Protein 4U8I (pdb70)

Secondary structure (DSSP, 8-state):
--SEE-SEEEE--SHHHHHHHHHHHHH--S-EEEEESSSS--GGG-EEE-TTS-EEESS-------BHHHHHHHHHHS-SGGGEEEEE--EEEEETTEEEESSGGGGGGGS-HHHHHHHHHHHHHHHHHHHH--S---SHHHHHHHHHHHHHHHHTHHHHHHHHHSS-GGGB-SGGG-SS-----HHHHHHHHHHT----S-BTTBEEEEESSS-THHHHHHHHHTS-GGGEEESGGG-EEEEETTTTEEEETTS-EEE-SEEEE-S-HHHHHHHHT-HHHHHHHHTS-EEEEEEEEEEEESSPPTTTTT--EEE--STT-S-SEEEEGGGT-GGGS--TT--B---EETTSPPPS--S-B---EEEEEEEEEEBTTB---TTTHHHHHHHHHHHTTSS-TT-EEEEEEEEEEEEEEE--BTTHHHHHHHHHHHHHHTTEEE-STTTT--GGG-SHHHHHHHHHHHHHHHHH----HHHH-HHHHHTS-B-S--SS-HHHHHHH-/--SEEEEEEEE--SHHHHHHHHHHHHH--S-EEEEESSSS--GGG-EEE-TTS-EEESS-------BHHHHHHHHHHS-SGGGEEEEE--EEEEETTEEEESSGGGGGGGS-HHHHHHHHHHHHHHHHHHHH--S---SHHHHHHHHHHHHHHHHTHHHHHHHHHSS-GGGB-SGGG-SS-S---HHHHHHHHHHT----S-BTTBEEEEESSSTTHHHHHHHHTTS-GGGEEESGGG-EEEEETTTTEEEETTS-EEEEEEEEE-S-HHHHHHHTT-HHHHHHHHTS-EEEEEEEEEEEESSPPTTTTT--EEE--STTSS-SEEE-GGGT-GGGS--TT--EE--EETTS---S---EE---EEEEEEEEEEBTTB---TTTHHHHHHHHHHHTTSS-TTPEEEEEEEEEEEEEEE--BTTHHHHHHHHHHHHHTTTEEE-STTTT--GGG-SHHHHHHHHHHHHHHHHH----HHHH-HHHHHTS-B-S--SS-HHHHHHH-/--SEEEEEEEE--SHHHHHHHHHHHHH--S-EEEEESSSS--GGG-EEE-TTS-EEESS-------BHHHHHHHHHHS-SGGGEEEEE--EEEEETTEEEESSGGGGGGGS-HHHHHHHHHHHHHHHHHHHH--S---SHHHHHHHHH-HHHHHHTHHHHHHHHHSS-GGGB-SGGG-S--S---HHHHHHHHHHT----S-STTSEEEEESSS-HHHHHHHHHHTS-GGGEEESGGG-EEEEETTTTEEEETTS-EEEEEEEEE-S-HHHHHHHTT-HHHHHHHTT--EEEEEEEEEEEESSPPTTTTT--EEE--STTSS-SEEEEGGGT-GGGS--TT--B---EETTSPPPS--S-B---EEEEEEEEEEBTTB---TTTHHHHHHHHHHHTTSS-TTPEEEEEEEEEEEEEEE--BTTHHHHHHHHHHHHHTTTEEE-STTTT--GGG-SHHHHHHHHHHHHHHHHH----HHHH-HHHHHTS-B-S--SS-HHHHHHH-/--SEE-SEEEE--SHHHHHHHHHHHHH--S-EEEEESSSS--GGG-EEE-TTS-EEESS-------BHHHHHHHHHHS-SGGGEEEEE--EEEEETTEEEESSGGGGGGGS-HHHHHHHHHHHHHHHHHHHT--S--SSHHHHHHHHH-HHHHHHTHHHHHHHHHSS-GGGB-SGGG-SS-S---HHHHHHHHHHT----S-BTTBEEEEESSS-HHHHHHHHHTTS-GGGEEESGGG-EEEEETTTTEEEETTS-EEE-SEEEE-S-HHHHHHHTT-HHHHHHHHTS-EEEEEEEEEEEESSPPTTTTT--EEE--STT-S-SEEE-GGGT-TTSS--TT--B---EETTSPPPS--S-B---EEEEEEEEEEBTTB---TTTHHHHHHHHHHHTTSS-TTPEEEEEEEEEEEEEEE--BTTHHHHHHHHHHHHHTTTEEE-STTTT--GGG-SHHHHHHHHHHHHHHHHH----HHHH-HHHHHTS-B-S--SS-HHHHHHH-

Solvent-accessible surface area: 75566 Å² total; per-residue (Å²): 149,51,103,50,82,17,17,0,0,0,8,12,0,13,14,9,0,0,0,0,0,6,3,0,46,18,40,113,54,8,52,8,14,0,0,20,65,85,140,62,11,0,46,54,4,27,34,42,91,7,136,49,27,0,25,1,1,22,0,17,35,37,20,43,46,47,8,78,1,0,30,21,1,0,64,80,14,32,101,90,103,107,29,27,70,93,41,64,72,13,3,39,0,12,2,77,53,56,37,0,14,72,22,2,38,38,0,0,24,61,5,79,118,75,40,6,20,56,1,0,36,10,1,3,60,7,10,48,113,29,45,17,53,103,88,134,20,92,22,2,18,77,31,0,37,58,44,15,1,73,20,3,0,76,34,13,36,64,42,22,11,72,18,8,5,0,3,43,10,69,110,0,20,12,77,29,57,27,95,80,124,8,30,20,99,9,80,36,2,3,29,16,13,13,66,55,95,65,41,27,81,62,15,117,156,29,55,6,65,3,2,3,154,36,0,2,2,13,0,0,75,15,0,10,116,48,10,37,79,140,59,27,52,31,2,87,108,1,78,18,60,73,2,58,12,134,106,60,28,0,36,1,90,82,44,19,37,0,8,11,84,48,0,0,0,22,43,11,0,22,109,0,1,90,10,20,110,28,133,107,1,12,36,16,4,152,101,12,50,70,0,6,6,0,0,0,0,0,0,0,34,23,83,122,24,105,73,1,17,83,21,4,20,0,31,2,4,47,148,58,4,41,0,1,48,0,0,0,0,18,25,0,0,75,83,0,15,24,124,49,79,35,58,23,59,8,98,42,32,2,72,52,52,85,25,120,53,113,57,60,82,110,20,65,15,5,0,0,0,0,3,1,1,30,12,100,93,32,116,28,93,90,100,58,6,52,65,62,0,5,80,1,0,28,64,0,107,0,3,116,67,93,24,47,0,1,0,27,26,60,111,80,22,58,19,6,15,0,0,0,12,82,110,8,56,49,5,1,85,97,0,15,69,56,1,54,132,53,32,0,19,0,3,2,45,12,0,1,1,25,62,22,1,6,73,16,2,6,8,0,2,2,0,0,5,0,0,3,28,9,1,17,2,12,21,11,13,0,10,76,68,21,71,30,2,52,67,41,154,15,60,38,31,92,31,96,10,13,30,51,74,15,84,95,98,146,50,101,50,84,16,18,0,0,0,8,12,0,14,15,8,0,0,0,0,0,6,4,0,45,20,41,109,55,7,50,8,12,0,0,20,63,84,74,62,12,0,46,53,3,28,34,44,91,8,134,49,28,0,24,2,1,21,0,18,36,38,20,45,46,45,8,80,0,0,33,22,1,1,65,82,13,32,101,93,99,82,33,27,76,93,42,63,74,12,2,36,0,11,1,78,52,54,34,0,13,73,24,2,37,37,0,1,25,63,4,62,115,109,16,10,24,91,0,0,38,10,2,2,60,8,9,45,119,30,44,17,55,100,91,135,20,117,20,2,18,71,30,0,37,55,41,15,1,75,4,3,0,74,25,10,34,68,43,20,12,70,21,8,5,0,4,41,10,65,115,0,19,12,75,28,54,26,94,82,121,6,32,23,100,8,76,35,1,4,30,20,12,19,71,57,94,62,42,24,83,59,16,119,154,28,56,6,65,4,1,3,156,35,0,2,4,13,0,0,76,16,1,10,115,49,11,37,77,138,57,28,56,33,7,122,108,1,78,17,61,65,2,58,14,144,106,60,28,0,35,2,92,83,45,20,34,0,10,10,78,54,0,0,0,24,44,9,1,22,99,0,2,90,11,19,109,28,133,71,3,12,36,34,3,150,111,14,50,65,1,5,7,0,0,0,0,0,0,0,34,24,83,122,22,128,70,0,17,82,21,4,21,0,30,2,6,49,147,54,8,35,0,1,45,0,0,0,0,18,24,0,1,76,96,0,17,24,72,51,83,35,56,24,52,17,78,34,40,1,76,49,54,128,54,108,68,118,110,53,75,105,21,61,14,6,0,0,0,0,3,1,3,30,13,107,98,32,121,26,96,91,97,59,10,49,65,73,0,4,83,1,0,28,66,0,103,0,3,114,67,92,25,44,0,1,0,30,25,56,112,85,20,56,18,5,17,0,0,0,12,78,110,7,58,47,9,0,79,92,0,17,68,91,1,56,129,64,32,0,16,0,3,2,47,12,0,2,1,28,62,21,2,5,69,17,2,5,8,0,1,2,0,0,6,0,0,2,27,11,1,17,3,13,18,12,14,0,12,79,65,20,71,28,2,52,69,41,145,16,60,36,30,89,28,98,8,13,31,49,78,14,82,98,95,148,53,103,50,81,17,16,0,0,0,8,13,0,14,16,6,0,0,0,0,0,7,3,0,43,20,41,104,54,8,53,7,15,0,0,22,63,81,76,60,12,0,44,54,3,26,33,42,91,8,134,52,26,0,26,1,0,20,0,19,34,36,20,42,47,41,6,72,1,0,38,23,1,1,67,84,15,32,108,49,102,84,37,28,74,96,44,63,74,12,3,36,0,12,1,79,50,64,37,0,11,72,22,2,38,35,0,1,25,55,6,80,79,62,35,13,20,147,1,0,35,10,1,2,57,4,10,44,107,31,48,17,58,103,89,134,24,90,21,2,17,66,28,0,39,62,39,14,2,75,18,2,0,74,30,11,35,63,43,19,10,74,20,7,6,0,5,40,10,69,103,0,19,11,77,31,52,27,95,75,119,8,31,21,100,10,76,34,0,4,29,18,13,12,65,57,98,67,40,26,84,61,16,113,149,30,56,7,68,3,1,4,153,36,0,2,4,13,0,0,75,16,0,9,113,49,12,37,79,142,58,31,52,35,8,116,109,1,64,22,59,43,1,60,13,126,102,62,30,0,43,2,87,87,42,23,35,0,8,11,78,48,0,0,0,24,43,11,1,24,101,0,2,93,12,19,121,32,90,104,3,24,33,15,4,144,114,15,52,63,1,6,8,0,0,0,0,0,0,0,34,24,83,121,23,107,70,0,16,81,22,4,22,0,32,1,5,50,108,60,7,38,0,1,45,0,0,0,0,18,25,0,1,74,95,0,16,26,71,50,86,35,58,21,55,10,92,41,35,2,76,51,48,85,26,183,45,113,51,61,94,109,19,61,16,5,0,0,0,0,3,1,2,30,13,104,98,32,118,25,94,96,97,57,8,53,67,66,0,5,88,0,0,30,64,0,100,0,2,118,66,92,24,58,0,0,0,30,26,57,110,86,22,56,17,5,15,0,1,0,15,78,110,7,56,48,7,0,81,86,0,19,65,68,2,60,127,68,32,1,18,0,4,3,47,11,0,2,1,25,59,23,2,4,70,15,2,5,7,0,1,2,0,0,5,0,0,3,26,9,2,17,2,12,19,12,14,0,11,77,68,22,76,28,2,52,66,45,106,15,51,34,32,86,29,98,8,14,31,50,82,16,79,97,97,152,52,102,58,80,15,19,0,0,0,9,11,0,13,15,7,0,0,0,0,0,6,4,0,47,20,38,112,54,8,54,8,12,0,0,21,68,84,75,64,13,0,45,55,3,26,33,46,92,7,138,52,26,0,25,1,1,22,0,18,34,35,18,42,46,46,7,79,1,0,38,18,1,0,64,82,16,34,97,94,164,83,35,26,72,93,42,66,76,12,3,37,0,11,1,78,50,66,34,0,12,72,21,2,39,36,0,0,26,54,6,80,113,66,33,8,20,145,2,0,34,10,1,2,56,4,9,45,113,31,45,17,58,107,87,139,22,67,22,2,16,75,31,0,36,66,43,17,1,76,20,3,0,72,34,13,30,64,44,22,12,73,20,7,5,0,5,40,11,74,76,0,20,13,75,28,56,25,97,85,122,10,29,21,102,9,76,32,2,4,32,22,14,12,78,52,101,61,36,25,85,57,9,124,141,26,54,6,63,3,1,3,153,36,0,1,3,13,0,0,73,16,0,10,116,47,10,36,77,137,59,29,52,35,9,76,109,1,71,22,59,48,2,61,13,140,104,64,26,0,39,2,92,83,45,22,37,0,7,10,78,49,0,0,0,23,43,10,2,22,105,0,0,92,11,20,132,45,89,104,5,27,35,15,3,153,114,13,50,65,0,6,8,0,0,0,0,0,0,0,31,24,82,121,22,128,73,0,15,78,22,4,20,0,30,2,5,50,146,59,8,38,0,1,45,0,0,0,0,18,25,0,1,75,99,0,15,26,71,49,85,36,55,23,57,12,92,44,34,2,76,49,47,139,25,180,47,112,119,55,73,102,21,61,16,5,0,0,0,0,3,2,3,32,15,106,98,33,122,26,91,96,96,57,9,51,65,70,0,6,86,1,0,29,64,0,100,0,3,118,66,92,22,60,0,1,0,31,25,60,111,83,21,56,20,6,17,0,1,0,14,80,108,7,54,49,7,0,82,86,0,18,64,75,1,58,126,43,32,0,17,0,3,2,46,11,0,2,1,23,61,24,2,5,70,16,2,6,8,0,2,3,0,0,5,0,0,3,27,10,1,15,2,10,18,13,11,0,12,77,68,20,69,31,2,53,68,44,154,16,67,35,28,90,28,98,7,15,31,48,79,16,84,99,96

Structure (mmCIF, N/CA/C/O backbone):
data_4U8I
#
_entry.id   4U8I
#
_cell.length_a   217.126
_cell.length_b   217.126
_cell.length_c   320.348
_cell.angle_alpha   90.000
_cell.angle_beta   90.000
_cell.angle_gamma   120.000
#
_symmetry.space_group_name_H-M   'P 65 2 2'
#
loop_
_entity.id
_entity.type
_entity.pdbx_description
1 polymer 'UDP-galactopyranose mutase'
2 non-polymer 'DIHYDROFLAVINE-ADENINE DINUCLEOTIDE'
3 non-polymer 1,2-ETHANEDIOL
4 non-polymer 'SULFATE ION'
5 water water
#
loop_
_atom_site.group_PDB
_atom_site.id
_atom_site.type_symbol
_atom_site.label_atom_id
_atom_site.label_alt_id
_atom_site.label_comp_id
_atom_site.label_asym_id
_atom_site.label_entity_id
_atom_site.label_seq_id
_atom_site.pdbx_PDB_ins_code
_atom_site.Cartn_x
_atom_site.Cartn_y
_atom_site.Cartn_z
_atom_site.occupancy
_atom_site.B_iso_or_equiv
_atom_site.auth_seq_id
_atom_site.auth_comp_id
_atom_site.auth_asym_id
_atom_site.auth_atom_id
_atom_site.pdbx_PDB_model_num
ATOM 1 N N . HIS A 1 6 ? 65.243 95.419 123.195 1.00 66.69 3 HIS A N 1
ATOM 2 C CA . HIS A 1 6 ? 65.539 94.005 123.406 1.00 62.74 3 HIS A CA 1
ATOM 3 C C . HIS A 1 6 ? 66.773 93.791 124.299 1.00 61.86 3 HIS A C 1
ATOM 4 O O . HIS A 1 6 ? 67.874 94.241 123.973 1.00 61.42 3 HIS A O 1
ATOM 6 N N . PRO A 1 7 ? 66.587 93.098 125.435 1.00 56.87 4 PRO A N 1
ATOM 7 C CA . PRO A 1 7 ? 67.685 92.745 126.343 1.00 51.29 4 PRO A CA 1
ATOM 8 C C . PRO A 1 7 ? 68.630 91.731 125.715 1.00 51.57 4 PRO A C 1
ATOM 9 O O . PRO A 1 7 ? 68.270 91.136 124.701 1.00 55.41 4 PRO A O 1
ATOM 13 N N . ASP A 1 8 ? 69.812 91.542 126.300 1.00 47.39 5 ASP A N 1
ATOM 14 C CA . ASP A 1 8 ? 70.782 90.586 125.775 1.00 48.63 5 ASP A CA 1
ATOM 15 C C . ASP A 1 8 ? 70.262 89.154 125.849 1.00 51.94 5 ASP A C 1
ATOM 16 O O . ASP A 1 8 ? 70.417 88.371 124.918 1.00 57.73 5 ASP A O 1
ATOM 21 N N . ILE A 1 9 ? 69.659 88.815 126.977 1.00 50.82 6 ILE A N 1
ATOM 22 C CA . ILE A 1 9 ? 69.112 87.486 127.197 1.00 44.77 6 ILE A CA 1
ATOM 23 C C . ILE A 1 9 ? 67.661 87.641 127.639 1.00 44.92 6 ILE A C 1
ATOM 24 O O . ILE A 1 9 ? 67.358 88.552 128.399 1.00 46.36 6 ILE A O 1
ATOM 29 N N . SER A 1 10 ? 66.771 86.785 127.137 1.00 41.01 7 SER A N 1
ATOM 30 C CA . SER A 1 10 ? 65.412 86.685 127.665 1.00 48.98 7 SER A CA 1
ATOM 31 C C . SER A 1 10 ? 65.115 85.256 128.079 1.00 50.02 7 SER A C 1
ATOM 32 O O . SER A 1 10 ? 65.424 84.314 127.347 1.00 50.08 7 SER A O 1
ATOM 35 N N . VAL A 1 11 ? 64.523 85.097 129.259 1.00 46.23 8 VAL A N 1
ATOM 36 C CA . VAL A 1 11 ? 64.064 83.791 129.721 1.00 45.83 8 VAL A CA 1
ATOM 37 C C . VAL A 1 11 ? 62.687 83.944 130.343 1.00 42.29 8 VAL A C 1
ATOM 38 O O . VAL A 1 11 ? 62.275 85.052 130.693 1.00 45.00 8 VAL A O 1
ATOM 42 N N . ASP A 1 12 ? 61.968 82.837 130.475 1.00 39.44 9 ASP A N 1
ATOM 43 C CA . ASP A 1 12 ? 60.676 82.871 131.154 1.00 39.92 9 ASP A CA 1
ATOM 44 C C . ASP A 1 12 ? 60.863 83.140 132.636 1.00 39.39 9 ASP A C 1
ATOM 45 O O . ASP A 1 12 ? 60.238 84.041 133.201 1.00 37.46 9 ASP A O 1
ATOM 50 N N . VAL A 1 13 ? 61.730 82.346 133.261 1.00 34.58 10 VAL A N 1
ATOM 51 C CA . VAL A 1 13 ? 61.980 82.451 134.691 1.00 37.17 10 VAL A CA 1
ATOM 52 C C . VAL A 1 13 ? 63.460 82.711 134.954 1.00 37.72 10 VAL A C 1
ATOM 53 O O . VAL A 1 13 ? 64.309 81.933 134.547 1.00 37.98 10 VAL A O 1
ATOM 57 N N . LEU A 1 14 ? 63.766 83.816 135.618 1.00 33.91 11 LEU A N 1
ATOM 58 C CA . LEU A 1 14 ? 65.139 84.092 135.999 1.00 33.53 11 LEU A CA 1
ATOM 59 C C . LEU A 1 14 ? 65.285 83.870 137.492 1.00 37.78 11 LEU A C 1
ATOM 60 O O . LEU A 1 14 ? 64.449 84.318 138.282 1.00 37.39 11 LEU A O 1
ATOM 65 N N . VAL A 1 15 ? 66.336 83.153 137.872 1.00 34.71 12 VAL A N 1
ATOM 66 C CA . VAL A 1 15 ? 66.624 82.904 139.272 1.00 32.45 12 VAL A CA 1
ATOM 67 C C . VAL A 1 15 ? 67.860 83.687 139.692 1.00 33.56 12 VAL A C 1
ATOM 68 O O . VAL A 1 15 ? 68.937 83.505 139.118 1.00 35.04 12 VAL A O 1
ATOM 72 N N . ILE A 1 16 ? 67.707 84.570 140.675 1.00 31.52 13 ILE A N 1
ATOM 73 C CA . ILE A 1 16 ? 68.861 85.271 141.232 1.00 32.76 13 ILE A CA 1
ATOM 74 C C . ILE A 1 16 ? 69.336 84.587 142.502 1.00 32.47 13 ILE A C 1
ATOM 75 O O . ILE A 1 16 ? 68.587 84.470 143.466 1.00 32.04 13 ILE A O 1
ATOM 80 N N . GLY A 1 17 ? 70.588 84.145 142.500 1.00 33.09 14 GLY A N 1
ATOM 81 C CA . GLY A 1 17 ? 71.178 83.520 143.668 1.00 33.34 14 GLY A CA 1
ATOM 82 C C . GLY A 1 17 ? 71.261 82.021 143.506 1.00 30.39 14 GLY A C 1
ATOM 83 O O . GLY A 1 17 ? 70.294 81.385 143.093 1.00 30.70 14 GLY A O 1
ATOM 84 N N . ALA A 1 18 ? 72.430 81.460 143.808 1.00 33.50 15 ALA A N 1
ATOM 85 C CA . ALA A 1 18 ? 72.627 80.023 143.716 1.00 27.29 15 ALA A CA 1
ATOM 86 C C . ALA A 1 18 ? 73.043 79.447 145.065 1.00 31.81 15 ALA A C 1
ATOM 87 O O . ALA A 1 18 ? 73.957 78.631 145.147 1.00 30.13 15 ALA A O 1
ATOM 89 N N . GLY A 1 19 ? 72.376 79.890 146.126 1.00 26.14 16 GLY A N 1
ATOM 90 C CA . GLY A 1 19 ? 72.397 79.157 147.382 1.00 29.29 16 GLY A CA 1
ATOM 91 C C . GLY A 1 19 ? 71.364 78.047 147.276 1.00 27.36 16 GLY A C 1
ATOM 92 O O . GLY A 1 19 ? 70.811 77.811 146.202 1.00 30.26 16 GLY A O 1
ATOM 93 N N . PRO A 1 20 ? 71.085 77.357 148.385 1.00 25.12 17 PRO A N 1
ATOM 94 C CA . PRO A 1 20 ? 70.076 76.289 148.369 1.00 27.45 17 PRO A CA 1
ATOM 95 C C . PRO A 1 20 ? 68.707 76.689 147.773 1.00 30.21 17 PRO A C 1
ATOM 96 O O . PRO A 1 20 ? 68.113 75.890 147.049 1.00 27.97 17 PRO A O 1
ATOM 100 N N . THR A 1 21 ? 68.227 77.899 148.055 1.00 26.72 18 THR A N 1
ATOM 101 C CA . THR A 1 21 ? 66.934 78.334 147.526 1.00 27.05 18 THR A CA 1
ATOM 102 C C . THR A 1 21 ? 66.965 78.440 146.010 1.00 29.19 18 THR A C 1
ATOM 103 O O . THR A 1 21 ? 66.117 77.866 145.329 1.00 27.93 18 THR A O 1
ATOM 107 N N . GLY A 1 22 ? 67.950 79.160 145.482 1.00 27.95 19 GLY A N 1
ATOM 108 C CA . GLY A 1 22 ? 68.050 79.347 144.048 1.00 27.29 19 GLY A CA 1
ATOM 109 C C . GLY A 1 22 ? 68.299 78.031 143.338 1.00 34.14 19 GLY A C 1
ATOM 110 O O . GLY A 1 22 ? 67.736 77.763 142.276 1.00 29.79 19 GLY A O 1
ATOM 111 N N . LEU A 1 23 ? 69.155 77.204 143.926 1.00 27.26 20 LEU A N 1
ATOM 112 C CA . LEU A 1 23 ? 69.427 75.896 143.353 1.00 30.91 20 LEU A CA 1
ATOM 113 C C . LEU A 1 23 ? 68.157 75.042 143.345 1.00 28.68 20 LEU A C 1
ATOM 114 O O . LEU A 1 23 ? 67.946 74.235 142.442 1.00 30.14 20 LEU A O 1
ATOM 119 N N . GLY A 1 24 ? 67.305 75.248 144.346 1.00 29.87 21 GLY A N 1
ATOM 120 C CA . GLY A 1 24 ? 66.032 74.542 144.418 1.00 27.39 21 GLY A CA 1
ATOM 121 C C . GLY A 1 24 ? 65.142 74.927 143.260 1.00 28.05 21 GLY A C 1
ATOM 122 O O . GLY A 1 24 ? 64.534 74.074 142.609 1.00 28.53 21 GLY A O 1
ATOM 123 N N . ALA A 1 25 ? 65.070 76.228 143.003 1.00 28.34 22 ALA A N 1
ATOM 124 C CA . ALA A 1 25 ? 64.309 76.744 141.889 1.00 30.57 22 ALA A CA 1
ATOM 125 C C . ALA A 1 25 ? 64.874 76.182 140.584 1.00 33.28 22 ALA A C 1
ATOM 126 O O . ALA A 1 25 ? 64.128 75.704 139.726 1.00 30.06 22 ALA A O 1
ATOM 128 N N . ALA A 1 26 ? 66.198 76.227 140.451 1.00 29.37 23 ALA A N 1
ATOM 129 C CA . ALA A 1 26 ? 66.866 75.692 139.268 1.00 29.99 23 ALA A CA 1
ATOM 130 C C . ALA A 1 26 ? 66.562 74.212 139.050 1.00 30.25 23 ALA A C 1
ATOM 131 O O . ALA A 1 26 ? 66.260 73.802 137.936 1.00 31.92 23 ALA A O 1
ATOM 133 N N . LYS A 1 27 ? 66.634 73.412 140.109 1.00 29.71 24 LYS A N 1
ATOM 134 C CA . LYS A 1 27 ? 66.418 71.973 139.968 1.00 35.52 24 LYS A CA 1
ATOM 135 C C . LYS A 1 27 ? 64.987 71.646 139.544 1.00 36.74 24 LYS A C 1
ATOM 136 O O . LYS A 1 27 ? 64.764 70.723 138.767 1.00 36.65 24 LYS A O 1
ATOM 142 N N . ARG A 1 28 ? 64.021 72.408 140.047 1.00 30.19 25 ARG A N 1
ATOM 143 C CA . ARG A 1 28 ? 62.626 72.161 139.714 1.00 34.97 25 ARG A CA 1
ATOM 144 C C . ARG A 1 28 ? 62.347 72.605 138.283 1.00 33.02 25 ARG A C 1
ATOM 145 O O . ARG A 1 28 ? 61.627 71.935 137.548 1.00 32.13 25 ARG A O 1
ATOM 153 N N . LEU A 1 29 ? 62.936 73.732 137.889 1.00 40.28 26 LEU A N 1
ATOM 154 C CA . LEU A 1 29 ? 62.796 74.239 136.524 1.00 32.30 26 LEU A CA 1
ATOM 155 C C . LEU A 1 29 ? 63.429 73.271 135.546 1.00 32.91 26 LEU A C 1
ATOM 156 O O . LEU A 1 29 ? 62.894 73.008 134.465 1.00 33.73 26 LEU A O 1
ATOM 161 N N . ASN A 1 30 ? 64.592 72.754 135.934 1.00 35.60 27 ASN A N 1
ATOM 162 C CA . ASN A 1 30 ? 65.309 71.777 135.128 1.00 35.72 27 ASN A CA 1
ATOM 163 C C . ASN A 1 30 ? 64.504 70.485 134.987 1.00 33.49 27 ASN A C 1
ATOM 164 O O . ASN A 1 30 ? 64.484 69.873 133.928 1.00 40.98 27 ASN A O 1
ATOM 169 N N . GLN A 1 31 ? 63.824 70.085 136.057 1.00 32.98 28 GLN A N 1
ATOM 170 C CA . GLN A 1 31 ? 63.011 68.865 136.045 1.00 39.87 28 GLN A CA 1
ATOM 171 C C . GLN A 1 31 ? 61.756 69.021 135.188 1.00 40.49 28 GLN A C 1
ATOM 172 O O . GLN A 1 31 ? 61.407 68.132 134.408 1.00 40.42 28 GLN A O 1
ATOM 178 N N . ILE A 1 32 ? 61.071 70.148 135.352 1.00 37.95 29 ILE A N 1
ATOM 179 C CA . ILE A 1 32 ? 59.854 70.416 134.599 1.00 37.47 29 ILE A CA 1
ATOM 180 C C . ILE A 1 32 ? 60.187 70.515 133.120 1.00 40.68 29 ILE A C 1
ATOM 181 O O . ILE A 1 32 ? 59.490 69.944 132.286 1.00 40.45 29 ILE A O 1
ATOM 186 N N . ASP A 1 33 ? 61.272 71.219 132.817 1.00 39.16 30 ASP A N 1
ATOM 187 C CA . ASP A 1 33 ? 61.771 71.341 131.454 1.00 41.34 30 ASP A CA 1
ATOM 188 C C . ASP A 1 33 ? 60.693 71.912 130.542 1.00 45.18 30 ASP A C 1
ATOM 189 O O . ASP A 1 33 ? 60.440 71.400 129.449 1.00 44.22 30 ASP A O 1
ATOM 194 N N . GLY A 1 34 ? 60.050 72.973 131.012 1.00 49.15 31 GLY A N 1
ATOM 195 C CA . GLY A 1 34 ? 59.009 73.633 130.250 1.00 46.80 31 GLY A CA 1
ATOM 196 C C . GLY A 1 34 ? 59.451 75.038 129.911 1.00 43.23 31 GLY A C 1
ATOM 197 O O . GLY A 1 34 ? 60.067 75.259 128.871 1.00 42.42 31 GLY A O 1
ATOM 198 N N . PRO A 1 35 ? 59.140 76.001 130.792 1.00 40.83 32 PRO A N 1
ATOM 199 C CA . PRO A 1 35 ? 59.614 77.375 130.599 1.00 40.56 32 PRO A CA 1
ATOM 200 C C . PRO A 1 35 ? 61.146 77.452 130.506 1.00 38.55 32 PRO A C 1
ATOM 201 O O . PRO A 1 35 ? 61.848 76.647 131.107 1.00 36.99 32 PRO A O 1
ATOM 205 N N . SER A 1 36 ? 61.653 78.396 129.728 1.00 38.91 33 SER A N 1
ATOM 206 C CA . SER A 1 36 ? 63.092 78.642 129.688 1.00 40.31 33 SER A CA 1
ATOM 207 C C . SER A 1 36 ? 63.524 79.326 130.975 1.00 42.48 33 SER A C 1
ATOM 208 O O . SER A 1 36 ? 62.753 80.075 131.582 1.00 42.38 33 SER A O 1
ATOM 211 N N . TRP A 1 37 ? 64.758 79.085 131.397 1.00 37.10 34 TRP A N 1
ATOM 212 C CA . TRP A 1 37 ? 65.212 79.655 132.655 1.00 34.30 34 TRP A CA 1
ATOM 213 C C . TRP A 1 37 ? 66.711 79.865 132.689 1.00 35.38 34 TRP A C 1
ATOM 214 O O . TRP A 1 37 ? 67.455 79.401 131.815 1.00 38.14 34 TRP A O 1
ATOM 225 N N . MET A 1 38 ? 67.146 80.555 133.732 1.00 39.18 35 MET A N 1
ATOM 226 C CA . MET A 1 38 ? 68.552 80.858 133.922 1.00 40.56 35 MET A CA 1
ATOM 227 C C . MET A 1 38 ? 68.799 81.215 135.386 1.00 39.02 35 MET A C 1
ATOM 228 O O . MET A 1 38 ? 67.947 81.840 136.040 1.00 34.54 35 MET A O 1
ATOM 233 N N . ILE A 1 39 ? 69.942 80.794 135.918 1.00 34.85 36 ILE A N 1
ATOM 234 C CA . ILE A 1 39 ? 70.287 81.133 137.295 1.00 32.63 36 ILE A CA 1
ATOM 235 C C . ILE A 1 39 ? 71.614 81.884 137.331 1.00 33.71 36 ILE A C 1
ATOM 236 O O . ILE A 1 39 ? 72.566 81.513 136.638 1.00 33.87 36 ILE A O 1
ATOM 241 N N . VAL A 1 40 ? 71.662 82.964 138.106 1.00 30.55 37 VAL A N 1
ATOM 242 C CA . VAL A 1 40 ? 72.876 83.763 138.217 1.00 40.36 37 VAL A CA 1
ATOM 243 C C . VAL A 1 40 ? 73.303 83.838 139.675 1.00 39.67 37 VAL A C 1
ATOM 244 O O . VAL A 1 40 ? 72.475 83.693 140.573 1.00 34.15 37 VAL A O 1
ATOM 248 N N . ASP A 1 41 ? 74.596 84.035 139.912 1.00 33.48 38 ASP A N 1
ATOM 249 C CA . ASP A 1 41 ? 75.096 84.259 141.262 1.00 28.95 38 ASP A CA 1
ATOM 250 C C . ASP A 1 41 ? 76.375 85.081 141.176 1.00 35.95 38 ASP A C 1
ATOM 251 O O . ASP A 1 41 ? 77.131 84.960 140.212 1.00 34.25 38 ASP A O 1
ATOM 256 N N . SER A 1 42 ? 76.599 85.939 142.167 1.00 36.81 39 SER A N 1
ATOM 257 C CA . SER A 1 42 ? 77.801 86.776 142.200 1.00 39.33 39 SER A CA 1
ATOM 258 C C . SER A 1 42 ? 79.050 85.993 142.586 1.00 36.73 39 SER A C 1
ATOM 259 O O . SER A 1 42 ? 80.181 86.436 142.344 1.00 34.68 39 SER A O 1
ATOM 262 N N . ASN A 1 43 ? 78.850 84.836 143.207 1.00 35.46 40 ASN A N 1
ATOM 263 C CA . ASN A 1 43 ? 79.964 83.973 143.568 1.00 38.85 40 ASN A CA 1
ATOM 264 C C . ASN A 1 43 ? 80.193 82.872 142.526 1.00 41.16 40 ASN A C 1
ATOM 265 O O . ASN A 1 43 ? 79.236 82.283 142.023 1.00 33.55 40 ASN A O 1
ATOM 270 N N . GLU A 1 44 ? 81.457 82.589 142.205 1.00 37.42 41 GLU A N 1
ATOM 271 C CA . GLU A 1 44 ? 81.785 81.503 141.278 1.00 40.11 41 GLU A CA 1
ATOM 272 C C . GLU A 1 44 ? 81.350 80.146 141.823 1.00 33.74 41 GLU A C 1
ATOM 273 O O . GLU A 1 44 ? 81.083 79.219 141.065 1.00 34.59 41 GLU A O 1
ATOM 279 N N . THR A 1 45 ? 81.285 80.048 143.145 1.00 31.22 42 THR A N 1
ATOM 280 C CA . THR A 1 45 ? 80.923 78.815 143.827 1.00 31.81 42 THR A CA 1
ATOM 281 C C . THR A 1 45 ? 79.518 78.921 144.429 1.00 29.45 42 THR A C 1
ATOM 282 O O . THR A 1 45 ? 79.259 79.802 145.245 1.00 32.96 42 THR A O 1
ATOM 286 N N . PRO A 1 46 ? 78.602 78.035 144.008 1.00 27.27 43 PRO A N 1
ATOM 287 C CA . PRO A 1 46 ? 77.235 77.983 144.555 1.00 27.39 43 PRO A CA 1
ATOM 288 C C . PRO A 1 46 ? 77.244 77.576 146.015 1.00 29.71 43 PRO A C 1
ATOM 289 O O . PRO A 1 46 ? 78.241 77.006 146.443 1.00 33.02 43 PRO A O 1
ATOM 293 N N . GLY A 1 47 ? 76.171 77.848 146.756 1.00 28.62 44 GLY A N 1
ATOM 294 C CA . GLY A 1 47 ? 76.094 77.419 148.143 1.00 25.27 44 GLY A CA 1
ATOM 295 C C . GLY A 1 47 ? 75.677 78.480 149.146 1.00 24.86 44 GLY A C 1
ATOM 296 O O . GLY A 1 47 ? 75.031 78.166 150.152 1.00 30.19 44 GLY A O 1
ATOM 297 N N . GLY A 1 48 ? 76.047 79.732 148.880 1.00 26.40 45 GLY A N 1
ATOM 298 C CA . GLY A 1 48 ? 75.720 80.835 149.768 1.00 25.76 45 GLY A CA 1
ATOM 299 C C . GLY A 1 48 ? 76.149 80.545 151.196 1.00 30.08 45 GLY A C 1
ATOM 300 O O . GLY A 1 48 ? 77.279 80.115 151.435 1.00 27.20 45 GLY A O 1
ATOM 301 N N . LEU A 1 49 ? 75.227 80.732 152.138 1.00 23.81 46 LEU A N 1
ATOM 302 C CA . LEU A 1 49 ? 75.486 80.470 153.555 1.00 23.32 46 LEU A CA 1
ATOM 303 C C . LEU A 1 49 ? 75.643 78.979 153.851 1.00 23.15 46 LEU A C 1
ATOM 304 O O . LEU A 1 49 ? 75.994 78.578 154.958 1.00 27.73 46 LEU A O 1
ATOM 309 N N . ALA A 1 50 ? 75.371 78.146 152.860 1.00 23.72 47 ALA A N 1
ATOM 310 C CA . ALA A 1 50 ? 75.595 76.727 153.032 1.00 23.40 47 ALA A CA 1
ATOM 311 C C . ALA A 1 50 ? 76.911 76.320 152.362 1.00 28.57 47 ALA A C 1
ATOM 312 O O . ALA A 1 50 ? 77.102 75.145 152.034 1.00 28.88 47 ALA A O 1
ATOM 314 N N . SER A 1 51 ? 77.810 77.290 152.173 1.00 23.83 48 SER A N 1
ATOM 315 C CA . SER A 1 51 ? 79.165 77.018 151.628 1.00 27.68 48 SER A CA 1
ATOM 316 C C . SER A 1 51 ? 80.193 76.721 152.710 1.00 27.96 48 SER A C 1
ATOM 317 O O . SER A 1 51 ? 79.912 76.836 153.902 1.00 27.33 48 SER A O 1
ATOM 320 N N . THR A 1 52 ? 81.407 76.390 152.280 1.00 27.52 49 THR A N 1
ATOM 321 C CA . THR A 1 52 ? 82.456 75.963 153.194 1.00 24.01 49 THR A CA 1
ATOM 322 C C . THR A 1 52 ? 83.780 76.637 152.825 1.00 25.52 49 THR A C 1
ATOM 323 O O . THR A 1 52 ? 84.169 76.602 151.663 1.00 24.78 49 THR A O 1
ATOM 327 N N . ASP A 1 53 ? 84.442 77.269 153.800 1.00 28.78 50 ASP A N 1
ATOM 328 C CA . ASP A 1 53 ? 85.797 77.815 153.614 1.00 27.76 50 ASP A CA 1
ATOM 329 C C . ASP A 1 53 ? 86.856 76.817 154.065 1.00 30.44 50 ASP A C 1
ATOM 330 O O . ASP A 1 53 ? 86.546 75.865 154.779 1.00 24.84 50 ASP A O 1
ATOM 335 N N . VAL A 1 54 ? 88.106 77.058 153.676 1.00 24.88 51 VAL A N 1
ATOM 336 C CA . VAL A 1 54 ? 89.235 76.263 154.155 1.00 25.00 51 VAL A CA 1
ATOM 337 C C . VAL A 1 54 ? 90.350 77.226 154.518 1.00 25.17 51 VAL A C 1
ATOM 338 O O . VAL A 1 54 ? 90.584 78.211 153.817 1.00 32.94 51 VAL A O 1
ATOM 342 N N . THR A 1 55 ? 91.003 76.982 155.647 1.00 29.11 52 THR A N 1
ATOM 343 C CA . THR A 1 55 ? 92.121 77.822 156.060 1.00 26.11 52 THR A CA 1
ATOM 344 C C . THR A 1 55 ? 93.343 77.438 155.237 1.00 32.60 52 THR A C 1
ATOM 345 O O . THR A 1 55 ? 93.332 76.394 154.590 1.00 25.97 52 THR A O 1
ATOM 349 N N . PRO A 1 56 ? 94.399 78.277 155.249 1.00 31.30 53 PRO A N 1
ATOM 350 C CA . PRO A 1 56 ? 95.631 77.866 154.562 1.00 28.19 53 PRO A CA 1
ATOM 351 C C . PRO A 1 56 ? 96.259 76.596 155.139 1.00 27.96 53 PRO A C 1
ATOM 352 O O . PRO A 1 56 ? 97.110 75.999 154.489 1.00 27.74 53 PRO A O 1
ATOM 356 N N . GLU A 1 57 ? 95.851 76.186 156.335 1.00 26.44 54 GLU A N 1
ATOM 357 C CA . GLU A 1 57 ? 96.424 74.980 156.942 1.00 27.39 54 GLU A CA 1
ATOM 358 C C . GLU A 1 57 ? 95.605 73.714 156.678 1.00 31.24 54 GLU A C 1
ATOM 359 O O . GLU A 1 57 ? 95.966 72.627 157.148 1.00 28.98 54 GLU A O 1
ATOM 365 N N . GLY A 1 58 ? 94.502 73.849 155.942 1.00 26.03 55 GLY A N 1
ATOM 366 C CA . GLY A 1 58 ? 93.725 72.692 155.543 1.00 29.92 55 GLY A CA 1
ATOM 367 C C . GLY A 1 58 ? 92.571 72.337 156.474 1.00 26.95 55 GLY A C 1
ATOM 368 O O . GLY A 1 58 ? 92.118 71.194 156.504 1.00 28.22 55 GLY A O 1
ATOM 369 N N . PHE A 1 59 ? 92.090 73.307 157.238 1.00 26.54 56 PHE A N 1
ATOM 370 C CA . PHE A 1 59 ? 90.934 73.073 158.095 1.00 24.62 56 PHE A CA 1
ATOM 371 C C . PHE A 1 59 ? 89.697 73.678 157.451 1.00 31.25 56 PHE A C 1
ATOM 372 O O . PHE A 1 59 ? 89.660 74.884 157.168 1.00 26.43 56 PHE A O 1
ATOM 380 N N . LEU A 1 60 ? 88.703 72.830 157.188 1.00 24.19 57 LEU A N 1
ATOM 381 C CA . LEU A 1 60 ? 87.418 73.288 156.642 1.00 27.56 57 LEU A CA 1
ATOM 382 C C . LEU A 1 60 ? 86.539 73.902 157.720 1.00 29.01 57 LEU A C 1
ATOM 383 O O . LEU A 1 60 ? 86.546 73.452 158.868 1.00 28.78 57 LEU A O 1
ATOM 388 N N . TYR A 1 61 ? 85.768 74.920 157.346 1.00 26.82 58 TYR A N 1
ATOM 389 C CA . TYR A 1 61 ? 84.710 75.416 158.215 1.00 22.96 58 TYR A CA 1
ATOM 390 C C . TYR A 1 61 ? 83.455 75.776 157.413 1.00 22.94 58 TYR A C 1
ATOM 391 O O . TYR A 1 61 ? 83.512 76.517 156.427 1.00 26.34 58 TYR A O 1
ATOM 400 N N . ASP A 1 62 ? 82.318 75.233 157.838 1.00 30.19 59 ASP A N 1
ATOM 401 C CA . ASP A 1 62 ? 81.033 75.712 157.337 1.00 26.54 59 ASP A CA 1
ATOM 402 C C . ASP A 1 62 ? 80.783 77.102 157.913 1.00 24.43 59 ASP A C 1
ATOM 403 O O . ASP A 1 62 ? 81.559 77.584 158.745 1.00 26.72 59 ASP A O 1
ATOM 408 N N . VAL A 1 63 ? 79.705 77.743 157.474 1.00 24.94 60 VAL A N 1
ATOM 409 C CA . VAL A 1 63 ? 79.259 78.996 158.072 1.00 22.38 60 VAL A CA 1
ATOM 410 C C . VAL A 1 63 ? 78.536 78.703 159.386 1.00 23.28 60 VAL A C 1
ATOM 411 O O . VAL A 1 63 ? 77.309 78.804 159.486 1.00 25.56 60 VAL A O 1
ATOM 415 N N . GLY A 1 64 ? 79.294 78.306 160.400 1.00 22.06 61 GLY A N 1
ATOM 416 C CA . GLY A 1 64 ? 78.694 77.872 161.649 1.00 21.77 61 GLY A CA 1
ATOM 417 C C . GLY A 1 64 ? 78.181 76.451 161.486 1.00 25.25 61 GLY A C 1
ATOM 418 O O . GLY A 1 64 ? 78.184 75.913 160.374 1.00 23.74 61 GLY A O 1
ATOM 419 N N . GLY A 1 65 ? 77.738 75.849 162.586 1.00 29.17 62 GLY A N 1
ATOM 420 C CA . GLY A 1 65 ? 77.238 74.482 162.575 1.00 31.97 62 GLY A CA 1
ATOM 421 C C . GLY A 1 65 ? 76.094 74.290 161.603 1.00 25.85 62 GLY A C 1
ATOM 422 O O . GLY A 1 65 ? 75.096 74.971 161.688 1.00 21.73 62 GLY A O 1
ATOM 423 N N . HIS A 1 66 ? 76.267 73.372 160.661 1.00 25.36 63 HIS A N 1
ATOM 424 C CA . HIS A 1 66 ? 75.239 73.044 159.686 1.00 25.13 63 HIS A CA 1
ATOM 425 C C . HIS A 1 66 ? 74.936 71.560 159.772 1.00 26.82 63 HIS A C 1
ATOM 426 O O . HIS A 1 66 ? 75.762 70.720 159.405 1.00 24.07 63 HIS A O 1
ATOM 433 N N . VAL A 1 67 ? 73.744 71.247 160.258 1.00 22.51 64 VAL A N 1
ATOM 434 C CA . VAL A 1 67 ? 73.311 69.875 160.415 1.00 22.11 64 VAL A CA 1
ATOM 435 C C . VAL A 1 67 ? 71.979 69.718 159.708 1.00 27.37 64 VAL A C 1
ATOM 436 O O . VAL A 1 67 ? 71.023 70.433 159.998 1.00 24.24 64 VAL A O 1
ATOM 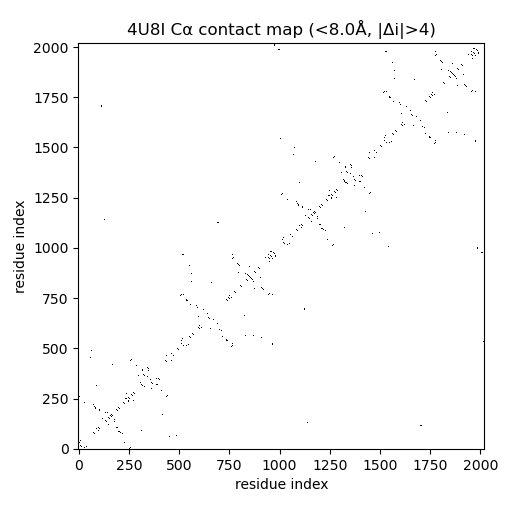440 N N . ILE A 1 68 ? 71.916 68.782 158.777 1.00 27.25 65 ILE A N 1
ATOM 441 C CA . ILE A 1 68 ? 70.732 68.621 157.959 1.00 23.63 65 ILE A CA 1
ATOM 442 C C . ILE A 1 68 ? 69.647 67.824 158.686 1.00 28.51 65 ILE A C 1
ATOM 443 O O . ILE A 1 68 ? 69.901 66.741 159.221 1.00 28.04 65 ILE A O 1
ATOM 448 N N . ALA A 1 69 ? 68.439 68.380 158.707 1.00 25.38 66 ALA A N 1
ATOM 449 C CA . ALA A 1 69 ? 67.270 67.676 159.214 1.00 25.72 66 ALA A CA 1
ATOM 450 C C . ALA A 1 69 ? 66.170 67.889 158.196 1.00 29.83 66 ALA A C 1
ATOM 451 O O . ALA A 1 69 ? 65.485 68.900 158.243 1.00 27.58 66 ALA A O 1
ATOM 453 N N . SER A 1 70 ? 66.041 66.959 157.254 1.00 25.90 67 SER A N 1
ATOM 454 C CA . SER A 1 70 ? 65.204 67.155 156.075 1.00 30.11 67 SER A CA 1
ATOM 455 C C . SER A 1 70 ? 63.743 66.823 156.320 1.00 25.66 67 SER A C 1
ATOM 456 O O . SER A 1 70 ? 63.434 65.771 156.860 1.00 26.59 67 SER A O 1
ATOM 459 N N . HIS A 1 71 ? 62.857 67.719 155.903 1.00 26.39 68 HIS A N 1
ATOM 460 C CA . HIS A 1 71 ? 61.411 67.494 156.032 1.00 26.64 68 HIS A CA 1
ATOM 461 C C . HIS A 1 71 ? 60.791 67.027 154.722 1.00 27.07 68 HIS A C 1
ATOM 462 O O . HIS A 1 71 ? 59.574 66.847 154.638 1.00 29.15 68 HIS A O 1
ATOM 469 N N . TYR A 1 72 ? 61.621 66.834 153.698 1.00 27.54 69 TYR A N 1
ATOM 470 C CA . TYR A 1 72 ? 61.108 66.662 152.339 1.00 25.79 69 TYR A CA 1
ATOM 471 C C . TYR A 1 72 ? 61.797 65.587 151.509 1.00 37.14 69 TYR A C 1
ATOM 472 O O . TYR A 1 72 ? 63.031 65.564 151.401 1.00 32.41 69 TYR A O 1
ATOM 481 N N . LYS A 1 73 ? 60.998 64.752 150.854 1.00 26.91 70 LYS A N 1
ATOM 482 C CA . LYS A 1 73 ? 61.540 63.740 149.955 1.00 32.06 70 LYS A CA 1
ATOM 483 C C . LYS A 1 73 ? 62.249 64.351 148.738 1.00 32.34 70 LYS A C 1
ATOM 484 O O . LYS A 1 73 ? 63.204 63.773 148.223 1.00 31.76 70 LYS A O 1
ATOM 490 N N . TYR A 1 74 ? 61.795 65.513 148.274 1.00 28.89 71 TYR A N 1
ATOM 491 C CA . TYR A 1 74 ? 62.397 66.113 147.079 1.00 30.06 71 TYR A CA 1
ATOM 492 C C . TYR A 1 74 ? 63.838 66.547 147.351 1.00 32.50 71 TYR A C 1
ATOM 493 O O . TYR A 1 74 ? 64.725 66.366 146.523 1.00 35.31 71 TYR A O 1
ATOM 502 N N . PHE A 1 75 ? 64.041 67.145 148.515 1.00 27.83 72 PHE A N 1
ATOM 503 C CA . PHE A 1 75 ? 65.357 67.536 148.985 1.00 29.21 72 PHE A CA 1
ATOM 504 C C . PHE A 1 75 ? 66.270 66.303 149.044 1.00 31.49 72 PHE A C 1
ATOM 505 O O . PHE A 1 75 ? 67.398 66.316 148.530 1.00 27.89 72 PHE A O 1
ATOM 513 N N . ASP A 1 76 ? 65.770 65.232 149.657 1.00 28.51 73 ASP A N 1
ATOM 514 C CA . ASP A 1 76 ? 66.529 63.993 149.747 1.00 32.20 73 ASP A CA 1
ATOM 515 C C . ASP A 1 76 ? 66.903 63.503 148.354 1.00 35.44 73 ASP A C 1
ATOM 516 O O . ASP A 1 76 ? 68.049 63.106 148.124 1.00 31.39 73 ASP A O 1
ATOM 521 N N . ASP A 1 77 ? 65.933 63.540 147.438 1.00 28.06 74 ASP A N 1
ATOM 522 C CA . ASP A 1 77 ? 66.122 63.076 146.062 1.00 30.83 74 ASP A CA 1
ATOM 523 C C . ASP A 1 77 ? 67.290 63.785 145.398 1.00 32.77 74 ASP A C 1
ATOM 524 O O . ASP A 1 77 ? 68.112 63.161 144.739 1.00 35.68 74 ASP A O 1
ATOM 529 N N . CYS A 1 78 ? 67.364 65.094 145.593 1.00 28.33 75 CYS A N 1
ATOM 530 C CA . CYS A 1 78 ? 68.382 65.898 144.938 1.00 33.15 75 CYS A CA 1
ATOM 531 C C . CYS A 1 78 ? 69.741 65.718 145.612 1.00 29.10 75 CYS A C 1
ATOM 532 O O . CYS A 1 78 ? 70.766 65.770 144.942 1.00 36.83 75 CYS A O 1
ATOM 535 N N . LEU A 1 79 ? 69.753 65.483 146.924 1.00 27.42 76 LEU A N 1
ATOM 536 C CA . LEU A 1 79 ? 71.015 65.226 147.616 1.00 31.40 76 LEU A CA 1
ATOM 537 C C . LEU A 1 79 ? 71.559 63.869 147.193 1.00 33.44 76 LEU A C 1
ATOM 538 O O . LEU A 1 79 ? 72.751 63.740 146.909 1.00 33.49 76 LEU A O 1
ATOM 543 N N . ASP A 1 80 ? 70.678 62.869 147.120 1.00 33.78 77 ASP A N 1
ATOM 544 C CA . ASP A 1 80 ? 71.079 61.526 146.696 1.00 34.82 77 ASP A CA 1
ATOM 545 C C . ASP A 1 80 ? 71.608 61.521 145.271 1.00 33.19 77 ASP A C 1
ATOM 546 O O . ASP A 1 80 ? 72.557 60.808 144.968 1.00 33.85 77 ASP A O 1
ATOM 551 N N . GLU A 1 81 ? 70.981 62.298 144.391 1.00 35.26 78 GLU A N 1
ATOM 552 C CA . GLU A 1 81 ? 71.459 62.420 143.012 1.00 34.95 78 GLU A CA 1
ATOM 553 C C . GLU A 1 81 ? 72.841 63.068 142.953 1.00 39.56 78 GLU A C 1
ATOM 554 O O . GLU A 1 81 ? 73.706 62.622 142.211 1.00 40.90 78 GLU A O 1
ATOM 560 N N . ALA A 1 82 ? 73.035 64.128 143.736 1.00 37.23 79 ALA A N 1
ATOM 561 C CA . ALA A 1 82 ? 74.288 64.875 143.731 1.00 37.02 79 ALA A CA 1
ATOM 562 C C . ALA A 1 82 ? 75.435 64.076 144.331 1.00 36.31 79 ALA A C 1
ATOM 563 O O . ALA A 1 82 ? 76.546 64.117 143.827 1.00 29.17 79 ALA A O 1
ATOM 565 N N . LEU A 1 83 ? 75.157 63.381 145.429 1.00 38.18 80 LEU A N 1
ATOM 566 C CA . LEU A 1 83 ? 76.153 62.560 146.120 1.00 37.65 80 LEU A CA 1
ATOM 567 C C . LEU A 1 83 ? 75.625 61.135 146.328 1.00 31.32 80 LEU A C 1
ATOM 568 O O . LEU A 1 83 ? 75.184 60.793 147.429 1.00 31.65 80 LEU A O 1
ATOM 573 N N . PRO A 1 84 ? 75.670 60.305 145.269 1.00 31.20 81 PRO A N 1
ATOM 574 C CA . PRO A 1 84 ? 75.033 58.979 145.209 1.00 37.84 81 PRO A CA 1
ATOM 575 C C . PRO A 1 84 ? 75.745 57.836 145.929 1.00 37.70 81 PRO A C 1
ATOM 576 O O . PRO A 1 84 ? 75.137 56.787 146.129 1.00 36.55 81 PRO A O 1
ATOM 580 N N . LYS A 1 85 ? 77.005 58.014 146.299 1.00 36.24 82 LYS A N 1
ATOM 581 C CA . LYS A 1 85 ? 77.775 56.891 146.825 1.00 37.34 82 LYS A CA 1
ATOM 582 C C . LYS A 1 85 ? 77.677 56.825 148.339 1.00 39.66 82 LYS A C 1
ATOM 583 O O . LYS A 1 85 ? 77.582 57.862 149.011 1.00 35.38 82 LYS A O 1
ATOM 587 N N . GLU A 1 86 ? 77.686 55.607 148.877 1.00 37.63 83 GLU A N 1
ATOM 588 C CA . GLU A 1 86 ? 77.601 55.420 150.323 1.00 39.74 83 GLU A CA 1
ATOM 589 C C . GLU A 1 86 ? 78.763 56.112 151.046 1.00 40.57 83 GLU A C 1
ATOM 590 O O . GLU A 1 86 ? 78.626 56.538 152.194 1.00 40.57 83 GLU A O 1
ATOM 592 N N . ASP A 1 87 ? 79.900 56.244 150.371 1.00 35.93 84 ASP A N 1
ATOM 593 C CA . ASP A 1 87 ? 81.053 56.873 150.999 1.00 42.41 84 ASP A CA 1
ATOM 594 C C . ASP A 1 87 ? 81.105 58.376 150.727 1.00 39.70 84 ASP A C 1
ATOM 595 O O . ASP A 1 87 ? 82.102 59.022 151.025 1.00 40.92 84 ASP A O 1
ATOM 600 N N . ASP A 1 88 ? 80.033 58.932 150.164 1.00 39.19 85 ASP A N 1
ATOM 601 C CA . ASP A 1 88 ? 79.925 60.386 150.029 1.00 32.09 85 ASP A CA 1
ATOM 602 C C . ASP A 1 88 ? 79.396 60.993 151.321 1.00 29.93 85 ASP A C 1
ATOM 603 O O . ASP A 1 88 ? 79.263 62.205 151.441 1.00 33.44 85 ASP A O 1
ATOM 608 N N . TRP A 1 89 ? 79.103 60.139 152.291 1.00 27.99 86 TRP A N 1
ATOM 609 C CA . TRP A 1 89 ? 78.408 60.574 153.495 1.00 30.03 86 TRP A CA 1
ATOM 610 C C . TRP A 1 89 ? 78.855 59.848 154.753 1.00 32.23 86 TRP A C 1
ATOM 611 O O . TRP A 1 89 ? 79.145 58.648 154.725 1.00 31.06 86 TRP A O 1
ATOM 622 N N . TYR A 1 90 ? 78.851 60.579 155.861 1.00 27.21 87 TYR A N 1
ATOM 623 C CA . TYR A 1 90 ? 78.979 59.998 157.187 1.00 25.49 87 TYR A CA 1
ATOM 624 C C . TYR A 1 90 ? 77.714 60.247 157.978 1.00 33.10 87 TYR A C 1
ATOM 625 O O . TYR A 1 90 ? 77.144 61.345 157.933 1.00 31.02 87 TYR A O 1
ATOM 634 N N . THR A 1 91 ? 77.280 59.215 158.691 1.00 32.85 88 THR A N 1
ATOM 635 C CA . THR A 1 91 ? 76.118 59.298 159.567 1.00 30.52 88 THR A CA 1
ATOM 636 C C . THR A 1 91 ? 76.546 59.390 161.020 1.00 28.99 88 THR A C 1
ATOM 637 O O . THR A 1 91 ? 77.439 58.657 161.455 1.00 30.87 88 THR A O 1
ATOM 641 N N . HIS A 1 92 ? 75.928 60.307 161.757 1.00 27.60 89 HIS A N 1
ATOM 642 C CA . HIS A 1 92 ? 76.213 60.501 163.175 1.00 24.76 89 HIS A CA 1
ATOM 643 C C . HIS A 1 92 ? 74.905 60.649 163.948 1.00 27.69 89 HIS A C 1
ATOM 644 O O . HIS A 1 92 ? 73.904 61.015 163.373 1.00 24.98 89 HIS A O 1
ATOM 651 N N . GLN A 1 93 ? 74.925 60.373 165.246 1.00 28.78 90 GLN A N 1
ATOM 652 C CA . GLN A 1 93 ? 73.766 60.611 166.081 1.00 32.48 90 GLN A CA 1
ATOM 653 C C . GLN A 1 93 ? 73.722 62.096 166.433 1.00 28.07 90 GLN A C 1
ATOM 654 O O . GLN A 1 93 ? 74.751 62.772 166.449 1.00 28.72 90 GLN A O 1
ATOM 660 N N . ARG A 1 94 ? 72.524 62.606 166.671 1.00 29.52 91 ARG A N 1
ATOM 661 C CA . ARG A 1 94 ? 72.338 64.024 166.922 1.00 26.56 91 ARG A CA 1
ATOM 662 C C . ARG A 1 94 ? 72.669 64.370 168.371 1.00 33.98 91 ARG A C 1
ATOM 663 O O . ARG A 1 94 ? 71.780 64.676 169.171 1.00 24.25 91 ARG A O 1
ATOM 671 N N . ILE A 1 95 ? 73.961 64.352 168.692 1.00 26.07 92 ILE A N 1
ATOM 672 C CA . ILE A 1 95 ? 74.401 64.497 170.069 1.00 26.96 92 ILE A CA 1
ATOM 673 C C . ILE A 1 95 ? 74.729 65.940 170.435 1.00 30.14 92 ILE A C 1
ATOM 674 O O . ILE A 1 95 ? 75.653 66.544 169.872 1.00 28.11 92 ILE A O 1
ATOM 679 N N . SER A 1 96 ? 73.971 66.490 171.380 1.00 24.74 93 SER A N 1
ATOM 680 C CA . SER A 1 96 ? 74.200 67.854 171.822 1.00 22.91 93 SER A CA 1
ATOM 681 C C . SER A 1 96 ? 74.076 67.983 173.335 1.00 25.94 93 SER A C 1
ATOM 682 O O . SER A 1 96 ? 73.332 67.241 173.986 1.00 24.94 93 SER A O 1
ATOM 685 N N . TYR A 1 97 ? 74.839 68.926 173.877 1.00 24.23 94 TYR A N 1
ATOM 686 C CA . TYR A 1 97 ? 74.865 69.223 175.304 1.00 24.23 94 TYR A CA 1
ATOM 687 C C . TYR A 1 97 ? 74.849 70.728 175.549 1.00 26.44 94 TYR A C 1
ATOM 688 O O . TYR A 1 97 ? 75.261 71.519 174.703 1.00 25.98 94 TYR A O 1
ATOM 697 N N . VAL A 1 98 ? 74.401 71.100 176.740 1.00 25.28 95 VAL A N 1
ATOM 698 C CA . VAL A 1 98 ? 74.433 72.470 177.212 1.00 19.82 95 VAL A CA 1
ATOM 699 C C . VAL A 1 98 ? 75.562 72.616 178.236 1.00 25.74 95 VAL A C 1
ATOM 700 O O . VAL A 1 98 ? 75.623 71.858 179.201 1.00 22.63 95 VAL A O 1
ATOM 704 N N . ARG A 1 99 ? 76.454 73.583 178.046 1.00 19.95 96 ARG A N 1
ATOM 705 C CA . ARG A 1 99 ? 77.469 73.848 179.065 1.00 23.87 96 ARG A CA 1
ATOM 706 C C . ARG A 1 99 ? 76.855 74.674 180.196 1.00 24.45 96 ARG A C 1
ATOM 707 O O . ARG A 1 99 ? 76.329 75.752 179.962 1.00 25.50 96 ARG A O 1
ATOM 715 N N . CYS A 1 100 ? 76.930 74.176 181.420 1.00 27.35 97 CYS A N 1
ATOM 716 C CA . CYS A 1 100 ? 76.260 74.843 182.532 1.00 24.84 97 CYS A CA 1
ATOM 717 C C . CYS A 1 100 ? 76.910 74.482 183.861 1.00 25.64 97 CYS A C 1
ATOM 718 O O . CYS A 1 100 ? 76.997 73.303 184.220 1.00 22.35 97 CYS A O 1
ATOM 721 N N . GLN A 1 101 ? 77.380 75.505 184.567 1.00 27.79 98 GLN A N 1
ATOM 722 C CA . GLN A 1 101 ? 77.963 75.359 185.901 1.00 30.19 98 GLN A CA 1
ATOM 723 C C . GLN A 1 101 ? 78.964 74.207 185.984 1.00 30.24 98 GLN A C 1
ATOM 724 O O . GLN A 1 101 ? 78.873 73.344 186.853 1.00 26.14 98 GLN A O 1
ATOM 730 N N . GLY A 1 102 ? 79.913 74.202 185.053 1.00 28.76 99 GLY A N 1
ATOM 731 C CA . GLY A 1 102 ? 81.022 73.259 185.087 1.00 25.73 99 GLY A CA 1
ATOM 732 C C . GLY A 1 102 ? 80.706 71.884 184.525 1.00 27.87 99 GLY A C 1
ATOM 733 O O . GLY A 1 102 ? 81.522 70.973 184.640 1.00 31.81 99 GLY A O 1
ATOM 734 N N . GLN A 1 103 ? 79.528 71.722 183.923 1.00 25.14 100 GLN A N 1
ATOM 735 C CA . GLN A 1 103 ? 79.117 70.409 183.419 1.00 27.30 100 GLN A CA 1
ATOM 736 C C . GLN A 1 103 ? 78.548 70.460 182.004 1.00 26.71 100 GLN A C 1
ATOM 737 O O . GLN A 1 103 ? 78.018 71.481 181.573 1.00 26.09 100 GLN A O 1
ATOM 743 N N . TRP A 1 104 ? 78.666 69.345 181.287 1.00 23.84 101 TRP A N 1
ATOM 744 C CA . TRP A 1 104 ? 77.954 69.156 180.025 1.00 26.75 101 TRP A CA 1
ATOM 745 C C . TRP A 1 104 ? 76.604 68.461 180.285 1.00 29.17 101 TRP A C 1
ATOM 746 O O . TRP A 1 104 ? 76.530 67.263 180.580 1.00 23.00 101 TRP A O 1
ATOM 757 N N . VAL A 1 105 ? 75.530 69.226 180.171 1.00 25.76 102 VAL A N 1
ATOM 758 C CA . VAL A 1 105 ? 74.205 68.689 180.450 1.00 20.71 102 VAL A CA 1
ATOM 759 C C . VAL A 1 105 ? 73.557 68.290 179.140 1.00 20.86 102 VAL A C 1
ATOM 760 O O . VAL A 1 105 ? 73.460 69.104 178.222 1.00 26.87 102 VAL A O 1
ATOM 764 N N . PRO A 1 106 ? 73.114 67.033 179.033 1.00 23.16 103 PRO A N 1
ATOM 765 C CA . PRO A 1 106 ? 72.475 66.601 177.780 1.00 24.97 103 PRO A CA 1
ATOM 766 C C . PRO A 1 106 ? 71.226 67.417 177.419 1.00 26.61 103 PRO A C 1
ATOM 767 O O . PRO A 1 106 ? 70.433 67.800 178.290 1.00 21.81 103 PRO A O 1
ATOM 771 N N . TYR A 1 107 ? 71.081 67.707 176.131 1.00 24.03 104 TYR A N 1
ATOM 772 C CA . TYR A 1 107 ? 69.876 68.337 175.621 1.00 28.16 104 TYR A CA 1
ATOM 773 C C . TYR A 1 107 ? 68.801 67.253 175.488 1.00 23.37 104 TYR A C 1
ATOM 774 O O . TYR A 1 107 ? 69.109 66.145 175.062 1.00 29.73 104 TYR A O 1
ATOM 783 N N . PRO A 1 108 ? 67.543 67.557 175.845 1.00 24.86 105 PRO A N 1
ATOM 784 C CA . PRO A 1 108 ? 66.985 68.837 176.312 1.00 28.09 105 PRO A CA 1
ATOM 785 C C . PRO A 1 108 ? 67.294 69.116 177.778 1.00 29.25 105 PRO A C 1
ATOM 786 O O . PRO A 1 108 ? 67.193 68.221 178.617 1.00 28.51 105 PRO A O 1
ATOM 790 N N . PHE A 1 109 ? 67.673 70.358 178.059 1.00 27.26 106 PHE A N 1
ATOM 791 C CA . PHE A 1 109 ? 68.192 70.761 179.354 1.00 24.45 106 PHE A CA 1
ATOM 792 C C . PHE A 1 109 ? 67.269 70.365 180.517 1.00 27.94 106 PHE A C 1
ATOM 793 O O . PHE A 1 109 ? 67.732 69.800 181.508 1.00 21.93 106 PHE A O 1
ATOM 801 N N . GLN A 1 110 ? 65.969 70.637 180.391 1.00 21.25 107 GLN A N 1
ATOM 802 C CA . GLN A 1 110 ? 65.053 70.423 181.518 1.00 23.35 107 GLN A CA 1
ATOM 803 C C . GLN A 1 110 ? 64.933 68.952 181.946 1.00 20.44 107 GLN A C 1
ATOM 804 O O . GLN A 1 110 ? 64.630 68.668 183.101 1.00 24.41 107 GLN A O 1
ATOM 810 N N . ASN A 1 111 ? 65.188 68.018 181.037 1.00 21.91 108 ASN A N 1
ATOM 811 C CA . ASN A 1 111 ? 65.108 66.597 181.398 1.00 24.77 108 ASN A CA 1
ATOM 812 C C . ASN A 1 111 ? 66.382 66.094 182.050 1.00 25.19 108 ASN A C 1
ATOM 813 O O . ASN A 1 111 ? 66.499 64.916 182.349 1.00 21.55 108 ASN A O 1
ATOM 818 N N . ASN A 1 112 ? 67.320 66.997 182.294 1.00 23.31 109 ASN A N 1
ATOM 819 C CA . ASN A 1 112 ? 68.633 66.596 182.764 1.00 29.77 109 ASN A CA 1
ATOM 820 C C . ASN A 1 112 ? 69.184 67.447 183.901 1.00 27.72 109 ASN A C 1
ATOM 821 O O . ASN A 1 112 ? 70.381 67.388 184.198 1.00 23.44 109 ASN A O 1
ATOM 826 N N . ILE A 1 113 ? 68.314 68.216 184.546 1.00 21.84 110 ILE A N 1
ATOM 827 C CA . ILE A 1 113 ? 68.742 69.100 185.623 1.00 21.45 110 ILE A CA 1
ATOM 828 C C . ILE A 1 113 ? 69.143 68.325 186.882 1.00 28.29 110 ILE A C 1
ATOM 829 O O . ILE A 1 113 ? 69.680 68.914 187.820 1.00 21.20 110 ILE A O 1
ATOM 834 N N . SER A 1 114 ? 68.934 67.004 186.890 1.00 22.38 111 SER A N 1
ATOM 835 C CA . SER A 1 114 ? 69.430 66.167 187.986 1.00 22.52 111 SER A CA 1
ATOM 836 C C . SER A 1 114 ? 70.950 66.254 188.141 1.00 27.50 111 SER A C 1
ATOM 837 O O . SER A 1 114 ? 71.503 65.814 189.149 1.00 25.40 111 SER A O 1
ATOM 840 N N . MET A 1 115 ? 71.622 66.798 187.134 1.00 25.48 112 MET A N 1
ATOM 841 C CA . MET A 1 115 ? 73.063 66.994 187.205 1.00 29.81 112 MET A CA 1
ATOM 842 C C . MET A 1 115 ? 73.447 68.194 188.073 1.00 33.60 112 MET A C 1
ATOM 843 O O . MET A 1 115 ? 74.578 68.284 188.558 1.00 29.99 112 MET A O 1
ATOM 848 N N . LEU A 1 116 ? 72.498 69.108 188.268 1.00 26.23 113 LEU A N 1
ATOM 849 C CA . LEU A 1 116 ? 72.732 70.327 189.042 1.00 23.97 113 LEU A CA 1
ATOM 850 C C . LEU A 1 116 ? 72.704 70.090 190.545 1.00 25.99 113 LEU A C 1
ATOM 851 O O . LEU A 1 116 ? 72.166 69.082 190.996 1.00 21.98 113 LEU A O 1
ATOM 856 N N . PRO A 1 117 ? 73.255 71.034 191.331 1.00 26.55 114 PRO A N 1
ATOM 857 C CA . PRO A 1 117 ? 73.125 70.916 192.791 1.00 29.35 114 PRO A CA 1
ATOM 858 C C . PRO A 1 117 ? 71.662 70.799 193.229 1.00 31.34 114 PRO A C 1
ATOM 859 O O . PRO A 1 117 ? 70.792 71.424 192.613 1.00 27.29 114 PRO A O 1
ATOM 863 N N . LYS A 1 118 ? 71.391 70.001 194.261 1.00 22.66 115 LYS A N 1
ATOM 864 C CA . LYS A 1 118 ? 70.005 69.707 194.628 1.00 22.74 115 LYS A CA 1
ATOM 865 C C . LYS A 1 118 ? 69.188 70.965 194.964 1.00 24.90 115 LYS A C 1
ATOM 866 O O . LYS A 1 118 ? 68.045 71.079 194.522 1.00 22.46 115 LYS A O 1
ATOM 872 N N . GLU A 1 119 ? 69.772 71.908 195.705 1.00 22.79 116 GLU A N 1
ATOM 873 C CA . GLU A 1 119 ? 69.064 73.143 196.066 1.00 30.16 116 GLU A CA 1
ATOM 874 C C . GLU A 1 119 ? 68.616 73.879 194.799 1.00 22.91 116 GLU A C 1
ATOM 875 O O . GLU A 1 119 ? 67.508 74.418 194.729 1.00 23.41 116 GLU A O 1
ATOM 877 N N . GLU A 1 120 ? 69.458 73.853 193.772 1.00 22.05 117 GLU A N 1
ATOM 878 C CA . GLU A 1 120 ? 69.113 74.465 192.492 1.00 24.66 117 GLU A CA 1
ATOM 879 C C . GLU A 1 120 ? 67.998 73.692 191.770 1.00 27.07 117 GLU A C 1
ATOM 880 O O . GLU A 1 120 ? 67.131 74.287 191.116 1.00 25.99 117 GLU A O 1
ATOM 886 N N . GLN A 1 121 ? 68.017 72.368 191.889 1.00 22.60 118 GLN A N 1
ATOM 887 C CA . GLN A 1 121 ? 66.921 71.549 191.375 1.00 22.57 118 GLN A CA 1
ATOM 888 C C . GLN A 1 121 ? 65.596 71.923 192.012 1.00 21.69 118 GLN A C 1
ATOM 889 O O . GLN A 1 121 ? 64.556 71.951 191.332 1.00 26.18 118 GLN A O 1
ATOM 895 N N . VAL A 1 122 ? 65.628 72.205 193.311 1.00 21.99 119 VAL A N 1
ATOM 896 C CA . VAL A 1 122 ? 64.419 72.628 194.013 1.00 22.17 119 VAL A CA 1
ATOM 897 C C . VAL A 1 122 ? 63.860 73.904 193.380 1.00 22.80 119 VAL A C 1
ATOM 898 O O . VAL A 1 122 ? 62.653 73.986 193.102 1.00 24.00 119 VAL A O 1
ATOM 902 N N . LYS A 1 123 ? 64.728 74.892 193.142 1.00 22.48 120 LYS A N 1
ATOM 903 C CA . LYS A 1 123 ? 64.297 76.159 192.552 1.00 23.84 120 LYS A CA 1
ATOM 904 C C . LYS A 1 123 ? 63.740 75.947 191.147 1.00 23.10 120 LYS A C 1
ATOM 905 O O . LYS A 1 123 ? 62.719 76.545 190.789 1.00 24.33 120 LYS A O 1
ATOM 907 N N . CYS A 1 124 ? 64.396 75.087 190.360 1.00 22.91 121 CYS A N 1
ATOM 908 C CA . CYS A 1 124 ? 63.897 74.736 189.030 1.00 22.77 121 CYS A CA 1
ATOM 909 C C . CYS A 1 124 ? 62.506 74.100 189.071 1.00 25.37 121 CYS A C 1
ATOM 910 O O . CYS A 1 124 ? 61.604 74.496 188.325 1.00 24.59 121 CYS A O 1
ATOM 913 N N . ILE A 1 125 ? 62.339 73.114 189.939 1.00 21.24 122 ILE A N 1
ATOM 914 C CA . ILE A 1 125 ? 61.074 72.410 190.035 1.00 24.84 122 ILE A CA 1
ATOM 915 C C . ILE A 1 125 ? 59.979 73.321 190.601 1.00 22.66 122 ILE A C 1
ATOM 916 O O . ILE A 1 125 ? 58.858 73.302 190.119 1.00 22.59 122 ILE A O 1
ATOM 921 N N . ASP A 1 126 ? 60.305 74.124 191.607 1.00 21.70 123 ASP A N 1
ATOM 922 C CA . ASP A 1 126 ? 59.333 75.088 192.127 1.00 21.86 123 ASP A CA 1
ATOM 923 C C . ASP A 1 126 ? 58.834 76.014 191.025 1.00 26.39 123 ASP A C 1
ATOM 924 O O . ASP A 1 126 ? 57.633 76.299 190.927 1.00 26.24 123 ASP A O 1
ATOM 929 N N . GLY A 1 127 ? 59.754 76.483 190.193 1.00 25.28 124 GLY A N 1
ATOM 930 C CA . GLY A 1 127 ? 59.383 77.342 189.089 1.00 23.00 124 GLY A CA 1
ATOM 931 C C . GLY A 1 127 ? 58.466 76.641 188.111 1.00 24.65 124 GLY A C 1
ATOM 932 O O . GLY A 1 127 ? 57.500 77.229 187.603 1.00 22.01 124 GLY A O 1
ATOM 933 N N . MET A 1 128 ? 58.759 75.376 187.835 1.00 21.03 125 MET A N 1
ATOM 934 C CA . MET A 1 128 ? 57.982 74.668 186.853 1.00 21.00 125 MET A CA 1
ATOM 935 C C . MET A 1 128 ? 56.615 74.271 187.424 1.00 21.87 125 MET A C 1
ATOM 936 O O . MET A 1 128 ? 55.639 74.180 186.678 1.00 25.12 125 MET A O 1
ATOM 941 N N . ILE A 1 129 ? 56.537 74.059 188.739 1.00 21.56 126 ILE A N 1
ATOM 942 C CA . ILE A 1 129 ? 55.238 73.839 189.386 1.00 21.89 126 ILE A CA 1
ATOM 943 C C . ILE A 1 129 ? 54.356 75.081 189.202 1.00 24.04 126 ILE A C 1
ATOM 944 O O . ILE A 1 129 ? 53.188 74.950 188.852 1.00 23.68 126 ILE A O 1
ATOM 949 N N . ASP A 1 130 ? 54.917 76.274 189.416 1.00 24.61 127 ASP A N 1
ATOM 950 C CA . ASP A 1 130 ? 54.174 77.519 189.176 1.00 28.26 127 ASP A CA 1
ATOM 951 C C . ASP A 1 130 ? 53.632 77.565 187.751 1.00 23.62 127 ASP A C 1
ATOM 952 O O . ASP A 1 130 ? 52.455 77.820 187.532 1.00 26.73 127 ASP A O 1
ATOM 957 N N . ALA A 1 131 ? 54.506 77.313 186.785 1.00 21.45 128 ALA A N 1
ATOM 958 C CA . ALA A 1 131 ? 54.117 77.360 185.379 1.00 24.22 128 ALA A CA 1
ATOM 959 C C . ALA A 1 131 ? 53.063 76.306 185.017 1.00 24.01 128 ALA A C 1
ATOM 960 O O . ALA A 1 131 ? 52.239 76.533 184.134 1.00 24.42 128 ALA A O 1
ATOM 962 N N . ALA A 1 132 ? 53.085 75.157 185.681 1.00 21.63 129 ALA A N 1
ATOM 963 C CA . ALA A 1 132 ? 52.101 74.103 185.386 1.00 21.86 129 ALA A CA 1
ATOM 964 C C . ALA A 1 132 ? 50.745 74.520 185.911 1.00 23.40 129 ALA A C 1
ATOM 965 O O . ALA A 1 132 ? 49.715 74.312 185.263 1.00 24.71 129 ALA A O 1
ATOM 967 N N . LEU A 1 133 ? 50.754 75.126 187.092 1.00 22.32 130 LEU A N 1
ATOM 968 C CA . LEU A 1 133 ? 49.518 75.552 187.711 1.00 22.68 130 LEU A CA 1
ATOM 969 C C . LEU A 1 133 ? 48.897 76.709 186.923 1.00 31.96 130 LEU A C 1
ATOM 970 O O . LEU A 1 133 ? 47.677 76.759 186.729 1.00 28.12 130 LEU A O 1
ATOM 975 N N . GLU A 1 134 ? 49.731 77.632 186.455 1.00 26.00 131 GLU A N 1
ATOM 976 C CA . GLU A 1 134 ? 49.224 78.703 185.609 1.00 32.49 131 GLU A CA 1
ATOM 977 C C . GLU A 1 134 ? 48.728 78.155 184.279 1.00 29.72 131 GLU A C 1
ATOM 978 O O . GLU A 1 134 ? 47.705 78.600 183.772 1.00 30.67 131 GLU A O 1
ATOM 984 N N . ALA A 1 135 ? 49.440 77.181 183.717 1.00 25.70 132 ALA A N 1
ATOM 985 C CA . ALA A 1 135 ? 49.040 76.632 182.429 1.00 26.49 132 ALA A CA 1
ATOM 986 C C . ALA A 1 135 ? 47.694 75.926 182.542 1.00 27.95 132 ALA A C 1
ATOM 987 O O . ALA A 1 135 ? 46.952 75.862 181.567 1.00 22.76 132 ALA A O 1
ATOM 989 N N . ARG A 1 136 ? 47.372 75.420 183.732 1.00 22.80 133 ARG A N 1
ATOM 990 C CA . ARG A 1 136 ? 46.101 74.723 183.946 1.00 24.66 133 ARG A CA 1
ATOM 991 C C . ARG A 1 136 ? 44.886 75.650 183.722 1.00 29.72 133 ARG A C 1
ATOM 992 O O . ARG A 1 136 ? 43.811 75.195 183.332 1.00 23.88 133 ARG A O 1
ATOM 1000 N N . VAL A 1 137 ? 45.056 76.941 183.976 1.00 23.45 134 VAL A N 1
ATOM 1001 C CA . VAL A 1 137 ? 43.951 77.894 183.800 1.00 23.78 134 VAL A CA 1
ATOM 1002 C C . VAL A 1 137 ? 44.207 78.926 182.708 1.00 24.41 134 VAL A C 1
ATOM 1003 O O . VAL A 1 137 ? 43.435 79.881 182.565 1.00 29.65 134 VAL A O 1
ATOM 1007 N N . ALA A 1 138 ? 45.285 78.736 181.943 1.00 25.84 135 ALA A N 1
ATOM 1008 C CA . ALA A 1 138 ? 45.638 79.660 180.868 1.00 29.03 135 ALA A CA 1
ATOM 1009 C C . ALA A 1 138 ? 44.583 79.674 179.765 1.00 34.76 135 ALA A C 1
ATOM 1010 O O . ALA A 1 138 ? 44.161 78.618 179.279 1.00 34.35 135 ALA A O 1
ATOM 1012 N N . ASN A 1 139 ? 44.164 80.867 179.365 1.00 30.22 136 ASN A N 1
ATOM 1013 C CA . ASN A 1 139 ? 43.249 80.986 178.226 1.00 37.50 136 ASN A CA 1
ATOM 1014 C C . ASN A 1 139 ? 43.713 82.035 177.217 1.00 41.07 136 ASN A C 1
ATOM 1015 O O . ASN A 1 139 ? 42.926 82.529 176.416 1.00 43.64 136 ASN A O 1
ATOM 1020 N N . THR A 1 140 ? 44.992 82.384 177.281 1.00 35.86 137 THR A N 1
ATOM 1021 C CA . THR A 1 140 ? 45.601 83.272 176.296 1.00 35.63 137 THR A CA 1
ATOM 1022 C C . THR A 1 140 ? 46.860 82.626 175.755 1.00 34.85 137 THR A C 1
ATOM 1023 O O . THR A 1 140 ? 47.498 81.855 176.458 1.00 30.66 137 THR A O 1
ATOM 1027 N N . LYS A 1 141 ? 47.200 82.918 174.505 1.00 33.76 138 LYS A N 1
ATOM 1028 C CA . LYS A 1 141 ? 48.479 82.506 173.938 1.00 33.23 138 LYS A CA 1
ATOM 1029 C C . LYS A 1 141 ? 49.564 83.461 174.411 1.00 32.80 138 LYS A C 1
ATOM 1030 O O . LYS A 1 141 ? 49.293 84.631 174.660 1.00 33.19 138 LYS A O 1
ATOM 1034 N N . PRO A 1 142 ? 50.805 82.969 174.538 1.00 34.00 139 PRO A N 1
ATOM 1035 C CA . PRO A 1 142 ? 51.879 83.928 174.829 1.00 31.80 139 PRO A CA 1
ATOM 1036 C C . PRO A 1 142 ? 52.081 84.862 173.640 1.00 30.51 139 PRO A C 1
ATOM 1037 O O . PRO A 1 142 ? 51.860 84.453 172.496 1.00 29.46 139 PRO A O 1
ATOM 1041 N N . LYS A 1 143 ? 52.456 86.106 173.915 1.00 24.60 140 LYS A N 1
ATOM 1042 C CA . LYS A 1 143 ? 52.652 87.097 172.861 1.00 29.20 140 LYS A CA 1
ATOM 1043 C C . LYS A 1 143 ? 54.136 87.372 172.566 1.00 30.90 140 LYS A C 1
ATOM 1044 O O . LYS A 1 143 ? 54.464 87.866 171.496 1.00 36.97 140 LYS A O 1
ATOM 1047 N N . THR A 1 144 ? 55.029 87.062 173.502 1.00 24.40 141 THR A N 1
ATOM 1048 C CA . THR A 1 144 ? 56.465 87.169 173.208 1.00 22.58 141 THR A CA 1
ATOM 1049 C C . THR A 1 144 ? 57.206 85.840 173.369 1.00 26.24 141 THR A C 1
ATOM 1050 O O . THR A 1 144 ? 56.706 84.907 173.996 1.00 25.66 141 THR A O 1
ATOM 1054 N N . PHE A 1 145 ? 58.412 85.779 172.810 1.00 20.97 142 PHE A N 1
ATOM 1055 C CA . PHE A 1 145 ? 59.295 84.618 172.963 1.00 26.50 142 PHE A CA 1
ATOM 1056 C C . PHE A 1 145 ? 59.557 84.385 174.456 1.00 24.24 142 PHE A C 1
ATOM 1057 O O . PHE A 1 145 ? 59.546 83.254 174.937 1.00 26.99 142 PHE A O 1
ATOM 1065 N N . ASP A 1 146 ? 59.760 85.470 175.196 1.00 26.02 143 ASP A N 1
ATOM 1066 C CA . ASP A 1 146 ? 60.045 85.353 176.618 1.00 27.03 143 ASP A CA 1
ATOM 1067 C C . ASP A 1 146 ? 58.868 84.701 177.372 1.00 26.72 143 ASP A C 1
ATOM 1068 O O . ASP A 1 146 ? 59.062 83.752 178.141 1.00 26.06 143 ASP A O 1
ATOM 1073 N N . GLU A 1 147 ? 57.651 85.174 177.115 1.00 27.53 144 GLU A N 1
ATOM 1074 C CA . GLU A 1 147 ? 56.467 84.607 177.771 1.00 26.32 144 GLU A CA 1
ATOM 1075 C C . GLU A 1 147 ? 56.362 83.130 177.451 1.00 25.66 144 GLU A C 1
ATOM 1076 O O . GLU A 1 147 ? 56.074 82.319 178.317 1.00 29.02 144 GLU A O 1
ATOM 1082 N N . TRP A 1 148 ? 56.594 82.799 176.188 1.00 22.99 145 TRP A N 1
ATOM 1083 C CA . TRP A 1 148 ? 56.595 81.418 175.744 1.00 22.87 145 TRP A CA 1
ATOM 1084 C C . TRP A 1 148 ? 57.602 80.591 176.546 1.00 23.94 145 TRP A C 1
ATOM 1085 O O . TRP A 1 148 ? 57.256 79.530 177.039 1.00 26.39 145 TRP A O 1
ATOM 1096 N N . ILE A 1 149 ? 58.833 81.089 176.682 1.00 21.46 146 ILE A N 1
ATOM 1097 C CA . ILE A 1 149 ? 59.880 80.369 177.413 1.00 25.56 146 ILE A CA 1
ATOM 1098 C C . ILE A 1 149 ? 59.490 80.115 178.875 1.00 26.94 146 ILE A C 1
ATOM 1099 O O . ILE A 1 149 ? 59.605 78.991 179.364 1.00 24.20 146 ILE A O 1
ATOM 1104 N N . VAL A 1 150 ? 59.006 81.148 179.560 1.00 27.32 147 VAL A N 1
ATOM 1105 C CA . VAL A 1 150 ? 58.652 81.019 180.972 1.00 27.01 147 VAL A CA 1
ATOM 1106 C C . VAL A 1 150 ? 57.447 80.107 181.175 1.00 29.41 147 VAL A C 1
ATOM 1107 O O . VAL A 1 150 ? 57.383 79.365 182.153 1.00 29.25 147 VAL A O 1
ATOM 1111 N N . ARG A 1 151 ? 56.502 80.131 180.243 1.00 27.68 148 ARG A N 1
ATOM 1112 C CA . ARG A 1 151 ? 55.346 79.244 180.358 1.00 29.97 148 ARG A CA 1
ATOM 1113 C C . ARG A 1 151 ? 55.728 77.784 180.157 1.00 25.87 148 ARG A C 1
ATOM 1114 O O . ARG A 1 151 ? 55.097 76.898 180.703 1.00 27.26 148 ARG A O 1
ATOM 1122 N N . MET A 1 152 ? 56.764 77.545 179.363 1.00 26.29 149 MET A N 1
ATOM 1123 C CA . MET A 1 152 ? 57.201 76.186 179.064 1.00 31.63 149 MET A CA 1
ATOM 1124 C C . MET A 1 152 ? 58.062 75.600 180.171 1.00 28.04 149 MET A C 1
ATOM 1125 O O . MET A 1 152 ? 57.982 74.411 180.475 1.00 32.75 149 MET A O 1
ATOM 1130 N N . MET A 1 153 ? 58.884 76.449 180.773 1.00 20.82 150 MET A N 1
ATOM 1131 C CA . MET A 1 153 ? 59.982 75.994 181.613 1.00 24.92 150 MET A CA 1
ATOM 1132 C C . MET A 1 153 ? 59.849 76.434 183.052 1.00 24.50 150 MET A C 1
ATOM 1133 O O . MET A 1 153 ? 60.403 75.808 183.958 1.00 29.99 150 MET A O 1
ATOM 1138 N N . GLY A 1 154 ? 59.128 77.527 183.259 1.00 20.85 151 GLY A N 1
ATOM 1139 C CA . GLY A 1 154 ? 59.108 78.172 184.555 1.00 20.87 151 GLY A CA 1
ATOM 1140 C C . GLY A 1 154 ? 60.350 79.045 184.677 1.00 23.84 151 GLY A C 1
ATOM 1141 O O . GLY A 1 154 ? 61.300 78.901 183.908 1.00 21.96 151 GLY A O 1
ATOM 1142 N N . THR A 1 155 ? 60.343 79.933 185.659 1.00 20.58 152 THR A N 1
ATOM 1143 C CA . THR A 1 155 ? 61.378 80.957 185.815 1.00 26.98 152 THR A CA 1
ATOM 1144 C C . THR A 1 155 ? 62.792 80.407 186.016 1.00 30.90 152 THR A C 1
ATOM 1145 O O . THR A 1 155 ? 63.750 80.841 185.351 1.00 23.72 152 THR A O 1
ATOM 1149 N N . GLY A 1 156 ? 62.919 79.463 186.944 1.00 28.28 153 GLY A N 1
ATOM 1150 C CA . GLY A 1 156 ? 64.216 78.912 187.287 1.00 29.88 153 GLY A CA 1
ATOM 1151 C C . GLY A 1 156 ? 64.938 78.301 186.102 1.00 27.49 153 GLY A C 1
ATOM 1152 O O . GLY A 1 156 ? 66.082 78.649 185.811 1.00 25.19 153 GLY A O 1
ATOM 1153 N N . ILE A 1 157 ? 64.268 77.394 185.404 1.00 24.19 154 ILE A N 1
ATOM 1154 C CA . ILE A 1 157 ? 64.887 76.712 184.279 1.00 21.34 154 ILE A CA 1
ATOM 1155 C C . ILE A 1 157 ? 65.085 77.678 183.110 1.00 20.42 154 ILE A C 1
ATOM 1156 O O . ILE A 1 157 ? 66.085 77.601 182.409 1.00 21.75 154 ILE A O 1
ATOM 1161 N N . ALA A 1 158 ? 64.134 78.587 182.903 1.00 24.23 155 ALA A N 1
ATOM 1162 C CA . ALA A 1 158 ? 64.270 79.614 181.865 1.00 24.95 155 ALA A CA 1
ATOM 1163 C C . ALA A 1 158 ? 65.572 80.387 182.043 1.00 24.57 155 ALA A C 1
ATOM 1164 O O . ALA A 1 158 ? 66.334 80.581 181.092 1.00 27.96 155 ALA A O 1
ATOM 1166 N N . ASP A 1 159 ? 65.824 80.821 183.275 1.00 21.86 156 ASP A N 1
ATOM 1167 C CA . ASP A 1 159 ? 66.972 81.685 183.571 1.00 24.63 156 ASP A CA 1
ATOM 1168 C C . ASP A 1 159 ? 68.317 80.975 183.384 1.00 26.06 156 ASP A C 1
ATOM 1169 O O . ASP A 1 159 ? 69.341 81.620 183.159 1.00 27.43 156 ASP A O 1
ATOM 1174 N N . LEU A 1 160 ? 68.308 79.650 183.485 1.00 21.02 157 LEU A N 1
ATOM 1175 C CA . LEU A 1 160 ? 69.541 78.877 183.357 1.00 25.22 157 LEU A CA 1
ATOM 1176 C C . LEU A 1 160 ? 69.951 78.671 181.910 1.00 23.50 157 LEU A C 1
ATOM 1177 O O . LEU A 1 160 ? 71.134 78.667 181.601 1.00 29.42 157 LEU A O 1
ATOM 1182 N N . PHE A 1 161 ? 68.988 78.478 181.015 1.00 20.80 158 PHE A N 1
ATOM 1183 C CA . PHE A 1 161 ? 69.346 78.125 179.641 1.00 21.08 158 PHE A CA 1
ATOM 1184 C C . PHE A 1 161 ? 68.637 78.969 178.568 1.00 27.59 158 PHE A C 1
ATOM 1185 O O . PHE A 1 161 ? 69.264 79.827 177.946 1.00 25.19 158 PHE A O 1
ATOM 1193 N N . MET A 1 162 ? 67.339 78.763 178.359 1.00 22.91 159 MET A N 1
ATOM 1194 C CA . MET A 1 162 ? 66.700 79.356 177.188 1.00 24.78 159 MET A CA 1
ATOM 1195 C C . MET A 1 162 ? 66.746 80.884 177.146 1.00 24.65 159 MET A C 1
ATOM 1196 O O . MET A 1 162 ? 66.888 81.457 176.068 1.00 27.96 159 MET A O 1
ATOM 1201 N N . ARG A 1 163 ? 66.676 81.556 178.290 1.00 22.04 160 ARG A N 1
ATOM 1202 C CA . ARG A 1 163 ? 66.738 83.020 178.243 1.00 20.98 160 ARG A CA 1
ATOM 1203 C C . ARG A 1 163 ? 68.137 83.561 177.912 1.00 25.78 160 ARG A C 1
ATOM 1204 O O . ARG A 1 163 ? 68.273 84.348 176.968 1.00 20.71 160 ARG A O 1
ATOM 1212 N N . PRO A 1 164 ? 69.175 83.169 178.680 1.00 21.60 161 PRO A N 1
ATOM 1213 C CA . PRO A 1 164 ? 70.496 83.717 178.330 1.00 25.45 161 PRO A CA 1
ATOM 1214 C C . PRO A 1 164 ? 71.033 83.223 176.989 1.00 21.92 161 PRO A C 1
ATOM 1215 O O . PRO A 1 164 ? 71.692 83.976 176.273 1.00 22.32 161 PRO A O 1
ATOM 1219 N N . TYR A 1 165 ? 70.775 81.963 176.668 1.00 25.78 162 TYR A N 1
ATOM 1220 C CA . TYR A 1 165 ? 71.249 81.401 175.417 1.00 26.41 162 TYR A CA 1
ATOM 1221 C C . TYR A 1 165 ? 70.637 82.139 174.228 1.00 23.78 162 TYR A C 1
ATOM 1222 O O . TYR A 1 165 ? 71.342 82.523 173.288 1.00 20.85 162 TYR A O 1
ATOM 1231 N N . ASN A 1 166 ? 69.327 82.345 174.259 1.00 21.11 163 ASN A N 1
ATOM 1232 C CA . ASN A 1 166 ? 68.690 82.980 173.117 1.00 24.11 163 ASN A CA 1
ATOM 1233 C C . ASN A 1 166 ? 69.080 84.442 172.943 1.00 26.19 163 ASN A C 1
ATOM 1234 O O . ASN A 1 166 ? 69.111 84.932 171.818 1.00 27.00 163 ASN A O 1
ATOM 1239 N N . PHE A 1 167 ? 69.426 85.135 174.022 1.00 24.67 164 PHE A N 1
ATOM 1240 C CA . PHE A 1 167 ? 69.969 86.462 173.806 1.00 29.21 164 PHE A CA 1
ATOM 1241 C C . PHE A 1 167 ? 71.306 86.331 173.081 1.00 26.25 164 PHE A C 1
ATOM 1242 O O . PHE A 1 167 ? 71.594 87.110 172.173 1.00 23.94 164 PHE A O 1
ATOM 1250 N N . LYS A 1 168 ? 72.106 85.339 173.469 1.00 20.22 165 LYS A N 1
ATOM 1251 C CA . LYS A 1 168 ? 73.418 85.129 172.847 1.00 23.48 165 LYS A CA 1
ATOM 1252 C C . LYS A 1 168 ? 73.315 84.712 171.378 1.00 24.10 165 LYS A C 1
ATOM 1253 O O . LYS A 1 168 ? 74.190 85.036 170.567 1.00 28.13 165 LYS A O 1
ATOM 1259 N N . VAL A 1 169 ? 72.241 84.002 171.041 1.00 22.88 166 VAL A N 1
ATOM 1260 C CA . VAL A 1 169 ? 71.937 83.655 169.657 1.00 20.15 166 VAL A CA 1
ATOM 1261 C C . VAL A 1 169 ? 71.392 84.815 168.835 1.00 23.89 166 VAL A C 1
ATOM 1262 O O . VAL A 1 169 ? 71.972 85.193 167.825 1.00 31.10 166 VAL A O 1
ATOM 1266 N N . TRP A 1 170 ? 70.253 85.361 169.256 1.00 23.91 167 TRP A N 1
ATOM 1267 C CA . TRP A 1 170 ? 69.530 86.320 168.433 1.00 24.64 167 TRP A CA 1
ATOM 1268 C C . TRP A 1 170 ? 70.090 87.731 168.518 1.00 28.65 167 TRP A C 1
ATOM 1269 O O . TRP A 1 170 ? 69.783 88.586 167.676 1.00 29.62 167 TRP A O 1
ATOM 1280 N N . ALA A 1 171 ? 70.892 87.976 169.547 1.00 20.93 168 ALA A N 1
ATOM 1281 C CA . ALA A 1 171 ? 71.458 89.305 169.788 1.00 31.83 168 ALA A CA 1
ATOM 1282 C C . ALA A 1 171 ? 70.343 90.348 169.958 1.00 27.45 168 ALA A C 1
ATOM 1283 O O . ALA A 1 171 ? 70.531 91.523 169.655 1.00 27.75 168 ALA A O 1
ATOM 1285 N N . VAL A 1 172 ? 69.177 89.893 170.413 1.00 28.46 169 VAL A N 1
ATOM 1286 C CA . VAL A 1 172 ? 68.094 90.771 170.870 1.00 27.49 169 VAL A CA 1
ATOM 1287 C C . VAL A 1 172 ? 67.457 90.089 172.073 1.00 26.12 169 VAL A C 1
ATOM 1288 O O . VAL A 1 172 ? 67.507 88.868 172.184 1.00 30.92 169 VAL A O 1
ATOM 1292 N N . PRO A 1 173 ? 66.877 90.873 172.993 1.00 23.99 170 PRO A N 1
ATOM 1293 C CA . PRO A 1 173 ? 66.246 90.247 174.162 1.00 27.66 170 PRO A CA 1
ATOM 1294 C C . PRO A 1 173 ? 65.041 89.376 173.750 1.00 29.48 170 PRO A C 1
ATOM 1295 O O . PRO A 1 173 ? 64.383 89.682 172.758 1.00 29.02 170 PRO A O 1
ATOM 1299 N N . THR A 1 174 ? 64.760 88.319 174.503 1.00 23.35 171 THR A N 1
ATOM 1300 C CA . THR A 1 174 ? 63.634 87.442 174.195 1.00 24.48 171 THR A CA 1
ATOM 1301 C C . THR A 1 174 ? 62.291 88.201 174.239 1.00 25.92 171 THR A C 1
ATOM 1302 O O . THR A 1 174 ? 61.331 87.815 173.582 1.00 26.81 171 THR A O 1
ATOM 1306 N N . THR A 1 175 ? 62.239 89.284 175.009 1.00 22.89 172 THR A N 1
ATOM 1307 C CA . THR A 1 175 ? 61.012 90.073 175.170 1.00 24.43 172 THR A CA 1
ATOM 1308 C C . THR A 1 175 ? 60.657 90.851 173.904 1.00 30.70 172 THR A C 1
ATOM 1309 O O . THR A 1 175 ? 59.561 91.407 173.787 1.00 28.34 172 THR A O 1
ATOM 1313 N N . LYS A 1 176 ? 61.594 90.896 172.959 1.00 29.34 173 LYS A N 1
ATOM 1314 C CA . LYS A 1 176 ? 61.415 91.680 171.745 1.00 30.23 173 LYS A CA 1
ATOM 1315 C C . LYS A 1 176 ? 61.071 90.801 170.548 1.00 29.11 173 LYS A C 1
ATOM 1316 O O . LYS A 1 176 ? 60.912 91.308 169.436 1.00 27.66 173 LYS A O 1
ATOM 1322 N N . MET A 1 177 ? 60.964 89.491 170.776 1.00 25.78 174 MET A N 1
ATOM 1323 C CA . MET A 1 177 ? 60.654 88.544 169.707 1.00 21.50 174 MET A CA 1
ATOM 1324 C C . MET A 1 177 ? 59.239 87.955 169.826 1.00 24.60 174 MET A C 1
ATOM 1325 O O . MET A 1 177 ? 58.717 87.781 170.933 1.00 23.97 174 MET A O 1
ATOM 1330 N N . GLN A 1 178 ? 58.629 87.648 168.683 1.00 23.30 175 GLN A N 1
ATOM 1331 C CA . GLN A 1 178 ? 57.360 86.916 168.656 1.00 26.23 175 GLN A CA 1
ATOM 1332 C C . GLN A 1 178 ? 57.598 85.453 169.040 1.00 28.76 175 GLN A C 1
ATOM 1333 O O . GLN A 1 178 ? 58.747 85.041 169.235 1.00 23.63 175 GLN A O 1
ATOM 1339 N N . CYS A 1 179 ? 56.530 84.661 169.144 1.00 25.09 176 CYS A N 1
ATOM 1340 C CA . CYS A 1 179 ? 56.724 83.245 169.445 1.00 28.20 176 CYS A CA 1
ATOM 1341 C C . CYS A 1 179 ? 55.919 82.310 168.536 1.00 28.90 176 CYS A C 1
ATOM 1342 O O . CYS A 1 179 ? 55.976 81.083 168.690 1.00 31.04 176 CYS A O 1
ATOM 1345 N N . ALA A 1 180 ? 55.223 82.885 167.561 1.00 29.72 177 ALA A N 1
ATOM 1346 C CA . ALA A 1 180 ? 54.447 82.099 166.595 1.00 30.41 177 ALA A CA 1
ATOM 1347 C C . ALA A 1 180 ? 55.356 81.173 165.794 1.00 31.41 177 ALA A C 1
ATOM 1348 O O . ALA A 1 180 ? 54.981 80.045 165.463 1.00 32.34 177 ALA A O 1
ATOM 1350 N N . TRP A 1 181 ? 56.565 81.652 165.518 1.00 28.70 178 TRP A N 1
ATOM 1351 C CA . TRP A 1 181 ? 57.554 80.907 164.742 1.00 30.55 178 TRP A CA 1
ATOM 1352 C C . TRP A 1 181 ? 57.942 79.572 165.376 1.00 27.78 178 TRP A C 1
ATOM 1353 O O . TRP A 1 181 ? 58.532 78.723 164.715 1.00 25.78 178 TRP A O 1
ATOM 1364 N N . LEU A 1 182 ? 57.621 79.394 166.655 1.00 28.75 179 LEU A N 1
ATOM 1365 C CA . LEU A 1 182 ? 57.931 78.152 167.359 1.00 26.43 179 LEU A CA 1
ATOM 1366 C C . LEU A 1 182 ? 56.870 77.066 167.150 1.00 28.08 179 LEU A C 1
ATOM 1367 O O . LEU A 1 182 ? 57.057 75.930 167.563 1.00 37.33 179 LEU A O 1
ATOM 1372 N N . GLY A 1 183 ? 55.754 77.411 166.521 1.00 32.65 180 GLY A N 1
ATOM 1373 C CA . GLY A 1 183 ? 54.757 76.407 166.205 1.00 36.71 180 GLY A CA 1
ATOM 1374 C C . GLY A 1 183 ? 53.518 76.433 167.071 1.00 40.81 180 GLY A C 1
ATOM 1375 O O . GLY A 1 183 ? 53.363 77.299 167.941 1.00 33.95 180 GLY A O 1
ATOM 1376 N N . GLU A 1 184 ? 52.635 75.464 166.839 1.00 46.09 181 GLU A N 1
ATOM 1377 C CA . GLU A 1 184 ? 51.304 75.478 167.438 1.00 44.43 181 GLU A CA 1
ATOM 1378 C C . GLU A 1 184 ? 51.233 74.774 168.808 1.00 44.82 181 GLU A C 1
ATOM 1379 O O . GLU A 1 184 ? 50.198 74.817 169.477 1.00 44.70 181 GLU A O 1
ATOM 1381 N N . ARG A 1 185 ? 52.324 74.139 169.232 1.00 41.74 182 ARG A N 1
ATOM 1382 C CA . ARG A 1 185 ? 52.344 73.462 170.532 1.00 42.17 182 ARG A CA 1
ATOM 1383 C C . ARG A 1 185 ? 52.015 74.430 171.685 1.00 43.84 182 ARG A C 1
ATOM 1384 O O . ARG A 1 185 ? 52.605 75.512 171.790 1.00 35.33 182 ARG A O 1
ATOM 1386 N N . VAL A 1 186 ? 51.066 74.033 172.533 1.00 43.02 183 VAL A N 1
ATOM 1387 C CA . VAL A 1 186 ? 50.680 74.805 173.721 1.00 43.08 183 VAL A CA 1
ATOM 1388 C C . VAL A 1 186 ? 51.875 75.067 174.645 1.00 40.23 183 VAL A C 1
ATOM 1389 O O . VAL A 1 186 ? 52.662 74.154 174.924 1.00 35.77 183 VAL A O 1
ATOM 1393 N N . ALA A 1 187 ? 52.021 76.313 175.102 1.00 37.26 184 ALA A N 1
ATOM 1394 C CA . ALA A 1 187 ? 53.164 76.683 175.941 1.00 40.21 184 ALA A CA 1
ATOM 1395 C C . ALA A 1 187 ? 52.900 76.297 177.395 1.00 41.51 184 ALA A C 1
ATOM 1396 O O . ALA A 1 187 ? 52.235 77.028 178.132 1.00 32.92 184 ALA A O 1
ATOM 1398 N N . ALA A 1 188 ? 53.432 75.141 177.792 1.00 43.47 185 ALA A N 1
ATOM 1399 C CA . ALA A 1 188 ? 53.123 74.521 179.082 1.00 41.34 185 ALA A CA 1
ATOM 1400 C C . ALA A 1 188 ? 54.173 73.472 179.401 1.00 37.36 185 ALA A C 1
ATOM 1401 O O . ALA A 1 188 ? 54.650 72.781 178.506 1.00 32.12 185 ALA A O 1
ATOM 1403 N N . PRO A 1 189 ? 54.539 73.346 180.679 1.00 32.05 186 PRO A N 1
ATOM 1404 C CA . PRO A 1 189 ? 55.587 72.385 181.041 1.00 29.80 186 PRO A CA 1
ATOM 1405 C C . PRO A 1 189 ? 55.126 70.929 181.032 1.00 33.46 186 PRO A C 1
ATOM 1406 O O . PRO A 1 189 ? 53.954 70.644 181.272 1.00 29.89 186 PRO A O 1
ATOM 1410 N N . ASN A 1 190 ? 56.053 70.017 180.754 1.00 30.62 187 ASN A N 1
ATOM 1411 C CA . ASN A 1 190 ? 55.834 68.616 181.061 1.00 31.83 187 ASN A CA 1
ATOM 1412 C C . ASN A 1 190 ? 56.445 68.368 182.430 1.00 29.91 187 ASN A C 1
ATOM 1413 O O . ASN A 1 190 ? 57.597 67.903 182.550 1.00 24.47 187 ASN A O 1
ATOM 1418 N N . LEU A 1 191 ? 55.672 68.713 183.456 1.00 30.21 188 LEU A N 1
ATOM 1419 C CA . LEU A 1 191 ? 56.135 68.671 184.832 1.00 28.68 188 LEU A CA 1
ATOM 1420 C C . LEU A 1 191 ? 56.474 67.250 185.257 1.00 27.01 188 LEU A C 1
ATOM 1421 O O . LEU A 1 191 ? 57.499 67.024 185.906 1.00 24.61 188 LEU A O 1
ATOM 1426 N N . LYS A 1 192 ? 55.624 66.298 184.883 1.00 25.04 189 LYS A N 1
ATOM 1427 C CA . LYS A 1 192 ? 55.853 64.907 185.249 1.00 26.42 189 LYS A CA 1
ATOM 1428 C C . LYS A 1 192 ? 57.185 64.404 184.699 1.00 30.69 189 LYS A C 1
ATOM 1429 O O . LYS A 1 192 ? 57.945 63.757 185.411 1.00 29.15 189 LYS A O 1
ATOM 1435 N N . ALA A 1 193 ? 57.481 64.714 183.445 1.00 26.88 190 ALA A N 1
ATOM 1436 C CA . ALA A 1 193 ? 58.706 64.199 182.846 1.00 30.88 190 ALA A CA 1
ATOM 1437 C C . ALA A 1 193 ? 59.930 64.808 183.517 1.00 30.58 190 ALA A C 1
ATOM 1438 O O . ALA A 1 193 ? 60.936 64.124 183.739 1.00 24.22 190 ALA A O 1
ATOM 1440 N N . VAL A 1 194 ? 59.852 66.100 183.836 1.00 23.83 191 VAL A N 1
ATOM 1441 C CA . VAL A 1 194 ? 60.996 66.766 184.434 1.00 23.70 191 VAL A CA 1
ATOM 1442 C C . VAL A 1 194 ? 61.197 66.264 185.861 1.00 25.88 191 VAL A C 1
ATOM 1443 O O . VAL A 1 194 ? 62.307 65.893 186.229 1.00 25.77 191 VAL A O 1
ATOM 1447 N N . THR A 1 195 ? 60.131 66.204 186.658 1.00 26.79 192 THR A N 1
ATOM 1448 C CA . THR A 1 195 ? 60.294 65.757 188.047 1.00 30.82 192 THR A CA 1
ATOM 1449 C C . THR A 1 195 ? 60.691 64.283 188.092 1.00 26.10 192 THR A C 1
ATOM 1450 O O . THR A 1 195 ? 61.466 63.882 188.962 1.00 23.36 192 THR A O 1
ATOM 1454 N N . THR A 1 196 ? 60.191 63.486 187.148 1.00 23.37 193 THR A N 1
ATOM 1455 C CA . THR A 1 196 ? 60.515 62.058 187.124 1.00 28.38 193 THR A CA 1
ATOM 1456 C C . THR A 1 196 ? 62.023 61.828 186.964 1.00 28.66 193 THR A C 1
ATOM 1457 O O . THR A 1 196 ? 62.607 61.031 187.693 1.00 24.45 193 THR A O 1
ATOM 1461 N N . ASN A 1 197 ? 62.655 62.528 186.028 1.00 24.85 194 ASN A N 1
ATOM 1462 C CA . ASN A 1 197 ? 64.088 62.362 185.859 1.00 23.66 194 ASN A CA 1
ATOM 1463 C C . ASN A 1 197 ? 64.850 62.860 187.092 1.00 24.33 194 ASN A C 1
ATOM 1464 O O . ASN A 1 197 ? 65.833 62.249 187.500 1.00 24.97 194 ASN A O 1
ATOM 1469 N N . VAL A 1 198 ? 64.378 63.947 187.698 1.00 23.46 195 VAL A N 1
ATOM 1470 C CA . VAL A 1 198 ? 64.990 64.473 188.920 1.00 22.39 195 VAL A CA 1
ATOM 1471 C C . VAL A 1 198 ? 64.884 63.450 190.059 1.00 27.68 195 VAL A C 1
ATOM 1472 O O . VAL A 1 198 ? 65.837 63.204 190.790 1.00 24.69 195 VAL A O 1
ATOM 1476 N N . ILE A 1 199 ? 63.731 62.818 190.179 1.00 24.92 196 ILE A N 1
ATOM 1477 C CA . ILE A 1 199 ? 63.521 61.842 191.233 1.00 23.71 196 ILE A CA 1
ATOM 1478 C C . ILE A 1 199 ? 64.385 60.626 191.002 1.00 27.93 196 ILE A C 1
ATOM 1479 O O . ILE A 1 199 ? 64.975 60.103 191.936 1.00 29.39 196 ILE A O 1
ATOM 1484 N N . LEU A 1 200 ? 64.489 60.194 189.749 1.00 25.06 197 LEU A N 1
ATOM 1485 C CA . LEU A 1 200 ? 65.243 58.990 189.446 1.00 26.05 197 LEU A CA 1
ATOM 1486 C C . LEU A 1 200 ? 66.751 59.248 189.415 1.00 30.74 197 LEU A C 1
ATOM 1487 O O . LEU A 1 200 ? 67.532 58.302 189.340 1.00 31.09 197 LEU A O 1
ATOM 1492 N N . GLY A 1 201 ? 67.157 60.515 189.481 1.00 31.27 198 GLY A N 1
ATOM 1493 C CA . GLY A 1 201 ? 68.562 60.878 189.346 1.00 30.95 198 GLY A CA 1
ATOM 1494 C C . GLY A 1 201 ? 69.041 60.506 187.953 1.00 31.99 198 GLY A C 1
ATOM 1495 O O . GLY A 1 201 ? 70.157 60.026 187.761 1.00 35.30 198 GLY A O 1
ATOM 1496 N N . LYS A 1 202 ? 68.171 60.731 186.978 1.00 28.97 199 LYS A N 1
ATOM 1497 C CA . LYS A 1 202 ? 68.370 60.259 185.616 1.00 33.61 199 LYS A CA 1
ATOM 1498 C C . LYS A 1 202 ? 68.754 61.376 184.631 1.00 33.28 199 LYS A C 1
ATOM 1499 O O . LYS A 1 202 ? 68.276 62.524 184.733 1.00 27.31 199 LYS A O 1
ATOM 1505 N N . THR A 1 203 ? 69.625 61.028 183.685 1.00 27.85 200 THR A N 1
ATOM 1506 C CA . THR A 1 203 ? 69.884 61.857 182.516 1.00 28.50 200 THR A CA 1
ATOM 1507 C C . THR A 1 203 ? 69.539 61.106 181.232 1.00 32.03 200 THR A C 1
ATOM 1508 O O . THR A 1 203 ? 69.765 59.901 181.133 1.00 32.76 200 THR A O 1
ATOM 1512 N N . ALA A 1 204 ? 68.999 61.822 180.249 1.00 36.28 201 ALA A N 1
ATOM 1513 C CA . ALA A 1 204 ? 68.721 61.239 178.938 1.00 37.78 201 ALA A CA 1
ATOM 1514 C C . ALA A 1 204 ? 68.759 62.307 177.844 1.00 31.46 201 ALA A C 1
ATOM 1515 O O . ALA A 1 204 ? 68.061 63.315 177.922 1.00 30.91 201 ALA A O 1
ATOM 1517 N N . GLY A 1 205 ? 69.576 62.077 176.821 1.00 27.08 202 GLY A N 1
ATOM 1518 C CA . GLY A 1 205 ? 69.613 62.963 175.670 1.00 30.23 202 GLY A CA 1
ATOM 1519 C C . GLY A 1 205 ? 68.539 62.609 174.650 1.00 36.83 202 GLY A C 1
ATOM 1520 O O . GLY A 1 205 ? 68.005 61.509 174.668 1.00 38.02 202 GLY A O 1
ATOM 1521 N N . ASN A 1 206 ? 68.218 63.539 173.758 1.00 35.47 203 ASN A N 1
ATOM 1522 C CA . ASN A 1 206 ? 67.204 63.288 172.744 1.00 36.41 203 ASN A CA 1
ATOM 1523 C C . ASN A 1 206 ? 67.817 62.687 171.475 1.00 38.31 203 ASN A C 1
ATOM 1524 O O . ASN A 1 206 ? 67.508 63.103 170.356 1.00 41.71 203 ASN A O 1
ATOM 1529 N N . TRP A 1 207 ? 68.688 61.701 171.649 1.00 28.44 204 TRP A N 1
ATOM 1530 C CA . TRP A 1 207 ? 69.292 61.034 170.497 1.00 31.15 204 TRP A CA 1
ATOM 1531 C C . TRP A 1 207 ? 69.441 59.528 170.706 1.00 32.93 204 TRP A C 1
ATOM 1532 O O . TRP A 1 207 ? 69.189 59.010 171.789 1.00 36.98 204 TRP A O 1
ATOM 1543 N N . GLY A 1 208 ? 69.845 58.845 169.642 1.00 36.59 205 GLY A N 1
ATOM 1544 C CA . GLY A 1 208 ? 69.962 57.400 169.612 1.00 39.57 205 GLY A CA 1
ATOM 1545 C C . GLY A 1 208 ? 70.028 56.986 168.154 1.00 45.57 205 GLY A C 1
ATOM 1546 O O . GLY A 1 208 ? 70.131 57.844 167.276 1.00 48.36 205 GLY A O 1
ATOM 1547 N N . PRO A 1 209 ? 69.960 55.676 167.883 1.00 50.77 206 PRO A N 1
ATOM 1548 C CA . PRO A 1 209 ? 70.058 55.104 166.531 1.00 50.27 206 PRO A CA 1
ATOM 1549 C C . PRO A 1 209 ? 69.073 55.699 165.517 1.00 44.79 206 PRO A C 1
ATOM 1550 O O . PRO A 1 209 ? 69.398 55.780 164.335 1.00 47.84 206 PRO A O 1
ATOM 1554 N N . ASN A 1 210 ? 67.894 56.110 165.971 1.00 42.04 207 ASN A N 1
ATOM 1555 C CA . ASN A 1 210 ? 66.902 56.722 165.084 1.00 46.55 207 ASN A CA 1
ATOM 1556 C C . ASN A 1 210 ? 66.940 58.254 165.050 1.00 51.09 207 ASN A C 1
ATOM 1557 O O . ASN A 1 210 ? 66.151 58.882 164.342 1.00 60.24 207 ASN A O 1
ATOM 1562 N N . ALA A 1 211 ? 67.840 58.861 165.817 1.00 42.34 208 ALA A N 1
ATOM 1563 C CA . ALA A 1 211 ? 67.983 60.309 165.768 1.00 38.30 208 ALA A CA 1
ATOM 1564 C C . ALA A 1 211 ? 69.374 60.665 165.239 1.00 36.81 208 ALA A C 1
ATOM 1565 O O . ALA A 1 211 ? 70.316 60.891 166.005 1.00 33.56 208 ALA A O 1
ATOM 1567 N N . THR A 1 212 ? 69.480 60.706 163.915 1.00 35.39 209 THR A N 1
ATOM 1568 C CA . THR A 1 212 ? 70.761 60.845 163.234 1.00 35.51 209 THR A CA 1
ATOM 1569 C C . THR A 1 212 ? 70.732 61.939 162.181 1.00 36.12 209 THR A C 1
ATOM 1570 O O . THR A 1 212 ? 69.671 62.468 161.846 1.00 34.95 209 THR A O 1
ATOM 1574 N N . PHE A 1 213 ? 71.914 62.287 161.683 1.00 31.44 210 PHE A N 1
ATOM 1575 C CA . PHE A 1 213 ? 72.051 63.196 160.554 1.00 28.35 210 PHE A CA 1
ATOM 1576 C C . PHE A 1 213 ? 73.190 62.672 159.693 1.00 30.85 210 PHE A C 1
ATOM 1577 O O . PHE A 1 213 ? 74.058 61.945 160.185 1.00 27.09 210 PHE A O 1
ATOM 1585 N N . ARG A 1 214 ? 73.168 62.997 158.402 1.00 25.53 211 ARG A N 1
ATOM 1586 C CA . ARG A 1 214 ? 74.281 62.643 157.544 1.00 29.08 211 ARG A CA 1
ATOM 1587 C C . ARG A 1 214 ? 75.023 63.902 157.116 1.00 29.38 211 ARG A C 1
ATOM 1588 O O . ARG A 1 214 ? 74.425 64.980 156.946 1.00 31.84 211 ARG A O 1
ATOM 1596 N N . PHE A 1 215 ? 76.334 63.754 156.976 1.00 27.39 212 PHE A N 1
ATOM 1597 C CA . PHE A 1 215 ? 77.225 64.851 156.635 1.00 25.32 212 PHE A CA 1
ATOM 1598 C C . PHE A 1 215 ? 78.110 64.433 155.469 1.00 25.93 212 PHE A C 1
ATOM 1599 O O . PHE A 1 215 ? 78.583 63.300 155.435 1.00 29.48 212 PHE A O 1
ATOM 1607 N N . PRO A 1 216 ? 78.346 65.344 154.508 1.00 30.13 213 PRO A N 1
ATOM 1608 C CA . PRO A 1 216 ? 79.181 64.984 153.355 1.00 30.17 213 PRO A CA 1
ATOM 1609 C C . PRO A 1 216 ? 80.577 64.580 153.777 1.00 30.39 213 PRO A C 1
ATOM 1610 O O . PRO A 1 216 ? 81.154 65.241 154.645 1.00 28.90 213 PRO A O 1
ATOM 1614 N N . ALA A 1 217 ? 81.099 63.513 153.173 1.00 30.35 214 ALA A N 1
ATOM 1615 C CA . ALA A 1 217 ? 82.457 63.056 153.425 1.00 28.04 214 ALA A CA 1
ATOM 1616 C C . ALA A 1 217 ? 83.489 64.111 153.059 1.00 30.00 214 ALA A C 1
ATOM 1617 O O . ALA A 1 217 ? 84.493 64.266 153.747 1.00 30.65 214 ALA A O 1
ATOM 1619 N N . ARG A 1 218 ? 83.244 64.854 151.986 1.00 27.81 215 ARG A N 1
ATOM 1620 C CA . ARG A 1 218 ? 84.254 65.788 151.507 1.00 30.13 215 ARG A CA 1
ATOM 1621 C C . ARG A 1 218 ? 83.694 67.154 151.171 1.00 31.64 215 ARG A C 1
ATOM 1622 O O . ARG A 1 218 ? 82.585 67.261 150.655 1.00 27.42 215 ARG A O 1
ATOM 1630 N N . GLY A 1 219 ? 84.475 68.194 151.461 1.00 32.03 216 GLY A N 1
ATOM 1631 C CA . GLY A 1 219 ? 84.142 69.547 151.053 1.00 30.56 216 GLY A CA 1
ATOM 1632 C C . GLY A 1 219 ? 83.183 70.270 151.987 1.00 31.44 216 GLY A C 1
ATOM 1633 O O . GLY A 1 219 ? 82.723 71.376 151.680 1.00 28.18 216 GLY A O 1
ATOM 1634 N N . GLY A 1 220 ? 82.878 69.652 153.126 1.00 27.07 217 GLY A N 1
ATOM 1635 C CA . GLY A 1 220 ? 81.948 70.253 154.067 1.00 28.27 217 GLY A CA 1
ATOM 1636 C C . GLY A 1 220 ? 80.554 70.316 153.471 1.00 26.69 217 GLY A C 1
ATOM 1637 O O . GLY A 1 220 ? 80.280 69.684 152.457 1.00 27.87 217 GLY A O 1
ATOM 1638 N N . THR A 1 221 ? 79.673 71.084 154.102 1.00 28.02 218 THR A N 1
ATOM 1639 C CA . THR A 1 221 ? 78.321 71.257 153.604 1.00 28.19 218 THR A CA 1
ATOM 1640 C C . THR A 1 221 ? 78.328 71.812 152.175 1.00 28.54 218 THR A C 1
ATOM 1641 O O . THR A 1 221 ? 77.514 71.412 151.347 1.00 27.95 218 THR A O 1
ATOM 1645 N N . GLY A 1 222 ? 79.263 72.710 151.884 1.00 24.27 219 GLY A N 1
ATOM 1646 C CA . GLY A 1 222 ? 79.373 73.300 150.561 1.00 30.33 219 GLY A CA 1
ATOM 1647 C C . GLY A 1 222 ? 79.553 72.294 149.435 1.00 32.93 219 GLY A C 1
ATOM 1648 O O . GLY A 1 222 ? 79.223 72.578 148.283 1.00 35.09 219 GLY A O 1
ATOM 1649 N N . GLY A 1 223 ? 80.070 71.115 149.771 1.00 27.55 220 GLY A N 1
ATOM 1650 C CA . GLY A 1 223 ? 80.221 70.034 148.805 1.00 31.71 220 GLY A CA 1
ATOM 1651 C C . GLY A 1 223 ? 78.893 69.618 148.196 1.00 33.68 220 GLY A C 1
ATOM 1652 O O . GLY A 1 223 ? 78.811 69.335 147.008 1.00 30.01 220 GLY A O 1
ATOM 1653 N N . ILE A 1 224 ? 77.842 69.595 149.011 1.00 30.45 221 ILE A N 1
ATOM 1654 C CA . ILE A 1 224 ? 76.519 69.263 148.518 1.00 25.85 221 ILE A CA 1
ATOM 1655 C C . ILE A 1 224 ? 76.118 70.198 147.394 1.00 26.16 221 ILE A C 1
ATOM 1656 O O . ILE A 1 224 ? 75.745 69.771 146.305 1.00 34.03 221 ILE A O 1
ATOM 1661 N N . TRP A 1 225 ? 76.216 71.492 147.657 1.00 32.80 222 TRP A N 1
ATOM 1662 C CA . TRP A 1 225 ? 75.622 72.456 146.751 1.00 31.64 222 TRP A CA 1
ATOM 1663 C C . TRP A 1 225 ? 76.467 72.641 145.503 1.00 30.22 222 TRP A C 1
ATOM 1664 O O . TRP A 1 225 ? 75.929 72.935 144.437 1.00 30.59 222 TRP A O 1
ATOM 1675 N N . ILE A 1 226 ? 77.778 72.429 145.614 1.00 27.49 223 ILE A N 1
ATOM 1676 C CA . ILE A 1 226 ? 78.591 72.319 144.417 1.00 27.36 223 ILE A CA 1
ATOM 1677 C C . ILE A 1 226 ? 78.127 71.111 143.580 1.00 32.92 223 ILE A C 1
ATOM 1678 O O . ILE A 1 226 ? 77.971 71.202 142.356 1.00 29.48 223 ILE A O 1
ATOM 1683 N N . ALA A 1 227 ? 77.891 69.985 144.246 1.00 31.75 224 ALA A N 1
ATOM 1684 C CA . ALA A 1 227 ? 77.482 68.773 143.545 1.00 30.48 224 ALA A CA 1
ATOM 1685 C C . ALA A 1 227 ? 76.080 68.914 142.940 1.00 31.07 224 ALA A C 1
ATOM 1686 O O . ALA A 1 227 ? 75.856 68.481 141.813 1.00 32.36 224 ALA A O 1
ATOM 1688 N N . VAL A 1 228 ? 75.143 69.518 143.678 1.00 28.25 225 VAL A N 1
ATOM 1689 C CA . VAL A 1 228 ? 73.794 69.719 143.153 1.00 29.02 225 VAL A CA 1
ATOM 1690 C C . VAL A 1 228 ? 73.852 70.625 141.929 1.00 31.81 225 VAL A C 1
ATOM 1691 O O . VAL A 1 228 ? 73.183 70.374 140.923 1.00 31.60 225 VAL A O 1
ATOM 1695 N N . ALA A 1 229 ? 74.670 71.670 142.013 1.00 30.72 226 ALA A N 1
ATOM 1696 C CA . ALA A 1 229 ? 74.790 72.627 140.920 1.00 33.24 226 ALA A CA 1
ATOM 1697 C C . ALA A 1 229 ? 75.348 71.958 139.673 1.00 35.98 226 ALA A C 1
ATOM 1698 O O . ALA A 1 229 ? 74.947 72.280 138.555 1.00 37.61 226 ALA A O 1
ATOM 1700 N N . ASN A 1 230 ? 76.268 71.018 139.868 1.00 32.90 227 ASN A N 1
ATOM 1701 C CA . ASN A 1 230 ? 76.870 70.305 138.748 1.00 32.33 227 ASN A CA 1
ATOM 1702 C C . ASN A 1 230 ? 75.869 69.489 137.932 1.00 35.35 227 ASN A C 1
ATOM 1703 O O . ASN A 1 230 ? 76.137 69.154 136.787 1.00 32.98 227 ASN A O 1
ATOM 1708 N N . THR A 1 231 ? 74.707 69.184 138.507 1.00 30.79 228 THR A N 1
ATOM 1709 C CA . THR A 1 231 ? 73.700 68.424 137.763 1.00 38.40 228 THR A CA 1
ATOM 1710 C C . THR A 1 231 ? 72.905 69.306 136.797 1.00 40.91 228 THR A C 1
ATOM 1711 O O . THR A 1 231 ? 72.152 68.801 135.971 1.00 45.50 228 THR A O 1
ATOM 1715 N N . LEU A 1 232 ? 73.070 70.622 136.899 1.00 42.58 229 LEU A N 1
ATOM 1716 C CA . LEU A 1 232 ? 72.348 71.545 136.027 1.00 38.43 229 LEU A CA 1
ATOM 1717 C C . LEU A 1 232 ? 73.080 71.733 134.706 1.00 42.46 229 LEU A C 1
ATOM 1718 O O . LEU A 1 232 ? 74.304 71.635 134.663 1.00 42.68 229 LEU A O 1
ATOM 1723 N N . PRO A 1 233 ? 72.332 72.007 133.622 1.00 42.44 230 PRO A N 1
ATOM 1724 C CA . PRO A 1 233 ? 72.957 72.360 132.338 1.00 41.23 230 PRO A CA 1
ATOM 1725 C C . PRO A 1 233 ? 73.777 73.643 132.475 1.00 38.18 230 PRO A C 1
ATOM 1726 O O . PRO A 1 233 ? 73.202 74.704 132.732 1.00 34.71 230 PRO A O 1
ATOM 1730 N N . LYS A 1 234 ? 75.097 73.535 132.311 1.00 38.67 231 LYS A N 1
ATOM 1731 C CA . LYS A 1 234 ? 76.026 74.620 132.632 1.00 38.36 231 LYS A CA 1
ATOM 1732 C C . LYS A 1 234 ? 75.683 75.931 131.927 1.00 39.59 231 LYS A C 1
ATOM 1733 O O . LYS A 1 234 ? 75.804 77.009 132.514 1.00 40.80 231 LYS A O 1
ATOM 1735 N N . GLU A 1 235 ? 75.243 75.836 130.676 1.00 37.06 232 GLU A N 1
ATOM 1736 C CA . GLU A 1 235 ? 74.927 77.020 129.873 1.00 42.63 232 GLU A CA 1
ATOM 1737 C C . GLU A 1 235 ? 73.743 77.836 130.419 1.00 42.86 232 GLU A C 1
ATOM 1738 O O . GLU A 1 235 ? 73.519 78.969 129.998 1.00 44.87 232 GLU A O 1
ATOM 1744 N N . LYS A 1 236 ? 72.987 77.268 131.350 1.00 35.23 233 LYS A N 1
ATOM 1745 C CA . LYS A 1 236 ? 71.880 78.000 131.952 1.00 38.05 233 LYS A CA 1
ATOM 1746 C C . LYS A 1 236 ? 72.303 78.611 133.288 1.00 42.14 233 LYS A C 1
ATOM 1747 O O . LYS A 1 236 ? 71.482 79.189 134.007 1.00 38.84 233 LYS A O 1
ATOM 1753 N N . THR A 1 237 ? 73.593 78.492 133.606 1.00 38.15 234 THR A N 1
ATOM 1754 C CA . THR A 1 237 ? 74.139 79.080 134.824 1.00 36.78 234 THR A CA 1
ATOM 1755 C C . THR A 1 237 ? 75.086 80.218 134.483 1.00 44.08 234 THR A C 1
ATOM 1756 O O . THR A 1 237 ? 75.699 80.239 133.414 1.00 39.09 234 THR A O 1
ATOM 1760 N N . ARG A 1 238 ? 75.227 81.146 135.419 1.00 43.00 235 ARG A N 1
ATOM 1761 C CA . ARG A 1 238 ? 76.118 82.270 135.244 1.00 40.76 235 ARG A CA 1
ATOM 1762 C C . ARG A 1 238 ? 76.639 82.711 136.608 1.00 43.59 235 ARG A C 1
ATOM 1763 O O . ARG A 1 238 ? 76.020 83.530 137.292 1.00 42.65 235 ARG A O 1
ATOM 1771 N N . PHE A 1 239 ? 77.782 82.148 136.993 1.00 39.36 236 PHE A N 1
ATOM 1772 C CA . PHE A 1 239 ? 78.269 82.230 138.363 1.00 37.83 236 PHE A CA 1
ATOM 1773 C C . PHE A 1 239 ? 79.575 83.004 138.446 1.00 38.31 236 PHE A C 1
ATOM 1774 O O . PHE A 1 239 ? 80.495 82.758 137.671 1.00 34.75 236 PHE A O 1
ATOM 1782 N N . GLY A 1 240 ? 79.653 83.938 139.389 1.00 38.34 237 GLY A N 1
ATOM 1783 C CA . GLY A 1 240 ? 80.854 84.737 139.580 1.00 38.28 237 GLY A CA 1
ATOM 1784 C C . GLY A 1 240 ? 80.602 86.203 139.294 1.00 40.76 237 GLY A C 1
ATOM 1785 O O . GLY A 1 240 ? 79.453 86.650 139.290 1.00 42.13 237 GLY A O 1
ATOM 1786 N N . GLU A 1 241 ? 81.671 86.952 139.037 1.00 40.29 238 GLU A N 1
ATOM 1787 C CA . GLU A 1 241 ? 81.547 88.381 138.756 1.00 43.00 238 GLU A CA 1
ATOM 1788 C C . GLU A 1 241 ? 80.627 88.613 137.560 1.00 42.21 238 GLU A C 1
ATOM 1789 O O . GLU A 1 241 ? 79.895 89.597 137.516 1.00 41.24 238 GLU A O 1
ATOM 1792 N N . LYS A 1 242 ? 80.658 87.687 136.605 1.00 42.78 239 LYS A N 1
ATOM 1793 C CA . LYS A 1 242 ? 79.823 87.773 135.405 1.00 42.46 239 LYS A CA 1
ATOM 1794 C C . LYS A 1 242 ? 78.334 87.591 135.704 1.00 41.34 239 LYS A C 1
ATOM 1795 O O . LYS A 1 242 ? 77.489 87.810 134.833 1.00 45.63 239 LYS A O 1
ATOM 1801 N N . GLY A 1 243 ? 78.013 87.182 136.926 1.00 38.30 240 GLY A N 1
ATOM 1802 C CA . GLY A 1 243 ? 76.624 86.920 137.288 1.00 36.32 240 GLY A CA 1
ATOM 1803 C C . GLY A 1 243 ? 76.113 87.734 138.457 1.00 34.62 240 GLY A C 1
ATOM 1804 O O . GLY A 1 243 ? 75.102 87.390 139.079 1.00 34.56 240 GLY A O 1
ATOM 1805 N N . LYS A 1 244 ? 76.817 88.814 138.767 1.00 34.27 241 LYS A N 1
ATOM 1806 C CA . LYS A 1 244 ? 76.443 89.662 139.886 1.00 37.44 241 LYS A CA 1
ATOM 1807 C C . LYS A 1 244 ? 75.365 90.616 139.431 1.00 37.25 241 LYS A C 1
ATOM 1808 O O . LYS A 1 244 ? 75.559 91.340 138.455 1.00 36.92 241 LYS A O 1
ATOM 1814 N N . VAL A 1 245 ? 74.220 90.598 140.110 1.00 35.40 242 VAL A N 1
ATOM 1815 C CA . VAL A 1 245 ? 73.128 91.499 139.767 1.00 32.78 242 VAL A CA 1
ATOM 1816 C C . VAL A 1 245 ? 73.365 92.849 140.430 1.00 33.72 242 VAL A C 1
ATOM 1817 O O . VAL A 1 245 ? 73.651 92.918 141.620 1.00 37.09 242 VAL A O 1
ATOM 1821 N N . THR A 1 246 ? 73.257 93.921 139.659 1.00 38.26 243 THR A N 1
ATOM 1822 C CA . THR A 1 246 ? 73.475 95.253 140.198 1.00 39.56 243 THR A CA 1
ATOM 1823 C C . THR A 1 246 ? 72.212 96.096 140.163 1.00 38.84 243 THR A C 1
ATOM 1824 O O . THR A 1 246 ? 72.031 96.976 141.002 1.00 38.10 243 THR A O 1
ATOM 1828 N N . LYS A 1 247 ? 71.340 95.818 139.198 1.00 35.29 244 LYS A N 1
ATOM 1829 C CA . LYS A 1 247 ? 70.123 96.610 139.011 1.00 41.59 244 LYS A CA 1
ATOM 1830 C C . LYS A 1 247 ? 68.929 95.752 138.593 1.00 38.47 244 LYS A C 1
ATOM 1831 O O . LYS A 1 247 ? 69.052 94.898 137.717 1.00 39.91 244 LYS A O 1
ATOM 1835 N N . VAL A 1 248 ? 67.781 95.980 139.228 1.00 33.29 245 VAL A N 1
ATOM 1836 C CA . VAL A 1 248 ? 66.540 95.320 138.835 1.00 33.36 245 VAL A CA 1
ATOM 1837 C C . VAL A 1 248 ? 65.496 96.357 138.425 1.00 46.68 245 VAL A C 1
ATOM 1838 O O . VAL A 1 248 ? 65.152 97.245 139.206 1.00 44.85 245 VAL A O 1
ATOM 1842 N N . ASN A 1 249 ? 65.004 96.250 137.194 1.00 42.35 246 ASN A N 1
ATOM 1843 C CA . ASN A 1 249 ? 63.941 97.121 136.720 1.00 42.27 246 ASN A CA 1
ATOM 1844 C C . ASN A 1 249 ? 62.625 96.370 136.659 1.00 41.12 246 ASN A C 1
ATOM 1845 O O . ASN A 1 249 ? 62.281 95.797 135.623 1.00 39.87 246 ASN A O 1
ATOM 1850 N N . ALA A 1 250 ? 61.881 96.403 137.760 1.00 38.16 247 ALA A N 1
ATOM 1851 C CA . ALA A 1 250 ? 60.706 95.555 137.915 1.00 35.31 247 ALA A CA 1
ATOM 1852 C C . ALA A 1 250 ? 59.601 95.913 136.932 1.00 39.40 247 ALA A C 1
ATOM 1853 O O . ALA A 1 250 ? 58.802 95.061 136.555 1.00 41.07 247 ALA A O 1
ATOM 1855 N N . ASN A 1 251 ? 59.566 97.167 136.503 1.00 43.61 248 ASN A N 1
ATOM 1856 C CA . ASN A 1 251 ? 58.527 97.621 135.583 1.00 46.84 248 ASN A CA 1
ATOM 1857 C C . ASN A 1 251 ? 58.778 97.121 134.168 1.00 46.66 248 ASN A C 1
ATOM 1858 O O . ASN A 1 251 ? 57.839 96.788 133.445 1.00 45.62 248 ASN A O 1
ATOM 1863 N N . ASN A 1 252 ? 60.052 97.060 133.784 1.00 40.71 249 ASN A N 1
ATOM 1864 C CA . ASN A 1 252 ? 60.451 96.548 132.477 1.00 47.07 249 ASN A CA 1
ATOM 1865 C C . ASN A 1 252 ? 60.702 95.053 132.506 1.00 45.76 249 ASN A C 1
ATOM 1866 O O . ASN A 1 252 ? 60.885 94.428 131.458 1.00 48.76 249 ASN A O 1
ATOM 1871 N N . LYS A 1 253 ? 60.733 94.499 133.716 1.00 41.75 250 LYS A N 1
ATOM 1872 C CA . LYS A 1 253 ? 61.137 93.116 133.942 1.00 38.87 250 LYS A CA 1
ATOM 1873 C C . LYS A 1 253 ? 62.495 92.844 133.293 1.00 39.94 250 LYS A C 1
ATOM 1874 O O . LYS A 1 253 ? 62.655 91.917 132.493 1.00 39.58 250 LYS A O 1
ATOM 1880 N N . THR A 1 254 ? 63.472 93.670 133.655 1.00 41.03 251 THR A N 1
ATOM 1881 C CA . THR A 1 254 ? 64.836 93.526 133.160 1.00 40.09 251 THR A CA 1
ATOM 1882 C C . THR A 1 254 ? 65.834 93.579 134.308 1.00 43.82 251 THR A C 1
ATOM 1883 O O . THR A 1 254 ? 65.724 94.406 135.209 1.00 45.33 251 THR A O 1
ATOM 1887 N N . VAL A 1 255 ? 66.803 92.676 134.282 1.00 40.53 252 VAL A N 1
ATOM 1888 C CA . VAL A 1 255 ? 67.851 92.665 135.283 1.00 39.61 252 VAL A CA 1
ATOM 1889 C C . VAL A 1 255 ? 69.146 93.083 134.595 1.00 43.16 252 VAL A C 1
ATOM 1890 O O . VAL A 1 255 ? 69.389 92.707 133.444 1.00 42.11 252 VAL A O 1
ATOM 1894 N N . THR A 1 256 ? 69.945 93.908 135.265 1.00 40.98 253 THR A N 1
ATOM 1895 C CA . THR A 1 256 ? 71.241 94.297 134.722 1.00 39.36 253 THR A CA 1
ATOM 1896 C C . THR A 1 256 ? 72.334 93.727 135.601 1.00 39.65 253 THR A C 1
ATOM 1897 O O . THR A 1 256 ? 72.286 93.856 136.827 1.00 39.30 253 THR A O 1
ATOM 1901 N N . LEU A 1 257 ? 73.310 93.085 134.968 1.00 40.46 254 LEU A N 1
ATOM 1902 C CA . LEU A 1 257 ? 74.419 92.461 135.680 1.00 38.78 254 LEU A CA 1
ATOM 1903 C C . LEU A 1 257 ? 75.588 93.433 135.743 1.00 40.25 254 LEU A C 1
ATOM 1904 O O . LEU A 1 257 ? 75.602 94.427 135.017 1.00 43.76 254 LEU A O 1
ATOM 1909 N N . GLN A 1 258 ? 76.564 93.151 136.600 1.00 37.10 255 GLN A N 1
ATOM 1910 C CA . GLN A 1 258 ? 77.695 94.060 136.773 1.00 44.10 255 GLN A CA 1
ATOM 1911 C C . GLN A 1 258 ? 78.435 94.313 135.462 1.00 44.46 255 GLN A C 1
ATOM 1912 O O . GLN A 1 258 ? 78.823 95.445 135.194 1.00 46.62 255 GLN A O 1
ATOM 1918 N N . ASP A 1 259 ? 78.609 93.278 134.639 1.00 41.83 256 ASP A N 1
ATOM 1919 C CA . ASP A 1 259 ? 79.335 93.441 133.374 1.00 42.44 256 ASP A CA 1
ATOM 1920 C C . ASP A 1 259 ? 78.487 94.099 132.276 1.00 44.13 256 ASP A C 1
ATOM 1921 O O . ASP A 1 259 ? 78.892 94.152 131.125 1.00 43.72 256 ASP A O 1
ATOM 1926 N N . GLY A 1 260 ? 77.298 94.573 132.631 1.00 45.19 257 GLY A N 1
ATOM 1927 C CA . GLY A 1 260 ? 76.458 95.276 131.679 1.00 44.94 257 GLY A CA 1
ATOM 1928 C C . GLY A 1 260 ? 75.416 94.425 130.977 1.00 41.44 257 GLY A C 1
ATOM 1929 O O . GLY A 1 260 ? 74.523 94.963 130.331 1.00 45.91 257 GLY A O 1
ATOM 1930 N N . THR A 1 261 ? 75.531 93.105 131.094 1.00 41.25 258 THR A N 1
ATOM 1931 C CA . THR A 1 261 ? 74.562 92.187 130.495 1.00 43.84 258 THR A CA 1
ATOM 1932 C C . THR A 1 261 ? 73.154 92.479 131.004 1.00 41.86 258 THR A C 1
ATOM 1933 O O . THR A 1 261 ? 72.952 92.651 132.205 1.00 41.55 258 THR A O 1
ATOM 1937 N N . THR A 1 262 ? 72.190 92.542 130.092 1.00 44.40 259 THR A N 1
ATOM 1938 C CA . THR A 1 262 ? 70.787 92.696 130.471 1.00 47.16 259 THR A CA 1
ATOM 1939 C C . THR A 1 262 ? 70.012 91.394 130.263 1.00 45.39 259 THR A C 1
ATOM 1940 O O . THR A 1 262 ? 70.162 90.718 129.242 1.00 43.84 259 THR A O 1
ATOM 1944 N N . ILE A 1 263 ? 69.186 91.048 131.246 1.00 43.61 260 ILE A N 1
ATOM 1945 C CA . ILE A 1 263 ? 68.347 89.859 131.172 1.00 40.73 260 ILE A CA 1
ATOM 1946 C C . ILE A 1 263 ? 66.885 90.231 131.333 1.00 39.87 260 ILE A C 1
ATOM 1947 O O . ILE A 1 263 ? 66.504 90.793 132.358 1.00 39.47 260 ILE A O 1
ATOM 1952 N N . GLY A 1 264 ? 66.071 89.925 130.325 1.00 39.77 261 GLY A N 1
ATOM 1953 C CA . GLY A 1 264 ? 64.627 90.102 130.434 1.00 42.96 261 GLY A CA 1
ATOM 1954 C C . GLY A 1 264 ? 63.966 88.841 130.971 1.00 40.11 261 GLY A C 1
ATOM 1955 O O . GLY A 1 264 ? 64.355 87.729 130.610 1.00 45.40 261 GLY A O 1
ATOM 1956 N N . TYR A 1 265 ? 62.973 89.004 131.837 1.00 36.36 262 TYR A N 1
ATOM 1957 C CA . TYR A 1 265 ? 62.273 87.860 132.417 1.00 37.12 262 TYR A CA 1
ATOM 1958 C C . TYR A 1 265 ? 60.767 88.042 132.322 1.00 39.18 262 TYR A C 1
ATOM 1959 O O . TYR A 1 265 ? 60.284 89.148 132.089 1.00 38.29 262 TYR A O 1
ATOM 1968 N N . LYS A 1 266 ? 60.030 86.952 132.509 1.00 36.55 263 LYS A N 1
ATOM 1969 C CA . LYS A 1 266 ? 58.595 87.044 132.734 1.00 37.35 263 LYS A CA 1
ATOM 1970 C C . LYS A 1 266 ? 58.313 86.887 134.225 1.00 41.55 263 LYS A C 1
ATOM 1971 O O . LYS A 1 266 ? 57.478 87.595 134.790 1.00 39.18 263 LYS A O 1
ATOM 1977 N N . LYS A 1 267 ? 59.017 85.957 134.866 1.00 40.21 264 LYS A N 1
ATOM 1978 C CA . LYS A 1 267 ? 58.884 85.783 136.309 1.00 39.05 264 LYS A CA 1
ATOM 1979 C C . LYS A 1 267 ? 60.261 85.762 136.947 1.00 36.62 264 LYS A C 1
ATOM 1980 O O . LYS A 1 267 ? 61.177 85.123 136.430 1.00 35.22 264 LYS A O 1
ATOM 1986 N N . LEU A 1 268 ? 60.399 86.458 138.072 1.00 34.10 265 LEU A N 1
ATOM 1987 C CA . LEU A 1 268 ? 61.669 86.523 138.785 1.00 34.97 265 LEU A CA 1
ATOM 1988 C C . LEU A 1 268 ? 61.621 85.793 140.122 1.00 35.79 265 LEU A C 1
ATOM 1989 O O . LEU A 1 268 ? 60.770 86.073 140.964 1.00 38.00 265 LEU A O 1
ATOM 1994 N N . VAL A 1 269 ? 62.538 84.850 140.309 1.00 33.52 266 VAL A N 1
ATOM 1995 C CA . VAL A 1 269 ? 62.737 84.249 141.617 1.00 31.62 266 VAL A CA 1
ATOM 1996 C C . VAL A 1 269 ? 64.022 84.829 142.175 1.00 34.06 266 VAL A C 1
ATOM 1997 O O . VAL A 1 269 ? 65.105 84.536 141.682 1.00 33.31 266 VAL A O 1
ATOM 2001 N N . SER A 1 270 ? 63.895 85.681 143.182 1.00 31.73 267 SER A N 1
ATOM 2002 C CA . SER A 1 270 ? 65.050 86.345 143.759 1.00 31.00 267 SER A CA 1
ATOM 2003 C C . SER A 1 270 ? 65.339 85.769 145.133 1.00 32.77 267 SER A C 1
ATOM 2004 O O . SER A 1 270 ? 64.448 85.703 145.979 1.00 33.06 267 SER A O 1
ATOM 2007 N N . THR A 1 271 ? 66.582 85.349 145.359 1.00 30.70 268 THR A N 1
ATOM 2008 C CA . THR A 1 271 ? 66.912 84.712 146.624 1.00 26.61 268 THR A CA 1
ATOM 2009 C C . THR A 1 271 ? 67.966 85.487 147.398 1.00 32.68 268 THR A C 1
ATOM 2010 O O . THR A 1 271 ? 68.419 85.040 148.458 1.00 30.87 268 THR A O 1
ATOM 2014 N N . MET A 1 272 ? 68.343 86.658 146.887 1.00 29.69 269 MET A N 1
ATOM 2015 C CA . MET A 1 272 ? 69.226 87.535 147.639 1.00 33.29 269 MET A CA 1
ATOM 2016 C C . MET A 1 272 ? 68.436 88.109 148.801 1.00 31.77 269 MET A C 1
ATOM 2017 O O . MET A 1 272 ? 67.206 88.006 148.833 1.00 30.08 269 MET A O 1
ATOM 2022 N N . ALA A 1 273 ? 69.142 88.684 149.767 1.00 25.90 270 ALA A N 1
ATOM 2023 C CA . ALA A 1 273 ? 68.505 89.358 150.887 1.00 34.22 270 ALA A CA 1
ATOM 2024 C C . ALA A 1 273 ? 67.529 90.414 150.365 1.00 35.74 270 ALA A C 1
ATOM 2025 O O . ALA A 1 273 ? 67.870 91.194 149.465 1.00 34.68 270 ALA A O 1
ATOM 2027 N N . VAL A 1 274 ? 66.314 90.431 150.911 1.00 31.48 271 VAL A N 1
ATOM 2028 C CA . VAL A 1 274 ? 65.261 91.249 150.324 1.00 28.89 271 VAL A CA 1
ATOM 2029 C C . VAL A 1 274 ? 65.558 92.743 150.505 1.00 29.42 271 VAL A C 1
ATOM 2030 O O . VAL A 1 274 ? 65.115 93.562 149.703 1.00 31.02 271 VAL A O 1
ATOM 2034 N N . ASP A 1 275 ? 66.350 93.103 151.514 1.00 29.68 272 ASP A N 1
ATOM 2035 C CA . ASP A 1 275 ? 66.794 94.497 151.626 1.00 31.57 272 ASP A CA 1
ATOM 2036 C C . ASP A 1 275 ? 67.790 94.881 150.532 1.00 31.74 272 ASP A C 1
ATOM 2037 O O . ASP A 1 275 ? 67.799 96.030 150.090 1.00 36.21 272 ASP A O 1
ATOM 2042 N N . PHE A 1 276 ? 68.629 93.936 150.099 1.00 33.70 273 PHE A N 1
ATOM 2043 C CA . PHE A 1 276 ? 69.497 94.168 148.943 1.00 29.58 273 PHE A CA 1
ATOM 2044 C C . PHE A 1 276 ? 68.667 94.257 147.651 1.00 30.24 273 PHE A C 1
ATOM 2045 O O . PHE A 1 276 ? 68.943 95.087 146.780 1.00 29.09 273 PHE A O 1
ATOM 2053 N N . LEU A 1 277 ? 67.667 93.388 147.517 1.00 28.23 274 LEU A N 1
ATOM 2054 C CA . LEU A 1 277 ? 66.808 93.411 146.325 1.00 32.26 274 LEU A CA 1
ATOM 2055 C C . LEU A 1 277 ? 66.096 94.758 146.152 1.00 29.43 274 LEU A C 1
ATOM 2056 O O . LEU A 1 277 ? 65.963 95.264 145.040 1.00 33.97 274 LEU A O 1
ATOM 2061 N N . ALA A 1 278 ? 65.632 95.321 147.257 1.00 29.17 275 ALA A N 1
ATOM 2062 C CA . ALA A 1 278 ? 64.933 96.600 147.245 1.00 29.73 275 ALA A CA 1
ATOM 2063 C C . ALA A 1 278 ? 65.875 97.696 146.749 1.00 36.61 275 ALA A C 1
ATOM 2064 O O . ALA A 1 278 ? 65.496 98.537 145.927 1.00 35.84 275 ALA A O 1
ATOM 2066 N N . GLU A 1 279 ? 67.114 97.660 147.232 1.00 33.59 276 GLU A N 1
ATOM 2067 C CA . GLU A 1 279 ? 68.145 98.596 146.768 1.00 36.87 276 GLU A CA 1
ATOM 2068 C C . GLU A 1 279 ? 68.423 98.442 145.276 1.00 37.35 276 GLU A C 1
ATOM 2069 O O . GLU A 1 279 ? 68.572 99.438 144.564 1.00 37.45 276 GLU A O 1
ATOM 2075 N N . ALA A 1 280 ? 68.468 97.202 144.798 1.00 37.33 277 ALA A N 1
ATOM 2076 C CA . ALA A 1 280 ? 68.764 96.939 143.387 1.00 34.92 277 ALA A CA 1
ATOM 2077 C C . ALA A 1 280 ? 67.613 97.396 142.513 1.00 35.76 277 ALA A C 1
ATOM 2078 O O . ALA A 1 280 ? 67.789 97.697 141.328 1.00 32.83 277 ALA A O 1
ATOM 2080 N N . MET A 1 281 ? 66.426 97.437 143.110 1.00 38.47 278 MET A N 1
ATOM 2081 C CA . MET A 1 281 ? 65.231 97.872 142.404 1.00 37.83 278 MET A CA 1
ATOM 2082 C C . MET A 1 281 ? 65.128 99.389 142.347 1.00 39.67 278 MET A C 1
ATOM 2083 O O . MET A 1 281 ? 64.319 99.925 141.586 1.00 39.66 278 MET A O 1
ATOM 2088 N N . ASN A 1 282 ? 65.957 100.066 143.145 1.00 38.01 279 ASN A N 1
ATOM 2089 C CA . ASN A 1 282 ? 65.866 101.514 143.351 1.00 38.13 279 ASN A CA 1
ATOM 2090 C C . ASN A 1 282 ? 64.438 101.920 143.681 1.00 41.25 279 ASN A C 1
ATOM 2091 O O . ASN A 1 282 ? 63.960 102.962 143.230 1.00 42.61 279 ASN A O 1
ATOM 2096 N N . ASP A 1 283 ? 63.776 101.069 144.463 1.00 37.41 280 ASP A N 1
ATOM 2097 C CA . ASP A 1 283 ? 62.389 101.248 144.889 1.00 35.31 280 ASP A CA 1
ATOM 2098 C C . ASP A 1 283 ? 62.399 101.763 146.320 1.00 34.09 280 ASP A C 1
ATOM 2099 O O . ASP A 1 283 ? 62.613 100.991 147.256 1.00 31.92 280 ASP A O 1
ATOM 2104 N N . GLN A 1 284 ? 62.178 103.068 146.489 1.00 33.38 281 GLN A N 1
ATOM 2105 C CA . GLN A 1 284 ? 62.364 103.708 147.793 1.00 39.34 281 GLN A CA 1
ATOM 2106 C C . GLN A 1 284 ? 61.358 103.247 148.847 1.00 39.73 281 GLN A C 1
ATOM 2107 O O . GLN A 1 284 ? 61.712 103.113 150.023 1.00 39.05 281 GLN A O 1
ATOM 2113 N N . GLU A 1 285 ? 60.118 102.999 148.432 1.00 36.94 282 GLU A N 1
ATOM 2114 C CA . GLU A 1 285 ? 59.116 102.447 149.342 1.00 40.22 282 GLU A CA 1
ATOM 2115 C C . GLU A 1 285 ? 59.568 101.087 149.899 1.00 38.22 282 GLU A C 1
ATOM 2116 O O . GLU A 1 285 ? 59.425 100.820 151.094 1.00 35.71 282 GLU A O 1
ATOM 2122 N N . LEU A 1 286 ? 60.117 100.233 149.035 1.00 36.02 283 LEU A N 1
ATOM 2123 C CA . LEU A 1 286 ? 60.573 98.914 149.462 1.00 35.19 283 LEU A CA 1
ATOM 2124 C C . LEU A 1 286 ? 61.823 99.005 150.318 1.00 38.34 283 LEU A C 1
ATOM 2125 O O . LEU A 1 286 ? 61.993 98.210 151.245 1.00 41.11 283 LEU A O 1
ATOM 2130 N N . VAL A 1 287 ? 62.706 99.955 149.994 1.00 39.16 284 VAL A N 1
ATOM 2131 C CA . VAL A 1 287 ? 63.899 100.198 150.807 1.00 34.57 284 VAL A CA 1
ATOM 2132 C C . VAL A 1 287 ? 63.478 100.537 152.239 1.00 37.35 284 VAL A C 1
ATOM 2133 O O . VAL A 1 287 ? 64.002 99.977 153.203 1.00 38.95 284 VAL A O 1
ATOM 2137 N N . GLY A 1 288 ? 62.505 101.433 152.368 1.00 39.56 285 GLY A N 1
ATOM 2138 C CA . GLY A 1 288 ? 62.015 101.838 153.675 1.00 40.94 285 GLY A CA 1
ATOM 2139 C C . GLY A 1 288 ? 61.425 100.678 154.449 1.00 39.29 285 GLY A C 1
ATOM 2140 O O . GLY A 1 288 ? 61.690 100.508 155.643 1.00 44.10 285 GLY A O 1
ATOM 2141 N N . LEU A 1 289 ? 60.626 99.871 153.757 1.00 39.65 286 LEU A N 1
ATOM 2142 C CA . LEU A 1 289 ? 59.995 98.703 154.362 1.00 39.15 286 LEU A CA 1
ATOM 2143 C C . LEU A 1 289 ? 61.026 97.656 154.797 1.00 36.53 286 LEU A C 1
ATOM 2144 O O . LEU A 1 289 ? 60.995 97.183 155.934 1.00 33.99 286 LEU A O 1
ATOM 2149 N N . THR A 1 290 ? 61.938 97.299 153.897 1.00 31.78 287 THR A N 1
ATOM 2150 C CA . THR A 1 290 ? 62.923 96.260 154.212 1.00 30.58 287 THR A CA 1
ATOM 2151 C C . THR A 1 290 ? 63.887 96.709 155.305 1.00 30.79 287 THR A C 1
ATOM 2152 O O . THR A 1 290 ? 64.437 95.877 156.027 1.00 30.04 287 THR A O 1
ATOM 2156 N N . LYS A 1 291 ? 64.075 98.016 155.455 1.00 33.79 288 LYS A N 1
ATOM 2157 C CA . LYS A 1 291 ? 64.879 98.526 156.569 1.00 37.27 288 LYS A CA 1
ATOM 2158 C C . LYS A 1 291 ? 64.224 98.287 157.933 1.00 39.69 288 LYS A C 1
ATOM 2159 O O . LYS A 1 291 ? 64.904 98.278 158.958 1.00 48.20 288 LYS A O 1
ATOM 2165 N N . GLN A 1 292 ? 62.912 98.067 157.950 1.00 36.05 289 GLN A N 1
ATOM 2166 C CA . GLN A 1 292 ? 62.213 97.764 159.201 1.00 36.84 289 GLN A CA 1
ATOM 2167 C C . GLN A 1 292 ? 62.460 96.325 159.674 1.00 31.88 289 GLN A C 1
ATOM 2168 O O . GLN A 1 292 ? 62.145 95.979 160.810 1.00 27.89 289 GLN A O 1
ATOM 2174 N N . LEU A 1 293 ? 62.996 95.482 158.799 1.00 34.17 290 LEU A N 1
ATOM 2175 C CA . LEU A 1 293 ? 63.314 94.117 159.190 1.00 34.94 290 LEU A CA 1
ATOM 2176 C C . LEU A 1 293 ? 64.556 94.157 160.066 1.00 38.56 290 LEU A C 1
ATOM 2177 O O . LEU A 1 293 ? 65.368 95.070 159.969 1.00 42.53 290 LEU A O 1
ATOM 2182 N N . PHE A 1 294 ? 64.703 93.176 160.936 1.00 29.81 291 PHE A N 1
ATOM 2183 C CA . PHE A 1 294 ? 65.869 93.149 161.792 1.00 26.62 291 PHE A CA 1
ATOM 2184 C C . PHE A 1 294 ? 66.644 91.867 161.501 1.00 26.70 291 PHE A C 1
ATOM 2185 O O . PHE A 1 294 ? 66.040 90.833 161.215 1.00 24.00 291 PHE A O 1
ATOM 2193 N N . TYR A 1 295 ? 67.974 91.941 161.542 1.00 26.75 292 TYR A N 1
ATOM 2194 C CA . TYR A 1 295 ? 68.806 90.746 161.399 1.00 22.86 292 TYR A CA 1
ATOM 2195 C C . TYR A 1 295 ? 70.055 90.840 162.280 1.00 31.54 292 TYR A C 1
ATOM 2196 O O . TYR A 1 295 ? 70.462 91.930 162.685 1.00 22.95 292 TYR A O 1
ATOM 2205 N N . SER A 1 296 ? 70.657 89.696 162.582 1.00 22.33 293 SER A N 1
ATOM 2206 C CA . SER A 1 296 ? 71.950 89.701 163.247 1.00 23.57 293 SER A CA 1
ATOM 2207 C C . SER A 1 296 ? 73.013 89.193 162.298 1.00 23.28 293 SER A C 1
ATOM 2208 O O . SER A 1 296 ? 72.717 88.443 161.361 1.00 25.29 293 SER A O 1
ATOM 2211 N N . SER A 1 297 ? 74.249 89.618 162.545 1.00 27.54 294 SER A N 1
ATOM 2212 C CA . SER A 1 297 ? 75.403 89.075 161.851 1.00 25.24 294 SER A CA 1
ATOM 2213 C C . SER A 1 297 ? 75.981 87.901 162.634 1.00 23.30 294 SER A C 1
ATOM 2214 O O . SER A 1 297 ? 75.841 87.809 163.853 1.00 23.37 294 SER A O 1
ATOM 2217 N N . THR A 1 298 ? 76.648 87.014 161.914 1.00 22.45 295 THR A N 1
ATOM 2218 C CA . THR A 1 298 ? 77.241 85.825 162.505 1.00 22.25 295 THR A CA 1
ATOM 2219 C C . THR A 1 298 ? 78.756 85.862 162.329 1.00 22.03 295 THR A C 1
ATOM 2220 O O . THR A 1 298 ? 79.242 86.007 161.207 1.00 23.48 295 THR A O 1
ATOM 2224 N N . HIS A 1 299 ? 79.488 85.778 163.435 1.00 22.84 296 HIS A N 1
ATOM 2225 C CA . HIS A 1 299 ? 80.940 85.598 163.383 1.00 24.93 296 HIS A CA 1
ATOM 2226 C C . HIS A 1 299 ? 81.214 84.113 163.519 1.00 24.37 296 HIS A C 1
ATOM 2227 O O . HIS A 1 299 ? 80.759 83.485 164.477 1.00 24.27 296 HIS A O 1
ATOM 2234 N N . VAL A 1 300 ? 81.918 83.551 162.543 1.00 23.63 297 VAL A N 1
ATOM 2235 C CA . VAL A 1 300 ? 82.310 82.150 162.588 1.00 24.60 297 VAL A CA 1
ATOM 2236 C C . VAL A 1 300 ? 83.789 82.083 162.929 1.00 29.48 297 VAL A C 1
ATOM 2237 O O . VAL A 1 300 ? 84.611 82.696 162.251 1.00 22.46 297 VAL A O 1
ATOM 2241 N N . ILE A 1 301 ? 84.115 81.371 164.002 1.00 21.93 298 ILE A N 1
ATOM 2242 C CA . ILE A 1 301 ? 85.500 81.189 164.389 1.00 22.14 298 ILE A CA 1
ATOM 2243 C C . ILE A 1 301 ? 85.828 79.700 164.332 1.00 26.11 298 ILE A C 1
ATOM 2244 O O . ILE A 1 301 ? 85.059 78.860 164.824 1.00 25.55 298 ILE A O 1
ATOM 2249 N N . GLY A 1 302 ? 86.950 79.374 163.698 1.00 23.72 299 GLY A N 1
ATOM 2250 C CA . GLY A 1 302 ? 87.404 77.999 163.605 1.00 22.47 299 GLY A CA 1
ATOM 2251 C C . GLY A 1 302 ? 88.745 77.878 164.302 1.00 27.04 299 GLY A C 1
ATOM 2252 O O . GLY A 1 302 ? 89.605 78.761 164.187 1.00 27.25 299 GLY A O 1
ATOM 2253 N N . VAL A 1 303 ? 88.919 76.805 165.056 1.00 23.46 300 VAL A N 1
ATOM 2254 C CA . VAL A 1 303 ? 90.174 76.574 165.744 1.00 27.29 300 VAL A CA 1
ATOM 2255 C C . VAL A 1 303 ? 90.635 75.157 165.448 1.00 32.30 300 VAL A C 1
ATOM 2256 O O . VAL A 1 303 ? 89.907 74.190 165.717 1.00 28.80 300 VAL A O 1
ATOM 2260 N N . GLY A 1 304 ? 91.827 75.041 164.866 1.00 23.45 301 GLY A N 1
ATOM 2261 C CA . GLY A 1 304 ? 92.421 73.747 164.585 1.00 23.72 301 GLY A CA 1
ATOM 2262 C C . GLY A 1 304 ? 93.409 73.359 165.671 1.00 24.97 301 GLY A C 1
ATOM 2263 O O . GLY A 1 304 ? 94.250 74.163 166.049 1.00 24.24 301 GLY A O 1
ATOM 2264 N N . VAL A 1 305 ? 93.302 72.130 166.176 1.00 29.86 302 VAL A N 1
ATOM 2265 C CA . VAL A 1 305 ? 94.047 71.715 167.365 1.00 24.08 302 VAL A CA 1
ATOM 2266 C C . VAL A 1 305 ? 94.849 70.441 167.121 1.00 26.40 302 VAL A C 1
ATOM 2267 O O . VAL A 1 305 ? 94.359 69.504 166.490 1.00 24.52 302 VAL A O 1
ATOM 2271 N N . ARG A 1 306 ? 96.093 70.418 167.597 1.00 32.32 303 ARG A N 1
ATOM 2272 C CA . ARG A 1 306 ? 96.918 69.216 167.491 1.00 25.36 303 ARG A CA 1
ATOM 2273 C C . ARG A 1 306 ? 96.498 68.197 168.537 1.00 29.05 303 ARG A C 1
ATOM 2274 O O . ARG A 1 306 ? 96.292 68.533 169.703 1.00 29.67 303 ARG A O 1
ATOM 2282 N N . GLY A 1 307 ? 96.387 66.947 168.118 1.00 26.48 304 GLY A N 1
ATOM 2283 C CA . GLY A 1 307 ? 96.146 65.868 169.052 1.00 29.41 304 GLY A CA 1
ATOM 2284 C C . GLY A 1 307 ? 95.054 64.942 168.567 1.00 30.62 304 GLY A C 1
ATOM 2285 O O . GLY A 1 307 ? 94.276 65.298 167.677 1.00 26.09 304 GLY A O 1
ATOM 2286 N N . SER A 1 308 ? 95.010 63.738 169.128 1.00 27.97 305 SER A N 1
ATOM 2287 C CA . SER A 1 308 ? 93.863 62.873 168.916 1.00 39.59 305 SER A CA 1
ATOM 2288 C C . SER A 1 308 ? 92.700 63.462 169.707 1.00 38.70 305 SER A C 1
ATOM 2289 O O . SER A 1 308 ? 92.897 64.287 170.603 1.00 38.75 305 SER A O 1
ATOM 2292 N N . ARG A 1 309 ? 91.483 63.075 169.364 1.00 36.65 306 ARG A N 1
ATOM 2293 C CA . ARG A 1 309 ? 90.326 63.697 169.993 1.00 33.39 306 ARG A CA 1
ATOM 2294 C C . ARG A 1 309 ? 90.290 63.374 171.483 1.00 32.47 306 ARG A C 1
ATOM 2295 O O . ARG A 1 309 ? 90.262 62.202 171.857 1.00 27.72 306 ARG A O 1
ATOM 2303 N N . PRO A 1 310 ? 90.313 64.412 172.338 1.00 34.39 307 PRO A N 1
ATOM 2304 C CA . PRO A 1 310 ? 90.268 64.258 173.804 1.00 33.73 307 PRO A CA 1
ATOM 2305 C C . PRO A 1 310 ? 89.020 63.509 174.277 1.00 34.33 307 PRO A C 1
ATOM 2306 O O . PRO A 1 310 ? 87.967 63.721 173.688 1.00 30.06 307 PRO A O 1
ATOM 2310 N N . GLU A 1 311 ? 89.140 62.682 175.315 1.00 29.61 308 GLU A N 1
ATOM 2311 C CA . GLU A 1 311 ? 88.014 61.926 175.855 1.00 30.75 308 GLU A CA 1
ATOM 2312 C C . GLU A 1 311 ? 86.933 62.854 176.379 1.00 31.64 308 GLU A C 1
ATOM 2313 O O . GLU A 1 311 ? 85.756 62.532 176.296 1.00 30.96 308 GLU A O 1
ATOM 2315 N N . ARG A 1 312 ? 87.324 64.013 176.903 1.00 32.39 309 ARG A N 1
ATOM 2316 C CA . ARG A 1 312 ? 86.347 64.980 177.420 1.00 34.56 309 ARG A CA 1
ATOM 2317 C C . ARG A 1 312 ? 85.418 65.506 176.316 1.00 32.85 309 ARG A C 1
ATOM 2318 O O . ARG A 1 312 ? 84.292 65.921 176.577 1.00 31.68 309 ARG A O 1
ATOM 2326 N N . ILE A 1 313 ? 85.905 65.486 175.083 1.00 37.07 310 ILE A N 1
ATOM 2327 C CA . ILE A 1 313 ? 85.097 65.850 173.927 1.00 32.41 310 ILE A CA 1
ATOM 2328 C C . ILE A 1 313 ? 84.270 64.655 173.464 1.00 32.35 310 ILE A C 1
ATOM 2329 O O . ILE A 1 313 ? 83.045 64.722 173.397 1.00 31.51 310 ILE A O 1
ATOM 2334 N N . GLY A 1 314 ? 84.953 63.557 173.146 1.00 30.90 311 GLY A N 1
ATOM 2335 C CA . GLY A 1 314 ? 84.277 62.347 172.708 1.00 27.52 311 GLY A CA 1
ATOM 2336 C C . GLY A 1 314 ? 83.379 62.530 171.493 1.00 30.07 311 GLY A C 1
ATOM 2337 O O . GLY A 1 314 ? 83.768 63.145 170.505 1.00 31.64 311 GLY A O 1
ATOM 2338 N N . ASP A 1 315 ? 82.165 61.996 171.566 1.00 25.51 312 ASP A N 1
ATOM 2339 C CA . ASP A 1 315 ? 81.264 61.981 170.413 1.00 29.88 312 ASP A CA 1
ATOM 2340 C C . ASP A 1 315 ? 80.364 63.217 170.297 1.00 27.55 312 ASP A C 1
ATOM 2341 O O . ASP A 1 315 ? 79.446 63.242 169.483 1.00 28.52 312 ASP A O 1
ATOM 2346 N N . LYS A 1 316 ? 80.603 64.231 171.122 1.00 27.36 313 LYS A N 1
ATOM 2347 C CA . LYS A 1 316 ? 79.827 65.471 171.023 1.00 25.00 313 LYS A CA 1
ATOM 2348 C C . LYS A 1 316 ? 79.811 66.033 169.597 1.00 27.73 313 LYS A C 1
ATOM 2349 O O . LYS A 1 316 ? 80.841 66.069 168.906 1.00 30.55 313 LYS A O 1
ATOM 2355 N N . CYS A 1 317 ? 78.636 66.460 169.161 1.00 25.59 314 CYS A N 1
ATOM 2356 C CA . CYS A 1 317 ? 78.497 67.081 167.858 1.00 26.48 314 CYS A CA 1
ATOM 2357 C C . CYS A 1 317 ? 78.394 68.585 167.979 1.00 26.02 314 CYS A C 1
ATOM 2358 O O . CYS A 1 317 ? 79.321 69.304 167.570 1.00 23.16 314 CYS A O 1
ATOM 2361 N N . TRP A 1 318 ? 77.291 69.078 168.529 1.00 21.85 315 TRP A N 1
ATOM 2362 C CA . TRP A 1 318 ? 77.218 70.512 168.799 1.00 25.62 315 TRP A CA 1
ATOM 2363 C C . TRP A 1 318 ? 76.858 70.796 170.255 1.00 27.76 315 TRP A C 1
ATOM 2364 O O . TRP A 1 318 ? 76.342 69.933 170.963 1.00 23.97 315 TRP A O 1
ATOM 2375 N N . LEU A 1 319 ? 77.158 72.017 170.688 1.00 23.55 316 LEU A N 1
ATOM 2376 C CA . LEU A 1 319 ? 77.161 72.385 172.097 1.00 20.09 316 LEU A CA 1
ATOM 2377 C C . LEU A 1 319 ? 76.640 73.815 172.260 1.00 25.27 316 LEU A C 1
ATOM 2378 O O . LEU A 1 319 ? 76.984 74.695 171.469 1.00 21.68 316 LEU A O 1
ATOM 2383 N N . TYR A 1 320 ? 75.808 74.020 173.282 1.00 22.26 317 TYR A N 1
ATOM 2384 C CA . TYR A 1 320 ? 75.155 75.301 173.580 1.00 19.68 317 TYR A CA 1
ATOM 2385 C C . TYR A 1 320 ? 75.739 75.985 174.792 1.00 23.33 317 TYR A C 1
ATOM 2386 O O . TYR A 1 320 ? 76.012 75.326 175.790 1.00 25.64 317 TYR A O 1
ATOM 2395 N N . PHE A 1 321 ? 75.864 77.307 174.752 1.00 19.71 318 PHE A N 1
ATOM 2396 C CA . PHE A 1 321 ? 76.540 78.009 175.838 1.00 21.67 318 PHE A CA 1
ATOM 2397 C C . PHE A 1 321 ? 75.754 79.207 176.357 1.00 20.94 318 PHE A C 1
ATOM 2398 O O . PHE A 1 321 ? 75.949 80.321 175.878 1.00 21.97 318 PHE A O 1
ATOM 2406 N N . PRO A 1 322 ? 74.882 78.985 177.360 1.00 19.72 319 PRO A N 1
ATOM 2407 C CA . PRO A 1 322 ? 74.106 80.087 177.944 1.00 24.87 319 PRO A CA 1
ATOM 2408 C C . PRO A 1 322 ? 74.949 81.051 178.798 1.00 25.90 319 PRO A C 1
ATOM 2409 O O . PRO A 1 322 ? 74.548 82.193 178.971 1.00 25.56 319 PRO A O 1
ATOM 2413 N N . GLU A 1 323 ? 76.088 80.606 179.319 1.00 22.65 320 GLU A N 1
ATOM 2414 C CA . GLU A 1 323 ? 76.802 81.385 180.338 1.00 26.23 320 GLU A CA 1
ATOM 2415 C C . GLU A 1 323 ? 77.682 82.498 179.767 1.00 25.57 320 GLU A C 1
ATOM 2416 O O . GLU A 1 323 ? 77.883 82.596 178.551 1.00 24.97 320 GLU A O 1
ATOM 2422 N N . ASP A 1 324 ? 78.198 83.340 180.653 1.00 22.52 321 ASP A N 1
ATOM 2423 C CA . ASP A 1 324 ? 78.936 84.534 180.230 1.00 27.26 321 ASP A CA 1
ATOM 2424 C C . ASP A 1 324 ? 80.432 84.329 180.084 1.00 28.20 321 ASP A C 1
ATOM 2425 O O . ASP A 1 324 ? 81.135 85.272 179.707 1.00 25.65 321 ASP A O 1
ATOM 2430 N N . ASN A 1 325 ? 80.933 83.131 180.396 1.00 22.03 322 ASN A N 1
ATOM 2431 C CA . ASN A 1 325 ? 82.383 82.923 180.358 1.00 27.95 322 ASN A CA 1
ATOM 2432 C C . ASN A 1 325 ? 82.919 82.616 178.948 1.00 26.48 322 ASN A C 1
ATOM 2433 O O . ASN A 1 325 ? 84.099 82.328 178.786 1.00 26.80 322 ASN A O 1
ATOM 2438 N N . CYS A 1 326 ? 82.054 82.696 177.938 1.00 23.87 323 CYS A N 1
ATOM 2439 C CA . CYS A 1 326 ? 82.460 82.578 176.536 1.00 21.09 323 CYS A CA 1
ATOM 2440 C C . CYS A 1 326 ? 81.534 83.419 175.669 1.00 31.69 323 CYS A C 1
ATOM 2441 O O . CYS A 1 326 ? 80.331 83.498 175.937 1.00 29.00 323 CYS A O 1
ATOM 2444 N N . PRO A 1 327 ? 82.086 84.055 174.628 1.00 29.72 324 PRO A N 1
ATOM 2445 C CA . PRO A 1 327 ? 81.253 84.911 173.774 1.00 27.31 324 PRO A CA 1
ATOM 2446 C C . PRO A 1 327 ? 80.431 84.121 172.770 1.00 23.44 324 PRO A C 1
ATOM 2447 O O . PRO A 1 327 ? 79.437 84.655 172.296 1.00 25.54 324 PRO A O 1
ATOM 2451 N N . PHE A 1 328 ? 80.821 82.890 172.441 1.00 22.40 325 PHE A N 1
ATOM 2452 C CA . PHE A 1 328 ? 80.054 82.112 171.455 1.00 22.07 325 PHE A CA 1
ATOM 2453 C C . PHE A 1 328 ? 78.807 81.472 172.078 1.00 25.97 325 PHE A C 1
ATOM 2454 O O . PHE A 1 328 ? 78.790 81.163 173.268 1.00 24.23 325 PHE A O 1
ATOM 2462 N N . TYR A 1 329 ? 77.761 81.290 171.270 1.00 21.61 326 TYR A N 1
ATOM 2463 C CA . TYR A 1 329 ? 76.551 80.650 171.752 1.00 20.00 326 TYR A CA 1
ATOM 2464 C C . TYR A 1 329 ? 76.538 79.169 171.422 1.00 22.35 326 TYR A C 1
ATOM 2465 O O . TYR A 1 329 ? 75.925 78.377 172.120 1.00 21.10 326 TYR A O 1
ATOM 2474 N N . ARG A 1 330 ? 77.227 78.795 170.354 1.00 21.01 327 ARG A N 1
ATOM 2475 C CA . ARG A 1 330 ? 77.276 77.395 169.955 1.00 24.66 327 ARG A CA 1
ATOM 2476 C C . ARG A 1 330 ? 78.683 77.029 169.486 1.00 24.15 327 ARG A C 1
ATOM 2477 O O . ARG A 1 330 ? 79.355 77.839 168.844 1.00 22.15 327 ARG A O 1
ATOM 2485 N N . ALA A 1 331 ? 79.114 75.820 169.847 1.00 20.25 328 ALA A N 1
ATOM 2486 C CA . ALA A 1 331 ? 80.330 75.205 169.341 1.00 20.47 328 ALA A CA 1
ATOM 2487 C C . ALA A 1 331 ? 80.005 73.889 168.637 1.00 21.39 328 ALA A C 1
ATOM 2488 O O . ALA A 1 331 ? 79.105 73.156 169.055 1.00 24.98 328 ALA A O 1
ATOM 2490 N N . THR A 1 332 ? 80.749 73.589 167.578 1.00 20.77 329 THR A N 1
ATOM 2491 C CA . THR A 1 332 ? 80.592 72.340 166.852 1.00 21.88 329 THR A CA 1
ATOM 2492 C C . THR A 1 332 ? 81.932 71.597 166.817 1.00 27.17 329 THR A C 1
ATOM 2493 O O . THR A 1 332 ? 82.957 72.203 166.490 1.00 23.43 329 THR A O 1
ATOM 2497 N N . ILE A 1 333 ? 81.931 70.306 167.155 1.00 21.97 330 ILE A N 1
ATOM 2498 C CA . ILE A 1 333 ? 83.143 69.502 167.019 1.00 21.66 330 ILE A CA 1
ATOM 2499 C C . ILE A 1 333 ? 83.213 69.055 165.565 1.00 30.35 330 ILE A C 1
ATOM 2500 O O . ILE A 1 333 ? 82.796 67.946 165.212 1.00 28.87 330 ILE A O 1
ATOM 2505 N N . PHE A 1 334 ? 83.716 69.949 164.719 1.00 21.99 331 PHE A N 1
ATOM 2506 C CA . PHE A 1 334 ? 83.574 69.805 163.279 1.00 22.21 331 PHE A CA 1
ATOM 2507 C C . PHE A 1 334 ? 84.402 68.640 162.766 1.00 29.09 331 PHE A C 1
ATOM 2508 O O . PHE A 1 334 ? 84.057 68.030 161.749 1.00 25.56 331 PHE A O 1
ATOM 2516 N N . SER A 1 335 ? 85.474 68.316 163.487 1.00 29.88 332 SER A N 1
ATOM 2517 C CA . SER A 1 335 ? 86.288 67.146 163.156 1.00 27.71 332 SER A CA 1
ATOM 2518 C C . SER A 1 335 ? 85.546 65.824 163.390 1.00 29.20 332 SER A C 1
ATOM 2519 O O . SER A 1 335 ? 85.949 64.782 162.867 1.00 25.11 332 SER A O 1
ATOM 2522 N N . ASN A 1 336 ? 84.477 65.851 164.179 1.00 22.97 333 ASN A N 1
ATOM 2523 C CA . ASN A 1 336 ? 83.637 64.656 164.327 1.00 29.01 333 ASN A CA 1
ATOM 2524 C C . ASN A 1 336 ? 82.699 64.425 163.146 1.00 30.64 333 ASN A C 1
ATOM 2525 O O . ASN A 1 336 ? 82.143 63.337 162.998 1.00 29.50 333 ASN A O 1
ATOM 2530 N N . TYR A 1 337 ? 82.501 65.440 162.313 1.00 23.06 334 TYR A N 1
ATOM 2531 C CA . TYR A 1 337 ? 81.501 65.334 161.248 1.00 23.15 334 TYR A CA 1
ATOM 2532 C C . TYR A 1 337 ? 82.042 64.584 160.046 1.00 23.68 334 TYR A C 1
ATOM 2533 O O . TYR A 1 337 ? 81.306 63.845 159.386 1.00 23.93 334 TYR A O 1
ATOM 2542 N N . SER A 1 338 ? 83.333 64.795 159.763 1.00 23.88 335 SER A N 1
ATOM 2543 C CA . SER A 1 338 ? 84.048 64.043 158.739 1.00 24.43 335 SER A CA 1
ATOM 2544 C C . SER A 1 338 ? 85.555 64.072 158.995 1.00 32.00 335 SER A C 1
ATOM 2545 O O . SER A 1 338 ? 86.106 65.115 159.388 1.00 28.17 335 SER A O 1
ATOM 2548 N N . PRO A 1 339 ? 86.231 62.937 158.773 1.00 25.83 336 PRO A N 1
ATOM 2549 C CA . PRO A 1 339 ? 87.699 62.931 158.869 1.00 30.55 336 PRO A CA 1
ATOM 2550 C C . PRO A 1 339 ? 88.360 63.831 157.826 1.00 28.80 336 PRO A C 1
ATOM 2551 O O . PRO A 1 339 ? 89.519 64.195 157.971 1.00 32.14 336 PRO A O 1
ATOM 2555 N N . TYR A 1 340 ? 87.620 64.227 156.798 1.00 30.93 337 TYR A N 1
ATOM 2556 C CA . TYR A 1 340 ? 88.197 65.079 155.765 1.00 33.14 337 TYR A CA 1
ATOM 2557 C C . TYR A 1 340 ? 87.933 66.573 155.983 1.00 30.06 337 TYR A C 1
ATOM 2558 O O . TYR A 1 340 ? 88.163 67.382 155.082 1.00 29.48 337 TYR A O 1
ATOM 2567 N N . ASN A 1 341 ? 87.487 66.933 157.185 1.00 25.92 338 ASN A N 1
ATOM 2568 C CA . ASN A 1 341 ? 87.267 68.340 157.543 1.00 25.10 338 ASN A CA 1
ATOM 2569 C C . ASN A 1 341 ? 88.552 69.024 158.044 1.00 24.79 338 ASN A C 1
ATOM 2570 O O . ASN A 1 341 ? 88.565 70.218 158.310 1.00 24.17 338 ASN A O 1
ATOM 2575 N N . GLN A 1 342 ? 89.622 68.246 158.165 1.00 24.76 339 GLN A N 1
ATOM 2576 C CA . GLN A 1 342 ? 90.909 68.722 158.676 1.00 24.89 339 GLN A CA 1
ATOM 2577 C C . GLN A 1 342 ? 92.013 67.841 158.099 1.00 30.24 339 GLN A C 1
ATOM 2578 O O . GLN A 1 342 ? 91.715 66.801 157.512 1.00 27.53 339 GLN A O 1
ATOM 2584 N N . PRO A 1 343 ? 93.290 68.252 158.244 1.00 28.48 340 PRO A N 1
ATOM 2585 C CA . PRO A 1 343 ? 94.351 67.452 157.616 1.00 28.85 340 PRO A CA 1
ATOM 2586 C C . PRO A 1 343 ? 94.496 66.048 158.202 1.00 32.83 340 PRO A C 1
ATOM 2587 O O . PRO A 1 343 ? 94.108 65.787 159.353 1.00 30.09 340 PRO A O 1
ATOM 2591 N N . GLU A 1 344 ? 95.045 65.148 157.391 1.00 34.41 341 GLU A N 1
ATOM 2592 C CA . GLU A 1 344 ? 95.449 63.829 157.864 1.00 35.85 341 GLU A CA 1
ATOM 2593 C C . GLU A 1 344 ? 96.545 63.966 158.906 1.00 35.07 341 GLU A C 1
ATOM 2594 O O . GLU A 1 344 ? 97.226 64.986 158.963 1.00 30.34 341 GLU A O 1
ATOM 2600 N N . ALA A 1 345 ? 96.730 62.924 159.707 1.00 29.92 342 ALA A N 1
ATOM 2601 C CA . ALA A 1 345 ? 97.675 62.972 160.804 1.00 32.19 342 ALA A CA 1
ATOM 2602 C C . ALA A 1 345 ? 99.108 63.162 160.325 1.00 34.30 342 ALA A C 1
ATOM 2603 O O . ALA A 1 345 ? 99.946 63.664 161.070 1.00 42.10 342 ALA A O 1
ATOM 2605 N N . SER A 1 346 ? 99.397 62.773 159.085 1.00 28.85 343 SER A N 1
ATOM 2606 C CA . SER A 1 346 ? 100.767 62.883 158.570 1.00 39.72 343 SER A CA 1
ATOM 2607 C C . SER A 1 346 ? 101.129 64.314 158.149 1.00 36.24 343 SER A C 1
ATOM 2608 O O . SER A 1 346 ? 102.300 64.621 157.918 1.00 30.96 343 SER A O 1
ATOM 2611 N N . ALA A 1 347 ? 100.128 65.186 158.032 1.00 28.73 344 ALA A N 1
ATOM 2612 C CA . ALA A 1 347 ? 100.394 66.576 157.673 1.00 28.61 344 ALA A CA 1
ATOM 2613 C C . ALA A 1 347 ? 101.192 67.259 158.774 1.00 28.97 344 ALA A C 1
ATOM 2614 O O . ALA A 1 347 ? 100.845 67.180 159.951 1.00 30.33 344 ALA A O 1
ATOM 2616 N N . ALA A 1 348 ? 102.273 67.921 158.386 1.00 28.97 345 ALA A N 1
ATOM 2617 C CA . ALA A 1 348 ? 103.109 68.616 159.349 1.00 29.02 345 ALA A CA 1
ATOM 2618 C C . ALA A 1 348 ? 102.711 70.091 159.409 1.00 28.63 345 ALA A C 1
ATOM 2619 O O . ALA A 1 348 ? 102.647 70.767 158.387 1.00 32.40 345 ALA A O 1
ATOM 2621 N N . LEU A 1 349 ? 102.428 70.576 160.609 1.00 28.23 346 LEU A N 1
ATOM 2622 C CA . LEU A 1 349 ? 102.050 71.970 160.810 1.00 27.90 346 LEU A CA 1
ATOM 2623 C C . LEU A 1 349 ? 102.692 72.517 162.066 1.00 31.29 346 LEU A C 1
ATOM 2624 O O . LEU A 1 349 ? 102.733 71.840 163.093 1.00 29.99 346 LEU A O 1
ATOM 2629 N N . PRO A 1 350 ? 103.175 73.760 162.001 1.00 31.57 347 PRO A N 1
ATOM 2630 C CA . PRO A 1 350 ? 103.735 74.366 163.210 1.00 33.34 347 PRO A CA 1
ATOM 2631 C C . PRO A 1 350 ? 102.632 74.811 164.169 1.00 34.76 347 PRO A C 1
ATOM 2632 O O . PRO A 1 350 ? 101.519 75.119 163.743 1.00 27.09 347 PRO A O 1
ATOM 2636 N N . THR A 1 351 ? 102.930 74.811 165.462 1.00 27.53 348 THR A N 1
ATOM 2637 C CA . THR A 1 351 ? 102.001 75.340 166.449 1.00 28.69 348 THR A CA 1
ATOM 2638 C C . THR A 1 351 ? 102.015 76.863 166.360 1.00 30.05 348 THR A C 1
ATOM 2639 O O . THR A 1 351 ? 103.086 77.473 166.415 1.00 29.18 348 THR A O 1
ATOM 2643 N N . MET A 1 352 ? 100.842 77.469 166.200 1.00 26.57 349 MET A N 1
ATOM 2644 C CA . MET A 1 352 ? 100.715 78.929 166.115 1.00 27.43 349 MET A CA 1
ATOM 2645 C C . MET A 1 352 ? 100.701 79.571 167.495 1.00 30.36 349 MET A C 1
ATOM 2646 O O . MET A 1 352 ? 101.247 80.650 167.690 1.00 30.46 349 MET A O 1
ATOM 2651 N N . GLN A 1 353 ? 100.050 78.909 168.445 1.00 28.09 350 GLN A N 1
ATOM 2652 C CA . GLN A 1 353 ? 99.932 79.416 169.805 1.00 29.31 350 GLN A CA 1
ATOM 2653 C C . GLN A 1 353 ? 99.389 78.302 170.673 1.00 29.87 350 GLN A C 1
ATOM 2654 O O . GLN A 1 353 ? 98.788 77.369 170.155 1.00 29.30 350 GLN A O 1
ATOM 2660 N N . LEU A 1 354 ? 99.596 78.394 171.983 1.00 30.51 351 LEU A N 1
ATOM 2661 C CA . LEU A 1 354 ? 98.876 77.534 172.909 1.00 27.44 351 LEU A CA 1
ATOM 2662 C C . LEU A 1 354 ? 97.525 78.188 173.222 1.00 29.96 351 LEU A C 1
ATOM 2663 O O . LEU A 1 354 ? 97.357 79.397 173.029 1.00 29.91 351 LEU A O 1
ATOM 2668 N N . ALA A 1 355 ? 96.569 77.396 173.700 1.00 25.89 352 ALA A N 1
ATOM 2669 C CA . ALA A 1 355 ? 95.221 77.901 173.939 1.00 29.08 352 ALA A CA 1
ATOM 2670 C C . ALA A 1 355 ? 95.207 78.962 175.042 1.00 27.17 352 ALA A C 1
ATOM 2671 O O . ALA A 1 355 ? 94.277 79.752 175.132 1.00 30.75 352 ALA A O 1
ATOM 2673 N N . ASP A 1 356 ? 96.237 79.005 175.878 1.00 28.43 353 ASP A N 1
ATOM 2674 C CA . ASP A 1 356 ? 96.252 80.022 176.923 1.00 33.13 353 ASP A CA 1
ATOM 2675 C C . ASP A 1 356 ? 96.780 81.349 176.384 1.00 36.04 353 ASP A C 1
ATOM 2676 O O . ASP A 1 356 ? 96.895 82.321 177.123 1.00 36.22 353 ASP A O 1
ATOM 2681 N N . GLY A 1 357 ? 97.101 81.378 175.094 1.00 33.36 354 GLY A N 1
ATOM 2682 C CA . GLY A 1 357 ? 97.539 82.602 174.443 1.00 27.85 354 GLY A CA 1
ATOM 2683 C C . GLY A 1 357 ? 99.039 82.739 174.259 1.00 32.36 354 GLY A C 1
ATOM 2684 O O . GLY A 1 357 ? 99.501 83.573 173.480 1.00 37.34 354 GLY A O 1
ATOM 2685 N N . SER A 1 358 ? 99.809 81.903 174.946 1.00 35.08 355 SER A N 1
ATOM 2686 C CA . SER A 1 358 ? 101.258 82.055 174.941 1.00 37.02 355 SER A CA 1
ATOM 2687 C C . SER A 1 358 ? 101.897 81.508 173.665 1.00 43.14 355 SER A C 1
ATOM 2688 O O . SER A 1 358 ? 101.252 80.818 172.874 1.00 41.02 355 SER A O 1
ATOM 2691 N N . ARG A 1 359 ? 103.165 81.847 173.458 1.00 45.06 356 ARG A N 1
ATOM 2692 C CA . ARG A 1 359 ? 103.933 81.316 172.342 1.00 44.91 356 ARG A CA 1
ATOM 2693 C C . ARG A 1 359 ? 104.272 79.843 172.588 1.00 44.90 356 ARG A C 1
ATOM 2694 O O . ARG A 1 359 ? 104.425 79.417 173.734 1.00 47.22 356 ARG A O 1
ATOM 2696 N N . PRO A 1 360 ? 104.383 79.056 171.510 1.00 39.43 357 PRO A N 1
ATOM 2697 C CA . PRO A 1 360 ? 104.786 77.649 171.617 1.00 42.31 357 PRO A CA 1
ATOM 2698 C C . PRO A 1 360 ? 106.277 77.483 171.935 1.00 49.64 357 PRO A C 1
ATOM 2699 O O . PRO A 1 360 ? 107.080 78.321 171.521 1.00 48.72 357 PRO A O 1
ATOM 2703 N N . GLN A 1 361 ? 106.628 76.406 172.640 1.00 53.13 358 GLN A N 1
ATOM 2704 C CA . GLN A 1 361 ? 108.019 76.105 172.975 1.00 54.60 358 GLN A CA 1
ATOM 2705 C C . GLN A 1 361 ? 108.870 75.958 171.711 1.00 59.84 358 GLN A C 1
ATOM 2706 O O . GLN A 1 361 ? 109.976 76.492 171.635 1.00 59.76 358 GLN A O 1
ATOM 2708 N N . SER A 1 362 ? 108.340 75.246 170.717 1.00 58.49 359 SER A N 1
ATOM 2709 C CA . SER A 1 362 ? 109.014 75.087 169.429 1.00 54.64 359 SER A CA 1
ATOM 2710 C C . SER A 1 362 ? 108.166 75.594 168.267 1.00 50.77 359 SER A C 1
ATOM 2711 O O . SER A 1 362 ? 106.952 75.391 168.245 1.00 48.75 359 SER A O 1
ATOM 2714 N N . THR A 1 363 ? 108.805 76.235 167.294 1.00 48.39 360 THR A N 1
ATOM 2715 C CA . THR A 1 363 ? 108.097 76.700 166.106 1.00 47.00 360 THR A CA 1
ATOM 2716 C C . THR A 1 363 ? 108.205 75.738 164.922 1.00 43.63 360 THR A C 1
ATOM 2717 O O . THR A 1 363 ? 107.921 76.117 163.786 1.00 45.91 360 THR A O 1
ATOM 2721 N N . GLU A 1 364 ? 108.618 74.500 165.185 1.00 42.23 361 GLU A N 1
ATOM 2722 C CA . GLU A 1 364 ? 108.796 73.515 164.123 1.00 32.32 361 GLU A CA 1
ATOM 2723 C C . GLU A 1 364 ? 107.481 72.838 163.745 1.00 33.19 361 GLU A C 1
ATOM 2724 O O . GLU A 1 364 ? 106.669 72.495 164.598 1.00 35.60 361 GLU A O 1
ATOM 2726 N N . ALA A 1 365 ? 107.301 72.657 162.446 1.00 35.66 362 ALA A N 1
ATOM 2727 C CA . ALA A 1 365 ? 106.225 71.866 161.893 1.00 39.78 362 ALA A CA 1
ATOM 2728 C C . ALA A 1 365 ? 106.230 70.443 162.473 1.00 35.63 362 ALA A C 1
ATOM 2729 O O . ALA A 1 365 ? 107.238 69.765 162.443 1.00 35.75 362 ALA A O 1
ATOM 2731 N N . LYS A 1 366 ? 105.093 70.011 163.013 1.00 33.47 363 LYS A N 1
ATOM 2732 C CA . LYS A 1 366 ? 104.972 68.681 163.606 1.00 32.39 363 LYS A CA 1
ATOM 2733 C C . LYS A 1 366 ? 103.730 67.969 163.073 1.00 33.12 363 LYS A C 1
ATOM 2734 O O . LYS A 1 366 ? 102.791 68.617 162.601 1.00 28.33 363 LYS A O 1
ATOM 2740 N N . GLU A 1 367 ? 103.724 66.640 163.155 1.00 29.01 364 GLU A N 1
ATOM 2741 C CA . GLU A 1 367 ? 102.600 65.859 162.668 1.00 31.64 364 GLU A CA 1
ATOM 2742 C C . GLU A 1 367 ? 101.392 65.973 163.590 1.00 32.52 364 GLU A C 1
ATOM 2743 O O . GLU A 1 367 ? 101.494 66.472 164.712 1.00 34.48 364 GLU A O 1
ATOM 2749 N N . GLY A 1 368 ? 100.252 65.506 163.093 1.00 30.92 365 GLY A N 1
ATOM 2750 C CA . GLY A 1 368 ? 99.036 65.417 163.870 1.00 27.27 365 GLY A CA 1
ATOM 2751 C C . GLY A 1 368 ? 98.986 64.205 164.782 1.00 32.53 365 GLY A C 1
ATOM 2752 O O . GLY A 1 368 ? 100.017 63.786 165.310 1.00 38.95 365 GLY A O 1
ATOM 2753 N N . PRO A 1 369 ? 97.791 63.623 164.986 1.00 32.10 366 PRO A N 1
ATOM 2754 C CA . PRO A 1 369 ? 96.476 63.918 164.395 1.00 27.95 366 PRO A CA 1
ATOM 2755 C C . PRO A 1 369 ? 95.941 65.297 164.775 1.00 31.47 366 PRO A C 1
ATOM 2756 O O . PRO A 1 369 ? 96.523 65.954 165.641 1.00 31.60 366 PRO A O 1
ATOM 2760 N N . TYR A 1 370 ? 94.847 65.717 164.141 1.00 25.64 367 TYR A N 1
ATOM 2761 C CA . TYR A 1 370 ? 94.263 67.031 164.398 1.00 27.21 367 TYR A CA 1
ATOM 2762 C C . TYR A 1 370 ? 92.780 66.899 164.667 1.00 25.93 367 TYR A C 1
ATOM 2763 O O . TYR A 1 370 ? 92.138 66.019 164.101 1.00 25.09 367 TYR A O 1
ATOM 2772 N N . TRP A 1 371 ? 92.240 67.760 165.534 1.00 24.24 368 TRP A N 1
ATOM 2773 C CA . TRP A 1 371 ? 90.788 67.904 165.636 1.00 28.21 368 TRP A CA 1
ATOM 2774 C C . TRP A 1 371 ? 90.434 69.382 165.518 1.00 25.87 368 TRP A C 1
ATOM 2775 O O . TRP A 1 371 ? 91.321 70.228 165.384 1.00 23.86 368 TRP A O 1
ATOM 2786 N N . SER A 1 372 ? 89.146 69.699 165.548 1.00 23.08 369 SER A N 1
ATOM 2787 C CA . SER A 1 372 ? 88.715 71.016 165.082 1.00 22.86 369 SER A CA 1
ATOM 2788 C C . SER A 1 372 ? 87.398 71.474 165.701 1.00 27.11 369 SER A C 1
ATOM 2789 O O . SER A 1 372 ? 86.413 70.717 165.750 1.00 26.87 369 SER A O 1
ATOM 2792 N N . ILE A 1 373 ? 87.394 72.733 166.130 1.00 24.24 370 ILE A N 1
ATOM 2793 C CA . ILE A 1 373 ? 86.252 73.363 166.765 1.00 27.82 370 ILE A CA 1
ATOM 2794 C C . ILE A 1 373 ? 85.766 74.550 165.937 1.00 29.76 370 ILE A C 1
ATOM 2795 O O . ILE A 1 373 ? 86.562 75.410 165.527 1.00 22.87 370 ILE A O 1
ATOM 2800 N N . MET A 1 374 ? 84.459 74.590 165.694 1.00 21.56 371 MET A N 1
ATOM 2801 C CA . MET A 1 374 ? 83.847 75.700 164.978 1.00 21.51 371 MET A CA 1
ATOM 2802 C C . MET A 1 374 ? 82.860 76.413 165.909 1.00 28.61 371 MET A C 1
ATOM 2803 O O . MET A 1 374 ? 81.992 75.774 166.516 1.00 23.32 371 MET A O 1
ATOM 2808 N N . LEU A 1 375 ? 83.015 77.733 166.016 1.00 27.70 372 LEU A N 1
ATOM 2809 C CA . LEU A 1 375 ? 82.278 78.567 166.965 1.00 21.02 372 LEU A CA 1
ATOM 2810 C C . LEU A 1 375 ? 81.432 79.634 166.266 1.00 26.84 372 LEU A C 1
ATOM 2811 O O . LEU A 1 375 ? 81.801 80.132 165.197 1.00 26.43 372 LEU A O 1
ATOM 2816 N N . GLU A 1 376 ? 80.320 80.009 166.892 1.00 22.37 373 GLU A N 1
ATOM 2817 C CA . GLU A 1 376 ? 79.472 81.084 166.375 1.00 26.47 373 GLU A CA 1
ATOM 2818 C C . GLU A 1 376 ? 79.221 82.155 167.421 1.00 24.48 373 GLU A C 1
ATOM 2819 O O . GLU A 1 376 ? 78.842 81.863 168.549 1.00 22.17 373 GLU A O 1
ATOM 2825 N N . VAL A 1 377 ? 79.443 83.397 167.022 1.00 22.93 374 VAL A N 1
ATOM 2826 C CA . VAL A 1 377 ? 79.191 84.559 167.857 1.00 23.91 374 VAL A CA 1
ATOM 2827 C C . VAL A 1 377 ? 78.244 85.459 167.089 1.00 23.20 374 VAL A C 1
ATOM 2828 O O . VAL A 1 377 ? 78.475 85.730 165.910 1.00 25.57 374 VAL A O 1
ATOM 2832 N N . SER A 1 378 ? 77.176 85.917 167.729 1.00 21.09 375 SER A N 1
ATOM 2833 C CA . SER A 1 378 ? 76.244 86.792 167.037 1.00 23.90 375 SER A CA 1
ATOM 2834 C C . SER A 1 378 ? 76.560 88.260 167.301 1.00 22.71 375 SER A C 1
ATOM 2835 O O . SER A 1 378 ? 77.150 88.607 168.323 1.00 21.63 375 SER A O 1
ATOM 2838 N N . GLU A 1 379 ? 76.122 89.121 166.387 1.00 22.82 376 GLU A N 1
ATOM 2839 C CA . GLU A 1 379 ? 76.291 90.556 166.547 1.00 23.80 376 GLU A CA 1
ATOM 2840 C C . GLU A 1 379 ? 75.054 91.297 166.024 1.00 23.26 376 GLU A C 1
ATOM 2841 O O . GLU A 1 379 ? 74.500 90.944 164.982 1.00 22.43 376 GLU A O 1
ATOM 2847 N N . SER A 1 380 ? 74.620 92.325 166.738 1.00 22.63 377 SER A N 1
ATOM 2848 C CA . SER A 1 380 ? 73.600 93.214 166.176 1.00 24.76 377 SER A CA 1
ATOM 2849 C C . SER A 1 380 ? 73.787 94.598 166.732 1.00 28.06 377 SER A C 1
ATOM 2850 O O . SER A 1 380 ? 74.693 94.826 167.528 1.00 23.43 377 SER A O 1
ATOM 2853 N N . SER A 1 381 ? 72.892 95.506 166.345 1.00 29.52 378 SER A N 1
ATOM 2854 C CA . SER A 1 381 ? 72.902 96.862 166.869 1.00 32.94 378 SER A CA 1
ATOM 2855 C C . SER A 1 381 ? 72.639 96.877 168.367 1.00 31.94 378 SER A C 1
ATOM 2856 O O . SER A 1 381 ? 73.019 97.816 169.057 1.00 37.81 378 SER A O 1
ATOM 2859 N N . MET A 1 382 ? 71.980 95.839 168.870 1.00 29.17 379 MET A N 1
ATOM 2860 C CA . MET A 1 382 ? 71.744 95.721 170.306 1.00 30.79 379 MET A CA 1
ATOM 2861 C C . MET A 1 382 ? 72.845 94.935 171.017 1.00 31.05 379 MET A C 1
ATOM 2862 O O . MET A 1 382 ? 72.843 94.830 172.240 1.00 33.37 379 MET A O 1
ATOM 2867 N N . LYS A 1 383 ? 73.786 94.380 170.262 1.00 27.00 380 LYS A N 1
ATOM 2868 C CA . LYS A 1 383 ? 74.821 93.549 170.873 1.00 24.59 380 LYS A CA 1
ATOM 2869 C C . LYS A 1 383 ? 76.105 93.661 170.067 1.00 26.49 380 LYS A C 1
ATOM 2870 O O . LYS A 1 383 ? 76.386 92.818 169.228 1.00 28.44 380 LYS A O 1
ATOM 2876 N N . PRO A 1 384 ? 76.869 94.738 170.290 1.00 28.10 381 PRO A N 1
ATOM 2877 C CA . PRO A 1 384 ? 78.076 94.952 169.490 1.00 29.80 381 PRO A CA 1
ATOM 2878 C C . PRO A 1 384 ? 79.127 93.909 169.805 1.00 28.61 381 PRO A C 1
ATOM 2879 O O . PRO A 1 384 ? 79.132 93.375 170.905 1.00 26.79 381 PRO A O 1
ATOM 2883 N N . VAL A 1 385 ? 79.994 93.627 168.842 1.00 32.26 382 VAL A N 1
ATOM 2884 C CA . VAL A 1 385 ? 81.085 92.693 169.035 1.00 32.29 382 VAL A CA 1
ATOM 2885 C C . VAL A 1 385 ? 82.402 93.379 168.699 1.00 32.06 382 VAL A C 1
ATOM 2886 O O . VAL A 1 385 ? 82.510 94.005 167.645 1.00 29.43 382 VAL A O 1
ATOM 2890 N N . ASN A 1 386 ? 83.394 93.266 169.587 1.00 31.26 383 ASN A N 1
ATOM 2891 C CA . ASN A 1 386 ? 84.738 93.771 169.287 1.00 29.18 383 ASN A CA 1
ATOM 2892 C C . ASN A 1 386 ? 85.434 92.821 168.330 1.00 30.04 383 ASN A C 1
ATOM 2893 O O . ASN A 1 386 ? 85.907 91.757 168.730 1.00 31.60 383 ASN A O 1
ATOM 2898 N N . GLN A 1 387 ? 85.531 93.232 167.071 1.00 31.57 384 GLN A N 1
ATOM 2899 C CA . GLN A 1 387 ? 85.993 92.344 166.016 1.00 33.47 384 GLN A CA 1
ATOM 2900 C C . GLN A 1 387 ? 87.493 92.106 166.085 1.00 35.70 384 GLN A C 1
ATOM 2901 O O . GLN A 1 387 ? 87.985 91.067 165.652 1.00 40.94 384 GLN A O 1
ATOM 2907 N N . GLU A 1 388 ? 88.213 93.067 166.651 1.00 30.58 385 GLU A N 1
ATOM 2908 C CA . GLU A 1 388 ? 89.648 92.960 166.816 1.00 30.30 385 GLU A CA 1
ATOM 2909 C C . GLU A 1 388 ? 90.064 91.904 167.854 1.00 32.05 385 GLU A C 1
ATOM 2910 O O . GLU A 1 388 ? 91.136 91.312 167.744 1.00 29.80 385 GLU A O 1
ATOM 2912 N N . THR A 1 389 ? 89.229 91.663 168.860 1.00 27.61 386 THR A N 1
ATOM 2913 C CA . THR A 1 389 ? 89.596 90.734 169.931 1.00 28.23 386 THR A CA 1
ATOM 2914 C C . THR A 1 389 ? 88.805 89.410 169.921 1.00 29.23 386 THR A C 1
ATOM 2915 O O . THR A 1 389 ? 89.054 88.527 170.748 1.00 26.33 386 THR A O 1
ATOM 2919 N N . ILE A 1 390 ? 87.875 89.260 168.984 1.00 26.29 387 ILE A N 1
ATOM 2920 C CA . ILE A 1 390 ? 86.904 88.158 169.079 1.00 26.18 387 ILE A CA 1
ATOM 2921 C C . ILE A 1 390 ? 87.581 86.785 168.920 1.00 26.23 387 ILE A C 1
ATOM 2922 O O . ILE A 1 390 ? 87.158 85.808 169.545 1.00 25.87 387 ILE A O 1
ATOM 2927 N N . LEU A 1 391 ? 88.661 86.705 168.147 1.00 27.04 388 LEU A N 1
ATOM 2928 C CA . LEU A 1 391 ? 89.342 85.415 168.009 1.00 27.39 388 LEU A CA 1
ATOM 2929 C C . LEU A 1 391 ? 89.970 85.021 169.349 1.00 25.17 388 LEU A C 1
ATOM 2930 O O . LEU A 1 391 ? 89.739 83.925 169.852 1.00 24.13 388 LEU A O 1
ATOM 2935 N N . ALA A 1 392 ? 90.742 85.932 169.931 1.00 25.74 389 ALA A N 1
ATOM 2936 C CA . ALA A 1 392 ? 91.324 85.717 171.253 1.00 26.71 389 ALA A CA 1
ATOM 2937 C C . ALA A 1 392 ? 90.255 85.463 172.324 1.00 26.70 389 ALA A C 1
ATOM 2938 O O . ALA A 1 392 ? 90.435 84.606 173.190 1.00 25.01 389 ALA A O 1
ATOM 2940 N N . ASP A 1 393 ? 89.145 86.205 172.273 1.00 24.93 390 ASP A N 1
ATOM 2941 C CA . ASP A 1 393 ? 88.072 85.997 173.249 1.00 26.73 390 ASP A CA 1
ATOM 2942 C C . ASP A 1 393 ? 87.457 84.603 173.113 1.00 24.84 390 ASP A C 1
ATOM 2943 O O . ASP A 1 393 ? 87.123 83.960 174.109 1.00 24.26 390 ASP A O 1
ATOM 2948 N N . CYS A 1 394 ? 87.287 84.153 171.877 1.00 25.33 391 CYS A N 1
ATOM 2949 C CA . CYS A 1 394 ? 86.752 82.819 171.628 1.00 26.51 391 CYS A CA 1
ATOM 2950 C C . CYS A 1 394 ? 87.708 81.742 172.147 1.00 22.12 391 CYS A C 1
ATOM 2951 O O . CYS A 1 394 ? 87.286 80.787 172.780 1.00 23.13 391 CYS A O 1
ATOM 2954 N N . ILE A 1 395 ? 89.000 81.904 171.881 1.00 26.07 392 ILE A N 1
ATOM 2955 C CA . ILE A 1 395 ? 89.969 80.919 172.328 1.00 24.05 392 ILE A CA 1
ATOM 2956 C C . ILE A 1 395 ? 89.977 80.858 173.854 1.00 26.94 392 ILE A C 1
ATOM 2957 O O . ILE A 1 395 ? 90.004 79.769 174.432 1.00 22.57 392 ILE A O 1
ATOM 2962 N N . GLN A 1 396 ? 89.914 82.014 174.512 1.00 23.55 393 GLN A N 1
ATOM 2963 C CA . GLN A 1 396 ? 89.874 82.004 175.969 1.00 24.84 393 GLN A CA 1
ATOM 2964 C C . GLN A 1 396 ? 88.553 81.373 176.435 1.00 28.34 393 GLN A C 1
ATOM 2965 O O . GLN A 1 396 ? 88.525 80.620 177.408 1.00 24.75 393 GLN A O 1
ATOM 2971 N N . GLY A 1 397 ? 87.465 81.667 175.727 1.00 26.07 394 GLY A N 1
ATOM 2972 C CA . GLY A 1 397 ? 86.189 81.004 175.984 1.00 21.71 394 GLY A CA 1
ATOM 2973 C C . GLY A 1 397 ? 86.306 79.484 175.959 1.00 25.76 394 GLY A C 1
ATOM 2974 O O . GLY A 1 397 ? 85.683 78.794 176.767 1.00 27.20 394 GLY A O 1
ATOM 2975 N N . LEU A 1 398 ? 87.115 78.960 175.040 1.00 22.08 395 LEU A N 1
ATOM 2976 C CA . LEU A 1 398 ? 87.333 77.512 174.943 1.00 22.65 395 LEU A CA 1
ATOM 2977 C C . LEU A 1 398 ? 88.081 76.969 176.165 1.00 25.47 395 LEU A C 1
ATOM 2978 O O . LEU A 1 398 ? 87.859 75.826 176.582 1.00 26.85 395 LEU A O 1
ATOM 2983 N N . VAL A 1 399 ? 88.988 77.774 176.712 1.00 22.26 396 VAL A N 1
ATOM 2984 C CA . VAL A 1 399 ? 89.692 77.410 177.928 1.00 23.56 396 VAL A CA 1
ATOM 2985 C C . VAL A 1 399 ? 88.732 77.465 179.126 1.00 33.12 396 VAL A C 1
ATOM 2986 O O . VAL A 1 399 ? 88.678 76.526 179.920 1.00 26.91 396 VAL A O 1
ATOM 2990 N N . ASN A 1 400 ? 87.968 78.556 179.235 1.00 22.20 397 ASN A N 1
ATOM 2991 C CA . ASN A 1 400 ? 87.025 78.755 180.343 1.00 27.79 397 ASN A CA 1
ATOM 2992 C C . ASN A 1 400 ? 85.994 77.638 180.458 1.00 29.71 397 ASN A C 1
ATOM 2993 O O . ASN A 1 400 ? 85.517 77.324 181.547 1.00 26.80 397 ASN A O 1
ATOM 2998 N N . THR A 1 401 ? 85.627 77.067 179.318 1.00 27.49 398 THR A N 1
ATOM 2999 C CA . THR A 1 401 ? 84.606 76.033 179.273 1.00 24.62 398 THR A CA 1
ATOM 3000 C C . THR A 1 401 ? 85.197 74.634 179.274 1.00 29.83 398 THR A C 1
ATOM 3001 O O . THR A 1 401 ? 84.468 73.664 179.130 1.00 27.95 398 THR A O 1
ATOM 3005 N N . GLU A 1 402 ? 86.520 74.557 179.386 1.00 31.85 399 GLU A N 1
ATOM 3006 C CA . GLU A 1 402 ? 87.251 73.293 179.457 1.00 34.65 399 GLU A CA 1
ATOM 3007 C C . GLU A 1 402 ? 87.150 72.457 178.183 1.00 31.18 399 GLU A C 1
ATOM 3008 O O . GLU A 1 402 ? 87.370 71.246 178.208 1.00 32.51 399 GLU A O 1
ATOM 3014 N N . MET A 1 403 ? 86.817 73.096 177.066 1.00 23.85 400 MET A N 1
ATOM 3015 C CA . MET A 1 403 ? 86.948 72.442 175.772 1.00 27.23 400 MET A CA 1
ATOM 3016 C C . MET A 1 403 ? 88.438 72.300 175.380 1.00 28.32 400 MET A C 1
ATOM 3017 O O . MET A 1 403 ? 88.828 71.337 174.723 1.00 29.89 400 MET A O 1
ATOM 3022 N N . LEU A 1 404 ? 89.256 73.258 175.792 1.00 27.96 401 LEU A N 1
ATOM 3023 C CA . LEU A 1 404 ? 90.697 73.191 175.544 1.00 27.18 401 LEU A CA 1
ATOM 3024 C C . LEU A 1 404 ? 91.455 73.378 176.837 1.00 29.22 401 LEU A C 1
ATOM 3025 O O . LEU A 1 404 ? 91.071 74.207 177.669 1.00 28.32 401 LEU A O 1
ATOM 3030 N N . LYS A 1 405 ? 92.537 72.620 176.993 1.00 26.65 402 LYS A N 1
ATOM 3031 C CA . LYS A 1 405 ? 93.501 72.849 178.060 1.00 30.05 402 LYS A CA 1
ATOM 3032 C C . LYS A 1 405 ? 94.366 74.042 177.680 1.00 32.48 402 LYS A C 1
ATOM 3033 O O . LYS A 1 405 ? 94.585 74.285 176.495 1.00 30.98 402 LYS A O 1
ATOM 3039 N N . PRO A 1 406 ? 94.873 74.781 178.683 1.00 32.85 403 PRO A N 1
ATOM 3040 C CA . PRO A 1 406 ? 95.788 75.897 178.421 1.00 29.45 403 PRO A CA 1
ATOM 3041 C C . PRO A 1 406 ? 96.957 75.489 177.525 1.00 31.85 403 PRO A C 1
ATOM 3042 O O . PRO A 1 406 ? 97.459 76.315 176.763 1.00 33.60 403 PRO A O 1
ATOM 3046 N N . THR A 1 407 ? 97.369 74.226 177.611 1.00 28.65 404 THR A N 1
ATOM 3047 C CA . THR A 1 407 ? 98.550 73.749 176.890 1.00 33.58 404 THR A CA 1
ATOM 3048 C C . THR A 1 407 ? 98.237 73.195 175.512 1.00 35.36 404 THR A C 1
ATOM 3049 O O . THR A 1 407 ? 99.159 72.878 174.761 1.00 31.30 404 THR A O 1
ATOM 3053 N N . ASP A 1 408 ? 96.954 73.049 175.183 1.00 30.56 405 ASP A N 1
ATOM 3054 C CA . ASP A 1 408 ? 96.585 72.558 173.859 1.00 26.18 405 ASP A CA 1
ATOM 3055 C C . ASP A 1 408 ? 97.246 73.426 172.791 1.00 28.98 405 ASP A C 1
ATOM 3056 O O . ASP A 1 408 ? 97.398 74.639 172.966 1.00 28.15 405 ASP A O 1
ATOM 3061 N N . GLU A 1 409 ? 97.671 72.785 171.709 1.00 27.11 406 GLU A N 1
ATOM 3062 C CA . GLU A 1 409 ? 98.389 73.451 170.635 1.00 25.36 406 GLU A CA 1
ATOM 3063 C C . GLU A 1 409 ? 97.473 73.767 169.457 1.00 28.62 406 GLU A C 1
ATOM 3064 O O . GLU A 1 409 ? 96.939 72.868 168.811 1.00 29.07 406 GLU A O 1
ATOM 3070 N N . ILE A 1 410 ? 97.295 75.054 169.193 1.00 26.14 407 ILE A N 1
ATOM 3071 C CA . ILE A 1 410 ? 96.476 75.517 168.087 1.00 25.44 407 ILE A CA 1
ATOM 3072 C C . ILE A 1 410 ? 97.320 75.660 166.825 1.00 25.08 407 ILE A C 1
ATOM 3073 O O . ILE A 1 410 ? 98.365 76.314 166.846 1.00 26.41 407 ILE A O 1
ATOM 3078 N N . VAL A 1 411 ? 96.889 75.025 165.736 1.00 25.03 408 VAL A N 1
ATOM 3079 C CA . VAL A 1 411 ? 97.687 74.989 164.503 1.00 25.46 408 VAL A CA 1
ATOM 3080 C C . VAL A 1 411 ? 97.010 75.730 163.359 1.00 27.06 408 VAL A C 1
ATOM 3081 O O . VAL A 1 411 ? 97.564 75.855 162.275 1.00 29.37 408 VAL A O 1
ATOM 3085 N N . SER A 1 412 ? 95.801 76.214 163.602 1.00 25.17 409 SER A N 1
ATOM 3086 C CA . SER A 1 412 ? 95.057 76.913 162.564 1.00 25.47 409 SER A CA 1
ATOM 3087 C C . SER A 1 412 ? 93.949 77.731 163.205 1.00 24.34 409 SER A C 1
ATOM 3088 O O . SER A 1 412 ? 93.362 77.310 164.194 1.00 24.01 409 SER A O 1
ATOM 3091 N N . THR A 1 413 ? 93.686 78.913 162.664 1.00 25.45 410 THR A N 1
ATOM 3092 C CA . THR A 1 413 ? 92.579 79.734 163.151 1.00 24.03 410 THR A CA 1
ATOM 3093 C C . THR A 1 413 ? 91.854 80.336 161.978 1.00 26.91 410 THR A C 1
ATOM 3094 O O . THR A 1 413 ? 92.434 80.527 160.916 1.00 25.25 410 THR A O 1
ATOM 3098 N N . TYR A 1 414 ? 90.584 80.660 162.194 1.00 24.24 411 TYR A N 1
ATOM 3099 C CA . TYR A 1 414 ? 89.706 81.133 161.146 1.00 23.66 411 TYR A CA 1
ATOM 3100 C C . TYR A 1 414 ? 88.712 82.106 161.773 1.00 23.40 411 TYR A C 1
ATOM 3101 O O . TYR A 1 414 ? 88.194 81.861 162.858 1.00 28.64 411 TYR A O 1
ATOM 3110 N N . HIS A 1 415 ? 88.475 83.224 161.107 1.00 25.29 412 HIS A N 1
ATOM 3111 C CA . HIS A 1 415 ? 87.408 84.125 161.510 1.00 30.77 412 HIS A CA 1
ATOM 3112 C C . HIS A 1 415 ? 86.840 84.804 160.286 1.00 30.24 412 HIS A C 1
ATOM 3113 O O . HIS A 1 415 ? 87.569 85.348 159.466 1.00 24.95 412 HIS A O 1
ATOM 3120 N N . ARG A 1 416 ? 85.523 84.752 160.169 1.00 24.68 413 ARG A N 1
ATOM 3121 C CA . ARG A 1 416 ? 84.840 85.421 159.095 1.00 27.68 413 ARG A CA 1
ATOM 3122 C C . ARG A 1 416 ? 83.496 85.918 159.622 1.00 26.10 413 ARG A C 1
ATOM 3123 O O . ARG A 1 416 ? 82.791 85.199 160.329 1.00 22.88 413 ARG A O 1
ATOM 3131 N N . ARG A 1 417 ? 83.174 87.159 159.290 1.00 28.75 414 ARG A N 1
ATOM 3132 C CA . ARG A 1 417 ? 81.907 87.768 159.668 1.00 28.24 414 ARG A CA 1
ATOM 3133 C C . ARG A 1 417 ? 80.955 87.765 158.484 1.00 26.44 414 ARG A C 1
ATOM 3134 O O . ARG A 1 417 ? 81.263 88.306 157.419 1.00 24.73 414 ARG A O 1
ATOM 3142 N N . PHE A 1 418 ? 79.784 87.176 158.685 1.00 23.20 415 PHE A N 1
ATOM 3143 C CA . PHE A 1 418 ? 78.747 87.159 157.670 1.00 24.28 415 PHE A CA 1
ATOM 3144 C C . PHE A 1 418 ? 77.668 88.151 158.060 1.00 25.46 415 PHE A C 1
ATOM 3145 O O . PHE A 1 418 ? 77.005 87.979 159.082 1.00 25.39 415 PHE A O 1
ATOM 3153 N N . ASP A 1 419 ? 77.495 89.185 157.253 1.00 25.57 416 ASP A N 1
ATOM 3154 C CA . ASP A 1 419 ? 76.647 90.313 157.651 1.00 29.57 416 ASP A CA 1
ATOM 3155 C C . ASP A 1 419 ? 75.185 89.911 157.879 1.00 30.28 416 ASP A C 1
ATOM 3156 O O . ASP A 1 419 ? 74.614 90.193 158.936 1.00 23.40 416 ASP A O 1
ATOM 3161 N N . HIS A 1 420 ? 74.576 89.267 156.890 1.00 23.68 417 HIS A N 1
ATOM 3162 C CA . HIS A 1 420 ? 73.254 88.685 157.091 1.00 27.69 417 HIS A CA 1
ATOM 3163 C C . HIS A 1 420 ? 73.389 87.244 157.559 1.00 26.43 417 HIS A C 1
ATOM 3164 O O . HIS A 1 420 ? 73.622 86.361 156.744 1.00 25.52 417 HIS A O 1
ATOM 3171 N N . GLY A 1 421 ? 73.254 87.018 158.869 1.00 23.08 418 GLY A N 1
ATOM 3172 C CA . GLY A 1 421 ? 73.382 85.686 159.460 1.00 22.18 418 GLY A CA 1
ATOM 3173 C C . GLY A 1 421 ? 72.056 85.052 159.874 1.00 28.44 418 GLY A C 1
ATOM 3174 O O . GLY A 1 421 ? 71.756 83.925 159.478 1.00 28.98 418 GLY A O 1
ATOM 3175 N N . TYR A 1 422 ? 71.269 85.768 160.684 1.00 21.86 419 TYR A N 1
ATOM 3176 C CA . TYR A 1 422 ? 69.946 85.305 161.119 1.00 22.28 419 TYR A CA 1
ATOM 3177 C C . TYR A 1 422 ? 68.880 86.343 160.808 1.00 24.51 419 TYR A C 1
ATOM 3178 O O . TYR A 1 422 ? 69.049 87.510 161.150 1.00 25.39 419 TYR A O 1
ATOM 3187 N N . PRO A 1 423 ? 67.770 85.921 160.177 1.00 25.70 420 PRO A N 1
ATOM 3188 C CA . PRO A 1 423 ? 66.626 86.828 160.088 1.00 24.61 420 PRO A CA 1
ATOM 3189 C C . PRO A 1 423 ? 65.844 86.747 161.394 1.00 28.85 420 PRO A C 1
ATOM 3190 O O . PRO A 1 423 ? 65.431 85.655 161.800 1.00 25.44 420 PRO A O 1
ATOM 3194 N N . THR A 1 424 ? 65.654 87.880 162.064 1.00 22.12 421 THR A N 1
ATOM 3195 C CA . THR A 1 424 ? 65.168 87.830 163.439 1.00 21.86 421 THR A CA 1
ATOM 3196 C C . THR A 1 424 ? 63.649 87.812 163.518 1.00 24.62 421 THR A C 1
ATOM 3197 O O . THR A 1 424 ? 62.990 88.699 162.962 1.00 28.82 421 THR A O 1
ATOM 3201 N N . PRO A 1 425 ? 63.078 86.807 164.214 1.00 23.41 422 PRO A N 1
ATOM 3202 C CA . PRO A 1 425 ? 61.626 86.822 164.451 1.00 22.60 422 PRO A CA 1
ATOM 3203 C C . PRO A 1 425 ? 61.223 87.868 165.507 1.00 24.06 422 PRO A C 1
ATOM 3204 O O . PRO A 1 425 ? 60.783 87.518 166.594 1.00 25.75 422 PRO A O 1
ATOM 3208 N N . THR A 1 426 ? 61.391 89.141 165.181 1.00 22.32 423 THR A N 1
ATOM 3209 C CA . THR A 1 426 ? 60.915 90.227 166.038 1.00 23.08 423 THR A CA 1
ATOM 3210 C C . THR A 1 426 ? 59.396 90.315 166.052 1.00 23.39 423 THR A C 1
ATOM 3211 O O . THR A 1 426 ? 58.718 89.781 165.172 1.00 23.15 423 THR A O 1
ATOM 3215 N N . LEU A 1 427 ? 58.863 91.032 167.030 1.00 23.82 424 LEU A N 1
ATOM 3216 C CA . LEU A 1 427 ? 57.429 91.242 167.098 1.00 24.36 424 LEU A CA 1
ATOM 3217 C C . LEU A 1 427 ? 56.916 91.917 165.830 1.00 30.95 424 LEU A C 1
ATOM 3218 O O . LEU A 1 427 ? 55.773 91.692 165.428 1.00 31.30 424 LEU A O 1
ATOM 3223 N N . GLU A 1 428 ? 57.777 92.695 165.175 1.00 23.67 425 GLU A N 1
ATOM 3224 C CA . GLU A 1 428 ? 57.370 93.507 164.027 1.00 30.66 425 GLU A CA 1
ATOM 3225 C C . GLU A 1 428 ? 57.482 92.782 162.693 1.00 28.18 425 GLU A C 1
ATOM 3226 O O . GLU A 1 428 ? 56.938 93.249 161.686 1.00 24.87 425 GLU A O 1
ATOM 3232 N N . ARG A 1 429 ? 58.204 91.663 162.680 1.00 28.42 426 ARG A N 1
ATOM 3233 C CA . ARG A 1 429 ? 58.552 90.982 161.430 1.00 28.93 426 ARG A CA 1
ATOM 3234 C C . ARG A 1 429 ? 57.362 90.759 160.491 1.00 29.67 426 ARG A C 1
ATOM 3235 O O . ARG A 1 429 ? 57.428 91.128 159.313 1.00 26.68 426 ARG A O 1
ATOM 3243 N N . GLU A 1 430 ? 56.274 90.179 160.997 1.00 24.10 427 GLU A N 1
ATOM 3244 C CA . GLU A 1 430 ? 55.162 89.823 160.108 1.00 30.20 427 GLU A CA 1
ATOM 3245 C C . GLU A 1 430 ? 54.422 91.033 159.534 1.00 33.14 427 GLU A C 1
ATOM 3246 O O . GLU A 1 430 ? 54.056 91.026 158.356 1.00 37.61 427 GLU A O 1
ATOM 3252 N N . GLY A 1 431 ? 54.196 92.060 160.355 1.00 29.80 428 GLY A N 1
ATOM 3253 C CA . GLY A 1 431 ? 53.583 93.292 159.881 1.00 28.73 428 GLY A CA 1
ATOM 3254 C C . GLY A 1 431 ? 54.355 93.896 158.723 1.00 31.30 428 GLY A C 1
ATOM 3255 O O . GLY A 1 431 ? 53.774 94.483 157.811 1.00 36.49 428 GLY A O 1
ATOM 3256 N N . THR A 1 432 ? 55.674 93.735 158.748 1.00 29.88 429 THR A N 1
ATOM 3257 C CA . THR A 1 432 ? 56.532 94.265 157.693 1.00 30.71 429 THR A CA 1
ATOM 3258 C C . THR A 1 432 ? 56.532 93.368 156.455 1.00 30.90 429 THR A C 1
ATOM 3259 O O . THR A 1 432 ? 56.432 93.849 155.322 1.00 30.05 429 THR A O 1
ATOM 3263 N N . LEU A 1 433 ? 56.634 92.058 156.678 1.00 29.84 430 LEU A N 1
ATOM 3264 C CA . LEU A 1 433 ? 56.705 91.111 155.576 1.00 32.08 430 LEU A CA 1
ATOM 3265 C C . LEU A 1 433 ? 55.397 91.069 154.788 1.00 35.54 430 LEU A C 1
ATOM 3266 O O . LEU A 1 433 ? 55.423 90.855 153.582 1.00 34.05 430 LEU A O 1
ATOM 3271 N N . THR A 1 434 ? 54.257 91.283 155.446 1.00 31.71 431 THR A N 1
ATOM 3272 C CA . THR A 1 434 ? 52.989 91.284 154.712 1.00 34.37 431 THR A CA 1
ATOM 3273 C C . THR A 1 434 ? 52.763 92.580 153.930 1.00 37.65 431 THR A C 1
ATOM 3274 O O . THR A 1 434 ? 51.745 92.727 153.253 1.00 39.78 431 THR A O 1
ATOM 3278 N N . GLN A 1 435 ? 53.686 93.529 154.036 1.00 30.44 432 GLN A N 1
ATOM 3279 C CA . GLN A 1 435 ? 53.667 94.665 153.118 1.00 35.45 432 GLN A CA 1
ATOM 3280 C C . GLN A 1 435 ? 54.658 94.421 151.987 1.00 39.60 432 GLN A C 1
ATOM 3281 O O . GLN A 1 435 ? 54.423 94.828 150.850 1.00 49.37 432 GLN A O 1
ATOM 3287 N N . ILE A 1 436 ? 55.762 93.748 152.306 1.00 30.92 433 ILE A N 1
ATOM 3288 C CA . ILE A 1 436 ? 56.842 93.513 151.341 1.00 29.92 433 ILE A CA 1
ATOM 3289 C C . ILE A 1 436 ? 56.540 92.415 150.308 1.00 32.55 433 ILE A C 1
ATOM 3290 O O . ILE A 1 436 ? 56.545 92.660 149.096 1.00 32.02 433 ILE A O 1
ATOM 3295 N N . LEU A 1 437 ? 56.283 91.202 150.787 1.00 30.02 434 LEU A N 1
ATOM 3296 C CA . LEU A 1 437 ? 56.154 90.054 149.890 1.00 36.03 434 LEU A CA 1
ATOM 3297 C C . LEU A 1 437 ? 54.977 90.120 148.901 1.00 37.09 434 LEU A C 1
ATOM 3298 O O . LEU A 1 437 ? 55.137 89.697 147.756 1.00 36.46 434 LEU A O 1
ATOM 3303 N N . PRO A 1 438 ? 53.803 90.642 149.321 1.00 38.62 435 PRO A N 1
ATOM 3304 C CA . PRO A 1 438 ? 52.744 90.762 148.308 1.00 36.32 435 PRO A CA 1
ATOM 3305 C C . PRO A 1 438 ? 53.024 91.863 147.288 1.00 34.92 435 PRO A C 1
ATOM 3306 O O . PRO A 1 438 ? 52.658 91.731 146.116 1.00 33.07 435 PRO A O 1
ATOM 3310 N N . LYS A 1 439 ? 53.663 92.941 147.727 1.00 32.92 436 LYS A N 1
ATOM 3311 C CA . LYS A 1 439 ? 54.031 94.012 146.810 1.00 36.06 436 LYS A CA 1
ATOM 3312 C C . LYS A 1 439 ? 54.995 93.491 145.728 1.00 36.34 436 LYS A C 1
ATOM 3313 O O . LYS A 1 439 ? 54.832 93.791 144.539 1.00 38.38 436 LYS A O 1
ATOM 3319 N N . LEU A 1 440 ? 55.990 92.704 146.139 1.00 30.28 437 LEU A N 1
ATOM 3320 C CA . LEU A 1 440 ? 56.898 92.063 145.187 1.00 30.36 437 LEU A CA 1
ATOM 3321 C C . LEU A 1 440 ? 56.161 91.063 144.292 1.00 35.09 437 LEU A C 1
ATOM 3322 O O . LEU A 1 440 ? 56.399 91.000 143.081 1.00 31.24 437 LEU A O 1
ATOM 3327 N N . GLN A 1 441 ? 55.269 90.291 144.907 1.00 32.69 438 GLN A N 1
ATOM 3328 C CA . GLN A 1 441 ? 54.438 89.321 144.202 1.00 43.03 438 GLN A CA 1
ATOM 3329 C C . GL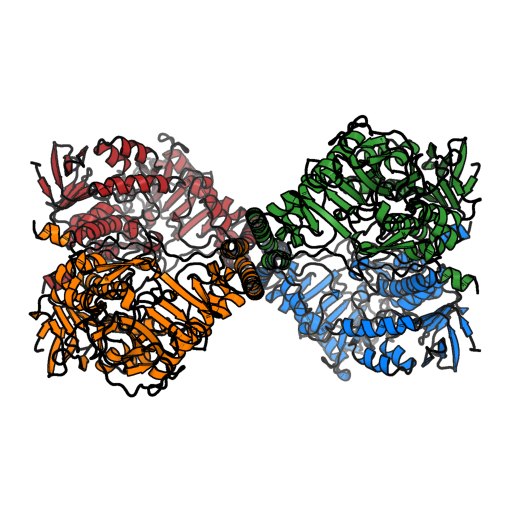N A 1 441 ? 53.633 89.924 143.048 1.00 44.83 438 GLN A C 1
ATOM 3330 O O . GLN A 1 441 ? 53.523 89.332 141.971 1.00 42.95 438 GLN A O 1
ATOM 3336 N N . ASP A 1 442 ? 53.055 91.094 143.288 1.00 45.72 439 ASP A N 1
ATOM 3337 C CA . ASP A 1 442 ? 52.265 91.778 142.273 1.00 50.40 439 ASP A CA 1
ATOM 3338 C C . ASP A 1 442 ? 53.127 92.213 141.095 1.00 45.44 439 ASP A C 1
ATOM 3339 O O . ASP A 1 442 ? 52.626 92.421 139.992 1.00 48.79 439 ASP A O 1
ATOM 3344 N N . LYS A 1 443 ? 54.425 92.344 141.335 1.00 39.51 440 LYS A N 1
ATOM 3345 C CA . LYS A 1 443 ? 55.354 92.695 140.275 1.00 40.39 440 LYS A CA 1
ATOM 3346 C C . LYS A 1 443 ? 55.950 91.446 139.608 1.00 39.96 440 LYS A C 1
ATOM 3347 O O . LYS A 1 443 ? 56.924 91.544 138.854 1.00 37.78 440 LYS A O 1
ATOM 3353 N N . ASP A 1 444 ? 55.355 90.286 139.889 1.00 34.96 441 ASP A N 1
ATOM 3354 C CA . ASP A 1 444 ? 55.851 88.989 139.421 1.00 32.93 441 ASP A CA 1
ATOM 3355 C C . ASP A 1 444 ? 57.271 88.719 139.920 1.00 32.25 441 ASP A C 1
ATOM 3356 O O . ASP A 1 444 ? 58.106 88.162 139.210 1.00 35.09 441 ASP A O 1
ATOM 3361 N N . ILE A 1 445 ? 57.524 89.097 141.163 1.00 31.57 442 ILE A N 1
ATOM 3362 C CA . ILE A 1 445 ? 58.790 88.787 141.804 1.00 35.74 442 ILE A CA 1
ATOM 3363 C C . ILE A 1 445 ? 58.540 87.888 143.010 1.00 35.48 442 ILE A C 1
ATOM 3364 O O . ILE A 1 445 ? 57.840 88.281 143.952 1.00 33.19 442 ILE A O 1
ATOM 3369 N N . TRP A 1 446 ? 59.079 86.671 142.954 1.00 33.53 443 TRP A N 1
ATOM 3370 C CA . TRP A 1 446 ? 59.018 85.733 144.072 1.00 30.42 443 TRP A CA 1
ATOM 3371 C C . TRP A 1 446 ? 60.299 85.874 144.899 1.00 30.37 443 TRP A C 1
ATOM 3372 O O . TRP A 1 446 ? 61.330 85.304 144.547 1.00 30.00 443 TRP A O 1
ATOM 3383 N N . SER A 1 447 ? 60.247 86.650 145.974 1.00 29.24 444 SER A N 1
ATOM 3384 C CA . SER A 1 447 ? 61.412 86.798 146.843 1.00 32.82 444 SER A CA 1
ATOM 3385 C C . SER A 1 447 ? 61.335 85.745 147.942 1.00 28.36 444 SER A C 1
ATOM 3386 O O . SER A 1 447 ? 60.391 85.725 148.725 1.00 27.98 444 SER A O 1
ATOM 3389 N N . ARG A 1 448 ? 62.314 84.846 147.962 1.00 28.00 445 ARG A N 1
ATOM 3390 C CA . ARG A 1 448 ? 62.245 83.616 148.756 1.00 28.64 445 ARG A CA 1
ATOM 3391 C C . ARG A 1 448 ? 63.617 83.237 149.300 1.00 30.12 445 ARG A C 1
ATOM 3392 O O . ARG A 1 448 ? 64.637 83.515 148.664 1.00 28.06 445 ARG A O 1
ATOM 3400 N N . GLY A 1 449 ? 63.642 82.581 150.461 1.00 26.52 446 GLY A N 1
ATOM 3401 C CA . GLY A 1 449 ? 64.892 82.098 151.026 1.00 24.62 446 GLY A CA 1
ATOM 3402 C C . GLY A 1 449 ? 65.110 82.637 152.423 1.00 28.62 446 GLY A C 1
ATOM 3403 O O . GLY A 1 449 ? 64.226 83.307 152.981 1.00 25.51 446 GLY A O 1
ATOM 3404 N N . ARG A 1 450 ? 66.275 82.349 152.997 1.00 25.50 447 ARG A N 1
ATOM 3405 C CA . ARG A 1 450 ? 66.530 82.706 154.388 1.00 26.19 447 ARG A CA 1
ATOM 3406 C C . ARG A 1 450 ? 66.396 84.214 154.580 1.00 27.51 447 ARG A C 1
ATOM 3407 O O . ARG A 1 450 ? 65.812 84.675 155.558 1.00 24.78 447 ARG A O 1
ATOM 3415 N N . PHE A 1 451 ? 66.902 84.980 153.629 1.00 23.85 448 PHE A N 1
ATOM 3416 C CA . PHE A 1 451 ? 66.743 86.423 153.686 1.00 27.28 448 PHE A CA 1
ATOM 3417 C C . PHE A 1 451 ? 65.900 86.913 152.519 1.00 29.92 448 PHE A C 1
ATOM 3418 O O . PHE A 1 451 ? 65.503 88.075 152.483 1.00 32.59 448 PHE A O 1
ATOM 3426 N N . GLY A 1 452 ? 65.623 86.019 151.572 1.00 24.92 449 GLY A N 1
ATOM 3427 C CA . GLY A 1 452 ? 64.683 86.326 150.510 1.00 26.08 449 GLY A CA 1
ATOM 3428 C C . GLY A 1 452 ? 63.293 86.550 151.086 1.00 31.00 449 GLY A C 1
ATOM 3429 O O . GLY A 1 452 ? 62.582 87.487 150.697 1.00 27.08 449 GLY A O 1
ATOM 3430 N N . SER A 1 453 ? 62.894 85.685 152.013 1.00 32.17 450 SER A N 1
ATOM 3431 C CA . SER A 1 453 ? 61.586 85.838 152.651 1.00 24.88 450 SER A CA 1
ATOM 3432 C C . SER A 1 453 ? 61.662 85.885 154.181 1.00 25.17 450 SER A C 1
ATOM 3433 O O . SER A 1 453 ? 60.639 86.078 154.840 1.00 29.42 450 SER A O 1
ATOM 3436 N N . TRP A 1 454 ? 62.863 85.727 154.742 1.00 23.96 451 TRP A N 1
ATOM 3437 C CA . TRP A 1 454 ? 63.141 86.226 156.089 1.00 24.30 451 TRP A CA 1
ATOM 3438 C C . TRP A 1 454 ? 62.437 85.484 157.221 1.00 27.63 451 TRP A C 1
ATOM 3439 O O . TRP A 1 454 ? 62.143 86.085 158.256 1.00 26.87 451 TRP A O 1
ATOM 3450 N N . ARG A 1 455 ? 62.152 84.197 157.049 1.00 23.08 452 ARG A N 1
ATOM 3451 C CA . ARG A 1 455 ? 61.480 83.452 158.124 1.00 22.75 452 ARG A CA 1
ATOM 3452 C C . ARG A 1 455 ? 62.345 82.296 158.611 1.00 25.40 452 ARG A C 1
ATOM 3453 O O . ARG A 1 455 ? 62.426 81.227 157.976 1.00 22.89 452 ARG A O 1
ATOM 3461 N N . TYR A 1 456 ? 62.996 82.531 159.748 1.00 25.10 453 TYR A N 1
ATOM 3462 C CA . TYR A 1 456 ? 63.917 81.565 160.341 1.00 23.96 453 TYR A CA 1
ATOM 3463 C C . TYR A 1 456 ? 63.282 80.190 160.562 1.00 24.99 453 TYR A C 1
ATOM 3464 O O . TYR A 1 456 ? 63.960 79.175 160.472 1.00 24.48 453 TYR A O 1
ATOM 3473 N N . GLU A 1 457 ? 61.986 80.140 160.852 1.00 25.36 454 GLU A N 1
ATOM 3474 C CA . GLU A 1 457 ? 61.361 78.846 161.147 1.00 23.00 454 GLU A CA 1
ATOM 3475 C C . GLU A 1 457 ? 61.304 77.964 159.889 1.00 24.45 454 GLU A C 1
ATOM 3476 O O . GLU A 1 457 ? 61.127 76.749 159.972 1.00 25.03 454 GLU A O 1
ATOM 3482 N N . VAL A 1 458 ? 61.468 78.578 158.722 1.00 26.44 455 VAL A N 1
ATOM 3483 C CA . VAL A 1 458 ? 61.720 77.817 157.505 1.00 27.24 455 VAL A CA 1
ATOM 3484 C C . VAL A 1 458 ? 63.011 78.352 156.877 1.00 26.97 455 VAL A C 1
ATOM 3485 O O . VAL A 1 458 ? 63.051 78.760 155.717 1.00 28.42 455 VAL A O 1
ATOM 3489 N N . GLY A 1 459 ? 64.076 78.344 157.666 1.00 22.58 456 GLY A N 1
ATOM 3490 C CA . GLY A 1 459 ? 65.322 78.957 157.246 1.00 24.35 456 GLY A CA 1
ATOM 3491 C C . GLY A 1 459 ? 66.508 78.018 157.102 1.00 28.32 456 GLY A C 1
ATOM 3492 O O . GLY A 1 459 ? 67.629 78.479 156.841 1.00 23.04 456 GLY A O 1
ATOM 3493 N N . ASN A 1 460 ? 66.270 76.716 157.256 1.00 22.18 457 ASN A N 1
ATOM 3494 C CA . ASN A 1 460 ? 67.320 75.709 157.045 1.00 25.65 457 ASN A CA 1
ATOM 3495 C C . ASN A 1 460 ? 67.493 75.356 155.577 1.00 23.10 457 ASN A C 1
ATOM 3496 O O . ASN A 1 460 ? 66.747 75.836 154.715 1.00 26.11 457 ASN A O 1
ATOM 3501 N N . GLN A 1 461 ? 68.480 74.510 155.300 1.00 22.74 458 GLN A N 1
ATOM 3502 C CA . GLN A 1 461 ? 68.812 74.134 153.932 1.00 23.21 458 GLN A CA 1
ATOM 3503 C C . GLN A 1 461 ? 67.638 73.500 153.204 1.00 23.58 458 GLN A C 1
ATOM 3504 O O . GLN A 1 461 ? 67.358 73.843 152.061 1.00 23.99 458 GLN A O 1
ATOM 3510 N N . ASP A 1 462 ? 66.949 72.575 153.862 1.00 24.57 459 ASP A N 1
ATOM 3511 C CA . ASP A 1 462 ? 65.854 71.885 153.199 1.00 26.76 459 ASP A CA 1
ATOM 3512 C C . ASP A 1 462 ? 64.704 72.867 152.929 1.00 24.00 459 ASP A C 1
ATOM 3513 O O . ASP A 1 462 ? 64.175 72.917 151.812 1.00 26.02 459 ASP A O 1
ATOM 3518 N N . HIS A 1 463 ? 64.351 73.665 153.935 1.00 25.26 460 HIS A N 1
ATOM 3519 C CA . HIS A 1 463 ? 63.332 74.704 153.785 1.00 26.74 460 HIS A CA 1
ATOM 3520 C C . HIS A 1 463 ? 63.667 75.621 152.629 1.00 31.22 460 HIS A C 1
ATOM 3521 O O . HIS A 1 463 ? 62.820 75.933 151.803 1.00 27.42 460 HIS A O 1
ATOM 3528 N N . SER A 1 464 ? 64.920 76.060 152.590 1.00 23.87 461 SER A N 1
ATOM 3529 C CA . SER A 1 464 ? 65.342 77.018 151.598 1.00 24.17 461 SER A CA 1
ATOM 3530 C C . SER A 1 464 ? 65.195 76.430 150.224 1.00 26.50 461 SER A C 1
ATOM 3531 O O . SER A 1 464 ? 64.570 77.027 149.342 1.00 27.14 461 SER A O 1
ATOM 3534 N N . PHE A 1 465 ? 65.796 75.258 150.054 1.00 24.92 462 PHE A N 1
ATOM 3535 C CA . PHE A 1 465 ? 65.720 74.521 148.811 1.00 25.38 462 PHE A CA 1
ATOM 3536 C C . PHE A 1 465 ? 64.264 74.442 148.360 1.00 25.75 462 PHE A C 1
ATOM 3537 O O . PHE A 1 465 ? 63.931 74.763 147.224 1.00 26.52 462 PHE A O 1
ATOM 3545 N N . MET A 1 466 ? 63.393 74.043 149.275 1.00 26.74 463 MET A N 1
ATOM 3546 C CA . MET A 1 466 ? 61.991 73.856 148.918 1.00 25.86 463 MET A CA 1
ATOM 3547 C C . MET A 1 466 ? 61.254 75.182 148.694 1.00 25.98 463 MET A C 1
ATOM 3548 O O . MET A 1 466 ? 60.295 75.231 147.925 1.00 30.16 463 MET A O 1
ATOM 3553 N N . LEU A 1 467 ? 61.704 76.263 149.328 1.00 26.33 464 LEU A N 1
ATOM 3554 C CA . LEU A 1 467 ? 61.124 77.580 149.030 1.00 29.74 464 LEU A CA 1
ATOM 3555 C C . LEU A 1 467 ? 61.326 77.901 147.548 1.00 32.21 464 LEU A C 1
ATOM 3556 O O . LEU A 1 467 ? 60.425 78.440 146.886 1.00 31.28 464 LEU A O 1
ATOM 3561 N N . GLY A 1 468 ? 62.497 77.531 147.024 1.00 28.31 465 GLY A N 1
ATOM 3562 C CA . GLY A 1 468 ? 62.801 77.713 145.617 1.00 27.07 465 GLY A CA 1
ATOM 3563 C C . GLY A 1 468 ? 61.990 76.787 144.729 1.00 27.65 465 GLY A C 1
ATOM 3564 O O . GLY A 1 468 ? 61.429 77.206 143.710 1.00 31.54 465 GLY A O 1
ATOM 3565 N N . VAL A 1 469 ? 61.928 75.520 145.124 1.00 32.14 466 VAL A N 1
ATOM 3566 C CA . VAL A 1 469 ? 61.156 74.520 144.409 1.00 28.07 466 VAL A CA 1
ATOM 3567 C C . VAL A 1 469 ? 59.678 74.931 144.328 1.00 29.16 466 VAL A C 1
ATOM 3568 O O . VAL A 1 469 ? 59.070 74.880 143.257 1.00 30.19 466 VAL A O 1
ATOM 3572 N N . GLU A 1 470 ? 59.115 75.361 145.454 1.00 27.86 467 GLU A N 1
ATOM 3573 C CA . GLU A 1 470 ? 57.687 75.666 145.529 1.00 29.30 467 GLU A CA 1
ATOM 3574 C C . GLU A 1 470 ? 57.339 76.962 144.804 1.00 31.71 467 GLU A C 1
ATOM 3575 O O . GLU A 1 470 ? 56.233 77.107 144.284 1.00 29.63 467 GLU A O 1
ATOM 3581 N N . ALA A 1 471 ? 58.278 77.899 144.775 1.00 28.28 468 ALA A N 1
ATOM 3582 C CA . ALA A 1 471 ? 58.105 79.128 144.015 1.00 32.52 468 ALA A CA 1
ATOM 3583 C C . ALA A 1 471 ? 57.918 78.788 142.542 1.00 30.25 468 ALA A C 1
ATOM 3584 O O . ALA A 1 471 ? 56.996 79.276 141.886 1.00 32.64 468 ALA A O 1
ATOM 3586 N N . VAL A 1 472 ? 58.794 77.932 142.035 1.00 29.62 469 VAL A N 1
ATOM 3587 C CA . VAL A 1 472 ? 58.724 77.511 140.650 1.00 32.51 469 VAL A CA 1
ATOM 3588 C C . VAL A 1 472 ? 57.425 76.744 140.410 1.00 35.52 469 VAL A C 1
ATOM 3589 O O . VAL A 1 472 ? 56.750 76.946 139.400 1.00 34.53 469 VAL A O 1
ATOM 3593 N N . ASP A 1 473 ? 57.061 75.900 141.372 1.00 35.27 470 ASP A N 1
ATOM 3594 C CA . ASP A 1 473 ? 55.875 75.065 141.260 1.00 37.54 470 ASP A CA 1
ATOM 3595 C C . ASP A 1 473 ? 54.599 75.900 141.285 1.00 42.02 470 ASP A C 1
ATOM 3596 O O . ASP A 1 473 ? 53.607 75.555 140.636 1.00 36.56 470 ASP A O 1
ATOM 3601 N N . ASN A 1 474 ? 54.627 76.999 142.032 1.00 30.62 471 ASN A N 1
ATOM 3602 C CA . ASN A 1 474 ? 53.514 77.938 142.030 1.00 31.42 471 ASN A CA 1
ATOM 3603 C C . ASN A 1 474 ? 53.464 78.722 140.713 1.00 32.58 471 ASN A C 1
ATOM 3604 O O . ASN A 1 474 ? 52.390 78.932 140.143 1.00 32.31 471 ASN A O 1
ATOM 3609 N N . ILE A 1 475 ? 54.634 79.125 140.222 1.00 32.33 472 ILE A N 1
ATOM 3610 C CA . ILE A 1 475 ? 54.747 79.877 138.970 1.00 34.06 472 ILE A CA 1
ATOM 3611 C C . ILE A 1 475 ? 54.242 79.076 137.776 1.00 36.59 472 ILE A C 1
ATOM 3612 O O . ILE A 1 475 ? 53.587 79.618 136.881 1.00 33.97 472 ILE A O 1
ATOM 3617 N N . VAL A 1 476 ? 54.536 77.780 137.777 1.00 37.43 473 VAL A N 1
ATOM 3618 C CA . VAL A 1 476 ? 54.231 76.921 136.636 1.00 39.10 473 VAL A CA 1
ATOM 3619 C C . VAL A 1 476 ? 52.978 76.064 136.815 1.00 36.10 473 VAL A C 1
ATOM 3620 O O . VAL A 1 476 ? 52.148 75.964 135.916 1.00 38.52 473 VAL A O 1
ATOM 3624 N N . ASN A 1 477 ? 52.848 75.438 137.978 1.00 37.56 474 ASN A N 1
ATOM 3625 C CA . ASN A 1 477 ? 51.803 74.449 138.181 1.00 39.26 474 ASN A CA 1
ATOM 3626 C C . ASN A 1 477 ? 50.712 74.926 139.134 1.00 34.58 474 ASN A C 1
ATOM 3627 O O . ASN A 1 477 ? 49.784 74.187 139.424 1.00 33.80 474 ASN A O 1
ATOM 3632 N N . GLY A 1 478 ? 50.835 76.156 139.626 1.00 35.98 475 GLY A N 1
ATOM 3633 C CA . GLY A 1 478 ? 49.830 76.728 140.514 1.00 32.95 475 GLY A CA 1
ATOM 3634 C C . GLY A 1 478 ? 49.822 76.074 141.887 1.00 32.41 475 GLY A C 1
ATOM 3635 O O . GLY A 1 478 ? 48.788 76.006 142.557 1.00 33.82 475 GLY A O 1
ATOM 3636 N N . ALA A 1 479 ? 50.982 75.586 142.304 1.00 31.61 476 ALA A N 1
ATOM 3637 C CA . ALA A 1 479 ? 51.121 74.942 143.606 1.00 30.99 476 ALA A CA 1
ATOM 3638 C C . ALA A 1 479 ? 50.943 75.952 144.743 1.00 34.13 476 ALA A C 1
ATOM 3639 O O . ALA A 1 479 ? 51.204 77.144 144.570 1.00 30.82 476 ALA A O 1
ATOM 3641 N N . VAL A 1 480 ? 50.485 75.478 145.898 1.00 34.28 477 VAL A N 1
ATOM 3642 C CA . VAL A 1 480 ? 50.447 76.314 147.095 1.00 32.60 477 VAL A CA 1
ATOM 3643 C C . VAL A 1 480 ? 51.863 76.441 147.654 1.00 35.07 477 VAL A C 1
ATOM 3644 O O . VAL A 1 480 ? 52.574 75.440 147.782 1.00 30.66 477 VAL A O 1
ATOM 3648 N N . GLU A 1 481 ? 52.290 77.658 147.976 1.00 28.20 478 GLU A N 1
ATOM 3649 C CA . GLU A 1 481 ? 53.631 77.818 148.542 1.00 33.59 478 GLU A CA 1
ATOM 3650 C C . GLU A 1 481 ? 53.550 77.512 150.031 1.00 36.26 478 GLU A C 1
ATOM 3651 O O . GLU A 1 481 ? 53.412 78.402 150.875 1.00 26.60 478 GLU A O 1
ATOM 3657 N N . LEU A 1 482 ? 53.606 76.224 150.344 1.00 26.83 479 LEU A N 1
ATOM 3658 C CA . LEU A 1 482 ? 53.303 75.766 151.689 1.00 26.37 479 LEU A CA 1
ATOM 3659 C C . LEU A 1 482 ? 54.385 76.146 152.680 1.00 33.63 479 LEU A C 1
ATOM 3660 O O . LEU A 1 482 ? 54.087 76.563 153.794 1.00 27.48 479 LEU A O 1
ATOM 3665 N N . THR A 1 483 ? 55.641 75.999 152.271 1.00 25.54 480 THR A N 1
ATOM 3666 C CA . THR A 1 483 ? 56.748 76.268 153.171 1.00 24.94 480 THR A CA 1
ATOM 3667 C C . THR A 1 483 ? 56.788 77.749 153.547 1.00 26.85 480 THR A C 1
ATOM 3668 O O . THR A 1 483 ? 56.994 78.107 154.706 1.00 24.28 480 THR A O 1
ATOM 3672 N N . LEU A 1 484 ? 56.553 78.603 152.560 1.00 25.17 481 LEU A N 1
ATOM 3673 C CA . LEU A 1 484 ? 56.504 80.039 152.780 1.00 25.13 481 LEU A CA 1
ATOM 3674 C C . LEU A 1 484 ? 55.398 80.472 153.748 1.00 26.11 481 LEU A C 1
ATOM 3675 O O . LEU A 1 484 ? 55.658 81.176 154.717 1.00 27.89 481 LEU A O 1
ATOM 3680 N N . ASN A 1 485 ? 54.168 80.037 153.491 1.00 28.22 482 ASN A N 1
ATOM 3681 C CA . ASN A 1 485 ? 53.013 80.562 154.206 1.00 28.72 482 ASN A CA 1
ATOM 3682 C C . ASN A 1 485 ? 52.564 79.713 155.384 1.00 32.28 482 ASN A C 1
ATOM 3683 O O . ASN A 1 485 ? 51.884 80.213 156.282 1.00 26.23 482 ASN A O 1
ATOM 3688 N N . TYR A 1 486 ? 52.957 78.444 155.411 1.00 27.24 483 TYR A N 1
ATOM 3689 C CA . TYR A 1 486 ? 52.541 77.591 156.518 1.00 28.16 483 TYR A CA 1
ATOM 3690 C C . TYR A 1 486 ? 53.668 76.742 157.109 1.00 27.99 483 TYR A C 1
ATOM 3691 O O . TYR A 1 486 ? 53.630 75.520 157.008 1.00 24.68 483 TYR A O 1
ATOM 3700 N N . PRO A 1 487 ? 54.659 77.393 157.751 1.00 29.07 484 PRO A N 1
ATOM 3701 C CA . PRO A 1 487 ? 55.791 76.686 158.362 1.00 23.37 484 PRO A CA 1
ATOM 3702 C C . PRO A 1 487 ? 55.357 75.518 159.241 1.00 32.27 484 PRO A C 1
ATOM 3703 O O . PRO A 1 487 ? 55.950 74.450 159.125 1.00 32.34 484 PRO A O 1
ATOM 3707 N N . ASP A 1 488 ? 54.339 75.702 160.080 1.00 29.25 485 ASP A N 1
ATOM 3708 C CA . ASP A 1 488 ? 53.874 74.621 160.961 1.00 31.66 485 ASP A CA 1
ATOM 3709 C C . ASP A 1 488 ? 53.409 73.409 160.176 1.00 25.48 485 ASP A C 1
ATOM 3710 O O . ASP A 1 488 ? 53.599 72.274 160.594 1.00 29.11 485 ASP A O 1
ATOM 3715 N N . PHE A 1 489 ? 52.780 73.662 159.040 1.00 27.80 486 PHE A N 1
ATOM 3716 C CA . PHE A 1 489 ? 52.327 72.590 158.175 1.00 31.31 486 PHE A CA 1
ATOM 3717 C C . PHE A 1 489 ? 53.491 71.736 157.647 1.00 28.80 486 PHE A C 1
ATOM 3718 O O . PHE A 1 489 ? 53.504 70.513 157.815 1.00 27.87 486 PHE A O 1
ATOM 3726 N N . VAL A 1 490 ? 54.461 72.363 156.993 1.00 24.44 487 VAL A N 1
ATOM 3727 C CA . VAL A 1 490 ? 55.536 71.568 156.385 1.00 24.49 487 VAL A CA 1
ATOM 3728 C C . VAL A 1 490 ? 56.438 70.938 157.449 1.00 29.44 487 VAL A C 1
ATOM 3729 O O . VAL A 1 490 ? 56.925 69.822 157.280 1.00 30.72 487 VAL A O 1
ATOM 3733 N N . ASN A 1 491 ? 56.646 71.645 158.550 1.00 23.56 488 ASN A N 1
ATOM 3734 C CA . ASN A 1 491 ? 57.511 71.161 159.619 1.00 28.64 488 ASN A CA 1
ATOM 3735 C C . ASN A 1 491 ? 56.893 70.024 160.411 1.00 30.97 488 ASN A C 1
ATOM 3736 O O . ASN A 1 491 ? 57.596 69.285 161.090 1.00 31.61 488 ASN A O 1
ATOM 3741 N N . GLY A 1 492 ? 55.575 69.890 160.326 1.00 23.56 489 GLY A N 1
ATOM 3742 C CA . GLY A 1 492 ? 54.878 68.926 161.152 1.00 26.17 489 GLY A CA 1
ATOM 3743 C C . GLY A 1 492 ? 54.509 67.655 160.430 1.00 30.05 489 GLY A C 1
ATOM 3744 O O . GLY A 1 492 ? 53.704 66.860 160.927 1.00 33.49 489 GLY A O 1
ATOM 3745 N N . ARG A 1 493 ? 55.084 67.455 159.251 1.00 27.33 490 ARG A N 1
ATOM 3746 C CA . ARG A 1 493 ? 54.748 66.284 158.453 1.00 29.57 490 ARG A CA 1
ATOM 3747 C C . ARG A 1 493 ? 55.956 65.821 157.643 1.00 33.90 490 ARG A C 1
ATOM 3748 O O . ARG A 1 493 ? 56.942 66.553 157.495 1.00 32.41 490 ARG A O 1
ATOM 3756 N N . GLN A 1 494 ? 55.879 64.596 157.140 1.00 35.92 491 GLN A N 1
ATOM 3757 C CA . GLN A 1 494 ? 56.815 64.131 156.130 1.00 38.43 491 GLN A CA 1
ATOM 3758 C C . GLN A 1 494 ? 56.254 64.526 154.771 1.00 34.51 491 GLN A C 1
ATOM 3759 O O . GLN A 1 494 ? 55.161 64.099 154.380 1.00 35.46 491 GLN A O 1
ATOM 3765 N N . ASN A 1 495 ? 56.983 65.385 154.074 1.00 33.48 492 ASN A N 1
ATOM 3766 C CA . ASN A 1 495 ? 56.533 65.868 152.784 1.00 34.07 492 ASN A CA 1
ATOM 3767 C C . ASN A 1 495 ? 57.091 64.971 151.706 1.00 34.11 492 ASN A C 1
ATOM 3768 O O . ASN A 1 495 ? 58.256 65.080 151.330 1.00 35.41 492 ASN A O 1
ATOM 3773 N N . THR A 1 496 ? 56.243 64.081 151.211 1.00 35.44 493 THR A N 1
ATOM 3774 C CA . THR A 1 496 ? 56.699 62.992 150.369 1.00 34.57 493 THR A CA 1
ATOM 3775 C C . THR A 1 496 ? 56.189 63.041 148.940 1.00 34.45 493 THR A C 1
ATOM 3776 O O . THR A 1 496 ? 56.708 62.333 148.085 1.00 36.56 493 THR A O 1
ATOM 3780 N N . GLU A 1 497 ? 55.179 63.867 148.680 1.00 33.08 494 GLU A N 1
ATOM 3781 C CA . GLU A 1 497 ? 54.465 63.816 147.403 1.00 34.10 494 GLU A CA 1
ATOM 3782 C C . GLU A 1 497 ? 55.266 64.302 146.197 1.00 32.61 494 GLU A C 1
ATOM 3783 O O . GLU A 1 497 ? 55.139 63.752 145.106 1.00 31.64 494 GLU A O 1
ATOM 3789 N N . ARG A 1 498 ? 56.074 65.337 146.381 1.00 29.81 495 ARG A N 1
ATOM 3790 C CA . ARG A 1 498 ? 56.864 65.861 145.274 1.00 34.22 495 ARG A CA 1
ATOM 3791 C C . ARG A 1 498 ? 58.229 65.159 145.193 1.00 29.94 495 ARG A C 1
ATOM 3792 O O . ARG A 1 498 ? 58.948 65.060 146.189 1.00 29.98 495 ARG A O 1
ATOM 3800 N N . ARG A 1 499 ? 58.578 64.677 144.005 1.00 30.62 496 ARG A N 1
ATOM 3801 C CA . ARG A 1 499 ? 59.785 63.869 143.818 1.00 33.46 496 ARG A CA 1
ATOM 3802 C C . ARG A 1 499 ? 60.606 64.376 142.635 1.00 36.79 496 ARG A C 1
ATOM 3803 O O . ARG A 1 499 ? 60.077 65.072 141.767 1.00 35.99 496 ARG A O 1
ATOM 3811 N N . LEU A 1 500 ? 61.887 64.005 142.582 1.00 36.77 497 LEU A N 1
ATOM 3812 C CA . LEU A 1 500 ? 62.765 64.464 141.506 1.00 33.21 497 LEU A CA 1
ATOM 3813 C C . LEU A 1 500 ? 62.283 63.863 140.190 1.00 34.40 497 LEU A C 1
ATOM 3814 O O . LEU A 1 500 ? 62.510 64.418 139.118 1.00 34.66 497 LEU A O 1
ATOM 3819 N N . VAL A 1 501 ? 61.581 62.738 140.292 1.00 33.82 498 VAL A N 1
ATOM 3820 C CA . VAL A 1 501 ? 60.843 62.186 139.171 1.00 34.90 498 VAL A CA 1
ATOM 3821 C C . VAL A 1 501 ? 59.363 62.055 139.519 1.00 37.65 498 VAL A C 1
ATOM 3822 O O . VAL A 1 501 ? 58.980 61.153 140.261 1.00 39.87 498 VAL A O 1
ATOM 3826 N N . ASP A 1 502 ? 58.542 62.964 138.995 1.00 36.38 499 ASP A N 1
ATOM 3827 C CA . ASP A 1 502 ? 57.081 62.891 139.157 1.00 35.56 499 ASP A CA 1
ATOM 3828 C C . ASP A 1 502 ? 56.466 62.145 137.970 1.00 37.66 499 ASP A C 1
ATOM 3829 O O . ASP A 1 502 ? 57.161 61.806 137.016 1.00 41.81 499 ASP A O 1
ATOM 3834 N N . GLY A 1 503 ? 55.159 61.900 138.024 1.00 36.42 500 GLY A N 1
ATOM 3835 C CA . GLY A 1 503 ? 54.463 61.249 136.935 1.00 36.96 500 GLY A CA 1
ATOM 3836 C C . GLY A 1 503 ? 54.646 61.933 135.593 1.00 37.54 500 GLY A C 1
ATOM 3837 O O . GLY A 1 503 ? 54.773 61.266 134.564 1.00 39.98 500 GLY A O 1
ATOM 3838 N N . ALA A 1 504 ? 54.679 63.262 135.604 1.00 37.72 501 ALA A N 1
ATOM 3839 C CA . ALA A 1 504 ? 54.858 64.038 134.377 1.00 38.59 501 ALA A CA 1
ATOM 3840 C C . ALA A 1 504 ? 56.054 63.554 133.552 1.00 46.13 501 ALA A C 1
ATOM 3841 O O . ALA A 1 504 ? 55.939 63.363 132.341 1.00 46.60 501 ALA A O 1
ATOM 3843 N N . GLN A 1 505 ? 57.197 63.350 134.205 1.00 41.48 502 GLN A N 1
ATOM 3844 C CA . GLN A 1 505 ? 58.393 62.936 133.473 1.00 44.39 502 GLN A CA 1
ATOM 3845 C C . GLN A 1 505 ? 58.279 61.491 133.022 1.00 44.84 502 GLN A C 1
ATOM 3846 O O . GLN A 1 505 ? 58.748 61.136 131.939 1.00 45.40 502 GLN A O 1
ATOM 3852 N N . VAL A 1 506 ? 57.641 60.665 133.847 1.00 45.36 503 VAL A N 1
ATOM 3853 C CA . VAL A 1 506 ? 57.397 59.269 133.493 1.00 41.74 503 VAL A CA 1
ATOM 3854 C C . VAL A 1 506 ? 56.504 59.127 132.258 1.00 45.41 503 VAL A C 1
ATOM 3855 O O . VAL A 1 506 ? 56.875 58.458 131.295 1.00 49.23 503 VAL A O 1
ATOM 3859 N N . PHE A 1 507 ? 55.333 59.757 132.282 1.00 50.30 504 PHE A N 1
ATOM 3860 C CA . PHE A 1 507 ? 54.387 59.673 131.165 1.00 49.11 504 PHE A CA 1
ATOM 3861 C C . PHE A 1 507 ? 54.941 60.272 129.874 1.00 52.53 504 PHE A C 1
ATOM 3862 O O . PHE A 1 507 ? 54.560 59.859 128.779 1.00 58.19 504 PHE A O 1
ATOM 3870 N N . ALA A 1 508 ? 55.836 61.246 130.001 1.00 53.82 505 ALA A N 1
ATOM 3871 C CA . ALA A 1 508 ? 56.392 61.911 128.829 1.00 54.27 505 ALA A CA 1
ATOM 3872 C C . ALA A 1 508 ? 57.458 61.044 128.152 1.00 60.28 505 ALA A C 1
ATOM 3873 O O . ALA A 1 508 ? 57.552 61.016 126.923 1.00 57.64 505 ALA A O 1
ATOM 3875 N N . LYS A 1 509 ? 58.246 60.336 128.963 1.00 65.45 506 LYS A N 1
ATOM 3876 C CA . LYS A 1 509 ? 59.292 59.438 128.464 1.00 67.95 506 LYS A CA 1
ATOM 3877 C C . LYS A 1 509 ? 58.704 58.238 127.707 1.00 77.25 506 LYS A C 1
ATOM 3878 O O . LYS A 1 509 ? 59.339 57.691 126.803 1.00 79.76 506 LYS A O 1
ATOM 3880 N N . SER A 1 510 ? 57.487 57.841 128.076 1.00 79.36 507 SER A N 1
ATOM 3881 C CA . SER A 1 510 ? 56.783 56.755 127.397 1.00 78.09 507 SER A CA 1
ATOM 3882 C C . SER A 1 510 ? 55.900 57.287 126.267 1.00 78.96 507 SER A C 1
ATOM 3883 O O . SER A 1 510 ? 56.367 58.006 125.381 1.00 80.83 507 SER A O 1
ATOM 3885 N N . HIS B 1 6 ? 43.305 108.695 248.234 1.00 57.08 3 HIS B N 1
ATOM 3886 C CA . HIS B 1 6 ? 42.120 107.862 248.053 1.00 55.65 3 HIS B CA 1
ATOM 3887 C C . HIS B 1 6 ? 41.020 108.606 247.283 1.00 56.60 3 HIS B C 1
ATOM 3888 O O . HIS B 1 6 ? 40.588 109.683 247.693 1.00 54.50 3 HIS B O 1
ATOM 3890 N N . PRO B 1 7 ? 40.550 108.022 246.164 1.00 52.50 4 PRO B N 1
ATOM 3891 C CA . PRO B 1 7 ? 39.549 108.663 245.297 1.00 50.17 4 PRO B CA 1
ATOM 3892 C C . PRO B 1 7 ? 38.206 108.880 245.989 1.00 49.58 4 PRO B C 1
ATOM 3893 O O . PRO B 1 7 ? 37.929 108.241 247.002 1.00 53.73 4 PRO B O 1
ATOM 3897 N N . ASP B 1 8 ? 37.390 109.774 245.438 1.00 48.71 5 ASP B N 1
ATOM 3898 C CA . ASP B 1 8 ? 36.073 110.079 245.990 1.00 47.88 5 ASP B CA 1
ATOM 3899 C C . ASP B 1 8 ? 35.136 108.881 245.904 1.00 48.68 5 ASP B C 1
ATOM 3900 O O . ASP B 1 8 ? 34.330 108.646 246.802 1.00 50.08 5 ASP B O 1
ATOM 3905 N N . ILE B 1 9 ? 35.253 108.132 244.809 1.00 46.55 6 ILE B N 1
ATOM 3906 C CA . ILE B 1 9 ? 34.460 106.930 244.581 1.00 45.06 6 ILE B CA 1
ATOM 3907 C C . ILE B 1 9 ? 35.368 105.759 244.172 1.00 43.05 6 ILE B C 1
ATOM 3908 O O . ILE B 1 9 ? 36.336 105.950 243.441 1.00 40.48 6 ILE B O 1
ATOM 3913 N N . SER B 1 10 ? 35.056 104.557 244.653 1.00 40.37 7 SER B N 1
ATOM 3914 C CA . SER B 1 10 ? 35.759 103.345 244.238 1.00 44.46 7 SER B CA 1
ATOM 3915 C C . SER B 1 10 ? 34.778 102.276 243.787 1.00 40.66 7 SER B C 1
ATOM 3916 O O . SER B 1 10 ? 33.916 101.865 244.557 1.00 43.89 7 SER B O 1
ATOM 3919 N N . VAL B 1 11 ? 34.905 101.828 242.543 1.00 37.32 8 VAL B N 1
ATOM 3920 C CA . VAL B 1 11 ? 34.105 100.704 242.068 1.00 38.63 8 VAL B CA 1
ATOM 3921 C C . VAL B 1 11 ? 34.993 99.616 241.478 1.00 41.87 8 VAL B C 1
ATOM 3922 O O . VAL B 1 11 ? 36.143 99.868 241.108 1.00 41.25 8 VAL B O 1
ATOM 3926 N N . ASP B 1 12 ? 34.464 98.399 241.411 1.00 41.26 9 ASP B N 1
ATOM 3927 C CA . ASP B 1 12 ? 35.160 97.310 240.735 1.00 37.70 9 ASP B CA 1
ATOM 3928 C C . ASP B 1 12 ? 35.232 97.580 239.241 1.00 37.88 9 ASP B C 1
ATOM 3929 O O . ASP B 1 12 ? 36.315 97.590 238.654 1.00 42.26 9 ASP B O 1
ATOM 3934 N N . VAL B 1 13 ? 34.076 97.802 238.627 1.00 36.30 10 VAL B N 1
ATOM 3935 C CA . VAL B 1 13 ? 34.023 98.091 237.202 1.00 33.13 10 VAL B CA 1
ATOM 3936 C C . VAL B 1 13 ? 33.402 99.454 236.930 1.00 32.43 10 VAL B C 1
ATOM 3937 O O . VAL B 1 13 ? 32.264 99.700 237.298 1.00 36.70 10 VAL B O 1
ATOM 3941 N N . LEU B 1 14 ? 34.159 100.328 236.274 1.00 30.70 11 LEU B N 1
ATOM 3942 C CA . LEU B 1 14 ? 33.652 101.629 235.844 1.00 32.34 11 LEU B CA 1
ATOM 3943 C C . LEU B 1 14 ? 33.326 101.616 234.352 1.00 32.25 11 LEU B C 1
ATOM 3944 O O . LEU B 1 14 ? 34.151 101.224 233.526 1.00 31.01 11 LEU B O 1
ATOM 3949 N N . VAL B 1 15 ? 32.113 102.043 234.019 1.00 27.90 12 VAL B N 1
ATOM 3950 C CA . VAL B 1 15 ? 31.705 102.185 232.629 1.00 27.16 12 VAL B CA 1
ATOM 3951 C C . VAL B 1 15 ? 31.708 103.652 232.212 1.00 27.04 12 VAL B C 1
ATOM 3952 O O . VAL B 1 15 ? 31.038 104.484 232.834 1.00 29.45 12 VAL B O 1
ATOM 3956 N N . ILE B 1 16 ? 32.452 103.967 231.156 1.00 29.30 13 ILE B N 1
ATOM 3957 C CA . ILE B 1 16 ? 32.464 105.319 230.598 1.00 28.30 13 ILE B CA 1
ATOM 3958 C C . ILE B 1 16 ? 31.625 105.369 229.326 1.00 29.89 13 ILE B C 1
ATOM 3959 O O . ILE B 1 16 ? 31.944 104.699 228.337 1.00 29.55 13 ILE B O 1
ATOM 3964 N N . GLY B 1 17 ? 30.554 106.163 229.356 1.00 28.04 14 GLY B N 1
ATOM 3965 C CA . GLY B 1 17 ? 29.667 106.298 228.211 1.00 28.56 14 GLY B CA 1
ATOM 3966 C C . GLY B 1 17 ? 28.367 105.534 228.393 1.00 29.07 14 GLY B C 1
ATOM 3967 O O . GLY B 1 17 ? 28.364 104.405 228.864 1.00 28.79 14 GLY B O 1
ATOM 3968 N N . ALA B 1 18 ? 27.252 106.152 228.025 1.00 27.14 15 ALA B N 1
ATOM 3969 C CA . ALA B 1 18 ? 25.957 105.509 228.179 1.00 25.98 15 ALA B CA 1
ATOM 3970 C C . ALA B 1 18 ? 25.183 105.520 226.861 1.00 27.49 15 ALA B C 1
ATOM 3971 O O . ALA B 1 18 ? 23.972 105.741 226.832 1.00 31.43 15 ALA B O 1
ATOM 3973 N N . GLY B 1 19 ? 25.900 105.298 225.768 1.00 25.85 16 GLY B N 1
ATOM 3974 C CA . GLY B 1 19 ? 25.260 104.907 224.535 1.00 24.30 16 GLY B CA 1
ATOM 3975 C C . GLY B 1 19 ? 24.953 103.418 224.671 1.00 25.09 16 GLY B C 1
ATOM 3976 O O . GLY B 1 19 ? 25.061 102.858 225.764 1.00 25.82 16 GLY B O 1
ATOM 3977 N N . PRO B 1 20 ? 24.556 102.770 223.568 1.00 24.36 17 PRO B N 1
ATOM 3978 C CA . PRO B 1 20 ? 24.219 101.349 223.637 1.00 23.19 17 PRO B CA 1
ATOM 3979 C C . PRO B 1 20 ? 25.325 100.490 224.245 1.00 29.27 17 PRO B C 1
ATOM 3980 O O . PRO B 1 20 ? 24.992 99.598 225.021 1.00 23.68 17 PRO B O 1
ATOM 3984 N N . THR B 1 21 ? 26.594 100.753 223.932 1.00 23.17 18 THR B N 1
ATOM 3985 C CA . THR B 1 21 ? 27.658 99.889 224.459 1.00 32.85 18 THR B CA 1
ATOM 3986 C C . THR B 1 21 ? 27.740 99.989 225.982 1.00 31.04 18 THR B C 1
ATOM 3987 O O . THR B 1 21 ? 27.723 98.970 226.679 1.00 28.63 18 THR B O 1
ATOM 3991 N N . GLY B 1 22 ? 27.787 101.215 226.495 1.00 27.89 19 GLY B N 1
ATOM 3992 C CA . GLY B 1 22 ? 27.837 101.420 227.929 1.00 24.81 19 GLY B CA 1
ATOM 3993 C C . GLY B 1 22 ? 26.606 100.878 228.634 1.00 28.67 19 GLY B C 1
ATOM 3994 O O . GLY B 1 22 ? 26.705 100.256 229.692 1.00 27.81 19 GLY B O 1
ATOM 3995 N N . LEU B 1 23 ? 25.437 101.110 228.049 1.00 26.74 20 LEU B N 1
ATOM 3996 C CA . LEU B 1 23 ? 24.204 100.656 228.677 1.00 34.46 20 LEU B CA 1
ATOM 3997 C C . LEU B 1 23 ? 24.212 99.126 228.711 1.00 25.34 20 LEU B C 1
ATOM 3998 O O . LEU B 1 23 ? 23.734 98.518 229.654 1.00 33.87 20 LEU B O 1
ATOM 4003 N N . GLY B 1 24 ? 24.803 98.518 227.691 1.00 24.85 21 GLY B N 1
ATOM 4004 C CA . GLY B 1 24 ? 24.957 97.071 227.669 1.00 26.90 21 GLY B CA 1
ATOM 4005 C C . GLY B 1 24 ? 25.799 96.558 228.821 1.00 29.46 21 GLY B C 1
ATOM 4006 O O . GLY B 1 24 ? 25.433 95.595 229.505 1.00 30.08 21 GLY B O 1
ATOM 4007 N N . ALA B 1 25 ? 26.938 97.204 229.041 1.00 28.28 22 ALA B N 1
ATOM 4008 C CA . ALA B 1 25 ? 27.807 96.827 230.141 1.00 26.42 22 ALA B CA 1
ATOM 4009 C C . ALA B 1 25 ? 27.066 96.988 231.471 1.00 28.62 22 ALA B C 1
ATOM 4010 O O . ALA B 1 25 ? 27.128 96.112 232.331 1.00 32.07 22 ALA B O 1
ATOM 4012 N N . ALA B 1 26 ? 26.339 98.091 231.625 1.00 28.79 23 ALA B N 1
ATOM 4013 C CA . ALA B 1 26 ? 25.581 98.340 232.849 1.00 30.53 23 ALA B CA 1
ATOM 4014 C C . ALA B 1 26 ? 24.454 97.323 233.056 1.00 30.27 23 ALA B C 1
ATOM 4015 O O . ALA B 1 26 ? 24.213 96.888 234.181 1.00 32.09 23 ALA B O 1
ATOM 4017 N N . LYS B 1 27 ? 23.762 96.952 231.984 1.00 27.06 24 LYS B N 1
ATOM 4018 C CA . LYS B 1 27 ? 22.679 95.979 232.102 1.00 29.24 24 LYS B CA 1
ATOM 4019 C C . LYS B 1 27 ? 23.198 94.624 232.587 1.00 32.04 24 LYS B C 1
ATOM 4020 O O . LYS B 1 27 ? 22.569 93.975 233.428 1.00 31.27 24 LYS B O 1
ATOM 4026 N N . ARG B 1 28 ? 24.349 94.208 232.066 1.00 29.32 25 ARG B N 1
ATOM 4027 C CA . ARG B 1 28 ? 24.923 92.921 232.443 1.00 30.53 25 ARG B CA 1
ATOM 4028 C C . ARG B 1 28 ? 25.495 92.998 233.854 1.00 30.68 25 ARG B C 1
ATOM 4029 O O . ARG B 1 28 ? 25.315 92.091 234.662 1.00 30.48 25 ARG B O 1
ATOM 4037 N N . LEU B 1 29 ? 26.176 94.098 234.151 1.00 33.65 26 LEU B N 1
ATOM 4038 C CA . LEU B 1 29 ? 26.647 94.349 235.506 1.00 30.62 26 LEU B CA 1
ATOM 4039 C C . LEU B 1 29 ? 25.480 94.316 236.491 1.00 31.91 26 LEU B C 1
ATOM 4040 O O . LEU B 1 29 ? 25.602 93.778 237.590 1.00 34.04 26 LEU B O 1
ATOM 4045 N N . ASN B 1 30 ? 24.344 94.874 236.086 1.00 30.80 27 ASN B N 1
ATOM 4046 C CA . ASN B 1 30 ? 23.172 94.936 236.961 1.00 35.13 27 ASN B CA 1
ATOM 4047 C C . ASN B 1 30 ? 22.589 93.542 237.179 1.00 35.34 27 ASN B C 1
ATOM 4048 O O . ASN B 1 30 ? 22.246 93.172 238.297 1.00 38.62 27 ASN B O 1
ATOM 4053 N N . GLN B 1 31 ? 22.490 92.773 236.099 1.00 33.39 28 GLN B N 1
ATOM 4054 C CA . GLN B 1 31 ? 21.970 91.407 236.153 1.00 33.53 28 GLN B CA 1
ATOM 4055 C C . GLN B 1 31 ? 22.821 90.490 237.028 1.00 37.06 28 GLN B C 1
ATOM 4056 O O . GLN B 1 31 ? 22.304 89.747 237.863 1.00 36.80 28 GLN B O 1
ATOM 4062 N N . ILE B 1 32 ? 24.131 90.532 236.817 1.00 37.80 29 ILE B N 1
ATOM 4063 C CA . ILE B 1 32 ? 25.046 89.701 237.589 1.00 37.92 29 ILE B CA 1
ATOM 4064 C C . ILE B 1 32 ? 24.981 90.073 239.068 1.00 39.82 29 ILE B C 1
ATOM 4065 O O . ILE B 1 32 ? 24.890 89.193 239.920 1.00 37.70 29 ILE B O 1
ATOM 4070 N N . ASP B 1 33 ? 24.998 91.374 239.358 1.00 38.67 30 ASP B N 1
ATOM 4071 C CA . ASP B 1 33 ? 24.866 91.875 240.726 1.00 40.25 30 ASP B CA 1
ATOM 4072 C C . ASP B 1 33 ? 25.923 91.260 241.645 1.00 41.52 30 ASP B C 1
ATOM 4073 O O . ASP B 1 33 ? 25.617 90.755 242.726 1.00 40.65 30 ASP B O 1
ATOM 4078 N N . GLY B 1 34 ? 27.169 91.298 241.194 1.00 39.33 31 GLY B N 1
ATOM 4079 C CA . GLY B 1 34 ? 28.289 90.811 241.980 1.00 39.92 31 GLY B CA 1
ATOM 4080 C C . GLY B 1 34 ? 29.247 91.959 242.224 1.00 39.47 31 GLY B C 1
ATOM 4081 O O . GLY B 1 34 ? 29.142 92.655 243.232 1.00 40.31 31 GLY B O 1
ATOM 4082 N N . PRO B 1 35 ? 30.174 92.187 241.285 1.00 37.20 32 PRO B N 1
ATOM 4083 C CA . PRO B 1 35 ? 31.086 93.323 241.445 1.00 37.88 32 PRO B CA 1
ATOM 4084 C C . PRO B 1 35 ? 30.359 94.675 241.476 1.00 38.27 32 PRO B C 1
ATOM 4085 O O . PRO B 1 35 ? 29.343 94.867 240.803 1.00 32.89 32 PRO B O 1
ATOM 4089 N N . SER B 1 36 ? 30.884 95.601 242.271 1.00 38.23 33 SER B N 1
ATOM 4090 C CA . SER B 1 36 ? 30.371 96.965 242.311 1.00 35.98 33 SER B CA 1
ATOM 4091 C C . SER B 1 36 ? 30.658 97.695 240.992 1.00 40.16 33 SER B C 1
ATOM 4092 O O . SER B 1 36 ? 31.643 97.400 240.309 1.00 42.98 33 SER B O 1
ATOM 4095 N N . TRP B 1 37 ? 29.806 98.649 240.632 1.00 34.45 34 TRP B N 1
ATOM 4096 C CA . TRP B 1 37 ? 29.966 99.341 239.361 1.00 36.18 34 TRP B CA 1
ATOM 4097 C C . TRP B 1 37 ? 29.256 100.693 239.341 1.00 34.25 34 TRP B C 1
ATOM 4098 O O . TRP B 1 37 ? 28.391 100.964 240.166 1.00 32.06 34 TRP B O 1
ATOM 4109 N N . MET B 1 38 ? 29.628 101.530 238.380 1.00 34.98 35 MET B N 1
ATOM 4110 C CA . MET B 1 38 ? 28.863 102.729 238.065 1.00 36.12 35 MET B CA 1
ATOM 4111 C C . MET B 1 38 ? 29.094 103.072 236.602 1.00 35.48 35 MET B C 1
ATOM 4112 O O . MET B 1 38 ? 30.024 102.554 235.965 1.00 36.82 35 MET B O 1
ATOM 4117 N N . ILE B 1 39 ? 28.227 103.920 236.063 1.00 31.76 36 ILE B N 1
ATOM 4118 C CA . ILE B 1 39 ? 28.303 104.323 234.669 1.00 31.30 36 ILE B CA 1
ATOM 4119 C C . ILE B 1 39 ? 28.206 105.848 234.606 1.00 33.40 36 ILE B C 1
ATOM 4120 O O . ILE B 1 39 ? 27.394 106.454 235.305 1.00 34.27 36 ILE B O 1
ATOM 4125 N N . VAL B 1 40 ? 29.060 106.466 233.800 1.00 30.73 37 VAL B N 1
ATOM 4126 C CA . VAL B 1 40 ? 29.037 107.915 233.652 1.00 32.41 37 VAL B CA 1
ATOM 4127 C C . VAL B 1 40 ? 28.844 108.283 232.192 1.00 31.07 37 VAL B C 1
ATOM 4128 O O . VAL B 1 40 ? 29.163 107.502 231.299 1.00 32.44 37 VAL B O 1
ATOM 4132 N N . ASP B 1 41 ? 28.291 109.464 231.950 1.00 38.46 38 ASP B N 1
ATOM 4133 C CA . ASP B 1 41 ? 28.159 109.994 230.597 1.00 33.22 38 ASP B CA 1
ATOM 4134 C C . ASP B 1 41 ? 28.146 111.512 230.687 1.00 35.99 38 ASP B C 1
ATOM 4135 O O . ASP B 1 41 ? 27.615 112.068 231.649 1.00 33.34 38 ASP B O 1
ATOM 4140 N N . SER B 1 42 ? 28.739 112.177 229.698 1.00 37.95 39 SER B N 1
ATOM 4141 C CA . SER B 1 42 ? 28.780 113.640 229.685 1.00 38.58 39 SER B CA 1
ATOM 4142 C C . SER B 1 42 ? 27.420 114.206 229.295 1.00 36.64 39 SER B C 1
ATOM 4143 O O . SER B 1 42 ? 27.134 115.380 229.518 1.00 34.81 39 SER B O 1
ATOM 4146 N N . ASN B 1 43 ? 26.572 113.363 228.724 1.00 31.95 40 ASN B N 1
ATOM 4147 C CA . ASN B 1 43 ? 25.241 113.804 228.330 1.00 32.19 40 ASN B CA 1
ATOM 4148 C C . ASN B 1 43 ? 24.214 113.432 229.397 1.00 34.92 40 ASN B C 1
ATOM 4149 O O . ASN B 1 43 ? 24.250 112.318 229.929 1.00 31.37 40 ASN B O 1
ATOM 4154 N N . GLU B 1 44 ? 23.301 114.352 229.717 1.00 32.59 41 GLU B N 1
ATOM 4155 C CA . GLU B 1 44 ? 22.235 114.050 230.681 1.00 32.80 41 GLU B CA 1
ATOM 4156 C C . GLU B 1 44 ? 21.275 112.981 230.133 1.00 33.08 41 GLU B C 1
ATOM 4157 O O . GLU B 1 44 ? 20.642 112.249 230.896 1.00 31.68 41 GLU B O 1
ATOM 4159 N N . THR B 1 45 ? 21.176 112.886 228.811 1.00 34.18 42 THR B N 1
ATOM 4160 C CA . THR B 1 45 ? 20.321 111.880 228.180 1.00 36.10 42 THR B CA 1
ATOM 4161 C C . THR B 1 45 ? 21.163 110.753 227.590 1.00 31.86 42 THR B C 1
ATOM 4162 O O . THR B 1 45 ? 22.012 110.998 226.736 1.00 28.53 42 THR B O 1
ATOM 4166 N N . PRO B 1 46 ? 20.927 109.507 228.033 1.00 33.50 43 PRO B N 1
ATOM 4167 C CA . PRO B 1 46 ? 21.711 108.389 227.489 1.00 29.53 43 PRO B CA 1
ATOM 4168 C C . PRO B 1 46 ? 21.298 108.083 226.053 1.00 30.15 43 PRO B C 1
ATOM 4169 O O . PRO B 1 46 ? 20.212 108.510 225.648 1.00 31.88 43 PRO B O 1
ATOM 4173 N N . GLY B 1 47 ? 22.139 107.372 225.301 1.00 27.64 44 GLY B N 1
ATOM 4174 C CA . GLY B 1 47 ? 21.771 106.943 223.964 1.00 27.44 44 GLY B CA 1
ATOM 4175 C C . GLY B 1 47 ? 22.829 107.186 222.906 1.00 28.71 44 GLY B C 1
ATOM 4176 O O . GLY B 1 47 ? 22.859 106.498 221.879 1.00 24.85 44 GLY B O 1
ATOM 4177 N N . GLY B 1 48 ? 23.694 108.172 223.139 1.00 27.51 45 GLY B N 1
ATOM 4178 C CA . GLY B 1 48 ? 24.804 108.427 222.228 1.00 27.25 45 GLY B CA 1
ATOM 4179 C C . GLY B 1 48 ? 24.351 108.678 220.796 1.00 30.90 45 GLY B C 1
ATOM 4180 O O . GLY B 1 48 ? 23.446 109.482 220.547 1.00 26.78 45 GLY B O 1
ATOM 4181 N N . LEU B 1 49 ? 24.962 107.976 219.848 1.00 27.44 46 LEU B N 1
ATOM 4182 C CA . LEU B 1 49 ? 24.573 108.117 218.450 1.00 23.37 46 LEU B CA 1
ATOM 4183 C C . LEU B 1 49 ? 23.234 107.423 218.170 1.00 25.27 46 LEU B C 1
ATOM 4184 O O . LEU B 1 49 ? 22.716 107.479 217.057 1.00 25.43 46 LEU B O 1
ATOM 4189 N N . ALA B 1 50 ? 22.674 106.766 219.179 1.00 22.14 47 ALA B N 1
ATOM 4190 C CA . ALA B 1 50 ? 21.367 106.144 219.013 1.00 23.45 47 ALA B CA 1
ATOM 4191 C C . ALA B 1 50 ? 20.294 107.019 219.673 1.00 27.15 47 ALA B C 1
ATOM 4192 O O . ALA B 1 50 ? 19.244 106.531 220.068 1.00 25.29 47 ALA B O 1
ATOM 4194 N N . SER B 1 51 ? 20.574 108.317 219.787 1.00 23.72 48 SER B N 1
ATOM 4195 C CA . SER B 1 51 ? 19.635 109.281 220.368 1.00 24.64 48 SER B CA 1
ATOM 4196 C C . SER B 1 51 ? 18.767 109.930 219.304 1.00 27.71 48 SER B C 1
ATOM 4197 O O . SER B 1 51 ? 18.950 109.688 218.114 1.00 28.75 48 SER B O 1
ATOM 4200 N N . THR B 1 52 ? 17.847 110.790 219.742 1.00 28.19 49 THR B N 1
ATOM 4201 C CA . THR B 1 52 ? 16.907 111.453 218.843 1.00 26.06 49 THR B CA 1
ATOM 4202 C C . THR B 1 52 ? 16.780 112.945 219.190 1.00 26.88 49 THR B C 1
ATOM 4203 O O . THR B 1 52 ? 16.654 113.297 220.360 1.00 28.51 49 THR B O 1
ATOM 4207 N N . ASP B 1 53 ? 16.834 113.812 218.178 1.00 26.71 50 ASP B N 1
ATOM 4208 C CA . ASP B 1 53 ? 16.586 115.248 218.364 1.00 30.50 50 ASP B CA 1
ATOM 4209 C C . ASP B 1 53 ? 15.161 115.578 217.926 1.00 23.82 50 ASP B C 1
ATOM 4210 O O . ASP B 1 53 ? 14.512 114.768 217.267 1.00 23.56 50 ASP B O 1
ATOM 4215 N N . VAL B 1 54 ? 14.678 116.761 218.281 1.00 24.93 51 VAL B N 1
ATOM 4216 C CA . VAL B 1 54 ? 13.379 117.225 217.789 1.00 27.73 51 VAL B CA 1
ATOM 4217 C C . VAL B 1 54 ? 13.479 118.707 217.400 1.00 27.09 51 VAL B C 1
ATOM 4218 O O . VAL B 1 54 ? 14.117 119.494 218.100 1.00 28.17 51 VAL B O 1
ATOM 4222 N N . THR B 1 55 ? 12.873 119.090 216.280 1.00 24.54 52 THR B N 1
ATOM 4223 C CA . THR B 1 55 ? 12.950 120.486 215.847 1.00 29.24 52 THR B CA 1
ATOM 4224 C C . THR B 1 55 ? 12.001 121.296 216.705 1.00 30.10 52 THR B C 1
ATOM 4225 O O . THR B 1 55 ? 11.175 120.722 217.420 1.00 28.73 52 THR B O 1
ATOM 4229 N N . PRO B 1 56 ? 12.118 122.631 216.662 1.00 32.07 53 PRO B N 1
ATOM 4230 C CA . PRO B 1 56 ? 11.114 123.392 217.414 1.00 32.83 53 PRO B CA 1
ATOM 4231 C C . PRO B 1 56 ? 9.697 123.193 216.871 1.00 33.12 53 PRO B C 1
ATOM 4232 O O . PRO B 1 56 ? 8.738 123.529 217.558 1.00 36.44 53 PRO B O 1
ATOM 4236 N N . GLU B 1 57 ? 9.568 122.638 215.669 1.00 26.59 54 GLU B N 1
ATOM 4237 C CA . GLU B 1 57 ? 8.261 122.467 215.039 1.00 27.50 54 GLU B CA 1
ATOM 4238 C C . GLU B 1 57 ? 7.672 121.079 215.323 1.00 32.72 54 GLU B C 1
ATOM 4239 O O . GLU B 1 57 ? 6.597 120.745 214.835 1.00 34.16 54 GLU B O 1
ATOM 4245 N N . GLY B 1 58 ? 8.394 120.266 216.085 1.00 31.06 55 GLY B N 1
ATOM 4246 C CA . GLY B 1 58 ? 7.885 118.978 216.522 1.00 29.57 55 GLY B CA 1
ATOM 4247 C C . GLY B 1 58 ? 8.212 117.793 215.628 1.00 30.75 55 GLY B C 1
ATOM 4248 O O . GLY B 1 58 ? 7.542 116.765 215.683 1.00 30.77 55 GLY B O 1
ATOM 4249 N N . PHE B 1 59 ? 9.239 117.936 214.798 1.00 26.87 56 PHE B N 1
ATOM 4250 C CA . PHE B 1 59 ? 9.679 116.839 213.951 1.00 28.72 56 PHE B CA 1
ATOM 4251 C C . PHE B 1 59 ? 10.870 116.136 214.587 1.00 25.69 56 PHE B C 1
ATOM 4252 O O . PHE B 1 59 ? 11.872 116.773 214.912 1.00 27.47 56 PHE B O 1
ATOM 4260 N N . LEU B 1 60 ? 10.753 114.827 214.778 1.00 29.41 57 LEU B N 1
ATOM 4261 C CA . LEU B 1 60 ? 11.838 114.034 215.368 1.00 24.25 57 LEU B CA 1
ATOM 4262 C C . LEU B 1 60 ? 12.873 113.617 214.320 1.00 26.13 57 LEU B C 1
ATOM 4263 O O . LEU B 1 60 ? 12.519 113.328 213.180 1.00 23.83 57 LEU B O 1
ATOM 4268 N N . TYR B 1 61 ? 14.151 113.580 214.697 1.00 24.92 58 TYR B N 1
ATOM 4269 C CA . TYR B 1 61 ? 15.154 112.974 213.822 1.00 22.23 58 TYR B CA 1
ATOM 4270 C C . TYR B 1 61 ? 16.176 112.136 214.607 1.00 26.27 58 TYR B C 1
ATOM 4271 O O . TYR B 1 61 ? 16.791 112.593 215.580 1.00 22.76 58 TYR B O 1
ATOM 4280 N N . ASP B 1 62 ? 16.327 110.887 214.181 1.00 32.22 59 ASP B N 1
ATOM 4281 C CA . ASP B 1 62 ? 17.410 110.034 214.662 1.00 30.27 59 ASP B CA 1
ATOM 4282 C C . ASP B 1 62 ? 18.737 110.582 214.133 1.00 27.36 59 ASP B C 1
ATOM 4283 O O . ASP B 1 62 ? 18.748 111.520 213.327 1.00 23.12 59 ASP B O 1
ATOM 4288 N N . VAL B 1 63 ? 19.850 109.984 214.552 1.00 25.65 60 VAL B N 1
ATOM 4289 C CA . VAL B 1 63 ? 21.146 110.326 213.974 1.00 22.28 60 VAL B CA 1
ATOM 4290 C C . VAL B 1 63 ? 21.244 109.554 212.665 1.00 26.60 60 VAL B C 1
ATOM 4291 O O . VAL B 1 63 ? 21.974 108.557 212.554 1.00 24.97 60 VAL B O 1
ATOM 4295 N N . GLY B 1 64 ? 20.476 109.998 211.676 1.00 24.11 61 GLY B N 1
ATOM 4296 C CA . GLY B 1 64 ? 20.370 109.275 210.421 1.00 24.79 61 GLY B CA 1
ATOM 4297 C C . GLY B 1 64 ? 19.543 108.010 210.601 1.00 26.46 61 GLY B C 1
ATOM 4298 O O . GLY B 1 64 ? 19.160 107.653 211.727 1.00 22.30 61 GLY B O 1
ATOM 4299 N N . GLY B 1 65 ? 19.281 107.329 209.489 1.00 27.26 62 GLY B N 1
ATOM 4300 C CA . GLY B 1 65 ? 18.459 106.127 209.469 1.00 23.47 62 GLY B CA 1
ATOM 4301 C C . GLY B 1 65 ? 18.930 105.052 210.427 1.00 29.93 62 GLY B C 1
ATOM 4302 O O . GLY B 1 65 ? 20.012 104.486 210.259 1.00 26.60 62 GLY B O 1
ATOM 4303 N N . HIS B 1 66 ? 18.119 104.783 211.446 1.00 25.49 63 HIS B N 1
ATOM 4304 C CA . HIS B 1 66 ? 18.399 103.710 212.395 1.00 25.15 63 HIS B CA 1
ATOM 4305 C C . HIS B 1 66 ? 17.315 102.631 212.317 1.00 26.85 63 HIS B C 1
ATOM 4306 O O . HIS B 1 66 ? 16.156 102.871 212.642 1.00 30.50 63 HIS B O 1
ATOM 4313 N N . VAL B 1 67 ? 17.705 101.442 211.885 1.00 24.51 64 VAL B N 1
ATOM 4314 C CA . VAL B 1 67 ? 16.783 100.316 211.737 1.00 22.88 64 VAL B CA 1
ATOM 4315 C C . VAL B 1 67 ? 17.391 99.142 212.487 1.00 27.56 64 VAL B C 1
ATOM 4316 O O . VAL B 1 67 ? 18.538 98.793 212.260 1.00 23.22 64 VAL B O 1
ATOM 4320 N N . ILE B 1 68 ? 16.644 98.551 213.403 1.00 24.21 65 ILE B N 1
ATOM 4321 C CA . ILE B 1 68 ? 17.220 97.506 214.223 1.00 29.14 65 ILE B CA 1
ATOM 4322 C C . ILE B 1 68 ? 17.159 96.163 213.508 1.00 26.42 65 ILE B C 1
ATOM 4323 O O . ILE B 1 68 ? 16.115 95.781 212.975 1.00 28.18 65 ILE B O 1
ATOM 4328 N N . ALA B 1 69 ? 18.298 95.472 213.468 1.00 23.79 66 ALA B N 1
ATOM 4329 C CA . ALA B 1 69 ? 18.356 94.091 213.017 1.00 21.38 66 ALA B CA 1
ATOM 4330 C C . ALA B 1 69 ? 19.129 93.294 214.059 1.00 28.63 66 ALA B C 1
ATOM 4331 O O . ALA B 1 69 ? 20.354 93.256 214.036 1.00 27.91 66 ALA B O 1
ATOM 4333 N N . SER B 1 70 ? 18.412 92.682 214.991 1.00 27.54 67 SER B N 1
ATOM 4334 C CA . SER B 1 70 ? 19.048 92.117 216.167 1.00 29.65 67 SER B CA 1
ATOM 4335 C C . SER B 1 70 ? 19.584 90.714 215.903 1.00 28.64 67 SER B C 1
ATOM 4336 O O . SER B 1 70 ? 18.885 89.870 215.362 1.00 25.53 67 SER B O 1
ATOM 4339 N N . HIS B 1 71 ? 20.834 90.484 216.281 1.00 25.39 68 HIS B N 1
ATOM 4340 C CA . HIS B 1 71 ? 21.436 89.163 216.161 1.00 26.88 68 HIS B CA 1
ATOM 4341 C C . HIS B 1 71 ? 21.399 88.408 217.487 1.00 30.04 68 HIS B C 1
ATOM 4342 O O . HIS B 1 71 ? 21.915 87.292 217.577 1.00 28.00 68 HIS B O 1
ATOM 4349 N N . TYR B 1 72 ? 20.823 89.014 218.526 1.00 27.12 69 TYR B N 1
ATOM 4350 C CA . TYR B 1 72 ? 20.948 88.433 219.863 1.00 27.36 69 TYR B CA 1
ATOM 4351 C C . TYR B 1 72 ? 19.685 88.501 220.719 1.00 29.60 69 TYR B C 1
ATOM 4352 O O . TYR B 1 72 ? 19.054 89.555 220.837 1.00 28.25 69 TYR B O 1
ATOM 4361 N N . LYS B 1 73 ? 19.366 87.392 221.375 1.00 24.48 70 LYS B N 1
ATOM 4362 C CA . LYS B 1 73 ? 18.254 87.373 222.315 1.00 31.41 70 LYS B CA 1
ATOM 4363 C C . LYS B 1 73 ? 18.467 88.311 223.490 1.00 29.15 70 LYS B C 1
ATOM 4364 O O . LYS B 1 73 ? 17.497 88.848 224.011 1.00 29.19 70 LYS B O 1
ATOM 4370 N N . TYR B 1 74 ? 19.716 88.507 223.915 1.00 25.11 71 TYR B N 1
ATOM 4371 C CA . TYR B 1 74 ? 19.965 89.310 225.114 1.00 26.91 71 TYR B CA 1
ATOM 4372 C C . TYR B 1 74 ? 19.528 90.751 224.859 1.00 27.61 71 TYR B C 1
ATOM 4373 O O . TYR B 1 74 ? 18.933 91.398 225.717 1.00 26.28 71 TYR B O 1
ATOM 4382 N N . PHE B 1 75 ? 19.852 91.235 223.666 1.00 27.10 72 PHE B N 1
ATOM 4383 C CA . PHE B 1 75 ? 19.432 92.557 223.206 1.00 27.68 72 PHE B CA 1
ATOM 4384 C C . PHE B 1 75 ? 17.905 92.652 223.169 1.00 24.42 72 PHE B C 1
ATOM 4385 O O . PHE B 1 75 ? 17.318 93.640 223.624 1.00 24.89 72 PHE B O 1
ATOM 4393 N N . ASP B 1 76 ? 17.271 91.612 222.633 1.00 29.57 73 ASP B N 1
ATOM 4394 C CA . ASP B 1 76 ? 15.817 91.560 222.565 1.00 29.88 73 ASP B CA 1
ATOM 4395 C C . ASP B 1 76 ? 15.205 91.614 223.962 1.00 28.84 73 ASP B C 1
ATOM 4396 O O . ASP B 1 76 ? 14.241 92.345 224.190 1.00 31.83 73 ASP B O 1
ATOM 4401 N N . ASP B 1 77 ? 15.754 90.823 224.884 1.00 28.66 74 ASP B N 1
ATOM 4402 C CA . ASP B 1 77 ? 15.249 90.783 226.254 1.00 29.68 74 ASP B CA 1
ATOM 4403 C C . ASP B 1 77 ? 15.249 92.188 226.845 1.00 33.61 74 ASP B C 1
ATOM 4404 O O . ASP B 1 77 ? 14.271 92.621 227.461 1.00 34.13 74 ASP B O 1
ATOM 4409 N N . CYS B 1 78 ? 16.341 92.914 226.644 1.00 28.61 75 CYS B N 1
ATOM 4410 C CA . CYS B 1 78 ? 16.450 94.226 227.261 1.00 28.42 75 CYS B CA 1
ATOM 4411 C C . CYS B 1 78 ? 15.527 95.240 226.582 1.00 28.31 75 CYS B C 1
ATOM 4412 O O . CYS B 1 78 ? 14.970 96.108 227.259 1.00 26.65 75 CYS B O 1
ATOM 4415 N N . LEU B 1 79 ? 15.338 95.136 225.266 1.00 29.71 76 LEU B N 1
ATOM 4416 C CA . LEU B 1 79 ? 14.397 96.051 224.600 1.00 29.08 76 LEU B CA 1
ATOM 4417 C C . LEU B 1 79 ? 12.967 95.740 225.021 1.00 29.39 76 LEU B C 1
ATOM 4418 O O . LEU B 1 79 ? 12.166 96.654 225.192 1.00 32.67 76 LEU B O 1
ATOM 4423 N N . ASP B 1 80 ? 12.651 94.454 225.190 1.00 30.19 77 ASP B N 1
ATOM 4424 C CA . ASP B 1 80 ? 11.318 94.043 225.651 1.00 32.74 77 ASP B CA 1
ATOM 4425 C C . ASP B 1 80 ? 11.039 94.546 227.061 1.00 34.78 77 ASP B C 1
ATOM 4426 O O . ASP B 1 80 ? 9.934 94.986 227.359 1.00 36.30 77 ASP B O 1
ATOM 4431 N N . GLU B 1 81 ? 12.038 94.462 227.931 1.00 34.10 78 GLU B N 1
ATOM 4432 C CA . GLU B 1 81 ? 11.892 94.921 229.304 1.00 32.18 78 GLU B CA 1
ATOM 4433 C C . GLU B 1 81 ? 11.711 96.432 229.342 1.00 34.62 78 GLU B C 1
ATOM 4434 O O . GLU B 1 81 ? 10.896 96.959 230.096 1.00 32.20 78 GLU B O 1
ATOM 4440 N N . ALA B 1 82 ? 12.474 97.120 228.505 1.00 31.76 79 ALA B N 1
ATOM 4441 C CA . ALA B 1 82 ? 12.441 98.563 228.456 1.00 33.18 79 ALA B CA 1
ATOM 4442 C C . ALA B 1 82 ? 11.101 99.062 227.912 1.00 32.73 79 ALA B C 1
ATOM 4443 O O . ALA B 1 82 ? 10.549 100.018 228.418 1.00 30.69 79 ALA B O 1
ATOM 4445 N N . LEU B 1 83 ? 10.596 98.415 226.868 1.00 35.64 80 LEU B N 1
ATOM 4446 C CA . LEU B 1 83 ? 9.346 98.823 226.227 1.00 31.74 80 LEU B CA 1
ATOM 4447 C C . LEU B 1 83 ? 8.440 97.618 226.026 1.00 33.79 80 LEU B C 1
ATOM 4448 O O . LEU B 1 83 ? 8.323 97.113 224.906 1.00 29.84 80 LEU B O 1
ATOM 4453 N N . PRO B 1 84 ? 7.791 97.162 227.110 1.00 33.25 81 PRO B N 1
ATOM 4454 C CA . PRO B 1 84 ? 7.051 95.894 227.141 1.00 32.40 81 PRO B CA 1
ATOM 4455 C C . PRO B 1 84 ? 5.690 95.881 226.424 1.00 33.94 81 PRO B C 1
ATOM 4456 O O . PRO B 1 84 ? 5.154 94.799 226.198 1.00 35.84 81 PRO B O 1
ATOM 4460 N N . LYS B 1 85 ? 5.135 97.038 226.079 1.00 31.16 82 LYS B N 1
ATOM 4461 C CA . LYS B 1 85 ? 3.786 97.075 225.514 1.00 33.35 82 LYS B CA 1
ATOM 4462 C C . LYS B 1 85 ? 3.782 96.915 223.993 1.00 37.53 82 LYS B C 1
ATOM 4463 O O . LYS B 1 85 ? 4.667 97.434 223.311 1.00 36.43 82 LYS B O 1
ATOM 4467 N N . GLU B 1 86 ? 2.779 96.216 223.459 1.00 36.75 83 GLU B N 1
ATOM 4468 C CA . GLU B 1 86 ? 2.600 96.129 222.007 1.00 36.60 83 GLU B CA 1
ATOM 4469 C C . GLU B 1 86 ? 2.473 97.529 221.391 1.00 37.56 83 GLU B C 1
ATOM 4470 O O . GLU B 1 86 ? 2.968 97.790 220.292 1.00 41.57 83 GLU B O 1
ATOM 4472 N N . ASP B 1 87 ? 1.826 98.433 222.114 1.00 30.95 84 ASP B N 1
ATOM 4473 C CA . ASP B 1 87 ? 1.615 99.794 221.627 1.00 37.14 84 ASP B CA 1
ATOM 4474 C C . ASP B 1 87 ? 2.915 100.625 221.627 1.00 37.44 84 ASP B C 1
ATOM 4475 O O . ASP B 1 87 ? 2.926 101.754 221.138 1.00 38.28 84 ASP B O 1
ATOM 4477 N N . ASP B 1 88 ? 4.000 100.065 222.170 1.00 29.85 85 ASP B N 1
ATOM 4478 C CA . ASP B 1 88 ? 5.295 100.761 222.255 1.00 31.78 85 ASP B CA 1
ATOM 4479 C C . ASP B 1 88 ? 6.114 100.653 220.965 1.00 33.75 85 ASP B C 1
ATOM 4480 O O . ASP B 1 88 ? 7.172 101.276 220.833 1.00 35.73 85 ASP B O 1
ATOM 4485 N N . TRP B 1 89 ? 5.627 99.849 220.027 1.00 30.83 86 TRP B N 1
ATOM 4486 C CA . TRP B 1 89 ? 6.381 99.512 218.829 1.00 28.23 86 TRP B CA 1
ATOM 4487 C C . TRP B 1 89 ? 5.494 99.446 217.607 1.00 26.97 86 TRP B C 1
ATOM 4488 O O . TRP B 1 89 ? 4.350 99.012 217.693 1.00 31.89 86 TRP B O 1
ATOM 4499 N N . TYR B 1 90 ? 6.045 99.840 216.469 1.00 24.55 87 TYR B N 1
ATOM 4500 C CA . TYR B 1 90 ? 5.438 99.577 215.172 1.00 33.35 87 TYR B CA 1
ATOM 4501 C C . TYR B 1 90 ? 6.372 98.696 214.358 1.00 30.64 87 TYR B C 1
ATOM 4502 O O . TYR B 1 90 ? 7.595 98.810 214.457 1.00 30.46 87 TYR B O 1
ATOM 4511 N N . THR B 1 91 ? 5.773 97.819 213.563 1.00 25.82 88 THR B N 1
ATOM 4512 C CA . THR B 1 91 ? 6.498 96.874 212.730 1.00 32.02 88 THR B CA 1
ATOM 4513 C C . THR B 1 91 ? 6.357 97.259 211.268 1.00 33.76 88 THR B C 1
ATOM 4514 O O . THR B 1 91 ? 5.257 97.586 210.810 1.00 31.70 88 THR B O 1
ATOM 4518 N N . HIS B 1 92 ? 7.469 97.234 210.544 1.00 28.90 89 HIS B N 1
ATOM 4519 C CA . HIS B 1 92 ? 7.472 97.559 209.123 1.00 22.65 89 HIS B CA 1
ATOM 4520 C C . HIS B 1 92 ? 8.313 96.533 208.379 1.00 27.72 89 HIS B C 1
ATOM 4521 O O . HIS B 1 92 ? 9.234 95.972 208.958 1.00 24.39 89 HIS B O 1
ATOM 4528 N N . GLN B 1 93 ? 7.999 96.291 207.108 1.00 28.78 90 GLN B N 1
ATOM 4529 C CA . GLN B 1 93 ? 8.848 95.451 206.278 1.00 33.64 90 GLN B CA 1
ATOM 4530 C C . GLN B 1 93 ? 10.081 96.256 205.895 1.00 36.35 90 GLN B C 1
ATOM 4531 O O . GLN B 1 93 ? 10.028 97.483 205.886 1.00 21.43 90 GLN B O 1
ATOM 4537 N N . ARG B 1 94 ? 11.184 95.566 205.594 1.00 29.48 91 ARG B N 1
ATOM 4538 C CA . ARG B 1 94 ? 12.457 96.223 205.307 1.00 31.78 91 ARG B CA 1
ATOM 4539 C C . ARG B 1 94 ? 12.529 96.668 203.846 1.00 28.72 91 ARG B C 1
ATOM 4540 O O . ARG B 1 94 ? 13.232 96.077 203.033 1.00 29.14 91 ARG B O 1
ATOM 4548 N N . ILE B 1 95 ? 11.818 97.736 203.525 1.00 23.31 92 ILE B N 1
ATOM 4549 C CA . ILE B 1 95 ? 11.661 98.145 202.138 1.00 27.96 92 ILE B CA 1
ATOM 4550 C C . ILE B 1 95 ? 12.677 99.210 201.742 1.00 28.66 92 ILE B C 1
ATOM 4551 O O . ILE B 1 95 ? 12.706 100.288 202.327 1.00 26.64 92 ILE B O 1
ATOM 4556 N N . SER B 1 96 ? 13.522 98.903 200.768 1.00 20.04 93 SER B N 1
ATOM 4557 C CA . SER B 1 96 ? 14.522 99.869 200.336 1.00 24.12 93 SER B CA 1
ATOM 4558 C C . SER B 1 96 ? 14.742 99.784 198.834 1.00 19.69 93 SER B C 1
ATOM 4559 O O . SER B 1 96 ? 14.518 98.745 198.208 1.00 22.60 93 SER B O 1
ATOM 4562 N N . TYR B 1 97 ? 15.139 100.907 198.260 1.00 20.32 94 TYR B N 1
ATOM 4563 C CA . TYR B 1 97 ? 15.318 101.051 196.820 1.00 23.31 94 TYR B CA 1
ATOM 4564 C C . TYR B 1 97 ? 16.571 101.853 196.548 1.00 19.31 94 TYR B C 1
ATOM 4565 O O . TYR B 1 97 ? 16.995 102.658 197.381 1.00 19.22 94 TYR B O 1
ATOM 4574 N N . VAL B 1 98 ? 17.117 101.668 195.357 1.00 19.27 95 VAL B N 1
ATOM 4575 C CA . VAL B 1 98 ? 18.209 102.477 194.869 1.00 19.13 95 VAL B CA 1
ATOM 4576 C C . VAL B 1 98 ? 17.656 103.466 193.847 1.00 24.42 95 VAL B C 1
ATOM 4577 O O . VAL B 1 98 ? 16.919 103.086 192.942 1.00 22.90 95 VAL B O 1
ATOM 4581 N N . ARG B 1 99 ? 17.996 104.741 193.991 1.00 20.51 96 ARG B N 1
ATOM 4582 C CA . ARG B 1 99 ? 17.636 105.705 192.961 1.00 24.79 96 ARG B CA 1
ATOM 4583 C C . ARG B 1 99 ? 18.631 105.624 191.801 1.00 24.60 96 ARG B C 1
ATOM 4584 O O . ARG B 1 99 ? 19.819 105.862 191.985 1.00 25.36 96 ARG B O 1
ATOM 4592 N N . CYS B 1 100 ? 18.145 105.307 190.608 1.00 22.40 97 CYS B N 1
ATOM 4593 C CA . CYS B 1 100 ? 19.017 105.163 189.449 1.00 23.75 97 CYS B CA 1
ATOM 4594 C C . CYS B 1 100 ? 18.299 105.504 188.154 1.00 24.82 97 CYS B C 1
ATOM 4595 O O . CYS B 1 100 ? 17.276 104.891 187.840 1.00 24.28 97 CYS B O 1
ATOM 4598 N N . GLN B 1 101 ? 18.848 106.467 187.411 1.00 20.05 98 GLN B N 1
ATOM 4599 C CA . GLN B 1 101 ? 18.329 106.866 186.100 1.00 21.74 98 GLN B CA 1
ATOM 4600 C C . GLN B 1 101 ? 16.809 107.056 186.106 1.00 25.48 98 GLN B C 1
ATOM 4601 O O . GLN B 1 101 ? 16.079 106.495 185.279 1.00 26.56 98 GLN B O 1
ATOM 4607 N N . GLY B 1 102 ? 16.343 107.851 187.061 1.00 21.67 99 GLY B N 1
ATOM 4608 C CA . GLY B 1 102 ? 14.952 108.273 187.078 1.00 22.89 99 GLY B CA 1
ATOM 4609 C C . GLY B 1 102 ? 14.012 107.218 187.626 1.00 22.06 99 GLY B C 1
ATOM 4610 O O . GLY B 1 102 ? 12.796 107.362 187.546 1.00 28.54 99 GLY B O 1
ATOM 4611 N N . GLN B 1 103 ? 14.566 106.160 188.202 1.00 21.53 100 GLN B N 1
ATOM 4612 C CA . GLN B 1 103 ? 13.729 105.061 188.679 1.00 28.24 100 GLN B CA 1
ATOM 4613 C C . GLN B 1 103 ? 14.055 104.639 190.099 1.00 28.57 100 GLN B C 1
ATOM 4614 O O . GLN B 1 103 ? 15.186 104.811 190.559 1.00 23.76 100 GLN B O 1
ATOM 4620 N N . TRP B 1 104 ? 13.048 104.124 190.803 1.00 30.07 101 TRP B N 1
ATOM 4621 C CA . TRP B 1 104 ? 13.273 103.498 192.102 1.00 22.67 101 TRP B CA 1
ATOM 4622 C C . TRP B 1 104 ? 13.494 102.001 191.904 1.00 21.09 101 TRP B C 1
ATOM 4623 O O . TRP B 1 104 ? 12.551 101.229 191.698 1.00 23.30 101 TRP B O 1
ATOM 4634 N N . VAL B 1 105 ? 14.751 101.593 191.966 1.00 19.95 102 VAL B N 1
ATOM 4635 C CA . VAL B 1 105 ? 15.106 100.188 191.755 1.00 19.94 102 VAL B CA 1
ATOM 4636 C C . VAL B 1 105 ? 15.138 99.440 193.082 1.00 22.87 102 VAL B C 1
ATOM 4637 O O . VAL B 1 105 ? 15.920 99.807 193.973 1.00 22.63 102 VAL B O 1
ATOM 4641 N N . PRO B 1 106 ? 14.309 98.388 193.221 1.00 23.46 103 PRO B N 1
ATOM 4642 C CA . PRO B 1 106 ? 14.308 97.609 194.462 1.00 22.30 103 PRO B CA 1
ATOM 4643 C C . PRO B 1 106 ? 15.683 97.044 194.787 1.00 26.39 103 PRO B C 1
ATOM 4644 O O . PRO B 1 106 ? 16.428 96.639 193.887 1.00 21.99 103 PRO B O 1
ATOM 4648 N N . TYR B 1 107 ? 16.018 97.050 196.072 1.00 28.98 104 TYR B N 1
ATOM 4649 C CA . TYR B 1 107 ? 17.245 96.430 196.559 1.00 28.96 104 TYR B CA 1
ATOM 4650 C C . TYR B 1 107 ? 16.961 94.940 196.733 1.00 25.02 104 TYR B C 1
ATOM 4651 O O . TYR B 1 107 ? 15.864 94.588 197.145 1.00 25.55 104 TYR B O 1
ATOM 4660 N N . PRO B 1 108 ? 17.925 94.051 196.413 1.00 26.64 105 PRO B N 1
ATOM 4661 C CA . PRO B 1 108 ? 19.283 94.258 195.891 1.00 29.56 105 PRO B CA 1
ATOM 4662 C C . PRO B 1 108 ? 19.290 94.658 194.414 1.00 30.81 105 PRO B C 1
ATOM 4663 O O . PRO B 1 108 ? 18.565 94.078 193.597 1.00 29.00 105 PRO B O 1
ATOM 4667 N N . PHE B 1 109 ? 20.104 95.663 194.106 1.00 25.37 106 PHE B N 1
ATOM 4668 C CA . PHE B 1 109 ? 20.160 96.285 192.787 1.00 21.81 106 PHE B CA 1
ATOM 4669 C C . PHE B 1 109 ? 20.263 95.283 191.645 1.00 25.28 106 PHE B C 1
ATOM 4670 O O . PHE B 1 109 ? 19.498 95.368 190.680 1.00 22.87 106 PHE B O 1
ATOM 4678 N N . GLN B 1 110 ? 21.187 94.328 191.754 1.00 23.92 107 GLN B N 1
ATOM 4679 C CA . GLN B 1 110 ? 21.499 93.471 190.606 1.00 24.91 107 GLN B CA 1
ATOM 4680 C C . GLN B 1 110 ? 20.336 92.566 190.216 1.00 21.23 107 GLN B C 1
ATOM 4681 O O . GLN B 1 110 ? 20.257 92.126 189.063 1.00 21.68 107 GLN B O 1
ATOM 4687 N N . ASN B 1 111 ? 19.437 92.294 191.159 1.00 21.25 108 ASN B N 1
ATOM 4688 C CA . ASN B 1 111 ? 18.271 91.439 190.874 1.00 22.77 108 ASN B CA 1
ATOM 4689 C C . ASN B 1 111 ? 17.137 92.210 190.253 1.00 24.26 108 ASN B C 1
ATOM 4690 O O . ASN B 1 111 ? 16.069 91.652 189.966 1.00 20.98 108 ASN B O 1
ATOM 4695 N N . ASN B 1 112 ? 17.365 93.498 190.040 1.00 24.51 109 ASN B N 1
ATOM 4696 C CA . ASN B 1 112 ? 16.279 94.344 189.587 1.00 25.55 109 ASN B CA 1
ATOM 4697 C C . ASN B 1 112 ? 16.619 95.247 188.413 1.00 28.44 109 ASN B C 1
ATOM 4698 O O . ASN B 1 112 ? 15.858 96.158 188.084 1.00 28.46 109 ASN B O 1
ATOM 4703 N N . ILE B 1 113 ? 17.745 94.980 187.760 1.00 22.22 110 ILE B N 1
ATOM 4704 C CA . ILE B 1 113 ? 18.159 95.815 186.639 1.00 26.51 110 ILE B CA 1
ATOM 4705 C C . ILE B 1 113 ? 17.260 95.665 185.402 1.00 25.33 110 ILE B C 1
ATOM 4706 O O . ILE B 1 113 ? 17.447 96.376 184.423 1.00 23.09 110 ILE B O 1
ATOM 4711 N N . SER B 1 114 ? 16.262 94.784 185.441 1.00 21.11 111 SER B N 1
ATOM 4712 C CA . SER B 1 114 ? 15.293 94.739 184.342 1.00 24.01 111 SER B CA 1
ATOM 4713 C C . SER B 1 114 ? 14.555 96.076 184.177 1.00 31.20 111 SER B C 1
ATOM 4714 O O . SER B 1 114 ? 13.964 96.341 183.133 1.00 29.43 111 SER B O 1
ATOM 4717 N N . MET B 1 115 ? 14.583 96.906 185.218 1.00 27.89 112 MET B N 1
ATOM 4718 C CA . MET B 1 115 ? 13.960 98.225 185.165 1.00 29.93 112 MET B CA 1
ATOM 4719 C C . MET B 1 115 ? 14.732 99.211 184.300 1.00 31.59 112 MET B C 1
ATOM 4720 O O . MET B 1 115 ? 14.161 100.165 183.791 1.00 34.89 112 MET B O 1
ATOM 4725 N N . LEU B 1 116 ? 16.033 98.984 184.145 1.00 29.92 113 LEU B N 1
ATOM 4726 C CA . LEU B 1 116 ? 16.882 99.890 183.377 1.00 21.03 113 LEU B CA 1
ATOM 4727 C C . LEU B 1 116 ? 16.671 99.655 181.885 1.00 28.83 113 LEU B C 1
ATOM 4728 O O . LEU B 1 116 ? 16.151 98.607 181.506 1.00 30.39 113 LEU B O 1
ATOM 4733 N N . PRO B 1 117 ? 17.091 100.613 181.031 1.00 28.38 114 PRO B N 1
ATOM 4734 C CA . PRO B 1 117 ? 17.060 100.412 179.573 1.00 26.83 114 PRO B CA 1
ATOM 4735 C C . PRO B 1 117 ? 17.767 99.129 179.147 1.00 24.93 114 PRO B C 1
ATOM 4736 O O . PRO B 1 117 ? 18.734 98.726 179.791 1.00 24.76 114 PRO B O 1
ATOM 4740 N N . LYS B 1 118 ? 17.285 98.502 178.079 1.00 22.48 115 LYS B N 1
ATOM 4741 C CA . LYS B 1 118 ? 17.869 97.265 177.586 1.00 25.53 115 LYS B CA 1
ATOM 4742 C C . LYS B 1 118 ? 19.371 97.409 177.331 1.00 28.72 115 LYS B C 1
ATOM 4743 O O . LYS B 1 118 ? 20.141 96.507 177.670 1.00 27.75 115 LYS B O 1
ATOM 4749 N N . GLU B 1 119 ? 19.786 98.539 176.759 1.00 30.50 116 GLU B N 1
ATOM 4750 C CA . GLU B 1 119 ? 21.215 98.792 176.539 1.00 32.57 116 GLU B CA 1
ATOM 4751 C C . GLU B 1 119 ? 22.017 98.789 177.844 1.00 31.46 116 GLU B C 1
ATOM 4752 O O . GLU B 1 119 ? 23.184 98.381 177.854 1.00 29.94 116 GLU B O 1
ATOM 4758 N N . GLU B 1 120 ? 21.416 99.253 178.943 1.00 28.14 117 GLU B N 1
ATOM 4759 C CA . GLU B 1 120 ? 22.111 99.202 180.230 1.00 29.92 117 GLU B CA 1
ATOM 4760 C C . GLU B 1 120 ? 22.189 97.763 180.729 1.00 26.72 117 GLU B C 1
ATOM 4761 O O . GLU B 1 120 ? 23.160 97.376 181.380 1.00 21.91 117 GLU B O 1
ATOM 4767 N N . GLN B 1 121 ? 21.147 96.982 180.453 1.00 25.89 118 GLN B N 1
ATOM 4768 C CA . GLN B 1 121 ? 21.088 95.595 180.908 1.00 25.55 118 GLN B CA 1
ATOM 4769 C C . GLN B 1 121 ? 22.194 94.807 180.245 1.00 24.09 118 GLN B C 1
ATOM 4770 O O . GLN B 1 121 ? 22.844 93.972 180.874 1.00 23.39 118 GLN B O 1
ATOM 4776 N N . VAL B 1 122 ? 22.409 95.092 178.967 1.00 25.60 119 VAL B N 1
ATOM 4777 C CA . VAL B 1 122 ? 23.442 94.412 178.215 1.00 25.70 119 VAL B CA 1
ATOM 4778 C C . VAL B 1 122 ? 24.791 94.686 178.859 1.00 28.24 119 VAL B C 1
ATOM 4779 O O . VAL B 1 122 ? 25.570 93.746 179.104 1.00 25.46 119 VAL B O 1
ATOM 4783 N N . LYS B 1 123 ? 25.062 95.960 179.161 1.00 23.83 120 LYS B N 1
ATOM 4784 C CA . LYS B 1 123 ? 26.319 96.321 179.809 1.00 25.70 120 LYS B CA 1
ATOM 4785 C C . LYS B 1 123 ? 26.476 95.573 181.142 1.00 25.78 120 LYS B C 1
ATOM 4786 O O . LYS B 1 123 ? 27.528 95.013 181.433 1.00 24.74 120 LYS B O 1
ATOM 4792 N N . CYS B 1 124 ? 25.426 95.580 181.955 1.00 21.64 121 CYS B N 1
ATOM 4793 C CA . CYS B 1 124 ? 25.464 94.920 183.261 1.00 21.41 121 CYS B CA 1
ATOM 4794 C C . CYS B 1 124 ? 25.738 93.423 183.170 1.00 24.17 121 CYS B C 1
ATOM 4795 O O . CYS B 1 124 ? 26.510 92.886 183.960 1.00 23.45 121 CYS B O 1
ATOM 4798 N N . ILE B 1 125 ? 25.101 92.750 182.216 1.00 23.75 122 ILE B N 1
ATOM 4799 C CA . ILE B 1 125 ? 25.225 91.297 182.112 1.00 23.91 122 ILE B CA 1
ATOM 4800 C C . ILE B 1 125 ? 26.589 90.917 181.541 1.00 28.73 122 ILE B C 1
ATOM 4801 O O . ILE B 1 125 ? 27.214 89.961 182.010 1.00 24.39 122 ILE B O 1
ATOM 4806 N N . ASP B 1 126 ? 27.054 91.657 180.537 1.00 21.39 123 ASP B N 1
ATOM 4807 C CA . ASP B 1 126 ? 28.394 91.400 180.001 1.00 24.90 123 ASP B CA 1
ATOM 4808 C C . ASP B 1 126 ? 29.433 91.545 181.103 1.00 25.18 123 ASP B C 1
ATOM 4809 O O . ASP B 1 126 ? 30.347 90.736 181.215 1.00 22.86 123 ASP B O 1
ATOM 4814 N N . GLY B 1 127 ? 29.299 92.603 181.898 1.00 20.83 124 GLY B N 1
ATOM 4815 C CA . GLY B 1 127 ? 30.188 92.806 183.025 1.00 21.66 124 GLY B CA 1
ATOM 4816 C C . GLY B 1 127 ? 30.138 91.634 183.986 1.00 20.43 124 GLY B C 1
ATOM 4817 O O . GLY B 1 127 ? 31.173 91.179 184.481 1.00 21.86 124 GLY B O 1
ATOM 4818 N N . MET B 1 128 ? 28.935 91.129 184.249 1.00 20.45 125 MET B N 1
ATOM 4819 C CA . MET B 1 128 ? 28.799 90.089 185.251 1.00 20.39 125 MET B CA 1
ATOM 4820 C C . MET B 1 128 ? 29.249 88.746 184.704 1.00 21.04 125 MET B C 1
ATOM 4821 O O . MET B 1 128 ? 29.689 87.881 185.464 1.00 20.70 125 MET B O 1
ATOM 4826 N N . ILE B 1 129 ? 29.161 88.578 183.389 1.00 21.29 126 ILE B N 1
ATOM 4827 C CA . ILE B 1 129 ? 29.674 87.372 182.759 1.00 23.28 126 ILE B CA 1
ATOM 4828 C C . ILE B 1 129 ? 31.199 87.287 182.913 1.00 23.86 126 ILE B C 1
ATOM 4829 O O . ILE B 1 129 ? 31.721 86.221 183.232 1.00 23.60 126 ILE B O 1
ATOM 4834 N N . ASP B 1 130 ? 31.901 88.402 182.711 1.00 26.42 127 ASP B N 1
ATOM 4835 C CA . ASP B 1 130 ? 33.360 88.449 182.926 1.00 23.07 127 ASP B CA 1
ATOM 4836 C C . ASP B 1 130 ? 33.708 88.083 184.363 1.00 20.93 127 ASP B C 1
ATOM 4837 O O . ASP B 1 130 ? 34.596 87.281 184.607 1.00 24.06 127 ASP B O 1
ATOM 4842 N N . ALA B 1 131 ? 32.992 88.669 185.314 1.00 23.35 128 ALA B N 1
ATOM 4843 C CA . ALA B 1 131 ? 33.225 88.368 186.716 1.00 25.37 128 ALA B CA 1
ATOM 4844 C C . ALA B 1 131 ? 32.931 86.899 187.053 1.00 24.58 128 ALA B C 1
ATOM 4845 O O . ALA B 1 131 ? 33.573 86.328 187.925 1.00 21.67 128 ALA B O 1
ATOM 4847 N N . ALA B 1 132 ? 31.957 86.289 186.382 1.00 25.43 129 ALA B N 1
ATOM 4848 C CA . ALA B 1 132 ? 31.662 84.878 186.635 1.00 21.06 129 ALA B CA 1
ATOM 4849 C C . ALA B 1 132 ? 32.810 84.000 186.152 1.00 29.54 129 ALA B C 1
ATOM 4850 O O . ALA B 1 132 ? 33.231 83.051 186.838 1.00 24.67 129 ALA B O 1
ATOM 4852 N N . LEU B 1 133 ? 33.319 84.326 184.968 1.00 27.66 130 LEU B N 1
ATOM 4853 C CA . LEU B 1 133 ? 34.373 83.535 184.353 1.00 28.91 130 LEU B CA 1
ATOM 4854 C C . LEU B 1 133 ? 35.666 83.696 185.147 1.00 29.80 130 LEU B C 1
ATOM 4855 O O . LEU B 1 133 ? 36.386 82.729 185.369 1.00 26.83 130 LEU B O 1
ATOM 4860 N N . GLU B 1 134 ? 35.960 84.914 185.588 1.00 21.37 131 GLU B N 1
ATOM 4861 C CA . GLU B 1 134 ? 37.121 85.120 186.457 1.00 29.81 131 GLU B CA 1
ATOM 4862 C C . GLU B 1 134 ? 36.958 84.396 187.783 1.00 27.80 131 GLU B C 1
ATOM 4863 O O . GLU B 1 134 ? 37.911 83.787 188.275 1.00 24.86 131 GLU B O 1
ATOM 4869 N N . ALA B 1 135 ? 35.758 84.448 188.366 1.00 26.40 132 ALA B N 1
ATOM 4870 C CA . ALA B 1 135 ? 35.516 83.744 189.628 1.00 23.93 132 ALA B CA 1
ATOM 4871 C C . ALA B 1 135 ? 35.741 82.237 189.504 1.00 23.48 132 ALA B C 1
ATOM 4872 O O . ALA B 1 135 ? 36.084 81.587 190.478 1.00 27.54 132 ALA B O 1
ATOM 4874 N N . ARG B 1 136 ? 35.534 81.685 188.315 1.00 21.62 133 ARG B N 1
ATOM 4875 C CA . ARG B 1 136 ? 35.705 80.246 188.110 1.00 23.59 133 ARG B CA 1
ATOM 4876 C C . ARG B 1 136 ? 37.148 79.779 188.356 1.00 26.28 133 ARG B C 1
ATOM 4877 O O . ARG B 1 136 ? 37.378 78.635 188.756 1.00 26.17 133 ARG B O 1
ATOM 4885 N N . VAL B 1 137 ? 38.119 80.651 188.090 1.00 29.68 134 VAL B N 1
ATOM 4886 C CA . VAL B 1 137 ? 39.535 80.280 188.248 1.00 26.34 134 VAL B CA 1
ATOM 4887 C C . VAL B 1 137 ? 40.241 81.101 189.329 1.00 26.20 134 VAL B C 1
ATOM 4888 O O . VAL B 1 137 ? 41.458 81.016 189.480 1.00 26.40 134 VAL B O 1
ATOM 4892 N N . ALA B 1 138 ? 39.471 81.876 190.086 1.00 25.64 135 ALA B N 1
ATOM 4893 C CA . ALA B 1 138 ? 40.031 82.689 191.162 1.00 30.85 135 ALA B CA 1
ATOM 4894 C C . ALA B 1 138 ? 40.581 81.811 192.274 1.00 33.71 135 ALA B C 1
ATOM 4895 O O . ALA B 1 138 ? 39.908 80.897 192.732 1.00 35.98 135 ALA B O 1
ATOM 4897 N N . ASN B 1 139 ? 41.800 82.100 192.716 1.00 32.87 136 ASN B N 1
ATOM 4898 C CA . ASN B 1 139 ? 42.363 81.396 193.860 1.00 37.68 136 ASN B CA 1
ATOM 4899 C C . ASN B 1 139 ? 43.021 82.352 194.843 1.00 38.71 136 ASN B C 1
ATOM 4900 O O . ASN B 1 139 ? 43.922 81.967 195.582 1.00 40.82 136 ASN B O 1
ATOM 4905 N N . THR B 1 140 ? 42.588 83.608 194.823 1.00 34.43 137 THR B N 1
ATOM 4906 C CA . THR B 1 140 ? 43.024 84.592 195.806 1.00 30.86 137 THR B CA 1
ATOM 4907 C C . THR B 1 140 ? 41.807 85.349 196.285 1.00 35.15 137 THR B C 1
ATOM 4908 O O . THR B 1 140 ? 40.881 85.573 195.512 1.00 34.57 137 THR B O 1
ATOM 4912 N N . LYS B 1 141 ? 41.799 85.728 197.556 1.00 30.56 138 LYS B N 1
ATOM 4913 C CA . LYS B 1 141 ? 40.744 86.573 198.083 1.00 26.96 138 LYS B CA 1
ATOM 4914 C C . LYS B 1 141 ? 40.971 88.004 197.592 1.00 29.33 138 LYS B C 1
ATOM 4915 O O . LYS B 1 141 ? 42.106 88.414 197.376 1.00 27.92 138 LYS B O 1
ATOM 4919 N N . PRO B 1 142 ? 39.888 88.767 197.399 1.00 29.28 139 PRO B N 1
ATOM 4920 C CA . PRO B 1 142 ? 40.069 90.187 197.058 1.00 27.28 139 PRO B CA 1
ATOM 4921 C C . PRO B 1 142 ? 40.756 90.937 198.204 1.00 24.66 139 PRO B C 1
ATOM 4922 O O . PRO B 1 142 ? 40.548 90.587 199.362 1.00 28.58 139 PRO B O 1
ATOM 4926 N N . LYS B 1 143 ? 41.568 91.934 197.886 1.00 26.65 140 LYS B N 1
ATOM 4927 C CA . LYS B 1 143 ? 42.326 92.645 198.912 1.00 31.94 140 LYS B CA 1
ATOM 4928 C C . LYS B 1 143 ? 41.732 94.007 199.259 1.00 31.73 140 LYS B C 1
ATOM 4929 O O . LYS B 1 143 ? 41.999 94.548 200.329 1.00 35.14 140 LYS B O 1
ATOM 4933 N N . THR B 1 144 ? 40.938 94.574 198.364 1.00 23.39 141 THR B N 1
ATOM 4934 C CA . THR B 1 144 ? 40.291 95.840 198.699 1.00 24.17 141 THR B CA 1
ATOM 4935 C C . THR B 1 144 ? 38.775 95.744 198.552 1.00 25.87 141 THR B C 1
ATOM 4936 O O . THR B 1 144 ? 38.256 94.835 197.885 1.00 23.70 141 THR B O 1
ATOM 4940 N N . PHE B 1 145 ? 38.074 96.696 199.167 1.00 23.53 142 PHE B N 1
ATOM 4941 C CA . PHE B 1 145 ? 36.622 96.808 199.024 1.00 20.63 142 PHE B CA 1
ATOM 4942 C C . PHE B 1 145 ? 36.281 96.862 197.538 1.00 20.03 142 PHE B C 1
ATOM 4943 O O . PHE B 1 145 ? 35.352 96.202 197.073 1.00 23.91 142 PHE B O 1
ATOM 4951 N N . ASP B 1 146 ? 37.059 97.634 196.786 1.00 22.37 143 ASP B N 1
ATOM 4952 C CA . ASP B 1 146 ? 36.745 97.837 195.383 1.00 25.64 143 ASP B CA 1
ATOM 4953 C C . ASP B 1 146 ? 36.824 96.529 194.594 1.00 27.09 143 ASP B C 1
ATOM 4954 O O . ASP B 1 146 ? 35.964 96.247 193.744 1.00 23.82 143 ASP B O 1
ATOM 4959 N N . GLU B 1 147 ? 37.857 95.740 194.877 1.00 25.11 144 GLU B N 1
ATOM 4960 C CA . GLU B 1 147 ? 38.031 94.452 194.218 1.00 22.57 144 GLU B CA 1
ATOM 4961 C C . GLU B 1 147 ? 36.877 93.513 194.548 1.00 22.66 144 GLU B C 1
ATOM 4962 O O . GLU B 1 147 ? 36.356 92.826 193.678 1.00 23.92 144 GLU B O 1
ATOM 4968 N N . TRP B 1 148 ? 36.516 93.474 195.823 1.00 20.95 145 TRP B N 1
ATOM 4969 C CA . TRP B 1 148 ? 35.391 92.677 196.290 1.00 22.60 145 TRP B CA 1
ATOM 4970 C C . TRP B 1 148 ? 34.132 93.058 195.497 1.00 25.86 145 TRP B C 1
ATOM 4971 O O . TRP B 1 148 ? 33.440 92.184 194.978 1.00 25.33 145 TRP B O 1
ATOM 4982 N N . ILE B 1 149 ? 33.870 94.357 195.359 1.00 22.53 146 ILE B N 1
ATOM 4983 C CA . ILE B 1 149 ? 32.682 94.816 194.632 1.00 22.27 146 ILE B CA 1
ATOM 4984 C C . ILE B 1 149 ? 32.666 94.342 193.175 1.00 22.54 146 ILE B C 1
ATOM 4985 O O . ILE B 1 149 ? 31.668 93.768 192.708 1.00 20.34 146 ILE B O 1
ATOM 4990 N N . VAL B 1 150 ? 33.766 94.570 192.461 1.00 22.21 147 VAL B N 1
ATOM 4991 C CA . VAL B 1 150 ? 33.837 94.204 191.045 1.00 28.72 147 VAL B CA 1
ATOM 4992 C C . VAL B 1 150 ? 33.783 92.695 190.842 1.00 26.76 147 VAL B C 1
ATOM 4993 O O . VAL B 1 150 ? 33.195 92.217 189.878 1.00 22.82 147 VAL B O 1
ATOM 4997 N N . ARG B 1 151 ? 34.360 91.937 191.764 1.00 22.34 148 ARG B N 1
ATOM 4998 C CA . ARG B 1 151 ? 34.295 90.480 191.644 1.00 25.06 148 ARG B CA 1
ATOM 4999 C C . ARG B 1 151 ? 32.896 89.967 191.906 1.00 26.37 148 ARG B C 1
ATOM 5000 O O . ARG B 1 151 ? 32.514 88.919 191.403 1.00 31.34 148 ARG B O 1
ATOM 5008 N N . MET B 1 152 ? 32.134 90.700 192.710 1.00 25.31 149 MET B N 1
ATOM 5009 C CA . MET B 1 152 ? 30.769 90.294 193.030 1.00 28.83 149 MET B CA 1
ATOM 5010 C C . MET B 1 152 ? 29.798 90.692 191.927 1.00 31.39 149 MET B C 1
ATOM 5011 O O . MET B 1 152 ? 28.857 89.962 191.626 1.00 31.29 149 MET B O 1
ATOM 5016 N N . MET B 1 153 ? 30.035 91.856 191.325 1.00 26.01 150 MET B N 1
ATOM 5017 C CA . MET B 1 153 ? 29.023 92.479 190.473 1.00 27.54 150 MET B CA 1
ATOM 5018 C C . MET B 1 153 ? 29.439 92.619 189.025 1.00 26.68 150 MET B C 1
ATOM 5019 O O . MET B 1 153 ? 28.590 92.746 188.145 1.00 22.38 150 MET B O 1
ATOM 5024 N N . GLY B 1 154 ? 30.747 92.620 188.775 1.00 19.40 151 GLY B N 1
ATOM 5025 C CA . GLY B 1 154 ? 31.239 93.017 187.469 1.00 19.58 151 GLY B CA 1
ATOM 5026 C C . GLY B 1 154 ? 31.234 94.535 187.324 1.00 24.87 151 GLY B C 1
ATOM 5027 O O . GLY B 1 154 ? 30.620 95.257 188.115 1.00 22.30 151 GLY B O 1
ATOM 5028 N N . THR B 1 155 ? 31.911 95.020 186.296 1.00 24.82 152 THR B N 1
ATOM 5029 C CA . THR B 1 155 ? 32.148 96.447 186.116 1.00 27.66 152 THR B CA 1
ATOM 5030 C C . THR B 1 155 ? 30.879 97.289 185.956 1.00 27.68 152 THR B C 1
ATOM 5031 O O . THR B 1 155 ? 30.694 98.299 186.652 1.00 26.16 152 THR B O 1
ATOM 5035 N N . GLY B 1 156 ? 30.028 96.885 185.021 1.00 24.54 153 GLY B N 1
ATOM 5036 C CA . GLY B 1 156 ? 28.814 97.629 184.729 1.00 25.60 153 GLY B CA 1
ATOM 5037 C C . GLY B 1 156 ? 27.955 97.852 185.953 1.00 25.62 153 GLY B C 1
ATOM 5038 O O . GLY B 1 156 ? 27.608 98.991 186.279 1.00 25.10 153 GLY B O 1
ATOM 5039 N N . ILE B 1 157 ? 27.620 96.771 186.651 1.00 21.19 154 ILE B N 1
ATOM 5040 C CA . ILE B 1 157 ? 26.746 96.894 187.808 1.00 23.37 154 ILE B CA 1
ATOM 5041 C C . ILE B 1 157 ? 27.466 97.633 188.939 1.00 23.31 154 ILE B C 1
ATOM 5042 O O . ILE B 1 157 ? 26.863 98.470 189.626 1.00 23.35 154 ILE B O 1
ATOM 5047 N N . ALA B 1 158 ? 28.761 97.361 189.108 1.00 20.00 155 ALA B N 1
ATOM 5048 C CA . ALA B 1 158 ? 29.552 98.061 190.129 1.00 23.72 155 ALA B CA 1
ATOM 5049 C C . ALA B 1 158 ? 29.519 99.583 189.935 1.00 23.93 155 ALA B C 1
ATOM 5050 O O . ALA B 1 158 ? 29.332 100.335 190.892 1.00 22.99 155 ALA B O 1
ATOM 5052 N N . ASP B 1 159 ? 29.701 100.020 188.693 1.00 20.28 156 ASP B N 1
ATOM 5053 C CA . ASP B 1 159 ? 29.774 101.434 188.375 1.00 22.34 156 ASP B CA 1
ATOM 5054 C C . ASP B 1 159 ? 28.440 102.176 188.572 1.00 22.45 156 ASP B C 1
ATOM 5055 O O . ASP B 1 159 ? 28.433 103.365 188.852 1.00 21.01 156 ASP B O 1
ATOM 5060 N N . LEU B 1 160 ? 27.325 101.469 188.433 1.00 21.89 157 LEU B N 1
ATOM 5061 C CA . LEU B 1 160 ? 26.005 102.071 188.581 1.00 25.89 157 LEU B CA 1
ATOM 5062 C C . LEU B 1 160 ? 25.604 102.294 190.028 1.00 26.77 157 LEU B C 1
ATOM 5063 O O . LEU B 1 160 ? 24.851 103.211 190.324 1.00 19.72 157 LEU B O 1
ATOM 5068 N N . PHE B 1 161 ? 26.085 101.456 190.941 1.00 22.35 158 PHE B N 1
ATOM 5069 C CA . PHE B 1 161 ? 25.558 101.529 192.295 1.00 22.49 158 PHE B CA 1
ATOM 5070 C C . PHE B 1 161 ? 26.615 101.443 193.385 1.00 24.02 158 PHE B C 1
ATOM 5071 O O . PHE B 1 161 ? 26.943 102.451 194.001 1.00 20.28 158 PHE B O 1
ATOM 5079 N N . MET B 1 162 ? 27.141 100.246 193.635 1.00 20.39 159 MET B N 1
ATOM 5080 C CA . MET B 1 162 ? 27.982 100.049 194.809 1.00 18.37 159 MET B CA 1
ATOM 5081 C C . MET B 1 162 ? 29.252 100.913 194.850 1.00 26.56 159 MET B C 1
ATOM 5082 O O . MET B 1 162 ? 29.603 101.422 195.915 1.00 23.82 159 MET B O 1
ATOM 5087 N N . ARG B 1 163 ? 29.940 101.081 193.723 1.00 24.62 160 ARG B N 1
ATOM 5088 C CA . ARG B 1 163 ? 31.131 101.934 193.727 1.00 25.07 160 ARG B CA 1
ATOM 5089 C C . ARG B 1 163 ? 30.798 103.400 194.065 1.00 24.06 160 ARG B C 1
ATOM 5090 O O . ARG B 1 163 ? 31.317 103.918 195.049 1.00 21.99 160 ARG B O 1
ATOM 5098 N N . PRO B 1 164 ? 29.929 104.072 193.276 1.00 22.49 161 PRO B N 1
ATOM 5099 C CA . PRO B 1 164 ? 29.701 105.490 193.635 1.00 19.88 161 PRO B CA 1
ATOM 5100 C C . PRO B 1 164 ? 28.936 105.686 194.952 1.00 22.27 161 PRO B C 1
ATOM 5101 O O . PRO B 1 164 ? 29.225 106.652 195.669 1.00 21.09 161 PRO B O 1
ATOM 5105 N N . TYR B 1 165 ? 28.003 104.786 195.272 1.00 21.82 162 TYR B N 1
ATOM 5106 C CA . TYR B 1 165 ? 27.277 104.851 196.540 1.00 25.15 162 TYR B CA 1
ATOM 5107 C C . TYR B 1 165 ? 28.226 104.747 197.723 1.00 23.32 162 TYR B C 1
ATOM 5108 O O . TYR B 1 165 ? 28.159 105.549 198.656 1.00 23.48 162 TYR B O 1
ATOM 5117 N N . ASN B 1 166 ? 29.123 103.771 197.690 1.00 19.58 163 ASN B N 1
ATOM 5118 C CA . ASN B 1 166 ? 30.028 103.593 198.822 1.00 19.21 163 ASN B CA 1
ATOM 5119 C C . ASN B 1 166 ? 31.064 104.705 198.995 1.00 18.52 163 ASN B C 1
ATOM 5120 O O . ASN B 1 166 ? 31.468 104.989 200.123 1.00 19.94 163 ASN B O 1
ATOM 5125 N N . PHE B 1 167 ? 31.472 105.370 197.917 1.00 24.07 164 PHE B N 1
ATOM 5126 C CA . PHE B 1 167 ? 32.270 106.577 198.140 1.00 26.04 164 PHE B CA 1
ATOM 5127 C C . PHE B 1 167 ? 31.439 107.637 198.873 1.00 27.47 164 PHE B C 1
ATOM 5128 O O . PHE B 1 167 ? 31.924 108.274 199.818 1.00 26.46 164 PHE B O 1
ATOM 5136 N N . LYS B 1 168 ? 30.200 107.839 198.425 1.00 23.02 165 LYS B N 1
ATOM 5137 C CA . LYS B 1 168 ? 29.306 108.811 199.059 1.00 24.51 165 LYS B CA 1
ATOM 5138 C C . LYS B 1 168 ? 29.058 108.508 200.531 1.00 24.07 165 LYS B C 1
ATOM 5139 O O . LYS B 1 168 ? 28.841 109.421 201.330 1.00 31.82 165 LYS B O 1
ATOM 5145 N N . VAL B 1 169 ? 29.093 107.229 200.883 1.00 26.76 166 VAL B N 1
ATOM 5146 C CA . VAL B 1 169 ? 28.959 106.804 202.266 1.00 25.60 166 VAL B CA 1
ATOM 5147 C C . VAL B 1 169 ? 30.243 106.987 203.072 1.00 28.24 166 VAL B C 1
ATOM 5148 O O . VAL B 1 169 ? 30.248 107.651 204.103 1.00 26.06 166 VAL B O 1
ATOM 5152 N N . TRP B 1 170 ? 31.328 106.376 202.601 1.00 22.72 167 TRP B N 1
ATOM 5153 C CA . TRP B 1 170 ? 32.549 106.279 203.401 1.00 23.14 167 TRP B CA 1
ATOM 5154 C C . TRP B 1 170 ? 33.456 107.501 203.305 1.00 25.53 167 TRP B C 1
ATOM 5155 O O . TRP B 1 170 ? 34.334 107.687 204.147 1.00 30.20 167 TRP B O 1
ATOM 5166 N N . ALA B 1 171 ? 33.247 108.323 202.281 1.00 21.45 168 ALA B N 1
ATOM 5167 C CA . ALA B 1 171 ? 34.041 109.540 202.081 1.00 25.32 168 ALA B CA 1
ATOM 5168 C C . ALA B 1 171 ? 35.520 109.179 201.931 1.00 28.32 168 ALA B C 1
ATOM 5169 O O . ALA B 1 171 ? 36.390 109.953 202.300 1.00 28.63 168 ALA B O 1
ATOM 5171 N N . VAL B 1 172 ? 35.768 107.973 201.420 1.00 28.15 169 VAL B N 1
ATOM 5172 C CA . VAL B 1 172 ? 37.079 107.508 200.963 1.00 30.51 169 VAL B CA 1
ATOM 5173 C C . VAL B 1 172 ? 36.844 106.587 199.764 1.00 27.42 169 VAL B C 1
ATOM 5174 O O . VAL B 1 172 ? 35.802 105.939 199.669 1.00 27.46 169 VAL B O 1
ATOM 5178 N N . PRO B 1 173 ? 37.809 106.522 198.840 1.00 30.95 170 PRO B N 1
ATOM 5179 C CA . PRO B 1 173 ? 37.607 105.630 197.687 1.00 32.67 170 PRO B CA 1
ATOM 5180 C C . PRO B 1 173 ? 37.532 104.170 198.134 1.00 27.46 170 PRO B C 1
ATOM 5181 O O . PRO B 1 173 ? 38.200 103.823 199.106 1.00 28.17 170 PRO B O 1
ATOM 5185 N N . THR B 1 174 ? 36.739 103.348 197.447 1.00 19.71 171 THR B N 1
ATOM 5186 C CA . THR B 1 174 ? 36.611 101.935 197.780 1.00 24.82 171 THR B CA 1
ATOM 5187 C C . THR B 1 174 ? 37.947 101.174 197.666 1.00 25.87 171 THR B C 1
ATOM 5188 O O . THR B 1 174 ? 38.134 100.106 198.259 1.00 26.05 171 THR B O 1
ATOM 5192 N N . THR B 1 175 ? 38.867 101.727 196.889 1.00 21.53 172 THR B N 1
ATOM 5193 C CA . THR B 1 175 ? 40.184 101.143 196.724 1.00 20.55 172 THR B CA 1
ATOM 5194 C C . THR B 1 175 ? 41.051 101.300 197.968 1.00 29.01 172 THR B C 1
ATOM 5195 O O . THR B 1 175 ? 42.112 100.691 198.059 1.00 33.06 172 THR B O 1
ATOM 5199 N N . LYS B 1 176 ? 40.613 102.118 198.921 1.00 31.18 173 LYS B N 1
ATOM 5200 C CA . LYS B 1 176 ? 41.427 102.370 200.120 1.00 29.05 173 LYS B CA 1
ATOM 5201 C C . LYS B 1 176 ? 40.901 101.609 201.332 1.00 26.28 173 LYS B C 1
ATOM 5202 O O . LYS B 1 176 ? 41.405 101.761 202.444 1.00 27.28 173 LYS B O 1
ATOM 5208 N N . MET B 1 177 ? 39.868 100.807 201.113 1.00 19.21 174 MET B N 1
ATOM 5209 C CA . MET B 1 177 ? 39.257 100.047 202.190 1.00 21.06 174 MET B CA 1
ATOM 5210 C C . MET B 1 177 ? 39.533 98.559 202.071 1.00 23.03 174 MET B C 1
ATOM 5211 O O . MET B 1 177 ? 39.667 98.039 200.974 1.00 20.85 174 MET B O 1
ATOM 5216 N N . GLN B 1 178 ? 39.596 97.881 203.207 1.00 22.88 175 GLN B N 1
ATOM 5217 C CA . GLN B 1 178 ? 39.706 96.420 203.220 1.00 22.82 175 GLN B CA 1
ATOM 5218 C C . GLN B 1 178 ? 38.337 95.816 202.870 1.00 25.65 175 GLN B C 1
ATOM 5219 O O . GLN B 1 178 ? 37.371 96.550 202.646 1.00 23.16 175 GLN B O 1
ATOM 5225 N N . CYS B 1 179 ? 38.244 94.491 202.823 1.00 22.67 176 CYS B N 1
ATOM 5226 C CA . CYS B 1 179 ? 36.974 93.864 202.503 1.00 28.50 176 CYS B CA 1
ATOM 5227 C C . CYS B 1 179 ? 36.654 92.665 203.400 1.00 24.99 176 CYS B C 1
ATOM 5228 O O . CYS B 1 179 ? 35.589 92.067 203.267 1.00 31.15 176 CYS B O 1
ATOM 5231 N N . ALA B 1 180 ? 37.543 92.343 204.334 1.00 26.50 177 ALA B N 1
ATOM 5232 C CA . ALA B 1 180 ? 37.277 91.289 205.326 1.00 28.39 177 ALA B CA 1
ATOM 5233 C C . ALA B 1 180 ? 36.007 91.553 206.156 1.00 30.29 177 ALA B C 1
ATOM 5234 O O . ALA B 1 180 ? 35.294 90.619 206.551 1.00 26.98 177 ALA B O 1
ATOM 5236 N N . TRP B 1 181 ? 35.726 92.831 206.409 1.00 28.19 178 TRP B N 1
ATOM 5237 C CA . TRP B 1 181 ? 34.563 93.236 207.208 1.00 29.36 178 TRP B CA 1
ATOM 5238 C C . TRP B 1 181 ? 33.232 92.860 206.556 1.00 28.62 178 TRP B C 1
ATOM 5239 O O . TRP B 1 181 ? 32.182 92.907 207.192 1.00 28.36 178 TRP B O 1
ATOM 5250 N N . LEU B 1 182 ? 33.270 92.520 205.277 1.00 26.92 179 LEU B N 1
ATOM 5251 C CA . LEU B 1 182 ? 32.069 92.093 204.578 1.00 30.98 179 LEU B CA 1
ATOM 5252 C C . LEU B 1 182 ? 31.729 90.616 204.862 1.00 32.19 179 LEU B C 1
ATOM 5253 O O . LEU B 1 182 ? 30.691 90.119 204.438 1.00 33.75 179 LEU B O 1
ATOM 5258 N N . GLY B 1 183 ? 32.606 89.909 205.565 1.00 36.28 180 GLY B N 1
ATOM 5259 C CA . GLY B 1 183 ? 32.315 88.525 205.906 1.00 38.92 180 GLY B CA 1
ATOM 5260 C C . GLY B 1 183 ? 33.008 87.495 205.029 1.00 42.43 180 GLY B C 1
ATOM 5261 O O . GLY B 1 183 ? 33.904 87.833 204.258 1.00 40.56 180 GLY B O 1
ATOM 5262 N N . GLU B 1 184 ? 32.583 86.236 205.124 1.00 39.22 181 GLU B N 1
ATOM 5263 C CA . GLU B 1 184 ? 33.366 85.150 204.533 1.00 38.56 181 GLU B CA 1
ATOM 5264 C C . GLU B 1 184 ? 32.895 84.700 203.140 1.00 37.10 181 GLU B C 1
ATOM 5265 O O . GLU B 1 184 ? 33.594 83.935 202.474 1.00 44.64 181 GLU B O 1
ATOM 5267 N N . ARG B 1 185 ? 31.726 85.170 202.703 1.00 34.08 182 ARG B N 1
ATOM 5268 C CA . ARG B 1 185 ? 31.154 84.753 201.415 1.00 36.99 182 ARG B CA 1
ATOM 5269 C C . ARG B 1 185 ? 32.131 85.039 200.283 1.00 39.16 182 ARG B C 1
ATOM 5270 O O . ARG B 1 185 ? 32.687 86.135 200.204 1.00 45.74 182 ARG B O 1
ATOM 5272 N N . VAL B 1 186 ? 32.360 84.050 199.422 1.00 36.41 183 VAL B N 1
ATOM 5273 C CA . VAL B 1 186 ? 33.264 84.227 198.287 1.00 37.18 183 VAL B CA 1
ATOM 5274 C C . VAL B 1 186 ? 32.750 85.338 197.356 1.00 37.59 183 VAL B C 1
ATOM 5275 O O . VAL B 1 186 ? 31.551 85.408 197.053 1.00 40.58 183 VAL B O 1
ATOM 5279 N N . ALA B 1 187 ? 33.653 86.222 196.937 1.00 31.29 184 ALA B N 1
ATOM 5280 C CA . ALA B 1 187 ? 33.301 87.308 196.019 1.00 35.47 184 ALA B CA 1
ATOM 5281 C C . ALA B 1 187 ? 33.139 86.787 194.582 1.00 36.06 184 ALA B C 1
ATOM 5282 O O . ALA B 1 187 ? 34.118 86.627 193.845 1.00 33.68 184 ALA B O 1
ATOM 5284 N N . ALA B 1 188 ? 31.892 86.525 194.200 1.00 31.87 185 ALA B N 1
ATOM 5285 C CA . ALA B 1 188 ? 31.550 85.943 192.902 1.00 29.90 185 ALA B CA 1
ATOM 5286 C C . ALA B 1 188 ? 30.083 86.237 192.627 1.00 32.14 185 ALA B C 1
ATOM 5287 O O . ALA B 1 188 ? 29.296 86.340 193.556 1.00 29.97 185 ALA B O 1
ATOM 5289 N N . PRO B 1 189 ? 29.709 86.376 191.356 1.00 34.84 186 PRO B N 1
ATOM 5290 C CA . PRO B 1 189 ? 28.315 86.740 191.093 1.00 30.68 186 PRO B CA 1
ATOM 5291 C C . PRO B 1 189 ? 27.354 85.561 191.101 1.00 28.26 186 PRO B C 1
ATOM 5292 O O . PRO B 1 189 ? 27.756 84.422 190.852 1.00 23.77 186 PRO B O 1
ATOM 5296 N N . ASN B 1 190 ? 26.085 85.839 191.381 1.00 25.97 187 ASN B N 1
ATOM 5297 C CA . ASN B 1 190 ? 25.034 84.894 191.068 1.00 26.77 187 ASN B CA 1
ATOM 5298 C C . ASN B 1 190 ? 24.475 85.270 189.706 1.00 25.30 187 ASN B C 1
ATOM 5299 O O . ASN B 1 190 ? 23.412 85.899 189.598 1.00 27.53 187 ASN B O 1
ATOM 5304 N N . LEU B 1 191 ? 25.213 84.883 188.671 1.00 21.54 188 LEU B N 1
ATOM 5305 C CA . LEU B 1 191 ? 24.893 85.240 187.298 1.00 25.72 188 LEU B CA 1
ATOM 5306 C C . LEU B 1 191 ? 23.530 84.672 186.860 1.00 27.67 188 LEU B C 1
ATOM 5307 O O . LEU B 1 191 ? 22.771 85.331 186.143 1.00 26.10 188 LEU B O 1
ATOM 5312 N N . LYS B 1 192 ? 23.226 83.457 187.300 1.00 23.16 189 LYS B N 1
ATOM 5313 C CA . LYS B 1 192 ? 21.974 82.819 186.909 1.00 29.34 189 LYS B CA 1
ATOM 5314 C C . LYS B 1 192 ? 20.804 83.611 187.461 1.00 27.22 189 LYS B C 1
ATOM 5315 O O . LYS B 1 192 ? 19.857 83.893 186.734 1.00 29.52 189 LYS B O 1
ATOM 5321 N N . ALA B 1 193 ? 20.889 84.007 188.729 1.00 26.49 190 ALA B N 1
ATOM 5322 C CA . ALA B 1 193 ? 19.825 84.791 189.352 1.00 28.29 190 ALA B CA 1
ATOM 5323 C C . ALA B 1 193 ? 19.612 86.107 188.624 1.00 28.92 190 ALA B C 1
ATOM 5324 O O . ALA B 1 193 ? 18.487 86.472 188.315 1.00 24.36 190 ALA B O 1
ATOM 5326 N N . VAL B 1 194 ? 20.702 86.807 188.330 1.00 28.66 191 VAL B N 1
ATOM 5327 C CA . VAL B 1 194 ? 20.602 88.119 187.705 1.00 27.93 191 VAL B CA 1
ATOM 5328 C C . VAL B 1 194 ? 20.033 88.016 186.279 1.00 27.20 191 VAL B C 1
ATOM 5329 O O . VAL B 1 194 ? 19.103 88.747 185.928 1.00 29.24 191 VAL B O 1
ATOM 5333 N N . THR B 1 195 ? 20.568 87.101 185.469 1.00 21.70 192 THR B N 1
ATOM 5334 C CA . THR B 1 195 ? 20.077 86.934 184.099 1.00 25.98 192 THR B CA 1
ATOM 5335 C C . THR B 1 195 ? 18.631 86.440 184.086 1.00 26.18 192 THR B C 1
ATOM 5336 O O . THR B 1 195 ? 17.841 86.869 183.254 1.00 23.58 192 THR B O 1
ATOM 5340 N N . THR B 1 196 ? 18.287 85.546 185.011 1.00 24.42 193 THR B N 1
ATOM 5341 C CA . THR B 1 196 ? 16.932 85.029 185.082 1.00 23.48 193 THR B CA 1
ATOM 5342 C C . THR B 1 196 ? 15.918 86.161 185.290 1.00 22.88 193 THR B C 1
ATOM 5343 O O . THR B 1 196 ? 14.885 86.203 184.621 1.00 25.19 193 THR B O 1
ATOM 5347 N N . ASN B 1 197 ? 16.204 87.091 186.197 1.00 24.84 194 ASN B N 1
ATOM 5348 C CA . ASN B 1 197 ? 15.249 88.181 186.407 1.00 27.68 194 ASN B CA 1
ATOM 5349 C C . ASN B 1 197 ? 15.223 89.113 185.210 1.00 25.76 194 ASN B C 1
ATOM 5350 O O . ASN B 1 197 ? 14.187 89.648 184.866 1.00 24.20 194 ASN B O 1
ATOM 5355 N N . VAL B 1 198 ? 16.363 89.275 184.551 1.00 23.93 195 VAL B N 1
ATOM 5356 C CA . VAL B 1 198 ? 16.404 90.105 183.361 1.00 27.61 195 VAL B CA 1
ATOM 5357 C C . VAL B 1 198 ? 15.569 89.473 182.244 1.00 27.04 195 VAL B C 1
ATOM 5358 O O . VAL B 1 198 ? 14.762 90.143 181.605 1.00 29.67 195 VAL B O 1
ATOM 5362 N N . ILE B 1 199 ? 15.740 88.174 182.029 1.00 24.76 196 ILE B N 1
ATOM 5363 C CA . ILE B 1 199 ? 14.992 87.479 180.982 1.00 23.78 196 ILE B CA 1
ATOM 5364 C C . ILE B 1 199 ? 13.483 87.513 181.225 1.00 25.64 196 ILE B C 1
ATOM 5365 O O . ILE B 1 199 ? 12.689 87.693 180.300 1.00 27.16 196 ILE B O 1
ATOM 5370 N N . LEU B 1 200 ? 13.091 87.347 182.478 1.00 27.94 197 LEU B N 1
ATOM 5371 C CA . LEU B 1 200 ? 11.679 87.271 182.823 1.00 29.58 197 LEU B CA 1
ATOM 5372 C C . LEU B 1 200 ? 11.059 88.659 182.953 1.00 32.98 197 LEU B C 1
ATOM 5373 O O . LEU B 1 200 ? 9.846 88.782 183.024 1.00 29.86 197 LEU B O 1
ATOM 5378 N N . GLY B 1 201 ? 11.889 89.701 182.998 1.00 32.22 198 GLY B N 1
ATOM 5379 C CA . GLY B 1 201 ? 11.384 91.048 183.227 1.00 30.25 198 GLY B CA 1
ATOM 5380 C C . GLY B 1 201 ? 10.836 91.178 184.638 1.00 34.62 198 GLY B C 1
ATOM 5381 O O . GLY B 1 201 ? 9.823 91.841 184.891 1.00 35.58 198 GLY B O 1
ATOM 5382 N N . LYS B 1 202 ? 11.540 90.540 185.563 1.00 31.50 199 LYS B N 1
ATOM 5383 C CA . LYS B 1 202 ? 11.117 90.416 186.949 1.00 35.98 199 LYS B CA 1
ATOM 5384 C C . LYS B 1 202 ? 11.819 91.451 187.837 1.00 36.87 199 LYS B C 1
ATOM 5385 O O . LYS B 1 202 ? 13.008 91.765 187.638 1.00 28.61 199 LYS B O 1
ATOM 5391 N N . THR B 1 203 ? 11.070 91.994 188.793 1.00 37.23 200 THR B N 1
ATOM 5392 C CA . THR B 1 203 ? 11.668 92.679 189.927 1.00 40.54 200 THR B CA 1
ATOM 5393 C C . THR B 1 203 ? 11.306 91.933 191.207 1.00 39.60 200 THR B C 1
ATOM 5394 O O . THR B 1 203 ? 10.277 91.254 191.279 1.00 32.99 200 THR B O 1
ATOM 5398 N N . ALA B 1 204 ? 12.168 92.048 192.210 1.00 35.64 201 ALA B N 1
ATOM 5399 C CA . ALA B 1 204 ? 11.893 91.468 193.519 1.00 35.57 201 ALA B CA 1
ATOM 5400 C C . ALA B 1 204 ? 12.824 92.077 194.563 1.00 36.05 201 ALA B C 1
ATOM 5401 O O . ALA B 1 204 ? 14.058 91.994 194.446 1.00 29.59 201 ALA B O 1
ATOM 5403 N N . GLY B 1 205 ? 12.230 92.688 195.586 1.00 33.94 202 GLY B N 1
ATOM 5404 C CA . GLY B 1 205 ? 12.999 93.196 196.708 1.00 35.35 202 GLY B CA 1
ATOM 5405 C C . GLY B 1 205 ? 13.238 92.132 197.767 1.00 36.26 202 GLY B C 1
ATOM 5406 O O . GLY B 1 205 ? 12.508 91.153 197.837 1.00 42.45 202 GLY B O 1
ATOM 5407 N N . ASN B 1 206 ? 14.261 92.318 198.594 1.00 32.33 203 ASN B N 1
ATOM 5408 C CA . ASN B 1 206 ? 14.586 91.337 199.623 1.00 30.48 203 ASN B CA 1
ATOM 5409 C C . ASN B 1 206 ? 13.760 91.552 200.894 1.00 29.34 203 ASN B C 1
ATOM 5410 O O . ASN B 1 206 ? 14.285 91.515 202.006 1.00 38.65 203 ASN B O 1
ATOM 5415 N N . TRP B 1 207 ? 12.466 91.785 200.732 1.00 24.10 204 TRP B N 1
ATOM 5416 C CA . TRP B 1 207 ? 11.597 91.929 201.892 1.00 30.57 204 TRP B CA 1
ATOM 5417 C C . TRP B 1 207 ? 10.292 91.174 201.681 1.00 33.57 204 TRP B C 1
ATOM 5418 O O . TRP B 1 207 ? 10.052 90.628 200.610 1.00 36.80 204 TRP B O 1
ATOM 5429 N N . GLY B 1 208 ? 9.467 91.139 202.721 1.00 34.82 205 GLY B N 1
ATOM 5430 C CA . GLY B 1 208 ? 8.247 90.349 202.740 1.00 38.32 205 GLY B CA 1
ATOM 5431 C C . GLY B 1 208 ? 7.785 90.245 204.184 1.00 42.92 205 GLY B C 1
ATOM 5432 O O . GLY B 1 208 ? 8.363 90.892 205.056 1.00 38.24 205 GLY B O 1
ATOM 5433 N N . PRO B 1 209 ? 6.760 89.422 204.457 1.00 48.00 206 PRO B N 1
ATOM 5434 C CA . PRO B 1 209 ? 6.239 89.330 205.828 1.00 49.29 206 PRO B CA 1
ATOM 5435 C C . PRO B 1 209 ? 7.292 88.871 206.844 1.00 43.05 206 PRO B C 1
ATOM 5436 O O . PRO B 1 209 ? 7.113 89.077 208.041 1.00 42.11 206 PRO B O 1
ATOM 5440 N N . ASN B 1 210 ? 8.381 88.275 206.371 1.00 43.76 207 ASN B N 1
ATOM 5441 C CA . ASN B 1 210 ? 9.394 87.727 207.268 1.00 49.12 207 ASN B CA 1
ATOM 5442 C C . ASN B 1 210 ? 10.656 88.573 207.383 1.00 47.64 207 ASN B C 1
ATOM 5443 O O . ASN B 1 210 ? 11.535 88.270 208.184 1.00 50.25 207 ASN B O 1
ATOM 5448 N N . ALA B 1 211 ? 10.745 89.622 206.573 1.00 43.84 208 ALA B N 1
ATOM 5449 C CA . ALA B 1 211 ? 11.843 90.574 206.662 1.00 37.17 208 ALA B CA 1
ATOM 5450 C C . ALA B 1 211 ? 11.325 91.914 207.197 1.00 33.77 208 ALA B C 1
ATOM 5451 O O . ALA B 1 211 ? 10.931 92.782 206.428 1.00 29.25 208 ALA B O 1
ATOM 5453 N N . THR B 1 212 ? 11.316 92.059 208.518 1.00 29.27 209 THR B N 1
ATOM 5454 C CA . THR B 1 212 ? 10.729 93.219 209.164 1.00 29.86 209 THR B CA 1
ATOM 5455 C C . THR B 1 212 ? 11.655 93.806 210.214 1.00 33.55 209 THR B C 1
ATOM 5456 O O . THR B 1 212 ? 12.659 93.191 210.598 1.00 32.62 209 THR B O 1
ATOM 5460 N N . PHE B 1 213 ? 11.327 95.017 210.647 1.00 29.04 210 PHE B N 1
ATOM 5461 C CA . PHE B 1 213 ? 11.990 95.639 211.782 1.00 27.70 210 PHE B CA 1
ATOM 5462 C C . PHE B 1 213 ? 10.933 96.295 212.643 1.00 27.96 210 PHE B C 1
ATOM 5463 O O . PHE B 1 213 ? 9.827 96.564 212.179 1.00 27.63 210 PHE B O 1
ATOM 5471 N N . ARG B 1 214 ? 11.260 96.540 213.904 1.00 29.94 211 ARG B N 1
ATOM 5472 C CA . ARG B 1 214 ? 10.341 97.268 214.760 1.00 29.53 211 ARG B CA 1
ATOM 5473 C C . ARG B 1 214 ? 11.001 98.560 215.177 1.00 30.30 211 ARG B C 1
ATOM 5474 O O . ARG B 1 214 ? 12.223 98.621 215.343 1.00 27.06 211 ARG B O 1
ATOM 5482 N N . PHE B 1 215 ? 10.176 99.594 215.301 1.00 26.96 212 PHE B N 1
ATOM 5483 C CA . PHE B 1 215 ? 10.619 100.947 215.598 1.00 22.87 212 PHE B CA 1
ATOM 5484 C C . PHE B 1 215 ? 9.792 101.476 216.775 1.00 29.56 212 PHE B C 1
ATOM 5485 O O . PHE B 1 215 ? 8.591 101.208 216.855 1.00 31.27 212 PHE B O 1
ATOM 5493 N N . PRO B 1 216 ? 10.425 102.201 217.709 1.00 30.27 213 PRO B N 1
ATOM 5494 C CA . PRO B 1 216 ? 9.667 102.681 218.872 1.00 29.65 213 PRO B CA 1
ATOM 5495 C C . PRO B 1 216 ? 8.523 103.580 218.446 1.00 27.90 213 PRO B C 1
ATOM 5496 O O . PRO B 1 216 ? 8.744 104.404 217.568 1.00 29.35 213 PRO B O 1
ATOM 5500 N N . ALA B 1 217 ? 7.342 103.421 219.042 1.00 26.58 214 ALA B N 1
ATOM 5501 C CA . ALA B 1 217 ? 6.208 104.285 218.753 1.00 26.67 214 ALA B CA 1
ATOM 5502 C C . ALA B 1 217 ? 6.515 105.740 219.113 1.00 28.58 214 ALA B C 1
ATOM 5503 O O . ALA B 1 217 ? 6.105 106.664 218.404 1.00 27.67 214 ALA B O 1
ATOM 5505 N N . ARG B 1 218 ? 7.238 105.948 220.209 1.00 27.15 215 ARG B N 1
ATOM 5506 C CA . ARG B 1 218 ? 7.474 107.314 220.672 1.00 27.84 215 ARG B CA 1
ATOM 5507 C C . ARG B 1 218 ? 8.946 107.614 220.997 1.00 31.18 215 ARG B C 1
ATOM 5508 O O . ARG B 1 218 ? 9.681 106.742 221.463 1.00 33.38 215 ARG B O 1
ATOM 5516 N N . GLY B 1 219 ? 9.374 108.845 220.720 1.00 28.87 216 GLY B N 1
ATOM 5517 C CA . GLY B 1 219 ? 10.709 109.302 221.071 1.00 27.87 216 GLY B CA 1
ATOM 5518 C C . GLY B 1 219 ? 11.835 108.875 220.141 1.00 29.06 216 GLY B C 1
ATOM 5519 O O . GLY B 1 219 ? 13.017 109.090 220.442 1.00 27.80 216 GLY B O 1
ATOM 5520 N N . GLY B 1 220 ? 11.477 108.269 219.012 1.00 25.84 217 GLY B N 1
ATOM 5521 C CA . GLY B 1 220 ? 12.461 107.789 218.057 1.00 26.79 217 GLY B CA 1
ATOM 5522 C C . GLY B 1 220 ? 13.354 106.739 218.685 1.00 26.43 217 GLY B C 1
ATOM 5523 O O . GLY B 1 220 ? 13.064 106.245 219.776 1.00 32.52 217 GLY B O 1
ATOM 5524 N N . THR B 1 221 ? 14.440 106.393 218.005 1.00 28.37 218 THR B N 1
ATOM 5525 C CA . THR B 1 221 ? 15.374 105.398 218.529 1.00 25.96 218 THR B CA 1
ATOM 5526 C C . THR B 1 221 ? 15.864 105.754 219.942 1.00 29.90 218 THR B C 1
ATOM 5527 O O . THR B 1 221 ? 16.027 104.882 220.790 1.00 29.49 218 THR B O 1
ATOM 5531 N N . GLY B 1 222 ? 16.049 107.043 220.209 1.00 28.82 219 GLY B N 1
ATOM 5532 C CA . GLY B 1 222 ? 16.462 107.483 221.529 1.00 28.97 219 GLY B CA 1
ATOM 5533 C C . GLY B 1 222 ? 15.538 107.066 222.671 1.00 30.92 219 GLY B C 1
ATOM 5534 O O . GLY B 1 222 ? 15.974 106.972 223.822 1.00 29.96 219 GLY B O 1
ATOM 5535 N N . GLY B 1 223 ? 14.262 106.832 222.364 1.00 25.37 220 GLY B N 1
ATOM 5536 C CA . GLY B 1 223 ? 13.316 106.353 223.361 1.00 27.26 220 GLY B CA 1
ATOM 5537 C C . GLY B 1 223 ? 13.725 105.000 223.931 1.00 30.28 220 GLY B C 1
ATOM 5538 O O . GLY B 1 223 ? 13.482 104.713 225.099 1.00 27.13 220 GLY B O 1
ATOM 5539 N N . ILE B 1 224 ? 14.359 104.163 223.115 1.00 24.39 221 ILE B N 1
ATOM 5540 C CA . ILE B 1 224 ? 14.835 102.875 223.613 1.00 24.46 221 ILE B CA 1
ATOM 5541 C C . ILE B 1 224 ? 15.870 103.050 224.718 1.00 24.70 221 ILE B C 1
ATOM 5542 O O . ILE B 1 224 ? 15.766 102.472 225.794 1.00 26.04 221 ILE B O 1
ATOM 5547 N N . TRP B 1 225 ? 16.874 103.873 224.466 1.00 28.09 222 TRP B N 1
ATOM 5548 C CA . TRP B 1 225 ? 17.994 103.936 225.390 1.00 26.09 222 TRP B CA 1
ATOM 5549 C C . TRP B 1 225 ? 17.667 104.742 226.636 1.00 29.81 222 TRP B C 1
ATOM 5550 O O . TRP B 1 225 ? 18.228 104.492 227.708 1.00 30.53 222 TRP B O 1
ATOM 5561 N N . ILE B 1 226 ? 16.714 105.659 226.517 1.00 29.94 223 ILE B N 1
ATOM 5562 C CA . ILE B 1 226 ? 16.170 106.320 227.695 1.00 30.57 223 ILE B CA 1
ATOM 5563 C C . ILE B 1 226 ? 15.466 105.289 228.583 1.00 30.54 223 ILE B C 1
ATOM 5564 O O . ILE B 1 226 ? 15.720 105.215 229.790 1.00 28.85 223 ILE B O 1
ATOM 5569 N N . ALA B 1 227 ? 14.611 104.472 227.972 1.00 29.73 224 ALA B N 1
ATOM 5570 C CA . ALA B 1 227 ? 13.881 103.443 228.714 1.00 30.51 224 ALA B CA 1
ATOM 5571 C C . ALA B 1 227 ? 14.807 102.333 229.252 1.00 27.61 224 ALA B C 1
ATOM 5572 O O . ALA B 1 227 ? 14.622 101.862 230.370 1.00 29.07 224 ALA B O 1
ATOM 5574 N N . VAL B 1 228 ? 15.795 101.910 228.471 1.00 29.01 225 VAL B N 1
ATOM 5575 C CA . VAL B 1 228 ? 16.741 100.922 228.978 1.00 28.25 225 VAL B CA 1
ATOM 5576 C C . VAL B 1 228 ? 17.470 101.504 230.191 1.00 28.97 225 VAL B C 1
ATOM 5577 O O . VAL B 1 228 ? 17.517 100.883 231.251 1.00 35.21 225 VAL B O 1
ATOM 5581 N N . ALA B 1 229 ? 18.012 102.708 230.049 1.00 33.69 226 ALA B N 1
ATOM 5582 C CA . ALA B 1 229 ? 18.757 103.332 231.144 1.00 27.14 226 ALA B CA 1
ATOM 5583 C C . ALA B 1 229 ? 17.892 103.519 232.378 1.00 30.55 226 ALA B C 1
ATOM 5584 O O . ALA B 1 229 ? 18.391 103.495 233.505 1.00 30.21 226 ALA B O 1
ATOM 5586 N N . ASN B 1 230 ? 16.592 103.707 232.169 1.00 30.23 227 ASN B N 1
ATOM 5587 C CA . ASN B 1 230 ? 15.667 103.846 233.290 1.00 35.96 227 ASN B CA 1
ATOM 5588 C C . ASN B 1 230 ? 15.502 102.592 234.140 1.00 39.26 227 ASN B C 1
ATOM 5589 O O . ASN B 1 230 ? 14.962 102.669 235.237 1.00 38.98 227 ASN B O 1
ATOM 5594 N N . THR B 1 231 ? 15.944 101.438 233.645 1.00 35.43 228 THR B N 1
ATOM 5595 C CA . THR B 1 231 ? 15.789 100.206 234.418 1.00 37.59 228 THR B CA 1
ATOM 5596 C C . THR B 1 231 ? 16.968 100.007 235.353 1.00 39.72 228 THR B C 1
ATOM 5597 O O . THR B 1 231 ? 16.957 99.114 236.192 1.00 41.94 228 THR B O 1
ATOM 5601 N N . LEU B 1 232 ? 17.990 100.842 235.203 1.00 38.89 229 LEU B N 1
ATOM 5602 C CA . LEU B 1 232 ? 19.161 100.765 236.064 1.00 37.02 229 LEU B CA 1
ATOM 5603 C C . LEU B 1 232 ? 18.932 101.508 237.382 1.00 37.35 229 LEU B C 1
ATOM 5604 O O . LEU B 1 232 ? 18.159 102.464 237.429 1.00 42.17 229 LEU B O 1
ATOM 5609 N N . PRO B 1 233 ? 19.614 101.074 238.459 1.00 39.43 230 PRO B N 1
ATOM 5610 C CA . PRO B 1 233 ? 19.604 101.835 239.715 1.00 35.21 230 PRO B CA 1
ATOM 5611 C C . PRO B 1 233 ? 20.242 103.215 239.530 1.00 38.09 230 PRO B C 1
ATOM 5612 O O . PRO B 1 233 ? 21.435 103.291 239.224 1.00 33.12 230 PRO B O 1
ATOM 5616 N N . LYS B 1 234 ? 19.454 104.280 239.709 1.00 37.37 231 LYS B N 1
ATOM 5617 C CA . LYS B 1 234 ? 19.882 105.648 239.389 1.00 38.79 231 LYS B CA 1
ATOM 5618 C C . LYS B 1 234 ? 21.172 106.059 240.099 1.00 35.33 231 LYS B C 1
ATOM 5619 O O . LYS B 1 234 ? 22.041 106.690 239.500 1.00 40.28 231 LYS B O 1
ATOM 5621 N N . GLU B 1 235 ? 21.310 105.682 241.364 1.00 32.86 232 GLU B N 1
ATOM 5622 C CA . GLU B 1 235 ? 22.503 106.034 242.134 1.00 42.53 232 GLU B CA 1
ATOM 5623 C C . GLU B 1 235 ? 23.794 105.384 241.592 1.00 39.02 232 GLU B C 1
ATOM 5624 O O . GLU B 1 235 ? 24.883 105.686 242.064 1.00 41.11 232 GLU B O 1
ATOM 5630 N N . LYS B 1 236 ? 23.686 104.505 240.603 1.00 34.49 233 LYS B N 1
ATOM 5631 C CA . LYS B 1 236 ? 24.895 103.952 239.997 1.00 34.40 233 LYS B CA 1
ATOM 5632 C C . LYS B 1 236 ? 25.187 104.678 238.687 1.00 33.05 233 LYS B C 1
ATOM 5633 O O . LYS B 1 236 ? 26.141 104.356 237.979 1.00 34.25 233 LYS B O 1
ATOM 5639 N N . THR B 1 237 ? 24.377 105.687 238.383 1.00 32.10 234 THR B N 1
ATOM 5640 C CA . THR B 1 237 ? 24.591 106.486 237.189 1.00 30.82 234 THR B CA 1
ATOM 5641 C C . THR B 1 237 ? 25.010 107.902 237.539 1.00 36.69 234 THR B C 1
ATOM 5642 O O . THR B 1 237 ? 24.703 108.413 238.612 1.00 37.07 234 THR B O 1
ATOM 5646 N N . ARG B 1 238 ? 25.701 108.536 236.605 1.00 35.99 235 ARG B N 1
ATOM 5647 C CA . ARG B 1 238 ? 26.121 109.914 236.752 1.00 38.96 235 ARG B CA 1
ATOM 5648 C C . ARG B 1 238 ? 26.156 110.535 235.356 1.00 36.64 235 ARG B C 1
ATOM 5649 O O . ARG B 1 238 ? 27.170 110.470 234.651 1.00 29.67 235 ARG B O 1
ATOM 5657 N N . PHE B 1 239 ? 25.022 111.096 234.949 1.00 36.55 236 PHE B N 1
ATOM 5658 C CA . PHE B 1 239 ? 24.821 111.566 233.578 1.00 34.23 236 PHE B CA 1
ATOM 5659 C C . PHE B 1 239 ? 24.718 113.084 233.528 1.00 42.81 236 PHE B C 1
ATOM 5660 O O . PHE B 1 239 ? 23.919 113.673 234.249 1.00 37.66 236 PHE B O 1
ATOM 5668 N N . GLY B 1 240 ? 25.519 113.710 232.672 1.00 43.53 237 GLY B N 1
ATOM 5669 C CA . GLY B 1 240 ? 25.488 115.149 232.509 1.00 42.78 237 GLY B CA 1
ATOM 5670 C C . GLY B 1 240 ? 26.876 115.728 232.674 1.00 46.43 237 GLY B C 1
ATOM 5671 O O . GLY B 1 240 ? 27.869 114.995 232.619 1.00 44.65 237 GLY B O 1
ATOM 5672 N N . GLU B 1 241 ? 26.952 117.039 232.876 1.00 46.29 238 GLU B N 1
ATOM 5673 C CA . GLU B 1 241 ? 28.233 117.679 233.143 1.00 49.75 238 GLU B CA 1
ATOM 5674 C C . GLU B 1 241 ? 28.929 116.980 234.303 1.00 43.37 238 GLU B C 1
ATOM 5675 O O . GLU B 1 241 ? 30.150 116.804 234.292 1.00 39.30 238 GLU B O 1
ATOM 5681 N N . LYS B 1 242 ? 28.140 116.549 235.283 1.00 38.52 239 LYS B N 1
ATOM 5682 C CA . LYS B 1 242 ? 28.678 115.858 236.450 1.00 40.40 239 LYS B CA 1
ATOM 5683 C C . LYS B 1 242 ? 29.343 114.519 236.102 1.00 37.94 239 LYS B C 1
ATOM 5684 O O . LYS B 1 242 ? 30.100 113.973 236.902 1.00 40.79 239 LYS B O 1
ATOM 5690 N N . GLY B 1 243 ? 29.069 113.983 234.919 1.00 36.00 240 GLY B N 1
ATOM 5691 C CA . GLY B 1 243 ? 29.653 112.700 234.555 1.00 35.47 240 GLY B CA 1
ATOM 5692 C C . GLY B 1 243 ? 30.606 112.752 233.376 1.00 34.28 240 GLY B C 1
ATOM 5693 O O . GLY B 1 243 ? 30.897 111.722 232.761 1.00 34.90 240 GLY B O 1
ATOM 5694 N N . LYS B 1 244 ? 31.088 113.946 233.045 1.00 31.03 241 LYS B N 1
ATOM 5695 C CA . LYS B 1 244 ? 32.003 114.103 231.919 1.00 31.44 241 LYS B CA 1
ATOM 5696 C C . LYS B 1 244 ? 33.423 113.732 232.338 1.00 34.74 241 LYS B C 1
ATOM 5697 O O . LYS B 1 244 ? 33.979 114.311 233.269 1.00 39.92 241 LYS B O 1
ATOM 5703 N N . VAL B 1 245 ? 34.002 112.753 231.656 1.00 32.23 242 VAL B N 1
ATOM 5704 C CA . VAL B 1 245 ? 35.365 112.340 231.935 1.00 34.38 242 VAL B CA 1
ATOM 5705 C C . VAL B 1 245 ? 36.361 113.282 231.265 1.00 34.69 242 VAL B C 1
ATOM 5706 O O . VAL B 1 245 ? 36.243 113.559 230.081 1.00 33.11 242 VAL B O 1
ATOM 5710 N N . THR B 1 246 ? 37.342 113.769 232.019 1.00 32.43 243 THR B N 1
ATOM 5711 C CA . THR B 1 246 ? 38.357 114.656 231.449 1.00 36.49 243 THR B CA 1
ATOM 5712 C C . THR B 1 246 ? 39.765 114.052 231.529 1.00 35.92 243 THR B C 1
ATOM 5713 O O . THR B 1 246 ? 40.630 114.375 230.723 1.00 36.96 243 THR B O 1
ATOM 5717 N N . LYS B 1 247 ? 39.988 113.177 232.504 1.00 34.79 244 LYS B N 1
ATOM 5718 C CA . LYS B 1 247 ? 41.291 112.547 232.669 1.00 39.60 244 LYS B CA 1
ATOM 5719 C C . LYS B 1 247 ? 41.157 111.058 233.013 1.00 39.63 244 LYS B C 1
ATOM 5720 O O . LYS B 1 247 ? 40.316 110.673 233.829 1.00 36.84 244 LYS B O 1
ATOM 5724 N N . VAL B 1 248 ? 41.981 110.224 232.379 1.00 33.89 245 VAL B N 1
ATOM 5725 C CA . VAL B 1 248 ? 42.081 108.823 232.753 1.00 31.22 245 VAL B CA 1
ATOM 5726 C C . VAL B 1 248 ? 43.538 108.489 233.080 1.00 36.85 245 VAL B C 1
ATOM 5727 O O . VAL B 1 248 ? 44.418 108.570 232.221 1.00 39.27 245 VAL B O 1
ATOM 5731 N N . ASN B 1 249 ? 43.796 108.141 234.331 1.00 35.45 246 ASN B N 1
ATOM 5732 C CA . ASN B 1 249 ? 45.138 107.779 234.750 1.00 37.02 246 ASN B CA 1
ATOM 5733 C C . ASN B 1 249 ? 45.241 106.264 234.819 1.00 37.56 246 ASN B C 1
ATOM 5734 O O . ASN B 1 249 ? 44.952 105.664 235.851 1.00 40.61 246 ASN B O 1
ATOM 5739 N N . ALA B 1 250 ? 45.644 105.650 233.712 1.00 30.80 247 ALA B N 1
ATOM 5740 C CA . ALA B 1 250 ? 45.631 104.203 233.615 1.00 33.69 247 ALA B CA 1
ATOM 5741 C C . ALA B 1 250 ? 46.565 103.554 234.629 1.00 42.57 247 ALA B C 1
ATOM 5742 O O . ALA B 1 250 ? 46.273 102.479 235.133 1.00 46.07 247 ALA B O 1
ATOM 5744 N N . ASN B 1 251 ? 47.681 104.208 234.936 1.00 46.66 248 ASN B N 1
ATOM 5745 C CA . ASN B 1 251 ? 48.631 103.641 235.889 1.00 46.91 248 ASN B CA 1
ATOM 5746 C C . ASN B 1 251 ? 48.054 103.586 237.301 1.00 41.63 248 ASN B C 1
ATOM 5747 O O . ASN B 1 251 ? 48.189 102.582 237.988 1.00 45.46 248 ASN B O 1
ATOM 5752 N N . ASN B 1 252 ? 47.402 104.662 237.725 1.00 39.31 249 ASN B N 1
ATOM 5753 C CA . ASN B 1 252 ? 46.729 104.706 239.029 1.00 43.66 249 ASN B CA 1
ATOM 5754 C C . ASN B 1 252 ? 45.366 104.018 239.044 1.00 38.54 249 ASN B C 1
ATOM 5755 O O . ASN B 1 252 ? 44.790 103.820 240.110 1.00 38.53 249 ASN B O 1
ATOM 5760 N N . LYS B 1 253 ? 44.851 103.686 237.859 1.00 35.32 250 LYS B N 1
ATOM 5761 C CA . LYS B 1 253 ? 43.461 103.254 237.685 1.00 34.92 250 LYS B CA 1
ATOM 5762 C C . LYS B 1 253 ? 42.504 104.249 238.325 1.00 35.97 250 LYS B C 1
ATOM 5763 O O . LYS B 1 253 ? 41.688 103.904 239.187 1.00 38.75 250 LYS B O 1
ATOM 5769 N N . THR B 1 254 ? 42.614 105.496 237.883 1.00 35.03 251 THR B N 1
ATOM 5770 C CA . THR B 1 254 ? 41.776 106.565 238.396 1.00 36.08 251 THR B CA 1
ATOM 5771 C C . THR B 1 254 ? 41.255 107.423 237.257 1.00 39.75 251 THR B C 1
ATOM 5772 O O . THR B 1 254 ? 41.984 107.768 236.328 1.00 42.65 251 THR B O 1
ATOM 5776 N N . VAL B 1 255 ? 39.976 107.751 237.326 1.00 43.19 252 VAL B N 1
ATOM 5777 C CA . VAL B 1 255 ? 39.364 108.625 236.344 1.00 40.81 252 VAL B CA 1
ATOM 5778 C C . VAL B 1 255 ? 39.024 109.936 237.026 1.00 38.38 252 VAL B C 1
ATOM 5779 O O . VAL B 1 255 ? 38.559 109.938 238.168 1.00 37.14 252 VAL B O 1
ATOM 5783 N N . THR B 1 256 ? 39.297 111.051 236.356 1.00 38.95 253 THR B N 1
ATOM 5784 C CA . THR B 1 256 ? 38.891 112.353 236.882 1.00 39.56 253 THR B CA 1
ATOM 5785 C C . THR B 1 256 ? 37.782 112.947 236.030 1.00 36.57 253 THR B C 1
ATOM 5786 O O . THR B 1 256 ? 37.875 112.970 234.805 1.00 38.77 253 THR B O 1
ATOM 5790 N N . LEU B 1 257 ? 36.731 113.418 236.691 1.00 39.38 254 LEU B N 1
ATOM 5791 C CA . LEU B 1 257 ? 35.599 114.024 236.005 1.00 41.77 254 LEU B CA 1
ATOM 5792 C C . LEU B 1 257 ? 35.761 115.540 235.933 1.00 45.46 254 LEU B C 1
ATOM 5793 O O . LEU B 1 257 ? 36.640 116.111 236.590 1.00 40.29 254 LEU B O 1
ATOM 5798 N N . GLN B 1 258 ? 34.898 116.175 235.140 1.00 42.28 255 GLN B N 1
ATOM 5799 C CA . GLN B 1 258 ? 34.903 117.624 234.948 1.00 39.44 255 GLN B CA 1
ATOM 5800 C C . GLN B 1 258 ? 34.886 118.389 236.263 1.00 40.20 255 GLN B C 1
ATOM 5801 O O . GLN B 1 258 ? 35.646 119.338 236.439 1.00 42.61 255 GLN B O 1
ATOM 5807 N N . ASP B 1 259 ? 34.029 117.963 237.186 1.00 38.44 256 ASP B N 1
ATOM 5808 C CA . ASP B 1 259 ? 33.817 118.704 238.429 1.00 45.24 256 ASP B CA 1
ATOM 5809 C C . ASP B 1 259 ? 34.853 118.413 239.508 1.00 46.73 256 ASP B C 1
ATOM 5810 O O . ASP B 1 259 ? 34.768 118.951 240.612 1.00 55.60 256 ASP B O 1
ATOM 5815 N N . GLY B 1 260 ? 35.830 117.567 239.197 1.00 44.90 257 GLY B N 1
ATOM 5816 C CA . GLY B 1 260 ? 36.880 117.261 240.150 1.00 44.71 257 GLY B CA 1
ATOM 5817 C C . GLY B 1 260 ? 36.772 115.883 240.773 1.00 47.04 257 GLY B C 1
ATOM 5818 O O . GLY B 1 260 ? 37.747 115.374 241.333 1.00 44.79 257 GLY B O 1
ATOM 5819 N N . THR B 1 261 ? 35.591 115.278 240.680 1.00 46.48 258 THR B N 1
ATOM 5820 C CA . THR B 1 261 ? 35.371 113.944 241.231 1.00 42.54 258 THR B CA 1
ATOM 5821 C C . THR B 1 261 ? 36.365 112.938 240.680 1.00 42.11 258 THR B C 1
ATOM 5822 O O . THR B 1 261 ? 36.588 112.876 239.472 1.00 43.08 258 THR B O 1
ATOM 5826 N N . THR B 1 262 ? 36.969 112.153 241.565 1.00 41.22 259 THR B N 1
ATOM 5827 C CA . THR B 1 262 ? 37.829 111.061 241.129 1.00 42.22 259 THR B CA 1
ATOM 5828 C C . THR B 1 262 ? 37.164 109.711 241.382 1.00 41.18 259 THR B C 1
ATOM 5829 O O . THR B 1 262 ? 36.534 109.499 242.417 1.00 34.27 259 THR B O 1
ATOM 5833 N N . ILE B 1 263 ? 37.298 108.807 240.420 1.00 37.98 260 ILE B N 1
ATOM 5834 C CA . ILE B 1 263 ? 36.789 107.454 240.575 1.00 37.92 260 ILE B CA 1
ATOM 5835 C C . ILE B 1 263 ? 37.925 106.461 240.410 1.00 35.12 260 ILE B C 1
ATOM 5836 O O . ILE B 1 263 ? 38.575 106.428 239.365 1.00 33.30 260 ILE B O 1
ATOM 5841 N N . GLY B 1 264 ? 38.160 105.652 241.437 1.00 35.88 261 GLY B N 1
ATOM 5842 C CA . GLY B 1 264 ? 39.107 104.558 241.338 1.00 39.56 261 GLY B CA 1
ATOM 5843 C C . GLY B 1 264 ? 38.387 103.319 240.840 1.00 38.94 261 GLY B C 1
ATOM 5844 O O . GLY B 1 264 ? 37.294 103.003 241.319 1.00 39.71 261 GLY B O 1
ATOM 5845 N N . TYR B 1 265 ? 38.985 102.621 239.876 1.00 33.53 262 TYR B N 1
ATOM 5846 C CA . TYR B 1 265 ? 38.386 101.401 239.327 1.00 34.45 262 TYR B CA 1
ATOM 5847 C C . TYR B 1 265 ? 39.345 100.219 239.401 1.00 35.09 262 TYR B C 1
ATOM 5848 O O . TYR B 1 265 ? 40.554 100.402 239.529 1.00 37.42 262 TYR B O 1
ATOM 5857 N N . LYS B 1 266 ? 38.797 99.009 239.317 1.00 34.18 263 LYS B N 1
ATOM 5858 C CA . LYS B 1 266 ? 39.618 97.812 239.126 1.00 36.09 263 LYS B CA 1
ATOM 5859 C C . LYS B 1 266 ? 39.674 97.482 237.638 1.00 37.19 263 LYS B C 1
ATOM 5860 O O . LYS B 1 266 ? 40.744 97.199 237.095 1.00 33.95 263 LYS B O 1
ATOM 5866 N N . LYS B 1 267 ? 38.515 97.528 236.980 1.00 32.42 264 LYS B N 1
ATOM 5867 C CA . LYS B 1 267 ? 38.449 97.338 235.538 1.00 34.65 264 LYS B CA 1
ATOM 5868 C C . LYS B 1 267 ? 37.644 98.480 234.903 1.00 32.34 264 LYS B C 1
ATOM 5869 O O . LYS B 1 267 ? 36.648 98.934 235.450 1.00 30.95 264 LYS B O 1
ATOM 5875 N N . LEU B 1 268 ? 38.099 98.936 233.743 1.00 28.13 265 LEU B N 1
ATOM 5876 C CA . LEU B 1 268 ? 37.482 100.043 233.044 1.00 29.96 265 LEU B CA 1
ATOM 5877 C C . LEU B 1 268 ? 36.886 99.592 231.735 1.00 31.03 265 LEU B C 1
ATOM 5878 O O . LEU B 1 268 ? 37.606 99.101 230.863 1.00 31.48 265 LEU B O 1
ATOM 5883 N N . VAL B 1 269 ? 35.580 99.772 231.581 1.00 27.23 266 VAL B N 1
ATOM 5884 C CA . VAL B 1 269 ? 34.963 99.606 230.274 1.00 27.17 266 VAL B CA 1
ATOM 5885 C C . VAL B 1 269 ? 34.760 100.986 229.660 1.00 27.59 266 VAL B C 1
ATOM 5886 O O . VAL B 1 269 ? 33.918 101.752 230.118 1.00 28.51 266 VAL B O 1
ATOM 5890 N N . SER B 1 270 ? 35.541 101.311 228.634 1.00 25.41 267 SER B N 1
ATOM 5891 C CA . SER B 1 270 ? 35.459 102.643 228.030 1.00 30.45 267 SER B CA 1
ATOM 5892 C C . SER B 1 270 ? 34.806 102.566 226.667 1.00 27.03 267 SER B C 1
ATOM 5893 O O . SER B 1 270 ? 35.264 101.840 225.797 1.00 28.42 267 SER B O 1
ATOM 5896 N N . THR B 1 271 ? 33.742 103.341 226.480 1.00 26.71 268 THR B N 1
ATOM 5897 C CA . THR B 1 271 ? 32.978 103.278 225.246 1.00 28.43 268 THR B CA 1
ATOM 5898 C C . THR B 1 271 ? 33.031 104.592 224.491 1.00 30.54 268 THR B C 1
ATOM 5899 O O . THR B 1 271 ? 32.348 104.755 223.487 1.00 27.65 268 THR B O 1
ATOM 5903 N N . MET B 1 272 ? 33.828 105.536 224.984 1.00 30.19 269 MET B N 1
ATOM 5904 C CA . MET B 1 272 ? 34.055 106.774 224.256 1.00 27.99 269 MET B CA 1
ATOM 5905 C C . MET B 1 272 ? 34.957 106.433 223.087 1.00 30.61 269 MET B C 1
ATOM 5906 O O . MET B 1 272 ? 35.584 105.372 223.086 1.00 25.44 269 MET B O 1
ATOM 5911 N N . ALA B 1 273 ? 35.004 107.301 222.083 1.00 23.29 270 ALA B N 1
ATOM 5912 C CA . ALA B 1 273 ? 35.892 107.067 220.948 1.00 29.99 270 ALA B CA 1
ATOM 5913 C C . ALA B 1 273 ? 37.327 106.886 221.435 1.00 27.93 270 ALA B C 1
ATOM 5914 O O . ALA B 1 273 ? 37.794 107.613 222.314 1.00 30.58 270 ALA B O 1
ATOM 5916 N N . VAL B 1 274 ? 38.025 105.893 220.895 1.00 28.32 271 VAL B N 1
ATOM 5917 C CA . VAL B 1 274 ? 39.310 105.532 221.472 1.00 27.31 271 VAL B CA 1
ATOM 5918 C C . VAL B 1 274 ? 40.345 106.648 221.275 1.00 27.72 271 VAL B C 1
ATOM 5919 O O . VAL B 1 274 ? 41.284 106.782 222.064 1.00 31.09 271 VAL B O 1
ATOM 5923 N N . ASP B 1 275 ? 40.176 107.454 220.232 1.00 25.28 272 ASP B N 1
ATOM 5924 C CA . ASP B 1 275 ? 41.085 108.574 220.030 1.00 30.24 272 ASP B CA 1
ATOM 5925 C C . ASP B 1 275 ? 40.840 109.623 221.132 1.00 32.21 272 ASP B C 1
ATOM 5926 O O . ASP B 1 275 ? 41.801 110.209 221.644 1.00 31.40 272 ASP B O 1
ATOM 5931 N N . PHE B 1 276 ? 39.579 109.827 221.531 1.00 25.66 273 PHE B N 1
ATOM 5932 C CA . PHE B 1 276 ? 39.283 110.641 222.730 1.00 29.00 273 PHE B CA 1
ATOM 5933 C C . PHE B 1 276 ? 39.899 110.044 224.001 1.00 30.29 273 PHE B C 1
ATOM 5934 O O . PHE B 1 276 ? 40.397 110.766 224.865 1.00 27.74 273 PHE B O 1
ATOM 5942 N N . LEU B 1 277 ? 39.819 108.726 224.137 1.00 24.99 274 LEU B N 1
ATOM 5943 C CA . LEU B 1 277 ? 40.372 108.049 225.307 1.00 27.14 274 LEU B CA 1
ATOM 5944 C C . LEU B 1 277 ? 41.884 108.270 225.418 1.00 27.53 274 LEU B C 1
ATOM 5945 O O . LEU B 1 277 ? 42.389 108.584 226.489 1.00 29.91 274 LEU B O 1
ATOM 5950 N N . ALA B 1 278 ? 42.598 108.086 224.311 1.00 26.67 275 ALA B N 1
ATOM 5951 C CA . ALA B 1 278 ? 44.049 108.295 224.299 1.00 26.06 275 ALA B CA 1
ATOM 5952 C C . ALA B 1 278 ? 44.432 109.696 224.772 1.00 26.44 275 ALA B C 1
ATOM 5953 O O . ALA B 1 278 ? 45.401 109.854 225.512 1.00 36.10 275 ALA B O 1
ATOM 5955 N N . GLU B 1 279 ? 43.670 110.704 224.352 1.00 28.76 276 GLU B N 1
ATOM 5956 C CA . GLU B 1 279 ? 43.902 112.083 224.792 1.00 33.26 276 GLU B CA 1
ATOM 5957 C C . GLU B 1 279 ? 43.651 112.250 226.285 1.00 33.42 276 GLU B C 1
ATOM 5958 O O . GLU B 1 279 ? 44.426 112.891 226.996 1.00 31.40 276 GLU B O 1
ATOM 5964 N N . ALA B 1 280 ? 42.560 111.669 226.763 1.00 36.64 277 ALA B N 1
ATOM 5965 C CA . ALA B 1 280 ? 42.219 111.765 228.175 1.00 34.58 277 ALA B CA 1
ATOM 5966 C C . ALA B 1 280 ? 43.240 111.017 229.022 1.00 33.73 277 ALA B C 1
ATOM 5967 O O . ALA B 1 280 ? 43.386 111.287 230.219 1.00 34.46 277 ALA B O 1
ATOM 5969 N N . MET B 1 281 ? 43.953 110.082 228.389 1.00 31.83 278 MET B N 1
ATOM 5970 C CA . MET B 1 281 ? 45.002 109.321 229.059 1.00 31.67 278 MET B CA 1
ATOM 5971 C C . MET B 1 281 ? 46.339 110.064 229.076 1.00 35.85 278 MET B C 1
ATOM 5972 O O . MET B 1 281 ? 47.280 109.641 229.754 1.00 30.28 278 MET B O 1
ATOM 5977 N N . ASN B 1 282 ? 46.422 111.159 228.321 1.00 39.49 279 ASN B N 1
ATOM 5978 C CA . ASN B 1 282 ? 47.684 111.888 228.138 1.00 42.83 279 ASN B CA 1
ATOM 5979 C C . ASN B 1 282 ? 48.814 110.937 227.768 1.00 37.95 279 ASN B C 1
ATOM 5980 O O . ASN B 1 282 ? 49.941 111.058 228.243 1.00 34.24 279 ASN B O 1
ATOM 5985 N N . ASP B 1 283 ? 48.475 109.983 226.915 1.00 37.00 280 ASP B N 1
ATOM 5986 C CA . ASP B 1 283 ? 49.374 108.923 226.510 1.00 36.77 280 ASP B CA 1
ATOM 5987 C C . ASP B 1 283 ? 49.767 109.198 225.068 1.00 36.79 280 ASP B C 1
ATOM 5988 O O . ASP B 1 283 ? 48.977 108.973 224.142 1.00 36.54 280 ASP B O 1
ATOM 5993 N N . GLN B 1 284 ? 50.979 109.709 224.880 1.00 37.14 281 GLN B N 1
ATOM 5994 C CA . GLN B 1 284 ? 51.409 110.175 223.562 1.00 41.55 281 GLN B CA 1
ATOM 5995 C C . GLN B 1 284 ? 51.536 109.042 222.565 1.00 31.62 281 GLN B C 1
ATOM 5996 O O . GLN B 1 284 ? 51.198 109.209 221.393 1.00 33.53 281 GLN B O 1
ATOM 6002 N N . GLU B 1 285 ? 52.042 107.906 223.032 1.00 35.12 282 GLU B N 1
ATOM 6003 C CA . GLU B 1 285 ? 52.152 106.720 222.195 1.00 35.88 282 GLU B CA 1
ATOM 6004 C C . GLU B 1 285 ? 50.781 106.393 221.609 1.00 35.69 282 GLU B C 1
ATOM 6005 O O . GLU B 1 285 ? 50.640 106.234 220.399 1.00 39.45 282 GLU B O 1
ATOM 6007 N N . LEU B 1 286 ? 49.768 106.331 222.471 1.00 35.70 283 LEU B N 1
ATOM 6008 C CA . LEU B 1 286 ? 48.408 106.016 222.038 1.00 29.81 283 LEU B CA 1
ATOM 6009 C C . LEU B 1 286 ? 47.759 107.116 221.202 1.00 28.83 283 LEU B C 1
ATOM 6010 O O . LEU B 1 286 ? 47.001 106.821 220.280 1.00 28.20 283 LEU B O 1
ATOM 6015 N N . VAL B 1 287 ? 48.030 108.379 221.520 1.00 29.10 284 VAL B N 1
ATOM 6016 C CA . VAL B 1 287 ? 47.439 109.445 220.730 1.00 29.64 284 VAL B CA 1
ATOM 6017 C C . VAL B 1 287 ? 47.964 109.279 219.308 1.00 32.32 284 VAL B C 1
ATOM 6018 O O . VAL B 1 287 ? 47.205 109.340 218.333 1.00 28.87 284 VAL B O 1
ATOM 6022 N N . GLY B 1 288 ? 49.257 108.996 219.208 1.00 33.43 285 GLY B N 1
ATOM 6023 C CA . GLY B 1 288 ? 49.883 108.751 217.925 1.00 31.94 285 GLY B CA 1
ATOM 6024 C C . GLY B 1 288 ? 49.212 107.628 217.159 1.00 33.96 285 GLY B C 1
ATOM 6025 O O . GLY B 1 288 ? 48.872 107.785 215.987 1.00 32.43 285 GLY B O 1
ATOM 6026 N N . LEU B 1 289 ? 49.014 106.490 217.817 1.00 31.38 286 LEU B N 1
ATOM 6027 C CA . LEU B 1 289 ? 48.409 105.351 217.149 1.00 29.49 286 LEU B CA 1
ATOM 6028 C C . LEU B 1 289 ? 46.959 105.644 216.770 1.00 24.69 286 LEU B C 1
ATOM 6029 O O . LEU B 1 289 ? 46.565 105.402 215.636 1.00 31.05 286 LEU B O 1
ATOM 6034 N N . THR B 1 290 ? 46.168 106.180 217.701 1.00 27.90 287 THR B N 1
ATOM 6035 C CA . THR B 1 290 ? 44.751 106.419 217.416 1.00 28.91 287 THR B CA 1
ATOM 6036 C C . THR B 1 290 ? 44.547 107.416 216.284 1.00 33.21 287 THR B C 1
ATOM 6037 O O . THR B 1 290 ? 43.537 107.354 215.579 1.00 27.27 287 THR B O 1
ATOM 6041 N N . LYS B 1 291 ? 45.515 108.311 216.087 1.00 38.24 288 LYS B N 1
ATOM 6042 C CA . LYS B 1 291 ? 45.443 109.271 214.990 1.00 39.27 288 LYS B CA 1
ATOM 6043 C C . LYS B 1 291 ? 45.625 108.595 213.634 1.00 34.21 288 LYS B C 1
ATOM 6044 O O . LYS B 1 291 ? 45.213 109.132 212.611 1.00 38.85 288 LYS B O 1
ATOM 6050 N N . GLN B 1 292 ? 46.205 107.400 213.621 1.00 28.73 289 GLN B N 1
ATOM 6051 C CA . GLN B 1 292 ? 46.284 106.628 212.376 1.00 29.76 289 GLN B CA 1
ATOM 6052 C C . GLN B 1 292 ? 44.955 106.012 211.955 1.00 29.62 289 GLN B C 1
ATOM 6053 O O . GLN B 1 292 ? 44.844 105.483 210.853 1.00 33.10 289 GLN B O 1
ATOM 6059 N N . LEU B 1 293 ? 43.966 106.021 212.840 1.00 27.39 290 LEU B N 1
ATOM 6060 C CA . LEU B 1 293 ? 42.670 105.464 212.480 1.00 29.07 290 LEU B CA 1
ATOM 6061 C C . LEU B 1 293 ? 41.944 106.483 211.617 1.00 35.59 290 LEU B C 1
ATOM 6062 O O . LEU B 1 293 ? 42.258 107.669 211.666 1.00 38.38 290 LEU B O 1
ATOM 6067 N N . PHE B 1 294 ? 40.971 106.033 210.834 1.00 33.36 291 PHE B N 1
ATOM 6068 C CA . PHE B 1 294 ? 40.235 106.948 209.975 1.00 28.90 291 PHE B CA 1
ATOM 6069 C C . PHE B 1 294 ? 38.747 106.886 210.308 1.00 26.15 291 PHE B C 1
ATOM 6070 O O . PHE B 1 294 ? 38.226 105.834 210.642 1.00 22.01 291 PHE B O 1
ATOM 6078 N N . TYR B 1 295 ? 38.065 108.022 210.222 1.00 25.39 292 TYR B N 1
ATOM 6079 C CA . TYR B 1 295 ? 36.628 108.044 210.435 1.00 23.27 292 TYR B CA 1
ATOM 6080 C C . TYR B 1 295 ? 35.993 109.175 209.616 1.00 28.70 292 TYR B C 1
ATOM 6081 O O . TYR B 1 295 ? 36.679 110.118 209.215 1.00 22.19 292 TYR B O 1
ATOM 6090 N N . SER B 1 296 ? 34.698 109.060 209.344 1.00 24.17 293 SER B N 1
ATOM 6091 C CA . SER B 1 296 ? 33.984 110.111 208.644 1.00 23.44 293 SER B CA 1
ATOM 6092 C C . SER B 1 296 ? 33.001 110.739 209.608 1.00 22.02 293 SER B C 1
ATOM 6093 O O . SER B 1 296 ? 32.587 110.099 210.587 1.00 20.51 293 SER B O 1
ATOM 6096 N N . SER B 1 297 ? 32.683 112.010 209.362 1.00 20.60 294 SER B N 1
ATOM 6097 C CA . SER B 1 297 ? 31.652 112.718 210.117 1.00 22.22 294 SER B CA 1
ATOM 6098 C C . SER B 1 297 ? 30.334 112.564 209.376 1.00 24.92 294 SER B C 1
ATOM 6099 O O . SER B 1 297 ? 30.326 112.354 208.166 1.00 22.08 294 SER B O 1
ATOM 6102 N N . THR B 1 298 ? 29.225 112.666 210.102 1.00 20.62 295 THR B N 1
ATOM 6103 C CA . THR B 1 298 ? 27.902 112.507 209.507 1.00 23.57 295 THR B CA 1
ATOM 6104 C C . THR B 1 298 ? 27.063 113.786 209.630 1.00 27.04 295 THR B C 1
ATOM 6105 O O . THR B 1 298 ? 26.849 114.285 210.732 1.00 24.70 295 THR B O 1
ATOM 6109 N N . HIS B 1 299 ? 26.612 114.327 208.501 1.00 25.46 296 HIS B N 1
ATOM 6110 C CA . HIS B 1 299 ? 25.651 115.422 208.537 1.00 24.60 296 HIS B CA 1
ATOM 6111 C C . HIS B 1 299 ? 24.253 114.832 208.412 1.00 24.41 296 HIS B C 1
ATOM 6112 O O . HIS B 1 299 ? 23.951 114.140 207.441 1.00 23.12 296 HIS B O 1
ATOM 6119 N N . VAL B 1 300 ? 23.402 115.104 209.397 1.00 22.43 297 VAL B N 1
ATOM 6120 C CA . VAL B 1 300 ? 22.026 114.643 209.336 1.00 22.71 297 VAL B CA 1
ATOM 6121 C C . VAL B 1 300 ? 21.150 115.832 208.973 1.00 26.40 297 VAL B C 1
ATOM 6122 O O . VAL B 1 300 ? 21.206 116.887 209.630 1.00 25.42 297 VAL B O 1
ATOM 6126 N N . ILE B 1 301 ? 20.381 115.686 207.898 1.00 22.24 298 ILE B N 1
ATOM 6127 C CA . ILE B 1 301 ? 19.488 116.764 207.475 1.00 23.92 298 ILE B CA 1
ATOM 6128 C C . ILE B 1 301 ? 18.062 116.251 207.559 1.00 23.56 298 ILE B C 1
ATOM 6129 O O . ILE B 1 301 ? 17.744 115.176 207.050 1.00 25.33 298 ILE B O 1
ATOM 6134 N N . GLY B 1 302 ? 17.214 116.999 208.243 1.00 23.61 299 GLY B N 1
ATOM 6135 C CA . GLY B 1 302 ? 15.816 116.637 208.353 1.00 21.79 299 GLY B CA 1
ATOM 6136 C C . GLY B 1 302 ? 14.933 117.640 207.651 1.00 24.83 299 GLY B C 1
ATOM 6137 O O . GLY B 1 302 ? 15.142 118.861 207.744 1.00 24.54 299 GLY B O 1
ATOM 6138 N N . VAL B 1 303 ? 13.943 117.127 206.931 1.00 22.67 300 VAL B N 1
ATOM 6139 C CA . VAL B 1 303 ? 13.000 117.981 206.220 1.00 23.64 300 VAL B CA 1
ATOM 6140 C C . VAL B 1 303 ? 11.582 117.560 206.541 1.00 26.62 300 VAL B C 1
ATOM 6141 O O . VAL B 1 303 ? 11.201 116.430 206.245 1.00 22.86 300 VAL B O 1
ATOM 6145 N N . GLY B 1 304 ? 10.814 118.458 207.154 1.00 23.67 301 GLY B N 1
ATOM 6146 C CA . GLY B 1 304 ? 9.402 118.223 207.420 1.00 23.16 301 GLY B CA 1
ATOM 6147 C C . GLY B 1 304 ? 8.538 118.849 206.334 1.00 24.75 301 GLY B C 1
ATOM 6148 O O . GLY B 1 304 ? 8.762 120.004 205.947 1.00 23.92 301 GLY B O 1
ATOM 6149 N N . VAL B 1 305 ? 7.554 118.092 205.848 1.00 25.36 302 VAL B N 1
ATOM 6150 C CA . VAL B 1 305 ? 6.799 118.457 204.642 1.00 26.07 302 VAL B CA 1
ATOM 6151 C C . VAL B 1 305 ? 5.293 118.384 204.889 1.00 28.48 302 VAL B C 1
ATOM 6152 O O . VAL B 1 305 ? 4.812 117.442 205.526 1.00 24.66 302 VAL B O 1
ATOM 6156 N N . ARG B 1 306 ? 4.559 119.374 204.389 1.00 24.29 303 ARG B N 1
ATOM 6157 C CA . ARG B 1 306 ? 3.112 119.395 204.530 1.00 29.37 303 ARG B CA 1
ATOM 6158 C C . ARG B 1 306 ? 2.502 118.469 203.499 1.00 28.45 303 ARG B C 1
ATOM 6159 O O . ARG B 1 306 ? 2.901 118.486 202.336 1.00 29.44 303 ARG B O 1
ATOM 6167 N N . GLY B 1 307 ? 1.533 117.668 203.928 1.00 29.78 304 GLY B N 1
ATOM 6168 C CA . GLY B 1 307 ? 0.740 116.892 202.999 1.00 29.15 304 GLY B CA 1
ATOM 6169 C C . GLY B 1 307 ? 0.569 115.468 203.479 1.00 33.70 304 GLY B C 1
ATOM 6170 O O . GLY B 1 307 ? 1.309 115.003 204.347 1.00 29.03 304 GLY B O 1
ATOM 6171 N N . SER B 1 308 ? -0.421 114.770 202.936 1.00 33.03 305 SER B N 1
ATOM 6172 C CA . SER B 1 308 ? -0.498 113.341 203.188 1.00 42.92 305 SER B CA 1
ATOM 6173 C C . SER B 1 308 ? 0.619 112.707 202.372 1.00 39.77 305 SER B C 1
ATOM 6174 O O . SER B 1 308 ? 1.068 113.269 201.376 1.00 42.00 305 SER B O 1
ATOM 6177 N N . ARG B 1 309 ? 1.095 111.561 202.825 1.00 36.03 306 ARG B N 1
ATOM 6178 C CA . ARG B 1 309 ? 2.197 110.879 202.166 1.00 35.99 306 ARG B CA 1
ATOM 6179 C C . ARG B 1 309 ? 1.932 110.661 200.676 1.00 32.91 306 ARG B C 1
ATOM 6180 O O . ARG B 1 309 ? 0.959 110.014 200.317 1.00 37.71 306 ARG B O 1
ATOM 6188 N N . PRO B 1 310 ? 2.799 111.207 199.808 1.00 31.13 307 PRO B N 1
ATOM 6189 C CA . PRO B 1 310 ? 2.676 111.049 198.353 1.00 29.89 307 PRO B CA 1
ATOM 6190 C C . PRO B 1 310 ? 2.652 109.582 197.910 1.00 31.95 307 PRO B C 1
ATOM 6191 O O . PRO B 1 310 ? 3.294 108.748 198.538 1.00 33.50 307 PRO B O 1
ATOM 6195 N N . GLU B 1 311 ? 1.912 109.282 196.848 1.00 34.67 308 GLU B N 1
ATOM 6196 C CA . GLU B 1 311 ? 1.881 107.934 196.284 1.00 36.93 308 GLU B CA 1
ATOM 6197 C C . GLU B 1 311 ? 3.271 107.500 195.811 1.00 35.09 308 GLU B C 1
ATOM 6198 O O . GLU B 1 311 ? 3.671 106.337 195.987 1.00 30.91 308 GLU B O 1
ATOM 6201 N N . ARG B 1 312 ? 4.020 108.441 195.238 1.00 28.15 309 ARG B N 1
ATOM 6202 C CA . ARG B 1 312 ? 5.346 108.128 194.700 1.00 28.80 309 ARG B CA 1
ATOM 6203 C C . ARG B 1 312 ? 6.306 107.701 195.816 1.00 31.65 309 ARG B C 1
ATOM 6204 O O . ARG B 1 312 ? 7.311 107.020 195.563 1.00 34.15 309 ARG B O 1
ATOM 6212 N N . ILE B 1 313 ? 5.989 108.107 197.046 1.00 29.92 310 ILE B N 1
ATOM 6213 C CA . ILE B 1 313 ? 6.770 107.720 198.224 1.00 28.82 310 ILE B CA 1
ATOM 6214 C C . ILE B 1 313 ? 6.289 106.362 198.752 1.00 24.79 310 ILE B C 1
ATOM 6215 O O . ILE B 1 313 ? 7.062 105.405 198.830 1.00 26.44 310 ILE B O 1
ATOM 6220 N N . GLY B 1 314 ? 5.001 106.277 199.087 1.00 27.34 311 GLY B N 1
ATOM 6221 C CA . GLY B 1 314 ? 4.402 105.018 199.508 1.00 25.34 311 GLY B CA 1
ATOM 6222 C C . GLY B 1 314 ? 5.052 104.434 200.754 1.00 27.59 311 GLY B C 1
ATOM 6223 O O . GLY B 1 314 ? 5.429 105.170 201.667 1.00 24.45 311 GLY B O 1
ATOM 6224 N N . ASP B 1 315 ? 5.210 103.111 200.775 1.00 23.85 312 ASP B N 1
ATOM 6225 C CA . ASP B 1 315 ? 5.755 102.413 201.937 1.00 24.46 312 ASP B CA 1
ATOM 6226 C C . ASP B 1 315 ? 7.284 102.359 201.971 1.00 26.07 312 ASP B C 1
ATOM 6227 O O . ASP B 1 315 ? 7.867 101.579 202.743 1.00 25.91 312 ASP B O 1
ATOM 6232 N N . LYS B 1 316 ? 7.946 103.161 201.143 1.00 25.42 313 LYS B N 1
ATOM 6233 C CA . LYS B 1 316 ? 9.419 103.161 201.164 1.00 28.49 313 LYS B CA 1
ATOM 6234 C C . LYS B 1 316 ? 9.950 103.499 202.560 1.00 27.58 313 LYS B C 1
ATOM 6235 O O . LYS B 1 316 ? 9.433 104.397 203.227 1.00 27.54 313 LYS B O 1
ATOM 6241 N N . CYS B 1 317 ? 10.965 102.764 202.999 1.00 26.38 314 CYS B N 1
ATOM 6242 C CA . CYS B 1 317 ? 11.592 103.006 204.293 1.00 24.51 314 CYS B CA 1
ATOM 6243 C C . CYS B 1 317 ? 12.908 103.768 204.166 1.00 24.32 314 CYS B C 1
ATOM 6244 O O . CYS B 1 317 ? 12.997 104.924 204.597 1.00 28.58 314 CYS B O 1
ATOM 6247 N N . TRP B 1 318 ? 13.927 103.139 203.590 1.00 22.92 315 TRP B N 1
ATOM 6248 C CA . TRP B 1 318 ? 15.169 103.853 203.313 1.00 20.51 315 TRP B CA 1
ATOM 6249 C C . TRP B 1 318 ? 15.571 103.663 201.870 1.00 23.21 315 TRP B C 1
ATOM 6250 O O . TRP B 1 318 ? 15.102 102.756 201.187 1.00 22.55 315 TRP B O 1
ATOM 6261 N N . LEU B 1 319 ? 16.426 104.561 201.405 1.00 23.51 316 LEU B N 1
ATOM 6262 C CA . LEU B 1 319 ? 16.678 104.744 199.991 1.00 19.33 316 LEU B CA 1
ATOM 6263 C C . LEU B 1 319 ? 18.158 105.062 199.759 1.00 20.65 316 LEU B C 1
ATOM 6264 O O . LEU B 1 319 ? 18.768 105.809 200.532 1.00 21.71 316 LEU B O 1
ATOM 6269 N N . TYR B 1 320 ? 18.723 104.515 198.684 1.00 19.75 317 TYR B N 1
ATOM 6270 C CA . TYR B 1 320 ? 20.150 104.664 198.400 1.00 20.28 317 TYR B CA 1
ATOM 6271 C C . TYR B 1 320 ? 20.405 105.559 197.190 1.00 18.88 317 TYR B C 1
ATOM 6272 O O . TYR B 1 320 ? 19.720 105.442 196.186 1.00 18.98 317 TYR B O 1
ATOM 6281 N N . PHE B 1 321 ? 21.405 106.429 197.257 1.00 18.85 318 PHE B N 1
ATOM 6282 C CA . PHE B 1 321 ? 21.632 107.371 196.154 1.00 21.20 318 PHE B CA 1
ATOM 6283 C C . PHE B 1 321 ? 23.074 107.385 195.643 1.00 22.62 318 PHE B C 1
ATOM 6284 O O . PHE B 1 321 ? 23.904 108.165 196.114 1.00 25.76 318 PHE B O 1
ATOM 6292 N N . PRO B 1 322 ? 23.375 106.523 194.660 1.00 22.79 319 PRO B N 1
ATOM 6293 C CA . PRO B 1 322 ? 24.705 106.516 194.035 1.00 20.76 319 PRO B CA 1
ATOM 6294 C C . PRO B 1 322 ? 24.981 107.723 193.136 1.00 24.83 319 PRO B C 1
ATOM 6295 O O . PRO B 1 322 ? 26.151 108.013 192.898 1.00 26.31 319 PRO B O 1
ATOM 6299 N N . GLU B 1 323 ? 23.949 108.412 192.650 1.00 22.13 320 GLU B N 1
ATOM 6300 C CA . GLU B 1 323 ? 24.158 109.418 191.604 1.00 22.94 320 GLU B CA 1
ATOM 6301 C C . GLU B 1 323 ? 24.595 110.751 192.183 1.00 27.94 320 GLU B C 1
ATOM 6302 O O . GLU B 1 323 ? 24.375 111.022 193.371 1.00 26.57 320 GLU B O 1
ATOM 6308 N N . ASP B 1 324 ? 25.216 111.576 191.338 1.00 22.04 321 ASP B N 1
ATOM 6309 C CA . ASP B 1 324 ? 25.735 112.865 191.782 1.00 21.61 321 ASP B CA 1
ATOM 6310 C C . ASP B 1 324 ? 24.762 114.034 191.562 1.00 25.64 321 ASP B C 1
ATOM 6311 O O . ASP B 1 324 ? 25.184 115.184 191.468 1.00 27.21 321 ASP B O 1
ATOM 6316 N N . ASN B 1 325 ? 23.462 113.750 191.503 1.00 27.03 322 ASN B N 1
ATOM 6317 C CA . ASN B 1 325 ? 22.465 114.827 191.450 1.00 26.60 322 ASN B CA 1
ATOM 6318 C C . ASN B 1 325 ? 21.902 115.152 192.845 1.00 24.83 322 ASN B C 1
ATOM 6319 O O . ASN B 1 325 ? 20.919 115.895 192.988 1.00 24.83 322 ASN B O 1
ATOM 6324 N N . CYS B 1 326 ? 22.543 114.599 193.868 1.00 21.89 323 CYS B N 1
ATOM 6325 C CA . CYS B 1 326 ? 22.207 114.898 195.259 1.00 20.16 323 CYS B CA 1
ATOM 6326 C C . CYS B 1 326 ? 23.417 114.575 196.126 1.00 26.85 323 CYS B C 1
ATOM 6327 O O . CYS B 1 326 ? 24.221 113.681 195.776 1.00 23.73 323 CYS B O 1
ATOM 6330 N N . PRO B 1 327 ? 23.572 115.302 197.246 1.00 22.74 324 PRO B N 1
ATOM 6331 C CA . PRO B 1 327 ? 24.761 115.132 198.094 1.00 22.01 324 PRO B CA 1
ATOM 6332 C C . PRO B 1 327 ? 24.628 114.019 199.116 1.00 22.14 324 PRO B C 1
ATOM 6333 O O . PRO B 1 327 ? 25.653 113.472 199.559 1.00 21.19 324 PRO B O 1
ATOM 6337 N N . PHE B 1 328 ? 23.399 113.662 199.471 1.00 22.36 325 PHE B N 1
ATOM 6338 C CA . PHE B 1 328 ? 23.167 112.606 200.456 1.00 22.39 325 PHE B CA 1
ATOM 6339 C C . PHE B 1 328 ? 23.316 111.201 199.879 1.00 27.05 325 PHE B C 1
ATOM 6340 O O . PHE B 1 328 ? 23.041 110.975 198.704 1.00 24.79 325 PHE B O 1
ATOM 6348 N N . TYR B 1 329 ? 23.751 110.253 200.709 1.00 24.75 326 TYR B N 1
ATOM 6349 C CA . TYR B 1 329 ? 23.891 108.874 200.254 1.00 24.87 326 TYR B CA 1
ATOM 6350 C C . TYR B 1 329 ? 22.649 108.057 200.604 1.00 24.78 326 TYR B C 1
ATOM 6351 O O . TYR B 1 329 ? 22.314 107.094 199.909 1.00 22.74 326 TYR B O 1
ATOM 6360 N N . ARG B 1 330 ? 21.967 108.444 201.676 1.00 21.11 327 ARG B N 1
ATOM 6361 C CA . ARG B 1 330 ? 20.773 107.715 202.122 1.00 25.90 327 ARG B CA 1
ATOM 6362 C C . ARG B 1 330 ? 19.654 108.649 202.571 1.00 24.15 327 ARG B C 1
ATOM 6363 O O . ARG B 1 330 ? 19.901 109.646 203.262 1.00 24.89 327 ARG B O 1
ATOM 6371 N N . ALA B 1 331 ? 18.426 108.322 202.176 1.00 22.57 328 ALA B N 1
ATOM 6372 C CA . ALA B 1 331 ? 17.246 109.008 202.669 1.00 23.81 328 ALA B CA 1
ATOM 6373 C C . ALA B 1 331 ? 16.364 108.024 203.424 1.00 26.09 328 ALA B C 1
ATOM 6374 O O . ALA B 1 331 ? 16.251 106.852 203.042 1.00 25.97 328 ALA B O 1
ATOM 6376 N N . THR B 1 332 ? 15.712 108.517 204.472 1.00 21.02 329 THR B N 1
ATOM 6377 C CA . THR B 1 332 ? 14.787 107.710 205.254 1.00 24.24 329 THR B CA 1
ATOM 6378 C C . THR B 1 332 ? 13.436 108.423 205.295 1.00 26.80 329 THR B C 1
ATOM 6379 O O . THR B 1 332 ? 13.379 109.619 205.578 1.00 23.08 329 THR B O 1
ATOM 6383 N N . ILE B 1 333 ? 12.358 107.704 204.982 1.00 20.62 330 ILE B N 1
ATOM 6384 C CA . ILE B 1 333 ? 11.019 108.266 205.118 1.00 20.97 330 ILE B CA 1
ATOM 6385 C C . ILE B 1 333 ? 10.606 108.104 206.572 1.00 31.63 330 ILE B C 1
ATOM 6386 O O . ILE B 1 333 ? 9.836 107.196 206.936 1.00 26.19 330 ILE B O 1
ATOM 6391 N N . PHE B 1 334 ? 11.139 108.994 207.403 1.00 24.12 331 PHE B N 1
ATOM 6392 C CA . PHE B 1 334 ? 11.101 108.810 208.839 1.00 21.49 331 PHE B CA 1
ATOM 6393 C C . PHE B 1 334 ? 9.668 108.831 209.360 1.00 23.88 331 PHE B C 1
ATOM 6394 O O . PHE B 1 334 ? 9.379 108.245 210.398 1.00 24.62 331 PHE B O 1
ATOM 6402 N N . SER B 1 335 ? 8.772 109.489 208.624 1.00 22.09 332 SER B N 1
ATOM 6403 C CA . SER B 1 335 ? 7.363 109.540 209.005 1.00 22.54 332 SER B CA 1
ATOM 6404 C C . SER B 1 335 ? 6.664 108.191 208.813 1.00 27.77 332 SER B C 1
ATOM 6405 O O . SER B 1 335 ? 5.578 107.978 209.342 1.00 26.73 332 SER B O 1
ATOM 6408 N N . ASN B 1 336 ? 7.280 107.286 208.055 1.00 22.26 333 ASN B N 1
ATOM 6409 C CA . ASN B 1 336 ? 6.751 105.939 207.910 1.00 26.61 333 ASN B CA 1
ATOM 6410 C C . ASN B 1 336 ? 7.095 105.078 209.112 1.00 29.22 333 ASN B C 1
ATOM 6411 O O . ASN B 1 336 ? 6.501 104.025 209.320 1.00 30.88 333 ASN B O 1
ATOM 6416 N N . TYR B 1 337 ? 8.074 105.512 209.898 1.00 24.35 334 TYR B N 1
ATOM 6417 C CA . TYR B 1 337 ? 8.555 104.673 210.983 1.00 26.38 334 TYR B CA 1
ATOM 6418 C C . TYR B 1 337 ? 7.635 104.731 212.193 1.00 28.52 334 TYR B C 1
ATOM 6419 O O . TYR B 1 337 ? 7.416 103.713 212.848 1.00 29.16 334 TYR B O 1
ATOM 6428 N N . SER B 1 338 ? 7.108 105.923 212.484 1.00 28.27 335 SER B N 1
ATOM 6429 C CA . SER B 1 338 ? 6.086 106.106 213.511 1.00 25.40 335 SER B CA 1
ATOM 6430 C C . SER B 1 338 ? 5.250 107.348 213.221 1.00 28.56 335 SER B C 1
ATOM 6431 O O . SER B 1 338 ? 5.777 108.363 212.771 1.00 27.48 335 SER B O 1
ATOM 6434 N N . PRO B 1 339 ? 3.935 107.276 213.478 1.00 31.93 336 PRO B N 1
ATOM 6435 C CA . PRO B 1 339 ? 3.118 108.488 213.335 1.00 32.31 336 PRO B CA 1
ATOM 6436 C C . PRO B 1 339 ? 3.510 109.565 214.354 1.00 30.11 336 PRO B C 1
ATOM 6437 O O . PRO B 1 339 ? 3.153 110.728 214.201 1.00 33.75 336 PRO B O 1
ATOM 6441 N N . TYR B 1 340 ? 4.242 109.179 215.392 1.00 25.69 337 TYR B N 1
ATOM 6442 C CA . TYR B 1 340 ? 4.665 110.146 216.395 1.00 30.19 337 TYR B CA 1
ATOM 6443 C C . TYR B 1 340 ? 6.067 110.726 216.132 1.00 34.23 337 TYR B C 1
ATOM 6444 O O . TYR B 1 340 ? 6.651 111.354 217.012 1.00 30.87 337 TYR B O 1
ATOM 6453 N N . ASN B 1 341 ? 6.602 110.526 214.930 1.00 24.09 338 ASN B N 1
ATOM 6454 C CA . ASN B 1 341 ? 7.871 111.168 214.570 1.00 25.08 338 ASN B CA 1
ATOM 6455 C C . ASN B 1 341 ? 7.658 112.585 214.043 1.00 28.56 338 ASN B C 1
ATOM 6456 O O . ASN B 1 341 ? 8.625 113.301 213.792 1.00 26.90 338 ASN B O 1
ATOM 6461 N N . GLN B 1 342 ? 6.391 112.977 213.883 1.00 27.31 339 GLN B N 1
ATOM 6462 C CA . GLN B 1 342 ? 6.018 114.307 213.370 1.00 25.49 339 GLN B CA 1
ATOM 6463 C C . GLN B 1 342 ? 4.688 114.765 213.975 1.00 30.40 339 GLN B C 1
ATOM 6464 O O . GLN B 1 342 ? 3.982 113.962 214.577 1.00 25.22 339 GLN B O 1
ATOM 6470 N N . PRO B 1 343 ? 4.348 116.066 213.843 1.00 25.27 340 PRO B N 1
ATOM 6471 C CA . PRO B 1 343 ? 3.125 116.538 214.511 1.00 30.54 340 PRO B CA 1
ATOM 6472 C C . PRO B 1 343 ? 1.851 115.860 214.005 1.00 29.96 340 PRO B C 1
ATOM 6473 O O . PRO B 1 343 ? 1.835 115.373 212.869 1.00 27.18 340 PRO B O 1
ATOM 6477 N N . GLU B 1 344 ? 0.817 115.825 214.853 1.00 28.26 341 GLU B N 1
ATOM 6478 C CA . GLU B 1 344 ? -0.533 115.438 214.453 1.00 31.18 341 GLU B CA 1
ATOM 6479 C C . GLU B 1 344 ? -1.032 116.360 213.348 1.00 33.64 341 GLU B C 1
ATOM 6480 O O . GLU B 1 344 ? -0.588 117.503 213.237 1.00 32.60 341 GLU B O 1
ATOM 6482 N N . ALA B 1 345 ? -1.979 115.872 212.555 1.00 31.29 342 ALA B N 1
ATOM 6483 C CA . ALA B 1 345 ? -2.442 116.588 211.378 1.00 32.66 342 ALA B CA 1
ATOM 6484 C C . ALA B 1 345 ? -3.076 117.935 211.721 1.00 39.79 342 ALA B C 1
ATOM 6485 O O . ALA B 1 345 ? -3.047 118.857 210.903 1.00 43.71 342 ALA B O 1
ATOM 6487 N N . SER B 1 346 ? -3.625 118.053 212.934 1.00 33.96 343 SER B N 1
ATOM 6488 C CA . SER B 1 346 ? -4.277 119.287 213.377 1.00 38.52 343 SER B CA 1
ATOM 6489 C C . SER B 1 346 ? -3.297 120.339 213.900 1.00 39.19 343 SER B C 1
ATOM 6490 O O . SER B 1 346 ? -3.702 121.464 214.196 1.00 38.36 343 SER B O 1
ATOM 6493 N N . ALA B 1 347 ? -2.021 119.976 214.036 1.00 30.52 344 ALA B N 1
ATOM 6494 C CA . ALA B 1 347 ? -1.006 120.948 214.428 1.00 32.86 344 ALA B CA 1
ATOM 6495 C C . ALA B 1 347 ? -0.815 121.953 213.306 1.00 33.60 344 ALA B C 1
ATOM 6496 O O . ALA B 1 347 ? -0.669 121.577 212.149 1.00 36.32 344 ALA B O 1
ATOM 6498 N N . ALA B 1 348 ? -0.808 123.232 213.648 1.00 30.81 345 ALA B N 1
ATOM 6499 C CA . ALA B 1 348 ? -0.771 124.276 212.632 1.00 28.60 345 ALA B CA 1
ATOM 6500 C C . ALA B 1 348 ? 0.652 124.779 212.462 1.00 28.23 345 ALA B C 1
ATOM 6501 O O . ALA B 1 348 ? 1.277 125.171 213.431 1.00 28.38 345 ALA B O 1
ATOM 6503 N N . LEU B 1 349 ? 1.166 124.772 211.242 1.00 27.81 346 LEU B N 1
ATOM 6504 C CA . LEU B 1 349 ? 2.502 125.289 211.014 1.00 27.51 346 LEU B CA 1
ATOM 6505 C C . LEU B 1 349 ? 2.563 126.140 209.763 1.00 30.44 346 LEU B C 1
ATOM 6506 O O . LEU B 1 349 ? 1.975 125.794 208.740 1.00 27.42 346 LEU B O 1
ATOM 6511 N N . PRO B 1 350 ? 3.326 127.238 209.826 1.00 33.78 347 PRO B N 1
ATOM 6512 C CA . PRO B 1 350 ? 3.511 128.033 208.614 1.00 27.73 347 PRO B CA 1
ATOM 6513 C C . PRO B 1 350 ? 4.485 127.345 207.671 1.00 30.75 347 PRO B C 1
ATOM 6514 O O . PRO B 1 350 ? 5.338 126.559 208.099 1.00 26.64 347 PRO B O 1
ATOM 6518 N N . THR B 1 351 ? 4.348 127.625 206.386 1.00 27.04 348 THR B N 1
ATOM 6519 C CA . THR B 1 351 ? 5.313 127.145 205.421 1.00 27.11 348 THR B CA 1
ATOM 6520 C C . THR B 1 351 ? 6.618 127.943 205.528 1.00 32.61 348 THR B C 1
ATOM 6521 O O . THR B 1 351 ? 6.610 129.170 205.436 1.00 30.48 348 THR B O 1
ATOM 6525 N N . MET B 1 352 ? 7.732 127.250 205.743 1.00 32.37 349 MET B N 1
ATOM 6526 C CA . MET B 1 352 ? 9.031 127.911 205.852 1.00 33.00 349 MET B CA 1
ATOM 6527 C C . MET B 1 352 ? 9.591 128.231 204.476 1.00 31.58 349 MET B C 1
ATOM 6528 O O . MET B 1 352 ? 10.134 129.299 204.254 1.00 29.62 349 MET B O 1
ATOM 6533 N N . GLN B 1 353 ? 9.468 127.278 203.560 1.00 31.68 350 GLN B N 1
ATOM 6534 C CA . GLN B 1 353 ? 9.927 127.459 202.188 1.00 31.89 350 GLN B CA 1
ATOM 6535 C C . GLN B 1 353 ? 9.294 126.401 201.313 1.00 30.20 350 GLN B C 1
ATOM 6536 O O . GLN B 1 353 ? 8.817 125.376 201.817 1.00 31.15 350 GLN B O 1
ATOM 6542 N N . LEU B 1 354 ? 9.292 126.650 200.006 1.00 27.06 351 LEU B N 1
ATOM 6543 C CA . LEU B 1 354 ? 8.947 125.616 199.038 1.00 29.20 351 LEU B CA 1
ATOM 6544 C C . LEU B 1 354 ? 10.195 124.807 198.715 1.00 27.73 351 LEU B C 1
ATOM 6545 O O . LEU B 1 354 ? 11.311 125.257 198.945 1.00 25.65 351 LEU B O 1
ATOM 6550 N N . ALA B 1 355 ? 10.008 123.609 198.179 1.00 32.39 352 ALA B N 1
ATOM 6551 C CA . ALA B 1 355 ? 11.144 122.763 197.865 1.00 27.49 352 ALA B CA 1
ATOM 6552 C C . ALA B 1 355 ? 12.018 123.388 196.780 1.00 27.04 352 ALA B C 1
ATOM 6553 O O . ALA B 1 355 ? 13.195 123.055 196.685 1.00 26.20 352 ALA B O 1
ATOM 6555 N N . ASP B 1 356 ? 11.476 124.308 195.977 1.00 23.87 353 ASP B N 1
ATOM 6556 C CA . ASP B 1 356 ? 12.317 124.932 194.949 1.00 26.81 353 ASP B CA 1
ATOM 6557 C C . ASP B 1 356 ? 13.181 126.042 195.536 1.00 29.37 353 ASP B C 1
ATOM 6558 O O . ASP B 1 356 ? 13.914 126.712 194.819 1.00 32.86 353 ASP B O 1
ATOM 6563 N N . GLY B 1 357 ? 13.080 126.249 196.843 1.00 32.50 354 GLY B N 1
ATOM 6564 C CA . GLY B 1 357 ? 13.934 127.211 197.514 1.00 33.12 354 GLY B CA 1
ATOM 6565 C C . GLY B 1 357 ? 13.317 128.587 197.709 1.00 37.92 354 GLY B C 1
ATOM 6566 O O . GLY B 1 357 ? 13.937 129.473 198.298 1.00 39.81 354 GLY B O 1
ATOM 6567 N N . SER B 1 358 ? 12.096 128.781 197.228 1.00 34.59 355 SER B N 1
ATOM 6568 C CA . SER B 1 358 ? 11.454 130.082 197.382 1.00 39.17 355 SER B CA 1
ATOM 6569 C C . SER B 1 358 ? 10.745 130.169 198.729 1.00 44.17 355 SER B C 1
ATOM 6570 O O . SER B 1 358 ? 10.313 129.154 199.280 1.00 39.93 355 SER B O 1
ATOM 6573 N N . ARG B 1 359 ? 10.639 131.385 199.259 1.00 42.13 356 ARG B N 1
ATOM 6574 C CA . ARG B 1 359 ? 9.985 131.615 200.542 1.00 47.78 356 ARG B CA 1
ATOM 6575 C C . ARG B 1 359 ? 8.728 132.432 200.327 1.00 46.01 356 ARG B C 1
ATOM 6576 O O . ARG B 1 359 ? 8.824 133.565 199.874 1.00 48.66 356 ARG B O 1
ATOM 6580 N N . PRO 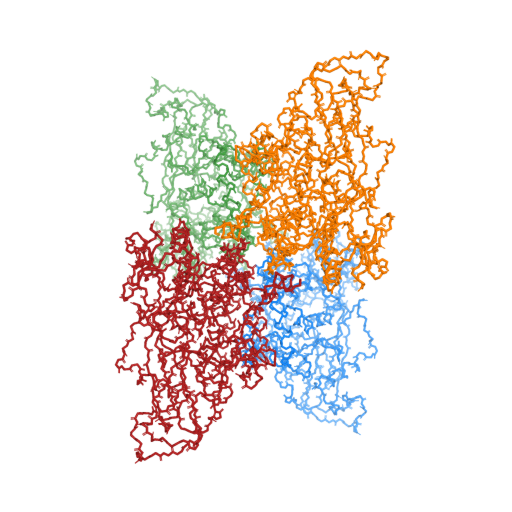B 1 360 ? 7.548 131.867 200.657 1.00 44.54 357 PRO B N 1
ATOM 6581 C CA . PRO B 1 360 ? 6.259 132.557 200.471 1.00 50.05 357 PRO B CA 1
ATOM 6582 C C . PRO B 1 360 ? 6.089 133.722 201.439 1.00 53.60 357 PRO B C 1
ATOM 6583 O O . PRO B 1 360 ? 6.597 133.665 202.560 1.00 55.10 357 PRO B O 1
ATOM 6587 N N . GLN B 1 361 ? 5.382 134.765 201.018 1.00 56.27 358 GLN B N 1
ATOM 6588 C CA . GLN B 1 361 ? 5.188 135.931 201.873 1.00 58.18 358 GLN B CA 1
ATOM 6589 C C . GLN B 1 361 ? 4.252 135.611 203.045 1.00 60.21 358 GLN B C 1
ATOM 6590 O O . GLN B 1 361 ? 4.385 136.192 204.128 1.00 60.62 358 GLN B O 1
ATOM 6592 N N . SER B 1 362 ? 3.325 134.674 202.832 1.00 53.55 359 SER B N 1
ATOM 6593 C CA . SER B 1 362 ? 2.297 134.372 203.828 1.00 49.72 359 SER B CA 1
ATOM 6594 C C . SER B 1 362 ? 2.822 133.574 205.006 1.00 48.16 359 SER B C 1
ATOM 6595 O O . SER B 1 362 ? 3.357 132.486 204.840 1.00 49.23 359 SER B O 1
ATOM 6598 N N . THR B 1 363 ? 2.639 134.113 206.203 1.00 45.09 360 THR B N 1
ATOM 6599 C CA . THR B 1 363 ? 3.044 133.409 207.409 1.00 46.68 360 THR B CA 1
ATOM 6600 C C . THR B 1 363 ? 1.889 132.630 208.045 1.00 35.73 360 THR B C 1
ATOM 6601 O O . THR B 1 363 ? 1.947 132.281 209.221 1.00 35.78 360 THR B O 1
ATOM 6605 N N . GLU B 1 364 ? 0.839 132.367 207.274 1.00 31.55 361 GLU B N 1
ATOM 6606 C CA . GLU B 1 364 ? -0.331 131.683 207.806 1.00 31.78 361 GLU B CA 1
ATOM 6607 C C . GLU B 1 364 ? 0.033 130.285 208.278 1.00 29.56 361 GLU B C 1
ATOM 6608 O O . GLU B 1 364 ? 0.687 129.537 207.563 1.00 29.32 361 GLU B O 1
ATOM 6614 N N . ALA B 1 365 ? -0.358 129.949 209.499 1.00 30.41 362 ALA B N 1
ATOM 6615 C CA . ALA B 1 365 ? -0.138 128.611 210.002 1.00 29.28 362 ALA B CA 1
ATOM 6616 C C . ALA B 1 365 ? -1.252 127.740 209.462 1.00 37.17 362 ALA B C 1
ATOM 6617 O O . ALA B 1 365 ? -2.438 128.023 209.663 1.00 33.71 362 ALA B O 1
ATOM 6619 N N . LYS B 1 366 ? -0.870 126.701 208.739 1.00 29.10 363 LYS B N 1
ATOM 6620 C CA . LYS B 1 366 ? -1.863 125.805 208.163 1.00 34.86 363 LYS B CA 1
ATOM 6621 C C . LYS B 1 366 ? -1.692 124.431 208.784 1.00 33.00 363 LYS B C 1
ATOM 6622 O O . LYS B 1 366 ? -0.654 124.125 209.378 1.00 31.01 363 LYS B O 1
ATOM 6628 N N . GLU B 1 367 ? -2.719 123.609 208.647 1.00 28.92 364 GLU B N 1
ATOM 6629 C CA . GLU B 1 367 ? -2.728 122.304 209.262 1.00 28.83 364 GLU B CA 1
ATOM 6630 C C . GLU B 1 367 ? -1.962 121.275 208.434 1.00 27.42 364 GLU B C 1
ATOM 6631 O O . GLU B 1 367 ? -1.475 121.572 207.343 1.00 28.64 364 GLU B O 1
ATOM 6637 N N . GLY B 1 368 ? -1.846 120.071 208.973 1.00 33.59 365 GLY B N 1
ATOM 6638 C CA . GLY B 1 368 ? -1.186 118.991 208.274 1.00 34.05 365 GLY B CA 1
ATOM 6639 C C . GLY B 1 368 ? -2.169 118.268 207.366 1.00 39.33 365 GLY B C 1
ATOM 6640 O O . GLY B 1 368 ? -3.095 118.891 206.840 1.00 33.46 365 GLY B O 1
ATOM 6641 N N . PRO B 1 369 ? -1.994 116.944 207.191 1.00 33.69 366 PRO B N 1
ATOM 6642 C CA . PRO B 1 369 ? -0.967 116.134 207.856 1.00 25.92 366 PRO B CA 1
ATOM 6643 C C . PRO B 1 369 ? 0.456 116.426 207.372 1.00 25.37 366 PRO B C 1
ATOM 6644 O O . PRO B 1 369 ? 0.666 117.217 206.444 1.00 27.73 366 PRO B O 1
ATOM 6648 N N . TYR B 1 370 ? 1.423 115.781 208.018 1.00 25.02 367 TYR B N 1
ATOM 6649 C CA . TYR B 1 370 ? 2.832 116.017 207.745 1.00 24.55 367 TYR B CA 1
ATOM 6650 C C . TYR B 1 370 ? 3.556 114.711 207.430 1.00 28.44 367 TYR B C 1
ATOM 6651 O O . TYR B 1 370 ? 3.175 113.655 207.928 1.00 27.54 367 TYR B O 1
ATOM 6660 N N . TRP B 1 371 ? 4.593 114.787 206.606 1.00 23.63 368 TRP B N 1
ATOM 6661 C CA . TRP B 1 371 ? 5.537 113.686 206.514 1.00 24.17 368 TRP B CA 1
ATOM 6662 C C . TRP B 1 371 ? 6.949 114.264 206.603 1.00 30.02 368 TRP B C 1
ATOM 6663 O O . TRP B 1 371 ? 7.131 115.479 206.758 1.00 23.05 368 TRP B O 1
ATOM 6674 N N . SER B 1 372 ? 7.951 113.399 206.542 1.00 22.47 369 SER B N 1
ATOM 6675 C CA . SER B 1 372 ? 9.260 113.781 207.037 1.00 22.27 369 SER B CA 1
ATOM 6676 C C . SER B 1 372 ? 10.339 112.949 206.381 1.00 28.07 369 SER B C 1
ATOM 6677 O O . SER B 1 372 ? 10.235 111.726 206.312 1.00 25.18 369 SER B O 1
ATOM 6680 N N . ILE B 1 373 ? 11.369 113.628 205.894 1.00 26.42 370 ILE B N 1
ATOM 6681 C CA . ILE B 1 373 ? 12.497 112.976 205.260 1.00 23.14 370 ILE B CA 1
ATOM 6682 C C . ILE B 1 373 ? 13.769 113.216 206.071 1.00 26.27 370 ILE B C 1
ATOM 6683 O O . ILE B 1 373 ? 14.053 114.344 206.476 1.00 24.26 370 ILE B O 1
ATOM 6688 N N . MET B 1 374 ? 14.537 112.158 206.302 1.00 24.78 371 MET B N 1
ATOM 6689 C CA . MET B 1 374 ? 15.796 112.279 207.020 1.00 21.64 371 MET B CA 1
ATOM 6690 C C . MET B 1 374 ? 16.953 111.854 206.107 1.00 27.12 371 MET B C 1
ATOM 6691 O O . MET B 1 374 ? 16.952 110.742 205.557 1.00 25.64 371 MET B O 1
ATOM 6696 N N . LEU B 1 375 ? 17.931 112.741 205.953 1.00 23.92 372 LEU B N 1
ATOM 6697 C CA . LEU B 1 375 ? 19.019 112.551 204.989 1.00 21.54 372 LEU B CA 1
ATOM 6698 C C . LEU B 1 375 ? 20.383 112.488 205.664 1.00 23.35 372 LEU B C 1
ATOM 6699 O O . LEU B 1 375 ? 20.572 113.070 206.729 1.00 23.03 372 LEU B O 1
ATOM 6704 N N . GLU B 1 376 ? 21.327 111.780 205.041 1.00 20.55 373 GLU B N 1
ATOM 6705 C CA . GLU B 1 376 ? 22.704 111.704 205.545 1.00 25.57 373 GLU B CA 1
ATOM 6706 C C . GLU B 1 376 ? 23.731 112.073 204.479 1.00 23.05 373 GLU B C 1
ATOM 6707 O O . GLU B 1 376 ? 23.675 111.605 203.348 1.00 26.78 373 GLU B O 1
ATOM 6713 N N . VAL B 1 377 ? 24.685 112.905 204.871 1.00 20.68 374 VAL B N 1
ATOM 6714 C CA . VAL B 1 377 ? 25.775 113.330 204.008 1.00 20.11 374 VAL B CA 1
ATOM 6715 C C . VAL B 1 377 ? 27.049 113.086 204.785 1.00 22.32 374 VAL B C 1
ATOM 6716 O O . VAL B 1 377 ? 27.152 113.505 205.947 1.00 20.97 374 VAL B O 1
ATOM 6720 N N . SER B 1 378 ? 28.013 112.417 204.164 1.00 19.75 375 SER B N 1
ATOM 6721 C CA . SER B 1 378 ? 29.264 112.131 204.857 1.00 23.87 375 SER B CA 1
ATOM 6722 C C . SER B 1 378 ? 30.306 113.222 204.636 1.00 22.08 375 SER B C 1
ATOM 6723 O O . SER B 1 378 ? 30.284 113.934 203.632 1.00 21.70 375 SER B O 1
ATOM 6726 N N . GLU B 1 379 ? 31.241 113.324 205.572 1.00 22.32 376 GLU B N 1
ATOM 6727 C CA . GLU B 1 379 ? 32.354 114.246 205.441 1.00 22.80 376 GLU B CA 1
ATOM 6728 C C . GLU B 1 379 ? 33.633 113.583 205.939 1.00 24.14 376 GLU B C 1
ATOM 6729 O O . GLU B 1 379 ? 33.603 112.799 206.888 1.00 22.02 376 GLU B O 1
ATOM 6735 N N . SER B 1 380 ? 34.752 113.898 205.302 1.00 21.50 377 SER B N 1
ATOM 6736 C CA . SER B 1 380 ? 36.053 113.474 205.815 1.00 26.09 377 SER B CA 1
ATOM 6737 C C . SER B 1 380 ? 37.119 114.414 205.305 1.00 29.96 377 SER B C 1
ATOM 6738 O O . SER B 1 380 ? 36.809 115.368 204.594 1.00 25.21 377 SER B O 1
ATOM 6741 N N . SER B 1 381 ? 38.379 114.123 205.634 1.00 22.18 378 SER B N 1
ATOM 6742 C CA . SER B 1 381 ? 39.501 114.906 205.122 1.00 27.47 378 SER B CA 1
ATOM 6743 C C . SER B 1 381 ? 39.650 114.727 203.615 1.00 29.94 378 SER B C 1
ATOM 6744 O O . SER B 1 381 ? 40.352 115.494 202.963 1.00 33.15 378 SER B O 1
ATOM 6747 N N . MET B 1 382 ? 38.982 113.716 203.066 1.00 23.96 379 MET B N 1
ATOM 6748 C CA . MET B 1 382 ? 39.009 113.464 201.625 1.00 26.88 379 MET B CA 1
ATOM 6749 C C . MET B 1 382 ? 37.713 113.854 200.937 1.00 25.71 379 MET B C 1
ATOM 6750 O O . MET B 1 382 ? 37.542 113.599 199.744 1.00 27.61 379 MET B O 1
ATOM 6755 N N . LYS B 1 383 ? 36.806 114.472 201.684 1.00 27.12 380 LYS B N 1
ATOM 6756 C CA . LYS B 1 383 ? 35.495 114.816 201.155 1.00 24.33 380 LYS B CA 1
ATOM 6757 C C . LYS B 1 383 ? 34.907 115.932 202.003 1.00 28.75 380 LYS B C 1
ATOM 6758 O O . LYS B 1 383 ? 34.188 115.668 202.961 1.00 28.95 380 LYS B O 1
ATOM 6764 N N . PRO B 1 384 ? 35.243 117.187 201.669 1.00 27.71 381 PRO B N 1
ATOM 6765 C CA . PRO B 1 384 ? 34.767 118.303 202.494 1.00 25.23 381 PRO B CA 1
ATOM 6766 C C . PRO B 1 384 ? 33.270 118.568 202.284 1.00 24.94 381 PRO B C 1
ATOM 6767 O O . PRO B 1 384 ? 32.722 118.238 201.236 1.00 23.92 381 PRO B O 1
ATOM 6771 N N . VAL B 1 385 ? 32.613 119.116 203.300 1.00 27.45 382 VAL B N 1
ATOM 6772 C CA . VAL B 1 385 ? 31.209 119.496 203.182 1.00 28.88 382 VAL B CA 1
ATOM 6773 C C . VAL B 1 385 ? 31.057 120.958 203.554 1.00 32.96 382 VAL B C 1
ATOM 6774 O O . VAL B 1 385 ? 31.523 121.386 204.616 1.00 29.77 382 VAL B O 1
ATOM 6778 N N . ASN B 1 386 ? 30.428 121.726 202.673 1.00 29.40 383 ASN B N 1
ATOM 6779 C CA . ASN B 1 386 ? 30.203 123.138 202.945 1.00 30.56 383 ASN B CA 1
ATOM 6780 C C . ASN B 1 386 ? 28.970 123.251 203.818 1.00 30.87 383 ASN B C 1
ATOM 6781 O O . ASN B 1 386 ? 27.836 123.186 203.332 1.00 27.75 383 ASN B O 1
ATOM 6786 N N . GLN B 1 387 ? 29.206 123.420 205.112 1.00 29.20 384 GLN B N 1
ATOM 6787 C CA . GLN B 1 387 ? 28.136 123.426 206.095 1.00 32.61 384 GLN B CA 1
ATOM 6788 C C . GLN B 1 387 ? 27.094 124.519 205.854 1.00 34.42 384 GLN B C 1
ATOM 6789 O O . GLN B 1 387 ? 25.935 124.351 206.218 1.00 36.40 384 GLN B O 1
ATOM 6795 N N . GLU B 1 388 ? 27.496 125.622 205.225 1.00 28.16 385 GLU B N 1
ATOM 6796 C CA . GLU B 1 388 ? 26.609 126.760 205.066 1.00 32.35 385 GLU B CA 1
ATOM 6797 C C . GLU B 1 388 ? 25.570 126.500 203.984 1.00 33.69 385 GLU B C 1
ATOM 6798 O O . GLU B 1 388 ? 24.504 127.099 203.997 1.00 35.88 385 GLU B O 1
ATOM 6800 N N . THR B 1 389 ? 25.866 125.597 203.056 1.00 33.18 386 THR B N 1
ATOM 6801 C CA . THR B 1 389 ? 24.943 125.356 201.955 1.00 32.20 386 THR B CA 1
ATOM 6802 C C . THR B 1 389 ? 24.374 123.940 201.891 1.00 30.44 386 THR B C 1
ATOM 6803 O O . THR B 1 389 ? 23.602 123.637 200.986 1.00 31.19 386 THR B O 1
ATOM 6807 N N . ILE B 1 390 ? 24.745 123.067 202.824 1.00 27.23 387 ILE B N 1
ATOM 6808 C CA . ILE B 1 390 ? 24.412 121.652 202.628 1.00 31.16 387 ILE B CA 1
ATOM 6809 C C . ILE B 1 390 ? 22.910 121.409 202.816 1.00 28.09 387 ILE B C 1
ATOM 6810 O O . ILE B 1 390 ? 22.352 120.528 202.174 1.00 27.44 387 ILE B O 1
ATOM 6815 N N . LEU B 1 391 ? 22.241 122.206 203.648 1.00 26.90 388 LEU B N 1
ATOM 6816 C CA . LEU B 1 391 ? 20.783 122.091 203.763 1.00 24.60 388 LEU B CA 1
ATOM 6817 C C . LEU B 1 391 ? 20.100 122.368 202.408 1.00 27.30 388 LEU B C 1
ATOM 6818 O O . LEU B 1 391 ? 19.309 121.557 201.924 1.00 28.88 388 LEU B O 1
ATOM 6823 N N . ALA B 1 392 ? 20.403 123.511 201.801 1.00 25.74 389 ALA B N 1
ATOM 6824 C CA . ALA B 1 392 ? 19.778 123.878 200.534 1.00 25.77 389 ALA B CA 1
ATOM 6825 C C . ALA B 1 392 ? 20.157 122.885 199.434 1.00 26.88 389 ALA B C 1
ATOM 6826 O O . ALA B 1 392 ? 19.328 122.536 198.596 1.00 23.46 389 ALA B O 1
ATOM 6828 N N . ASP B 1 393 ? 21.406 122.430 199.446 1.00 24.09 390 ASP B N 1
ATOM 6829 C CA . ASP B 1 393 ? 21.859 121.449 198.465 1.00 28.61 390 ASP B CA 1
ATOM 6830 C C . ASP B 1 393 ? 21.098 120.129 198.616 1.00 27.59 390 ASP B C 1
ATOM 6831 O O . ASP B 1 393 ? 20.749 119.504 197.618 1.00 28.14 390 ASP B O 1
ATOM 6836 N N . CYS B 1 394 ? 20.855 119.713 199.858 1.00 22.72 391 CYS B N 1
ATOM 6837 C CA . CYS B 1 394 ? 20.042 118.523 200.142 1.00 26.28 391 CYS B CA 1
ATOM 6838 C C . CYS B 1 394 ? 18.610 118.675 199.626 1.00 27.02 391 CYS B C 1
ATOM 6839 O O . CYS B 1 394 ? 18.043 117.756 199.036 1.00 28.65 391 CYS B O 1
ATOM 6842 N N . ILE B 1 395 ? 18.024 119.843 199.860 1.00 28.10 392 ILE B N 1
ATOM 6843 C CA . ILE B 1 395 ? 16.648 120.076 199.454 1.00 26.83 392 ILE B CA 1
ATOM 6844 C C . ILE B 1 395 ? 16.531 120.088 197.928 1.00 26.07 392 ILE B C 1
ATOM 6845 O O . ILE B 1 395 ? 15.562 119.563 197.369 1.00 25.79 392 ILE B O 1
ATOM 6850 N N . GLN B 1 396 ? 17.516 120.668 197.250 1.00 23.81 393 GLN B N 1
ATOM 6851 C CA . GLN B 1 396 ? 17.527 120.622 195.793 1.00 25.83 393 GLN B CA 1
ATOM 6852 C C . GLN B 1 396 ? 17.722 119.171 195.316 1.00 22.57 393 GLN B C 1
ATOM 6853 O O . GLN B 1 396 ? 17.175 118.766 194.286 1.00 22.69 393 GLN B O 1
ATOM 6859 N N . GLY B 1 397 ? 18.503 118.407 196.077 1.00 22.10 394 GLY B N 1
ATOM 6860 C CA . GLY B 1 397 ? 18.678 116.987 195.824 1.00 22.00 394 GLY B CA 1
ATOM 6861 C C . GLY B 1 397 ? 17.361 116.239 195.897 1.00 21.35 394 GLY B C 1
ATOM 6862 O O . GLY B 1 397 ? 17.126 115.329 195.107 1.00 24.05 394 GLY B O 1
ATOM 6863 N N . LEU B 1 398 ? 16.490 116.625 196.832 1.00 23.14 395 LEU B N 1
ATOM 6864 C CA . LEU B 1 398 ? 15.167 115.990 196.945 1.00 22.25 395 LEU B CA 1
ATOM 6865 C C . LEU B 1 398 ? 14.309 116.288 195.725 1.00 25.56 395 LEU B C 1
ATOM 6866 O O . LEU B 1 398 ? 13.486 115.466 195.303 1.00 25.48 395 LEU B O 1
ATOM 6871 N N . VAL B 1 399 ? 14.489 117.485 195.171 1.00 27.21 396 VAL B N 1
ATOM 6872 C CA . VAL B 1 399 ? 13.760 117.878 193.976 1.00 23.93 396 VAL B CA 1
ATOM 6873 C C . VAL B 1 399 ? 14.303 117.113 192.771 1.00 24.16 396 VAL B C 1
ATOM 6874 O O . VAL B 1 399 ? 13.530 116.539 192.002 1.00 21.65 396 VAL B O 1
ATOM 6878 N N . ASN B 1 400 ? 15.632 117.084 192.626 1.00 23.60 397 ASN B N 1
ATOM 6879 C CA . ASN B 1 400 ? 16.274 116.328 191.535 1.00 26.45 397 ASN B CA 1
ATOM 6880 C C . ASN B 1 400 ? 15.905 114.856 191.501 1.00 23.65 397 ASN B C 1
ATOM 6881 O O . ASN B 1 400 ? 15.788 114.276 190.429 1.00 28.92 397 ASN B O 1
ATOM 6886 N N . THR B 1 401 ? 15.769 114.247 192.675 1.00 24.70 398 THR B N 1
ATOM 6887 C CA . THR B 1 401 ? 15.477 112.814 192.768 1.00 20.57 398 THR B CA 1
ATOM 6888 C C . THR B 1 401 ? 13.972 112.534 192.800 1.00 24.91 398 THR B C 1
ATOM 6889 O O . THR B 1 401 ? 13.572 111.400 193.027 1.00 29.73 398 THR B O 1
ATOM 6893 N N . GLU B 1 402 ? 13.155 113.575 192.613 1.00 21.08 399 GLU B N 1
ATOM 6894 C CA . GLU B 1 402 ? 11.695 113.454 192.587 1.00 26.48 399 GLU B CA 1
ATOM 6895 C C . GLU B 1 402 ? 11.080 112.914 193.886 1.00 28.73 399 GLU B C 1
ATOM 6896 O O . GLU B 1 402 ? 9.968 112.360 193.885 1.00 32.11 399 GLU B O 1
ATOM 6902 N N . MET B 1 403 ? 11.799 113.079 194.990 1.00 21.09 400 MET B N 1
ATOM 6903 C CA . MET B 1 403 ? 11.208 112.895 196.309 1.00 25.76 400 MET B CA 1
ATOM 6904 C C . MET B 1 403 ? 10.291 114.076 196.651 1.00 24.77 400 MET B C 1
ATOM 6905 O O . MET B 1 403 ? 9.214 113.889 197.196 1.00 28.87 400 MET B O 1
ATOM 6910 N N . LEU B 1 404 ? 10.718 115.290 196.325 1.00 23.35 401 LEU B N 1
ATOM 6911 C CA . LEU B 1 404 ? 9.864 116.462 196.529 1.00 23.62 401 LEU B CA 1
ATOM 6912 C C . LEU B 1 404 ? 9.559 117.177 195.213 1.00 28.81 401 LEU B C 1
ATOM 6913 O O . LEU B 1 404 ? 10.436 117.314 194.352 1.00 28.75 401 LEU B O 1
ATOM 6918 N N . LYS B 1 405 ? 8.318 117.641 195.067 1.00 25.44 402 LYS B N 1
ATOM 6919 C CA . LYS B 1 405 ? 7.944 118.520 193.956 1.00 27.01 402 LYS B CA 1
ATOM 6920 C C . LYS B 1 405 ? 8.410 119.934 194.283 1.00 31.28 402 LYS B C 1
ATOM 6921 O O . LYS B 1 405 ? 8.495 120.283 195.456 1.00 27.68 402 LYS B O 1
ATOM 6927 N N . PRO B 1 406 ? 8.692 120.755 193.253 1.00 30.61 403 PRO B N 1
ATOM 6928 C CA . PRO B 1 406 ? 9.124 122.141 193.471 1.00 33.89 403 PRO B CA 1
ATOM 6929 C C . PRO B 1 406 ? 8.192 122.905 194.411 1.00 33.41 403 PRO B C 1
ATOM 6930 O O . PRO B 1 406 ? 8.655 123.732 195.186 1.00 34.57 403 PRO B O 1
ATOM 6934 N N . THR B 1 407 ? 6.904 122.583 194.351 1.00 33.70 404 THR B N 1
ATOM 6935 C CA . THR B 1 407 ? 5.850 123.270 195.095 1.00 31.96 404 THR B CA 1
ATOM 6936 C C . THR B 1 407 ? 5.546 122.693 196.477 1.00 37.46 404 THR B C 1
ATOM 6937 O O . THR B 1 407 ? 4.713 123.241 197.198 1.00 32.95 404 THR B O 1
ATOM 6941 N N . ASP B 1 408 ? 6.188 121.583 196.841 1.00 24.12 405 ASP B N 1
ATOM 6942 C CA . ASP B 1 408 ? 5.972 121.000 198.163 1.00 27.90 405 ASP B CA 1
ATOM 6943 C C . ASP B 1 408 ? 6.394 121.984 199.258 1.00 27.12 405 ASP B C 1
ATOM 6944 O O . ASP B 1 408 ? 7.450 122.615 199.163 1.00 28.56 405 ASP B O 1
ATOM 6949 N N . GLU B 1 409 ? 5.569 122.098 200.294 1.00 29.19 406 GLU B N 1
ATOM 6950 C CA . GLU B 1 409 ? 5.771 123.083 201.355 1.00 29.75 406 GLU B CA 1
ATOM 6951 C C . GLU B 1 409 ? 6.543 122.500 202.538 1.00 31.58 406 GLU B C 1
ATOM 6952 O O . GLU B 1 409 ? 6.094 121.562 203.203 1.00 28.86 406 GLU B O 1
ATOM 6958 N N . ILE B 1 410 ? 7.721 123.057 202.783 1.00 24.93 407 ILE B N 1
ATOM 6959 C CA . ILE B 1 410 ? 8.560 122.614 203.873 1.00 25.73 407 ILE B CA 1
ATOM 6960 C C . ILE B 1 410 ? 8.220 123.422 205.127 1.00 27.11 407 ILE B C 1
ATOM 6961 O O . ILE B 1 410 ? 8.208 124.659 205.097 1.00 26.09 407 ILE B O 1
ATOM 6966 N N . VAL B 1 411 ? 7.907 122.719 206.215 1.00 24.52 408 VAL B N 1
ATOM 6967 C CA . VAL B 1 411 ? 7.457 123.358 207.455 1.00 27.29 408 VAL B CA 1
ATOM 6968 C C . VAL B 1 411 ? 8.461 123.220 208.598 1.00 31.18 408 VAL B C 1
ATOM 6969 O O . VAL B 1 411 ? 8.256 123.765 209.687 1.00 30.07 408 VAL B O 1
ATOM 6973 N N . SER B 1 412 ? 9.535 122.483 208.352 1.00 27.10 409 SER B N 1
ATOM 6974 C CA . SER B 1 412 ? 10.569 122.283 209.361 1.00 31.90 409 SER B CA 1
ATOM 6975 C C . SER B 1 412 ? 11.860 121.812 208.708 1.00 27.04 409 SER B C 1
ATOM 6976 O O . SER B 1 412 ? 11.820 121.018 207.763 1.00 23.44 409 SER B O 1
ATOM 6979 N N . THR B 1 413 ? 12.993 122.333 209.187 1.00 24.90 410 THR B N 1
ATOM 6980 C CA . THR B 1 413 ? 14.301 121.849 208.745 1.00 26.90 410 THR B CA 1
ATOM 6981 C C . THR B 1 413 ? 15.190 121.544 209.936 1.00 30.60 410 THR B C 1
ATOM 6982 O O . THR B 1 413 ? 15.042 122.125 211.010 1.00 28.45 410 THR B O 1
ATOM 6986 N N . TYR B 1 414 ? 16.115 120.616 209.722 1.00 26.29 411 TYR B N 1
ATOM 6987 C CA . TYR B 1 414 ? 17.023 120.153 210.752 1.00 24.93 411 TYR B CA 1
ATOM 6988 C C . TYR B 1 414 ? 18.373 119.919 210.110 1.00 25.36 411 TYR B C 1
ATOM 6989 O O . TYR B 1 414 ? 18.440 119.357 209.015 1.00 22.80 411 TYR B O 1
ATOM 6998 N N . HIS B 1 415 ? 19.440 120.371 210.760 1.00 25.03 412 HIS B N 1
ATOM 6999 C CA . HIS B 1 415 ? 20.790 120.001 210.339 1.00 26.00 412 HIS B CA 1
ATOM 7000 C C . HIS B 1 415 ? 21.708 119.937 211.534 1.00 27.49 412 HIS B C 1
ATOM 7001 O O . HIS B 1 415 ? 21.769 120.885 212.327 1.00 27.35 412 HIS B O 1
ATOM 7008 N N . ARG B 1 416 ? 22.426 118.824 211.655 1.00 27.20 413 ARG B N 1
ATOM 7009 C CA . ARG B 1 416 ? 23.395 118.656 212.727 1.00 23.55 413 ARG B CA 1
ATOM 7010 C C . ARG B 1 416 ? 24.567 117.794 212.258 1.00 25.49 413 ARG B C 1
ATOM 7011 O O . ARG B 1 416 ? 24.382 116.767 211.610 1.00 25.56 413 ARG B O 1
ATOM 7019 N N . ARG B 1 417 ? 25.778 118.231 212.570 1.00 26.49 414 ARG B N 1
ATOM 7020 C CA . ARG B 1 417 ? 26.967 117.497 212.162 1.00 28.06 414 ARG B CA 1
ATOM 7021 C C . ARG B 1 417 ? 27.504 116.700 213.335 1.00 27.33 414 ARG B C 1
ATOM 7022 O O . ARG B 1 417 ? 27.745 117.252 214.404 1.00 28.38 414 ARG B O 1
ATOM 7030 N N . PHE B 1 418 ? 27.681 115.401 213.138 1.00 22.35 415 PHE B N 1
ATOM 7031 C CA . PHE B 1 418 ? 28.257 114.547 214.167 1.00 24.82 415 PHE B CA 1
ATOM 7032 C C . PHE B 1 418 ? 29.708 114.224 213.807 1.00 26.27 415 PHE B C 1
ATOM 7033 O O . PHE B 1 418 ? 29.974 113.673 212.741 1.00 24.75 415 PHE B O 1
ATOM 7041 N N . ASP B 1 419 ? 30.633 114.602 214.682 1.00 27.81 416 ASP B N 1
ATOM 7042 C CA . ASP B 1 419 ? 32.069 114.487 214.405 1.00 29.03 416 ASP B CA 1
ATOM 7043 C C . ASP B 1 419 ? 32.496 113.058 214.081 1.00 26.07 416 ASP B C 1
ATOM 7044 O O . ASP B 1 419 ? 32.987 112.797 212.989 1.00 24.48 416 ASP B O 1
ATOM 7049 N N . HIS B 1 420 ? 32.331 112.152 215.043 1.00 24.31 417 HIS B N 1
ATOM 7050 C CA . HIS B 1 420 ? 32.561 110.727 214.814 1.00 23.64 417 HIS B CA 1
ATOM 7051 C C . HIS B 1 420 ? 31.271 110.076 214.353 1.00 25.41 417 HIS B C 1
ATOM 7052 O O . HIS B 1 420 ? 30.358 109.857 215.148 1.00 22.95 417 HIS B O 1
ATOM 7059 N N . GLY B 1 421 ? 31.193 109.793 213.059 1.00 24.87 418 GLY B N 1
ATOM 7060 C CA . GLY B 1 421 ? 30.003 109.208 212.466 1.00 20.47 418 GLY B CA 1
ATOM 7061 C C . GLY B 1 421 ? 30.200 107.754 212.087 1.00 21.08 418 GLY B C 1
ATOM 7062 O O . GLY B 1 421 ? 29.517 106.873 212.617 1.00 23.07 418 GLY B O 1
ATOM 7063 N N . TYR B 1 422 ? 31.120 107.493 211.163 1.00 20.02 419 TYR B N 1
ATOM 7064 C CA . TYR B 1 422 ? 31.452 106.107 210.789 1.00 23.81 419 TYR B CA 1
ATOM 7065 C C . TYR B 1 422 ? 32.910 105.802 211.074 1.00 25.45 419 TYR B C 1
ATOM 7066 O O . TYR B 1 422 ? 33.770 106.595 210.713 1.00 20.87 419 TYR B O 1
ATOM 7075 N N . PRO B 1 423 ? 33.196 104.654 211.713 1.00 21.31 420 PRO B N 1
ATOM 7076 C CA . PRO B 1 423 ? 34.589 104.210 211.772 1.00 23.29 420 PRO B CA 1
ATOM 7077 C C . PRO B 1 423 ? 34.922 103.488 210.481 1.00 24.31 420 PRO B C 1
ATOM 7078 O O . PRO B 1 423 ? 34.213 102.558 210.115 1.00 24.66 420 PRO B O 1
ATOM 7082 N N . THR B 1 424 ? 35.969 103.920 209.789 1.00 22.65 421 THR B N 1
ATOM 7083 C CA . THR B 1 424 ? 36.206 103.460 208.427 1.00 19.54 421 THR B CA 1
ATOM 7084 C C . THR B 1 424 ? 37.019 102.166 208.358 1.00 19.75 421 THR B C 1
ATOM 7085 O O . THR B 1 424 ? 38.094 102.084 208.940 1.00 24.01 421 THR B O 1
ATOM 7089 N N . PRO B 1 425 ? 36.518 101.149 207.634 1.00 24.36 422 PRO B N 1
ATOM 7090 C CA . PRO B 1 425 ? 37.331 99.930 207.451 1.00 23.96 422 PRO B CA 1
ATOM 7091 C C . PRO B 1 425 ? 38.403 100.129 206.383 1.00 26.40 422 PRO B C 1
ATOM 7092 O O . PRO B 1 425 ? 38.332 99.519 205.320 1.00 24.47 422 PRO B O 1
ATOM 7096 N N . THR B 1 426 ? 39.366 101.002 206.663 1.00 19.56 423 THR B N 1
ATOM 7097 C CA . THR B 1 426 ? 40.497 101.223 205.775 1.00 19.66 423 THR B CA 1
ATOM 7098 C C . THR B 1 426 ? 41.417 100.002 205.716 1.00 25.08 423 THR B C 1
ATOM 7099 O O . THR B 1 426 ? 41.340 99.106 206.560 1.00 20.04 423 THR B O 1
ATOM 7103 N N . LEU B 1 427 ? 42.313 99.991 204.738 1.00 22.50 424 LEU B N 1
ATOM 7104 C CA . LEU B 1 427 ? 43.305 98.925 204.645 1.00 26.66 424 LEU B CA 1
ATOM 7105 C C . LEU B 1 427 ? 44.157 98.851 205.902 1.00 28.21 424 LEU B C 1
ATOM 7106 O O . LEU B 1 427 ? 44.586 97.767 206.299 1.00 25.48 424 LEU B O 1
ATOM 7111 N N . GLU B 1 428 ? 44.382 100.000 206.540 1.00 22.09 425 GLU B N 1
ATOM 7112 C CA . GLU B 1 428 ? 45.282 100.072 207.690 1.00 30.17 425 GLU B CA 1
ATOM 7113 C C . GLU B 1 428 ? 44.589 99.827 209.031 1.00 29.67 425 GLU B C 1
ATOM 7114 O O . GLU B 1 428 ? 45.269 99.673 210.049 1.00 26.10 425 GLU B O 1
ATOM 7120 N N . ARG B 1 429 ? 43.255 99.793 209.042 1.00 24.39 426 ARG B N 1
ATOM 7121 C CA . ARG B 1 429 ? 42.512 99.731 210.312 1.00 25.77 426 ARG B CA 1
ATOM 7122 C C . ARG B 1 429 ? 42.983 98.620 211.246 1.00 25.29 426 ARG B C 1
ATOM 7123 O O . ARG B 1 429 ? 43.313 98.886 212.397 1.00 21.08 426 ARG B O 1
ATOM 7131 N N . GLU B 1 430 ? 43.004 97.379 210.758 1.00 20.67 427 GLU B N 1
ATOM 7132 C CA . GLU B 1 430 ? 43.310 96.247 211.635 1.00 25.68 427 GLU B CA 1
ATOM 7133 C C . GLU B 1 430 ? 44.727 96.284 212.177 1.00 31.32 427 GLU B C 1
ATOM 7134 O O . GLU B 1 430 ? 44.941 95.964 213.341 1.00 31.80 427 GLU B O 1
ATOM 7140 N N . GLY B 1 431 ? 45.694 96.662 211.343 1.00 28.95 428 GLY B N 1
ATOM 7141 C CA . GLY B 1 431 ? 47.059 96.810 211.819 1.00 29.33 428 GLY B CA 1
ATOM 7142 C C . GLY B 1 431 ? 47.176 97.836 212.942 1.00 24.98 428 GLY B C 1
ATOM 7143 O O . GLY B 1 431 ? 47.939 97.669 213.892 1.00 27.48 428 GLY B O 1
ATOM 7144 N N . THR B 1 432 ? 46.411 98.913 212.844 1.00 28.45 429 THR B N 1
ATOM 7145 C CA . THR B 1 432 ? 46.485 99.953 213.855 1.00 22.18 429 THR B CA 1
ATOM 7146 C C . THR B 1 432 ? 45.786 99.480 215.125 1.00 22.27 429 THR B C 1
ATOM 7147 O O . THR B 1 432 ? 46.278 99.699 216.231 1.00 24.13 429 THR B O 1
ATOM 7151 N N . LEU B 1 433 ? 44.645 98.816 214.969 1.00 24.11 430 LEU B N 1
ATOM 7152 C CA . LEU B 1 433 ? 43.894 98.348 216.131 1.00 24.54 430 LEU B CA 1
ATOM 7153 C C . LEU B 1 433 ? 44.647 97.293 216.936 1.00 28.33 430 LEU B C 1
ATOM 7154 O O . LEU B 1 433 ? 44.566 97.288 218.167 1.00 25.10 430 LEU B O 1
ATOM 7159 N N . THR B 1 434 ? 45.384 96.410 216.260 1.00 29.53 431 THR B N 1
ATOM 7160 C CA . THR B 1 434 ? 46.099 95.364 216.991 1.00 34.22 431 THR B CA 1
ATOM 7161 C C . THR B 1 434 ? 47.232 95.966 217.823 1.00 28.33 431 THR B C 1
ATOM 7162 O O . THR B 1 434 ? 47.732 95.327 218.741 1.00 35.47 431 THR B O 1
ATOM 7166 N N . GLN B 1 435 ? 47.640 97.190 217.508 1.00 28.15 432 GLN B N 1
ATOM 7167 C CA . GLN B 1 435 ? 48.598 97.885 218.366 1.00 29.99 432 GLN B CA 1
ATOM 7168 C C . GLN B 1 435 ? 47.871 98.571 219.528 1.00 38.26 432 GLN B C 1
ATOM 7169 O O . GLN B 1 435 ? 48.410 98.665 220.618 1.00 50.00 432 GLN B O 1
ATOM 7175 N N . ILE B 1 436 ? 46.645 99.036 219.301 1.00 34.43 433 ILE B N 1
ATOM 7176 C CA . ILE B 1 436 ? 45.931 99.859 220.288 1.00 24.87 433 ILE B CA 1
ATOM 7177 C C . ILE B 1 436 ? 45.189 99.038 221.344 1.00 28.74 433 ILE B C 1
ATOM 7178 O O . ILE B 1 436 ? 45.378 99.240 222.539 1.00 30.78 433 ILE B O 1
ATOM 7183 N N . LEU B 1 437 ? 44.353 98.101 220.912 1.00 26.30 434 LEU B N 1
ATOM 7184 C CA . LEU B 1 437 ? 43.448 97.437 221.853 1.00 28.98 434 LEU B CA 1
ATOM 7185 C C . LEU B 1 437 ? 44.136 96.469 222.839 1.00 31.66 434 LEU B C 1
ATOM 7186 O O . LEU B 1 437 ? 43.744 96.418 224.008 1.00 30.05 434 LEU B O 1
ATOM 7191 N N . PRO B 1 438 ? 45.161 95.709 222.391 1.00 25.78 435 PRO B N 1
ATOM 7192 C CA . PRO B 1 438 ? 45.885 94.905 223.389 1.00 26.94 435 PRO B CA 1
ATOM 7193 C C . PRO B 1 438 ? 46.681 95.748 224.387 1.00 35.36 435 PRO B C 1
ATOM 7194 O O . PRO B 1 438 ? 46.849 95.316 225.531 1.00 35.75 435 PRO B O 1
ATOM 7198 N N . LYS B 1 439 ? 47.150 96.930 223.982 1.00 31.10 436 LYS B N 1
ATOM 7199 C CA . LYS B 1 439 ? 47.851 97.800 224.928 1.00 31.88 436 LYS B CA 1
ATOM 7200 C C . LYS B 1 439 ? 46.909 98.270 226.031 1.00 29.74 436 LYS B C 1
ATOM 7201 O O . LYS B 1 439 ? 47.286 98.320 227.198 1.00 34.34 436 LYS B O 1
ATOM 7207 N N . LEU B 1 440 ? 45.685 98.616 225.653 1.00 31.13 437 LEU B N 1
ATOM 7208 C CA . LEU B 1 440 ? 44.680 99.063 226.617 1.00 29.49 437 LEU B CA 1
ATOM 7209 C C . LEU B 1 440 ? 44.253 97.892 227.506 1.00 30.67 437 LEU B C 1
ATOM 7210 O O . LEU B 1 440 ? 44.103 98.026 228.728 1.00 30.90 437 LEU B O 1
ATOM 7215 N N . GLN B 1 441 ? 44.093 96.736 226.872 1.00 25.87 438 GLN B N 1
ATOM 7216 C CA . GLN B 1 441 ? 43.780 95.497 227.566 1.00 32.26 438 GLN B CA 1
ATOM 7217 C C . GLN B 1 441 ? 44.787 95.178 228.665 1.00 35.98 438 GLN B C 1
ATOM 7218 O O . GLN B 1 441 ? 44.410 94.748 229.756 1.00 35.57 438 GLN B O 1
ATOM 7224 N N . ASP B 1 442 ? 46.070 95.381 228.364 1.00 30.10 439 ASP B N 1
ATOM 7225 C CA . ASP B 1 442 ? 47.139 95.110 229.328 1.00 36.16 439 ASP B CA 1
ATOM 7226 C C . ASP B 1 442 ? 47.058 96.058 230.524 1.00 35.33 439 ASP B C 1
ATOM 7227 O O . ASP B 1 442 ? 47.641 95.799 231.573 1.00 35.96 439 ASP B O 1
ATOM 7232 N N . LYS B 1 443 ? 46.325 97.152 230.368 1.00 32.60 440 LYS B N 1
ATOM 7233 C CA . LYS B 1 443 ? 46.112 98.078 231.474 1.00 32.14 440 LYS B CA 1
ATOM 7234 C C . LYS B 1 443 ? 44.740 97.882 232.122 1.00 32.18 440 LYS B C 1
ATOM 7235 O O . LYS B 1 443 ? 44.302 98.725 232.892 1.00 33.73 440 LYS B O 1
ATOM 7241 N N . ASP B 1 444 ? 44.074 96.769 231.812 1.00 28.65 441 ASP B N 1
ATOM 7242 C CA . ASP B 1 444 ? 42.710 96.501 232.292 1.00 32.59 441 ASP B CA 1
ATOM 7243 C C . ASP B 1 444 ? 41.693 97.550 231.815 1.00 33.58 441 ASP B C 1
ATOM 7244 O O . ASP B 1 444 ? 40.768 97.929 232.535 1.00 35.41 441 ASP B O 1
ATOM 7249 N N . ILE B 1 445 ? 41.869 97.992 230.581 1.00 30.61 442 ILE B N 1
ATOM 7250 C CA . ILE B 1 445 ? 40.910 98.871 229.939 1.00 28.66 442 ILE B CA 1
ATOM 7251 C C . ILE B 1 445 ? 40.287 98.147 228.760 1.00 31.92 442 ILE B C 1
ATOM 7252 O O . ILE B 1 445 ? 40.976 97.759 227.810 1.00 35.67 442 ILE B O 1
ATOM 7257 N N . TRP B 1 446 ? 38.982 97.920 228.864 1.00 30.86 443 TRP B N 1
ATOM 7258 C CA . TRP B 1 446 ? 38.194 97.337 227.791 1.00 31.53 443 TRP B CA 1
ATOM 7259 C C . TRP B 1 446 ? 37.603 98.465 226.945 1.00 32.07 443 TRP B C 1
ATOM 7260 O O . TRP B 1 446 ? 36.541 98.973 227.272 1.00 31.13 443 TRP B O 1
ATOM 7271 N N . SER B 1 447 ? 38.291 98.864 225.873 1.00 28.57 444 SER B N 1
ATOM 7272 C CA . SER B 1 447 ? 37.769 99.905 224.984 1.00 28.32 444 SER B CA 1
ATOM 7273 C C . SER B 1 447 ? 36.900 99.252 223.925 1.00 27.76 444 SER B C 1
ATOM 7274 O O . SER B 1 447 ? 37.384 98.438 223.132 1.00 28.57 444 SER B O 1
ATOM 7277 N N . ARG B 1 448 ? 35.615 99.595 223.918 1.00 25.59 445 ARG B N 1
ATOM 7278 C CA . ARG B 1 448 ? 34.633 98.855 223.129 1.00 23.20 445 ARG B CA 1
ATOM 7279 C C . ARG B 1 448 ? 33.560 99.775 222.596 1.00 23.22 445 ARG B C 1
ATOM 7280 O O . ARG B 1 448 ? 33.176 100.742 223.254 1.00 22.97 445 ARG B O 1
ATOM 7288 N N . GLY B 1 449 ? 33.032 99.453 221.424 1.00 23.35 446 GLY B N 1
ATOM 7289 C CA . GLY B 1 449 ? 31.875 100.181 220.932 1.00 23.31 446 GLY B CA 1
ATOM 7290 C C . GLY B 1 449 ? 32.134 100.619 219.517 1.00 28.29 446 GLY B C 1
ATOM 7291 O O . GLY B 1 449 ? 33.158 100.254 218.941 1.00 23.60 446 GLY B O 1
ATOM 7292 N N . ARG B 1 450 ? 31.212 101.384 218.949 1.00 21.44 447 ARG B N 1
ATOM 7293 C CA . ARG B 1 450 ? 31.345 101.793 217.563 1.00 26.68 447 ARG B CA 1
ATOM 7294 C C . ARG B 1 450 ? 32.680 102.517 217.336 1.00 27.32 447 ARG B C 1
ATOM 7295 O O . ARG B 1 450 ? 33.311 102.321 216.306 1.00 23.08 447 ARG B O 1
ATOM 7303 N N . PHE B 1 451 ? 33.095 103.347 218.292 1.00 24.52 448 PHE B N 1
ATOM 7304 C CA . PHE B 1 451 ? 34.397 104.008 218.218 1.00 24.19 448 PHE B CA 1
ATOM 7305 C C . PHE B 1 451 ? 35.270 103.604 219.401 1.00 24.48 448 PHE B C 1
ATOM 7306 O O . PHE B 1 451 ? 36.460 103.910 219.443 1.00 24.46 448 PHE B O 1
ATOM 7314 N N . GLY B 1 452 ? 34.676 102.914 220.363 1.00 22.19 449 GLY B N 1
ATOM 7315 C CA . GLY B 1 452 ? 35.461 102.310 221.424 1.00 28.29 449 GLY B CA 1
ATOM 7316 C C . GLY B 1 452 ? 36.409 101.276 220.830 1.00 29.33 449 GLY B C 1
ATOM 7317 O O . GLY B 1 452 ? 37.584 101.212 221.209 1.00 27.89 449 GLY B O 1
ATOM 7318 N N . SER B 1 453 ? 35.911 100.474 219.889 1.00 22.59 450 SER B N 1
ATOM 7319 C CA . SER B 1 453 ? 36.771 99.486 219.213 1.00 24.78 450 SER B CA 1
ATOM 7320 C C . SER B 1 453 ? 36.717 99.558 217.683 1.00 25.36 450 SER B C 1
ATOM 7321 O O . SER B 1 453 ? 37.417 98.791 217.009 1.00 22.07 450 SER B O 1
ATOM 7324 N N . TRP B 1 454 ? 35.871 100.441 217.140 1.00 23.40 451 TRP B N 1
ATOM 7325 C CA . TRP B 1 454 ? 36.087 100.976 215.787 1.00 29.21 451 TRP B CA 1
ATOM 7326 C C . TRP B 1 454 ? 35.797 100.005 214.633 1.00 28.93 451 TRP B C 1
ATOM 7327 O O . TRP B 1 454 ? 36.356 100.159 213.539 1.00 22.46 451 TRP B O 1
ATOM 7338 N N . ARG B 1 455 ? 34.941 99.011 214.852 1.00 24.40 452 ARG B N 1
ATOM 7339 C CA . ARG B 1 455 ? 34.653 98.075 213.772 1.00 22.32 452 ARG B CA 1
ATOM 7340 C C . ARG B 1 455 ? 33.188 98.157 213.311 1.00 26.16 452 ARG B C 1
ATOM 7341 O O . ARG B 1 455 ? 32.271 97.692 213.984 1.00 23.80 452 ARG B O 1
ATOM 7349 N N . TYR B 1 456 ? 33.003 98.744 212.136 1.00 22.27 453 TYR B N 1
ATOM 7350 C CA . TYR B 1 456 ? 31.683 98.973 211.574 1.00 21.34 453 TYR B CA 1
ATOM 7351 C C . TYR B 1 456 ? 30.900 97.690 211.396 1.00 21.50 453 TYR B C 1
ATOM 7352 O O . TYR B 1 456 ? 29.690 97.692 211.617 1.00 20.51 453 TYR B O 1
ATOM 7361 N N . GLU B 1 457 ? 31.573 96.586 211.048 1.00 20.27 454 GLU B N 1
ATOM 7362 C CA . GLU B 1 457 ? 30.853 95.333 210.818 1.00 22.97 454 GLU B CA 1
ATOM 7363 C C . GLU B 1 457 ? 30.185 94.821 212.101 1.00 25.93 454 GLU B C 1
ATOM 7364 O O . GLU B 1 457 ? 29.226 94.032 212.045 1.00 24.94 454 GLU B O 1
ATOM 7370 N N . VAL B 1 458 ? 30.667 95.279 213.254 1.00 23.20 455 VAL B N 1
ATOM 7371 C CA . VAL B 1 458 ? 29.927 95.060 214.493 1.00 24.76 455 VAL B CA 1
ATOM 7372 C C . VAL B 1 458 ? 29.626 96.419 215.129 1.00 22.24 455 VAL B C 1
ATOM 7373 O O . VAL B 1 458 ? 29.876 96.636 216.311 1.00 23.53 455 VAL B O 1
ATOM 7377 N N . GLY B 1 459 ? 29.088 97.328 214.327 1.00 20.40 456 GLY B N 1
ATOM 7378 C CA . GLY B 1 459 ? 28.858 98.698 214.765 1.00 20.21 456 GLY B CA 1
ATOM 7379 C C . GLY B 1 459 ? 27.412 99.147 214.876 1.00 24.34 456 GLY B C 1
ATOM 7380 O O . GLY B 1 459 ? 27.131 100.351 215.042 1.00 26.34 456 GLY B O 1
ATOM 7381 N N . ASN B 1 460 ? 26.478 98.202 214.791 1.00 20.30 457 ASN B N 1
ATOM 7382 C CA . ASN B 1 460 ? 25.064 98.544 214.998 1.00 20.89 457 ASN B CA 1
ATOM 7383 C C . ASN B 1 460 ? 24.671 98.562 216.476 1.00 25.12 457 ASN B C 1
ATOM 7384 O O . ASN B 1 460 ? 25.477 98.230 217.344 1.00 27.77 457 ASN B O 1
ATOM 7389 N N . GLN B 1 461 ? 23.440 98.973 216.758 1.00 26.43 458 GLN B N 1
ATOM 7390 C CA . GLN B 1 461 ? 22.944 99.044 218.132 1.00 26.34 458 GLN B CA 1
ATOM 7391 C C . GLN B 1 461 ? 23.037 97.730 218.896 1.00 22.47 458 GLN B C 1
ATOM 7392 O O . GLN B 1 461 ? 23.452 97.722 220.049 1.00 22.69 458 GLN B O 1
ATOM 7398 N N . ASP B 1 462 ? 22.627 96.624 218.278 1.00 22.11 459 ASP B N 1
ATOM 7399 C CA . ASP B 1 462 ? 22.720 95.336 218.965 1.00 22.91 459 ASP B CA 1
ATOM 7400 C C . ASP B 1 462 ? 24.189 94.952 219.208 1.00 21.89 459 ASP B C 1
ATOM 7401 O O . ASP B 1 462 ? 24.565 94.621 220.327 1.00 22.24 459 ASP B O 1
ATOM 7406 N N . HIS B 1 463 ? 25.017 95.024 218.167 1.00 24.24 460 HIS B N 1
ATOM 7407 C CA . HIS B 1 463 ? 26.457 94.782 218.299 1.00 26.84 460 HIS B CA 1
ATOM 7408 C C . HIS B 1 463 ? 27.087 95.572 219.451 1.00 26.97 460 HIS B C 1
ATOM 7409 O O . HIS B 1 463 ? 27.789 95.016 220.294 1.00 23.63 460 HIS B O 1
ATOM 7416 N N . SER B 1 464 ? 26.837 96.877 219.455 1.00 24.52 461 SER B N 1
ATOM 7417 C CA . SER B 1 464 ? 27.382 97.778 220.461 1.00 21.92 461 SER B CA 1
ATOM 7418 C C . SER B 1 464 ? 26.923 97.370 221.857 1.00 25.71 461 SER B C 1
ATOM 7419 O O . SER B 1 464 ? 27.745 97.193 222.756 1.00 27.75 461 SER B O 1
ATOM 7422 N N . PHE B 1 465 ? 25.614 97.207 222.024 1.00 22.57 462 PHE B N 1
ATOM 7423 C CA . PHE B 1 465 ? 25.052 96.712 223.280 1.00 23.89 462 PHE B CA 1
ATOM 7424 C C . PHE B 1 465 ? 25.808 95.463 223.737 1.00 23.30 462 PHE B C 1
ATOM 7425 O O . PHE B 1 465 ? 26.271 95.381 224.875 1.00 28.01 462 PHE B O 1
ATOM 7433 N N . MET B 1 466 ? 25.954 94.504 222.830 1.00 23.03 463 MET B N 1
ATOM 7434 C CA . MET B 1 466 ? 26.567 93.225 223.189 1.00 26.19 463 MET B CA 1
ATOM 7435 C C . MET B 1 466 ? 28.095 93.325 223.387 1.00 26.14 463 MET B C 1
ATOM 7436 O O . MET B 1 466 ? 28.669 92.559 224.163 1.00 26.14 463 MET B O 1
ATOM 7441 N N . LEU B 1 467 ? 28.749 94.266 222.709 1.00 28.31 464 LEU B N 1
ATOM 7442 C CA . LEU B 1 467 ? 30.169 94.531 222.981 1.00 30.19 464 LEU B CA 1
ATOM 7443 C C . LEU B 1 467 ? 30.346 94.918 224.453 1.00 29.41 464 LEU B C 1
ATOM 7444 O O . LEU B 1 467 ? 31.283 94.465 225.128 1.00 29.62 464 LEU B O 1
ATOM 7449 N N . GLY B 1 468 ? 29.417 95.723 224.959 1.00 28.89 465 GLY B N 1
ATOM 7450 C CA . GLY B 1 468 ? 29.399 96.089 226.365 1.00 28.34 465 GLY B CA 1
ATOM 7451 C C . GLY B 1 468 ? 29.069 94.923 227.283 1.00 30.37 465 GLY B C 1
ATOM 7452 O O . GLY B 1 468 ? 29.738 94.710 228.301 1.00 29.16 465 GLY B O 1
ATOM 7453 N N . VAL B 1 469 ? 28.037 94.167 226.920 1.00 24.58 466 VAL B N 1
ATOM 7454 C CA . VAL B 1 469 ? 27.636 92.978 227.678 1.00 25.05 466 VAL B CA 1
ATOM 7455 C C . VAL B 1 469 ? 28.756 91.922 227.740 1.00 28.74 466 VAL B C 1
ATOM 7456 O O . VAL B 1 469 ? 29.074 91.392 228.815 1.00 27.31 466 VAL B O 1
ATOM 7460 N N . GLU B 1 470 ? 29.364 91.631 226.597 1.00 30.24 467 GLU B N 1
ATOM 7461 C CA . GLU B 1 470 ? 30.416 90.602 226.546 1.00 28.33 467 GLU B CA 1
ATOM 7462 C C . GLU B 1 470 ? 31.712 91.059 227.222 1.00 25.09 467 GLU B C 1
ATOM 7463 O O . GLU B 1 470 ? 32.469 90.238 227.740 1.00 25.31 467 GLU B O 1
ATOM 7469 N N . ALA B 1 471 ? 31.977 92.361 227.223 1.00 28.65 468 ALA B N 1
ATOM 7470 C CA . ALA B 1 471 ? 33.137 92.880 227.950 1.00 25.38 468 ALA B CA 1
ATOM 7471 C C . ALA B 1 471 ? 32.985 92.619 229.447 1.00 30.21 468 ALA B C 1
ATOM 7472 O O . ALA B 1 471 ? 33.919 92.158 230.102 1.00 33.33 468 ALA B O 1
ATOM 7474 N N . VAL B 1 472 ? 31.797 92.890 229.983 1.00 30.99 469 VAL B N 1
ATOM 7475 C CA . VAL B 1 472 ? 31.501 92.590 231.379 1.00 26.74 469 VAL B CA 1
ATOM 7476 C C . VAL B 1 472 ? 31.559 91.078 231.651 1.00 27.05 469 VAL B C 1
ATOM 7477 O O . VAL B 1 472 ? 32.104 90.643 232.663 1.00 27.80 469 VAL B O 1
ATOM 7481 N N . ASP B 1 473 ? 31.018 90.290 230.728 1.00 26.70 470 ASP B N 1
ATOM 7482 C CA . ASP B 1 473 ? 31.042 88.830 230.825 1.00 40.19 470 ASP B CA 1
ATOM 7483 C C . ASP B 1 473 ? 32.474 88.266 230.814 1.00 36.70 470 ASP B C 1
ATOM 7484 O O . ASP B 1 473 ? 32.777 87.313 231.522 1.00 37.51 470 ASP B O 1
ATOM 7489 N N . ASN B 1 474 ? 33.345 88.862 230.008 1.00 28.22 471 ASN B N 1
ATOM 7490 C CA . ASN B 1 474 ? 34.766 88.504 230.002 1.00 29.73 471 ASN B CA 1
ATOM 7491 C C . ASN B 1 474 ? 35.446 88.875 231.322 1.00 30.75 471 ASN B C 1
ATOM 7492 O O . ASN B 1 474 ? 36.143 88.046 231.923 1.00 36.01 471 ASN B O 1
ATOM 7497 N N . ILE B 1 475 ? 35.226 90.113 231.769 1.00 27.32 472 ILE B N 1
ATOM 7498 C CA . ILE B 1 475 ? 35.720 90.612 233.058 1.00 29.62 472 ILE B CA 1
ATOM 7499 C C . ILE B 1 475 ? 35.307 89.727 234.229 1.00 32.64 472 ILE B C 1
ATOM 7500 O O . ILE B 1 475 ? 36.137 89.366 235.081 1.00 31.20 472 ILE B O 1
ATOM 7505 N N . VAL B 1 476 ? 34.026 89.374 234.268 1.00 33.00 473 VAL B N 1
ATOM 7506 C CA . VAL B 1 476 ? 33.469 88.672 235.421 1.00 33.07 473 VAL B CA 1
ATOM 7507 C C . VAL B 1 476 ? 33.473 87.139 235.277 1.00 33.65 473 VAL B C 1
ATOM 7508 O O . VAL B 1 476 ? 33.864 86.427 236.198 1.00 32.68 473 VAL B O 1
ATOM 7512 N N . ASN B 1 477 ? 33.035 86.640 234.124 1.00 34.43 474 ASN B N 1
ATOM 7513 C CA . ASN B 1 477 ? 32.797 85.211 233.946 1.00 35.50 474 ASN B CA 1
ATOM 7514 C C . ASN B 1 477 ? 33.806 84.525 233.019 1.00 34.12 474 ASN B C 1
ATOM 7515 O O . ASN B 1 477 ? 33.725 83.326 232.784 1.00 33.22 474 ASN B O 1
ATOM 7520 N N . GLY B 1 478 ? 34.750 85.288 232.485 1.00 33.90 475 GLY B N 1
ATOM 7521 C CA . GLY B 1 478 ? 35.767 84.728 231.613 1.00 29.19 475 GLY B CA 1
ATOM 7522 C C . GLY B 1 478 ? 35.239 84.360 230.235 1.00 33.11 475 GLY B C 1
ATOM 7523 O O . GLY B 1 478 ? 35.817 83.499 229.557 1.00 34.62 475 GLY B O 1
ATOM 7524 N N . ALA B 1 479 ? 34.142 84.997 229.818 1.00 27.20 476 ALA B N 1
ATOM 7525 C CA . ALA B 1 479 ? 33.541 84.715 228.509 1.00 27.26 476 ALA B CA 1
ATOM 7526 C C . ALA B 1 479 ? 34.425 85.178 227.355 1.00 28.40 476 ALA B C 1
ATOM 7527 O O . ALA B 1 479 ? 35.185 86.128 227.491 1.00 30.16 476 ALA B O 1
ATOM 7529 N N . VAL B 1 480 ? 34.306 84.512 226.213 1.00 30.90 477 VAL B N 1
ATOM 7530 C CA . VAL B 1 480 ? 34.951 84.974 224.989 1.00 30.21 477 VAL B CA 1
ATOM 7531 C C . VAL B 1 480 ? 34.233 86.213 224.461 1.00 36.42 477 VAL B C 1
ATOM 7532 O O . VAL B 1 480 ? 33.005 86.215 224.348 1.00 24.58 477 VAL B O 1
ATOM 7536 N N . GLU B 1 481 ? 34.984 87.256 224.119 1.00 24.34 478 GLU B N 1
ATOM 7537 C CA . GLU B 1 481 ? 34.360 88.410 223.479 1.00 28.24 478 GLU B CA 1
ATOM 7538 C C . GLU B 1 481 ? 34.199 88.099 221.988 1.00 24.27 478 GLU B C 1
ATOM 7539 O O . GLU B 1 481 ? 35.046 88.436 221.159 1.00 24.39 478 GLU B O 1
ATOM 7545 N N . LEU B 1 482 ? 33.113 87.415 221.655 1.00 25.75 479 LEU B N 1
ATOM 7546 C CA . LEU B 1 482 ? 32.887 86.972 220.284 1.00 29.04 479 LEU B CA 1
ATOM 7547 C C . LEU B 1 482 ? 32.567 88.126 219.322 1.00 30.33 479 LEU B C 1
ATOM 7548 O O . LEU B 1 482 ? 33.085 88.177 218.207 1.00 25.67 479 LEU B O 1
ATOM 7553 N N . THR B 1 483 ? 31.716 89.053 219.743 1.00 24.00 480 THR B N 1
ATOM 7554 C CA . THR B 1 483 ? 31.359 90.170 218.865 1.00 26.79 480 THR B CA 1
ATOM 7555 C C . THR B 1 483 ? 32.608 91.003 218.518 1.00 23.96 480 THR B C 1
ATOM 7556 O O . THR B 1 483 ? 32.814 91.385 217.376 1.00 21.84 480 THR B O 1
ATOM 7560 N N . LEU B 1 484 ? 33.463 91.233 219.504 1.00 26.14 481 LEU B N 1
ATOM 7561 C CA . LEU B 1 484 ? 34.698 91.983 219.279 1.00 25.29 481 LEU B CA 1
ATOM 7562 C C . LEU B 1 484 ? 35.689 91.293 218.329 1.00 27.23 481 LEU B C 1
ATOM 7563 O O . LEU B 1 484 ? 36.190 91.893 217.382 1.00 27.75 481 LEU B O 1
ATOM 7568 N N . ASN B 1 485 ? 35.991 90.029 218.595 1.00 34.15 482 ASN B N 1
ATOM 7569 C CA . ASN B 1 485 ? 37.037 89.357 217.845 1.00 28.70 482 ASN B CA 1
ATOM 7570 C C . ASN B 1 485 ? 36.528 88.570 216.646 1.00 31.91 482 ASN B C 1
ATOM 7571 O O . ASN B 1 485 ? 37.294 88.303 215.728 1.00 31.68 482 ASN B O 1
ATOM 7576 N N . TYR B 1 486 ? 35.245 88.207 216.637 1.00 28.73 483 TYR B N 1
ATOM 7577 C CA . TYR B 1 486 ? 34.721 87.366 215.552 1.00 27.49 483 TYR B CA 1
ATOM 7578 C C . TYR B 1 486 ? 33.379 87.835 214.982 1.00 25.55 483 TYR B C 1
ATOM 7579 O O . TYR B 1 486 ? 32.372 87.140 215.105 1.00 25.30 483 TYR B O 1
ATOM 7588 N N . PRO B 1 487 ? 33.362 89.016 214.341 1.00 29.03 484 PRO B N 1
ATOM 7589 C CA . PRO B 1 487 ? 32.112 89.545 213.779 1.00 23.12 484 PRO B CA 1
ATOM 7590 C C . PRO B 1 487 ? 31.381 88.552 212.865 1.00 25.90 484 PRO B C 1
ATOM 7591 O O . PRO B 1 487 ? 30.153 88.496 212.893 1.00 25.42 484 PRO B O 1
ATOM 7595 N N . ASP B 1 488 ? 32.117 87.786 212.066 1.00 22.18 485 ASP B N 1
ATOM 7596 C CA . ASP B 1 488 ? 31.496 86.827 211.170 1.00 26.86 485 ASP B CA 1
ATOM 7597 C C . ASP B 1 488 ? 30.775 85.756 211.979 1.00 28.85 485 ASP B C 1
ATOM 7598 O O . ASP B 1 488 ? 29.727 85.271 211.578 1.00 26.87 485 ASP B O 1
ATOM 7603 N N . PHE B 1 489 ? 31.346 85.385 213.118 1.00 26.93 486 PHE B N 1
ATOM 7604 C CA . PHE B 1 489 ? 30.729 84.376 213.963 1.00 28.71 486 PHE B CA 1
ATOM 7605 C C . PHE B 1 489 ? 29.388 84.879 214.505 1.00 30.27 486 PHE B C 1
ATOM 7606 O O . PHE B 1 489 ? 28.359 84.234 214.317 1.00 27.75 486 PHE B O 1
ATOM 7614 N N . VAL B 1 490 ? 29.385 86.031 215.165 1.00 28.61 487 VAL B N 1
ATOM 7615 C CA . VAL B 1 490 ? 28.136 86.510 215.758 1.00 25.48 487 VAL B CA 1
ATOM 7616 C C . VAL B 1 490 ? 27.107 86.902 214.697 1.00 27.51 487 VAL B C 1
ATOM 7617 O O . VAL B 1 490 ? 25.904 86.732 214.902 1.00 26.42 487 VAL B O 1
ATOM 7621 N N . ASN B 1 491 ? 27.566 87.432 213.568 1.00 21.18 488 ASN B N 1
ATOM 7622 C CA . ASN B 1 491 ? 26.628 87.868 212.540 1.00 30.13 488 ASN B CA 1
ATOM 7623 C C . ASN B 1 491 ? 26.020 86.707 211.756 1.00 26.79 488 ASN B C 1
ATOM 7624 O O . ASN B 1 491 ? 24.987 86.871 211.135 1.00 23.24 488 ASN B O 1
ATOM 7629 N N . GLY B 1 492 ? 26.655 85.536 211.784 1.00 25.95 489 GLY B N 1
ATOM 7630 C CA . GLY B 1 492 ? 26.155 84.411 211.006 1.00 27.43 489 GLY B CA 1
ATOM 7631 C C . GLY B 1 492 ? 25.276 83.438 211.767 1.00 27.99 489 GLY B C 1
ATOM 7632 O O . GLY B 1 492 ? 24.923 82.371 211.260 1.00 28.55 489 GLY B O 1
ATOM 7633 N N . ARG B 1 493 ? 24.917 83.789 212.993 1.00 24.75 490 ARG B N 1
ATOM 7634 C CA . ARG B 1 493 ? 24.128 82.871 213.804 1.00 30.86 490 ARG B CA 1
ATOM 7635 C C . ARG B 1 493 ? 23.094 83.623 214.619 1.00 36.96 490 ARG B C 1
ATOM 7636 O O . ARG B 1 493 ? 23.172 84.851 214.770 1.00 34.44 490 ARG B O 1
ATOM 7644 N N . GLN B 1 494 ? 22.125 82.880 215.139 1.00 37.54 491 GLN B N 1
ATOM 7645 C CA . GLN B 1 494 ? 21.220 83.415 216.141 1.00 40.78 491 GLN B CA 1
ATOM 7646 C C . GLN B 1 494 ? 21.841 83.236 217.508 1.00 31.59 491 GLN B C 1
ATOM 7647 O O . GLN B 1 494 ? 22.035 82.113 217.953 1.00 30.35 491 GLN B O 1
ATOM 7653 N N . ASN B 1 495 ? 22.157 84.334 218.177 1.00 29.60 492 ASN B N 1
ATOM 7654 C CA . ASN B 1 495 ? 22.798 84.227 219.477 1.00 28.89 492 ASN B CA 1
ATOM 7655 C C . ASN B 1 495 ? 21.746 84.223 220.559 1.00 33.97 492 ASN B C 1
ATOM 7656 O O . ASN B 1 495 ? 21.236 85.281 220.952 1.00 31.99 492 ASN B O 1
ATOM 7661 N N . THR B 1 496 ? 21.424 83.021 221.028 1.00 29.66 493 THR B N 1
ATOM 7662 C CA . THR B 1 496 ? 20.277 82.798 221.902 1.00 28.18 493 THR B CA 1
ATOM 7663 C C . THR B 1 496 ? 20.636 82.389 223.323 1.00 29.77 493 THR B C 1
ATOM 7664 O O . THR B 1 496 ? 19.767 82.348 224.186 1.00 27.70 493 THR B O 1
ATOM 7668 N N . GLU B 1 497 ? 21.905 82.077 223.566 1.00 29.96 494 GLU B N 1
ATOM 7669 C CA . GLU B 1 497 ? 22.303 81.482 224.838 1.00 30.01 494 GLU B CA 1
ATOM 7670 C C . GLU B 1 497 ? 22.247 82.457 225.998 1.00 29.01 494 GLU B C 1
ATOM 7671 O O . GLU B 1 497 ? 21.813 82.103 227.089 1.00 34.63 494 GLU B O 1
ATOM 7677 N N . ARG B 1 498 ? 22.708 83.678 225.777 1.00 33.23 495 ARG B N 1
ATOM 7678 C CA . ARG B 1 498 ? 22.738 84.648 226.862 1.00 35.00 495 ARG B CA 1
ATOM 7679 C C . ARG B 1 498 ? 21.404 85.400 226.960 1.00 32.19 495 ARG B C 1
ATOM 7680 O O . ARG B 1 498 ? 20.898 85.934 225.976 1.00 29.61 495 ARG B O 1
ATOM 7688 N N . ARG B 1 499 ? 20.839 85.428 228.161 1.00 31.77 496 ARG B N 1
ATOM 7689 C CA . ARG B 1 499 ? 19.518 85.997 228.386 1.00 34.11 496 ARG B CA 1
ATOM 7690 C C . ARG B 1 499 ? 19.515 86.915 229.608 1.00 35.49 496 ARG B C 1
ATOM 7691 O O . ARG B 1 499 ? 20.363 86.790 230.499 1.00 33.98 496 ARG B O 1
ATOM 7699 N N . LEU B 1 500 ? 18.549 87.829 229.645 1.00 27.95 497 LEU B N 1
ATOM 7700 C CA . LEU B 1 500 ? 18.420 88.774 230.755 1.00 32.85 497 LEU B CA 1
ATOM 7701 C C . LEU B 1 500 ? 18.135 88.064 232.087 1.00 34.04 497 LEU B C 1
ATOM 7702 O O . LEU B 1 500 ? 18.425 88.598 233.156 1.00 34.97 497 LEU B O 1
ATOM 7707 N N . VAL B 1 501 ? 17.569 86.859 232.018 1.00 32.53 498 VAL B N 1
ATOM 7708 C CA . VAL B 1 501 ? 17.544 85.966 233.169 1.00 33.44 498 VAL B CA 1
ATOM 7709 C C . VAL B 1 501 ? 18.248 84.654 232.822 1.00 38.98 498 VAL B C 1
ATOM 7710 O O . VAL B 1 501 ? 17.708 83.829 232.090 1.00 39.64 498 VAL B O 1
ATOM 7714 N N . ASP B 1 502 ? 19.461 84.478 233.341 1.00 42.67 499 ASP B N 1
ATOM 7715 C CA . ASP B 1 502 ? 20.214 83.240 233.160 1.00 38.42 499 ASP B CA 1
ATOM 7716 C C . ASP B 1 502 ? 19.979 82.282 234.339 1.00 41.61 499 ASP B C 1
ATOM 7717 O O . ASP B 1 502 ? 19.330 82.640 235.330 1.00 36.13 499 ASP B O 1
ATOM 7722 N N . GLY B 1 503 ? 20.503 81.064 234.232 1.00 38.29 500 GLY B N 1
ATOM 7723 C CA . GLY B 1 503 ? 20.376 80.103 235.309 1.00 35.35 500 GLY B CA 1
ATOM 7724 C C . GLY B 1 503 ? 20.863 80.637 236.645 1.00 35.92 500 GLY B C 1
ATOM 7725 O O . GLY B 1 503 ? 20.296 80.318 237.687 1.00 34.39 500 GLY B O 1
ATOM 7726 N N . ALA B 1 504 ? 21.904 81.466 236.616 1.00 35.55 501 ALA B N 1
ATOM 7727 C CA . ALA B 1 504 ? 22.476 82.011 237.845 1.00 33.68 501 ALA B CA 1
ATOM 7728 C C . ALA B 1 504 ? 21.414 82.711 238.683 1.00 37.34 501 ALA B C 1
ATOM 7729 O O . ALA B 1 504 ? 21.341 82.516 239.899 1.00 39.33 501 ALA B O 1
ATOM 7731 N N . GLN B 1 505 ? 20.585 83.519 238.029 1.00 33.25 502 GLN B N 1
ATOM 7732 C CA . GLN B 1 505 ? 19.562 84.264 238.742 1.00 37.40 502 GLN B CA 1
ATOM 7733 C C . GLN B 1 505 ? 18.415 83.352 239.184 1.00 43.46 502 GLN B C 1
ATOM 7734 O O . GLN B 1 505 ? 17.847 83.552 240.259 1.00 47.03 502 GLN B O 1
ATOM 7740 N N . VAL B 1 506 ? 18.078 82.355 238.366 1.00 42.60 503 VAL B N 1
ATOM 7741 C CA . VAL B 1 506 ? 17.007 81.420 238.715 1.00 35.02 503 VAL B CA 1
ATOM 7742 C C . VAL B 1 506 ? 17.365 80.652 239.978 1.00 43.87 503 VAL B C 1
ATOM 7743 O O . VAL B 1 506 ? 16.583 80.593 240.923 1.00 52.38 503 VAL B O 1
ATOM 7747 N N . PHE B 1 507 ? 18.555 80.059 239.985 1.00 42.46 504 PHE B N 1
ATOM 7748 C CA . PHE B 1 507 ? 19.023 79.274 241.122 1.00 44.35 504 PHE B CA 1
ATOM 7749 C C . PHE B 1 507 ? 19.171 80.131 242.376 1.00 49.37 504 PHE B C 1
ATOM 7750 O O . PHE B 1 507 ? 18.871 79.680 243.481 1.00 53.62 504 PHE B O 1
ATOM 7758 N N . ALA B 1 508 ? 19.636 81.366 242.205 1.00 49.04 505 ALA B N 1
ATOM 7759 C CA . ALA B 1 508 ? 19.840 82.255 243.344 1.00 49.73 505 ALA B CA 1
ATOM 7760 C C . ALA B 1 508 ? 18.516 82.577 244.045 1.00 57.76 505 ALA B C 1
ATOM 7761 O O . ALA B 1 508 ? 18.435 82.541 245.277 1.00 58.95 505 ALA B O 1
ATOM 7763 N N . LYS B 1 509 ? 17.480 82.867 243.259 1.00 61.98 506 LYS B N 1
ATOM 7764 C CA . LYS B 1 509 ? 16.167 83.222 243.808 1.00 67.58 506 LYS B CA 1
ATOM 7765 C C . LYS B 1 509 ? 15.505 82.047 244.544 1.00 77.52 506 LYS B C 1
ATOM 7766 O O . LYS B 1 509 ? 14.648 82.253 245.407 1.00 81.56 506 LYS B O 1
ATOM 7768 N N . SER B 1 510 ? 15.914 80.822 244.210 1.00 77.79 507 SER B N 1
ATOM 7769 C CA . SER B 1 510 ? 15.373 79.623 244.852 1.00 71.57 507 SER B CA 1
ATOM 7770 C C . SER B 1 510 ? 16.286 79.119 245.971 1.00 73.14 507 SER B C 1
ATOM 7771 O O . SER B 1 510 ? 16.958 79.901 246.648 1.00 72.71 507 SER B O 1
ATOM 7773 N N . HIS C 1 6 ? 46.377 42.049 125.692 1.00 69.28 3 HIS C N 1
ATOM 7774 C CA . HIS C 1 6 ? 46.264 43.444 125.274 1.00 63.34 3 HIS C CA 1
ATOM 7775 C C . HIS C 1 6 ? 44.822 43.961 125.352 1.00 62.26 3 HIS C C 1
ATOM 7776 O O . HIS C 1 6 ? 43.951 43.481 124.628 1.00 62.43 3 HIS C O 1
ATOM 7778 N N . PRO C 1 7 ? 44.564 44.950 126.228 1.00 52.72 4 PRO C N 1
ATOM 7779 C CA . PRO C 1 7 ? 43.214 45.525 126.354 1.00 56.77 4 PRO C CA 1
ATOM 7780 C C . PRO C 1 7 ? 42.747 46.289 125.111 1.00 53.73 4 PRO C C 1
ATOM 7781 O O . PRO C 1 7 ? 43.556 46.677 124.275 1.00 60.32 4 PRO C O 1
ATOM 7785 N N . ASP C 1 8 ? 41.441 46.500 125.004 1.00 53.60 5 ASP C N 1
ATOM 7786 C CA . ASP C 1 8 ? 40.861 47.243 123.888 1.00 59.26 5 ASP C CA 1
ATOM 7787 C C . ASP C 1 8 ? 41.305 48.706 123.871 1.00 60.35 5 ASP C C 1
ATOM 7788 O O . ASP C 1 8 ? 41.554 49.278 122.808 1.00 60.60 5 ASP C O 1
ATOM 7793 N N . ILE C 1 9 ? 41.376 49.306 125.056 1.00 57.34 6 ILE C N 1
ATOM 7794 C CA . ILE C 1 9 ? 41.825 50.687 125.214 1.00 56.34 6 ILE C CA 1
ATOM 7795 C C . ILE C 1 9 ? 42.936 50.741 126.262 1.00 54.10 6 ILE C C 1
ATOM 7796 O O . ILE C 1 9 ? 42.886 50.009 127.247 1.00 54.70 6 ILE C O 1
ATOM 7801 N N . SER C 1 10 ? 43.942 51.587 126.048 1.00 55.08 7 SER C N 1
ATOM 7802 C CA . SER C 1 10 ? 44.958 51.838 127.071 1.00 51.85 7 SER C CA 1
ATOM 7803 C C . SER C 1 10 ? 45.233 53.328 127.228 1.00 54.95 7 SER C C 1
ATOM 7804 O O . SER C 1 10 ? 45.488 54.022 126.246 1.00 59.48 7 SER C O 1
ATOM 7807 N N . VAL C 1 11 ? 45.172 53.815 128.465 1.00 51.04 8 VAL C N 1
ATOM 7808 C CA . VAL C 1 11 ? 45.488 55.209 128.761 1.00 45.99 8 VAL C CA 1
ATOM 7809 C C . VAL C 1 11 ? 46.424 55.300 129.951 1.00 47.45 8 VAL C C 1
ATOM 7810 O O . VAL C 1 11 ? 46.501 54.378 130.759 1.00 51.52 8 VAL C O 1
ATOM 7814 N N . ASP C 1 12 ? 47.133 56.418 130.060 1.00 45.66 9 ASP C N 1
ATOM 7815 C CA . ASP C 1 12 ? 47.925 56.693 131.248 1.00 45.40 9 ASP C CA 1
ATOM 7816 C C . ASP C 1 12 ? 47.045 56.757 132.496 1.00 48.67 9 ASP C C 1
ATOM 7817 O O . ASP C 1 12 ? 47.276 56.041 133.470 1.00 48.50 9 ASP C O 1
ATOM 7822 N N . VAL C 1 13 ? 46.034 57.617 132.468 1.00 50.44 10 VAL C N 1
ATOM 7823 C CA . VAL C 1 13 ? 45.163 57.792 133.627 1.00 44.85 10 VAL C CA 1
ATOM 7824 C C . VAL C 1 13 ? 43.714 57.534 133.250 1.00 45.36 10 VAL C C 1
ATOM 7825 O O . VAL C 1 13 ? 43.195 58.137 132.312 1.00 42.73 10 VAL C O 1
ATOM 7829 N N . LEU C 1 14 ? 43.078 56.609 133.966 1.00 48.29 11 LEU C N 1
ATOM 7830 C CA . LEU C 1 14 ? 41.663 56.312 133.769 1.00 43.16 11 LEU C CA 1
ATOM 7831 C C . LEU C 1 14 ? 40.848 56.837 134.938 1.00 42.27 11 LEU C C 1
ATOM 7832 O O . LEU C 1 14 ? 41.152 56.546 136.092 1.00 39.72 11 LEU C O 1
ATOM 7837 N N . VAL C 1 15 ? 39.810 57.608 134.630 1.00 39.76 12 VAL C N 1
ATOM 7838 C CA . VAL C 1 15 ? 38.914 58.133 135.649 1.00 37.93 12 VAL C CA 1
ATOM 7839 C C . VAL C 1 15 ? 37.594 57.376 135.617 1.00 38.71 12 VAL C C 1
ATOM 7840 O O . VAL C 1 15 ? 36.931 57.322 134.580 1.00 40.96 12 VAL C O 1
ATOM 7844 N N . ILE C 1 16 ? 37.219 56.773 136.741 1.00 42.70 13 ILE C N 1
ATOM 7845 C CA . ILE C 1 16 ? 35.902 56.147 136.855 1.00 39.19 13 ILE C CA 1
ATOM 7846 C C . ILE C 1 16 ? 34.911 57.092 137.545 1.00 37.96 13 ILE C C 1
ATOM 7847 O O . ILE C 1 16 ? 35.075 57.437 138.719 1.00 35.48 13 ILE C O 1
ATOM 7852 N N . GLY C 1 17 ? 33.889 57.515 136.799 1.00 38.78 14 GLY C N 1
ATOM 7853 C CA . GLY C 1 17 ? 32.821 58.339 137.338 1.00 38.28 14 GLY C CA 1
ATOM 7854 C C . GLY C 1 17 ? 32.868 59.770 136.834 1.00 39.58 14 GLY C C 1
ATOM 7855 O O . GLY C 1 17 ? 33.941 60.376 136.755 1.00 35.84 14 GLY C O 1
ATOM 7856 N N . ALA C 1 18 ? 31.701 60.314 136.494 1.00 32.89 15 ALA C N 1
ATOM 7857 C CA . ALA C 1 18 ? 31.625 61.674 135.964 1.00 37.17 15 ALA C CA 1
ATOM 7858 C C . ALA C 1 18 ? 30.699 62.550 136.798 1.00 35.71 15 ALA C C 1
ATOM 7859 O O . ALA C 1 18 ? 29.962 63.387 136.265 1.00 38.39 15 ALA C O 1
ATOM 7861 N N . GLY C 1 19 ? 30.741 62.350 138.111 1.00 33.72 16 GLY C N 1
ATOM 7862 C CA . GLY C 1 19 ? 30.185 63.316 139.037 1.00 31.55 16 GLY C CA 1
ATOM 7863 C C . GLY C 1 19 ? 31.202 64.441 139.151 1.00 36.05 16 GLY C C 1
ATOM 7864 O O . GLY C 1 19 ? 32.134 64.515 138.355 1.00 40.37 16 GLY C O 1
ATOM 7865 N N . PRO C 1 20 ? 31.029 65.329 140.132 1.00 30.26 17 PRO C N 1
ATOM 7866 C CA . PRO C 1 20 ? 31.964 66.442 140.283 1.00 32.45 17 PRO C CA 1
ATOM 7867 C C . PRO C 1 20 ? 33.425 65.999 140.448 1.00 33.93 17 PRO C C 1
ATOM 7868 O O . PRO C 1 20 ? 34.300 66.616 139.846 1.00 31.68 17 PRO C O 1
ATOM 7872 N N . THR C 1 21 ? 33.676 64.941 141.213 1.00 28.39 18 THR C N 1
ATOM 7873 C CA . THR C 1 21 ? 35.046 64.517 141.482 1.00 30.81 18 THR C CA 1
ATOM 7874 C C . THR C 1 21 ? 35.750 64.067 140.206 1.00 35.45 18 THR C C 1
ATOM 7875 O O . THR C 1 21 ? 36.858 64.510 139.920 1.00 33.00 18 THR C O 1
ATOM 7879 N N . GLY C 1 22 ? 35.094 63.209 139.431 1.00 34.55 19 GLY C N 1
ATOM 7880 C CA . GLY C 1 22 ? 35.657 62.745 138.178 1.00 34.78 19 GLY C CA 1
ATOM 7881 C C . GLY C 1 22 ? 35.802 63.835 137.135 1.00 31.47 19 GLY C C 1
ATOM 7882 O O . GLY C 1 22 ? 36.784 63.863 136.393 1.00 32.10 19 GLY C O 1
ATOM 7883 N N . LEU C 1 23 ? 34.824 64.735 137.069 1.00 31.03 20 LEU C N 1
ATOM 7884 C CA . LEU C 1 23 ? 34.914 65.865 136.146 1.00 38.38 20 LEU C CA 1
ATOM 7885 C C . LEU C 1 23 ? 36.081 66.773 136.544 1.00 34.52 20 LEU C C 1
ATOM 7886 O O . LEU C 1 23 ? 36.716 67.386 135.688 1.00 35.30 20 LEU C O 1
ATOM 7891 N N . GLY C 1 24 ? 36.369 66.838 137.842 1.00 36.02 21 GLY C N 1
ATOM 7892 C CA . GLY C 1 24 ? 37.516 67.584 138.333 1.00 29.87 21 GLY C CA 1
ATOM 7893 C C . GLY C 1 24 ? 38.802 66.974 137.803 1.00 36.81 21 GLY C C 1
ATOM 7894 O O . GLY C 1 24 ? 39.669 67.669 137.259 1.00 35.87 21 GLY C O 1
ATOM 7895 N N . ALA C 1 25 ? 38.912 65.659 137.944 1.00 33.31 22 ALA C N 1
ATOM 7896 C CA . ALA C 1 25 ? 40.053 64.930 137.403 1.00 37.74 22 ALA C CA 1
ATOM 7897 C C . ALA C 1 25 ? 40.208 65.198 135.903 1.00 36.85 22 ALA C C 1
ATOM 7898 O O . ALA C 1 25 ? 41.306 65.481 135.416 1.00 34.92 22 ALA C O 1
ATOM 7900 N N . ALA C 1 26 ? 39.093 65.149 135.184 1.00 35.87 23 ALA C N 1
ATOM 7901 C CA . ALA C 1 26 ? 39.109 65.294 133.734 1.00 39.07 23 ALA C CA 1
ATOM 7902 C C . ALA C 1 26 ? 39.466 66.713 133.325 1.00 41.21 23 ALA C C 1
ATOM 7903 O O . ALA C 1 26 ? 40.165 66.915 132.339 1.00 44.82 23 ALA C O 1
ATOM 7905 N N . LYS C 1 27 ? 38.987 67.698 134.077 1.00 32.84 24 LYS C N 1
ATOM 7906 C CA . LYS C 1 27 ? 39.288 69.087 133.761 1.00 34.43 24 LYS C CA 1
ATOM 7907 C C . LYS C 1 27 ? 40.793 69.355 133.907 1.00 35.09 24 LYS C C 1
ATOM 7908 O O . LYS C 1 27 ? 41.411 69.975 133.041 1.00 33.58 24 LYS C O 1
ATOM 7914 N N . ARG C 1 28 ? 41.369 68.879 135.002 1.00 34.63 25 ARG C N 1
ATOM 7915 C CA . ARG C 1 28 ? 42.791 69.067 135.255 1.00 36.14 25 ARG C CA 1
ATOM 7916 C C . ARG C 1 28 ? 43.628 68.289 134.243 1.00 38.29 25 ARG C C 1
ATOM 7917 O O . ARG C 1 28 ? 44.620 68.806 133.730 1.00 48.96 25 ARG C O 1
ATOM 7925 N N . LEU C 1 29 ? 43.224 67.057 133.944 1.00 37.11 26 LEU C N 1
ATOM 7926 C CA . LEU C 1 29 ? 43.903 66.264 132.915 1.00 41.91 26 LEU C CA 1
ATOM 7927 C C . LEU C 1 29 ? 43.862 66.971 131.568 1.00 40.97 26 LEU C C 1
ATOM 7928 O O . LEU C 1 29 ? 44.855 67.031 130.853 1.00 41.88 26 LEU C O 1
ATOM 7933 N N . ASN C 1 30 ? 42.708 67.523 131.234 1.00 42.84 27 ASN C N 1
ATOM 7934 C CA . ASN C 1 30 ? 42.528 68.187 129.951 1.00 46.96 27 ASN C CA 1
ATOM 7935 C C . ASN C 1 30 ? 43.345 69.472 129.870 1.00 46.72 27 ASN C C 1
ATOM 7936 O O . ASN C 1 30 ? 43.871 69.817 128.813 1.00 42.38 27 ASN C O 1
ATOM 7941 N N . GLN C 1 31 ? 43.449 70.173 130.998 1.00 41.28 28 GLN C N 1
ATOM 7942 C CA . GLN C 1 31 ? 44.254 71.385 131.077 1.00 40.64 28 GLN C CA 1
ATOM 7943 C C . GLN C 1 31 ? 45.750 71.080 130.949 1.00 40.51 28 GLN C C 1
ATOM 7944 O O . GLN C 1 31 ? 46.476 71.754 130.212 1.00 42.03 28 GLN C O 1
ATOM 7950 N N . ILE C 1 32 ? 46.210 70.062 131.667 1.00 41.17 29 ILE C N 1
ATOM 7951 C CA . ILE C 1 32 ? 47.623 69.682 131.616 1.00 40.93 29 ILE C CA 1
ATOM 7952 C C . ILE C 1 32 ? 48.020 69.199 130.227 1.00 41.60 29 ILE C C 1
ATOM 7953 O O . ILE C 1 32 ? 49.065 69.589 129.700 1.00 43.23 29 ILE C O 1
ATOM 7958 N N . ASP C 1 33 ? 47.168 68.362 129.643 1.00 51.54 30 ASP C N 1
ATOM 7959 C CA . ASP C 1 33 ? 47.356 67.819 128.299 1.00 52.94 30 ASP C CA 1
ATOM 7960 C C . ASP C 1 33 ? 48.716 67.152 128.146 1.00 51.38 30 ASP C C 1
ATOM 7961 O O . ASP C 1 33 ? 49.429 67.356 127.158 1.00 43.37 30 ASP C O 1
ATOM 7966 N N . GLY C 1 34 ? 49.068 66.357 129.146 1.00 52.79 31 GLY C N 1
ATOM 7967 C CA . GLY C 1 34 ? 50.302 65.603 129.119 1.00 52.09 31 GLY C CA 1
ATOM 7968 C C . GLY C 1 34 ? 49.951 64.149 128.918 1.00 44.58 31 GLY C C 1
ATOM 7969 O O . GLY C 1 34 ? 49.824 63.705 127.791 1.00 46.52 31 GLY C O 1
ATOM 7970 N N . PRO C 1 35 ? 49.766 63.411 130.020 1.00 43.27 32 PRO C N 1
ATOM 7971 C CA . PRO C 1 35 ? 49.367 62.001 129.956 1.00 42.78 32 PRO C CA 1
ATOM 7972 C C . PRO C 1 35 ? 48.046 61.792 129.214 1.00 41.75 32 PRO C C 1
ATOM 7973 O O . PRO C 1 35 ? 47.193 62.679 129.189 1.00 40.23 32 PRO C O 1
ATOM 7977 N N . SER C 1 36 ? 47.902 60.624 128.602 1.00 41.77 33 SER C N 1
ATOM 7978 C CA . SER C 1 36 ? 46.657 60.241 127.953 1.00 42.02 33 SER C CA 1
ATOM 7979 C C . SER C 1 36 ? 45.658 59.863 129.022 1.00 41.07 33 SER C C 1
ATOM 7980 O O . SER C 1 36 ? 46.041 59.428 130.108 1.00 47.95 33 SER C O 1
ATOM 7983 N N . TRP C 1 37 ? 44.376 60.017 128.723 1.00 42.56 34 TRP C N 1
ATOM 7984 C CA . TRP C 1 37 ? 43.357 59.807 129.737 1.00 39.88 34 TRP C CA 1
ATOM 7985 C C . TRP C 1 37 ? 41.966 59.594 129.138 1.00 42.33 34 TRP C C 1
ATOM 7986 O O . TRP C 1 37 ? 41.731 59.831 127.952 1.00 40.79 34 TRP C O 1
ATOM 7997 N N . MET C 1 38 ? 41.041 59.166 129.986 1.00 44.40 35 MET C N 1
ATOM 7998 C CA . MET C 1 38 ? 39.701 58.806 129.561 1.00 39.57 35 MET C CA 1
ATOM 7999 C C . MET C 1 38 ? 38.807 58.782 130.787 1.00 40.18 35 MET C C 1
ATOM 8000 O O . MET C 1 38 ? 39.261 58.426 131.870 1.00 39.85 35 MET C O 1
ATOM 8005 N N . ILE C 1 39 ? 37.545 59.169 130.636 1.00 40.18 36 ILE C N 1
ATOM 8006 C CA . ILE C 1 39 ? 36.628 59.135 131.763 1.00 39.20 36 ILE C CA 1
ATOM 8007 C C . ILE C 1 39 ? 35.339 58.377 131.401 1.00 44.67 36 ILE C C 1
ATOM 8008 O O . ILE C 1 39 ? 34.778 58.550 130.314 1.00 42.34 36 ILE C O 1
ATOM 8013 N N . VAL C 1 40 ? 34.893 57.511 132.307 1.00 42.66 37 VAL C N 1
ATOM 8014 C CA . VAL C 1 40 ? 33.701 56.708 132.069 1.00 44.74 37 VAL C CA 1
ATOM 8015 C C . VAL C 1 40 ? 32.645 56.970 133.138 1.00 43.76 37 VAL C C 1
ATOM 8016 O O . VAL C 1 40 ? 32.962 57.441 134.227 1.00 43.69 37 VAL C O 1
ATOM 8020 N N . ASP C 1 41 ? 31.393 56.672 132.804 1.00 41.87 38 ASP C N 1
ATOM 8021 C CA . ASP C 1 41 ? 30.275 56.753 133.741 1.00 40.50 38 ASP C CA 1
ATOM 8022 C C . ASP C 1 41 ? 29.168 55.854 133.201 1.00 40.84 38 ASP C C 1
ATOM 8023 O O . ASP C 1 41 ? 29.015 55.723 131.989 1.00 40.99 38 ASP C O 1
ATOM 8028 N N . SER C 1 42 ? 28.424 55.218 134.098 1.00 42.23 39 SER C N 1
ATOM 8029 C CA . SER C 1 42 ? 27.319 54.349 133.707 1.00 45.28 39 SER C CA 1
ATOM 8030 C C . SER C 1 42 ? 26.086 55.171 133.328 1.00 45.02 39 SER C C 1
ATOM 8031 O O . SER C 1 42 ? 25.164 54.669 132.693 1.00 51.40 39 SER C O 1
ATOM 8034 N N . ASN C 1 43 ? 26.077 56.442 133.716 1.00 43.35 40 ASN C N 1
ATOM 8035 C CA . ASN C 1 43 ? 24.986 57.340 133.359 1.00 42.32 40 ASN C CA 1
ATOM 8036 C C . ASN C 1 43 ? 25.307 58.104 132.071 1.00 41.13 40 ASN C C 1
ATOM 8037 O O . ASN C 1 43 ? 26.429 58.568 131.881 1.00 38.69 40 ASN C O 1
ATOM 8042 N N . GLU C 1 44 ? 24.327 58.231 131.184 1.00 40.12 41 GLU C N 1
ATOM 8043 C CA . GLU C 1 44 ? 24.517 59.001 129.957 1.00 40.99 41 GLU C CA 1
ATOM 8044 C C . GLU C 1 44 ? 24.706 60.477 130.307 1.00 40.13 41 GLU C C 1
ATOM 8045 O O . GLU C 1 44 ? 25.322 61.237 129.562 1.00 41.27 41 GLU C O 1
ATOM 8047 N N . THR C 1 45 ? 24.196 60.870 131.469 1.00 39.77 42 THR C N 1
ATOM 8048 C CA . THR C 1 45 ? 24.263 62.260 131.894 1.00 39.18 42 THR C CA 1
ATOM 8049 C C . THR C 1 45 ? 25.166 62.411 133.097 1.00 38.68 42 THR C C 1
ATOM 8050 O O . THR C 1 45 ? 24.916 61.809 134.139 1.00 41.73 42 THR C O 1
ATOM 8054 N N . PRO C 1 46 ? 26.227 63.219 132.956 1.00 38.25 43 PRO C N 1
ATOM 8055 C CA . PRO C 1 46 ? 27.165 63.441 134.062 1.00 40.80 43 PRO C CA 1
ATOM 8056 C C . PRO C 1 46 ? 26.556 64.301 135.166 1.00 40.50 43 PRO C C 1
ATOM 8057 O O . PRO C 1 46 ? 25.536 64.946 134.946 1.00 41.15 43 PRO C O 1
ATOM 8061 N N . GLY C 1 47 ? 27.179 64.299 136.340 1.00 39.09 44 GLY C N 1
ATOM 8062 C CA . GLY C 1 47 ? 26.699 65.096 137.449 1.00 37.15 44 GLY C CA 1
ATOM 8063 C C . GLY C 1 47 ? 26.537 64.318 138.741 1.00 35.22 44 GLY C C 1
ATOM 8064 O O . GLY C 1 47 ? 26.548 64.912 139.808 1.00 32.92 44 GLY C O 1
ATOM 8065 N N . GLY C 1 48 ? 26.372 62.998 138.650 1.00 33.95 45 GLY C N 1
ATOM 8066 C CA . GLY C 1 48 ? 26.217 62.161 139.835 1.00 32.36 45 GLY C CA 1
ATOM 8067 C C . GLY C 1 48 ? 25.172 62.648 140.829 1.00 30.83 45 GLY C C 1
ATOM 8068 O O . GLY C 1 48 ? 24.033 62.935 140.457 1.00 28.79 45 GLY C O 1
ATOM 8069 N N . LEU C 1 49 ? 25.566 62.758 142.095 1.00 28.00 46 LEU C N 1
ATOM 8070 C CA . LEU C 1 49 ? 24.678 63.252 143.140 1.00 30.57 46 LEU C CA 1
ATOM 8071 C C . LEU C 1 49 ? 24.395 64.742 143.004 1.00 31.12 46 LEU C C 1
ATOM 8072 O O . LEU C 1 49 ? 23.572 65.284 143.733 1.00 29.06 46 LEU C O 1
ATOM 8077 N N . ALA C 1 50 ? 25.098 65.405 142.089 1.00 30.63 47 ALA C N 1
ATOM 8078 C CA . ALA C 1 50 ? 24.869 66.816 141.828 1.00 28.05 47 ALA C CA 1
ATOM 8079 C C . ALA C 1 50 ? 24.047 66.980 140.548 1.00 34.35 47 ALA C C 1
ATOM 8080 O O . ALA C 1 50 ? 24.155 67.993 139.847 1.00 30.22 47 ALA C O 1
ATOM 8082 N N . SER C 1 51 ? 23.225 65.973 140.256 1.00 27.82 48 SER C N 1
ATOM 8083 C CA . SER C 1 51 ? 22.344 65.990 139.093 1.00 28.74 48 SER C CA 1
ATOM 8084 C C . SER C 1 51 ? 20.972 66.509 139.480 1.00 29.15 48 SER C C 1
ATOM 8085 O O . SER C 1 51 ? 20.716 66.792 140.649 1.00 32.18 48 SER C O 1
ATOM 8088 N N . THR C 1 52 ? 20.090 66.611 138.491 1.00 30.39 49 THR C N 1
ATOM 8089 C CA . THR C 1 52 ? 18.754 67.163 138.693 1.00 30.76 49 THR C CA 1
ATOM 8090 C C . THR C 1 52 ? 17.706 66.337 137.951 1.00 31.91 49 THR C C 1
ATOM 8091 O O . THR C 1 52 ? 17.905 65.973 136.787 1.00 37.63 49 THR C O 1
ATOM 8095 N N . ASP C 1 53 ? 16.600 66.027 138.622 1.00 36.65 50 ASP C N 1
ATOM 8096 C CA . ASP C 1 53 ? 15.487 65.335 137.974 1.00 40.43 50 ASP C CA 1
ATOM 8097 C C . ASP C 1 53 ? 14.377 66.305 137.625 1.00 41.92 50 ASP C C 1
ATOM 8098 O O . ASP C 1 53 ? 14.330 67.423 138.147 1.00 42.29 50 ASP C O 1
ATOM 8103 N N . VAL C 1 54 ? 13.469 65.874 136.757 1.00 36.77 51 VAL C N 1
ATOM 8104 C CA . VAL C 1 54 ? 12.290 66.673 136.501 1.00 37.45 51 VAL C CA 1
ATOM 8105 C C . VAL C 1 54 ? 11.052 65.775 136.437 1.00 36.47 51 VAL C C 1
ATOM 8106 O O . VAL C 1 54 ? 11.071 64.710 135.826 1.00 34.94 51 VAL C O 1
ATOM 8110 N N . THR C 1 55 ? 9.996 66.200 137.121 1.00 37.66 52 THR C N 1
ATOM 8111 C CA . THR C 1 55 ? 8.728 65.489 137.134 1.00 31.56 52 THR C CA 1
ATOM 8112 C C . THR C 1 55 ? 8.062 65.628 135.771 1.00 36.29 52 THR C C 1
ATOM 8113 O O . THR C 1 55 ? 8.431 66.512 135.000 1.00 35.23 52 THR C O 1
ATOM 8117 N N . PRO C 1 56 ? 7.066 64.770 135.467 1.00 38.60 53 PRO C N 1
ATOM 8118 C CA . PRO C 1 56 ? 6.334 64.916 134.200 1.00 38.38 53 PRO C CA 1
ATOM 8119 C C . PRO C 1 56 ? 5.623 66.263 134.080 1.00 40.55 53 PRO C C 1
ATOM 8120 O O . PRO C 1 56 ? 5.353 66.732 132.972 1.00 41.56 53 PRO C O 1
ATOM 8124 N N . GLU C 1 57 ? 5.334 66.880 135.218 1.00 33.31 54 GLU C N 1
ATOM 8125 C CA . GLU C 1 57 ? 4.625 68.149 135.239 1.00 37.36 54 GLU C CA 1
ATOM 8126 C C . GLU C 1 57 ? 5.572 69.342 135.106 1.00 39.00 54 GLU C C 1
ATOM 8127 O O . GLU C 1 57 ? 5.123 70.478 135.021 1.00 39.47 54 GLU C O 1
ATOM 8133 N N . GLY C 1 58 ? 6.880 69.091 135.103 1.00 36.50 55 GLY C N 1
ATOM 8134 C CA . GLY C 1 58 ? 7.852 70.150 134.848 1.00 32.96 55 GLY C CA 1
ATOM 8135 C C . GLY C 1 58 ? 8.492 70.810 136.061 1.00 32.17 55 GLY C C 1
ATOM 8136 O O . GLY C 1 58 ? 9.035 71.916 135.962 1.00 36.22 55 GLY C O 1
ATOM 8137 N N . PHE C 1 59 ? 8.453 70.142 137.208 1.00 32.89 56 PHE C N 1
ATOM 8138 C CA . PHE C 1 59 ? 9.160 70.637 138.390 1.00 30.41 56 PHE C CA 1
ATOM 8139 C C . PHE C 1 59 ? 10.540 69.976 138.501 1.00 36.70 56 PHE C C 1
ATOM 8140 O O . PHE C 1 59 ? 10.645 68.749 138.492 1.00 30.97 56 PHE C O 1
ATOM 8148 N N . LEU C 1 60 ? 11.593 70.790 138.579 1.00 28.75 57 LEU C N 1
ATOM 8149 C CA . LEU C 1 60 ? 12.949 70.265 138.728 1.00 29.34 57 LEU C CA 1
ATOM 8150 C C . LEU C 1 60 ? 13.218 69.991 140.196 1.00 32.99 57 LEU C C 1
ATOM 8151 O O . LEU C 1 60 ? 12.709 70.699 141.066 1.00 27.07 57 LEU C O 1
ATOM 8156 N N . TYR C 1 61 ? 13.984 68.941 140.477 1.00 27.58 58 TYR C N 1
ATOM 8157 C CA . TYR C 1 61 ? 14.455 68.697 141.836 1.00 28.88 58 TYR C CA 1
ATOM 8158 C C . TYR C 1 61 ? 15.901 68.198 141.840 1.00 32.32 58 TYR C C 1
ATOM 8159 O O . TYR C 1 61 ? 16.234 67.187 141.212 1.00 27.32 58 TYR C O 1
ATOM 8168 N N . ASP C 1 62 ? 16.756 68.924 142.550 1.00 34.53 59 ASP C N 1
ATOM 8169 C CA . ASP C 1 62 ? 18.122 68.471 142.790 1.00 34.69 59 ASP C CA 1
ATOM 8170 C C . ASP C 1 62 ? 18.064 67.247 143.685 1.00 36.02 59 ASP C C 1
ATOM 8171 O O . ASP C 1 62 ? 16.982 66.823 144.094 1.00 32.53 59 ASP C O 1
ATOM 8176 N N . VAL C 1 63 ? 19.226 66.691 144.014 1.00 30.82 60 VAL C N 1
ATOM 8177 C CA . VAL C 1 63 ? 19.274 65.616 144.994 1.00 31.51 60 VAL C CA 1
ATOM 8178 C C . VAL C 1 63 ? 19.314 66.237 146.395 1.00 31.80 60 VAL C C 1
ATOM 8179 O O . VAL C 1 63 ? 20.353 66.235 147.060 1.00 26.34 60 VAL C O 1
ATOM 8183 N N . GLY C 1 64 ? 18.177 66.785 146.833 1.00 24.41 61 GLY C N 1
ATOM 8184 C CA . GLY C 1 64 ? 18.136 67.554 148.071 1.00 28.35 61 GLY C CA 1
ATOM 8185 C C . GLY C 1 64 ? 18.762 68.934 147.895 1.00 27.31 61 GLY C C 1
ATOM 8186 O O . GLY C 1 64 ? 19.241 69.268 146.809 1.00 25.03 61 GLY C O 1
ATOM 8187 N N . GLY C 1 65 ? 18.761 69.736 148.955 1.00 26.21 62 GLY C N 1
ATOM 8188 C CA . GLY C 1 65 ? 19.292 71.084 148.878 1.00 28.39 62 GLY C CA 1
ATOM 8189 C C . GLY C 1 65 ? 20.749 71.101 148.451 1.00 33.17 62 GLY C C 1
ATOM 8190 O O . GLY C 1 65 ? 21.595 70.533 149.132 1.00 28.40 62 GLY C O 1
ATOM 8191 N N . HIS C 1 66 ? 21.037 71.712 147.306 1.00 32.18 63 HIS C N 1
ATOM 8192 C CA . HIS C 1 66 ? 22.418 71.874 146.858 1.00 31.81 63 HIS C CA 1
ATOM 8193 C C . HIS C 1 66 ? 22.711 73.355 146.753 1.00 29.66 63 HIS C C 1
ATOM 8194 O O . HIS C 1 66 ? 22.218 74.032 145.844 1.00 30.41 63 HIS C O 1
ATOM 8201 N N . VAL C 1 67 ? 23.496 73.861 147.695 1.00 28.38 64 VAL C N 1
ATOM 8202 C CA . VAL C 1 67 ? 23.899 75.260 147.676 1.00 28.38 64 VAL C CA 1
ATOM 8203 C C . VAL C 1 67 ? 25.417 75.358 147.588 1.00 30.90 64 VAL C C 1
ATOM 8204 O O . VAL C 1 67 ? 26.119 74.774 148.404 1.00 29.38 64 VAL C O 1
ATOM 8208 N N . ILE C 1 68 ? 25.930 76.089 146.601 1.00 33.12 65 ILE C N 1
ATOM 8209 C CA . ILE C 1 68 ? 27.379 76.168 146.418 1.00 31.27 65 ILE C CA 1
ATOM 8210 C C . ILE C 1 68 ? 28.038 77.161 147.371 1.00 30.05 65 ILE C C 1
ATOM 8211 O O . ILE C 1 68 ? 27.614 78.316 147.487 1.00 35.78 65 ILE C O 1
ATOM 8216 N N . ALA C 1 69 ? 29.061 76.688 148.074 1.00 27.03 66 ALA C N 1
ATOM 8217 C CA . ALA C 1 69 ? 29.941 77.556 148.839 1.00 25.57 66 ALA C CA 1
ATOM 8218 C C . ALA C 1 69 ? 31.384 77.188 148.491 1.00 31.15 66 ALA C C 1
ATOM 8219 O O . ALA C 1 69 ? 31.950 76.242 149.048 1.00 30.07 66 ALA C O 1
ATOM 8221 N N . SER C 1 70 ? 31.962 77.920 147.547 1.00 25.53 67 SER C N 1
ATOM 8222 C CA . SER C 1 70 ? 33.246 77.549 146.974 1.00 34.15 67 SER C CA 1
ATOM 8223 C C . SER C 1 70 ? 34.437 77.980 147.829 1.00 32.37 67 SER C C 1
ATOM 8224 O O . SER C 1 70 ? 34.498 79.123 148.281 1.00 26.23 67 SER C O 1
ATOM 8227 N N . HIS C 1 71 ? 35.394 77.072 148.026 1.00 26.44 68 HIS C N 1
ATOM 8228 C CA . HIS C 1 71 ? 36.635 77.407 148.725 1.00 24.08 68 HIS C CA 1
ATOM 8229 C C . HIS C 1 71 ? 37.810 77.582 147.764 1.00 30.07 68 HIS C C 1
ATOM 8230 O O . HIS C 1 71 ? 38.943 77.781 148.201 1.00 27.33 68 HIS C O 1
ATOM 8237 N N . TYR C 1 72 ? 37.538 77.505 146.464 1.00 31.54 69 TYR C N 1
ATOM 8238 C CA . TYR C 1 72 ? 38.597 77.432 145.459 1.00 28.41 69 TYR C CA 1
ATOM 8239 C C . TYR C 1 72 ? 38.338 78.266 144.214 1.00 30.80 69 TYR C C 1
ATOM 8240 O O . TYR C 1 72 ? 37.274 78.161 143.596 1.00 26.80 69 TYR C O 1
ATOM 8249 N N . LYS C 1 73 ? 39.337 79.038 143.805 1.00 28.88 70 LYS C N 1
ATOM 8250 C CA . LYS C 1 73 ? 39.246 79.780 142.564 1.00 34.86 70 LYS C CA 1
ATOM 8251 C C . LYS C 1 73 ? 39.263 78.853 141.349 1.00 39.00 70 LYS C C 1
ATOM 8252 O O . LYS C 1 73 ? 38.725 79.215 140.296 1.00 36.24 70 LYS C O 1
ATOM 8258 N N . TYR C 1 74 ? 39.849 77.662 141.490 1.00 33.33 71 TYR C N 1
ATOM 8259 C CA . TYR C 1 74 ? 39.882 76.720 140.371 1.00 36.09 71 TYR C CA 1
ATOM 8260 C C . TYR C 1 74 ? 38.473 76.224 140.045 1.00 34.43 71 TYR C C 1
ATOM 8261 O O . TYR C 1 74 ? 38.084 76.123 138.881 1.00 37.49 71 TYR C O 1
ATOM 8270 N N . PHE C 1 75 ? 37.725 75.908 141.093 1.00 33.11 72 PHE C N 1
ATOM 8271 C CA . PHE C 1 75 ? 36.321 75.545 140.987 1.00 28.37 72 PHE C CA 1
ATOM 8272 C C . PHE C 1 75 ? 35.540 76.661 140.321 1.00 30.23 72 PHE C C 1
ATOM 8273 O O . PHE C 1 75 ? 34.771 76.419 139.389 1.00 34.31 72 PHE C O 1
ATOM 8281 N N . ASP C 1 76 ? 35.752 77.885 140.799 1.00 32.83 73 ASP C N 1
ATOM 8282 C CA . ASP C 1 76 ? 35.106 79.063 140.223 1.00 36.21 73 ASP C CA 1
ATOM 8283 C C . ASP C 1 76 ? 35.434 79.220 138.735 1.00 36.13 73 ASP C C 1
ATOM 8284 O O . ASP C 1 76 ? 34.551 79.497 137.933 1.00 34.44 73 ASP C O 1
ATOM 8289 N N . ASP C 1 77 ? 36.702 79.046 138.376 1.00 31.09 74 ASP C N 1
ATOM 8290 C CA . ASP C 1 77 ? 37.137 79.136 136.979 1.00 31.27 74 ASP C CA 1
ATOM 8291 C C . ASP C 1 77 ? 36.354 78.177 136.087 1.00 30.97 74 ASP C C 1
ATOM 8292 O O . ASP C 1 77 ? 35.901 78.544 134.999 1.00 35.19 74 ASP C O 1
ATOM 8297 N N . CYS C 1 78 ? 36.210 76.938 136.535 1.00 31.07 75 CYS C N 1
ATOM 8298 C CA . CYS C 1 78 ? 35.555 75.931 135.702 1.00 38.24 75 CYS C CA 1
ATOM 8299 C C . CYS C 1 78 ? 34.046 76.195 135.597 1.00 34.45 75 CYS C C 1
ATOM 8300 O O . CYS C 1 78 ? 33.435 75.986 134.543 1.00 37.42 75 CYS C O 1
ATOM 8303 N N . LEU C 1 79 ? 33.450 76.685 136.674 1.00 30.54 76 LEU C N 1
ATOM 8304 C CA . LEU C 1 79 ? 32.038 77.048 136.608 1.00 32.47 76 LEU C CA 1
ATOM 8305 C C . LEU C 1 79 ? 31.835 78.251 135.702 1.00 33.28 76 LEU C C 1
ATOM 8306 O O . LEU C 1 79 ? 30.874 78.291 134.938 1.00 35.47 76 LEU C O 1
ATOM 8311 N N . ASP C 1 80 ? 32.748 79.223 135.769 1.00 34.36 77 ASP C N 1
ATOM 8312 C CA . ASP C 1 80 ? 32.652 80.411 134.919 1.00 36.69 77 ASP C CA 1
ATOM 8313 C C . ASP C 1 80 ? 32.793 80.016 133.458 1.00 37.98 77 ASP C C 1
ATOM 8314 O O . ASP C 1 80 ? 32.064 80.511 132.601 1.00 36.72 77 ASP C O 1
ATOM 8319 N N . GLU C 1 81 ? 33.731 79.120 133.175 1.00 36.46 78 GLU C N 1
ATOM 8320 C CA . GLU C 1 81 ? 33.927 78.646 131.812 1.00 37.23 78 GLU C CA 1
ATOM 8321 C C . GLU C 1 81 ? 32.674 77.914 131.309 1.00 37.23 78 GLU C C 1
ATOM 8322 O O . GLU C 1 81 ? 32.229 78.129 130.183 1.00 37.65 78 GLU C O 1
ATOM 8328 N N . ALA C 1 82 ? 32.104 77.059 132.151 1.00 35.03 79 ALA C N 1
ATOM 8329 C CA . ALA C 1 82 ? 30.942 76.271 131.742 1.00 40.99 79 ALA C CA 1
ATOM 8330 C C . ALA C 1 82 ? 29.710 77.141 131.502 1.00 41.81 79 ALA C C 1
ATOM 8331 O O . ALA C 1 82 ? 28.964 76.930 130.549 1.00 38.98 79 ALA C O 1
ATOM 8333 N N . LEU C 1 83 ? 29.494 78.109 132.385 1.00 39.96 80 LEU C N 1
ATOM 8334 C CA . LEU C 1 83 ? 28.311 78.959 132.311 1.00 37.25 80 LEU C CA 1
ATOM 8335 C C . LEU C 1 83 ? 28.732 80.432 132.431 1.00 41.34 80 LEU C C 1
ATOM 8336 O O . LEU C 1 83 ? 28.610 81.036 133.494 1.00 37.26 80 LEU C O 1
ATOM 8341 N N . PRO C 1 84 ? 29.234 81.008 131.326 1.00 39.37 81 PRO C N 1
ATOM 8342 C CA . PRO C 1 84 ? 29.923 82.302 131.358 1.00 39.42 81 PRO C CA 1
ATOM 8343 C C . PRO C 1 84 ? 29.020 83.518 131.368 1.00 42.07 81 PRO C C 1
ATOM 8344 O O . PRO C 1 84 ? 29.496 84.598 131.708 1.00 42.97 81 PRO C O 1
ATOM 8348 N N . LYS C 1 85 ? 27.752 83.368 130.999 1.00 44.55 82 LYS C N 1
ATOM 8349 C CA . LYS C 1 85 ? 26.886 84.538 130.881 1.00 41.94 82 LYS C CA 1
ATOM 8350 C C . LYS C 1 85 ? 26.339 84.921 132.248 1.00 43.45 82 LYS C C 1
ATOM 8351 O O . LYS C 1 85 ? 26.142 84.058 133.112 1.00 42.95 82 LYS C O 1
ATOM 8353 N N . GLU C 1 86 ? 26.116 86.218 132.457 1.00 43.87 83 GLU C N 1
ATOM 8354 C CA . GLU C 1 86 ? 25.508 86.691 133.700 1.00 44.51 83 GLU C CA 1
ATOM 8355 C C . GLU C 1 86 ? 24.078 86.167 133.813 1.00 45.31 83 GLU C C 1
ATOM 8356 O O . GLU C 1 86 ? 23.565 85.986 134.916 1.00 48.64 83 GLU C O 1
ATOM 8358 N N . ASP C 1 87 ? 23.450 85.914 132.664 1.00 43.55 84 ASP C N 1
ATOM 8359 C CA . ASP C 1 87 ? 22.097 85.354 132.600 1.00 41.96 84 ASP C CA 1
ATOM 8360 C C . ASP C 1 87 ? 22.064 83.860 132.972 1.00 41.30 84 ASP C C 1
ATOM 8361 O O . ASP C 1 87 ? 20.993 83.275 133.105 1.00 37.74 84 ASP C O 1
ATOM 8363 N N . ASP C 1 88 ? 23.236 83.248 133.148 1.00 33.75 85 ASP C N 1
ATOM 8364 C CA . ASP C 1 88 ? 23.312 81.827 133.470 1.00 33.72 85 ASP C CA 1
ATOM 8365 C C . ASP C 1 88 ? 23.120 81.556 134.962 1.00 37.25 85 ASP C C 1
ATOM 8366 O O . ASP C 1 88 ? 23.001 80.405 135.380 1.00 36.54 85 ASP C O 1
ATOM 8371 N N . TRP C 1 89 ? 23.102 82.612 135.766 1.00 34.27 86 TRP C N 1
ATOM 8372 C CA . TRP C 1 89 ? 23.078 82.447 137.215 1.00 34.70 86 TRP C CA 1
ATOM 8373 C C . TRP C 1 89 ? 22.147 83.426 137.900 1.00 34.90 86 TRP C C 1
ATOM 8374 O O . TRP C 1 89 ? 21.923 84.525 137.406 1.00 39.12 86 TRP C O 1
ATOM 8385 N N . TYR C 1 90 ? 21.634 83.018 139.055 1.00 34.84 87 TYR C N 1
ATOM 8386 C CA . TYR C 1 90 ? 20.907 83.904 139.959 1.00 32.07 87 TYR C CA 1
ATOM 8387 C C . TYR C 1 90 ? 21.616 83.959 141.306 1.00 35.12 87 TYR C C 1
ATOM 8388 O O . TYR C 1 90 ? 22.128 82.948 141.790 1.00 35.83 87 TYR C O 1
ATOM 8397 N N . THR C 1 91 ? 21.640 85.136 141.915 1.00 33.90 88 THR C N 1
ATOM 8398 C CA . THR C 1 91 ? 22.296 85.301 143.202 1.00 32.80 88 THR C CA 1
ATOM 8399 C C . THR C 1 91 ? 21.259 85.485 144.291 1.00 29.33 88 THR C C 1
ATOM 8400 O O . THR C 1 91 ? 20.294 86.211 144.104 1.00 34.56 88 THR C O 1
ATOM 8404 N N . HIS C 1 92 ? 21.459 84.806 145.416 1.00 26.40 89 HIS C N 1
ATOM 8405 C CA . HIS C 1 92 ? 20.540 84.862 146.555 1.00 29.36 89 HIS C CA 1
ATOM 8406 C C . HIS C 1 92 ? 21.321 85.006 147.858 1.00 33.00 89 HIS C C 1
ATOM 8407 O O . HIS C 1 92 ? 22.480 84.602 147.931 1.00 30.15 89 HIS C O 1
ATOM 8414 N N . GLN C 1 93 ? 20.692 85.561 148.889 1.00 24.42 90 GLN C N 1
ATOM 8415 C CA . GLN C 1 93 ? 21.306 85.547 150.207 1.00 29.26 90 GLN C CA 1
ATOM 8416 C C . GLN C 1 93 ? 21.112 84.170 150.840 1.00 32.26 90 GLN C C 1
ATOM 8417 O O . GLN C 1 93 ? 20.130 83.477 150.538 1.00 27.66 90 GLN C O 1
ATOM 8423 N N . ARG C 1 94 ? 22.045 83.769 151.701 1.00 22.69 91 ARG C N 1
ATOM 8424 C CA . ARG C 1 94 ? 21.988 82.446 152.328 1.00 23.52 91 ARG C CA 1
ATOM 8425 C C . ARG C 1 94 ? 21.007 82.470 153.489 1.00 24.90 91 ARG C C 1
ATOM 8426 O O . ARG C 1 94 ? 21.407 82.533 154.653 1.00 25.48 91 ARG C O 1
ATOM 8434 N N . ILE C 1 95 ? 19.719 82.425 153.157 1.00 24.33 92 ILE C N 1
ATOM 8435 C CA . ILE C 1 95 ? 18.665 82.614 154.139 1.00 28.32 92 ILE C CA 1
ATOM 8436 C C . ILE C 1 95 ? 18.132 81.290 154.675 1.00 29.46 92 ILE C C 1
ATOM 8437 O O . ILE C 1 95 ? 17.493 80.538 153.948 1.00 29.39 92 ILE C O 1
ATOM 8442 N N . SER C 1 96 ? 18.380 81.012 155.951 1.00 27.86 93 SER C N 1
ATOM 8443 C CA . SER C 1 96 ? 17.900 79.769 156.534 1.00 25.24 93 SER C CA 1
ATOM 8444 C C . SER C 1 96 ? 17.296 79.988 157.911 1.00 25.10 93 SER C C 1
ATOM 8445 O O . SER C 1 96 ? 17.654 80.932 158.622 1.00 21.75 93 SER C O 1
ATOM 8448 N N . TYR C 1 97 ? 16.357 79.108 158.260 1.00 22.09 94 TYR C N 1
ATOM 8449 C CA . TYR C 1 97 ? 15.645 79.148 159.532 1.00 21.16 94 TYR C CA 1
ATOM 8450 C C . TYR C 1 97 ? 15.519 77.753 160.122 1.00 23.37 94 TYR C C 1
ATOM 8451 O O . TYR C 1 97 ? 15.558 76.752 159.402 1.00 26.17 94 TYR C O 1
ATOM 8460 N N . VAL C 1 98 ? 15.341 77.706 161.434 1.00 22.96 95 VAL C N 1
ATOM 8461 C CA . VAL C 1 98 ? 15.053 76.472 162.148 1.00 23.33 95 VAL C CA 1
ATOM 8462 C C . VAL C 1 98 ? 13.596 76.495 162.600 1.00 25.84 95 VAL C C 1
ATOM 8463 O O . VAL C 1 98 ? 13.144 77.466 163.204 1.00 23.39 95 VAL C O 1
ATOM 8467 N N . ARG C 1 99 ? 12.857 75.434 162.300 1.00 22.23 96 ARG C N 1
ATOM 8468 C CA . ARG C 1 99 ? 11.482 75.333 162.757 1.00 22.28 96 ARG C CA 1
ATOM 8469 C C . ARG C 1 99 ? 11.450 74.827 164.200 1.00 23.34 96 ARG C C 1
ATOM 8470 O O . ARG C 1 99 ? 11.892 73.708 164.498 1.00 23.79 96 ARG C O 1
ATOM 8478 N N . CYS C 1 100 ? 10.916 75.645 165.098 1.00 22.46 97 CYS C N 1
ATOM 8479 C CA . CYS C 1 100 ? 10.877 75.274 166.503 1.00 24.65 97 CYS C CA 1
ATOM 8480 C C . CYS C 1 100 ? 9.672 75.856 167.221 1.00 25.86 97 CYS C C 1
ATOM 8481 O O . CYS C 1 100 ? 9.495 77.083 167.268 1.00 26.04 97 CYS C O 1
ATOM 8484 N N . GLN C 1 101 ? 8.856 74.971 167.785 1.00 29.98 98 GLN C N 1
ATOM 8485 C CA . GLN C 1 101 ? 7.722 75.365 168.621 1.00 28.25 98 GLN C CA 1
ATOM 8486 C C . GLN C 1 101 ? 6.884 76.456 167.969 1.00 29.04 98 GLN C C 1
ATOM 8487 O O . GLN C 1 101 ? 6.681 77.534 168.534 1.00 28.01 98 GLN C O 1
ATOM 8493 N N . GLY C 1 102 ? 6.435 76.171 166.748 1.00 28.39 99 GLY C N 1
ATOM 8494 C CA . GLY C 1 102 ? 5.548 77.058 166.018 1.00 23.77 99 GLY C CA 1
ATOM 8495 C C . GLY C 1 102 ? 6.192 78.281 165.403 1.00 25.33 99 GLY C C 1
ATOM 8496 O O . GLY C 1 102 ? 5.488 79.115 164.847 1.00 29.35 99 GLY C O 1
ATOM 8497 N N . GLN C 1 103 ? 7.522 78.382 165.486 1.00 24.26 100 GLN C N 1
ATOM 8498 C CA . GLN C 1 103 ? 8.246 79.567 165.030 1.00 28.73 100 GLN C CA 1
ATOM 8499 C C . GLN C 1 103 ? 9.285 79.262 163.952 1.00 29.05 100 GLN C C 1
ATOM 8500 O O . GLN C 1 103 ? 9.850 78.177 163.911 1.00 29.00 100 GLN C O 1
ATOM 8506 N N . TRP C 1 104 ? 9.542 80.237 163.090 1.00 24.91 101 TRP C N 1
ATOM 8507 C CA . TRP C 1 104 ? 10.670 80.147 162.188 1.00 25.80 101 TRP C CA 1
ATOM 8508 C C . TRP C 1 104 ? 11.813 80.906 162.828 1.00 25.99 101 TRP C C 1
ATOM 8509 O O . TRP C 1 104 ? 11.818 82.123 162.840 1.00 27.25 101 TRP C O 1
ATOM 8520 N N . VAL C 1 105 ? 12.763 80.171 163.395 1.00 24.89 102 VAL C N 1
ATOM 8521 C CA . VAL C 1 105 ? 13.868 80.770 164.140 1.00 24.16 102 VAL C CA 1
ATOM 8522 C C . VAL C 1 105 ? 15.065 80.954 163.213 1.00 23.34 102 VAL C C 1
ATOM 8523 O O . VAL C 1 105 ? 15.552 79.986 162.650 1.00 27.97 102 VAL C O 1
ATOM 8527 N N . PRO C 1 106 ? 15.518 82.206 163.014 1.00 22.94 103 PRO C N 1
ATOM 8528 C CA . PRO C 1 106 ? 16.662 82.464 162.131 1.00 27.66 103 PRO C CA 1
ATOM 8529 C C . PRO C 1 106 ? 17.897 81.690 162.559 1.00 26.07 103 PRO C C 1
ATOM 8530 O O . PRO C 1 106 ? 18.163 81.608 163.753 1.00 27.78 103 PRO C O 1
ATOM 8534 N N . TYR C 1 107 ? 18.620 81.110 161.605 1.00 28.12 104 TYR C N 1
ATOM 8535 C CA . TYR C 1 107 ? 19.910 80.489 161.898 1.00 25.70 104 TYR C CA 1
ATOM 8536 C C . TYR C 1 107 ? 20.934 81.607 162.040 1.00 30.95 104 TYR C C 1
ATOM 8537 O O . TYR C 1 107 ? 20.883 82.565 161.269 1.00 33.60 104 TYR C O 1
ATOM 8546 N N . PRO C 1 108 ? 21.879 81.494 163.002 1.00 26.44 105 PRO C N 1
ATOM 8547 C CA . PRO C 1 108 ? 22.094 80.383 163.940 1.00 24.85 105 PRO C CA 1
ATOM 8548 C C . PRO C 1 108 ? 21.117 80.432 165.112 1.00 29.30 105 PRO C C 1
ATOM 8549 O O . PRO C 1 108 ? 20.776 81.508 165.635 1.00 26.26 105 PRO C O 1
ATOM 8553 N N . PHE C 1 109 ? 20.667 79.246 165.503 1.00 23.21 106 PHE C N 1
ATOM 8554 C CA . PHE C 1 109 ? 19.584 79.084 166.456 1.00 29.36 106 PHE C CA 1
ATOM 8555 C C . PHE C 1 109 ? 19.834 79.815 167.794 1.00 26.22 106 PHE C C 1
ATOM 8556 O O . PHE C 1 109 ? 18.967 80.542 168.281 1.00 24.80 106 PHE C O 1
ATOM 8564 N N . GLN C 1 110 ? 21.023 79.652 168.359 1.00 24.05 107 GLN C N 1
ATOM 8565 C CA . GLN C 1 110 ? 21.307 80.171 169.691 1.00 24.18 107 GLN C CA 1
ATOM 8566 C C . GLN C 1 110 ? 21.229 81.694 169.757 1.00 24.81 107 GLN C C 1
ATOM 8567 O O . GLN C 1 110 ? 20.973 82.248 170.819 1.00 26.08 107 GLN C O 1
ATOM 8573 N N . ASN C 1 111 ? 21.436 82.371 168.631 1.00 22.42 108 ASN C N 1
ATOM 8574 C CA . ASN C 1 111 ? 21.339 83.823 168.605 1.00 23.74 108 ASN C CA 1
ATOM 8575 C C . ASN C 1 111 ? 19.901 84.316 168.448 1.00 26.35 108 ASN C C 1
ATOM 8576 O O . ASN C 1 111 ? 19.661 85.503 168.305 1.00 20.75 108 ASN C O 1
ATOM 8581 N N . ASN C 1 112 ? 18.940 83.406 168.473 1.00 21.94 109 ASN C N 1
ATOM 8582 C CA . ASN C 1 112 ? 17.580 83.821 168.142 1.00 23.34 109 ASN C CA 1
ATOM 8583 C C . ASN C 1 112 ? 16.547 83.204 169.061 1.00 26.32 109 ASN C C 1
ATOM 8584 O O . ASN C 1 112 ? 15.364 83.162 168.738 1.00 27.51 109 ASN C O 1
ATOM 8589 N N . ILE C 1 113 ? 16.991 82.723 170.217 1.00 21.02 110 ILE C N 1
ATOM 8590 C CA . ILE C 1 113 ? 16.056 82.083 171.121 1.00 22.58 110 ILE C CA 1
ATOM 8591 C C . ILE C 1 113 ? 15.191 83.111 171.851 1.00 24.79 110 ILE C C 1
ATOM 8592 O O . ILE C 1 113 ? 14.345 82.739 172.651 1.00 28.28 110 ILE C O 1
ATOM 8597 N N . SER C 1 114 ? 15.389 84.399 171.570 1.00 22.85 111 SER C N 1
ATOM 8598 C CA . SER C 1 114 ? 14.428 85.418 172.016 1.00 29.31 111 SER C CA 1
ATOM 8599 C C . SER C 1 114 ? 13.014 85.152 171.490 1.00 30.32 111 SER C C 1
ATOM 8600 O O . SER C 1 114 ? 12.052 85.701 172.014 1.00 29.38 111 SER C O 1
ATOM 8603 N N . MET C 1 115 ? 12.892 84.315 170.460 1.00 27.40 112 MET C N 1
ATOM 8604 C CA . MET C 1 115 ? 11.585 83.962 169.911 1.00 26.09 112 MET C CA 1
ATOM 8605 C C . MET C 1 115 ? 10.845 82.925 170.755 1.00 30.34 112 MET C C 1
ATOM 8606 O O . MET C 1 115 ? 9.646 82.755 170.613 1.00 32.89 112 MET C O 1
ATOM 8611 N N . LEU C 1 116 ? 11.562 82.255 171.648 1.00 23.25 113 LEU C N 1
ATOM 8612 C CA . LEU C 1 116 ? 10.986 81.182 172.457 1.00 26.35 113 LEU C CA 1
ATOM 8613 C C . LEU C 1 116 ? 10.307 81.719 173.714 1.00 25.34 113 LEU C C 1
ATOM 8614 O O . LEU C 1 116 ? 10.553 82.854 174.105 1.00 27.06 113 LEU C O 1
ATOM 8619 N N . PRO C 1 117 ? 9.452 80.907 174.355 1.00 28.16 114 PRO C N 1
ATOM 8620 C CA . PRO C 1 117 ? 8.887 81.375 175.632 1.00 30.60 114 PRO C CA 1
ATOM 8621 C C . PRO C 1 117 ? 9.967 81.739 176.656 1.00 28.14 114 PRO C C 1
ATOM 8622 O O . PRO C 1 117 ? 11.053 81.130 176.685 1.00 28.13 114 PRO C O 1
ATOM 8626 N N . LYS C 1 118 ? 9.671 82.735 177.483 1.00 21.84 115 LYS C N 1
ATOM 8627 C CA . LYS C 1 118 ? 10.654 83.265 178.431 1.00 30.43 115 LYS C CA 1
ATOM 8628 C C . LYS C 1 118 ? 11.200 82.173 179.353 1.00 29.98 115 LYS C C 1
ATOM 8629 O O . LYS C 1 118 ? 12.388 82.153 179.642 1.00 31.68 115 LYS C O 1
ATOM 8633 N N . GLU C 1 119 ? 10.341 81.249 179.780 1.00 25.48 116 GLU C N 1
ATOM 8634 C CA . GLU C 1 119 ? 10.750 80.221 180.731 1.00 28.50 116 GLU C CA 1
ATOM 8635 C C . GLU C 1 119 ? 11.776 79.303 180.074 1.00 27.95 116 GLU C C 1
ATOM 8636 O O . GLU C 1 119 ? 12.682 78.780 180.728 1.00 28.29 116 GLU C O 1
ATOM 8638 N N . GLU C 1 120 ? 11.626 79.133 178.766 1.00 27.78 117 GLU C N 1
ATOM 8639 C CA . GLU C 1 120 ? 12.523 78.306 177.985 1.00 28.22 117 GLU C CA 1
ATOM 8640 C C . GLU C 1 120 ? 13.862 79.012 177.789 1.00 25.16 117 GLU C C 1
ATOM 8641 O O . GLU C 1 120 ? 14.921 78.393 177.862 1.00 26.47 117 GLU C O 1
ATOM 8647 N N . GLN C 1 121 ? 13.800 80.313 177.542 1.00 21.84 118 GLN C N 1
ATOM 8648 C CA . GLN C 1 121 ? 15.000 81.140 177.461 1.00 24.53 118 GLN C CA 1
ATOM 8649 C C . GLN C 1 121 ? 15.843 81.038 178.722 1.00 21.23 118 GLN C C 1
ATOM 8650 O O . GLN C 1 121 ? 17.068 80.870 178.645 1.00 27.67 118 GLN C O 1
ATOM 8656 N N . VAL C 1 122 ? 15.193 81.102 179.880 1.00 20.08 119 VAL C N 1
ATOM 8657 C CA . VAL C 1 122 ? 15.906 80.931 181.144 1.00 22.05 119 VAL C CA 1
ATOM 8658 C C . VAL C 1 122 ? 16.628 79.577 181.181 1.00 26.74 119 VAL C C 1
ATOM 8659 O O . VAL C 1 122 ? 17.810 79.544 181.504 1.00 23.21 119 VAL C O 1
ATOM 8663 N N . LYS C 1 123 ? 15.934 78.477 180.854 1.00 22.27 120 LYS C N 1
ATOM 8664 C CA . LYS C 1 123 ? 16.586 77.161 180.846 1.00 26.15 120 LYS C CA 1
ATOM 8665 C C . LYS C 1 123 ? 17.746 77.130 179.833 1.00 26.73 120 LYS C C 1
ATOM 8666 O O . LYS C 1 123 ? 18.800 76.564 180.110 1.00 31.24 120 LYS C O 1
ATOM 8672 N N . CYS C 1 124 ? 17.546 77.734 178.663 1.00 21.41 121 CYS C N 1
ATOM 8673 C CA . CYS C 1 124 ? 18.611 77.789 177.664 1.00 23.55 121 CYS C CA 1
ATOM 8674 C C . CYS C 1 124 ? 19.844 78.529 178.167 1.00 28.07 121 CYS C C 1
ATOM 8675 O O . CYS C 1 124 ? 20.980 78.037 178.070 1.00 25.81 121 CYS C O 1
ATOM 8678 N N . ILE C 1 125 ? 19.617 79.720 178.708 1.00 23.57 122 ILE C N 1
ATOM 8679 C CA . ILE C 1 125 ? 20.713 80.564 179.140 1.00 22.79 122 ILE C CA 1
ATOM 8680 C C . ILE C 1 125 ? 21.425 79.908 180.319 1.00 23.12 122 ILE C C 1
ATOM 8681 O O . ILE C 1 125 ? 22.650 79.913 180.370 1.00 24.96 122 ILE C O 1
ATOM 8686 N N . ASP C 1 126 ? 20.674 79.318 181.251 1.00 25.84 123 ASP C N 1
ATOM 8687 C CA . ASP C 1 126 ? 21.316 78.620 182.374 1.00 25.81 123 ASP C CA 1
ATOM 8688 C C . ASP C 1 126 ? 22.226 77.488 181.895 1.00 24.50 123 ASP C C 1
ATOM 8689 O O . ASP C 1 126 ? 23.292 77.261 182.465 1.00 24.55 123 ASP C O 1
ATOM 8694 N N . GLY C 1 127 ? 21.799 76.769 180.859 1.00 28.03 124 GLY C N 1
ATOM 8695 C CA . GLY C 1 127 ? 22.598 75.669 180.334 1.00 25.50 124 GLY C CA 1
ATOM 8696 C C . GLY C 1 127 ? 23.872 76.198 179.704 1.00 24.34 124 GLY C C 1
ATOM 8697 O O . GLY C 1 127 ? 24.937 75.610 179.828 1.00 26.89 124 GLY C O 1
ATOM 8698 N N . MET C 1 128 ? 23.767 77.331 179.034 1.00 22.78 125 MET C N 1
ATOM 8699 C CA . MET C 1 128 ? 24.921 77.888 178.351 1.00 22.34 125 MET C CA 1
ATOM 8700 C C . MET C 1 128 ? 25.868 78.588 179.321 1.00 22.80 125 MET C C 1
ATOM 8701 O O . MET C 1 128 ? 27.076 78.579 179.112 1.00 21.84 125 MET C O 1
ATOM 8706 N N . ILE C 1 129 ? 25.337 79.180 180.386 1.00 18.25 126 ILE C N 1
ATOM 8707 C CA . ILE C 1 129 ? 26.199 79.623 181.482 1.00 18.55 126 ILE C CA 1
ATOM 8708 C C . ILE C 1 129 ? 27.027 78.430 182.018 1.00 27.24 126 ILE C C 1
ATOM 8709 O O . ILE C 1 129 ? 28.240 78.535 182.190 1.00 26.89 126 ILE C O 1
ATOM 8714 N N . ASP C 1 130 ? 26.371 77.300 182.276 1.00 21.35 127 ASP C N 1
ATOM 8715 C CA . ASP C 1 130 ? 27.097 76.113 182.726 1.00 27.02 127 ASP C CA 1
ATOM 8716 C C . ASP C 1 130 ? 28.213 75.754 181.737 1.00 25.97 127 ASP C C 1
ATOM 8717 O O . ASP C 1 130 ? 29.343 75.526 182.146 1.00 23.59 127 ASP C O 1
ATOM 8722 N N . ALA C 1 131 ? 27.908 75.754 180.441 1.00 24.96 128 ALA C N 1
ATOM 8723 C CA . ALA C 1 131 ? 28.920 75.428 179.424 1.00 23.75 128 ALA C CA 1
ATOM 8724 C C . ALA C 1 131 ? 30.053 76.450 179.357 1.00 24.21 128 ALA C C 1
ATOM 8725 O O . ALA C 1 131 ? 31.198 76.104 179.060 1.00 22.26 128 ALA C O 1
ATOM 8727 N N . ALA C 1 132 ? 29.738 77.710 179.629 1.00 21.98 129 ALA C N 1
ATOM 8728 C CA . ALA C 1 132 ? 30.749 78.771 179.592 1.00 22.99 129 ALA C CA 1
ATOM 8729 C C . ALA C 1 132 ? 31.751 78.584 180.719 1.00 22.09 129 ALA C C 1
ATOM 8730 O O . ALA C 1 132 ? 32.949 78.755 180.536 1.00 22.79 129 ALA C O 1
ATOM 8732 N N . LEU C 1 133 ? 31.238 78.230 181.891 1.00 26.40 130 LEU C N 1
ATOM 8733 C CA . LEU C 1 133 ? 32.060 78.040 183.074 1.00 25.93 130 LEU C CA 1
ATOM 8734 C C . LEU C 1 133 ? 32.925 76.785 182.934 1.00 28.73 130 LEU C C 1
ATOM 8735 O O . LEU C 1 133 ? 34.099 76.798 183.295 1.00 22.30 130 LEU C O 1
ATOM 8740 N N . GLU C 1 134 ? 32.349 75.707 182.410 1.00 29.37 131 GLU C N 1
ATOM 8741 C CA . GLU C 1 134 ? 33.137 74.502 182.105 1.00 31.47 131 GLU C CA 1
ATOM 8742 C C . GLU C 1 134 ? 34.222 74.789 181.064 1.00 20.10 131 GLU C C 1
ATOM 8743 O O . GLU C 1 134 ? 35.385 74.363 181.211 1.00 25.67 131 GLU C O 1
ATOM 8749 N N . ALA C 1 135 ? 33.859 75.527 180.017 1.00 19.68 132 ALA C N 1
ATOM 8750 C CA . ALA C 1 135 ? 34.808 75.826 178.945 1.00 19.63 132 ALA C CA 1
ATOM 8751 C C . ALA C 1 135 ? 35.997 76.633 179.470 1.00 23.42 132 ALA C C 1
ATOM 8752 O O . ALA C 1 135 ? 37.106 76.535 178.936 1.00 22.32 132 ALA C O 1
ATOM 8754 N N . ARG C 1 136 ? 35.780 77.414 180.527 1.00 22.89 133 ARG C N 1
ATOM 8755 C CA . ARG C 1 136 ? 36.864 78.236 181.079 1.00 27.27 133 ARG C CA 1
ATOM 8756 C C . ARG C 1 136 ? 37.972 77.370 181.699 1.00 28.75 133 ARG C C 1
ATOM 8757 O O . ARG C 1 136 ? 39.132 77.780 181.749 1.00 24.32 133 ARG C O 1
ATOM 8765 N N . VAL C 1 137 ? 37.621 76.177 182.171 1.00 26.87 134 VAL C N 1
ATOM 8766 C CA . VAL C 1 137 ? 38.616 75.294 182.785 1.00 22.53 134 VAL C CA 1
ATOM 8767 C C . VAL C 1 137 ? 38.812 73.988 182.000 1.00 26.95 134 VAL C C 1
ATOM 8768 O O . VAL C 1 137 ? 39.447 73.056 182.495 1.00 29.62 134 VAL C O 1
ATOM 8772 N N . ALA C 1 138 ? 38.293 73.927 180.773 1.00 24.89 135 ALA C N 1
ATOM 8773 C CA . ALA C 1 138 ? 38.449 72.728 179.941 1.00 28.53 135 ALA C CA 1
ATOM 8774 C C . ALA C 1 138 ? 39.915 72.472 179.552 1.00 33.33 135 ALA C C 1
ATOM 8775 O O . ALA C 1 138 ? 40.618 73.377 179.094 1.00 30.59 135 ALA C O 1
ATOM 8777 N N . ASN C 1 139 ? 40.374 71.238 179.725 1.00 29.91 136 ASN C N 1
ATOM 8778 C CA . ASN C 1 139 ? 41.719 70.887 179.267 1.00 36.77 136 ASN C CA 1
ATOM 8779 C C . ASN C 1 139 ? 41.739 69.631 178.382 1.00 38.99 136 ASN C C 1
ATOM 8780 O O . ASN C 1 139 ? 42.782 69.034 178.183 1.00 40.40 136 ASN C O 1
ATOM 8785 N N . THR C 1 140 ? 40.578 69.240 177.858 1.00 33.59 137 THR C N 1
ATOM 8786 C CA . THR C 1 140 ? 40.476 68.115 176.930 1.00 37.31 137 THR C CA 1
ATOM 8787 C C . THR C 1 140 ? 39.592 68.490 175.749 1.00 37.94 137 THR C C 1
ATOM 8788 O O . THR C 1 140 ? 38.718 69.342 175.873 1.00 37.23 137 THR C O 1
ATOM 8792 N N . LYS C 1 141 ? 39.816 67.849 174.608 1.00 39.25 138 LYS C N 1
ATOM 8793 C CA . LYS C 1 141 ? 38.963 68.049 173.445 1.00 36.13 138 LYS C CA 1
ATOM 8794 C C . LYS C 1 141 ? 37.738 67.151 173.567 1.00 33.97 138 LYS C C 1
ATOM 8795 O O . LYS C 1 141 ? 37.802 66.093 174.203 1.00 35.46 138 LYS C O 1
ATOM 8799 N N . PRO C 1 142 ? 36.612 67.568 172.973 1.00 30.77 139 PRO C N 1
ATOM 8800 C CA . PRO C 1 142 ? 35.471 66.659 173.020 1.00 29.23 139 PRO C CA 1
ATOM 8801 C C . PRO C 1 142 ? 35.757 65.476 172.117 1.00 33.25 139 PRO C C 1
ATOM 8802 O O . PRO C 1 142 ? 36.447 65.646 171.108 1.00 31.97 139 PRO C O 1
ATOM 8806 N N . LYS C 1 143 ? 35.249 64.304 172.485 1.00 25.82 140 LYS C N 1
ATOM 8807 C CA . LYS C 1 143 ? 35.549 63.070 171.776 1.00 30.34 140 LYS C CA 1
ATOM 8808 C C . LYS C 1 143 ? 34.391 62.587 170.902 1.00 32.34 140 LYS C C 1
ATOM 8809 O O . LYS C 1 143 ? 34.572 61.711 170.060 1.00 35.77 140 LYS C O 1
ATOM 8812 N N . THR C 1 144 ? 33.198 63.136 171.115 1.00 28.59 141 THR C N 1
ATOM 8813 C CA . THR C 1 144 ? 32.061 62.812 170.263 1.00 22.16 141 THR C CA 1
ATOM 8814 C C . THR C 1 144 ? 31.337 64.061 169.800 1.00 31.38 141 THR C C 1
ATOM 8815 O O . THR C 1 144 ? 31.424 65.113 170.435 1.00 32.06 141 THR C O 1
ATOM 8819 N N . PHE C 1 145 ? 30.626 63.921 168.686 1.00 25.84 142 PHE C N 1
ATOM 8820 C CA . PHE C 1 145 ? 29.767 64.964 168.157 1.00 25.18 142 PHE C CA 1
ATOM 8821 C C . PHE C 1 145 ? 28.859 65.466 169.276 1.00 29.93 142 PHE C C 1
ATOM 8822 O O . PHE C 1 145 ? 28.678 66.672 169.449 1.00 26.96 142 PHE C O 1
ATOM 8830 N N . ASP C 1 146 ? 28.319 64.541 170.065 1.00 26.15 143 ASP C N 1
ATOM 8831 C CA . ASP C 1 146 ? 27.425 64.947 171.138 1.00 26.25 143 ASP C CA 1
ATOM 8832 C C . ASP C 1 146 ? 28.095 65.837 172.189 1.00 29.95 143 ASP C C 1
ATOM 8833 O O . ASP C 1 146 ? 27.505 66.835 172.627 1.00 26.61 143 ASP C O 1
ATOM 8838 N N . GLU C 1 147 ? 29.310 65.478 172.598 1.00 24.46 144 GLU C N 1
ATOM 8839 C CA . GLU C 1 147 ? 30.053 66.280 173.565 1.00 24.32 144 GLU C CA 1
ATOM 8840 C C . GLU C 1 147 ? 30.346 67.658 173.003 1.00 27.81 144 GLU C C 1
ATOM 8841 O O . GLU C 1 147 ? 30.192 68.666 173.697 1.00 26.51 144 GLU C O 1
ATOM 8847 N N . TRP C 1 148 ? 30.784 67.682 171.745 1.00 24.47 145 TRP C N 1
ATOM 8848 C CA . TRP C 1 148 ? 31.055 68.920 171.023 1.00 26.42 145 TRP C CA 1
ATOM 8849 C C . TRP C 1 148 ? 29.836 69.842 171.082 1.00 25.37 145 TRP C C 1
ATOM 8850 O O . TRP C 1 148 ? 29.946 71.022 171.431 1.00 24.67 145 TRP C O 1
ATOM 8861 N N . ILE C 1 149 ? 28.671 69.297 170.755 1.00 25.26 146 ILE C N 1
ATOM 8862 C CA . ILE C 1 149 ? 27.446 70.092 170.728 1.00 28.27 146 ILE C CA 1
ATOM 8863 C C . ILE C 1 149 ? 27.108 70.678 172.101 1.00 28.50 146 ILE C C 1
ATOM 8864 O O . ILE C 1 149 ? 26.854 71.881 172.232 1.00 24.24 146 ILE C O 1
ATOM 8869 N N . VAL C 1 150 ? 27.121 69.837 173.129 1.00 27.92 147 VAL C N 1
ATOM 8870 C CA . VAL C 1 150 ? 26.694 70.294 174.440 1.00 27.99 147 VAL C CA 1
ATOM 8871 C C . VAL C 1 150 ? 27.735 71.272 175.036 1.00 28.46 147 VAL C C 1
ATOM 8872 O O . VAL C 1 150 ? 27.370 72.219 175.734 1.00 26.38 147 VAL C O 1
ATOM 8876 N N . ARG C 1 151 ? 29.013 71.094 174.704 1.00 21.16 148 ARG C N 1
ATOM 8877 C CA . ARG C 1 151 ? 30.041 72.055 175.119 1.00 26.53 148 ARG C CA 1
ATOM 8878 C C . ARG C 1 151 ? 29.909 73.411 174.422 1.00 25.61 148 ARG C C 1
ATOM 8879 O O . ARG C 1 151 ? 30.285 74.439 174.978 1.00 27.41 148 ARG C O 1
ATOM 8887 N N . MET C 1 152 ? 29.415 73.403 173.189 1.00 24.72 149 MET C N 1
ATOM 8888 C CA . MET C 1 152 ? 29.189 74.634 172.435 1.00 26.58 149 MET C CA 1
ATOM 8889 C C . MET C 1 152 ? 27.922 75.374 172.874 1.00 29.22 149 MET C C 1
ATOM 8890 O O . MET C 1 152 ? 27.929 76.593 173.010 1.00 25.69 149 MET C O 1
ATOM 8895 N N . MET C 1 153 ? 26.846 74.622 173.096 1.00 21.11 150 MET C N 1
ATOM 8896 C CA . MET C 1 153 ? 25.501 75.188 173.258 1.00 22.50 150 MET C CA 1
ATOM 8897 C C . MET C 1 153 ? 24.974 75.112 174.682 1.00 26.53 150 MET C C 1
ATOM 8898 O O . MET C 1 153 ? 24.121 75.909 175.070 1.00 28.08 150 MET C O 1
ATOM 8903 N N . GLY C 1 154 ? 25.449 74.132 175.447 1.00 25.12 151 GLY C N 1
ATOM 8904 C CA . GLY C 1 154 ? 24.816 73.799 176.711 1.00 24.77 151 GLY C CA 1
ATOM 8905 C C . GLY C 1 154 ? 23.603 72.904 176.490 1.00 23.34 151 GLY C C 1
ATOM 8906 O O . GLY C 1 154 ? 23.034 72.853 175.395 1.00 23.56 151 GLY C O 1
ATOM 8907 N N . THR C 1 155 ? 23.215 72.197 177.543 1.00 23.11 152 THR C N 1
ATOM 8908 C CA . THR C 1 155 ? 22.126 71.216 177.506 1.00 25.51 152 THR C CA 1
ATOM 8909 C C . THR C 1 155 ? 20.804 71.722 176.900 1.00 25.99 152 THR C C 1
ATOM 8910 O O . THR C 1 155 ? 20.242 71.097 175.998 1.00 27.32 152 THR C O 1
ATOM 8914 N N . GLY C 1 156 ? 20.306 72.847 177.399 1.00 25.64 153 GLY C N 1
ATOM 8915 C CA . GLY C 1 156 ? 19.028 73.360 176.928 1.00 25.05 153 GLY C CA 1
ATOM 8916 C C . GLY C 1 156 ? 19.005 73.609 175.430 1.00 25.43 153 GLY C C 1
ATOM 8917 O O . GLY C 1 156 ? 18.137 73.107 174.714 1.00 24.74 153 GLY C O 1
ATOM 8918 N N . ILE C 1 157 ? 19.988 74.352 174.939 1.00 21.36 154 ILE C N 1
ATOM 8919 C CA . ILE C 1 157 ? 20.006 74.686 173.523 1.00 19.88 154 ILE C CA 1
ATOM 8920 C C . ILE C 1 157 ? 20.364 73.460 172.679 1.00 25.68 154 ILE C C 1
ATOM 8921 O O . ILE C 1 157 ? 19.846 73.304 171.573 1.00 25.38 154 ILE C O 1
ATOM 8926 N N . ALA C 1 158 ? 21.228 72.581 173.196 1.00 25.23 155 ALA C N 1
ATOM 8927 C CA . ALA C 1 158 ? 21.550 71.346 172.471 1.00 24.79 155 ALA C CA 1
ATOM 8928 C C . ALA C 1 158 ? 20.280 70.564 172.200 1.00 22.52 155 ALA C C 1
ATOM 8929 O O . ALA C 1 158 ? 20.034 70.109 171.081 1.00 23.04 155 ALA C O 1
ATOM 8931 N N . ASP C 1 159 ? 19.475 70.419 173.244 1.00 23.72 156 ASP C N 1
ATOM 8932 C CA . ASP C 1 159 ? 18.300 69.583 173.180 1.00 25.76 156 ASP C CA 1
ATOM 8933 C C . ASP C 1 159 ? 17.233 70.135 172.235 1.00 26.00 156 ASP C C 1
ATOM 8934 O O . ASP C 1 159 ? 16.408 69.386 171.722 1.00 25.79 156 ASP C O 1
ATOM 8939 N N . LEU C 1 160 ? 17.228 71.442 172.011 1.00 25.76 157 LEU C N 1
ATOM 8940 C CA . LEU C 1 160 ? 16.174 72.019 171.181 1.00 25.36 157 LEU C CA 1
ATOM 8941 C C . LEU C 1 160 ? 16.467 71.846 169.702 1.00 27.78 157 LEU C C 1
ATOM 8942 O O . LEU C 1 160 ? 15.549 71.692 168.903 1.00 25.54 157 LEU C O 1
ATOM 8947 N N . PHE C 1 161 ? 17.741 71.878 169.323 1.00 27.98 158 PHE C N 1
ATOM 8948 C CA . PHE C 1 161 ? 18.045 71.923 167.903 1.00 26.34 158 PHE C CA 1
ATOM 8949 C C . PHE C 1 161 ? 19.085 70.889 167.491 1.00 27.20 158 PHE C C 1
ATOM 8950 O O . PHE C 1 161 ? 18.729 69.861 166.929 1.00 26.03 158 PHE C O 1
ATOM 8958 N N . MET C 1 162 ? 20.356 71.141 167.782 1.00 27.91 159 MET C N 1
ATOM 8959 C CA . MET C 1 162 ? 21.424 70.334 167.195 1.00 24.06 159 MET C CA 1
ATOM 8960 C C . MET C 1 162 ? 21.389 68.844 167.530 1.00 21.05 159 MET C C 1
ATOM 8961 O O . MET C 1 162 ? 21.681 68.036 166.665 1.00 27.59 159 MET C O 1
ATOM 8966 N N . ARG C 1 163 ? 21.021 68.467 168.748 1.00 22.74 160 ARG C N 1
ATOM 8967 C CA . ARG C 1 163 ? 20.916 67.031 169.067 1.00 25.68 160 ARG C CA 1
ATOM 8968 C C . ARG C 1 163 ? 19.778 66.327 168.297 1.00 25.72 160 ARG C C 1
ATOM 8969 O O . ARG C 1 163 ? 20.042 65.377 167.555 1.00 29.94 160 ARG C O 1
ATOM 8977 N N . PRO C 1 164 ? 18.520 66.784 168.444 1.00 27.26 161 PRO C N 1
ATOM 8978 C CA . PRO C 1 164 ? 17.519 66.056 167.649 1.00 27.69 161 PRO C CA 1
ATOM 8979 C C . PRO C 1 164 ? 17.665 66.255 166.132 1.00 27.31 161 PRO C C 1
ATOM 8980 O O . PRO C 1 164 ? 17.416 65.308 165.390 1.00 27.08 161 PRO C O 1
ATOM 8984 N N . TYR C 1 165 ? 18.060 67.441 165.673 1.00 24.19 162 TYR C N 1
ATOM 8985 C CA . TYR C 1 165 ? 18.215 67.645 164.231 1.00 22.50 162 TYR C CA 1
ATOM 8986 C C . TYR C 1 165 ? 19.278 66.726 163.633 1.00 27.09 162 TYR C C 1
ATOM 8987 O O . TYR C 1 165 ? 19.095 66.187 162.543 1.00 25.03 162 TYR C O 1
ATOM 8996 N N . ASN C 1 166 ? 20.395 66.551 164.331 1.00 23.43 163 ASN C N 1
ATOM 8997 C CA . ASN C 1 166 ? 21.479 65.767 163.762 1.00 26.92 163 ASN C CA 1
ATOM 8998 C C . ASN C 1 166 ? 21.183 64.266 163.748 1.00 22.67 163 ASN C C 1
ATOM 8999 O O . ASN C 1 166 ? 21.606 63.574 162.834 1.00 24.36 163 ASN C O 1
ATOM 9004 N N . PHE C 1 167 ? 20.407 63.775 164.707 1.00 25.72 164 PHE C N 1
ATOM 9005 C CA . PHE C 1 167 ? 19.874 62.430 164.572 1.00 29.95 164 PHE C CA 1
ATOM 9006 C C . PHE C 1 167 ? 19.035 62.278 163.298 1.00 29.85 164 PHE C C 1
ATOM 9007 O O . PHE C 1 167 ? 19.224 61.334 162.542 1.00 28.56 164 PHE C O 1
ATOM 9015 N N . LYS C 1 168 ? 18.106 63.201 163.073 1.00 28.88 165 LYS C N 1
ATOM 9016 C CA . LYS C 1 168 ? 17.263 63.172 161.877 1.00 30.39 165 LYS C CA 1
ATOM 9017 C C . LYS C 1 168 ? 18.068 63.240 160.573 1.00 30.24 165 LYS C C 1
ATOM 9018 O O . LYS C 1 168 ? 17.630 62.726 159.543 1.00 27.72 165 LYS C O 1
ATOM 9024 N N . VAL C 1 169 ? 19.223 63.905 160.610 1.00 26.23 166 VAL C N 1
ATOM 9025 C CA . VAL C 1 169 ? 20.088 64.003 159.431 1.00 27.66 166 VAL C CA 1
ATOM 9026 C C . VAL C 1 169 ? 20.933 62.747 159.206 1.00 28.35 166 VAL C C 1
ATOM 9027 O O . VAL C 1 169 ? 20.880 62.138 158.141 1.00 33.53 166 VAL C O 1
ATOM 9031 N N . TRP C 1 170 ? 21.719 62.380 160.214 1.00 26.53 167 TRP C N 1
ATOM 9032 C CA . TRP C 1 170 ? 22.719 61.310 160.095 1.00 24.22 167 TRP C CA 1
ATOM 9033 C C . TRP C 1 170 ? 22.168 59.909 160.299 1.00 28.16 167 TRP C C 1
ATOM 9034 O O . TRP C 1 170 ? 22.843 58.928 159.988 1.00 33.01 167 TRP C O 1
ATOM 9045 N N . ALA C 1 171 ? 20.955 59.823 160.838 1.00 29.45 168 ALA C N 1
ATOM 9046 C CA . ALA C 1 171 ? 20.299 58.547 161.112 1.00 31.78 168 ALA C CA 1
ATOM 9047 C C . ALA C 1 171 ? 21.115 57.681 162.070 1.00 34.64 168 ALA C C 1
ATOM 9048 O O . ALA C 1 171 ? 21.068 56.451 161.995 1.00 27.34 168 ALA C O 1
ATOM 9050 N N . VAL C 1 172 ? 21.874 58.345 162.942 1.00 33.56 169 VAL C N 1
ATOM 9051 C CA . VAL C 1 172 ? 22.618 57.720 164.038 1.00 37.65 169 VAL C CA 1
ATOM 9052 C C . VAL C 1 172 ? 22.693 58.736 165.171 1.00 38.17 169 VAL C C 1
ATOM 9053 O O . VAL C 1 172 ? 22.644 59.930 164.920 1.00 35.39 169 VAL C O 1
ATOM 9057 N N . PRO C 1 173 ? 22.811 58.268 166.423 1.00 40.92 170 PRO C N 1
ATOM 9058 C CA . PRO C 1 173 ? 22.869 59.210 167.547 1.00 35.77 170 PRO C CA 1
ATOM 9059 C C . PRO C 1 173 ? 24.161 60.028 167.539 1.00 35.07 170 PRO C C 1
ATOM 9060 O O . PRO C 1 173 ? 25.190 59.545 167.059 1.00 37.51 170 PRO C O 1
ATOM 9064 N N . THR C 1 174 ? 24.108 61.244 168.074 1.00 33.82 171 THR C N 1
ATOM 9065 C CA . THR C 1 174 ? 25.265 62.143 168.057 1.00 32.15 171 THR C CA 1
ATOM 9066 C C . THR C 1 174 ? 26.403 61.562 168.882 1.00 24.83 171 THR C C 1
ATOM 9067 O O . THR C 1 174 ? 27.568 61.866 168.657 1.00 27.33 171 THR C O 1
ATOM 9071 N N . THR C 1 175 ? 26.048 60.715 169.838 1.00 27.65 172 THR C N 1
ATOM 9072 C CA . THR C 1 175 ? 27.025 60.048 170.688 1.00 31.51 172 THR C CA 1
ATOM 9073 C C . THR C 1 175 ? 27.885 59.021 169.940 1.00 32.80 172 THR C C 1
ATOM 9074 O O . THR C 1 175 ? 28.887 58.558 170.469 1.00 34.57 172 THR C O 1
ATOM 9078 N N . LYS C 1 176 ? 27.491 58.657 168.722 1.00 35.43 173 LYS C N 1
ATOM 9079 C CA . LYS C 1 176 ? 28.229 57.639 167.969 1.00 37.37 173 LYS C CA 1
ATOM 9080 C C . LYS C 1 176 ? 29.088 58.258 166.864 1.00 32.40 173 LYS C C 1
ATOM 9081 O O . LYS C 1 176 ? 29.672 57.547 166.065 1.00 31.53 173 LYS C O 1
ATOM 9086 N N . MET C 1 177 ? 29.157 59.583 166.811 1.00 27.69 174 MET C N 1
ATOM 9087 C CA . MET C 1 177 ? 29.934 60.248 165.765 1.00 26.79 174 MET C CA 1
ATOM 9088 C C . MET C 1 177 ? 31.152 60.965 166.344 1.00 30.43 174 MET C C 1
ATOM 9089 O O . MET C 1 177 ? 31.143 61.409 167.494 1.00 28.62 174 MET C O 1
ATOM 9094 N N . GLN C 1 178 ? 32.198 61.082 165.543 1.00 30.62 175 GLN C N 1
ATOM 9095 C CA . GLN C 1 178 ? 33.368 61.852 165.946 1.00 30.67 175 GLN C CA 1
ATOM 9096 C C . GLN C 1 178 ? 33.050 63.330 165.785 1.00 30.78 175 GLN C C 1
ATOM 9097 O O . GLN C 1 178 ? 31.956 63.689 165.324 1.00 27.02 175 GLN C O 1
ATOM 9103 N N . CYS C 1 179 ? 33.989 64.195 166.152 1.00 28.33 176 CYS C N 1
ATOM 9104 C CA . CYS C 1 179 ? 33.754 65.622 165.983 1.00 28.48 176 CYS C CA 1
ATOM 9105 C C . CYS C 1 179 ? 34.935 66.343 165.348 1.00 31.72 176 CYS C C 1
ATOM 9106 O O . CYS C 1 179 ? 34.830 67.527 165.021 1.00 31.65 176 CYS C O 1
ATOM 9109 N N . ALA C 1 180 ? 36.034 65.620 165.131 1.00 32.58 177 ALA C N 1
ATOM 9110 C CA . ALA C 1 180 ? 37.173 66.164 164.394 1.00 31.78 177 ALA C CA 1
ATOM 9111 C C . ALA C 1 180 ? 36.748 66.790 163.058 1.00 36.08 177 ALA C C 1
ATOM 9112 O O . ALA C 1 180 ? 37.304 67.806 162.648 1.00 33.34 177 ALA C O 1
ATOM 9114 N N . TRP C 1 181 ? 35.740 66.210 162.401 1.00 34.32 178 TRP C N 1
ATOM 9115 C CA . TRP C 1 181 ? 35.290 66.708 161.101 1.00 28.56 178 TRP C CA 1
ATOM 9116 C C . TRP C 1 181 ? 34.696 68.114 161.150 1.00 29.06 178 TRP C C 1
ATOM 9117 O O . TRP C 1 181 ? 34.445 68.727 160.108 1.00 30.42 178 TRP C O 1
ATOM 9128 N N . LEU C 1 182 ? 34.451 68.625 162.351 1.00 26.39 179 LEU C N 1
ATOM 9129 C CA . LEU C 1 182 ? 33.820 69.933 162.479 1.00 31.95 179 LEU C CA 1
ATOM 9130 C C . LEU C 1 182 ? 34.845 71.055 162.498 1.00 35.32 179 LEU C C 1
ATOM 9131 O O . LEU C 1 182 ? 34.484 72.232 162.436 1.00 37.28 179 LEU C O 1
ATOM 9136 N N . GLY C 1 183 ? 36.120 70.692 162.595 1.00 27.45 180 GLY C N 1
ATOM 9137 C CA . GLY C 1 183 ? 37.179 71.682 162.498 1.00 31.14 180 GLY C CA 1
ATOM 9138 C C . GLY C 1 183 ? 37.877 71.984 163.809 1.00 38.44 180 GLY C C 1
ATOM 9139 O O . GLY C 1 183 ? 37.632 71.326 164.821 1.00 40.97 180 GLY C O 1
ATOM 9140 N N . GLU C 1 184 ? 38.731 73.007 163.783 1.00 41.75 181 GLU C N 1
ATOM 9141 C CA . GLU C 1 184 ? 39.646 73.301 164.884 1.00 41.93 181 GLU C CA 1
ATOM 9142 C C . GLU C 1 184 ? 39.039 74.201 165.978 1.00 37.81 181 GLU C C 1
ATOM 9143 O O . GLU C 1 184 ? 39.603 74.323 167.060 1.00 38.08 181 GLU C O 1
ATOM 9145 N N . ARG C 1 185 ? 37.899 74.827 165.691 1.00 33.72 182 ARG C N 1
ATOM 9146 C CA . ARG C 1 185 ? 37.249 75.741 166.637 1.00 39.48 182 ARG C CA 1
ATOM 9147 C C . ARG C 1 185 ? 37.099 75.106 168.021 1.00 40.56 182 ARG C C 1
ATOM 9148 O O . ARG C 1 185 ? 36.683 73.959 168.124 1.00 33.75 182 ARG C O 1
ATOM 9150 N N . VAL C 1 186 ? 37.450 75.838 169.079 1.00 37.13 183 VAL C N 1
ATOM 9151 C CA . VAL C 1 186 ? 37.225 75.330 170.425 1.00 35.99 183 VAL C CA 1
ATOM 9152 C C . VAL C 1 186 ? 35.717 75.179 170.670 1.00 33.82 183 VAL C C 1
ATOM 9153 O O . VAL C 1 186 ? 34.927 76.046 170.311 1.00 36.76 183 VAL C O 1
ATOM 9157 N N . ALA C 1 187 ? 35.322 74.054 171.252 1.00 33.26 184 ALA C N 1
ATOM 9158 C CA . ALA C 1 187 ? 33.927 73.839 171.630 1.00 35.27 184 ALA C CA 1
ATOM 9159 C C . ALA C 1 187 ? 33.580 74.634 172.895 1.00 35.16 184 ALA C C 1
ATOM 9160 O O . ALA C 1 187 ? 33.812 74.175 174.017 1.00 31.83 184 ALA C O 1
ATOM 9162 N N . ALA C 1 188 ? 33.024 75.826 172.698 1.00 37.08 185 ALA C N 1
ATOM 9163 C CA . ALA C 1 188 ? 32.729 76.753 173.789 1.00 29.85 185 ALA C CA 1
ATOM 9164 C C . ALA C 1 188 ? 31.670 77.751 173.322 1.00 30.23 185 ALA C C 1
ATOM 9165 O O . ALA C 1 188 ? 31.621 78.099 172.139 1.00 29.59 185 ALA C O 1
ATOM 9167 N N . PRO C 1 189 ? 30.811 78.211 174.244 1.00 29.23 186 PRO C N 1
ATOM 9168 C CA . PRO C 1 189 ? 29.704 79.063 173.796 1.00 32.38 186 PRO C CA 1
ATOM 9169 C C . PRO C 1 189 ? 30.130 80.505 173.674 1.00 29.29 186 PRO C C 1
ATOM 9170 O O . PRO C 1 189 ? 31.081 80.871 174.340 1.00 22.97 186 PRO C O 1
ATOM 9174 N N . ASN C 1 190 ? 29.443 81.294 172.853 1.00 28.96 187 ASN C N 1
ATOM 9175 C CA . ASN C 1 190 ? 29.598 82.739 172.907 1.00 29.64 187 ASN C CA 1
ATOM 9176 C C . ASN C 1 190 ? 28.432 83.279 173.737 1.00 31.22 187 ASN C C 1
ATOM 9177 O O . ASN C 1 190 ? 27.391 83.692 173.204 1.00 26.85 187 ASN C O 1
ATOM 9182 N N . LEU C 1 191 ? 28.613 83.245 175.052 1.00 26.77 188 LEU C N 1
ATOM 9183 C CA . LEU C 1 191 ? 27.530 83.519 175.988 1.00 26.60 188 LEU C CA 1
ATOM 9184 C C . LEU C 1 191 ? 27.035 84.950 175.849 1.00 28.98 188 LEU C C 1
ATOM 9185 O O . LEU C 1 191 ? 25.831 85.209 175.897 1.00 32.50 188 LEU C O 1
ATOM 9190 N N . LYS C 1 192 ? 27.977 85.874 175.661 1.00 28.22 189 LYS C N 1
ATOM 9191 C CA . LYS C 1 192 ? 27.654 87.284 175.528 1.00 26.58 189 LYS C CA 1
ATOM 9192 C C . LYS C 1 192 ? 26.763 87.537 174.313 1.00 25.65 189 LYS C C 1
ATOM 9193 O O . LYS C 1 192 ? 25.756 88.237 174.419 1.00 29.69 189 LYS C O 1
ATOM 9199 N N . ALA C 1 193 ? 27.142 86.961 173.171 1.00 24.45 190 ALA C N 1
ATOM 9200 C CA . ALA C 1 193 ? 26.366 87.077 171.935 1.00 26.19 190 ALA C CA 1
ATOM 9201 C C . ALA C 1 193 ? 24.941 86.616 172.180 1.00 23.94 190 ALA C C 1
ATOM 9202 O O . ALA C 1 193 ? 23.986 87.294 171.825 1.00 26.39 190 ALA C O 1
ATOM 9204 N N . VAL C 1 194 ? 24.814 85.460 172.820 1.00 25.06 191 VAL C N 1
ATOM 9205 C CA . VAL C 1 194 ? 23.514 84.855 173.068 1.00 22.13 191 VAL C CA 1
ATOM 9206 C C . VAL C 1 194 ? 22.680 85.672 174.078 1.00 24.77 191 VAL C C 1
ATOM 9207 O O . VAL C 1 194 ? 21.513 85.962 173.824 1.00 25.29 191 VAL C O 1
ATOM 9211 N N . THR C 1 195 ? 23.274 86.061 175.204 1.00 21.25 192 THR C N 1
ATOM 9212 C CA . THR C 1 195 ? 22.508 86.782 176.217 1.00 21.02 192 THR C CA 1
ATOM 9213 C C . THR C 1 195 ? 22.096 88.147 175.686 1.00 21.60 192 THR C C 1
ATOM 9214 O O . THR C 1 195 ? 20.994 88.620 175.969 1.00 26.10 192 THR C O 1
ATOM 9218 N N . THR C 1 196 ? 22.957 88.747 174.876 1.00 19.44 193 THR C N 1
ATOM 9219 C CA . THR C 1 196 ? 22.715 90.096 174.371 1.00 25.43 193 THR C CA 1
ATOM 9220 C C . THR C 1 196 ? 21.469 90.135 173.496 1.00 29.17 193 THR C C 1
ATOM 9221 O O . THR C 1 196 ? 20.616 91.017 173.646 1.00 24.99 193 THR C O 1
ATOM 9225 N N . ASN C 1 197 ? 21.343 89.173 172.591 1.00 26.75 194 ASN C N 1
ATOM 9226 C CA . ASN C 1 197 ? 20.159 89.152 171.738 1.00 29.80 194 ASN C CA 1
ATOM 9227 C C . ASN C 1 197 ? 18.913 88.802 172.530 1.00 28.06 194 ASN C C 1
ATOM 9228 O O . ASN C 1 197 ? 17.827 89.293 172.235 1.00 35.42 194 ASN C O 1
ATOM 9233 N N . VAL C 1 198 ? 19.066 87.963 173.545 1.00 23.02 195 VAL C N 1
ATOM 9234 C CA . VAL C 1 198 ? 17.945 87.678 174.432 1.00 25.23 195 VAL C CA 1
ATOM 9235 C C . VAL C 1 198 ? 17.503 88.961 175.170 1.00 27.86 195 VAL C C 1
ATOM 9236 O O . VAL C 1 198 ? 16.321 89.299 175.217 1.00 27.11 195 VAL C O 1
ATOM 9240 N N . ILE C 1 199 ? 18.465 89.701 175.701 1.00 26.35 196 ILE C N 1
ATOM 9241 C CA . ILE C 1 199 ? 18.160 90.904 176.453 1.00 25.69 196 ILE C CA 1
ATOM 9242 C C . ILE C 1 199 ? 17.541 91.942 175.530 1.00 25.14 196 ILE C C 1
ATOM 9243 O O . ILE C 1 199 ? 16.581 92.625 175.890 1.00 33.08 196 ILE C O 1
ATOM 9248 N N . LEU C 1 200 ? 18.079 92.041 174.323 1.00 24.76 197 LEU C N 1
ATOM 9249 C CA . LEU C 1 200 ? 17.624 93.060 173.390 1.00 34.20 197 LEU C CA 1
ATOM 9250 C C . LEU C 1 200 ? 16.303 92.664 172.715 1.00 31.91 197 LEU C C 1
ATOM 9251 O O . LEU C 1 200 ? 15.658 93.492 172.088 1.00 33.20 197 LEU C O 1
ATOM 9256 N N . GLY C 1 201 ? 15.893 91.406 172.859 1.00 35.25 198 GLY C N 1
ATOM 9257 C CA . GLY C 1 201 ? 14.689 90.932 172.199 1.00 32.59 198 GLY C CA 1
ATOM 9258 C C . GLY C 1 201 ? 14.906 90.945 170.700 1.00 32.33 198 GLY C C 1
ATOM 9259 O O . GLY C 1 201 ? 14.030 91.293 169.910 1.00 33.98 198 GLY C O 1
ATOM 9260 N N . LYS C 1 202 ? 16.101 90.537 170.314 1.00 25.95 199 LYS C N 1
ATOM 9261 C CA . LYS C 1 202 ? 16.584 90.715 168.958 1.00 30.00 199 LYS C CA 1
ATOM 9262 C C . LYS C 1 202 ? 16.710 89.382 168.212 1.00 32.50 199 LYS C C 1
ATOM 9263 O O . LYS C 1 202 ? 17.071 88.353 168.804 1.00 28.44 199 LYS C O 1
ATOM 9269 N N . THR C 1 203 ? 16.403 89.414 166.920 1.00 32.74 200 THR C N 1
ATOM 9270 C CA . THR C 1 203 ? 16.759 88.328 166.021 1.00 36.56 200 THR C CA 1
ATOM 9271 C C . THR C 1 203 ? 17.768 88.793 164.979 1.00 36.89 200 THR C C 1
ATOM 9272 O O . THR C 1 203 ? 17.795 89.964 164.594 1.00 41.61 200 THR C O 1
ATOM 9276 N N . ALA C 1 204 ? 18.591 87.860 164.521 1.00 33.26 201 ALA C N 1
ATOM 9277 C CA . ALA C 1 204 ? 19.622 88.152 163.537 1.00 35.56 201 ALA C CA 1
ATOM 9278 C C . ALA C 1 204 ? 20.100 86.851 162.893 1.00 32.57 201 ALA C C 1
ATOM 9279 O O . ALA C 1 204 ? 20.590 85.956 163.575 1.00 29.80 201 ALA C O 1
ATOM 9281 N N . GLY C 1 205 ? 19.923 86.748 161.582 1.00 33.68 202 GLY C N 1
ATOM 9282 C CA . GLY C 1 205 ? 20.393 85.598 160.842 1.00 33.22 202 GLY C CA 1
ATOM 9283 C C . GLY C 1 205 ? 21.813 85.839 160.374 1.00 29.08 202 GLY C C 1
ATOM 9284 O O . GLY C 1 205 ? 22.273 86.977 160.333 1.00 33.00 202 GLY C O 1
ATOM 9285 N N . ASN C 1 206 ? 22.514 84.772 160.023 1.00 27.94 203 ASN C N 1
ATOM 9286 C CA . ASN C 1 206 ? 23.900 84.910 159.563 1.00 31.55 203 ASN C CA 1
ATOM 9287 C C . ASN C 1 206 ? 23.977 85.156 158.054 1.00 36.55 203 ASN C C 1
ATOM 9288 O O . ASN C 1 206 ? 24.726 84.492 157.347 1.00 42.02 203 ASN C O 1
ATOM 9293 N N . TRP C 1 207 ? 23.181 86.094 157.554 1.00 38.09 204 TRP C N 1
ATOM 9294 C CA . TRP C 1 207 ? 23.211 86.420 156.128 1.00 30.53 204 TRP C CA 1
ATOM 9295 C C . TRP C 1 207 ? 23.076 87.914 155.927 1.00 35.89 204 TRP C C 1
ATOM 9296 O O . TRP C 1 207 ? 22.742 88.652 156.852 1.00 35.35 204 TRP C O 1
ATOM 9307 N N . GLY C 1 208 ? 23.317 88.346 154.700 1.00 39.98 205 GLY C N 1
ATOM 9308 C CA . GLY C 1 208 ? 23.296 89.750 154.363 1.00 41.78 205 GLY C CA 1
ATOM 9309 C C . GLY C 1 208 ? 23.818 89.869 152.954 1.00 41.45 205 GLY C C 1
ATOM 9310 O O . GLY C 1 208 ? 24.043 88.855 152.300 1.00 41.09 205 GLY C O 1
ATOM 9311 N N . PRO C 1 209 ? 24.031 91.104 152.488 1.00 40.42 206 PRO C N 1
ATOM 9312 C CA . PRO C 1 209 ? 24.394 91.372 151.094 1.00 39.93 206 PRO C CA 1
ATOM 9313 C C . PRO C 1 209 ? 25.677 90.653 150.680 1.00 37.89 206 PRO C C 1
ATOM 9314 O O . PRO C 1 209 ? 25.864 90.378 149.497 1.00 38.95 206 PRO C O 1
ATOM 9318 N N . ASN C 1 210 ? 26.546 90.349 151.638 1.00 33.77 207 ASN C N 1
ATOM 9319 C CA . ASN C 1 210 ? 27.803 89.671 151.312 1.00 40.45 207 ASN C CA 1
ATOM 9320 C C . ASN C 1 210 ? 27.798 88.186 151.662 1.00 39.56 207 ASN C C 1
ATOM 9321 O O . ASN C 1 210 ? 28.810 87.501 151.524 1.00 48.63 207 ASN C O 1
ATOM 9326 N N . ALA C 1 211 ? 26.659 87.687 152.117 1.00 35.17 208 ALA C N 1
ATOM 9327 C CA . ALA C 1 211 ? 26.538 86.267 152.436 1.00 35.38 208 ALA C CA 1
ATOM 9328 C C . ALA C 1 211 ? 25.561 85.617 151.455 1.00 32.25 208 ALA C C 1
ATOM 9329 O O . ALA C 1 211 ? 24.369 85.400 151.751 1.00 26.33 208 ALA C O 1
ATOM 9331 N N . THR C 1 212 ? 26.093 85.309 150.279 1.00 31.52 209 THR C N 1
ATOM 9332 C CA . THR C 1 212 ? 25.283 84.895 149.148 1.00 34.46 209 THR C CA 1
ATOM 9333 C C . THR C 1 212 ? 25.701 83.549 148.577 1.00 30.72 209 THR C C 1
ATOM 9334 O O . THR C 1 212 ? 26.719 82.981 148.964 1.00 29.07 209 THR C O 1
ATOM 9338 N N . PHE C 1 213 ? 24.899 83.060 147.641 1.00 30.41 210 PHE C N 1
ATOM 9339 C CA . PHE C 1 213 ? 25.253 81.909 146.818 1.00 27.61 210 PHE C CA 1
ATOM 9340 C C . PHE C 1 213 ? 24.666 82.134 145.437 1.00 30.79 210 PHE C C 1
ATOM 9341 O O . PHE C 1 213 ? 23.685 82.875 145.287 1.00 30.80 210 PHE C O 1
ATOM 9349 N N . ARG C 1 214 ? 25.269 81.524 144.423 1.00 29.60 211 ARG C N 1
ATOM 9350 C CA . ARG C 1 214 ? 24.710 81.596 143.084 1.00 33.42 211 ARG C CA 1
ATOM 9351 C C . ARG C 1 214 ? 24.188 80.224 142.650 1.00 34.76 211 ARG C C 1
ATOM 9352 O O . ARG C 1 214 ? 24.792 79.182 142.939 1.00 28.11 211 ARG C O 1
ATOM 9360 N N . PHE C 1 215 ? 23.039 80.231 141.982 1.00 33.39 212 PHE C N 1
ATOM 9361 C CA . PHE C 1 215 ? 22.416 78.998 141.541 1.00 32.58 212 PHE C CA 1
ATOM 9362 C C . PHE C 1 215 ? 22.179 79.083 140.041 1.00 32.46 212 PHE C C 1
ATOM 9363 O O . PHE C 1 215 ? 21.914 80.164 139.526 1.00 34.81 212 PHE C O 1
ATOM 9371 N N . PRO C 1 216 ? 22.289 77.953 139.330 1.00 33.29 213 PRO C N 1
ATOM 9372 C CA . PRO C 1 216 ? 22.141 78.031 137.871 1.00 32.50 213 PRO C CA 1
ATOM 9373 C C . PRO C 1 216 ? 20.747 78.438 137.438 1.00 36.16 213 PRO C C 1
ATOM 9374 O O . PRO C 1 216 ? 19.762 78.026 138.053 1.00 41.41 213 PRO C O 1
ATOM 9378 N N . ALA C 1 217 ? 20.669 79.237 136.380 1.00 29.57 214 ALA C N 1
ATOM 9379 C CA . ALA C 1 217 ? 19.389 79.672 135.860 1.00 34.18 214 ALA C CA 1
ATOM 9380 C C . ALA C 1 217 ? 18.556 78.479 135.403 1.00 35.62 214 ALA C C 1
ATOM 9381 O O . ALA C 1 217 ? 17.358 78.421 135.661 1.00 37.82 214 ALA C O 1
ATOM 9383 N N . ARG C 1 218 ? 19.197 77.523 134.735 1.00 35.72 215 ARG C N 1
ATOM 9384 C CA . ARG C 1 218 ? 18.474 76.416 134.113 1.00 39.42 215 ARG C CA 1
ATOM 9385 C C . ARG C 1 218 ? 19.090 75.046 134.393 1.00 38.05 215 ARG C C 1
ATOM 9386 O O . ARG C 1 218 ? 20.297 74.924 134.585 1.00 39.35 215 ARG C O 1
ATOM 9394 N N . GLY C 1 219 ? 18.246 74.018 134.415 1.00 34.39 216 GLY C N 1
ATOM 9395 C CA . GLY C 1 219 ? 18.699 72.648 134.559 1.00 33.93 216 GLY C CA 1
ATOM 9396 C C . GLY C 1 219 ? 19.079 72.268 135.975 1.00 34.15 216 GLY C C 1
ATOM 9397 O O . GLY C 1 219 ? 19.581 71.168 136.221 1.00 34.91 216 GLY C O 1
ATOM 9398 N N . GLY C 1 220 ? 18.837 73.175 136.914 1.00 28.51 217 GLY C N 1
ATOM 9399 C CA . GLY C 1 220 ? 19.159 72.923 138.303 1.00 27.63 217 GLY C CA 1
ATOM 9400 C C . GLY C 1 220 ? 20.661 72.790 138.468 1.00 31.94 217 GLY C C 1
ATOM 9401 O O . GLY C 1 220 ? 21.432 73.129 137.567 1.00 31.79 217 GLY C O 1
ATOM 9402 N N . THR C 1 221 ? 21.073 72.276 139.618 1.00 26.80 218 THR C N 1
ATOM 9403 C CA . THR C 1 221 ? 22.487 72.083 139.903 1.00 31.14 218 THR C CA 1
ATOM 9404 C C . THR C 1 221 ? 23.091 71.211 138.810 1.00 35.84 218 THR C C 1
ATOM 9405 O O . THR C 1 221 ? 24.238 71.404 138.406 1.00 30.94 218 THR C O 1
ATOM 9409 N N . GLY C 1 222 ? 22.278 70.289 138.295 1.00 36.64 219 GLY C N 1
ATOM 9410 C CA . GLY C 1 222 ? 22.699 69.405 137.224 1.00 39.17 219 GLY C CA 1
ATOM 9411 C C . GLY C 1 222 ? 23.191 70.100 135.965 1.00 40.05 219 GLY C C 1
ATOM 9412 O O . GLY C 1 222 ? 24.016 69.546 135.235 1.00 35.27 219 GLY C O 1
ATOM 9413 N N . GLY C 1 223 ? 22.685 71.306 135.707 1.00 33.32 220 GLY C N 1
ATOM 9414 C CA . GLY C 1 223 ? 23.063 72.059 134.521 1.00 32.41 220 GLY C CA 1
ATOM 9415 C C . GLY C 1 223 ? 24.526 72.484 134.511 1.00 34.72 220 GLY C C 1
ATOM 9416 O O . GLY C 1 223 ? 25.146 72.604 133.444 1.00 33.86 220 GLY C O 1
ATOM 9417 N N . ILE C 1 224 ? 25.072 72.725 135.701 1.00 33.47 221 ILE C N 1
ATOM 9418 C CA . ILE C 1 224 ? 26.500 73.016 135.855 1.00 34.59 221 ILE C CA 1
ATOM 9419 C C . ILE C 1 224 ? 27.348 71.893 135.303 1.00 34.26 221 ILE C C 1
ATOM 9420 O O . ILE C 1 224 ? 28.228 72.110 134.469 1.00 42.83 221 ILE C O 1
ATOM 9425 N N . TRP C 1 225 ? 27.076 70.681 135.764 1.00 37.51 222 TRP C N 1
ATOM 9426 C CA . TRP C 1 225 ? 27.959 69.568 135.449 1.00 36.90 222 TRP C CA 1
ATOM 9427 C C . TRP C 1 225 ? 27.799 69.081 134.020 1.00 36.74 222 TRP C C 1
ATOM 9428 O O . TRP C 1 225 ? 28.757 68.598 133.425 1.00 35.91 222 TRP C O 1
ATOM 9439 N N . ILE C 1 226 ? 26.612 69.250 133.446 1.00 34.81 223 ILE C N 1
ATOM 9440 C CA . ILE C 1 226 ? 26.457 69.000 132.020 1.00 36.00 223 ILE C CA 1
ATOM 9441 C C . ILE C 1 226 ? 27.334 69.978 131.229 1.00 37.54 223 ILE C C 1
ATOM 9442 O O . ILE C 1 226 ? 28.042 69.594 130.298 1.00 37.49 223 ILE C O 1
ATOM 9447 N N . ALA C 1 227 ? 27.311 71.242 131.628 1.00 38.41 224 ALA C N 1
ATOM 9448 C CA . ALA C 1 227 ? 28.074 72.266 130.930 1.00 41.15 224 ALA C CA 1
ATOM 9449 C C . ALA C 1 227 ? 29.581 72.073 131.125 1.00 41.79 224 ALA C C 1
ATOM 9450 O O . ALA C 1 227 ? 30.357 72.244 130.187 1.00 43.48 224 ALA C O 1
ATOM 9452 N N . VAL C 1 228 ? 29.989 71.698 132.334 1.00 37.57 225 VAL C N 1
ATOM 9453 C CA . VAL C 1 228 ? 31.394 71.407 132.592 1.00 32.87 225 VAL C CA 1
ATOM 9454 C C . VAL C 1 228 ? 31.854 70.231 131.741 1.00 40.88 225 VAL C C 1
ATOM 9455 O O . VAL C 1 228 ? 32.895 70.300 131.072 1.00 40.80 225 VAL C O 1
ATOM 9459 N N . ALA C 1 229 ? 31.073 69.157 131.736 1.00 39.93 226 ALA C N 1
ATOM 9460 C CA . ALA C 1 229 ? 31.445 67.981 130.956 1.00 38.09 226 ALA C CA 1
ATOM 9461 C C . ALA C 1 229 ? 31.500 68.294 129.464 1.00 40.53 226 ALA C C 1
ATOM 9462 O O . ALA C 1 229 ? 32.309 67.721 128.737 1.00 41.67 226 ALA C O 1
ATOM 9464 N N . ASN C 1 230 ? 30.659 69.218 129.005 1.00 47.10 227 ASN C N 1
ATOM 9465 C CA . ASN C 1 230 ? 30.632 69.563 127.582 1.00 47.21 227 ASN C CA 1
ATOM 9466 C C . ASN C 1 230 ? 31.914 70.253 127.115 1.00 45.98 227 ASN C C 1
ATOM 9467 O O . ASN C 1 230 ? 32.164 70.341 125.912 1.00 45.82 227 ASN C O 1
ATOM 9472 N N . THR C 1 231 ? 32.725 70.738 128.054 1.00 40.88 228 THR C N 1
ATOM 9473 C CA . THR C 1 231 ? 33.970 71.416 127.692 1.00 39.70 228 THR C CA 1
ATOM 9474 C C . THR C 1 231 ? 35.103 70.423 127.433 1.00 47.95 228 THR C C 1
ATOM 9475 O O . THR C 1 231 ? 36.189 70.806 126.994 1.00 49.32 228 THR C O 1
ATOM 9479 N N . LEU C 1 232 ? 34.845 69.148 127.704 1.00 48.20 229 LEU C N 1
ATOM 9480 C CA . LEU C 1 232 ? 35.832 68.095 127.488 1.00 46.12 229 LEU C CA 1
ATOM 9481 C C . LEU C 1 232 ? 35.766 67.546 126.068 1.00 51.06 229 LEU C C 1
ATOM 9482 O O . LEU C 1 232 ? 34.705 67.578 125.439 1.00 50.11 229 LEU C O 1
ATOM 9487 N N . PRO C 1 233 ? 36.900 67.034 125.558 1.00 47.68 230 PRO C N 1
ATOM 9488 C CA . PRO C 1 233 ? 36.912 66.327 124.268 1.00 49.76 230 PRO C CA 1
ATOM 9489 C C . PRO C 1 233 ? 36.060 65.061 124.329 1.00 50.37 230 PRO C C 1
ATOM 9490 O O . PRO C 1 233 ? 36.381 64.138 125.083 1.00 44.80 230 PRO C O 1
ATOM 9494 N N . LYS C 1 234 ? 34.982 65.036 123.547 1.00 53.03 231 LYS C N 1
ATOM 9495 C CA . LYS C 1 234 ? 33.988 63.966 123.609 1.00 51.37 231 LYS C CA 1
ATOM 9496 C C . LYS C 1 234 ? 34.594 62.570 123.460 1.00 52.31 231 LYS C C 1
ATOM 9497 O O . LYS C 1 234 ? 34.206 61.640 124.168 1.00 50.31 231 LYS C O 1
ATOM 9499 N N . GLU C 1 235 ? 35.564 62.427 122.563 1.00 49.83 232 GLU C N 1
ATOM 9500 C CA . GLU C 1 235 ? 36.120 61.108 122.279 1.00 47.71 232 GLU C CA 1
ATOM 9501 C C . GLU C 1 235 ? 36.902 60.550 123.474 1.00 45.28 232 GLU C C 1
ATOM 9502 O O . GLU C 1 235 ? 37.322 59.398 123.466 1.00 50.60 232 GLU C O 1
ATOM 9508 N N . LYS C 1 236 ? 37.079 61.357 124.512 1.00 46.87 233 LYS C N 1
ATOM 9509 C CA . LYS C 1 236 ? 37.770 60.891 125.706 1.00 43.85 233 LYS C CA 1
ATOM 9510 C C . LYS C 1 236 ? 36.770 60.581 126.808 1.00 47.09 233 LYS C C 1
ATOM 9511 O O . LYS C 1 236 ? 37.141 60.307 127.948 1.00 48.74 233 LYS C O 1
ATOM 9517 N N . THR C 1 237 ? 35.490 60.620 126.457 1.00 46.84 234 THR C N 1
ATOM 9518 C CA . THR C 1 237 ? 34.439 60.311 127.413 1.00 48.76 234 THR C CA 1
ATOM 9519 C C . THR C 1 237 ? 33.636 59.107 126.965 1.00 47.47 234 THR C C 1
ATOM 9520 O O . THR C 1 237 ? 33.435 58.882 125.772 1.00 45.89 234 THR C O 1
ATOM 9524 N N . ARG C 1 238 ? 33.163 58.338 127.931 1.00 47.69 235 ARG C N 1
ATOM 9525 C CA . ARG C 1 238 ? 32.341 57.181 127.623 1.00 48.30 235 ARG C CA 1
ATOM 9526 C C . ARG C 1 238 ? 31.245 57.083 128.667 1.00 45.69 235 ARG C C 1
ATOM 9527 O O . ARG C 1 238 ? 31.445 56.520 129.742 1.00 44.11 235 ARG C O 1
ATOM 9535 N N . PHE C 1 239 ? 30.091 57.663 128.353 1.00 44.99 236 PHE C N 1
ATOM 9536 C CA . PHE C 1 239 ? 29.016 57.788 129.323 1.00 39.46 236 PHE C CA 1
ATOM 9537 C C . PHE C 1 239 ? 27.794 56.972 128.890 1.00 45.22 236 PHE C C 1
ATOM 9538 O O . PHE C 1 239 ? 27.402 56.991 127.724 1.00 46.41 236 PHE C O 1
ATOM 9546 N N . GLY C 1 240 ? 27.182 56.274 129.839 1.00 46.01 237 GLY C N 1
ATOM 9547 C CA . GLY C 1 240 ? 26.022 55.448 129.546 1.00 49.86 237 GLY C CA 1
ATOM 9548 C C . GLY C 1 240 ? 26.304 53.992 129.852 1.00 52.09 237 GLY C C 1
ATOM 9549 O O . GLY C 1 240 ? 27.283 53.672 130.537 1.00 47.00 237 GLY C O 1
ATOM 9550 N N . GLU C 1 241 ? 25.452 53.106 129.347 1.00 51.55 238 GLU C N 1
ATOM 9551 C CA . GLU C 1 241 ? 25.648 51.676 129.537 1.00 56.60 238 GLU C CA 1
ATOM 9552 C C . GLU C 1 241 ? 27.034 51.256 129.058 1.00 57.10 238 GLU C C 1
ATOM 9553 O O . GLU C 1 241 ? 27.663 50.365 129.631 1.00 56.28 238 GLU C O 1
ATOM 9559 N N . LYS C 1 242 ? 27.517 51.935 128.024 1.00 54.67 239 LYS C N 1
ATOM 9560 C CA . LYS C 1 242 ? 28.804 51.610 127.429 1.00 56.04 239 LYS C CA 1
ATOM 9561 C C . LYS C 1 242 ? 29.966 52.062 128.317 1.00 52.88 239 LYS C C 1
ATOM 9562 O O . LYS C 1 242 ? 31.123 51.740 128.047 1.00 49.17 239 LYS C O 1
ATOM 9568 N N . GLY C 1 243 ? 29.651 52.792 129.382 1.00 47.71 240 GLY C N 1
ATOM 9569 C CA . GLY C 1 243 ? 30.672 53.303 130.278 1.00 48.78 240 GLY C CA 1
ATOM 9570 C C . GLY C 1 243 ? 30.585 52.713 131.672 1.00 52.36 240 GLY C C 1
ATOM 9571 O O . GLY C 1 243 ? 31.268 53.171 132.588 1.00 54.36 240 GLY C O 1
ATOM 9572 N N . LYS C 1 244 ? 29.753 51.689 131.832 1.00 46.91 241 LYS C N 1
ATOM 9573 C CA . LYS C 1 244 ? 29.538 51.087 133.142 1.00 44.56 241 LYS C CA 1
ATOM 9574 C C . LYS C 1 244 ? 30.667 50.129 133.495 1.00 47.14 241 LYS C C 1
ATOM 9575 O O . LYS C 1 244 ? 30.845 49.109 132.839 1.00 45.13 241 LYS C O 1
ATOM 9580 N N . VAL C 1 245 ? 31.437 50.460 134.526 1.00 43.52 242 VAL C N 1
ATOM 9581 C CA . VAL C 1 245 ? 32.507 49.576 134.972 1.00 45.74 242 VAL C CA 1
ATOM 9582 C C . VAL C 1 245 ? 31.945 48.411 135.777 1.00 44.33 242 VAL C C 1
ATOM 9583 O O . VAL C 1 245 ? 31.171 48.618 136.707 1.00 41.77 242 VAL C O 1
ATOM 9587 N N . THR C 1 246 ? 32.339 47.189 135.424 1.00 49.29 243 THR C N 1
ATOM 9588 C CA . THR C 1 246 ? 31.804 46.004 136.087 1.00 49.37 243 THR C CA 1
ATOM 9589 C C . THR C 1 246 ? 32.879 45.208 136.811 1.00 50.48 243 THR C C 1
ATOM 9590 O O . THR C 1 246 ? 32.587 44.471 137.750 1.00 49.53 243 THR C O 1
ATOM 9594 N N . LYS C 1 247 ? 34.123 45.349 136.366 1.00 50.71 244 LYS C N 1
ATOM 9595 C CA . LYS C 1 247 ? 35.228 44.670 137.017 1.00 50.10 244 LYS C CA 1
ATOM 9596 C C . LYS C 1 247 ? 36.485 45.541 137.020 1.00 52.45 244 LYS C C 1
ATOM 9597 O O . LYS C 1 247 ? 36.784 46.226 136.037 1.00 48.93 244 LYS C O 1
ATOM 9600 N N . VAL C 1 248 ? 37.201 45.528 138.142 1.00 51.30 245 VAL C N 1
ATOM 9601 C CA . VAL C 1 248 ? 38.521 46.143 138.215 1.00 50.60 245 VAL C CA 1
ATOM 9602 C C . VAL C 1 248 ? 39.564 45.113 138.637 1.00 48.95 245 VAL C C 1
ATOM 9603 O O . VAL C 1 248 ? 39.576 44.652 139.774 1.00 53.76 245 VAL C O 1
ATOM 9607 N N . ASN C 1 249 ? 40.438 44.754 137.711 1.00 48.41 246 ASN C N 1
ATOM 9608 C CA . ASN C 1 249 ? 41.561 43.879 138.022 1.00 49.98 246 ASN C CA 1
ATOM 9609 C C . ASN C 1 249 ? 42.749 44.720 138.452 1.00 45.30 246 ASN C C 1
ATOM 9610 O O . ASN C 1 249 ? 43.555 45.111 137.615 1.00 48.69 246 ASN C O 1
ATOM 9615 N N . ALA C 1 250 ? 42.854 44.997 139.749 1.00 47.71 247 ALA C N 1
ATOM 9616 C CA . ALA C 1 250 ? 43.922 45.853 140.268 1.00 49.51 247 ALA C CA 1
ATOM 9617 C C . ALA C 1 250 ? 45.313 45.313 139.939 1.00 50.88 247 ALA C C 1
ATOM 9618 O O . ALA C 1 250 ? 46.216 46.084 139.631 1.00 55.39 247 ALA C O 1
ATOM 9620 N N . ASN C 1 251 ? 45.486 43.995 139.997 1.00 54.22 248 ASN C N 1
ATOM 9621 C CA . ASN C 1 251 ? 46.802 43.401 139.756 1.00 57.96 248 ASN C CA 1
ATOM 9622 C C . ASN C 1 251 ? 47.296 43.572 138.319 1.00 54.34 248 ASN C C 1
ATOM 9623 O O . ASN C 1 251 ? 48.479 43.792 138.092 1.00 53.47 248 ASN C O 1
ATOM 9628 N N . ASN C 1 252 ? 46.392 43.466 137.351 1.00 54.87 249 ASN C N 1
ATOM 9629 C CA . ASN C 1 252 ? 46.753 43.652 135.948 1.00 56.01 249 ASN C CA 1
ATOM 9630 C C . ASN C 1 252 ? 46.498 45.064 135.426 1.00 59.83 249 ASN C C 1
ATOM 9631 O O . ASN C 1 252 ? 46.749 45.345 134.251 1.00 61.24 249 ASN C O 1
ATOM 9636 N N . LYS C 1 253 ? 45.999 45.939 136.303 1.00 57.25 250 LYS C N 1
ATOM 9637 C CA . LYS C 1 253 ? 45.629 47.311 135.946 1.00 52.51 250 LYS C CA 1
ATOM 9638 C C . LYS C 1 253 ? 44.732 47.332 134.711 1.00 53.35 250 LYS C C 1
ATOM 9639 O O . LYS C 1 253 ? 44.998 48.031 133.723 1.00 45.00 250 LYS C O 1
ATOM 9645 N N . THR C 1 254 ? 43.667 46.535 134.796 1.00 47.74 251 THR C N 1
ATOM 9646 C CA . THR C 1 254 ? 42.672 46.417 133.745 1.00 47.67 251 THR C CA 1
ATOM 9647 C C . THR C 1 254 ? 41.273 46.621 134.319 1.00 51.39 251 THR C C 1
ATOM 9648 O O . THR C 1 254 ? 40.959 46.176 135.426 1.00 51.57 251 THR C O 1
ATOM 9652 N N . VAL C 1 255 ? 40.440 47.314 133.559 1.00 49.27 252 VAL C N 1
ATOM 9653 C CA . VAL C 1 255 ? 39.059 47.544 133.937 1.00 50.74 252 VAL C CA 1
ATOM 9654 C C . VAL C 1 255 ? 38.155 46.975 132.852 1.00 53.48 252 VAL C C 1
ATOM 9655 O O . VAL C 1 255 ? 38.407 47.163 131.660 1.00 55.59 252 VAL C O 1
ATOM 9659 N N . THR C 1 256 ? 37.117 46.259 133.262 1.00 51.49 253 THR C N 1
ATOM 9660 C CA . THR C 1 256 ? 36.179 45.696 132.307 1.00 52.32 253 THR C CA 1
ATOM 9661 C C . THR C 1 256 ? 34.845 46.423 132.407 1.00 50.30 253 THR C C 1
ATOM 9662 O O . THR C 1 256 ? 34.310 46.610 133.497 1.00 51.24 253 THR C O 1
ATOM 9666 N N . LEU C 1 257 ? 34.328 46.849 131.259 1.00 51.28 254 LEU C N 1
ATOM 9667 C CA . LEU C 1 257 ? 33.037 47.524 131.196 1.00 50.83 254 LEU C CA 1
ATOM 9668 C C . LEU C 1 257 ? 31.896 46.539 130.972 1.00 59.77 254 LEU C C 1
ATOM 9669 O O . LEU C 1 257 ? 32.117 45.347 130.728 1.00 60.62 254 LEU C O 1
ATOM 9674 N N . GLN C 1 258 ? 30.677 47.064 131.041 1.00 60.17 255 GLN C N 1
ATOM 9675 C CA . GLN C 1 258 ? 29.461 46.281 130.897 1.00 60.59 255 GLN C CA 1
ATOM 9676 C C . GLN C 1 258 ? 29.417 45.502 129.596 1.00 59.51 255 GLN C C 1
ATOM 9677 O O . GLN C 1 258 ? 29.086 44.318 129.587 1.00 58.40 255 GLN C O 1
ATOM 9683 N N . ASP C 1 259 ? 29.745 46.175 128.498 1.00 57.71 256 ASP C N 1
ATOM 9684 C CA . ASP C 1 259 ? 29.657 45.562 127.177 1.00 55.82 256 ASP C CA 1
ATOM 9685 C C . ASP C 1 259 ? 30.866 44.674 126.855 1.00 53.89 256 ASP C C 1
ATOM 9686 O O . ASP C 1 259 ? 30.900 44.017 125.814 1.00 57.49 256 ASP C O 1
ATOM 9691 N N . GLY C 1 260 ? 31.851 44.655 127.749 1.00 50.79 257 GLY C N 1
ATOM 9692 C CA . GLY C 1 260 ? 33.010 43.787 127.585 1.00 53.77 257 GLY C CA 1
ATOM 9693 C C . GLY C 1 260 ? 34.297 44.482 127.170 1.00 56.21 257 GLY C C 1
ATOM 9694 O O . GLY C 1 260 ? 35.343 43.837 127.019 1.00 55.88 257 GLY C O 1
ATOM 9695 N N . THR C 1 261 ? 34.225 45.796 126.977 1.00 58.34 258 THR C N 1
ATOM 9696 C CA . THR C 1 261 ? 35.409 46.577 126.641 1.00 62.39 258 THR C CA 1
ATOM 9697 C C . THR C 1 261 ? 36.391 46.553 127.808 1.00 62.31 258 THR C C 1
ATOM 9698 O O . THR C 1 261 ? 35.996 46.657 128.969 1.00 65.26 258 THR C O 1
ATOM 9702 N N . THR C 1 262 ? 37.671 46.403 127.498 1.00 59.05 259 THR C N 1
ATOM 9703 C CA . THR C 1 262 ? 38.689 46.365 128.533 1.00 57.28 259 THR C CA 1
ATOM 9704 C C . THR C 1 262 ? 39.583 47.585 128.423 1.00 55.73 259 THR C C 1
ATOM 9705 O O . THR C 1 262 ? 39.993 47.971 127.328 1.00 55.77 259 THR C O 1
ATOM 9709 N N . ILE C 1 263 ? 39.872 48.192 129.566 1.00 56.31 260 ILE C N 1
ATOM 9710 C CA . ILE C 1 263 ? 40.695 49.388 129.607 1.00 52.50 260 ILE C CA 1
ATOM 9711 C C . ILE C 1 263 ? 41.953 49.185 130.440 1.00 48.48 260 ILE C C 1
ATOM 9712 O O . ILE C 1 263 ? 41.879 48.902 131.633 1.00 50.34 260 ILE C O 1
ATOM 9717 N N . GLY C 1 264 ? 43.107 49.333 129.805 1.00 46.24 261 GLY C N 1
ATOM 9718 C CA . GLY C 1 264 ? 44.366 49.312 130.523 1.00 48.79 261 GLY C CA 1
ATOM 9719 C C . GLY C 1 264 ? 44.729 50.709 130.991 1.00 53.09 261 GLY C C 1
ATOM 9720 O O . GLY C 1 264 ? 44.567 51.681 130.250 1.00 53.81 261 GLY C O 1
ATOM 9721 N N . TYR C 1 265 ? 45.219 50.812 132.224 1.00 53.53 262 TYR C N 1
ATOM 9722 C CA . TYR C 1 265 ? 45.607 52.100 132.791 1.00 50.34 262 TYR C CA 1
ATOM 9723 C C . TYR C 1 265 ? 46.949 51.998 133.502 1.00 46.28 262 TYR C C 1
ATOM 9724 O O . TYR C 1 265 ? 47.377 50.910 133.861 1.00 45.74 262 TYR C O 1
ATOM 9733 N N . LYS C 1 266 ? 47.592 53.137 133.731 1.00 42.19 263 LYS C N 1
ATOM 9734 C CA . LYS C 1 266 ? 48.779 53.176 134.584 1.00 53.20 263 LYS C CA 1
ATOM 9735 C C . LYS C 1 266 ? 48.406 53.681 135.983 1.00 48.46 263 LYS C C 1
ATOM 9736 O O . LYS C 1 266 ? 48.920 53.188 136.995 1.00 46.04 263 LYS C O 1
ATOM 9742 N N . LYS C 1 267 ? 47.513 54.668 136.029 1.00 42.89 264 LYS C N 1
ATOM 9743 C CA . LYS C 1 267 ? 47.004 55.194 137.287 1.00 38.52 264 LYS C CA 1
ATOM 9744 C C . LYS C 1 267 ? 45.481 55.264 137.221 1.00 39.31 264 LYS C C 1
ATOM 9745 O O . LYS C 1 267 ? 44.904 55.633 136.192 1.00 39.69 264 LYS C O 1
ATOM 9751 N N . LEU C 1 268 ? 44.832 54.901 138.318 1.00 37.39 265 LEU C N 1
ATOM 9752 C CA . LEU C 1 268 ? 43.374 54.875 138.354 1.00 37.70 265 LEU C CA 1
ATOM 9753 C C . LEU C 1 268 ? 42.824 55.866 139.374 1.00 40.03 265 LEU C C 1
ATOM 9754 O O . LEU C 1 268 ? 43.194 55.833 140.543 1.00 42.67 265 LEU C O 1
ATOM 9759 N N . VAL C 1 269 ? 41.949 56.750 138.908 1.00 38.03 266 VAL C N 1
ATOM 9760 C CA . VAL C 1 269 ? 41.179 57.630 139.777 1.00 35.06 266 VAL C CA 1
ATOM 9761 C C . VAL C 1 269 ? 39.765 57.085 139.836 1.00 37.47 266 VAL C C 1
ATOM 9762 O O . VAL C 1 269 ? 39.038 57.119 138.845 1.00 39.00 266 VAL C O 1
ATOM 9766 N N . SER C 1 270 ? 39.389 56.538 140.981 1.00 40.37 267 SER C N 1
ATOM 9767 C CA . SER C 1 270 ? 38.069 55.946 141.120 1.00 43.14 267 SER C CA 1
ATOM 9768 C C . SER C 1 270 ? 37.207 56.843 141.986 1.00 35.30 267 SER C C 1
ATOM 9769 O O . SER C 1 270 ? 37.567 57.136 143.119 1.00 36.83 267 SER C O 1
ATOM 9772 N N . THR C 1 271 ? 36.083 57.295 141.445 1.00 33.50 268 THR C N 1
ATOM 9773 C CA . THR C 1 271 ? 35.198 58.184 142.191 1.00 32.98 268 THR C CA 1
ATOM 9774 C C . THR C 1 271 ? 33.857 57.510 142.504 1.00 39.11 268 THR C C 1
ATOM 9775 O O . THR C 1 271 ? 32.945 58.148 143.039 1.00 37.64 268 THR C O 1
ATOM 9779 N N . MET C 1 272 ? 33.729 56.224 142.173 1.00 37.80 269 MET C N 1
ATOM 9780 C CA . MET C 1 272 ? 32.558 55.466 142.620 1.00 41.85 269 MET C CA 1
ATOM 9781 C C . MET C 1 272 ? 32.690 55.182 144.107 1.00 40.87 269 MET C C 1
ATOM 9782 O O . MET C 1 272 ? 33.785 55.279 144.660 1.00 38.05 269 MET C O 1
ATOM 9787 N N . ALA C 1 273 ? 31.581 54.832 144.750 1.00 37.04 270 ALA C N 1
ATOM 9788 C CA . ALA C 1 273 ? 31.589 54.489 146.172 1.00 38.34 270 ALA C CA 1
ATOM 9789 C C . ALA C 1 273 ? 32.632 53.399 146.460 1.00 37.75 270 ALA C C 1
ATOM 9790 O O . ALA C 1 273 ? 32.707 52.404 145.738 1.00 36.57 270 ALA C O 1
ATOM 9792 N N . VAL C 1 274 ? 33.448 53.594 147.493 1.00 36.30 271 VAL C N 1
ATOM 9793 C CA . VAL C 1 274 ? 34.610 52.731 147.680 1.00 39.63 271 VAL C CA 1
ATOM 9794 C C . VAL C 1 274 ? 34.183 51.309 148.055 1.00 38.58 271 VAL C C 1
ATOM 9795 O O . VAL C 1 274 ? 34.925 50.364 147.821 1.00 40.09 271 VAL C O 1
ATOM 9799 N N . ASP C 1 275 ? 32.972 51.144 148.583 1.00 40.96 272 ASP C N 1
ATOM 9800 C CA . ASP C 1 275 ? 32.476 49.796 148.850 1.00 35.42 272 ASP C CA 1
ATOM 9801 C C . ASP C 1 275 ? 32.057 49.098 147.568 1.00 39.11 272 ASP C C 1
ATOM 9802 O O . ASP C 1 275 ? 32.215 47.884 147.456 1.00 40.63 272 ASP C O 1
ATOM 9807 N N . PHE C 1 276 ? 31.537 49.849 146.597 1.00 35.44 273 PHE C N 1
ATOM 9808 C CA . PHE C 1 276 ? 31.298 49.282 145.261 1.00 35.18 273 PHE C CA 1
ATOM 9809 C C . PHE C 1 276 ? 32.626 48.945 144.558 1.00 36.92 273 PHE C C 1
ATOM 9810 O O . PHE C 1 276 ? 32.713 47.987 143.798 1.00 40.22 273 PHE C O 1
ATOM 9818 N N . LEU C 1 277 ? 33.656 49.748 144.796 1.00 37.35 274 LEU C N 1
ATOM 9819 C CA . LEU C 1 277 ? 34.936 49.525 144.127 1.00 41.89 274 LEU C CA 1
ATOM 9820 C C . LEU C 1 277 ? 35.558 48.220 144.613 1.00 37.93 274 LEU C C 1
ATOM 9821 O O . LEU C 1 277 ? 36.056 47.435 143.816 1.00 44.47 274 LEU C O 1
ATOM 9826 N N . ALA C 1 278 ? 35.502 47.994 145.922 1.00 38.22 275 ALA C N 1
ATOM 9827 C CA . ALA C 1 278 ? 36.044 46.780 146.516 1.00 40.73 275 ALA C CA 1
ATOM 9828 C C . ALA C 1 278 ? 35.373 45.562 145.897 1.00 41.70 275 ALA C C 1
ATOM 9829 O O . ALA C 1 278 ? 36.041 44.594 145.544 1.00 45.05 275 ALA C O 1
ATOM 9831 N N . GLU C 1 279 ? 34.052 45.634 145.741 1.00 40.57 276 GLU C N 1
ATOM 9832 C CA . GLU C 1 279 ? 33.296 44.567 145.097 1.00 43.85 276 GLU C CA 1
ATOM 9833 C C . GLU C 1 279 ? 33.740 44.362 143.654 1.00 47.03 276 GLU C C 1
ATOM 9834 O O . GLU C 1 279 ? 33.891 43.225 143.197 1.00 50.07 276 GLU C O 1
ATOM 9840 N N . ALA C 1 280 ? 33.947 45.461 142.934 1.00 46.26 277 ALA C N 1
ATOM 9841 C CA . ALA C 1 280 ? 34.355 45.374 141.534 1.00 47.49 277 ALA C CA 1
ATOM 9842 C C . ALA C 1 280 ? 35.783 44.850 141.415 1.00 50.15 277 ALA C C 1
ATOM 9843 O O . ALA C 1 280 ? 36.178 44.328 140.372 1.00 53.96 277 ALA C O 1
ATOM 9845 N N . MET C 1 281 ? 36.553 44.977 142.490 1.00 48.92 278 MET C N 1
ATOM 9846 C CA . MET C 1 281 ? 37.914 44.449 142.511 1.00 47.73 278 MET C CA 1
ATOM 9847 C C . MET C 1 281 ? 37.949 42.975 142.898 1.00 49.36 278 MET C C 1
ATOM 9848 O O . MET C 1 281 ? 38.999 42.338 142.817 1.00 48.88 278 MET C O 1
ATOM 9853 N N . ASN C 1 282 ? 36.803 42.444 143.321 1.00 45.48 279 ASN C N 1
ATOM 9854 C CA . ASN C 1 282 ? 36.712 41.097 143.891 1.00 48.41 279 ASN C CA 1
ATOM 9855 C C . ASN C 1 282 ? 37.792 40.868 144.951 1.00 54.63 279 ASN C C 1
ATOM 9856 O O . ASN C 1 282 ? 38.378 39.791 145.045 1.00 59.43 279 ASN C O 1
ATOM 9861 N N . ASP C 1 283 ? 38.036 41.913 145.736 1.00 53.90 280 ASP C N 1
ATOM 9862 C CA . ASP C 1 283 ? 39.039 41.931 146.791 1.00 54.52 280 ASP C CA 1
ATOM 9863 C C . ASP C 1 283 ? 38.354 41.672 148.132 1.00 53.30 280 ASP C C 1
ATOM 9864 O O . ASP C 1 283 ? 37.726 42.571 148.699 1.00 50.03 280 ASP C O 1
ATOM 9869 N N . GLN C 1 284 ? 38.469 40.444 148.630 1.00 53.58 281 GLN C N 1
ATOM 9870 C CA . GLN C 1 284 ? 37.760 40.033 149.842 1.00 54.76 281 GLN C CA 1
ATOM 9871 C C . GLN C 1 284 ? 38.136 40.904 151.040 1.00 53.19 281 GLN C C 1
ATOM 9872 O O . GLN C 1 284 ? 37.265 41.388 151.768 1.00 49.03 281 GLN C O 1
ATOM 9874 N N . GLU C 1 285 ? 39.432 41.116 151.235 1.00 50.88 282 GLU C N 1
ATOM 9875 C CA . GLU C 1 285 ? 39.896 41.923 152.355 1.00 52.22 282 GLU C CA 1
ATOM 9876 C C . GLU C 1 285 ? 39.304 43.326 152.318 1.00 50.97 282 GLU C C 1
ATOM 9877 O O . GLU C 1 285 ? 38.865 43.851 153.340 1.00 50.60 282 GLU C O 1
ATOM 9883 N N . LEU C 1 286 ? 39.283 43.923 151.131 1.00 49.28 283 LEU C N 1
ATOM 9884 C CA . LEU C 1 286 ? 38.744 45.266 150.964 1.00 50.76 283 LEU C CA 1
ATOM 9885 C C . LEU C 1 286 ? 37.228 45.319 151.119 1.00 50.55 283 LEU C C 1
ATOM 9886 O O . LEU C 1 286 ? 36.685 46.309 151.605 1.00 48.80 283 LEU C O 1
ATOM 9891 N N . VAL C 1 287 ? 36.541 44.258 150.705 1.00 50.94 284 VAL C N 1
ATOM 9892 C CA . VAL C 1 287 ? 35.090 44.223 150.848 1.00 48.53 284 VAL C CA 1
ATOM 9893 C C . VAL C 1 287 ? 34.720 44.234 152.323 1.00 48.83 284 VAL C C 1
ATOM 9894 O O . VAL C 1 287 ? 33.821 44.970 152.745 1.00 52.18 284 VAL C O 1
ATOM 9898 N N . GLY C 1 288 ? 35.438 43.433 153.103 1.00 47.00 285 GLY C N 1
ATOM 9899 C CA . GLY C 1 288 ? 35.266 43.412 154.542 1.00 46.17 285 GLY C CA 1
ATOM 9900 C C . GLY C 1 288 ? 35.442 44.791 155.147 1.00 46.30 285 GLY C C 1
ATOM 9901 O O . GLY C 1 288 ? 34.579 45.268 155.885 1.00 47.01 285 GLY C O 1
ATOM 9902 N N . LEU C 1 289 ? 36.552 45.440 154.815 1.00 46.37 286 LEU C N 1
ATOM 9903 C CA . LEU C 1 289 ? 36.849 46.761 155.357 1.00 44.06 286 LEU C CA 1
ATOM 9904 C C . LEU C 1 289 ? 35.807 47.809 154.976 1.00 46.06 286 LEU C C 1
ATOM 9905 O O . LEU C 1 289 ? 35.341 48.562 155.836 1.00 40.08 286 LEU C O 1
ATOM 9910 N N . THR C 1 290 ? 35.444 47.868 153.697 1.00 41.46 287 THR C N 1
ATOM 9911 C CA . THR C 1 290 ? 34.520 48.903 153.249 1.00 38.94 287 THR C CA 1
ATOM 9912 C C . THR C 1 290 ? 33.132 48.635 153.820 1.00 43.46 287 THR C C 1
ATOM 9913 O O . THR C 1 290 ? 32.331 49.548 153.970 1.00 46.26 287 THR C O 1
ATOM 9917 N N . LYS C 1 291 ? 32.869 47.378 154.160 1.00 43.26 288 LYS C N 1
ATOM 9918 C CA . LYS C 1 291 ? 31.626 47.008 154.812 1.00 44.20 288 LYS C CA 1
ATOM 9919 C C . LYS C 1 291 ? 31.515 47.611 156.216 1.00 45.78 288 LYS C C 1
ATOM 9920 O O . LYS C 1 291 ? 30.423 47.694 156.774 1.00 53.18 288 LYS C O 1
ATOM 9926 N N . GLN C 1 292 ? 32.638 48.043 156.782 1.00 41.53 289 GLN C N 1
ATOM 9927 C CA . GLN C 1 292 ? 32.629 48.615 158.127 1.00 41.81 289 GLN C CA 1
ATOM 9928 C C . GLN C 1 292 ? 32.332 50.109 158.108 1.00 36.58 289 GLN C C 1
ATOM 9929 O O . GLN C 1 292 ? 32.102 50.725 159.154 1.00 35.26 289 GLN C O 1
ATOM 9935 N N . LEU C 1 293 ? 32.359 50.695 156.919 1.00 32.74 290 LEU C N 1
ATOM 9936 C CA . LEU C 1 293 ? 32.004 52.092 156.763 1.00 32.78 290 LEU C CA 1
ATOM 9937 C C . LEU C 1 293 ? 30.495 52.252 156.969 1.00 38.31 290 LEU C C 1
ATOM 9938 O O . LEU C 1 293 ? 29.719 51.351 156.656 1.00 43.29 290 LEU C O 1
ATOM 9943 N N . PHE C 1 294 ? 30.075 53.379 157.524 1.00 36.83 291 PHE C N 1
ATOM 9944 C CA . PHE C 1 294 ? 28.644 53.617 157.696 1.00 35.92 291 PHE C CA 1
ATOM 9945 C C . PHE C 1 294 ? 28.171 54.712 156.751 1.00 31.75 291 PHE C C 1
ATOM 9946 O O . PHE C 1 294 ? 28.879 55.680 156.502 1.00 32.21 291 PHE C O 1
ATOM 9954 N N . TYR C 1 295 ? 26.975 54.553 156.206 1.00 31.91 292 TYR C N 1
ATOM 9955 C CA . TYR C 1 295 ? 26.381 55.635 155.432 1.00 28.07 292 TYR C CA 1
ATOM 9956 C C . TYR C 1 295 ? 24.882 55.609 155.576 1.00 31.96 292 TYR C C 1
ATOM 9957 O O . TYR C 1 295 ? 24.314 54.595 155.950 1.00 26.91 292 TYR C O 1
ATOM 9966 N N . SER C 1 296 ? 24.249 56.745 155.307 1.00 31.52 293 SER C N 1
ATOM 9967 C CA . SER C 1 296 ? 22.802 56.819 155.274 1.00 27.78 293 SER C CA 1
ATOM 9968 C C . SER C 1 296 ? 22.349 57.003 153.833 1.00 33.15 293 SER C C 1
ATOM 9969 O O . SER C 1 296 ? 23.091 57.555 153.005 1.00 25.90 293 SER C O 1
ATOM 9972 N N . SER C 1 297 ? 21.149 56.503 153.540 1.00 29.43 294 SER C N 1
ATOM 9973 C CA . SER C 1 297 ? 20.484 56.739 152.269 1.00 30.64 294 SER C CA 1
ATOM 9974 C C . SER C 1 297 ? 19.652 58.027 152.353 1.00 34.14 294 SER C C 1
ATOM 9975 O O . SER C 1 297 ? 19.239 58.435 153.442 1.00 31.02 294 SER C O 1
ATOM 9978 N N . THR C 1 298 ? 19.411 58.660 151.206 1.00 29.89 295 THR C N 1
ATOM 9979 C CA . THR C 1 298 ? 18.666 59.916 151.161 1.00 29.94 295 THR C CA 1
ATOM 9980 C C . THR C 1 298 ? 17.402 59.805 150.328 1.00 32.24 295 THR C C 1
ATOM 9981 O O . THR C 1 298 ? 17.464 59.466 149.148 1.00 40.10 295 THR C O 1
ATOM 9985 N N . HIS C 1 299 ? 16.260 60.093 150.940 1.00 28.05 296 HIS C N 1
ATOM 9986 C CA . HIS C 1 299 ? 15.009 60.191 150.201 1.00 26.67 296 HIS C CA 1
ATOM 9987 C C . HIS C 1 299 ? 14.761 61.643 149.842 1.00 31.51 296 HIS C C 1
ATOM 9988 O O . HIS C 1 299 ? 14.712 62.506 150.720 1.00 26.28 296 HIS C O 1
ATOM 9995 N N . VAL C 1 300 ? 14.617 61.918 148.555 1.00 28.22 297 VAL C N 1
ATOM 9996 C CA . VAL C 1 300 ? 14.278 63.259 148.136 1.00 28.58 297 VAL C CA 1
ATOM 9997 C C . VAL C 1 300 ? 12.801 63.262 147.781 1.00 27.95 297 VAL C C 1
ATOM 9998 O O . VAL C 1 300 ? 12.367 62.435 147.000 1.00 29.52 297 VAL C O 1
ATOM 10002 N N . ILE C 1 301 ? 12.032 64.148 148.406 1.00 25.32 298 ILE C N 1
ATOM 10003 C CA . ILE C 1 301 ? 10.617 64.308 148.086 1.00 28.99 298 ILE C CA 1
ATOM 10004 C C . ILE C 1 301 ? 10.422 65.706 147.548 1.00 27.29 298 ILE C C 1
ATOM 10005 O O . ILE C 1 301 ? 10.901 66.669 148.143 1.00 28.98 298 ILE C O 1
ATOM 10010 N N . GLY C 1 302 ? 9.754 65.812 146.406 1.00 26.04 299 GLY C N 1
ATOM 10011 C CA . GLY C 1 302 ? 9.428 67.110 145.839 1.00 25.98 299 GLY C CA 1
ATOM 10012 C C . GLY C 1 302 ? 7.924 67.335 145.805 1.00 31.94 299 GLY C C 1
ATOM 10013 O O . GLY C 1 302 ? 7.152 66.415 145.520 1.00 29.77 299 GLY C O 1
ATOM 10014 N N . VAL C 1 303 ? 7.507 68.558 146.113 1.00 28.45 300 VAL C N 1
ATOM 10015 C CA . VAL C 1 303 ? 6.098 68.924 146.094 1.00 30.15 300 VAL C CA 1
ATOM 10016 C C . VAL C 1 303 ? 5.918 70.235 145.331 1.00 31.93 300 VAL C C 1
ATOM 10017 O O . VAL C 1 303 ? 6.531 71.255 145.672 1.00 36.72 300 VAL C O 1
ATOM 10021 N N . GLY C 1 304 ? 5.108 70.188 144.279 1.00 27.04 301 GLY C N 1
ATOM 10022 C CA . GLY C 1 304 ? 4.807 71.363 143.483 1.00 27.33 301 GLY C CA 1
ATOM 10023 C C . GLY C 1 304 ? 3.442 71.918 143.861 1.00 32.06 301 GLY C C 1
ATOM 10024 O O . GLY C 1 304 ? 2.442 71.197 143.875 1.00 29.10 301 GLY C O 1
ATOM 10025 N N . VAL C 1 305 ? 3.409 73.212 144.157 1.00 29.69 302 VAL C N 1
ATOM 10026 C CA . VAL C 1 305 ? 2.244 73.845 144.750 1.00 28.62 302 VAL C CA 1
ATOM 10027 C C . VAL C 1 305 ? 1.721 74.939 143.839 1.00 31.14 302 VAL C C 1
ATOM 10028 O O . VAL C 1 305 ? 2.505 75.720 143.302 1.00 33.88 302 VAL C O 1
ATOM 10032 N N . ARG C 1 306 ? 0.407 74.997 143.650 1.00 28.16 303 ARG C N 1
ATOM 10033 C CA . ARG C 1 306 ? -0.178 76.079 142.864 1.00 31.18 303 ARG C CA 1
ATOM 10034 C C . ARG C 1 306 ? -0.229 77.356 143.700 1.00 34.05 303 ARG C C 1
ATOM 10035 O O . ARG C 1 306 ? -0.560 77.319 144.889 1.00 30.64 303 ARG C O 1
ATOM 10043 N N . GLY C 1 307 ? 0.103 78.479 143.074 1.00 34.38 304 GLY C N 1
ATOM 10044 C CA . GLY C 1 307 ? -0.055 79.775 143.705 1.00 38.44 304 GLY C CA 1
ATOM 10045 C C . GLY C 1 307 ? 1.225 80.575 143.716 1.00 40.13 304 GLY C C 1
ATOM 10046 O O . GLY C 1 307 ? 2.315 80.026 143.554 1.00 42.47 304 GLY C O 1
ATOM 10047 N N . SER C 1 308 ? 1.101 81.881 143.905 1.00 41.30 305 SER C N 1
ATOM 10048 C CA . SER C 1 308 ? 2.283 82.707 144.082 1.00 43.50 305 SER C CA 1
ATOM 10049 C C . SER C 1 308 ? 2.858 82.397 145.451 1.00 36.10 305 SER C C 1
ATOM 10050 O O . SER C 1 308 ? 2.173 81.852 146.314 1.00 35.64 305 SER C O 1
ATOM 10053 N N . ARG C 1 309 ? 4.125 82.727 145.640 1.00 36.34 306 ARG C N 1
ATOM 10054 C CA . ARG C 1 309 ? 4.825 82.437 146.880 1.00 37.54 306 ARG C CA 1
ATOM 10055 C C . ARG C 1 309 ? 4.122 83.037 148.095 1.00 35.49 306 ARG C C 1
ATOM 10056 O O . ARG C 1 309 ? 3.953 84.253 148.170 1.00 34.13 306 ARG C O 1
ATOM 10064 N N . PRO C 1 310 ? 3.704 82.189 149.050 1.00 31.81 307 PRO C N 1
ATOM 10065 C CA . PRO C 1 310 ? 2.993 82.694 150.238 1.00 35.05 307 PRO C CA 1
ATOM 10066 C C . PRO C 1 310 ? 3.867 83.629 151.080 1.00 36.56 307 PRO C C 1
ATOM 10067 O O . PRO C 1 310 ? 5.091 83.460 151.119 1.00 30.69 307 PRO C O 1
ATOM 10071 N N . GLU C 1 311 ? 3.239 84.600 151.737 1.00 33.62 308 GLU C N 1
ATOM 10072 C CA . GLU C 1 311 ? 3.956 85.575 152.546 1.00 35.39 308 GLU C CA 1
ATOM 10073 C C . GLU C 1 311 ? 4.777 84.876 153.623 1.00 35.30 308 GLU C C 1
ATOM 10074 O O . GLU C 1 311 ? 5.901 85.287 153.926 1.00 37.30 308 GLU C O 1
ATOM 10076 N N . ARG C 1 312 ? 4.223 83.802 154.179 1.00 27.18 309 ARG C N 1
ATOM 10077 C CA . ARG C 1 312 ? 4.854 83.115 155.302 1.00 31.59 309 ARG C CA 1
ATOM 10078 C C . ARG C 1 312 ? 6.152 82.434 154.872 1.00 30.00 309 ARG C C 1
ATOM 10079 O O . ARG C 1 312 ? 7.022 82.186 155.694 1.00 35.04 309 ARG C O 1
ATOM 10087 N N . ILE C 1 313 ? 6.264 82.139 153.581 1.00 29.25 310 ILE C N 1
ATOM 10088 C CA . ILE C 1 313 ? 7.448 81.492 153.026 1.00 29.16 310 ILE C CA 1
ATOM 10089 C C . ILE C 1 313 ? 8.492 82.553 152.694 1.00 33.18 310 ILE C C 1
ATOM 10090 O O . ILE C 1 313 ? 9.625 82.485 153.153 1.00 31.07 310 ILE C O 1
ATOM 10095 N N . GLY C 1 314 ? 8.095 83.539 151.899 1.00 30.64 311 GLY C N 1
ATOM 10096 C CA . GLY C 1 314 ? 8.964 84.653 151.579 1.00 33.19 311 GLY C CA 1
ATOM 10097 C C . GLY C 1 314 ? 10.298 84.254 150.982 1.00 32.65 311 GLY C C 1
ATOM 10098 O O . GLY C 1 314 ? 10.371 83.371 150.132 1.00 33.53 311 GLY C O 1
ATOM 10099 N N . ASP C 1 315 ? 11.359 84.904 151.444 1.00 31.90 312 ASP C N 1
ATOM 10100 C CA . ASP C 1 315 ? 12.682 84.721 150.853 1.00 34.31 312 ASP C CA 1
ATOM 10101 C C . ASP C 1 315 ? 13.457 83.542 151.452 1.00 31.26 312 ASP C C 1
ATOM 10102 O O . ASP C 1 315 ? 14.661 83.393 151.220 1.00 28.98 312 ASP C O 1
ATOM 10107 N N . LYS C 1 316 ? 12.772 82.708 152.223 1.00 26.17 313 LYS C N 1
ATOM 10108 C CA . LYS C 1 316 ? 13.416 81.541 152.822 1.00 31.59 313 LYS C CA 1
ATOM 10109 C C . LYS C 1 316 ? 14.082 80.641 151.772 1.00 32.98 313 LYS C C 1
ATOM 10110 O O . LYS C 1 316 ? 13.495 80.358 150.731 1.00 32.33 313 LYS C O 1
ATOM 10116 N N . CYS C 1 317 ? 15.306 80.197 152.043 1.00 27.73 314 CYS C N 1
ATOM 10117 C CA . CYS C 1 317 ? 15.993 79.311 151.107 1.00 30.92 314 CYS C CA 1
ATOM 10118 C C . CYS C 1 317 ? 15.960 77.874 151.590 1.00 27.86 314 CYS C C 1
ATOM 10119 O O . CYS C 1 317 ? 15.293 77.041 150.979 1.00 30.06 314 CYS C O 1
ATOM 10122 N N . TRP C 1 318 ? 16.662 77.567 152.676 1.00 25.74 315 TRP C N 1
ATOM 10123 C CA . TRP C 1 318 ? 16.507 76.235 153.258 1.00 25.47 315 TRP C CA 1
ATOM 10124 C C . TRP C 1 318 ? 16.171 76.314 154.745 1.00 24.80 315 TRP C C 1
ATOM 10125 O O . TRP C 1 318 ? 16.352 77.342 155.399 1.00 26.96 315 TRP C O 1
ATOM 10136 N N . LEU C 1 319 ? 15.657 75.207 155.260 1.00 27.71 316 LEU C N 1
ATOM 10137 C CA . LEU C 1 319 ? 14.979 75.168 156.545 1.00 23.31 316 LEU C CA 1
ATOM 10138 C C . LEU C 1 319 ? 15.330 73.876 157.284 1.00 22.19 316 LEU C C 1
ATOM 10139 O O . LEU C 1 319 ? 15.299 72.798 156.691 1.00 22.64 316 LEU C O 1
ATOM 10144 N N . TYR C 1 320 ? 15.631 73.997 158.575 1.00 20.71 317 TYR C N 1
ATOM 10145 C CA . TYR C 1 320 ? 16.005 72.864 159.427 1.00 25.23 317 TYR C CA 1
ATOM 10146 C C . TYR C 1 320 ? 14.868 72.414 160.340 1.00 26.08 317 TYR C C 1
ATOM 10147 O O . TYR C 1 320 ? 14.191 73.247 160.924 1.00 25.26 317 TYR C O 1
ATOM 10156 N N . PHE C 1 321 ? 14.698 71.106 160.510 1.00 21.12 318 PHE C N 1
ATOM 10157 C CA . PHE C 1 321 ? 13.552 70.596 161.248 1.00 19.86 318 PHE C CA 1
ATOM 10158 C C . PHE C 1 321 ? 13.930 69.599 162.340 1.00 20.74 318 PHE C C 1
ATOM 10159 O O . PHE C 1 321 ? 13.920 68.398 162.126 1.00 25.27 318 PHE C O 1
ATOM 10167 N N . PRO C 1 322 ? 14.259 70.107 163.526 1.00 19.72 319 PRO C N 1
ATOM 10168 C CA . PRO C 1 322 ? 14.628 69.216 164.630 1.00 24.01 319 PRO C CA 1
ATOM 10169 C C . PRO C 1 322 ? 13.449 68.420 165.195 1.00 25.57 319 PRO C C 1
ATOM 10170 O O . PRO C 1 322 ? 13.682 67.350 165.748 1.00 25.40 319 PRO C O 1
ATOM 10174 N N . GLU C 1 323 ? 12.220 68.921 165.070 1.00 21.01 320 GLU C N 1
ATOM 10175 C CA . GLU C 1 323 ? 11.104 68.323 165.806 1.00 21.54 320 GLU C CA 1
ATOM 10176 C C . GLU C 1 323 ? 10.547 67.053 165.143 1.00 28.04 320 GLU C C 1
ATOM 10177 O O . GLU C 1 323 ? 10.828 66.762 163.979 1.00 32.33 320 GLU C O 1
ATOM 10183 N N . ASP C 1 324 ? 9.744 66.312 165.901 1.00 30.54 321 ASP C N 1
ATOM 10184 C CA . ASP C 1 324 ? 9.210 65.027 165.462 1.00 27.90 321 ASP C CA 1
ATOM 10185 C C . ASP C 1 324 ? 7.857 65.119 164.740 1.00 30.66 321 ASP C C 1
ATOM 10186 O O . ASP C 1 324 ? 7.233 64.092 164.506 1.00 35.05 321 ASP C O 1
ATOM 10188 N N . ASN C 1 325 ? 7.386 66.318 164.374 1.00 29.37 322 ASN C N 1
ATOM 10189 C CA . ASN C 1 325 ? 6.090 66.385 163.684 1.00 30.18 322 ASN C CA 1
ATOM 10190 C C . ASN C 1 325 ? 6.223 66.321 162.162 1.00 29.03 322 ASN C C 1
ATOM 10191 O O . ASN C 1 325 ? 5.266 66.571 161.428 1.00 26.22 322 ASN C O 1
ATOM 10196 N N . CYS C 1 326 ? 7.413 65.972 161.696 1.00 26.66 323 CYS C N 1
ATOM 10197 C CA . CYS C 1 326 ? 7.667 65.818 160.270 1.00 28.55 323 CYS C CA 1
ATOM 10198 C C . CYS C 1 326 ? 8.853 64.881 160.110 1.00 28.62 323 CYS C C 1
ATOM 10199 O O . CYS C 1 326 ? 9.746 64.887 160.943 1.00 28.92 323 CYS C O 1
ATOM 10202 N N . PRO C 1 327 ? 8.857 64.061 159.050 1.00 29.32 324 PRO C N 1
ATOM 10203 C CA . PRO C 1 327 ? 9.937 63.081 158.852 1.00 29.66 324 PRO C CA 1
ATOM 10204 C C . PRO C 1 327 ? 11.208 63.658 158.198 1.00 31.38 324 PRO C C 1
ATOM 10205 O O . PRO C 1 327 ? 12.284 63.063 158.298 1.00 28.86 324 PRO C O 1
ATOM 10209 N N . PHE C 1 328 ? 11.097 64.808 157.546 1.00 31.07 325 PHE C N 1
ATOM 10210 C CA . PHE C 1 328 ? 12.258 65.374 156.868 1.00 28.23 325 PHE C CA 1
ATOM 10211 C C . PHE C 1 328 ? 13.125 66.216 157.816 1.00 31.28 325 PHE C C 1
ATOM 10212 O O . PHE C 1 328 ? 12.625 66.841 158.750 1.00 28.89 325 PHE C O 1
ATOM 10220 N N . TYR C 1 329 ? 14.433 66.226 157.578 1.00 28.59 326 TYR C N 1
ATOM 10221 C CA . TYR C 1 329 ? 15.320 67.045 158.385 1.00 26.04 326 TYR C CA 1
ATOM 10222 C C . TYR C 1 329 ? 15.524 68.411 157.749 1.00 26.14 326 TYR C C 1
ATOM 10223 O O . TYR C 1 329 ? 15.789 69.389 158.443 1.00 25.94 326 TYR C O 1
ATOM 10232 N N . ARG C 1 330 ? 15.399 68.482 156.427 1.00 27.83 327 ARG C N 1
ATOM 10233 C CA . ARG C 1 330 ? 15.607 69.747 155.733 1.00 25.30 327 ARG C CA 1
ATOM 10234 C C . ARG C 1 330 ? 14.580 69.982 154.628 1.00 25.02 327 ARG C C 1
ATOM 10235 O O . ARG C 1 330 ? 14.172 69.046 153.933 1.00 27.39 327 ARG C O 1
ATOM 10243 N N . ALA C 1 331 ? 14.169 71.240 154.479 1.00 22.08 328 ALA C N 1
ATOM 10244 C CA . ALA C 1 331 ? 13.316 71.647 153.374 1.00 24.48 328 ALA C CA 1
ATOM 10245 C C . ALA C 1 331 ? 13.966 72.787 152.607 1.00 27.98 328 ALA C C 1
ATOM 10246 O O . ALA C 1 331 ? 14.594 73.663 153.200 1.00 28.52 328 ALA C O 1
ATOM 10248 N N . THR C 1 332 ? 13.806 72.773 151.287 1.00 21.67 329 THR C N 1
ATOM 10249 C CA . THR C 1 332 ? 14.329 73.836 150.438 1.00 23.38 329 THR C CA 1
ATOM 10250 C C . THR C 1 332 ? 13.203 74.463 149.645 1.00 28.94 329 THR C C 1
ATOM 10251 O O . THR C 1 332 ? 12.358 73.744 149.089 1.00 26.20 329 THR C O 1
ATOM 10255 N N . ILE C 1 333 ? 13.150 75.796 149.622 1.00 23.24 330 ILE C N 1
ATOM 10256 C CA . ILE C 1 333 ? 12.170 76.473 148.770 1.00 24.13 330 ILE C CA 1
ATOM 10257 C C . ILE C 1 333 ? 12.784 76.609 147.385 1.00 24.86 330 ILE C C 1
ATOM 10258 O O . ILE C 1 333 ? 13.297 77.669 147.008 1.00 26.39 330 ILE C O 1
ATOM 10263 N N . PHE C 1 334 ? 12.749 75.510 146.641 1.00 28.97 331 PHE C N 1
ATOM 10264 C CA . PHE C 1 334 ? 13.521 75.368 145.419 1.00 25.74 331 PHE C CA 1
ATOM 10265 C C . PHE C 1 334 ? 13.064 76.339 144.343 1.00 29.36 331 PHE C C 1
ATOM 10266 O O . PHE C 1 334 ? 13.850 76.707 143.465 1.00 28.68 331 PHE C O 1
ATOM 10274 N N . SER C 1 335 ? 11.791 76.741 144.403 1.00 28.18 332 SER C N 1
ATOM 10275 C CA . SER C 1 335 ? 11.270 77.748 143.480 1.00 25.73 332 SER C CA 1
ATOM 10276 C C . SER C 1 335 ? 11.938 79.117 143.699 1.00 27.74 332 SER C C 1
ATOM 10277 O O . SER C 1 335 ? 11.905 79.963 142.810 1.00 28.73 332 SER C O 1
ATOM 10280 N N . ASN C 1 336 ? 12.556 79.317 144.864 1.00 27.74 333 ASN C N 1
ATOM 10281 C CA . ASN C 1 336 ? 13.283 80.565 145.147 1.00 31.59 333 ASN C CA 1
ATOM 10282 C C . ASN C 1 336 ? 14.675 80.608 144.542 1.00 31.23 333 ASN C C 1
ATOM 10283 O O . ASN C 1 336 ? 15.300 81.669 144.521 1.00 35.10 333 ASN C O 1
ATOM 10288 N N . TYR C 1 337 ? 15.168 79.465 144.065 1.00 31.73 334 TYR C N 1
ATOM 10289 C CA . TYR C 1 337 ? 16.533 79.387 143.541 1.00 32.27 334 TYR C CA 1
ATOM 10290 C C . TYR C 1 337 ? 16.609 79.820 142.070 1.00 33.80 334 TYR C C 1
ATOM 10291 O O . TYR C 1 337 ? 17.567 80.470 141.654 1.00 30.90 334 TYR C O 1
ATOM 10300 N N . SER C 1 338 ? 15.590 79.474 141.293 1.00 31.54 335 SER C N 1
ATOM 10301 C CA . SER C 1 338 ? 15.477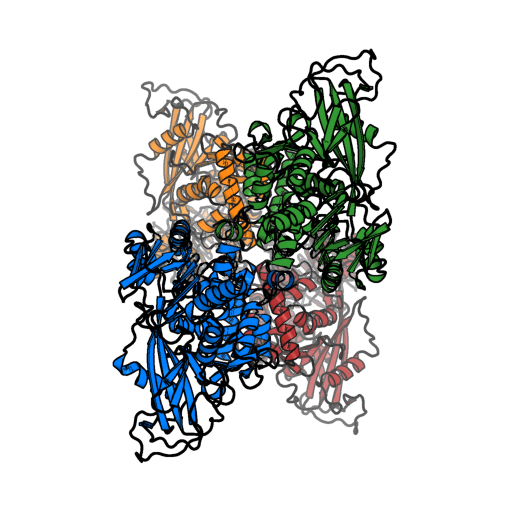 79.935 139.911 1.00 28.66 335 SER C CA 1
ATOM 10302 C C . SER C 1 338 ? 14.034 79.859 139.430 1.00 33.33 335 SER C C 1
ATOM 10303 O O . SER C 1 338 ? 13.326 78.909 139.739 1.00 28.03 335 SER C O 1
ATOM 10306 N N . PRO C 1 339 ? 13.595 80.858 138.657 1.00 37.79 336 PRO C N 1
ATOM 10307 C CA . PRO C 1 339 ? 12.244 80.813 138.100 1.00 36.92 336 PRO C CA 1
ATOM 10308 C C . PRO C 1 339 ? 12.050 79.633 137.153 1.00 37.13 336 PRO C C 1
ATOM 10309 O O . PRO C 1 339 ? 10.919 79.297 136.803 1.00 33.30 336 PRO C O 1
ATOM 10313 N N . TYR C 1 340 ? 13.146 79.009 136.743 1.00 32.42 337 TYR C N 1
ATOM 10314 C CA . TYR C 1 340 ? 13.069 77.914 135.790 1.00 38.25 337 TYR C CA 1
ATOM 10315 C C . TYR C 1 340 ? 13.131 76.545 136.461 1.00 37.25 337 TYR C C 1
ATOM 10316 O O . TYR C 1 340 ? 13.327 75.538 135.786 1.00 36.57 337 TYR C O 1
ATOM 10325 N N . ASN C 1 341 ? 12.976 76.501 137.782 1.00 33.84 338 ASN C N 1
ATOM 10326 C CA . ASN C 1 341 ? 12.896 75.216 138.474 1.00 31.46 338 ASN C CA 1
ATOM 10327 C C . ASN C 1 341 ? 11.469 74.650 138.466 1.00 28.54 338 ASN C C 1
ATOM 10328 O O . ASN C 1 341 ? 11.227 73.564 138.976 1.00 32.78 338 ASN C O 1
ATOM 10333 N N . GLN C 1 342 ? 10.536 75.406 137.901 1.00 34.59 339 GLN C N 1
ATOM 10334 C CA . GLN C 1 342 ? 9.124 75.028 137.857 1.00 36.83 339 GLN C CA 1
ATOM 10335 C C . GLN C 1 342 ? 8.503 75.702 136.647 1.00 36.94 339 GLN C C 1
ATOM 10336 O O . GLN C 1 342 ? 9.116 76.603 136.070 1.00 34.17 339 GLN C O 1
ATOM 10342 N N . PRO C 1 343 ? 7.294 75.270 136.245 1.00 33.75 340 PRO C N 1
ATOM 10343 C CA . PRO C 1 343 ? 6.736 75.839 135.013 1.00 35.03 340 PRO C CA 1
ATOM 10344 C C . PRO C 1 343 ? 6.430 77.334 135.124 1.00 37.46 340 PRO C C 1
ATOM 10345 O O . PRO C 1 343 ? 6.311 77.858 136.231 1.00 38.09 340 PRO C O 1
ATOM 10349 N N . GLU C 1 344 ? 6.317 78.002 133.979 1.00 40.51 341 GLU C N 1
ATOM 10350 C CA . GLU C 1 344 ? 5.853 79.385 133.922 1.00 42.30 341 GLU C CA 1
ATOM 10351 C C . GLU C 1 344 ? 4.394 79.460 134.377 1.00 45.20 341 GLU C C 1
ATOM 10352 O O . GLU C 1 344 ? 3.672 78.460 134.322 1.00 40.24 341 GLU C O 1
ATOM 10354 N N . ALA C 1 345 ? 3.970 80.645 134.811 1.00 42.74 342 ALA C N 1
ATOM 10355 C CA . ALA C 1 345 ? 2.619 80.844 135.337 1.00 42.73 342 ALA C CA 1
ATOM 10356 C C . ALA C 1 345 ? 1.525 80.435 134.342 1.00 47.31 342 ALA C C 1
ATOM 10357 O O . ALA C 1 345 ? 0.468 79.963 134.744 1.00 49.14 342 ALA C O 1
ATOM 10359 N N . SER C 1 346 ? 1.796 80.599 133.050 1.00 47.17 343 SER C N 1
ATOM 10360 C CA . SER C 1 346 ? 0.816 80.309 132.009 1.00 52.60 343 SER C CA 1
ATOM 10361 C C . SER C 1 346 ? 0.659 78.817 131.719 1.00 54.97 343 SER C C 1
ATOM 10362 O O . SER C 1 346 ? -0.265 78.426 131.017 1.00 57.28 343 SER C O 1
ATOM 10365 N N . ALA C 1 347 ? 1.565 77.992 132.236 1.00 52.21 344 ALA C N 1
ATOM 10366 C CA . ALA C 1 347 ? 1.460 76.544 132.067 1.00 47.68 344 ALA C CA 1
ATOM 10367 C C . ALA C 1 347 ? 0.278 75.999 132.866 1.00 44.75 344 ALA C C 1
ATOM 10368 O O . ALA C 1 347 ? 0.141 76.287 134.053 1.00 42.74 344 ALA C O 1
ATOM 10370 N N . ALA C 1 348 ? -0.572 75.212 132.214 1.00 42.07 345 ALA C N 1
ATOM 10371 C CA . ALA C 1 348 ? -1.784 74.712 132.856 1.00 37.60 345 ALA C CA 1
ATOM 10372 C C . ALA C 1 348 ? -1.578 73.324 133.436 1.00 35.71 345 ALA C C 1
ATOM 10373 O O . ALA C 1 348 ? -1.101 72.426 132.756 1.00 39.04 345 ALA C O 1
ATOM 10375 N N . LEU C 1 349 ? -1.953 73.160 134.699 1.00 43.67 346 LEU C N 1
ATOM 10376 C CA . LEU C 1 349 ? -1.806 71.890 135.394 1.00 40.28 346 LEU C CA 1
ATOM 10377 C C . LEU C 1 349 ? -3.019 71.617 136.253 1.00 40.62 346 LEU C C 1
ATOM 10378 O O . LEU C 1 349 ? -3.528 72.518 136.914 1.00 40.37 346 LEU C O 1
ATOM 10383 N N . PRO C 1 350 ? -3.474 70.362 136.268 1.00 40.23 347 PRO C N 1
ATOM 10384 C CA . PRO C 1 350 ? -4.561 70.001 137.178 1.00 39.17 347 PRO C CA 1
ATOM 10385 C C . PRO C 1 350 ? -4.030 69.788 138.593 1.00 39.77 347 PRO C C 1
ATOM 10386 O O . PRO C 1 350 ? -2.858 69.444 138.794 1.00 36.15 347 PRO C O 1
ATOM 10390 N N . THR C 1 351 ? -4.885 70.021 139.577 1.00 39.00 348 THR C N 1
ATOM 10391 C CA . THR C 1 351 ? -4.526 69.761 140.959 1.00 38.85 348 THR C CA 1
ATOM 10392 C C . THR C 1 351 ? -4.591 68.259 141.248 1.00 37.21 348 THR C C 1
ATOM 10393 O O . THR C 1 351 ? -5.602 67.614 140.984 1.00 38.42 348 THR C O 1
ATOM 10397 N N . MET C 1 352 ? -3.507 67.703 141.780 1.00 34.70 349 MET C N 1
ATOM 10398 C CA . MET C 1 352 ? -3.459 66.276 142.074 1.00 34.26 349 MET C CA 1
ATOM 10399 C C . MET C 1 352 ? -4.141 65.971 143.401 1.00 34.75 349 MET C C 1
ATOM 10400 O O . MET C 1 352 ? -4.858 64.994 143.520 1.00 33.71 349 MET C O 1
ATOM 10405 N N . GLN C 1 353 ? -3.908 66.817 144.395 1.00 33.09 350 GLN C N 1
ATOM 10406 C CA . GLN C 1 353 ? -4.542 66.669 145.702 1.00 34.04 350 GLN C CA 1
ATOM 10407 C C . GLN C 1 353 ? -4.426 67.979 146.462 1.00 37.45 350 GLN C C 1
ATOM 10408 O O . GLN C 1 353 ? -3.633 68.848 146.082 1.00 29.32 350 GLN C O 1
ATOM 10414 N N . LEU C 1 354 ? -5.199 68.128 147.532 1.00 29.43 351 LEU C N 1
ATOM 10415 C CA . LEU C 1 354 ? -4.929 69.204 148.484 1.00 34.82 351 LEU C CA 1
ATOM 10416 C C . LEU C 1 354 ? -3.931 68.703 149.506 1.00 31.34 351 LEU C C 1
ATOM 10417 O O . LEU C 1 354 ? -3.749 67.492 149.659 1.00 28.12 351 LEU C O 1
ATOM 10422 N N . ALA C 1 355 ? -3.297 69.632 150.210 1.00 32.40 352 ALA C N 1
ATOM 10423 C CA . ALA C 1 355 ? -2.255 69.281 151.169 1.00 32.32 352 ALA C CA 1
ATOM 10424 C C . ALA C 1 355 ? -2.791 68.406 152.302 1.00 33.26 352 ALA C C 1
ATOM 10425 O O . ALA C 1 355 ? -2.028 67.658 152.906 1.00 27.57 352 ALA C O 1
ATOM 10427 N N . ASP C 1 356 ? -4.091 68.478 152.598 1.00 26.75 353 ASP C N 1
ATOM 10428 C CA . ASP C 1 356 ? -4.600 67.632 153.678 1.00 30.95 353 ASP C CA 1
ATOM 10429 C C . ASP C 1 356 ? -5.021 66.264 153.147 1.00 32.27 353 ASP C C 1
ATOM 10430 O O . ASP C 1 356 ? -5.624 65.470 153.860 1.00 33.64 353 ASP C O 1
ATOM 10435 N N . GLY C 1 357 ? -4.691 65.997 151.889 1.00 33.24 354 GLY C N 1
ATOM 10436 C CA . GLY C 1 357 ? -5.006 64.722 151.273 1.00 33.86 354 GLY C CA 1
ATOM 10437 C C . GLY C 1 357 ? -6.293 64.719 150.464 1.00 33.38 354 GLY C C 1
ATOM 10438 O O . GLY C 1 357 ? -6.556 63.771 149.727 1.00 39.53 354 GLY C O 1
ATOM 10439 N N . SER C 1 358 ? -7.094 65.774 150.593 1.00 30.85 355 SER C N 1
ATOM 10440 C CA . SER C 1 358 ? -8.388 65.845 149.899 1.00 33.08 355 SER C CA 1
ATOM 10441 C C . SER C 1 358 ? -8.257 65.853 148.374 1.00 33.69 355 SER C C 1
ATOM 10442 O O . SER C 1 358 ? -7.295 66.377 147.822 1.00 35.73 355 SER C O 1
ATOM 10445 N N . ARG C 1 359 ? -9.245 65.281 147.703 1.00 31.99 356 ARG C N 1
ATOM 10446 C CA . ARG C 1 359 ? -9.411 65.452 146.266 1.00 40.20 356 ARG C CA 1
ATOM 10447 C C . ARG C 1 359 ? -9.727 66.913 145.974 1.00 40.05 356 ARG C C 1
ATOM 10448 O O . ARG C 1 359 ? -10.306 67.600 146.813 1.00 38.06 356 ARG C O 1
ATOM 10450 N N . PRO C 1 360 ? -9.348 67.400 144.786 1.00 40.43 357 PRO C N 1
ATOM 10451 C CA . PRO C 1 360 ? -9.738 68.756 144.389 1.00 38.84 357 PRO C CA 1
ATOM 10452 C C . PRO C 1 360 ? -11.201 68.824 143.962 1.00 44.10 357 PRO C C 1
ATOM 10453 O O . PRO C 1 360 ? -11.758 67.807 143.548 1.00 50.07 357 PRO C O 1
ATOM 10457 N N . GLN C 1 361 ? -11.810 70.005 144.059 1.00 42.59 358 GLN C N 1
ATOM 10458 C CA . GLN C 1 361 ? -13.188 70.197 143.604 1.00 41.98 358 GLN C CA 1
ATOM 10459 C C . GLN C 1 361 ? -13.283 69.983 142.100 1.00 43.11 358 GLN C C 1
ATOM 10460 O O . GLN C 1 361 ? -14.277 69.460 141.600 1.00 40.87 358 GLN C O 1
ATOM 10466 N N . SER C 1 362 ? -12.235 70.384 141.384 1.00 40.32 359 SER C N 1
ATOM 10467 C CA . SER C 1 362 ? -12.191 70.241 139.934 1.00 46.06 359 SER C CA 1
ATOM 10468 C C . SER C 1 362 ? -10.906 69.570 139.479 1.00 47.99 359 SER C C 1
ATOM 10469 O O . SER C 1 362 ? -9.844 69.800 140.057 1.00 45.11 359 SER C O 1
ATOM 10472 N N . THR C 1 363 ? -10.997 68.764 138.428 1.00 46.54 360 THR C N 1
ATOM 10473 C CA . THR C 1 363 ? -9.803 68.148 137.860 1.00 47.67 360 THR C CA 1
ATOM 10474 C C . THR C 1 363 ? -9.336 68.862 136.592 1.00 49.79 360 THR C C 1
ATOM 10475 O O . THR C 1 363 ? -8.519 68.331 135.839 1.00 50.70 360 THR C O 1
ATOM 10479 N N . GLU C 1 364 ? -9.854 70.066 136.360 1.00 46.31 361 GLU C N 1
ATOM 10480 C CA . GLU C 1 364 ? -9.476 70.850 135.186 1.00 44.94 361 GLU C CA 1
ATOM 10481 C C . GLU C 1 364 ? -8.059 71.397 135.328 1.00 46.98 361 GLU C C 1
ATOM 10482 O O . GLU C 1 364 ? -7.620 71.742 136.422 1.00 51.87 361 GLU C O 1
ATOM 10484 N N . ALA C 1 365 ? -7.342 71.471 134.217 1.00 47.73 362 ALA C N 1
ATOM 10485 C CA . ALA C 1 365 ? -6.011 72.055 134.223 1.00 45.64 362 ALA C CA 1
ATOM 10486 C C . ALA C 1 365 ? -6.117 73.563 134.388 1.00 46.17 362 ALA C C 1
ATOM 10487 O O . ALA C 1 365 ? -6.767 74.235 133.594 1.00 49.89 362 ALA C O 1
ATOM 10489 N N . LYS C 1 366 ? -5.484 74.095 135.423 1.00 40.10 363 LYS C N 1
ATOM 10490 C CA . LYS C 1 366 ? -5.510 75.529 135.659 1.00 37.02 363 LYS C CA 1
ATOM 10491 C C . LYS C 1 366 ? -4.107 76.111 135.610 1.00 42.19 363 LYS C C 1
ATOM 10492 O O . LYS C 1 366 ? -3.109 75.383 135.709 1.00 34.49 363 LYS C O 1
ATOM 10498 N N . GLU C 1 367 ? -4.033 77.426 135.448 1.00 41.30 364 GLU C N 1
ATOM 10499 C CA . GLU C 1 367 ? -2.750 78.097 135.351 1.00 41.88 364 GLU C CA 1
ATOM 10500 C C . GLU C 1 367 ? -2.116 78.274 136.720 1.00 41.02 364 GLU C C 1
ATOM 10501 O O . GLU C 1 367 ? -2.761 78.091 137.756 1.00 35.94 364 GLU C O 1
ATOM 10507 N N . GLY C 1 368 ? -0.831 78.606 136.707 1.00 40.01 365 GLY C N 1
ATOM 10508 C CA . GLY C 1 368 ? -0.109 78.915 137.918 1.00 34.46 365 GLY C CA 1
ATOM 10509 C C . GLY C 1 368 ? -0.410 80.330 138.366 1.00 37.04 365 GLY C C 1
ATOM 10510 O O . GLY C 1 368 ? -1.529 80.797 138.187 1.00 39.69 365 GLY C O 1
ATOM 10511 N N . PRO C 1 369 ? 0.588 81.035 138.924 1.00 39.98 366 PRO C N 1
ATOM 10512 C CA . PRO C 1 369 ? 1.985 80.618 139.101 1.00 36.09 366 PRO C CA 1
ATOM 10513 C C . PRO C 1 369 ? 2.151 79.455 140.072 1.00 37.37 366 PRO C C 1
ATOM 10514 O O . PRO C 1 369 ? 1.180 79.039 140.707 1.00 35.74 366 PRO C O 1
ATOM 10518 N N . TYR C 1 370 ? 3.371 78.933 140.158 1.00 34.06 367 TYR C N 1
ATOM 10519 C CA . TYR C 1 370 ? 3.681 77.788 141.004 1.00 34.81 367 TYR C CA 1
ATOM 10520 C C . TYR C 1 370 ? 4.877 78.079 141.893 1.00 27.68 367 TYR C C 1
ATOM 10521 O O . TYR C 1 370 ? 5.715 78.901 141.552 1.00 36.80 367 TYR C O 1
ATOM 10530 N N . TRP C 1 371 ? 4.938 77.404 143.035 1.00 29.38 368 TRP C N 1
ATOM 10531 C CA . TRP C 1 371 ? 6.152 77.368 143.844 1.00 31.25 368 TRP C CA 1
ATOM 10532 C C . TRP C 1 371 ? 6.447 75.903 144.202 1.00 29.69 368 TRP C C 1
ATOM 10533 O O . TRP C 1 371 ? 5.675 75.016 143.843 1.00 35.01 368 TRP C O 1
ATOM 10544 N N . SER C 1 372 ? 7.556 75.646 144.885 1.00 30.36 369 SER C N 1
ATOM 10545 C CA . SER C 1 372 ? 8.067 74.278 144.986 1.00 30.95 369 SER C CA 1
ATOM 10546 C C . SER C 1 372 ? 8.942 74.035 146.210 1.00 32.30 369 SER C C 1
ATOM 10547 O O . SER C 1 372 ? 9.840 74.822 146.513 1.00 32.76 369 SER C O 1
ATOM 10550 N N . ILE C 1 373 ? 8.673 72.927 146.892 1.00 28.15 370 ILE C N 1
ATOM 10551 C CA . ILE C 1 373 ? 9.379 72.552 148.107 1.00 25.09 370 ILE C CA 1
ATOM 10552 C C . ILE C 1 373 ? 10.100 71.231 147.876 1.00 27.84 370 ILE C C 1
ATOM 10553 O O . ILE C 1 373 ? 9.512 70.284 147.357 1.00 25.03 370 ILE C O 1
ATOM 10558 N N . MET C 1 374 ? 11.375 71.191 148.250 1.00 29.22 371 MET C N 1
ATOM 10559 C CA . MET C 1 374 ? 12.203 70.005 148.120 1.00 28.61 371 MET C CA 1
ATOM 10560 C C . MET C 1 374 ? 12.549 69.531 149.517 1.00 27.76 371 MET C C 1
ATOM 10561 O O . MET C 1 374 ? 13.055 70.306 150.334 1.00 23.87 371 MET C O 1
ATOM 10566 N N . LEU C 1 375 ? 12.236 68.274 149.806 1.00 26.34 372 LEU C N 1
ATOM 10567 C CA . LEU C 1 375 ? 12.457 67.722 151.138 1.00 27.01 372 LEU C CA 1
ATOM 10568 C C . LEU C 1 375 ? 13.462 66.583 151.125 1.00 29.12 372 LEU C C 1
ATOM 10569 O O . LEU C 1 375 ? 13.569 65.851 150.142 1.00 30.65 372 LEU C O 1
ATOM 10574 N N . GLU C 1 376 ? 14.156 66.414 152.246 1.00 28.66 373 GLU C N 1
ATOM 10575 C CA . GLU C 1 376 ? 15.095 65.317 152.426 1.00 27.70 373 GLU C CA 1
ATOM 10576 C C . GLU C 1 376 ? 14.760 64.501 153.665 1.00 25.25 373 GLU C C 1
ATOM 10577 O O . GLU C 1 376 ? 14.602 65.044 154.756 1.00 25.99 373 GLU C O 1
ATOM 10583 N N . VAL C 1 377 ? 14.660 63.190 153.492 1.00 26.59 374 VAL C N 1
ATOM 10584 C CA . VAL C 1 377 ? 14.503 62.286 154.616 1.00 25.34 374 VAL C CA 1
ATOM 10585 C C . VAL C 1 377 ? 15.658 61.293 154.617 1.00 28.47 374 VAL C C 1
ATOM 10586 O O . VAL C 1 377 ? 15.995 60.726 153.574 1.00 29.32 374 VAL C O 1
ATOM 10590 N N . SER C 1 378 ? 16.271 61.089 155.781 1.00 28.77 375 SER C N 1
ATOM 10591 C CA . SER C 1 378 ? 17.400 60.168 155.887 1.00 29.51 375 SER C CA 1
ATOM 10592 C C . SER C 1 378 ? 16.948 58.753 156.221 1.00 30.68 375 SER C C 1
ATOM 10593 O O . SER C 1 378 ? 15.883 58.555 156.796 1.00 28.88 375 SER C O 1
ATOM 10596 N N . GLU C 1 379 ? 17.772 57.773 155.858 1.00 31.10 376 GLU C N 1
ATOM 10597 C CA . GLU C 1 379 ? 17.476 56.374 156.144 1.00 30.86 376 GLU C CA 1
ATOM 10598 C C . GLU C 1 379 ? 18.756 55.609 156.459 1.00 32.48 376 GLU C C 1
ATOM 10599 O O . GLU C 1 379 ? 19.800 55.839 155.837 1.00 29.53 376 GLU C O 1
ATOM 10605 N N . SER C 1 380 ? 18.677 54.715 157.439 1.00 34.27 377 SER C N 1
ATOM 10606 C CA . SER C 1 380 ? 19.792 53.821 157.770 1.00 31.39 377 SER C CA 1
ATOM 10607 C C . SER C 1 380 ? 19.249 52.576 158.434 1.00 35.72 377 SER C C 1
ATOM 10608 O O . SER C 1 380 ? 18.043 52.459 158.642 1.00 36.43 377 SER C O 1
ATOM 10611 N N . SER C 1 381 ? 20.146 51.659 158.785 1.00 39.07 378 SER C N 1
ATOM 10612 C CA . SER C 1 381 ? 19.775 50.484 159.565 1.00 46.88 378 SER C CA 1
ATOM 10613 C C . SER C 1 381 ? 19.209 50.872 160.937 1.00 45.73 378 SER C C 1
ATOM 10614 O O . SER C 1 381 ? 18.483 50.099 161.554 1.00 50.09 378 SER C O 1
ATOM 10617 N N . MET C 1 382 ? 19.537 52.070 161.410 1.00 46.75 379 MET C N 1
ATOM 10618 C CA . MET C 1 382 ? 19.033 52.534 162.703 1.00 47.94 379 MET C CA 1
ATOM 10619 C C . MET C 1 382 ? 17.813 53.449 162.559 1.00 51.45 379 MET C C 1
ATOM 10620 O O . MET C 1 382 ? 17.300 53.976 163.550 1.00 55.22 379 MET C O 1
ATOM 10625 N N . LYS C 1 383 ? 17.355 53.637 161.325 1.00 47.16 380 LYS C N 1
ATOM 10626 C CA . LYS C 1 383 ? 16.257 54.565 161.047 1.00 44.19 380 LYS C CA 1
ATOM 10627 C C . LYS C 1 383 ? 15.589 54.190 159.731 1.00 39.73 380 LYS C C 1
ATOM 10628 O O . LYS C 1 383 ? 15.894 54.762 158.683 1.00 39.20 380 LYS C O 1
ATOM 10634 N N . PRO C 1 384 ? 14.692 53.199 159.781 1.00 36.11 381 PRO C N 1
ATOM 10635 C CA . PRO C 1 384 ? 14.004 52.686 158.595 1.00 38.30 381 PRO C CA 1
ATOM 10636 C C . PRO C 1 384 ? 13.046 53.720 158.028 1.00 41.51 381 PRO C C 1
ATOM 10637 O O . PRO C 1 384 ? 12.481 54.511 158.783 1.00 44.11 381 PRO C O 1
ATOM 10641 N N . VAL C 1 385 ? 12.874 53.709 156.713 1.00 42.06 382 VAL C N 1
ATOM 10642 C CA . VAL C 1 385 ? 11.926 54.592 156.053 1.00 40.13 382 VAL C CA 1
ATOM 10643 C C . VAL C 1 385 ? 10.951 53.762 155.234 1.00 42.45 382 VAL C C 1
ATOM 10644 O O . VAL C 1 385 ? 11.366 53.019 154.346 1.00 48.43 382 VAL C O 1
ATOM 10648 N N . ASN C 1 386 ? 9.662 53.869 155.545 1.00 40.82 383 ASN C N 1
ATOM 10649 C CA . ASN C 1 386 ? 8.634 53.183 154.761 1.00 39.47 383 ASN C CA 1
ATOM 10650 C C . ASN C 1 386 ? 8.439 53.903 153.435 1.00 39.53 383 ASN C C 1
ATOM 10651 O O . ASN C 1 386 ? 7.818 54.963 153.379 1.00 47.32 383 ASN C O 1
ATOM 10656 N N . GLN C 1 387 ? 8.955 53.310 152.369 1.00 39.98 384 GLN C N 1
ATOM 10657 C CA . GLN C 1 387 ? 8.946 53.935 151.056 1.00 39.25 384 GLN C CA 1
ATOM 10658 C C . GLN C 1 387 ? 7.537 54.111 150.486 1.00 42.31 384 GLN C C 1
ATOM 10659 O O . GLN C 1 387 ? 7.308 54.975 149.632 1.00 43.05 384 GLN C O 1
ATOM 10665 N N . GLU C 1 388 ? 6.590 53.300 150.955 1.00 40.61 385 GLU C N 1
ATOM 10666 C CA . GLU C 1 388 ? 5.225 53.401 150.458 1.00 42.69 385 GLU C CA 1
ATOM 10667 C C . GLU C 1 388 ? 4.464 54.564 151.111 1.00 39.85 385 GLU C C 1
ATOM 10668 O O . GLU C 1 388 ? 3.492 55.058 150.545 1.00 44.01 385 GLU C O 1
ATOM 10670 N N . THR C 1 389 ? 4.891 55.019 152.285 1.00 33.95 386 THR C N 1
ATOM 10671 C CA . THR C 1 389 ? 4.141 56.090 152.943 1.00 35.07 386 THR C CA 1
ATOM 10672 C C . THR C 1 389 ? 4.899 57.404 153.114 1.00 33.60 386 THR C C 1
ATOM 10673 O O . THR C 1 389 ? 4.335 58.381 153.614 1.00 34.33 386 THR C O 1
ATOM 10677 N N . ILE C 1 390 ? 6.161 57.449 152.703 1.00 33.25 387 ILE C N 1
ATOM 10678 C CA . ILE C 1 390 ? 6.987 58.612 153.022 1.00 31.67 387 ILE C CA 1
ATOM 10679 C C . ILE C 1 390 ? 6.500 59.902 152.334 1.00 32.11 387 ILE C C 1
ATOM 10680 O O . ILE C 1 390 ? 6.564 60.979 152.928 1.00 27.35 387 ILE C O 1
ATOM 10685 N N . LEU C 1 391 ? 5.999 59.796 151.104 1.00 34.12 388 LEU C N 1
ATOM 10686 C CA . LEU C 1 391 ? 5.510 60.981 150.408 1.00 35.64 388 LEU C CA 1
ATOM 10687 C C . LEU C 1 391 ? 4.320 61.570 151.167 1.00 32.65 388 LEU C C 1
ATOM 10688 O O . LEU C 1 391 ? 4.301 62.758 151.472 1.00 32.56 388 LEU C O 1
ATOM 10693 N N . ALA C 1 392 ? 3.344 60.724 151.492 1.00 34.48 389 ALA C N 1
ATOM 10694 C CA . ALA C 1 392 ? 2.170 61.165 152.241 1.00 27.31 389 ALA C CA 1
ATOM 10695 C C . ALA C 1 392 ? 2.566 61.740 153.607 1.00 31.33 389 ALA C C 1
ATOM 10696 O O . ALA C 1 392 ? 2.026 62.753 154.040 1.00 31.41 389 ALA C O 1
ATOM 10698 N N . ASP C 1 393 ? 3.533 61.112 154.270 1.00 30.43 390 ASP C N 1
ATOM 10699 C CA . ASP C 1 393 ? 3.991 61.591 155.569 1.00 28.06 390 ASP C CA 1
ATOM 10700 C C . ASP C 1 393 ? 4.709 62.931 155.450 1.00 30.23 390 ASP C C 1
ATOM 10701 O O . ASP C 1 393 ? 4.635 63.755 156.355 1.00 30.88 390 ASP C O 1
ATOM 10706 N N . CYS C 1 394 ? 5.448 63.110 154.357 1.00 29.39 391 CYS C N 1
ATOM 10707 C CA . CYS C 1 394 ? 6.123 64.369 154.090 1.00 24.87 391 CYS C CA 1
ATOM 10708 C C . CYS C 1 394 ? 5.087 65.479 153.919 1.00 28.25 391 CYS C C 1
ATOM 10709 O O . CYS C 1 394 ? 5.221 66.553 154.494 1.00 29.80 391 CYS C O 1
ATOM 10712 N N . ILE C 1 395 ? 4.047 65.209 153.141 1.00 24.84 392 ILE C N 1
ATOM 10713 C CA . ILE C 1 395 ? 3.013 66.220 152.902 1.00 24.88 392 ILE C CA 1
ATOM 10714 C C . ILE C 1 395 ? 2.261 66.575 154.187 1.00 25.12 392 ILE C C 1
ATOM 10715 O O . ILE C 1 395 ? 2.024 67.756 154.462 1.00 26.35 392 ILE C O 1
ATOM 10720 N N . GLN C 1 396 ? 1.921 65.575 154.994 1.00 27.40 393 GLN C N 1
ATOM 10721 C CA . GLN C 1 396 ? 1.390 65.843 156.334 1.00 27.03 393 GLN C CA 1
ATOM 10722 C C . GLN C 1 396 ? 2.365 66.696 157.162 1.00 26.39 393 GLN C C 1
ATOM 10723 O O . GLN C 1 396 ? 1.971 67.645 157.858 1.00 23.57 393 GLN C O 1
ATOM 10729 N N . GLY C 1 397 ? 3.655 66.377 157.078 1.00 28.08 394 GLY C N 1
ATOM 10730 C CA . GLY C 1 397 ? 4.645 67.157 157.795 1.00 25.76 394 GLY C CA 1
ATOM 10731 C C . GLY C 1 397 ? 4.677 68.599 157.327 1.00 26.81 394 GLY C C 1
ATOM 10732 O O . GLY C 1 397 ? 4.953 69.517 158.113 1.00 24.97 394 GLY C O 1
ATOM 10733 N N . LEU C 1 398 ? 4.391 68.810 156.044 1.00 25.99 395 LEU C N 1
ATOM 10734 C CA . LEU C 1 398 ? 4.333 70.171 155.511 1.00 28.06 395 LEU C CA 1
ATOM 10735 C C . LEU C 1 398 ? 3.173 70.954 156.132 1.00 29.95 395 LEU C C 1
ATOM 10736 O O . LEU C 1 398 ? 3.294 72.149 156.398 1.00 33.91 395 LEU C O 1
ATOM 10741 N N . VAL C 1 399 ? 2.051 70.277 156.357 1.00 30.76 396 VAL C N 1
ATOM 10742 C CA . VAL C 1 399 ? 0.918 70.893 157.042 1.00 22.98 396 VAL C CA 1
ATOM 10743 C C . VAL C 1 399 ? 1.220 71.128 158.520 1.00 26.99 396 VAL C C 1
ATOM 10744 O O . VAL C 1 399 ? 0.885 72.189 159.083 1.00 26.18 396 VAL C O 1
ATOM 10748 N N . ASN C 1 400 ? 1.865 70.145 159.144 1.00 28.10 397 ASN C N 1
ATOM 10749 C CA . ASN C 1 400 ? 2.197 70.224 160.567 1.00 29.70 397 ASN C CA 1
ATOM 10750 C C . ASN C 1 400 ? 3.102 71.395 160.875 1.00 29.12 397 ASN C C 1
ATOM 10751 O O . ASN C 1 400 ? 2.990 72.021 161.932 1.00 27.70 397 ASN C O 1
ATOM 10756 N N . THR C 1 401 ? 4.015 71.673 159.950 1.00 29.13 398 THR C N 1
ATOM 10757 C CA . THR C 1 401 ? 5.024 72.706 160.147 1.00 24.00 398 THR C CA 1
ATOM 10758 C C . THR C 1 401 ? 4.541 74.043 159.603 1.00 30.53 398 THR C C 1
ATOM 10759 O O . THR C 1 401 ? 5.294 75.022 159.593 1.00 26.60 398 THR C O 1
ATOM 10763 N N . GLU C 1 402 ? 3.295 74.061 159.130 1.00 24.45 399 GLU C N 1
ATOM 10764 C CA . GLU C 1 402 ? 2.667 75.260 158.566 1.00 30.15 399 GLU C CA 1
ATOM 10765 C C . GLU C 1 402 ? 3.396 75.823 157.345 1.00 29.24 399 GLU C C 1
ATOM 10766 O O . GLU C 1 402 ? 3.316 77.023 157.066 1.00 27.61 399 GLU C O 1
ATOM 10772 N N . MET C 1 403 ? 4.087 74.963 156.607 1.00 30.75 400 MET C N 1
ATOM 10773 C CA . MET C 1 403 ? 4.595 75.356 155.291 1.00 27.04 400 MET C CA 1
ATOM 10774 C C . MET C 1 403 ? 3.447 75.354 154.281 1.00 25.38 400 MET C C 1
ATOM 10775 O O . MET C 1 403 ? 3.381 76.201 153.400 1.00 25.63 400 MET C O 1
ATOM 10780 N N . LEU C 1 404 ? 2.541 74.393 154.416 1.00 23.90 401 LEU C N 1
ATOM 10781 C CA . LEU C 1 404 ? 1.355 74.340 153.574 1.00 26.35 401 LEU C CA 1
ATOM 10782 C C . LEU C 1 404 ? 0.091 74.462 154.420 1.00 23.52 401 LEU C C 1
ATOM 10783 O O . LEU C 1 404 ? 0.003 73.879 155.501 1.00 29.86 401 LEU C O 1
ATOM 10788 N N . LYS C 1 405 ? -0.881 75.221 153.931 1.00 24.47 402 LYS C N 1
ATOM 10789 C CA . LYS C 1 405 ? -2.234 75.189 154.491 1.00 25.48 402 LYS C CA 1
ATOM 10790 C C . LYS C 1 405 ? -2.895 73.895 154.030 1.00 28.70 402 LYS C C 1
ATOM 10791 O O . LYS C 1 405 ? -2.527 73.360 152.986 1.00 30.69 402 LYS C O 1
ATOM 10797 N N . PRO C 1 406 ? -3.883 73.394 154.794 1.00 28.01 403 PRO C N 1
ATOM 10798 C CA . PRO C 1 406 ? -4.641 72.215 154.368 1.00 25.91 403 PRO C CA 1
ATOM 10799 C C . PRO C 1 406 ? -5.245 72.374 152.980 1.00 29.11 403 PRO C C 1
ATOM 10800 O O . PRO C 1 406 ? -5.473 71.377 152.294 1.00 29.64 403 PRO C O 1
ATOM 10804 N N . THR C 1 407 ? -5.489 73.617 152.572 1.00 30.90 404 THR C N 1
ATOM 10805 C CA . THR C 1 407 ? -6.169 73.915 151.310 1.00 32.69 404 THR C CA 1
ATOM 10806 C C . THR C 1 407 ? -5.225 74.116 150.118 1.00 32.58 404 THR C C 1
ATOM 10807 O O . THR C 1 407 ? -5.671 74.235 148.976 1.00 27.88 404 THR C O 1
ATOM 10811 N N . ASP C 1 408 ? -3.924 74.181 150.377 1.00 29.80 405 ASP C N 1
ATOM 10812 C CA . ASP C 1 408 ? -2.967 74.390 149.296 1.00 29.50 405 ASP C CA 1
ATOM 10813 C C . ASP C 1 408 ? -3.070 73.278 148.252 1.00 33.41 405 ASP C C 1
ATOM 10814 O O . ASP C 1 408 ? -3.238 72.108 148.593 1.00 30.12 405 ASP C O 1
ATOM 10819 N N . GLU C 1 409 ? -2.986 73.648 146.979 1.00 28.95 406 GLU C N 1
ATOM 10820 C CA . GLU C 1 409 ? -3.172 72.679 145.906 1.00 29.01 406 GLU C CA 1
ATOM 10821 C C . GLU C 1 409 ? -1.841 72.130 145.418 1.00 32.07 406 GLU C C 1
ATOM 10822 O O . GLU C 1 409 ? -0.964 72.891 144.998 1.00 29.67 406 GLU C O 1
ATOM 10828 N N . ILE C 1 410 ? -1.691 70.809 145.485 1.00 29.85 407 ILE C N 1
ATOM 10829 C CA . ILE C 1 410 ? -0.464 70.142 145.041 1.00 29.60 407 ILE C CA 1
ATOM 10830 C C . ILE C 1 410 ? -0.611 69.709 143.594 1.00 31.77 407 ILE C C 1
ATOM 10831 O O . ILE C 1 410 ? -1.583 69.031 143.238 1.00 34.25 407 ILE C O 1
ATOM 10836 N N . VAL C 1 411 ? 0.318 70.130 142.735 1.00 29.36 408 VAL C N 1
ATOM 10837 C CA . VAL C 1 411 ? 0.155 69.846 141.308 1.00 31.47 408 VAL C CA 1
ATOM 10838 C C . VAL C 1 411 ? 1.242 68.929 140.767 1.00 36.70 408 VAL C C 1
ATOM 10839 O O . VAL C 1 411 ? 1.185 68.523 139.611 1.00 39.37 408 VAL C O 1
ATOM 10843 N N . SER C 1 412 ? 2.219 68.594 141.607 1.00 30.55 409 SER C N 1
ATOM 10844 C CA . SER C 1 412 ? 3.277 67.667 141.217 1.00 35.53 409 SER C CA 1
ATOM 10845 C C . SER C 1 412 ? 3.938 67.066 142.455 1.00 32.24 409 SER C C 1
ATOM 10846 O O . SER C 1 412 ? 4.155 67.757 143.457 1.00 30.89 409 SER C O 1
ATOM 10849 N N . THR C 1 413 ? 4.243 65.774 142.391 1.00 33.35 410 THR C N 1
ATOM 10850 C CA . THR C 1 413 ? 4.990 65.119 143.466 1.00 31.53 410 THR C CA 1
ATOM 10851 C C . THR C 1 413 ? 6.199 64.400 142.876 1.00 32.47 410 THR C C 1
ATOM 10852 O O . THR C 1 413 ? 6.209 64.048 141.701 1.00 31.33 410 THR C O 1
ATOM 10856 N N . TYR C 1 414 ? 7.223 64.223 143.701 1.00 31.42 411 TYR C N 1
ATOM 10857 C CA . TYR C 1 414 ? 8.466 63.574 143.305 1.00 39.22 411 TYR C CA 1
ATOM 10858 C C . TYR C 1 414 ? 9.008 62.797 144.495 1.00 38.84 411 TYR C C 1
ATOM 10859 O O . TYR C 1 414 ? 9.010 63.297 145.622 1.00 30.66 411 TYR C O 1
ATOM 10868 N N . HIS C 1 415 ? 9.425 61.562 144.266 1.00 28.75 412 HIS C N 1
ATOM 10869 C CA . HIS C 1 415 ? 10.128 60.842 145.315 1.00 32.30 412 HIS C CA 1
ATOM 10870 C C . HIS C 1 415 ? 11.162 59.903 144.720 1.00 34.75 412 HIS C C 1
ATOM 10871 O O . HIS C 1 415 ? 10.846 59.070 143.873 1.00 29.83 412 HIS C O 1
ATOM 10878 N N . ARG C 1 416 ? 12.397 60.056 145.179 1.00 36.29 413 ARG C N 1
ATOM 10879 C CA . ARG C 1 416 ? 13.481 59.179 144.774 1.00 38.94 413 ARG C CA 1
ATOM 10880 C C . ARG C 1 416 ? 14.366 58.843 145.973 1.00 37.07 413 ARG C C 1
ATOM 10881 O O . ARG C 1 416 ? 14.669 59.707 146.799 1.00 34.82 413 ARG C O 1
ATOM 10889 N N . ARG C 1 417 ? 14.747 57.572 146.070 1.00 37.26 414 ARG C N 1
ATOM 10890 C CA . ARG C 1 417 ? 15.663 57.107 147.099 1.00 37.11 414 ARG C CA 1
ATOM 10891 C C . ARG C 1 417 ? 17.058 56.941 146.513 1.00 36.16 414 ARG C C 1
ATOM 10892 O O . ARG C 1 417 ? 17.228 56.271 145.498 1.00 37.00 414 ARG C O 1
ATOM 10900 N N . PHE C 1 418 ? 18.043 57.571 147.149 1.00 38.07 415 PHE C N 1
ATOM 10901 C CA . PHE C 1 418 ? 19.444 57.468 146.741 1.00 36.34 415 PHE C CA 1
ATOM 10902 C C . PHE C 1 418 ? 20.221 56.616 147.746 1.00 35.84 415 PHE C C 1
ATOM 10903 O O . PHE C 1 418 ? 20.309 56.963 148.928 1.00 32.34 415 PHE C O 1
ATOM 10911 N N . ASP C 1 419 ? 20.783 55.506 147.275 1.00 36.48 416 ASP C N 1
ATOM 10912 C CA . ASP C 1 419 ? 21.405 54.521 148.160 1.00 36.43 416 ASP C CA 1
ATOM 10913 C C . ASP C 1 419 ? 22.520 55.126 149.015 1.00 31.60 416 ASP C C 1
ATOM 10914 O O . ASP C 1 419 ? 22.456 55.116 150.242 1.00 29.65 416 ASP C O 1
ATOM 10919 N N . HIS C 1 420 ? 23.547 55.648 148.366 1.00 30.67 417 HIS C N 1
ATOM 10920 C CA . HIS C 1 420 ? 24.594 56.343 149.093 1.00 35.15 417 HIS C CA 1
ATOM 10921 C C . HIS C 1 420 ? 24.296 57.834 149.129 1.00 35.59 417 HIS C C 1
ATOM 10922 O O . HIS C 1 420 ? 24.511 58.540 148.140 1.00 35.62 417 HIS C O 1
ATOM 10929 N N . GLY C 1 421 ? 23.788 58.302 150.266 1.00 30.33 418 GLY C N 1
ATOM 10930 C CA . GLY C 1 421 ? 23.431 59.695 150.425 1.00 27.92 418 GLY C CA 1
ATOM 10931 C C . GLY C 1 421 ? 24.490 60.456 151.209 1.00 26.38 418 GLY C C 1
ATOM 10932 O O . GLY C 1 421 ? 25.118 61.376 150.692 1.00 26.71 418 GLY C O 1
ATOM 10933 N N . TYR C 1 422 ? 24.678 60.066 152.463 1.00 31.60 419 TYR C N 1
ATOM 10934 C CA . TYR C 1 422 ? 25.675 60.676 153.339 1.00 28.85 419 TYR C CA 1
ATOM 10935 C C . TYR C 1 422 ? 26.688 59.643 153.801 1.00 30.44 419 TYR C C 1
ATOM 10936 O O . TYR C 1 422 ? 26.285 58.603 154.318 1.00 29.63 419 TYR C O 1
ATOM 10945 N N . PRO C 1 423 ? 28.000 59.931 153.634 1.00 25.69 420 PRO C N 1
ATOM 10946 C CA . PRO C 1 423 ? 29.019 59.143 154.343 1.00 32.15 420 PRO C CA 1
ATOM 10947 C C . PRO C 1 423 ? 29.143 59.649 155.787 1.00 30.92 420 PRO C C 1
ATOM 10948 O O . PRO C 1 423 ? 29.357 60.838 156.004 1.00 35.37 420 PRO C O 1
ATOM 10952 N N . THR C 1 424 ? 29.005 58.754 156.758 1.00 31.21 421 THR C N 1
ATOM 10953 C CA . THR C 1 424 ? 28.821 59.163 158.149 1.00 28.87 421 THR C CA 1
ATOM 10954 C C . THR C 1 424 ? 30.135 59.269 158.926 1.00 28.50 421 THR C C 1
ATOM 10955 O O . THR C 1 424 ? 30.911 58.312 158.963 1.00 31.03 421 THR C O 1
ATOM 10959 N N . PRO C 1 425 ? 30.384 60.432 159.553 1.00 28.53 422 PRO C N 1
ATOM 10960 C CA . PRO C 1 425 ? 31.549 60.618 160.432 1.00 29.21 422 PRO C CA 1
ATOM 10961 C C . PRO C 1 425 ? 31.396 59.847 161.742 1.00 26.45 422 PRO C C 1
ATOM 10962 O O . PRO C 1 425 ? 31.317 60.458 162.801 1.00 25.62 422 PRO C O 1
ATOM 10966 N N . THR C 1 426 ? 31.306 58.526 161.672 1.00 26.12 423 THR C N 1
ATOM 10967 C CA . THR C 1 426 ? 31.241 57.727 162.887 1.00 28.35 423 THR C CA 1
ATOM 10968 C C . THR C 1 426 ? 32.563 57.802 163.638 1.00 28.45 423 THR C C 1
ATOM 10969 O O . THR C 1 426 ? 33.564 58.282 163.101 1.00 33.85 423 THR C O 1
ATOM 10973 N N . LEU C 1 427 ? 32.564 57.323 164.878 1.00 26.91 424 LEU C N 1
ATOM 10974 C CA . LEU C 1 427 ? 33.792 57.225 165.657 1.00 32.76 424 LEU C CA 1
ATOM 10975 C C . LEU C 1 427 ? 34.777 56.289 164.969 1.00 34.38 424 LEU C C 1
ATOM 10976 O O . LEU C 1 427 ? 35.988 56.479 165.061 1.00 33.04 424 LEU C O 1
ATOM 10981 N N . GLU C 1 428 ? 34.255 55.303 164.248 1.00 32.65 425 GLU C N 1
ATOM 10982 C CA . GLU C 1 428 ? 35.110 54.289 163.620 1.00 38.60 425 GLU C CA 1
ATOM 10983 C C . GLU C 1 428 ? 35.602 54.645 162.211 1.00 36.14 425 GLU C C 1
ATOM 10984 O O . GLU C 1 428 ? 36.438 53.931 161.657 1.00 35.65 425 GLU C O 1
ATOM 10990 N N . ARG C 1 429 ? 35.098 55.741 161.640 1.00 31.51 426 ARG C N 1
ATOM 10991 C CA . ARG C 1 429 ? 35.361 56.063 160.234 1.00 32.03 426 ARG C CA 1
ATOM 10992 C C . ARG C 1 429 ? 36.838 56.090 159.873 1.00 26.88 426 ARG C C 1
ATOM 10993 O O . ARG C 1 429 ? 37.264 55.429 158.920 1.00 30.19 426 ARG C O 1
ATOM 11001 N N . GLU C 1 430 ? 37.609 56.875 160.620 1.00 28.65 427 GLU C N 1
ATOM 11002 C CA . GLU C 1 430 ? 39.030 57.052 160.323 1.00 30.19 427 GLU C CA 1
ATOM 11003 C C . GLU C 1 430 ? 39.837 55.786 160.550 1.00 32.51 427 GLU C C 1
ATOM 11004 O O . GLU C 1 430 ? 40.797 55.533 159.827 1.00 35.52 427 GLU C O 1
ATOM 11010 N N . GLY C 1 431 ? 39.453 54.987 161.543 1.00 34.03 428 GLY C N 1
ATOM 11011 C CA . GLY C 1 431 ? 40.154 53.742 161.814 1.00 37.55 428 GLY C CA 1
ATOM 11012 C C . GLY C 1 431 ? 40.051 52.841 160.603 1.00 39.42 428 GLY C C 1
ATOM 11013 O O . GLY C 1 431 ? 40.981 52.118 160.241 1.00 40.34 428 GLY C O 1
ATOM 11014 N N . THR C 1 432 ? 38.899 52.923 159.956 1.00 34.60 429 THR C N 1
ATOM 11015 C CA . THR C 1 432 ? 38.608 52.106 158.796 1.00 36.13 429 THR C CA 1
ATOM 11016 C C . THR C 1 432 ? 39.220 52.689 157.520 1.00 33.99 429 THR C C 1
ATOM 11017 O O . THR C 1 432 ? 39.905 51.982 156.776 1.00 30.91 429 THR C O 1
ATOM 11021 N N . LEU C 1 433 ? 39.008 53.982 157.285 1.00 35.16 430 LEU C N 1
ATOM 11022 C CA . LEU C 1 433 ? 39.553 54.637 156.095 1.00 34.56 430 LEU C CA 1
ATOM 11023 C C . LEU C 1 433 ? 41.072 54.544 156.016 1.00 34.60 430 LEU C C 1
ATOM 11024 O O . LEU C 1 433 ? 41.634 54.408 154.931 1.00 38.05 430 LEU C O 1
ATOM 11029 N N . THR C 1 434 ? 41.745 54.614 157.158 1.00 37.35 431 THR C N 1
ATOM 11030 C CA . THR C 1 434 ? 43.203 54.563 157.148 1.00 37.58 431 THR C CA 1
ATOM 11031 C C . THR C 1 434 ? 43.710 53.147 156.909 1.00 42.00 431 THR C C 1
ATOM 11032 O O . THR C 1 434 ? 44.913 52.920 156.852 1.00 46.39 431 THR C O 1
ATOM 11036 N N . GLN C 1 435 ? 42.798 52.191 156.758 1.00 44.04 432 GLN C N 1
ATOM 11037 C CA . GLN C 1 435 ? 43.181 50.859 156.283 1.00 44.42 432 GLN C CA 1
ATOM 11038 C C . GLN C 1 435 ? 42.874 50.691 154.796 1.00 45.90 432 GLN C C 1
ATOM 11039 O O . GLN C 1 435 ? 43.595 50.009 154.079 1.00 51.25 432 GLN C O 1
ATOM 11045 N N . ILE C 1 436 ? 41.796 51.318 154.340 1.00 40.22 433 ILE C N 1
ATOM 11046 C CA . ILE C 1 436 ? 41.320 51.152 152.968 1.00 35.91 433 ILE C CA 1
ATOM 11047 C C . ILE C 1 436 ? 42.152 51.952 151.978 1.00 34.87 433 ILE C C 1
ATOM 11048 O O . ILE C 1 436 ? 42.722 51.402 151.035 1.00 38.67 433 ILE C O 1
ATOM 11053 N N . LEU C 1 437 ? 42.221 53.259 152.202 1.00 33.68 434 LEU C N 1
ATOM 11054 C CA . LEU C 1 437 ? 42.888 54.167 151.276 1.00 40.45 434 LEU C CA 1
ATOM 11055 C C . LEU C 1 437 ? 44.373 53.849 151.037 1.00 41.34 434 LEU C C 1
ATOM 11056 O O . LEU C 1 437 ? 44.821 53.918 149.893 1.00 48.90 434 LEU C O 1
ATOM 11061 N N . PRO C 1 438 ? 45.138 53.485 152.091 1.00 40.92 435 PRO C N 1
ATOM 11062 C CA . PRO C 1 438 ? 46.526 53.092 151.801 1.00 41.97 435 PRO C CA 1
ATOM 11063 C C . PRO C 1 438 ? 46.676 51.825 150.957 1.00 43.59 435 PRO C C 1
ATOM 11064 O O . PRO C 1 438 ? 47.622 51.743 150.167 1.00 38.30 435 PRO C O 1
ATOM 11068 N N . LYS C 1 439 ? 45.777 50.855 151.113 1.00 40.39 436 LYS C N 1
ATOM 11069 C CA . LYS C 1 439 ? 45.865 49.629 150.323 1.00 41.34 436 LYS C CA 1
ATOM 11070 C C . LYS C 1 439 ? 45.575 49.922 148.851 1.00 42.03 436 LYS C C 1
ATOM 11071 O O . LYS C 1 439 ? 46.271 49.434 147.963 1.00 38.29 436 LYS C O 1
ATOM 11077 N N . LEU C 1 440 ? 44.547 50.726 148.599 1.00 37.51 437 LEU C N 1
ATOM 11078 C CA . LEU C 1 440 ? 44.228 51.157 147.243 1.00 38.02 437 LEU C CA 1
ATOM 11079 C C . LEU C 1 440 ? 45.394 51.935 146.638 1.00 43.47 437 LEU C C 1
ATOM 11080 O O . LEU C 1 440 ? 45.781 51.702 145.489 1.00 39.64 437 LEU C O 1
ATOM 11085 N N . GLN C 1 441 ? 45.956 52.849 147.424 1.00 40.67 438 GLN C N 1
ATOM 11086 C CA . GLN C 1 441 ? 47.096 53.645 146.983 1.00 40.37 438 GLN C CA 1
ATOM 11087 C C . GLN C 1 441 ? 48.276 52.794 146.519 1.00 41.86 438 GLN C C 1
ATOM 11088 O O . GLN C 1 441 ? 48.919 53.105 145.510 1.00 43.19 438 GLN C O 1
ATOM 11094 N N . ASP C 1 442 ? 48.551 51.719 147.254 1.00 43.25 439 ASP C N 1
ATOM 11095 C CA . ASP C 1 442 ? 49.638 50.794 146.927 1.00 47.99 439 ASP C CA 1
ATOM 11096 C C . ASP C 1 442 ? 49.422 50.068 145.606 1.00 49.85 439 ASP C C 1
ATOM 11097 O O . ASP C 1 442 ? 50.346 49.448 145.083 1.00 50.56 439 ASP C O 1
ATOM 11102 N N . LYS C 1 443 ? 48.205 50.138 145.075 1.00 47.24 440 LYS C N 1
ATOM 11103 C CA . LYS C 1 443 ? 47.891 49.536 143.780 1.00 45.89 440 LYS C CA 1
ATOM 11104 C C . LYS C 1 443 ? 47.676 50.609 142.703 1.00 41.08 440 LYS C C 1
ATOM 11105 O O . LYS C 1 443 ? 47.147 50.327 141.629 1.00 42.43 440 LYS C O 1
ATOM 11111 N N . ASP C 1 444 ? 48.096 51.835 143.012 1.00 42.69 441 ASP C N 1
ATOM 11112 C CA . ASP C 1 444 ? 47.983 52.983 142.109 1.00 43.79 441 ASP C CA 1
ATOM 11113 C C . ASP C 1 444 ? 46.524 53.316 141.834 1.00 41.79 441 ASP C C 1
ATOM 11114 O O . ASP C 1 444 ? 46.146 53.670 140.718 1.00 38.25 441 ASP C O 1
ATOM 11119 N N . ILE C 1 445 ? 45.703 53.195 142.866 1.00 36.44 442 ILE C N 1
ATOM 11120 C CA . ILE C 1 445 ? 44.308 53.560 142.750 1.00 35.80 442 ILE C CA 1
ATOM 11121 C C . ILE C 1 445 ? 44.054 54.737 143.671 1.00 40.49 442 ILE C C 1
ATOM 11122 O O . ILE C 1 445 ? 44.194 54.620 144.882 1.00 42.22 442 ILE C O 1
ATOM 11127 N N . TRP C 1 446 ? 43.738 55.881 143.076 1.00 34.02 443 TRP C N 1
ATOM 11128 C CA . TRP C 1 446 ? 43.329 57.062 143.818 1.00 32.86 443 TRP C CA 1
ATOM 11129 C C . TRP C 1 446 ? 41.813 57.035 143.977 1.00 32.75 443 TRP C C 1
ATOM 11130 O O . TRP C 1 446 ? 41.084 57.436 143.071 1.00 33.30 443 TRP C O 1
ATOM 11141 N N . SER C 1 447 ? 41.342 56.536 145.112 1.00 34.43 444 SER C N 1
ATOM 11142 C CA . SER C 1 447 ? 39.914 56.506 145.384 1.00 34.27 444 SER C CA 1
ATOM 11143 C C . SER C 1 447 ? 39.529 57.798 146.096 1.00 32.75 444 SER C C 1
ATOM 11144 O O . SER C 1 447 ? 40.025 58.082 147.184 1.00 33.22 444 SER C O 1
ATOM 11147 N N . ARG C 1 448 ? 38.665 58.583 145.463 1.00 30.06 445 ARG C N 1
ATOM 11148 C CA . ARG C 1 448 ? 38.399 59.956 145.889 1.00 29.13 445 ARG C CA 1
ATOM 11149 C C . ARG C 1 448 ? 36.940 60.328 145.638 1.00 28.73 445 ARG C C 1
ATOM 11150 O O . ARG C 1 448 ? 36.321 59.830 144.708 1.00 38.13 445 ARG C O 1
ATOM 11158 N N . GLY C 1 449 ? 36.399 61.229 146.447 1.00 27.87 446 GLY C N 1
ATOM 11159 C CA . GLY C 1 449 ? 35.054 61.733 146.196 1.00 27.48 446 GLY C CA 1
ATOM 11160 C C . GLY C 1 449 ? 34.238 61.625 147.450 1.00 27.69 446 GLY C C 1
ATOM 11161 O O . GLY C 1 449 ? 34.768 61.242 148.498 1.00 31.02 446 GLY C O 1
ATOM 11162 N N . ARG C 1 450 ? 32.956 61.965 147.359 1.00 31.83 447 ARG C N 1
ATOM 11163 C CA . ARG C 1 450 ? 32.090 61.927 148.531 1.00 31.88 447 ARG C CA 1
ATOM 11164 C C . ARG C 1 450 ? 32.018 60.521 149.111 1.00 31.47 447 ARG C C 1
ATOM 11165 O O . ARG C 1 450 ? 32.069 60.352 150.320 1.00 32.02 447 ARG C O 1
ATOM 11173 N N . PHE C 1 451 ? 31.891 59.517 148.249 1.00 32.25 448 PHE C N 1
ATOM 11174 C CA . PHE C 1 451 ? 31.963 58.130 148.700 1.00 31.35 448 PHE C CA 1
ATOM 11175 C C . PHE C 1 451 ? 33.220 57.436 148.180 1.00 33.25 448 PHE C C 1
ATOM 11176 O O . PHE C 1 451 ? 33.542 56.329 148.598 1.00 33.18 448 PHE C O 1
ATOM 11184 N N . GLY C 1 452 ? 33.934 58.095 147.277 1.00 28.62 449 GLY C N 1
ATOM 11185 C CA . GLY C 1 452 ? 35.248 57.624 146.870 1.00 38.27 449 GLY C CA 1
ATOM 11186 C C . GLY C 1 452 ? 36.221 57.644 148.040 1.00 32.28 449 GLY C C 1
ATOM 11187 O O . GLY C 1 452 ? 37.036 56.737 148.210 1.00 33.85 449 GLY C O 1
ATOM 11188 N N . SER C 1 453 ? 36.142 58.676 148.866 1.00 28.10 450 SER C N 1
ATOM 11189 C CA . SER C 1 453 ? 37.016 58.718 150.025 1.00 29.50 450 SER C CA 1
ATOM 11190 C C . SER C 1 453 ? 36.260 59.045 151.301 1.00 30.38 450 SER C C 1
ATOM 11191 O O . SER C 1 453 ? 36.859 59.077 152.376 1.00 30.40 450 SER C O 1
ATOM 11194 N N . TRP C 1 454 ? 34.955 59.301 151.185 1.00 28.24 451 TRP C N 1
ATOM 11195 C CA . TRP C 1 454 ? 34.049 59.112 152.319 1.00 29.37 451 TRP C CA 1
ATOM 11196 C C . TRP C 1 454 ? 34.184 60.129 153.458 1.00 34.44 451 TRP C C 1
ATOM 11197 O O . TRP C 1 454 ? 33.869 59.804 154.604 1.00 34.94 451 TRP C O 1
ATOM 11208 N N . ARG C 1 455 ? 34.639 61.350 153.166 1.00 30.91 452 ARG C N 1
ATOM 11209 C CA . ARG C 1 455 ? 34.791 62.353 154.222 1.00 27.42 452 ARG C CA 1
ATOM 11210 C C . ARG C 1 455 ? 33.848 63.536 154.015 1.00 33.58 452 ARG C C 1
ATOM 11211 O O . ARG C 1 455 ? 34.084 64.420 153.175 1.00 31.86 452 ARG C O 1
ATOM 11219 N N . TYR C 1 456 ? 32.772 63.542 154.793 1.00 34.37 453 TYR C N 1
ATOM 11220 C CA . TYR C 1 456 ? 31.721 64.541 154.638 1.00 30.88 453 TYR C CA 1
ATOM 11221 C C . TYR C 1 456 ? 32.252 65.975 154.729 1.00 28.65 453 TYR C C 1
ATOM 11222 O O . TYR C 1 456 ? 31.798 66.853 153.998 1.00 30.54 453 TYR C O 1
ATOM 11231 N N . GLU C 1 457 ? 33.232 66.206 155.597 1.00 27.12 454 GLU C N 1
ATOM 11232 C CA . GLU C 1 457 ? 33.733 67.568 155.815 1.00 26.81 454 GLU C CA 1
ATOM 11233 C C . GLU C 1 457 ? 34.393 68.136 154.555 1.00 28.51 454 GLU C C 1
ATOM 11234 O O . GLU C 1 457 ? 34.525 69.351 154.409 1.00 30.94 454 GLU C O 1
ATOM 11240 N N . VAL C 1 458 ? 34.796 67.259 153.641 1.00 29.15 455 VAL C N 1
ATOM 11241 C CA . VAL C 1 458 ? 35.153 67.704 152.303 1.00 27.99 455 VAL C CA 1
ATOM 11242 C C . VAL C 1 458 ? 34.263 66.984 151.297 1.00 29.20 455 VAL C C 1
ATOM 11243 O O . VAL C 1 458 ? 34.733 66.308 150.380 1.00 30.94 455 VAL C O 1
ATOM 11247 N N . GLY C 1 459 ? 32.954 67.162 151.466 1.00 30.06 456 GLY C N 1
ATOM 11248 C CA . GLY C 1 459 ? 31.987 66.407 150.689 1.00 27.64 456 GLY C CA 1
ATOM 11249 C C . GLY C 1 459 ? 31.040 67.215 149.817 1.00 27.35 456 GLY C C 1
ATOM 11250 O O . GLY C 1 459 ? 30.139 66.638 149.197 1.00 30.90 456 GLY C O 1
ATOM 11251 N N . ASN C 1 460 ? 31.225 68.535 149.755 1.00 30.17 457 ASN C N 1
ATOM 11252 C CA . ASN C 1 460 ? 30.430 69.357 148.838 1.00 27.90 457 ASN C CA 1
ATOM 11253 C C . ASN C 1 460 ? 30.935 69.297 147.408 1.00 27.32 457 ASN C C 1
ATOM 11254 O O . ASN C 1 460 ? 31.919 68.614 147.112 1.00 28.26 457 ASN C O 1
ATOM 11259 N N . GLN C 1 461 ? 30.253 70.006 146.513 1.00 29.11 458 GLN C N 1
ATOM 11260 C CA . GLN C 1 461 ? 30.607 69.955 145.100 1.00 26.98 458 GLN C CA 1
ATOM 11261 C C . GLN C 1 461 ? 32.022 70.443 144.846 1.00 27.80 458 GLN C C 1
ATOM 11262 O O . GLN C 1 461 ? 32.729 69.886 144.011 1.00 30.76 458 GLN C O 1
ATOM 11268 N N . ASP C 1 462 ? 32.424 71.498 145.547 1.00 26.46 459 ASP C N 1
ATOM 11269 C CA . ASP C 1 462 ? 33.719 72.102 145.281 1.00 30.82 459 ASP C CA 1
ATOM 11270 C C . ASP C 1 462 ? 34.826 71.221 145.849 1.00 29.86 459 ASP C C 1
ATOM 11271 O O . ASP C 1 462 ? 35.865 71.046 145.217 1.00 32.42 459 ASP C O 1
ATOM 11276 N N . HIS C 1 463 ? 34.592 70.664 147.035 1.00 32.65 460 HIS C N 1
ATOM 11277 C CA . HIS C 1 463 ? 35.518 69.706 147.620 1.00 31.81 460 HIS C CA 1
ATOM 11278 C C . HIS C 1 463 ? 35.718 68.535 146.667 1.00 34.51 460 HIS C C 1
ATOM 11279 O O . HIS C 1 463 ? 36.839 68.141 146.374 1.00 29.02 460 HIS C O 1
ATOM 11286 N N . SER C 1 464 ? 34.604 67.983 146.193 1.00 28.49 461 SER C N 1
ATOM 11287 C CA . SER C 1 464 ? 34.651 66.792 145.361 1.00 28.77 461 SER C CA 1
ATOM 11288 C C . SER C 1 464 ? 35.425 67.071 144.081 1.00 32.59 461 SER C C 1
ATOM 11289 O O . SER C 1 464 ? 36.391 66.368 143.772 1.00 31.18 461 SER C O 1
ATOM 11292 N N . PHE C 1 465 ? 35.016 68.116 143.366 1.00 32.03 462 PHE C N 1
ATOM 11293 C CA . PHE C 1 465 ? 35.727 68.575 142.169 1.00 28.57 462 PHE C CA 1
ATOM 11294 C C . PHE C 1 465 ? 37.221 68.682 142.406 1.00 32.44 462 PHE C C 1
ATOM 11295 O O . PHE C 1 465 ? 38.034 68.227 141.601 1.00 36.01 462 PHE C O 1
ATOM 11303 N N . MET C 1 466 ? 37.583 69.293 143.521 1.00 30.37 463 MET C N 1
ATOM 11304 C CA . MET C 1 466 ? 38.981 69.550 143.800 1.00 31.53 463 MET C CA 1
ATOM 11305 C C . MET C 1 466 ? 39.724 68.279 144.203 1.00 30.84 463 MET C C 1
ATOM 11306 O O . MET C 1 466 ? 40.920 68.145 143.932 1.00 29.95 463 MET C O 1
ATOM 11311 N N . LEU C 1 467 ? 39.020 67.344 144.836 1.00 31.28 464 LEU C N 1
ATOM 11312 C CA . LEU C 1 467 ? 39.608 66.044 145.133 1.00 29.21 464 LEU C CA 1
ATOM 11313 C C . LEU C 1 467 ? 40.044 65.361 143.852 1.00 34.26 464 LEU C C 1
ATOM 11314 O O . LEU C 1 467 ? 41.087 64.699 143.807 1.00 34.69 464 LEU C O 1
ATOM 11319 N N . GLY C 1 468 ? 39.230 65.506 142.811 1.00 35.01 465 GLY C N 1
ATOM 11320 C CA . GLY C 1 468 ? 39.567 64.950 141.514 1.00 33.40 465 GLY C CA 1
ATOM 11321 C C . GLY C 1 468 ? 40.789 65.650 140.949 1.00 29.73 465 GLY C C 1
ATOM 11322 O O . GLY C 1 468 ? 41.749 65.019 140.503 1.00 36.28 465 GLY C O 1
ATOM 11323 N N . VAL C 1 469 ? 40.745 66.973 140.979 1.00 30.83 466 VAL C N 1
ATOM 11324 C CA . VAL C 1 469 ? 41.834 67.807 140.488 1.00 36.05 466 VAL C CA 1
ATOM 11325 C C . VAL C 1 469 ? 43.170 67.511 141.183 1.00 31.29 466 VAL C C 1
ATOM 11326 O O . VAL C 1 469 ? 44.208 67.345 140.532 1.00 34.56 466 VAL C O 1
ATOM 11330 N N . GLU C 1 470 ? 43.133 67.453 142.509 1.00 30.55 467 GLU C N 1
ATOM 11331 C CA . GLU C 1 470 ? 44.341 67.268 143.300 1.00 29.04 467 GLU C CA 1
ATOM 11332 C C . GLU C 1 470 ? 44.875 65.863 143.133 1.00 34.43 467 GLU C C 1
ATOM 11333 O O . GLU C 1 470 ? 46.084 65.650 143.187 1.00 30.17 467 GLU C O 1
ATOM 11339 N N . ALA C 1 471 ? 43.981 64.902 142.926 1.00 32.71 468 ALA C N 1
ATOM 11340 C CA . ALA C 1 471 ? 44.420 63.534 142.681 1.00 35.88 468 ALA C CA 1
ATOM 11341 C C . ALA C 1 471 ? 45.250 63.493 141.398 1.00 36.22 468 ALA C C 1
ATOM 11342 O O . ALA C 1 471 ? 46.313 62.877 141.356 1.00 38.25 468 ALA C O 1
ATOM 11344 N N . VAL C 1 472 ? 44.761 64.168 140.361 1.00 33.34 469 VAL C N 1
ATOM 11345 C CA . VAL C 1 472 ? 45.503 64.288 139.111 1.00 32.57 469 VAL C CA 1
ATOM 11346 C C . VAL C 1 472 ? 46.810 65.053 139.305 1.00 34.82 469 VAL C C 1
ATOM 11347 O O . VAL C 1 472 ? 47.860 64.636 138.810 1.00 38.72 469 VAL C O 1
ATOM 11351 N N . ASP C 1 473 ? 46.746 66.163 140.034 1.00 33.59 470 ASP C N 1
ATOM 11352 C CA . ASP C 1 473 ? 47.928 66.973 140.277 1.00 39.12 470 ASP C CA 1
ATOM 11353 C C . ASP C 1 473 ? 48.983 66.198 141.068 1.00 34.33 470 ASP C C 1
ATOM 11354 O O . ASP C 1 473 ? 50.172 66.464 140.948 1.00 33.52 470 ASP C O 1
ATOM 11359 N N . ASN C 1 474 ? 48.534 65.248 141.883 1.00 36.13 471 ASN C N 1
ATOM 11360 C CA . ASN C 1 474 ? 49.437 64.397 142.641 1.00 35.31 471 ASN C CA 1
ATOM 11361 C C . ASN C 1 474 ? 50.091 63.367 141.735 1.00 39.86 471 ASN C C 1
ATOM 11362 O O . ASN C 1 474 ? 51.311 63.152 141.777 1.00 37.40 471 ASN C O 1
ATOM 11367 N N . ILE C 1 475 ? 49.259 62.736 140.915 1.00 38.50 472 ILE C N 1
ATOM 11368 C CA . ILE C 1 475 ? 49.694 61.751 139.936 1.00 37.41 472 ILE C CA 1
ATOM 11369 C C . ILE C 1 475 ? 50.709 62.334 138.954 1.00 35.31 472 ILE C C 1
ATOM 11370 O O . ILE C 1 475 ? 51.717 61.702 138.623 1.00 40.10 472 ILE C O 1
ATOM 11375 N N . VAL C 1 476 ? 50.465 63.559 138.510 1.00 42.15 473 VAL C N 1
ATOM 11376 C CA . VAL C 1 476 ? 51.309 64.153 137.478 1.00 40.58 473 VAL C CA 1
ATOM 11377 C C . VAL C 1 476 ? 52.417 65.045 138.037 1.00 38.58 473 VAL C C 1
ATOM 11378 O O . VAL C 1 476 ? 53.574 64.921 137.635 1.00 43.46 473 VAL C O 1
ATOM 11382 N N . ASN C 1 477 ? 52.074 65.927 138.969 1.00 34.52 474 ASN C N 1
ATOM 11383 C CA . ASN C 1 477 ? 52.998 66.984 139.390 1.00 39.55 474 ASN C CA 1
ATOM 11384 C C . ASN C 1 477 ? 53.528 66.835 140.811 1.00 38.63 474 ASN C C 1
ATOM 11385 O O . ASN C 1 477 ? 54.239 67.704 141.298 1.00 40.38 474 ASN C O 1
ATOM 11390 N N . GLY C 1 478 ? 53.172 65.743 141.481 1.00 42.28 475 GLY C N 1
ATOM 11391 C CA . GLY C 1 478 ? 53.620 65.512 142.845 1.00 37.40 475 GLY C CA 1
ATOM 11392 C C . GLY C 1 478 ? 53.022 66.476 143.860 1.00 37.74 475 GLY C C 1
ATOM 11393 O O . GLY C 1 478 ? 53.622 66.755 144.897 1.00 31.99 475 GLY C O 1
ATOM 11394 N N . ALA C 1 479 ? 51.829 66.991 143.571 1.00 31.74 476 ALA C N 1
ATOM 11395 C CA . ALA C 1 479 ? 51.175 67.916 144.490 1.00 30.77 476 ALA C CA 1
ATOM 11396 C C . ALA C 1 479 ? 50.643 67.195 145.731 1.00 37.76 476 ALA C C 1
ATOM 11397 O O . ALA C 1 479 ? 50.323 66.003 145.682 1.00 33.63 476 ALA C O 1
ATOM 11399 N N . VAL C 1 480 ? 50.540 67.919 146.840 1.00 31.34 477 VAL C N 1
ATOM 11400 C CA . VAL C 1 480 ? 49.933 67.375 148.051 1.00 29.50 477 VAL C CA 1
ATOM 11401 C C . VAL C 1 480 ? 48.413 67.315 147.891 1.00 32.98 477 VAL C C 1
ATOM 11402 O O . VAL C 1 480 ? 47.808 68.272 147.413 1.00 29.43 477 VAL C O 1
ATOM 11406 N N . GLU C 1 481 ? 47.796 66.193 148.264 1.00 31.83 478 GLU C N 1
ATOM 11407 C CA . GLU C 1 481 ? 46.329 66.107 148.234 1.00 31.32 478 GLU C CA 1
ATOM 11408 C C . GLU C 1 481 ? 45.774 66.724 149.505 1.00 27.89 478 GLU C C 1
ATOM 11409 O O . GLU C 1 481 ? 45.523 66.045 150.497 1.00 31.89 478 GLU C O 1
ATOM 11415 N N . LEU C 1 482 ? 45.604 68.041 149.463 1.00 26.63 479 LEU C N 1
ATOM 11416 C CA . LEU C 1 482 ? 45.298 68.824 150.653 1.00 27.81 479 LEU C CA 1
ATOM 11417 C C . LEU C 1 482 ? 43.845 68.693 151.079 1.00 27.72 479 LEU C C 1
ATOM 11418 O O . LEU C 1 482 ? 43.547 68.651 152.271 1.00 25.97 479 LEU C O 1
ATOM 11423 N N . THR C 1 483 ? 42.945 68.651 150.108 1.00 27.72 480 THR C N 1
ATOM 11424 C CA . THR C 1 483 ? 41.523 68.511 150.422 1.00 30.40 480 THR C CA 1
ATOM 11425 C C . THR C 1 483 ? 41.272 67.150 151.062 1.00 29.35 480 THR C C 1
ATOM 11426 O O . THR C 1 483 ? 40.470 67.030 151.985 1.00 32.31 480 THR C O 1
ATOM 11430 N N . LEU C 1 484 ? 42.008 66.142 150.602 1.00 31.46 481 LEU C N 1
ATOM 11431 C CA . LEU C 1 484 ? 41.844 64.772 151.077 1.00 31.84 481 LEU C CA 1
ATOM 11432 C C . LEU C 1 484 ? 42.360 64.549 152.499 1.00 31.90 481 LEU C C 1
ATOM 11433 O O . LEU C 1 484 ? 41.695 63.909 153.316 1.00 29.05 481 LEU C O 1
ATOM 11438 N N . ASN C 1 485 ? 43.549 65.077 152.789 1.00 31.90 482 ASN C N 1
ATOM 11439 C CA . ASN C 1 485 ? 44.222 64.794 154.052 1.00 28.80 482 ASN C CA 1
ATOM 11440 C C . ASN C 1 485 ? 44.133 65.917 155.088 1.00 31.58 482 ASN C C 1
ATOM 11441 O O . ASN C 1 485 ? 44.385 65.689 156.259 1.00 33.29 482 ASN C O 1
ATOM 11446 N N . TYR C 1 486 ? 43.787 67.123 154.651 1.00 30.19 483 TYR C N 1
ATOM 11447 C CA . TYR C 1 486 ? 43.708 68.273 155.551 1.00 24.11 483 TYR C CA 1
ATOM 11448 C C . TYR C 1 486 ? 42.457 69.131 155.309 1.00 28.61 483 TYR C C 1
ATOM 11449 O O . TYR C 1 486 ? 42.553 70.279 154.859 1.00 30.26 483 TYR C O 1
ATOM 11458 N N . PRO C 1 487 ? 41.278 68.581 155.616 1.00 26.69 484 PRO C N 1
ATOM 11459 C CA . PRO C 1 487 ? 40.026 69.342 155.467 1.00 27.38 484 PRO C CA 1
ATOM 11460 C C . PRO C 1 487 ? 40.075 70.731 156.109 1.00 28.62 484 PRO C C 1
ATOM 11461 O O . PRO C 1 487 ? 39.660 71.689 155.468 1.00 29.30 484 PRO C O 1
ATOM 11465 N N . ASP C 1 488 ? 40.605 70.835 157.325 1.00 28.32 485 ASP C N 1
ATOM 11466 C CA . ASP C 1 488 ? 40.710 72.118 158.022 1.00 30.06 485 ASP C CA 1
ATOM 11467 C C . ASP C 1 488 ? 41.572 73.118 157.271 1.00 26.23 485 ASP C C 1
ATOM 11468 O O . ASP C 1 488 ? 41.335 74.322 157.328 1.00 27.04 485 ASP C O 1
ATOM 11473 N N . PHE C 1 489 ? 42.593 72.626 156.589 1.00 28.93 486 PHE C N 1
ATOM 11474 C CA . PHE C 1 489 ? 43.457 73.520 155.828 1.00 33.77 486 PHE C CA 1
ATOM 11475 C C . PHE C 1 489 ? 42.716 74.147 154.653 1.00 31.56 486 PHE C C 1
ATOM 11476 O O . PHE C 1 489 ? 42.755 75.360 154.474 1.00 32.78 486 PHE C O 1
ATOM 11484 N N . VAL C 1 490 ? 42.058 73.330 153.838 1.00 26.22 487 VAL C N 1
ATOM 11485 C CA . VAL C 1 490 ? 41.468 73.883 152.628 1.00 23.07 487 VAL C CA 1
ATOM 11486 C C . VAL C 1 490 ? 40.206 74.666 152.983 1.00 26.31 487 VAL C C 1
ATOM 11487 O O . VAL C 1 490 ? 39.866 75.635 152.305 1.00 28.81 487 VAL C O 1
ATOM 11491 N N . ASN C 1 491 ? 39.518 74.263 154.047 1.00 28.41 488 ASN C N 1
ATOM 11492 C CA . ASN C 1 491 ? 38.267 74.929 154.411 1.00 27.55 488 ASN C CA 1
ATOM 11493 C C . ASN C 1 491 ? 38.524 76.249 155.132 1.00 30.21 488 ASN C C 1
ATOM 11494 O O . ASN C 1 491 ? 37.649 77.099 155.192 1.00 27.71 488 ASN C O 1
ATOM 11499 N N . GLY C 1 492 ? 39.734 76.423 155.663 1.00 27.05 489 GLY C N 1
ATOM 11500 C CA . GLY C 1 492 ? 40.070 77.630 156.396 1.00 29.62 489 GLY C CA 1
ATOM 11501 C C . GLY C 1 492 ? 40.723 78.750 155.589 1.00 31.88 489 GLY C C 1
ATOM 11502 O O . GLY C 1 492 ? 41.235 79.701 156.158 1.00 33.20 489 GLY C O 1
ATOM 11503 N N . ARG C 1 493 ? 40.705 78.651 154.265 1.00 25.76 490 ARG C N 1
ATOM 11504 C CA . ARG C 1 493 ? 41.368 79.643 153.435 1.00 25.67 490 ARG C CA 1
ATOM 11505 C C . ARG C 1 493 ? 40.659 79.723 152.099 1.00 28.88 490 ARG C C 1
ATOM 11506 O O . ARG C 1 493 ? 39.897 78.821 151.741 1.00 26.51 490 ARG C O 1
ATOM 11514 N N . GLN C 1 494 ? 40.897 80.795 151.356 1.00 35.83 491 GLN C N 1
ATOM 11515 C CA . GLN C 1 494 ? 40.513 80.781 149.959 1.00 37.40 491 GLN C CA 1
ATOM 11516 C C . GLN C 1 494 ? 41.722 80.248 149.214 1.00 37.91 491 GLN C C 1
ATOM 11517 O O . GLN C 1 494 ? 42.816 80.797 149.311 1.00 40.11 491 GLN C O 1
ATOM 11523 N N . ASN C 1 495 ? 41.532 79.139 148.515 1.00 33.61 492 ASN C N 1
ATOM 11524 C CA . ASN C 1 495 ? 42.602 78.522 147.749 1.00 34.81 492 ASN C CA 1
ATOM 11525 C C . ASN C 1 495 ? 42.649 79.143 146.364 1.00 33.49 492 ASN C C 1
ATOM 11526 O O . ASN C 1 495 ? 41.756 78.916 145.533 1.00 30.96 492 ASN C O 1
ATOM 11531 N N . THR C 1 496 ? 43.691 79.938 146.128 1.00 28.15 493 THR C N 1
ATOM 11532 C CA . THR C 1 496 ? 43.725 80.827 144.978 1.00 30.44 493 THR C CA 1
ATOM 11533 C C . THR C 1 496 ? 44.801 80.463 143.965 1.00 39.59 493 THR C C 1
ATOM 11534 O O . THR C 1 496 ? 44.780 80.956 142.837 1.00 33.76 493 THR C O 1
ATOM 11538 N N . GLU C 1 497 ? 45.740 79.610 144.373 1.00 27.34 494 GLU C N 1
ATOM 11539 C CA . GLU C 1 497 ? 46.952 79.385 143.595 1.00 30.91 494 GLU C CA 1
ATOM 11540 C C . GLU C 1 497 ? 46.699 78.604 142.315 1.00 34.09 494 GLU C C 1
ATOM 11541 O O . GLU C 1 497 ? 47.291 78.901 141.274 1.00 31.11 494 GLU C O 1
ATOM 11547 N N . ARG C 1 498 ? 45.823 77.608 142.385 1.00 32.85 495 ARG C N 1
ATOM 11548 C CA . ARG C 1 498 ? 45.598 76.760 141.231 1.00 35.63 495 ARG C CA 1
ATOM 11549 C C . ARG C 1 498 ? 44.482 77.339 140.371 1.00 36.79 495 ARG C C 1
ATOM 11550 O O . ARG C 1 498 ? 43.360 77.538 140.842 1.00 33.16 495 ARG C O 1
ATOM 11558 N N . ARG C 1 499 ? 44.794 77.619 139.111 1.00 30.91 496 ARG C N 1
ATOM 11559 C CA . ARG C 1 499 ? 43.821 78.247 138.212 1.00 35.06 496 ARG C CA 1
ATOM 11560 C C . ARG C 1 499 ? 43.592 77.409 136.947 1.00 39.98 496 ARG C C 1
ATOM 11561 O O . ARG C 1 499 ? 44.407 76.538 136.623 1.00 37.99 496 ARG C O 1
ATOM 11569 N N . LEU C 1 500 ? 42.500 77.667 136.227 1.00 35.74 497 LEU C N 1
ATOM 11570 C CA . LEU C 1 500 ? 42.240 76.944 134.978 1.00 33.36 497 LEU C CA 1
ATOM 11571 C C . LEU C 1 500 ? 43.289 77.286 133.918 1.00 37.97 497 LEU C C 1
ATOM 11572 O O . LEU C 1 500 ? 43.483 76.541 132.961 1.00 40.70 497 LEU C O 1
ATOM 11577 N N . VAL C 1 501 ? 43.961 78.418 134.083 1.00 41.02 498 VAL C N 1
ATOM 11578 C CA . VAL C 1 501 ? 45.127 78.704 133.264 1.00 40.42 498 VAL C CA 1
ATOM 11579 C C . VAL C 1 501 ? 46.291 78.987 134.195 1.00 39.43 498 VAL C C 1
ATOM 11580 O O . VAL C 1 501 ? 46.314 80.002 134.886 1.00 38.45 498 VAL C O 1
ATOM 11584 N N . ASP C 1 502 ? 47.236 78.055 134.229 1.00 41.65 499 ASP C N 1
ATOM 11585 C CA . ASP C 1 502 ? 48.428 78.180 135.059 1.00 41.35 499 ASP C CA 1
ATOM 11586 C C . ASP C 1 502 ? 49.609 78.651 134.203 1.00 42.36 499 ASP C C 1
ATOM 11587 O O . ASP C 1 502 ? 49.496 78.758 132.985 1.00 38.66 499 ASP C O 1
ATOM 11592 N N . GLY C 1 503 ? 50.740 78.927 134.843 1.00 34.54 500 GLY C N 1
ATOM 11593 C CA . GLY C 1 503 ? 51.941 79.327 134.129 1.00 35.50 500 GLY C CA 1
ATOM 11594 C C . GLY C 1 503 ? 52.328 78.344 133.038 1.00 39.98 500 GLY C C 1
ATOM 11595 O O . GLY C 1 503 ? 52.742 78.751 131.952 1.00 37.32 500 GLY C O 1
ATOM 11596 N N . ALA C 1 504 ? 52.159 77.051 133.311 1.00 37.51 501 ALA C N 1
ATOM 11597 C CA . ALA C 1 504 ? 52.532 76.014 132.350 1.00 36.98 501 ALA C CA 1
ATOM 11598 C C . ALA C 1 504 ? 51.862 76.213 130.990 1.00 39.37 501 ALA C C 1
ATOM 11599 O O . ALA C 1 504 ? 52.508 76.095 129.958 1.00 45.15 501 ALA C O 1
ATOM 11601 N N . GLN C 1 505 ? 50.564 76.510 130.978 1.00 41.77 502 GLN C N 1
ATOM 11602 C CA . GLN C 1 505 ? 49.877 76.676 129.700 1.00 37.86 502 GLN C CA 1
ATOM 11603 C C . GLN C 1 505 ? 50.237 78.014 129.059 1.00 48.83 502 GLN C C 1
ATOM 11604 O O . GLN C 1 505 ? 50.266 78.123 127.833 1.00 46.87 502 GLN C O 1
ATOM 11610 N N . VAL C 1 506 ? 50.531 79.023 129.878 1.00 47.70 503 VAL C N 1
ATOM 11611 C CA . VAL C 1 506 ? 50.944 80.327 129.352 1.00 44.84 503 VAL C CA 1
ATOM 11612 C C . VAL C 1 506 ? 52.302 80.272 128.643 1.00 52.45 503 VAL C C 1
ATOM 11613 O O . VAL C 1 506 ? 52.446 80.763 127.521 1.00 51.49 503 VAL C O 1
ATOM 11617 N N . PHE C 1 507 ? 53.296 79.683 129.301 1.00 54.44 504 PHE C N 1
ATOM 11618 C CA . PHE C 1 507 ? 54.635 79.566 128.723 1.00 52.28 504 PHE C CA 1
ATOM 11619 C C . PHE C 1 507 ? 54.649 78.670 127.492 1.00 56.87 504 PHE C C 1
ATOM 11620 O O . PHE C 1 507 ? 55.470 78.854 126.592 1.00 56.29 504 PHE C O 1
ATOM 11628 N N . ALA C 1 508 ? 53.729 77.708 127.451 1.00 55.52 505 ALA C N 1
ATOM 11629 C CA . ALA C 1 508 ? 53.662 76.773 126.333 1.00 55.63 505 ALA C CA 1
ATOM 11630 C C . ALA C 1 508 ? 53.098 77.431 125.071 1.00 65.35 505 ALA C C 1
ATOM 11631 O O . ALA C 1 508 ? 53.638 77.239 123.982 1.00 71.53 505 ALA C O 1
ATOM 11633 N N . LYS C 1 509 ? 52.015 78.198 125.221 1.00 66.52 506 LYS C N 1
ATOM 11634 C CA . LYS C 1 509 ? 51.380 78.883 124.091 1.00 69.07 506 LYS C CA 1
ATOM 11635 C C . LYS C 1 509 ? 52.363 79.818 123.371 1.00 76.30 506 LYS C C 1
ATOM 11636 O O . LYS C 1 509 ? 52.355 79.908 122.140 1.00 78.91 506 LYS C O 1
ATOM 11638 N N . SER C 1 510 ? 53.214 80.492 124.147 1.00 76.66 507 SER C N 1
ATOM 11639 C CA . SER C 1 510 ? 54.224 81.407 123.610 1.00 72.31 507 SER C CA 1
ATOM 11640 C C . SER C 1 510 ? 55.215 80.690 122.697 1.00 75.91 507 SER C C 1
ATOM 11641 O O . SER C 1 510 ? 55.788 79.666 123.069 1.00 78.59 507 SER C O 1
ATOM 11643 N N . HIS D 1 6 ? 8.762 62.736 247.006 1.00 66.50 3 HIS D N 1
ATOM 11644 C CA . HIS D 1 6 ? 9.994 63.519 247.007 1.00 65.39 3 HIS D CA 1
ATOM 11645 C C . HIS D 1 6 ? 11.229 62.601 247.002 1.00 65.97 3 HIS D C 1
ATOM 11646 O O . HIS D 1 6 ? 11.242 61.574 247.677 1.00 67.30 3 HIS D O 1
ATOM 11648 N N . PRO D 1 7 ? 12.266 62.961 246.222 1.00 59.47 4 PRO D N 1
ATOM 11649 C CA . PRO D 1 7 ? 13.488 62.158 246.063 1.00 57.10 4 PRO D CA 1
ATOM 11650 C C . PRO D 1 7 ? 14.370 62.129 247.306 1.00 56.30 4 PRO D C 1
ATOM 11651 O O . PRO D 1 7 ? 14.220 62.982 248.172 1.00 59.40 4 PRO D O 1
ATOM 11655 N N . ASP D 1 8 ? 15.279 61.160 247.382 1.00 57.08 5 ASP D N 1
ATOM 11656 C CA . ASP D 1 8 ? 16.216 61.063 248.500 1.00 61.17 5 ASP D CA 1
ATOM 11657 C C . ASP D 1 8 ? 17.153 62.263 248.579 1.00 65.23 5 ASP D C 1
ATOM 11658 O O . ASP D 1 8 ? 17.427 62.782 249.661 1.00 65.64 5 ASP D O 1
ATOM 11663 N N . ILE D 1 9 ? 17.650 62.685 247.420 1.00 61.33 6 ILE D N 1
ATOM 11664 C CA . ILE D 1 9 ? 18.518 63.851 247.309 1.00 60.77 6 ILE D CA 1
ATOM 11665 C C . ILE D 1 9 ? 18.006 64.773 246.206 1.00 60.05 6 ILE D C 1
ATOM 11666 O O . ILE D 1 9 ? 17.538 64.299 245.172 1.00 64.22 6 ILE D O 1
ATOM 11671 N N . SER D 1 10 ? 18.081 66.084 246.421 1.00 56.02 7 SER D N 1
ATOM 11672 C CA . SER D 1 10 ? 17.771 67.038 245.360 1.00 55.51 7 SER D CA 1
ATOM 11673 C C . SER D 1 10 ? 18.920 68.016 245.151 1.00 54.21 7 SER D C 1
ATOM 11674 O O . SER D 1 10 ? 19.469 68.558 246.114 1.00 52.95 7 SER D O 1
ATOM 11677 N N . VAL D 1 11 ? 19.292 68.224 243.891 1.00 50.59 8 VAL D N 1
ATOM 11678 C CA . VAL D 1 11 ? 20.275 69.243 243.546 1.00 49.83 8 VAL D CA 1
ATOM 11679 C C . VAL D 1 11 ? 19.792 70.100 242.377 1.00 50.17 8 VAL D C 1
ATOM 11680 O O . VAL D 1 11 ? 18.853 69.737 241.672 1.00 51.18 8 VAL D O 1
ATOM 11684 N N . ASP D 1 12 ? 20.440 71.241 242.171 1.00 48.37 9 ASP D N 1
ATOM 11685 C CA . ASP D 1 12 ? 20.142 72.074 241.012 1.00 46.26 9 ASP D CA 1
ATOM 11686 C C . ASP D 1 12 ? 20.662 71.437 239.736 1.00 43.61 9 ASP D C 1
ATOM 11687 O O . ASP D 1 12 ? 19.932 71.301 238.752 1.00 41.52 9 ASP D O 1
ATOM 11692 N N . VAL D 1 13 ? 21.933 71.051 239.761 1.00 41.15 10 VAL D N 1
ATOM 11693 C CA . VAL D 1 13 ? 22.574 70.433 238.612 1.00 42.34 10 VAL D CA 1
ATOM 11694 C C . VAL D 1 13 ? 23.144 69.073 238.993 1.00 44.18 10 VAL D C 1
ATOM 11695 O O . VAL D 1 13 ? 23.963 68.972 239.905 1.00 45.04 10 VAL D O 1
ATOM 11699 N N . LEU D 1 14 ? 22.698 68.023 238.313 1.00 45.40 11 LEU D N 1
ATOM 11700 C CA . LEU D 1 14 ? 23.260 66.696 238.530 1.00 43.44 11 LEU D CA 1
ATOM 11701 C C . LEU D 1 14 ? 24.190 66.327 237.375 1.00 40.88 11 LEU D C 1
ATOM 11702 O O . LEU D 1 14 ? 23.843 66.503 236.210 1.00 40.15 11 LEU D O 1
ATOM 11707 N N . VAL D 1 15 ? 25.374 65.822 237.703 1.00 36.38 12 VAL D N 1
ATOM 11708 C CA . VAL D 1 15 ? 26.328 65.389 236.687 1.00 37.18 12 VAL D CA 1
ATOM 11709 C C . VAL D 1 15 ? 26.485 63.886 236.755 1.00 40.59 12 VAL D C 1
ATOM 11710 O O . VAL D 1 15 ? 26.822 63.343 237.805 1.00 40.22 12 VAL D O 1
ATOM 11714 N N . ILE D 1 16 ? 26.223 63.212 235.641 1.00 42.38 13 ILE D N 1
ATOM 11715 C CA . ILE D 1 16 ? 26.407 61.770 235.572 1.00 37.51 13 ILE D CA 1
ATOM 11716 C C . ILE D 1 16 ? 27.712 61.461 234.853 1.00 35.39 13 ILE D C 1
ATOM 11717 O O . ILE D 1 16 ? 27.901 61.845 233.710 1.00 38.57 13 ILE D O 1
ATOM 11722 N N . GLY D 1 17 ? 28.609 60.764 235.541 1.00 40.70 14 GLY D N 1
ATOM 11723 C CA . GLY D 1 17 ? 29.883 60.381 234.969 1.00 40.47 14 GLY D CA 1
ATOM 11724 C C . GLY D 1 17 ? 31.010 61.245 235.490 1.00 41.81 14 GLY D C 1
ATOM 11725 O O . GLY D 1 17 ? 30.863 62.462 235.599 1.00 39.49 14 GLY D O 1
ATOM 11726 N N . ALA D 1 18 ? 32.134 60.610 235.820 1.00 40.79 15 ALA D N 1
ATOM 11727 C CA . ALA D 1 18 ? 33.310 61.313 236.327 1.00 34.74 15 ALA D CA 1
ATOM 11728 C C . ALA D 1 18 ? 34.554 60.988 235.502 1.00 35.53 15 ALA D C 1
ATOM 11729 O O . ALA D 1 18 ? 35.659 60.872 236.040 1.00 31.62 15 ALA D O 1
ATOM 11731 N N . GLY D 1 19 ? 34.358 60.829 234.195 1.00 31.39 16 GLY D N 1
ATOM 11732 C CA . GLY D 1 19 ? 35.446 60.913 233.245 1.00 29.78 16 GLY D CA 1
ATOM 11733 C C . GLY D 1 19 ? 35.727 62.401 233.080 1.00 35.99 16 GLY D C 1
ATOM 11734 O O . GLY D 1 19 ? 35.167 63.219 233.801 1.00 34.03 16 GLY D O 1
ATOM 11735 N N . PRO D 1 20 ? 36.601 62.760 232.142 1.00 32.59 17 PRO D N 1
ATOM 11736 C CA . PRO D 1 20 ? 36.988 64.164 232.004 1.00 32.82 17 PRO D CA 1
ATOM 11737 C C . PRO D 1 20 ? 35.802 65.133 231.820 1.00 35.03 17 PRO D C 1
ATOM 11738 O O . PRO D 1 20 ? 35.826 66.218 232.396 1.00 32.89 17 PRO D O 1
ATOM 11742 N N . THR D 1 21 ? 34.780 64.741 231.067 1.00 30.74 18 THR D N 1
ATOM 11743 C CA . THR D 1 21 ? 33.668 65.641 230.811 1.00 34.66 18 THR D CA 1
ATOM 11744 C C . THR D 1 21 ? 32.946 65.974 232.103 1.00 35.95 18 THR D C 1
ATOM 11745 O O . THR D 1 21 ? 32.697 67.144 232.406 1.00 33.01 18 THR D O 1
ATOM 11749 N N . GLY D 1 22 ? 32.638 64.941 232.874 1.00 32.05 19 GLY D N 1
ATOM 11750 C CA . GLY D 1 22 ? 31.876 65.112 234.090 1.00 32.28 19 GLY D CA 1
ATOM 11751 C C . GLY D 1 22 ? 32.675 65.877 235.119 1.00 34.58 19 GLY D C 1
ATOM 11752 O O . GLY D 1 22 ? 32.129 66.688 235.876 1.00 32.89 19 GLY D O 1
ATOM 11753 N N . LEU D 1 23 ? 33.980 65.628 235.143 1.00 32.42 20 LEU D N 1
ATOM 11754 C CA . LEU D 1 23 ? 34.849 66.325 236.076 1.00 35.07 20 LEU D CA 1
ATOM 11755 C C . LEU D 1 23 ? 35.013 67.792 235.657 1.00 33.88 20 LEU D C 1
ATOM 11756 O O . LEU D 1 23 ? 35.176 68.659 236.509 1.00 38.47 20 LEU D O 1
ATOM 11761 N N . GLY D 1 24 ? 34.962 68.064 234.354 1.00 30.21 21 GLY D N 1
ATOM 11762 C CA . GLY D 1 24 ? 34.907 69.442 233.874 1.00 31.05 21 GLY D CA 1
ATOM 11763 C C . GLY D 1 24 ? 33.695 70.183 234.415 1.00 34.13 21 GLY D C 1
ATOM 11764 O O . GLY D 1 24 ? 33.809 71.282 234.973 1.00 31.73 21 GLY D O 1
ATOM 11765 N N . ALA D 1 25 ? 32.526 69.573 234.257 1.00 34.26 22 ALA D N 1
ATOM 11766 C CA . ALA D 1 25 ? 31.301 70.135 234.797 1.00 34.56 22 ALA D CA 1
ATOM 11767 C C . ALA D 1 25 ? 31.432 70.337 236.315 1.00 42.20 22 ALA D C 1
ATOM 11768 O O . ALA D 1 25 ? 31.111 71.408 236.845 1.00 32.49 22 ALA D O 1
ATOM 11770 N N . ALA D 1 26 ? 31.935 69.310 237.004 1.00 37.44 23 ALA D N 1
ATOM 11771 C CA . ALA D 1 26 ? 32.133 69.391 238.450 1.00 42.59 23 ALA D CA 1
ATOM 11772 C C . ALA D 1 26 ? 33.069 70.544 238.814 1.00 39.87 23 ALA D C 1
ATOM 11773 O O . ALA D 1 26 ? 32.775 71.324 239.719 1.00 40.53 23 ALA D O 1
ATOM 11775 N N . LYS D 1 27 ? 34.180 70.663 238.094 1.00 33.73 24 LYS D N 1
ATOM 11776 C CA . LYS D 1 27 ? 35.162 71.692 238.419 1.00 34.50 24 LYS D CA 1
ATOM 11777 C C . LYS D 1 27 ? 34.552 73.092 238.277 1.00 38.16 24 LYS D C 1
ATOM 11778 O O . LYS D 1 27 ? 34.754 73.950 239.134 1.00 35.87 24 LYS D O 1
ATOM 11784 N N . ARG D 1 28 ? 33.789 73.308 237.209 1.00 35.58 25 ARG D N 1
ATOM 11785 C CA . ARG D 1 28 ? 33.211 74.618 236.938 1.00 38.14 25 ARG D CA 1
ATOM 11786 C C . ARG D 1 28 ? 32.100 74.933 237.932 1.00 38.43 25 ARG D C 1
ATOM 11787 O O . ARG D 1 28 ? 31.992 76.063 238.408 1.00 38.92 25 ARG D O 1
ATOM 11795 N N . LEU D 1 29 ? 31.289 73.929 238.258 1.00 33.38 26 LEU D N 1
ATOM 11796 C CA . LEU D 1 29 ? 30.278 74.074 239.301 1.00 41.39 26 LEU D CA 1
ATOM 11797 C C . LEU D 1 29 ? 30.910 74.424 240.644 1.00 42.36 26 LEU D C 1
ATOM 11798 O O . LEU D 1 29 ? 30.420 75.299 241.360 1.00 36.05 26 LEU D O 1
ATOM 11803 N N . ASN D 1 30 ? 32.006 73.750 240.973 1.00 37.11 27 ASN D N 1
ATOM 11804 C CA . ASN D 1 30 ? 32.676 73.970 242.248 1.00 42.08 27 ASN D CA 1
ATOM 11805 C C . ASN D 1 30 ? 33.295 75.357 242.337 1.00 43.32 27 ASN D C 1
ATOM 11806 O O . ASN D 1 30 ? 33.307 75.972 243.404 1.00 45.18 27 ASN D O 1
ATOM 11811 N N . GLN D 1 31 ? 33.819 75.829 241.206 1.00 40.74 28 GLN D N 1
ATOM 11812 C CA . GLN D 1 31 ? 34.354 77.184 241.091 1.00 41.54 28 GLN D CA 1
ATOM 11813 C C . GLN D 1 31 ? 33.257 78.242 241.232 1.00 42.41 28 GLN D C 1
ATOM 11814 O O . GLN D 1 31 ? 33.401 79.210 241.988 1.00 41.14 28 GLN D O 1
ATOM 11820 N N . ILE D 1 32 ? 32.163 78.061 240.499 1.00 41.93 29 ILE D N 1
ATOM 11821 C CA . ILE D 1 32 ? 31.072 79.038 240.525 1.00 38.55 29 ILE D CA 1
ATOM 11822 C C . ILE D 1 32 ? 30.490 79.126 241.927 1.00 38.87 29 ILE D C 1
ATOM 11823 O O . ILE D 1 32 ? 30.255 80.216 242.428 1.00 40.17 29 ILE D O 1
ATOM 11828 N N . ASP D 1 33 ? 30.305 77.971 242.561 1.00 39.58 30 ASP D N 1
ATOM 11829 C CA . ASP D 1 33 ? 29.790 77.890 243.924 1.00 42.27 30 ASP D CA 1
ATOM 11830 C C . ASP D 1 33 ? 28.482 78.664 244.057 1.00 49.19 30 ASP D C 1
ATOM 11831 O O . ASP D 1 33 ? 28.297 79.456 244.983 1.00 48.80 30 ASP D O 1
ATOM 11836 N N . GLY D 1 34 ? 27.590 78.454 243.096 1.00 48.73 31 GLY D N 1
ATOM 11837 C CA . GLY D 1 34 ? 26.267 79.043 243.145 1.00 49.97 31 GLY D CA 1
ATOM 11838 C C . GLY D 1 34 ? 25.253 77.934 243.337 1.00 47.34 31 GLY D C 1
ATOM 11839 O O . GLY D 1 34 ? 24.982 77.534 244.456 1.00 48.34 31 GLY D O 1
ATOM 11840 N N . PRO D 1 35 ? 24.718 77.407 242.231 1.00 46.20 32 PRO D N 1
ATOM 11841 C CA . PRO D 1 35 ? 23.714 76.345 242.291 1.00 42.14 32 PRO D CA 1
ATOM 11842 C C . PRO D 1 35 ? 24.260 75.093 242.959 1.00 44.76 32 PRO D C 1
ATOM 11843 O O . PRO D 1 35 ? 25.452 74.807 242.852 1.00 41.75 32 PRO D O 1
ATOM 11847 N N . SER D 1 36 ? 23.402 74.362 243.658 1.00 44.10 33 SER D N 1
ATOM 11848 C CA . SER D 1 36 ? 23.825 73.121 244.295 1.00 43.22 33 SER D CA 1
ATOM 11849 C C . SER D 1 36 ? 24.057 72.056 243.235 1.00 41.93 33 SER D C 1
ATOM 11850 O O . SER D 1 36 ? 23.511 72.140 242.135 1.00 43.85 33 SER D O 1
ATOM 11853 N N . TRP D 1 37 ? 24.865 71.053 243.559 1.00 44.06 34 TRP D N 1
ATOM 11854 C CA . TRP D 1 37 ? 25.220 70.038 242.580 1.00 39.57 34 TRP D CA 1
ATOM 11855 C C . TRP D 1 37 ? 25.807 68.794 243.227 1.00 47.86 34 TRP D C 1
ATOM 11856 O O . TRP D 1 37 ? 26.179 68.805 244.404 1.00 47.24 34 TRP D O 1
ATOM 11867 N N . MET D 1 38 ? 25.880 67.724 242.443 1.00 46.12 35 MET D N 1
ATOM 11868 C CA . MET D 1 38 ? 26.607 66.524 242.834 1.00 46.93 35 MET D CA 1
ATOM 11869 C C . MET D 1 38 ? 26.996 65.763 241.575 1.00 41.73 35 MET D C 1
ATOM 11870 O O . MET D 1 38 ? 26.432 65.990 240.498 1.00 39.89 35 MET D O 1
ATOM 11875 N N . ILE D 1 39 ? 27.984 64.888 241.702 1.00 42.95 36 ILE D N 1
ATOM 11876 C CA . ILE D 1 39 ? 28.459 64.109 240.572 1.00 42.90 36 ILE D CA 1
ATOM 11877 C C . ILE D 1 39 ? 28.473 62.631 240.968 1.00 45.07 36 ILE D C 1
ATOM 11878 O O . ILE D 1 39 ? 28.829 62.290 242.094 1.00 44.51 36 ILE D O 1
ATOM 11883 N N . VAL D 1 40 ? 28.051 61.762 240.051 1.00 42.07 37 VAL D N 1
ATOM 11884 C CA . VAL D 1 40 ? 28.000 60.331 240.321 1.00 43.17 37 VAL D CA 1
ATOM 11885 C C . VAL D 1 40 ? 28.758 59.563 239.250 1.00 42.87 37 VAL D C 1
ATOM 11886 O O . VAL D 1 40 ? 28.934 60.046 238.127 1.00 40.24 37 VAL D O 1
ATOM 11890 N N . ASP D 1 41 ? 29.221 58.372 239.606 1.00 42.37 38 ASP D N 1
ATOM 11891 C CA . ASP D 1 41 ? 29.897 57.500 238.654 1.00 40.19 38 ASP D CA 1
ATOM 11892 C C . ASP D 1 41 ? 29.781 56.070 239.144 1.00 46.77 38 ASP D C 1
ATOM 11893 O O . ASP D 1 41 ? 29.749 55.830 240.349 1.00 51.62 38 ASP D O 1
ATOM 11898 N N . SER D 1 42 ? 29.718 55.126 238.210 1.00 44.08 39 SER D N 1
ATOM 11899 C CA . SER D 1 42 ? 29.556 53.719 238.553 1.00 45.65 39 SER D CA 1
ATOM 11900 C C . SER D 1 42 ? 30.890 53.122 238.976 1.00 47.49 39 SER D C 1
ATOM 11901 O O . SER D 1 42 ? 30.949 52.046 239.569 1.00 43.73 39 SER D O 1
ATOM 11904 N N . ASN D 1 43 ? 31.961 53.846 238.672 1.00 49.42 40 ASN D N 1
ATOM 11905 C CA . ASN D 1 43 ? 33.310 53.426 239.017 1.00 48.93 40 ASN D CA 1
ATOM 11906 C C . ASN D 1 43 ? 33.813 54.151 240.267 1.00 47.59 40 ASN D C 1
ATOM 11907 O O . ASN D 1 43 ? 33.616 55.353 240.404 1.00 46.03 40 ASN D O 1
ATOM 11912 N N . GLU D 1 44 ? 34.469 53.432 241.175 1.00 45.08 41 GLU D N 1
ATOM 11913 C CA . GLU D 1 44 ? 35.018 54.070 242.372 1.00 44.98 41 GLU D CA 1
ATOM 11914 C C . GLU D 1 44 ? 36.187 54.986 241.997 1.00 45.47 41 GLU D C 1
ATOM 11915 O O . GLU D 1 44 ? 36.519 55.919 242.730 1.00 47.06 41 GLU D O 1
ATOM 11917 N N . THR D 1 45 ? 36.791 54.727 240.839 1.00 43.29 42 THR D N 1
ATOM 11918 C CA . THR D 1 45 ? 37.930 55.510 240.373 1.00 38.95 42 THR D CA 1
ATOM 11919 C C . THR D 1 45 ? 37.552 56.374 239.180 1.00 41.36 42 THR D C 1
ATOM 11920 O O . THR D 1 45 ? 37.192 55.864 238.122 1.00 45.52 42 THR D O 1
ATOM 11924 N N . PRO D 1 46 ? 37.630 57.701 239.347 1.00 43.54 43 PRO D N 1
ATOM 11925 C CA . PRO D 1 46 ? 37.263 58.600 238.246 1.00 44.58 43 PRO D CA 1
ATOM 11926 C C . PRO D 1 46 ? 38.301 58.558 237.128 1.00 38.44 43 PRO D C 1
ATOM 11927 O O . PRO D 1 46 ? 39.427 58.130 237.361 1.00 42.05 43 PRO D O 1
ATOM 11931 N N . GLY D 1 47 ? 37.916 58.979 235.929 1.00 34.32 44 GLY D N 1
ATOM 11932 C CA . GLY D 1 47 ? 38.824 58.985 234.795 1.00 31.58 44 GLY D CA 1
ATOM 11933 C C . GLY D 1 47 ? 38.199 58.511 233.494 1.00 31.01 44 GLY D C 1
ATOM 11934 O O . GLY D 1 47 ? 38.597 58.953 232.419 1.00 29.83 44 GLY D O 1
ATOM 11935 N N . GLY D 1 48 ? 37.214 57.619 233.589 1.00 34.93 45 GLY D N 1
ATOM 11936 C CA . GLY D 1 48 ? 36.606 57.016 232.412 1.00 36.19 45 GLY D CA 1
ATOM 11937 C C . GLY D 1 48 ? 37.634 56.414 231.463 1.00 34.07 45 GLY D C 1
ATOM 11938 O O . GLY D 1 48 ? 38.533 55.694 231.885 1.00 33.79 45 GLY D O 1
ATOM 11939 N N . LEU D 1 49 ? 37.511 56.723 230.178 1.00 28.39 46 LEU D N 1
ATOM 11940 C CA . LEU D 1 49 ? 38.451 56.239 229.175 1.00 27.34 46 LEU D CA 1
ATOM 11941 C C . LEU D 1 49 ? 39.834 56.870 229.321 1.00 36.89 46 LEU D C 1
ATOM 11942 O O . LEU D 1 49 ? 40.777 56.477 228.625 1.00 32.69 46 LEU D O 1
ATOM 11947 N N . ALA D 1 50 ? 39.953 57.855 230.209 1.00 31.78 47 ALA D N 1
ATOM 11948 C CA . ALA D 1 50 ? 41.247 58.469 230.488 1.00 28.74 47 ALA D CA 1
ATOM 11949 C C . ALA D 1 50 ? 41.836 57.895 231.774 1.00 28.09 47 ALA D C 1
ATOM 11950 O O . ALA D 1 50 ? 42.611 58.561 232.455 1.00 34.49 47 ALA D O 1
ATOM 11952 N N . SER D 1 51 ? 41.468 56.654 232.094 1.00 28.24 48 SER D N 1
ATOM 11953 C CA . SER D 1 51 ? 42.000 55.947 233.262 1.00 33.65 48 SER D CA 1
ATOM 11954 C C . SER D 1 51 ? 43.166 55.060 232.866 1.00 35.98 48 SER D C 1
ATOM 11955 O O . SER D 1 51 ? 43.445 54.892 231.678 1.00 34.36 48 SER D O 1
ATOM 11958 N N . THR D 1 52 ? 43.828 54.479 233.863 1.00 29.38 49 THR D N 1
ATOM 11959 C CA . THR D 1 52 ? 45.009 53.662 233.619 1.00 38.55 49 THR D CA 1
ATOM 11960 C C . THR D 1 52 ? 44.918 52.370 234.409 1.00 37.10 49 THR D C 1
ATOM 11961 O O . THR D 1 52 ? 44.574 52.390 235.590 1.00 37.39 49 THR D O 1
ATOM 11965 N N . ASP D 1 53 ? 45.215 51.253 233.747 1.00 35.88 50 ASP D N 1
ATOM 11966 C CA . ASP D 1 53 ? 45.248 49.945 234.395 1.00 35.77 50 ASP D CA 1
ATOM 11967 C C . ASP D 1 53 ? 46.675 49.537 234.694 1.00 33.65 50 ASP D C 1
ATOM 11968 O O . ASP D 1 53 ? 47.615 50.111 234.153 1.00 34.73 50 ASP D O 1
ATOM 11973 N N . VAL D 1 54 ? 46.837 48.542 235.555 1.00 31.89 51 VAL D N 1
ATOM 11974 C CA . VAL D 1 54 ? 48.160 48.015 235.826 1.00 32.08 51 VAL D CA 1
ATOM 11975 C C . VAL D 1 54 ? 48.086 46.483 235.834 1.00 36.11 51 VAL D C 1
ATOM 11976 O O . VAL D 1 54 ? 47.106 45.905 236.289 1.00 40.39 51 VAL D O 1
ATOM 11980 N N . THR D 1 55 ? 49.099 45.833 235.276 1.00 34.50 52 THR D N 1
ATOM 11981 C CA . THR D 1 55 ? 49.163 44.376 235.273 1.00 37.18 52 THR D CA 1
ATOM 11982 C C . THR D 1 55 ? 49.731 43.889 236.608 1.00 40.12 52 THR D C 1
ATOM 11983 O O . THR D 1 55 ? 50.396 44.660 237.306 1.00 40.48 52 THR D O 1
ATOM 11987 N N . PRO D 1 56 ? 49.489 42.613 236.973 1.00 37.62 53 PRO D N 1
ATOM 11988 C CA . PRO D 1 56 ? 50.067 42.105 238.226 1.00 41.80 53 PRO D CA 1
ATOM 11989 C C . PRO D 1 56 ? 51.600 42.173 238.270 1.00 44.45 53 PRO D C 1
ATOM 11990 O O . PRO D 1 56 ? 52.170 42.063 239.352 1.00 47.63 53 PRO D O 1
ATOM 11994 N N . GLU D 1 57 ? 52.246 42.382 237.123 1.00 39.81 54 GLU D N 1
ATOM 11995 C CA . GLU D 1 57 ? 53.696 42.484 237.070 1.00 35.66 54 GLU D CA 1
ATOM 11996 C C . GLU D 1 57 ? 54.179 43.929 237.177 1.00 40.18 54 GLU D C 1
ATOM 11997 O O . GLU D 1 57 ? 55.379 44.184 237.260 1.00 39.58 54 GLU D O 1
ATOM 12003 N N . GLY D 1 58 ? 53.245 44.873 237.171 1.00 37.79 55 GLY D N 1
ATOM 12004 C CA . GLY D 1 58 ? 53.576 46.258 237.432 1.00 39.61 55 GLY D CA 1
ATOM 12005 C C . GLY D 1 58 ? 53.699 47.136 236.203 1.00 38.05 55 GLY D C 1
ATOM 12006 O O . GLY D 1 58 ? 54.334 48.182 236.249 1.00 39.91 55 GLY D O 1
ATOM 12007 N N . PHE D 1 59 ? 53.099 46.714 235.098 1.00 34.70 56 PHE D N 1
ATOM 12008 C CA . PHE D 1 59 ? 53.145 47.504 233.876 1.00 32.22 56 PHE D CA 1
ATOM 12009 C C . PHE D 1 59 ? 51.837 48.266 233.717 1.00 35.61 56 PHE D C 1
ATOM 12010 O O . PHE D 1 59 ? 50.762 47.656 233.671 1.00 34.44 56 PHE D O 1
ATOM 12018 N N . LEU D 1 60 ? 51.930 49.596 233.652 1.00 32.94 57 LEU D N 1
ATOM 12019 C CA . LEU D 1 60 ? 50.752 50.446 233.492 1.00 31.83 57 LEU D CA 1
ATOM 12020 C C . LEU D 1 60 ? 50.331 50.526 232.037 1.00 34.45 57 LEU D C 1
ATOM 12021 O O . LEU D 1 60 ? 51.181 50.545 231.148 1.00 35.20 57 LEU D O 1
ATOM 12026 N N . TYR D 1 61 ? 49.024 50.568 231.789 1.00 29.80 58 TYR D N 1
ATOM 12027 C CA . TYR D 1 61 ? 48.532 50.871 230.449 1.00 29.71 58 TYR D CA 1
ATOM 12028 C C . TYR D 1 61 ? 47.324 51.800 230.483 1.00 31.68 58 TYR D C 1
ATOM 12029 O O . TYR D 1 61 ? 46.321 51.530 231.144 1.00 31.52 58 TYR D O 1
ATOM 12038 N N . ASP D 1 62 ? 47.443 52.910 229.768 1.00 30.76 59 ASP D N 1
ATOM 12039 C CA . ASP D 1 62 ? 46.304 53.769 229.515 1.00 32.40 59 ASP D CA 1
ATOM 12040 C C . ASP D 1 62 ? 45.361 52.998 228.607 1.00 37.52 59 ASP D C 1
ATOM 12041 O O . ASP D 1 62 ? 45.683 51.894 228.155 1.00 36.43 59 ASP D O 1
ATOM 12046 N N . VAL D 1 63 ? 44.209 53.589 228.321 1.00 33.73 60 VAL D N 1
ATOM 12047 C CA . VAL D 1 63 ? 43.284 53.029 227.349 1.00 33.57 60 VAL D CA 1
ATOM 12048 C C . VAL D 1 63 ? 43.782 53.418 225.947 1.00 30.95 60 VAL D C 1
ATOM 12049 O O . VAL D 1 63 ? 43.207 54.270 225.277 1.00 31.02 60 VAL D O 1
ATOM 12053 N N . GLY D 1 64 ? 44.883 52.802 225.521 1.00 30.14 61 GLY D N 1
ATOM 12054 C CA . GLY D 1 64 ? 45.547 53.197 224.288 1.00 29.30 61 GLY D CA 1
ATOM 12055 C C . GLY D 1 64 ? 46.345 54.492 224.426 1.00 32.64 61 GLY D C 1
ATOM 12056 O O . GLY D 1 64 ? 46.335 55.139 225.480 1.00 30.49 61 GLY D O 1
ATOM 12057 N N . GLY D 1 65 ? 47.049 54.865 223.361 1.00 29.20 62 GLY D N 1
ATOM 12058 C CA . GLY D 1 65 ? 47.856 56.071 223.354 1.00 22.36 62 GLY D CA 1
ATOM 12059 C C . GLY D 1 65 ? 47.052 57.295 223.753 1.00 33.85 62 GLY D C 1
ATOM 12060 O O . GLY D 1 65 ? 46.086 57.658 223.086 1.00 30.75 62 GLY D O 1
ATOM 12061 N N . HIS D 1 66 ? 47.442 57.915 224.860 1.00 29.62 63 HIS D N 1
ATOM 12062 C CA . HIS D 1 66 ? 46.790 59.124 225.335 1.00 27.57 63 HIS D CA 1
ATOM 12063 C C . HIS D 1 66 ? 47.820 60.225 225.449 1.00 30.94 63 HIS D C 1
ATOM 12064 O O . HIS D 1 66 ? 48.688 60.179 226.318 1.00 36.11 63 HIS D O 1
ATOM 12071 N N . VAL D 1 67 ? 47.731 61.201 224.552 1.00 29.31 64 VAL D N 1
ATOM 12072 C CA . VAL D 1 67 ? 48.676 62.313 224.518 1.00 31.30 64 VAL D CA 1
ATOM 12073 C C . VAL D 1 67 ? 47.915 63.631 224.567 1.00 33.54 64 VAL D C 1
ATOM 12074 O O . VAL D 1 67 ? 47.045 63.891 223.737 1.00 31.55 64 VAL D O 1
ATOM 12078 N N . ILE D 1 68 ? 48.246 64.461 225.547 1.00 26.64 65 ILE D N 1
ATOM 12079 C CA . ILE D 1 68 ? 47.529 65.703 225.742 1.00 26.65 65 ILE D CA 1
ATOM 12080 C C . ILE D 1 68 ? 48.007 66.794 224.793 1.00 29.45 65 ILE D C 1
ATOM 12081 O O . ILE D 1 68 ? 49.202 67.112 224.717 1.00 32.37 65 ILE D O 1
ATOM 12086 N N . ALA D 1 69 ? 47.059 67.339 224.043 1.00 24.14 66 ALA D N 1
ATOM 12087 C CA . ALA D 1 69 ? 47.298 68.523 223.232 1.00 24.79 66 ALA D CA 1
ATOM 12088 C C . ALA D 1 69 ? 46.195 69.509 223.589 1.00 26.40 66 ALA D C 1
ATOM 12089 O O . ALA D 1 69 ? 45.096 69.447 223.049 1.00 31.68 66 ALA D O 1
ATOM 12091 N N . SER D 1 70 ? 46.485 70.393 224.535 1.00 32.12 67 SER D N 1
ATOM 12092 C CA . SER D 1 70 ? 45.463 71.266 225.105 1.00 32.73 67 SER D CA 1
ATOM 12093 C C . SER D 1 70 ? 45.191 72.495 224.266 1.00 29.06 67 SER D C 1
ATOM 12094 O O . SER D 1 70 ? 46.118 73.190 223.846 1.00 28.23 67 SER D O 1
ATOM 12097 N N . HIS D 1 71 ? 43.910 72.776 224.060 1.00 27.16 68 HIS D N 1
ATOM 12098 C CA . HIS D 1 71 ? 43.496 74.003 223.398 1.00 27.66 68 HIS D CA 1
ATOM 12099 C C . HIS D 1 71 ? 42.961 75.059 224.367 1.00 29.65 68 HIS D C 1
ATOM 12100 O O . HIS D 1 71 ? 42.473 76.089 223.922 1.00 30.90 68 HIS D O 1
ATOM 12107 N N . TYR D 1 72 ? 43.038 74.815 225.674 1.00 26.15 69 TYR D N 1
ATOM 12108 C CA . TYR D 1 72 ? 42.403 75.718 226.631 1.00 26.74 69 TYR D CA 1
ATOM 12109 C C . TYR D 1 72 ? 43.221 75.989 227.893 1.00 32.27 69 TYR D C 1
ATOM 12110 O O . TYR D 1 72 ? 43.801 75.077 228.487 1.00 32.40 69 TYR D O 1
ATOM 12119 N N . LYS D 1 73 ? 43.207 77.246 228.326 1.00 29.77 70 LYS D N 1
ATOM 12120 C CA . LYS D 1 73 ? 43.880 77.651 229.549 1.00 27.60 70 LYS D CA 1
ATOM 12121 C C . LYS D 1 73 ? 43.202 77.035 230.756 1.00 27.57 70 LYS D C 1
ATOM 12122 O O . LYS D 1 73 ? 43.864 76.673 231.731 1.00 33.68 70 LYS D O 1
ATOM 12128 N N . TYR D 1 74 ? 41.877 76.925 230.690 1.00 28.21 71 TYR D N 1
ATOM 12129 C CA . TYR D 1 74 ? 41.092 76.425 231.817 1.00 34.32 71 TYR D CA 1
ATOM 12130 C C . TYR D 1 74 ? 41.491 74.989 232.138 1.00 36.34 71 TYR D C 1
ATOM 12131 O O . TYR D 1 74 ? 41.644 74.606 233.308 1.00 28.97 71 TYR D O 1
ATOM 12140 N N . PHE D 1 75 ? 41.646 74.205 231.080 1.00 34.85 72 PHE D N 1
ATOM 12141 C CA . PHE D 1 75 ? 42.136 72.843 231.182 1.00 32.66 72 PHE D CA 1
ATOM 12142 C C . PHE D 1 75 ? 43.521 72.835 231.840 1.00 33.44 72 PHE D C 1
ATOM 12143 O O . PHE D 1 75 ? 43.732 72.131 232.827 1.00 32.77 72 PHE D O 1
ATOM 12151 N N . ASP D 1 76 ? 44.448 73.640 231.314 1.00 31.52 73 ASP D N 1
ATOM 12152 C CA . ASP D 1 76 ? 45.789 73.750 231.904 1.00 34.41 73 ASP D CA 1
ATOM 12153 C C . ASP D 1 76 ? 45.723 74.155 233.379 1.00 37.45 73 ASP D C 1
ATOM 12154 O O . ASP D 1 76 ? 46.427 73.595 234.210 1.00 43.24 73 ASP D O 1
ATOM 12159 N N . ASP D 1 77 ? 44.882 75.140 233.686 1.00 34.77 74 ASP D N 1
ATOM 12160 C CA . ASP D 1 77 ? 44.677 75.594 235.053 1.00 32.37 74 ASP D CA 1
ATOM 12161 C C . ASP D 1 77 ? 44.334 74.453 235.985 1.00 29.29 74 ASP D C 1
ATOM 12162 O O . ASP D 1 77 ? 44.867 74.365 237.091 1.00 30.04 74 ASP D O 1
ATOM 12167 N N . CYS D 1 78 ? 43.421 73.590 235.549 1.00 33.34 75 CYS D N 1
ATOM 12168 C CA . CYS D 1 78 ? 42.950 72.512 236.410 1.00 35.39 75 CYS D CA 1
ATOM 12169 C C . CYS D 1 78 ? 44.012 71.417 236.543 1.00 35.87 75 CYS D C 1
ATOM 12170 O O . CYS D 1 78 ? 44.147 70.803 237.599 1.00 43.38 75 CYS D O 1
ATOM 12173 N N . LEU D 1 79 ? 44.792 71.200 235.492 1.00 34.26 76 LEU D N 1
ATOM 12174 C CA . LEU D 1 79 ? 45.859 70.213 235.570 1.00 34.77 76 LEU D CA 1
ATOM 12175 C C . LEU D 1 79 ? 46.988 70.710 236.453 1.00 33.90 76 LEU D C 1
ATOM 12176 O O . LEU D 1 79 ? 47.588 69.927 237.190 1.00 34.69 76 LEU D O 1
ATOM 12181 N N . ASP D 1 80 ? 47.266 72.010 236.389 1.00 36.40 77 ASP D N 1
ATOM 12182 C CA . ASP D 1 80 ? 48.317 72.598 237.215 1.00 42.91 77 ASP D CA 1
ATOM 12183 C C . ASP D 1 80 ? 47.909 72.572 238.669 1.00 40.26 77 ASP D C 1
ATOM 12184 O O . ASP D 1 80 ? 48.745 72.391 239.551 1.00 41.44 77 ASP D O 1
ATOM 12189 N N . GLU D 1 81 ? 46.619 72.775 238.918 1.00 36.00 78 GLU D N 1
ATOM 12190 C CA . GLU D 1 81 ? 46.118 72.730 240.275 1.00 37.08 78 GLU D CA 1
ATOM 12191 C C . GLU D 1 81 ? 46.255 71.320 240.814 1.00 36.44 78 GLU D C 1
ATOM 12192 O O . GLU D 1 81 ? 46.714 71.121 241.937 1.00 39.45 78 GLU D O 1
ATOM 12198 N N . ALA D 1 82 ? 45.849 70.347 240.004 1.00 35.95 79 ALA D N 1
ATOM 12199 C CA . ALA D 1 82 ? 45.837 68.952 240.426 1.00 38.57 79 ALA D CA 1
ATOM 12200 C C . ALA D 1 82 ? 47.247 68.440 240.684 1.00 38.90 79 ALA D C 1
ATOM 12201 O O . ALA D 1 82 ? 47.489 67.760 241.684 1.00 39.27 79 ALA D O 1
ATOM 12203 N N . LEU D 1 83 ? 48.169 68.780 239.786 1.00 37.60 80 LEU D N 1
ATOM 12204 C CA . LEU D 1 83 ? 49.544 68.270 239.857 1.00 40.16 80 LEU D CA 1
ATOM 12205 C C . LEU D 1 83 ? 50.545 69.420 239.705 1.00 42.16 80 LEU D C 1
ATOM 12206 O O . LEU D 1 83 ? 51.130 69.602 238.634 1.00 35.90 80 LEU D O 1
ATOM 12211 N N . PRO D 1 84 ? 50.747 70.196 240.787 1.00 41.60 81 PRO D N 1
ATOM 12212 C CA . PRO D 1 84 ? 51.484 71.467 240.763 1.00 42.03 81 PRO D CA 1
ATOM 12213 C C . PRO D 1 84 ? 53.011 71.359 240.656 1.00 48.00 81 PRO D C 1
ATOM 12214 O O . PRO D 1 84 ? 53.641 72.297 240.164 1.00 45.13 81 PRO D O 1
ATOM 12218 N N . LYS D 1 85 ? 53.593 70.248 241.099 1.00 51.20 82 LYS D N 1
ATOM 12219 C CA . LYS D 1 85 ? 55.050 70.106 241.119 1.00 50.81 82 LYS D CA 1
ATOM 12220 C C . LYS D 1 85 ? 55.622 69.832 239.727 1.00 46.57 82 LYS D C 1
ATOM 12221 O O . LYS D 1 85 ? 55.017 69.121 238.923 1.00 43.83 82 LYS D O 1
ATOM 12225 N N . GLU D 1 86 ? 56.794 70.393 239.447 1.00 47.42 83 GLU D N 1
ATOM 12226 C CA . GLU D 1 86 ? 57.497 70.092 238.202 1.00 48.99 83 GLU D CA 1
ATOM 12227 C C . GLU D 1 86 ? 57.815 68.610 238.131 1.00 44.36 83 GLU D C 1
ATOM 12228 O O . GLU D 1 86 ? 57.880 68.032 237.046 1.00 44.39 83 GLU D O 1
ATOM 12234 N N . ASP D 1 87 ? 57.989 68.011 239.306 1.00 41.59 84 ASP D N 1
ATOM 12235 C CA . ASP D 1 87 ? 58.255 66.591 239.447 1.00 43.20 84 ASP D CA 1
ATOM 12236 C C . ASP D 1 87 ? 57.012 65.734 239.174 1.00 41.26 84 ASP D C 1
ATOM 12237 O O . ASP D 1 87 ? 57.104 64.518 239.144 1.00 36.36 84 ASP D O 1
ATOM 12239 N N . ASP D 1 88 ? 55.850 66.354 238.976 1.00 35.82 85 ASP D N 1
ATOM 12240 C CA . ASP D 1 88 ? 54.640 65.581 238.712 1.00 36.64 85 ASP D CA 1
ATOM 12241 C C . ASP D 1 88 ? 54.508 65.239 237.230 1.00 40.08 85 ASP D C 1
ATOM 12242 O O . ASP D 1 88 ? 53.615 64.490 236.833 1.00 40.43 85 ASP D O 1
ATOM 12247 N N . TRP D 1 89 ? 55.383 65.803 236.408 1.00 42.39 86 TRP D N 1
ATOM 12248 C CA . TRP D 1 89 ? 55.248 65.660 234.961 1.00 40.39 86 TRP D CA 1
ATOM 12249 C C . TRP D 1 89 ? 56.571 65.349 234.290 1.00 40.25 86 TRP D C 1
ATOM 12250 O O . TRP D 1 89 ? 57.629 65.689 234.808 1.00 41.01 86 TRP D O 1
ATOM 12261 N N . TYR D 1 90 ? 56.501 64.712 233.127 1.00 40.88 87 TYR D N 1
ATOM 12262 C CA . TYR D 1 90 ? 57.644 64.619 232.229 1.00 37.68 87 TYR D CA 1
ATOM 12263 C C . TYR D 1 90 ? 57.265 65.241 230.892 1.00 40.41 87 TYR D C 1
ATOM 12264 O O . TYR D 1 90 ? 56.123 65.131 230.444 1.00 41.12 87 TYR D O 1
ATOM 12273 N N . THR D 1 91 ? 58.221 65.906 230.261 1.00 39.47 88 THR D N 1
ATOM 12274 C CA . THR D 1 91 ? 57.976 66.550 228.981 1.00 37.81 88 THR D CA 1
ATOM 12275 C C . THR D 1 91 ? 58.666 65.779 227.860 1.00 31.47 88 THR D C 1
ATOM 12276 O O . THR D 1 91 ? 59.776 65.284 228.030 1.00 33.62 88 THR D O 1
ATOM 12280 N N . HIS D 1 92 ? 57.990 65.664 226.724 1.00 25.40 89 HIS D N 1
ATOM 12281 C CA . HIS D 1 92 ? 58.517 64.924 225.581 1.00 29.09 89 HIS D CA 1
ATOM 12282 C C . HIS D 1 92 ? 58.147 65.609 224.285 1.00 30.83 89 HIS D C 1
ATOM 12283 O O . HIS D 1 92 ? 57.111 66.265 224.200 1.00 30.94 89 HIS D O 1
ATOM 12290 N N . GLN D 1 93 ? 58.989 65.434 223.271 1.00 32.24 90 GLN D N 1
ATOM 12291 C CA . GLN D 1 93 ? 58.678 65.905 221.932 1.00 35.07 90 GLN D CA 1
ATOM 12292 C C . GLN D 1 93 ? 57.639 64.978 221.292 1.00 34.20 90 GLN D C 1
ATOM 12293 O O . GLN D 1 93 ? 57.617 63.780 221.574 1.00 31.40 90 GLN D O 1
ATOM 12299 N N . ARG D 1 94 ? 56.770 65.536 220.451 1.00 32.45 91 ARG D N 1
ATOM 12300 C CA . ARG D 1 94 ? 55.719 64.753 219.797 1.00 27.99 91 ARG D CA 1
ATOM 12301 C C . ARG D 1 94 ? 56.280 63.905 218.652 1.00 25.91 91 ARG D C 1
ATOM 12302 O O . ARG D 1 94 ? 56.096 64.218 217.478 1.00 32.04 91 ARG D O 1
ATOM 12310 N N . ILE D 1 95 ? 56.953 62.817 218.992 1.00 23.84 92 ILE D N 1
ATOM 12311 C CA . ILE D 1 95 ? 57.647 62.031 217.987 1.00 24.99 92 ILE D CA 1
ATOM 12312 C C . ILE D 1 95 ? 56.826 60.855 217.484 1.00 33.12 92 ILE D C 1
ATOM 12313 O O . ILE D 1 95 ? 56.541 59.925 218.242 1.00 29.53 92 ILE D O 1
ATOM 12318 N N . SER D 1 96 ? 56.459 60.883 216.205 1.00 29.99 93 SER D N 1
ATOM 12319 C CA . SER D 1 96 ? 55.747 59.748 215.632 1.00 26.97 93 SER D CA 1
ATOM 12320 C C . SER D 1 96 ? 56.215 59.367 214.229 1.00 23.93 93 SER D C 1
ATOM 12321 O O . SER D 1 96 ? 56.676 60.206 213.450 1.00 21.42 93 SER D O 1
ATOM 12324 N N . TYR D 1 97 ? 56.071 58.086 213.908 1.00 19.64 94 TYR D N 1
ATOM 12325 C CA . TYR D 1 97 ? 56.489 57.567 212.621 1.00 23.50 94 TYR D CA 1
ATOM 12326 C C . TYR D 1 97 ? 55.404 56.703 212.019 1.00 23.40 94 TYR D C 1
ATOM 12327 O O . TYR D 1 97 ? 54.562 56.159 212.734 1.00 24.03 94 TYR D O 1
ATOM 12336 N N . VAL D 1 98 ? 55.460 56.553 210.702 1.00 20.06 95 VAL D N 1
ATOM 12337 C CA . VAL D 1 98 ? 54.624 55.598 210.003 1.00 20.39 95 VAL D CA 1
ATOM 12338 C C . VAL D 1 98 ? 55.455 54.375 209.584 1.00 28.56 95 VAL D C 1
ATOM 12339 O O . VAL D 1 98 ? 56.511 54.509 208.959 1.00 27.59 95 VAL D O 1
ATOM 12343 N N . ARG D 1 99 ? 54.987 53.185 209.942 1.00 24.54 96 ARG D N 1
ATOM 12344 C CA . ARG D 1 99 ? 55.650 51.969 209.497 1.00 22.30 96 ARG D CA 1
ATOM 12345 C C . ARG D 1 99 ? 55.244 51.682 208.059 1.00 24.72 96 ARG D C 1
ATOM 12346 O O . ARG D 1 99 ? 54.084 51.354 207.779 1.00 26.23 96 ARG D O 1
ATOM 12354 N N . CYS D 1 100 ? 56.185 51.810 207.135 1.00 22.97 97 CYS D N 1
ATOM 12355 C CA . CYS D 1 100 ? 55.858 51.558 205.742 1.00 23.71 97 CYS D CA 1
ATOM 12356 C C . CYS D 1 100 ? 56.992 50.879 204.997 1.00 24.88 97 CYS D C 1
ATOM 12357 O O . CYS D 1 100 ? 58.074 51.432 204.920 1.00 22.36 97 CYS D O 1
ATOM 12360 N N . GLN D 1 101 ? 56.726 49.688 204.457 1.00 25.64 98 GLN D N 1
ATOM 12361 C CA . GLN D 1 101 ? 57.687 48.943 203.628 1.00 25.54 98 GLN D CA 1
ATOM 12362 C C . GLN D 1 101 ? 59.071 48.819 204.255 1.00 31.47 98 GLN D C 1
ATOM 12363 O O . GLN D 1 101 ? 60.077 49.191 203.644 1.00 30.44 98 GLN D O 1
ATOM 12369 N N . GLY D 1 102 ? 59.107 48.290 205.476 1.00 27.97 99 GLY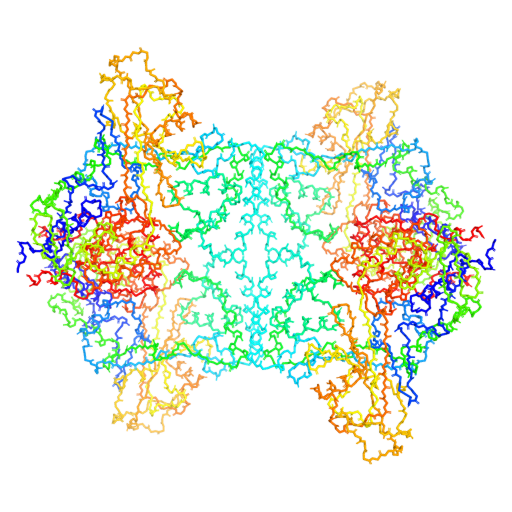 D N 1
ATOM 12370 C CA . GLY D 1 102 ? 60.353 48.073 206.191 1.00 30.17 99 GLY D CA 1
ATOM 12371 C C . GLY D 1 102 ? 60.973 49.311 206.812 1.00 32.34 99 GLY D C 1
ATOM 12372 O O . GLY D 1 102 ? 62.042 49.230 207.396 1.00 30.41 99 GLY D O 1
ATOM 12373 N N . GLN D 1 103 ? 60.297 50.454 206.703 1.00 27.78 100 GLN D N 1
ATOM 12374 C CA . GLN D 1 103 ? 60.874 51.728 207.131 1.00 31.26 100 GLN D CA 1
ATOM 12375 C C . GLN D 1 103 ? 60.037 52.437 208.190 1.00 25.48 100 GLN D C 1
ATOM 12376 O O . GLN D 1 103 ? 58.813 52.394 208.138 1.00 30.12 100 GLN D O 1
ATOM 12382 N N . TRP D 1 104 ? 60.702 53.085 209.144 1.00 24.00 101 TRP D N 1
ATOM 12383 C CA . TRP D 1 104 ? 60.025 54.056 210.002 1.00 27.70 101 TRP D CA 1
ATOM 12384 C C . TRP D 1 104 ? 60.084 55.432 209.332 1.00 28.71 101 TRP D C 1
ATOM 12385 O O . TRP D 1 104 ? 61.109 56.120 209.341 1.00 27.87 101 TRP D O 1
ATOM 12396 N N . VAL D 1 105 ? 58.966 55.813 208.736 1.00 22.69 102 VAL D N 1
ATOM 12397 C CA . VAL D 1 105 ? 58.849 57.069 208.017 1.00 23.78 102 VAL D CA 1
ATOM 12398 C C . VAL D 1 105 ? 58.321 58.155 208.944 1.00 25.49 102 VAL D C 1
ATOM 12399 O O . VAL D 1 105 ? 57.225 58.018 209.458 1.00 23.88 102 VAL D O 1
ATOM 12403 N N . PRO D 1 106 ? 59.098 59.229 209.176 1.00 25.69 103 PRO D N 1
ATOM 12404 C CA . PRO D 1 106 ? 58.621 60.294 210.077 1.00 30.28 103 PRO D CA 1
ATOM 12405 C C . PRO D 1 106 ? 57.290 60.887 209.646 1.00 27.35 103 PRO D C 1
ATOM 12406 O O . PRO D 1 106 ? 57.057 61.035 208.451 1.00 25.67 103 PRO D O 1
ATOM 12410 N N . TYR D 1 107 ? 56.439 61.218 210.610 1.00 29.05 104 TYR D N 1
ATOM 12411 C CA . TYR D 1 107 ? 55.194 61.920 210.334 1.00 30.33 104 TYR D CA 1
ATOM 12412 C C . TYR D 1 107 ? 55.487 63.410 210.202 1.00 31.44 104 TYR D C 1
ATOM 12413 O O . TYR D 1 107 ? 56.260 63.954 210.987 1.00 34.02 104 TYR D O 1
ATOM 12422 N N . PRO D 1 108 ? 54.857 64.091 209.231 1.00 28.01 105 PRO D N 1
ATOM 12423 C CA . PRO D 1 108 ? 53.818 63.614 208.309 1.00 27.20 105 PRO D CA 1
ATOM 12424 C C . PRO D 1 108 ? 54.398 62.860 207.122 1.00 28.14 105 PRO D C 1
ATOM 12425 O O . PRO D 1 108 ? 55.436 63.237 206.584 1.00 28.88 105 PRO D O 1
ATOM 12429 N N . PHE D 1 109 ? 53.706 61.798 206.733 1.00 24.97 106 PHE D N 1
ATOM 12430 C CA . PHE D 1 109 ? 54.208 60.815 205.786 1.00 24.48 106 PHE D CA 1
ATOM 12431 C C . PHE D 1 109 ? 54.636 61.422 204.437 1.00 24.84 106 PHE D C 1
ATOM 12432 O O . PHE D 1 109 ? 55.726 61.131 203.945 1.00 24.21 106 PHE D O 1
ATOM 12440 N N . GLN D 1 110 ? 53.802 62.288 203.861 1.00 22.74 107 GLN D N 1
ATOM 12441 C CA . GLN D 1 110 ? 54.084 62.840 202.534 1.00 21.44 107 GLN D CA 1
ATOM 12442 C C . GLN D 1 110 ? 55.404 63.618 202.469 1.00 24.76 107 GLN D C 1
ATOM 12443 O O . GLN D 1 110 ? 56.025 63.697 201.403 1.00 26.08 107 GLN D O 1
ATOM 12449 N N . ASN D 1 111 ? 55.833 64.176 203.601 1.00 21.98 108 ASN D N 1
ATOM 12450 C CA . ASN D 1 111 ? 57.061 64.974 203.658 1.00 25.62 108 ASN D CA 1
ATOM 12451 C C . ASN D 1 111 ? 58.310 64.107 203.790 1.00 29.04 108 ASN D C 1
ATOM 12452 O O . ASN D 1 111 ? 59.423 64.619 203.906 1.00 24.68 108 ASN D O 1
ATOM 12457 N N . ASN D 1 112 ? 58.130 62.791 203.750 1.00 23.39 109 ASN D N 1
ATOM 12458 C CA . ASN D 1 112 ? 59.221 61.898 204.102 1.00 24.33 109 ASN D CA 1
ATOM 12459 C C . ASN D 1 112 ? 59.310 60.686 203.197 1.00 28.55 109 ASN D C 1
ATOM 12460 O O . ASN D 1 112 ? 59.997 59.708 203.509 1.00 27.39 109 ASN D O 1
ATOM 12465 N N . ILE D 1 113 ? 58.658 60.771 202.046 1.00 23.65 110 ILE D N 1
ATOM 12466 C CA . ILE D 1 113 ? 58.642 59.640 201.129 1.00 25.50 110 ILE D CA 1
ATOM 12467 C C . ILE D 1 113 ? 59.977 59.443 200.415 1.00 26.35 110 ILE D C 1
ATOM 12468 O O . ILE D 1 113 ? 60.131 58.498 199.645 1.00 25.73 110 ILE D O 1
ATOM 12473 N N . SER D 1 114 ? 60.947 60.311 200.677 1.00 26.41 111 SER D N 1
ATOM 12474 C CA . SER D 1 114 ? 62.298 60.052 200.188 1.00 31.51 111 SER D CA 1
ATOM 12475 C C . SER D 1 114 ? 62.871 58.741 200.775 1.00 30.58 111 SER D C 1
ATOM 12476 O O . SER D 1 114 ? 63.829 58.184 200.241 1.00 25.09 111 SER D O 1
ATOM 12479 N N . MET D 1 115 ? 62.293 58.239 201.862 1.00 27.38 112 MET D N 1
ATOM 12480 C CA . MET D 1 115 ? 62.706 56.928 202.370 1.00 29.78 112 MET D CA 1
ATOM 12481 C C . MET D 1 115 ? 62.196 55.754 201.535 1.00 33.50 112 MET D C 1
ATOM 12482 O O . MET D 1 115 ? 62.625 54.623 201.737 1.00 37.26 112 MET D O 1
ATOM 12487 N N . LEU D 1 116 ? 61.291 56.012 200.597 1.00 27.44 113 LEU D N 1
ATOM 12488 C CA . LEU D 1 116 ? 60.740 54.933 199.771 1.00 30.18 113 LEU D CA 1
ATOM 12489 C C . LEU D 1 116 ? 61.598 54.690 198.528 1.00 29.42 113 LEU D C 1
ATOM 12490 O O . LEU D 1 116 ? 62.376 55.556 198.146 1.00 30.31 113 LEU D O 1
ATOM 12495 N N . PRO D 1 117 ? 61.461 53.509 197.895 1.00 28.34 114 PRO D N 1
ATOM 12496 C CA . PRO D 1 117 ? 62.094 53.284 196.587 1.00 30.00 114 PRO D CA 1
ATOM 12497 C C . PRO D 1 117 ? 61.786 54.410 195.589 1.00 29.87 114 PRO D C 1
ATOM 12498 O O . PRO D 1 117 ? 60.662 54.927 195.562 1.00 26.12 114 PRO D O 1
ATOM 12502 N N . LYS D 1 118 ? 62.776 54.775 194.781 1.00 24.39 115 LYS D N 1
ATOM 12503 C CA . LYS D 1 118 ? 62.640 55.868 193.824 1.00 33.06 115 LYS D CA 1
ATOM 12504 C C . LYS D 1 118 ? 61.437 55.700 192.901 1.00 30.30 115 LYS D C 1
ATOM 12505 O O . LYS D 1 118 ? 60.711 56.663 192.651 1.00 26.78 115 LYS D O 1
ATOM 12511 N N . GLU D 1 119 ? 61.236 54.484 192.391 1.00 24.45 116 GLU D N 1
ATOM 12512 C CA . GLU D 1 119 ? 60.155 54.220 191.446 1.00 29.87 116 GLU D CA 1
ATOM 12513 C C . GLU D 1 119 ? 58.824 54.527 192.118 1.00 28.20 116 GLU D C 1
ATOM 12514 O O . GLU D 1 119 ? 57.866 54.951 191.478 1.00 30.14 116 GLU D O 1
ATOM 12516 N N . GLU D 1 120 ? 58.786 54.330 193.427 1.00 26.76 117 GLU D N 1
ATOM 12517 C CA . GLU D 1 120 ? 57.590 54.606 194.203 1.00 31.26 117 GLU D CA 1
ATOM 12518 C C . GLU D 1 120 ? 57.396 56.093 194.474 1.00 26.61 117 GLU D C 1
ATOM 12519 O O . GLU D 1 120 ? 56.261 56.583 194.495 1.00 28.01 117 GLU D O 1
ATOM 12525 N N . GLN D 1 121 ? 58.499 56.808 194.686 1.00 27.49 118 GLN D N 1
ATOM 12526 C CA . GLN D 1 121 ? 58.454 58.265 194.815 1.00 27.13 118 GLN D CA 1
ATOM 12527 C C . GLN D 1 121 ? 57.864 58.887 193.548 1.00 27.19 118 GLN D C 1
ATOM 12528 O O . GLN D 1 121 ? 57.043 59.803 193.634 1.00 28.30 118 GLN D O 1
ATOM 12534 N N . VAL D 1 122 ? 58.263 58.373 192.382 1.00 23.55 119 VAL D N 1
ATOM 12535 C CA . VAL D 1 122 ? 57.723 58.846 191.103 1.00 26.09 119 VAL D CA 1
ATOM 12536 C C . VAL D 1 122 ? 56.188 58.708 191.042 1.00 30.90 119 VAL D C 1
ATOM 12537 O O . VAL D 1 122 ? 55.493 59.669 190.704 1.00 26.35 119 VAL D O 1
ATOM 12541 N N . LYS D 1 123 ? 55.666 57.529 191.377 1.00 24.77 120 LYS D N 1
ATOM 12542 C CA . LYS D 1 123 ? 54.222 57.310 191.427 1.00 30.65 120 LYS D CA 1
ATOM 12543 C C . LYS D 1 123 ? 53.531 58.245 192.427 1.00 31.57 120 LYS D C 1
ATOM 12544 O O . LYS D 1 123 ? 52.481 58.811 192.125 1.00 30.46 120 LYS D O 1
ATOM 12550 N N . CYS D 1 124 ? 54.123 58.406 193.607 1.00 21.91 121 CYS D N 1
ATOM 12551 C CA . CYS D 1 124 ? 53.591 59.331 194.595 1.00 22.50 121 CYS D CA 1
ATOM 12552 C C . CYS D 1 124 ? 53.543 60.763 194.088 1.00 23.80 121 CYS D C 1
ATOM 12553 O O . CYS D 1 124 ? 52.529 61.451 194.227 1.00 30.22 121 CYS D O 1
ATOM 12556 N N . ILE D 1 125 ? 54.645 61.221 193.509 1.00 23.99 122 ILE D N 1
ATOM 12557 C CA . ILE D 1 125 ? 54.738 62.607 193.082 1.00 23.36 122 ILE D CA 1
ATOM 12558 C C . ILE D 1 125 ? 53.796 62.843 191.902 1.00 27.90 122 ILE D C 1
ATOM 12559 O O . ILE D 1 125 ? 53.098 63.867 191.854 1.00 22.98 122 ILE D O 1
ATOM 12564 N N . ASP D 1 126 ? 53.753 61.897 190.962 1.00 19.99 123 ASP D N 1
ATOM 12565 C CA . ASP D 1 126 ? 52.814 62.013 189.841 1.00 24.59 123 ASP D CA 1
ATOM 12566 C C . ASP D 1 126 ? 51.370 62.081 190.332 1.00 25.38 123 ASP D C 1
ATOM 12567 O O . ASP D 1 126 ? 50.546 62.805 189.778 1.00 26.00 123 ASP D O 1
ATOM 12572 N N . GLY D 1 127 ? 51.063 61.304 191.364 1.00 24.62 124 GLY D N 1
ATOM 12573 C CA . GLY D 1 127 ? 49.726 61.314 191.930 1.00 28.93 124 GLY D CA 1
ATOM 12574 C C . GLY D 1 127 ? 49.416 62.668 192.539 1.00 23.39 124 GLY D C 1
ATOM 12575 O O . GLY D 1 127 ? 48.316 63.182 192.407 1.00 22.21 124 GLY D O 1
ATOM 12576 N N . MET D 1 128 ? 50.397 63.250 193.218 1.00 23.26 125 MET D N 1
ATOM 12577 C CA . MET D 1 128 ? 50.173 64.519 193.899 1.00 18.52 125 MET D CA 1
ATOM 12578 C C . MET D 1 128 ? 50.128 65.676 192.898 1.00 26.59 125 MET D C 1
ATOM 12579 O O . MET D 1 128 ? 49.398 66.659 193.105 1.00 24.29 125 MET D O 1
ATOM 12584 N N . ILE D 1 129 ? 50.896 65.549 191.815 1.00 21.24 126 ILE D N 1
ATOM 12585 C CA . ILE D 1 129 ? 50.826 66.503 190.716 1.00 21.08 126 ILE D CA 1
ATOM 12586 C C . ILE D 1 129 ? 49.405 66.567 190.157 1.00 25.31 126 ILE D C 1
ATOM 12587 O O . ILE D 1 129 ? 48.859 67.659 189.945 1.00 24.50 126 ILE D O 1
ATOM 12592 N N . ASP D 1 130 ? 48.803 65.404 189.923 1.00 24.61 127 ASP D N 1
ATOM 12593 C CA . ASP D 1 130 ? 47.415 65.382 189.468 1.00 24.51 127 ASP D CA 1
ATOM 12594 C C . ASP D 1 130 ? 46.530 66.127 190.462 1.00 19.94 127 ASP D C 1
ATOM 12595 O O . ASP D 1 130 ? 45.685 66.940 190.071 1.00 27.08 127 ASP D O 1
ATOM 12600 N N . ALA D 1 131 ? 46.736 65.863 191.751 1.00 19.49 128 ALA D N 1
ATOM 12601 C CA . ALA D 1 131 ? 45.891 66.466 192.780 1.00 19.35 128 ALA D CA 1
ATOM 12602 C C . ALA D 1 131 ? 46.063 67.968 192.809 1.00 27.75 128 ALA D C 1
ATOM 12603 O O . ALA D 1 131 ? 45.104 68.691 193.052 1.00 23.72 128 ALA D O 1
ATOM 12605 N N . ALA D 1 132 ? 47.294 68.427 192.585 1.00 26.32 129 ALA D N 1
ATOM 12606 C CA . ALA D 1 132 ? 47.589 69.857 192.568 1.00 21.81 129 ALA D CA 1
ATOM 12607 C C . ALA D 1 132 ? 46.887 70.522 191.398 1.00 20.14 129 ALA D C 1
ATOM 12608 O O . ALA D 1 132 ? 46.341 71.623 191.530 1.00 21.65 129 ALA D O 1
ATOM 12610 N N . LEU D 1 133 ? 46.893 69.855 190.247 1.00 20.41 130 LEU D N 1
ATOM 12611 C CA . LEU D 1 133 ? 46.289 70.438 189.053 1.00 26.36 130 LEU D CA 1
ATOM 12612 C C . LEU D 1 133 ? 44.770 70.465 189.182 1.00 26.30 130 LEU D C 1
ATOM 12613 O O . LEU D 1 133 ? 44.118 71.436 188.773 1.00 21.54 130 LEU D O 1
ATOM 12618 N N . GLU D 1 134 ? 44.204 69.426 189.785 1.00 22.10 131 GLU D N 1
ATOM 12619 C CA . GLU D 1 134 ? 42.757 69.409 190.002 1.00 31.93 131 GLU D CA 1
ATOM 12620 C C . GLU D 1 134 ? 42.363 70.474 191.016 1.00 24.01 131 GLU D C 1
ATOM 12621 O O . GLU D 1 134 ? 41.370 71.158 190.840 1.00 27.73 131 GLU D O 1
ATOM 12627 N N . ALA D 1 135 ? 43.158 70.611 192.075 1.00 21.14 132 ALA D N 1
ATOM 12628 C CA . ALA D 1 135 ? 42.855 71.565 193.139 1.00 23.74 132 ALA D CA 1
ATOM 12629 C C . ALA D 1 135 ? 42.848 73.000 192.615 1.00 28.38 132 ALA D C 1
ATOM 12630 O O . ALA D 1 135 ? 42.103 73.849 193.117 1.00 29.19 132 ALA D O 1
ATOM 12632 N N . ARG D 1 136 ? 43.674 73.273 191.607 1.00 24.02 133 ARG D N 1
ATOM 12633 C CA . ARG D 1 136 ? 43.738 74.613 191.019 1.00 23.19 133 ARG D CA 1
ATOM 12634 C C . ARG D 1 136 ? 42.384 75.028 190.416 1.00 28.73 133 ARG D C 1
ATOM 12635 O O . ARG D 1 136 ? 42.068 76.218 190.366 1.00 30.27 133 ARG D O 1
ATOM 12643 N N . VAL D 1 137 ? 41.589 74.063 189.959 1.00 25.98 134 VAL D N 1
ATOM 12644 C CA . VAL D 1 137 ? 40.289 74.389 189.357 1.00 23.72 134 VAL D CA 1
ATOM 12645 C C . VAL D 1 137 ? 39.084 73.784 190.101 1.00 29.94 134 VAL D C 1
ATOM 12646 O O . VAL D 1 137 ? 37.976 73.692 189.548 1.00 26.71 134 VAL D O 1
ATOM 12650 N N . ALA D 1 138 ? 39.294 73.375 191.347 1.00 27.59 135 ALA D N 1
ATOM 12651 C CA . ALA D 1 138 ? 38.214 72.814 192.159 1.00 31.29 135 ALA D CA 1
ATOM 12652 C C . ALA D 1 138 ? 37.131 73.858 192.481 1.00 38.20 135 ALA D C 1
ATOM 12653 O O . ALA D 1 138 ? 37.436 74.999 192.839 1.00 36.57 135 ALA D O 1
ATOM 12655 N N . ASN D 1 139 ? 35.865 73.473 192.359 1.00 40.62 136 ASN D N 1
ATOM 12656 C CA . ASN D 1 139 ? 34.767 74.376 192.737 1.00 43.66 136 ASN D CA 1
ATOM 12657 C C . ASN D 1 139 ? 33.777 73.732 193.719 1.00 42.99 136 ASN D C 1
ATOM 12658 O O . ASN D 1 139 ? 32.693 74.259 193.950 1.00 44.57 136 ASN D O 1
ATOM 12663 N N . THR D 1 140 ? 34.157 72.594 194.294 1.00 32.48 137 THR D N 1
ATOM 12664 C CA . THR D 1 140 ? 33.320 71.895 195.262 1.00 35.11 137 THR D CA 1
ATOM 12665 C C . THR D 1 140 ? 34.165 71.424 196.436 1.00 36.18 137 THR D C 1
ATOM 12666 O O . THR D 1 140 ? 35.373 71.230 196.292 1.00 36.55 137 THR D O 1
ATOM 12670 N N . LYS D 1 141 ? 33.537 71.231 197.592 1.00 32.70 138 LYS D N 1
ATOM 12671 C CA . LYS D 1 141 ? 34.230 70.634 198.731 1.00 33.75 138 LYS D CA 1
ATOM 12672 C C . LYS D 1 141 ? 34.115 69.119 198.628 1.00 29.15 138 LYS D C 1
ATOM 12673 O O . LYS D 1 141 ? 33.173 68.611 198.019 1.00 30.78 138 LYS D O 1
ATOM 12677 N N . PRO D 1 142 ? 35.074 68.387 199.212 1.00 26.50 139 PRO D N 1
ATOM 12678 C CA . PRO D 1 142 ? 34.895 66.935 199.223 1.00 23.08 139 PRO D CA 1
ATOM 12679 C C . PRO D 1 142 ? 33.695 66.566 200.083 1.00 29.20 139 PRO D C 1
ATOM 12680 O O . PRO D 1 142 ? 33.394 67.290 201.029 1.00 31.29 139 PRO D O 1
ATOM 12684 N N . LYS D 1 143 ? 33.038 65.459 199.758 1.00 28.84 140 LYS D N 1
ATOM 12685 C CA . LYS D 1 143 ? 31.826 65.035 200.447 1.00 36.63 140 LYS D CA 1
ATOM 12686 C C . LYS D 1 143 ? 32.089 63.829 201.353 1.00 39.11 140 LYS D C 1
ATOM 12687 O O . LYS D 1 143 ? 31.295 63.525 202.239 1.00 41.09 140 LYS D O 1
ATOM 12689 N N . THR D 1 144 ? 33.200 63.138 201.121 1.00 30.05 141 THR D N 1
ATOM 12690 C CA . THR D 1 144 ? 33.581 62.012 201.966 1.00 28.96 141 THR D CA 1
ATOM 12691 C C . THR D 1 144 ? 35.014 62.164 202.453 1.00 26.76 141 THR D C 1
ATOM 12692 O O . THR D 1 144 ? 35.800 62.891 201.853 1.00 29.19 141 THR D O 1
ATOM 12696 N N . PHE D 1 145 ? 35.336 61.477 203.546 1.00 26.98 142 PHE D N 1
ATOM 12697 C CA . PHE D 1 145 ? 36.707 61.377 204.061 1.00 27.13 142 PHE D CA 1
ATOM 12698 C C . PHE D 1 145 ? 37.6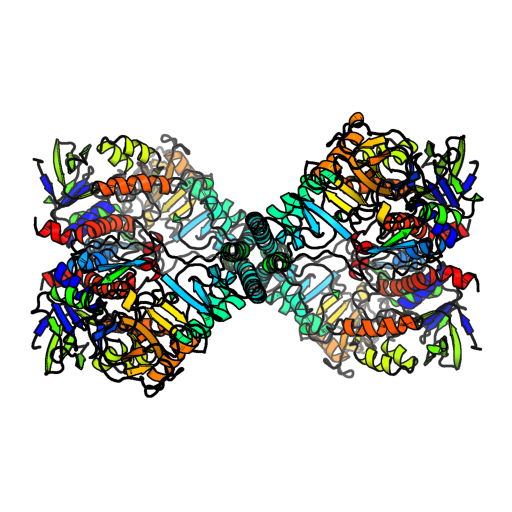50 60.865 202.953 1.00 23.27 142 PHE D C 1
ATOM 12699 O O . PHE D 1 145 ? 38.761 61.358 202.793 1.00 27.74 142 PHE D O 1
ATOM 12707 N N . ASP D 1 146 ? 37.198 59.889 202.173 1.00 24.98 143 ASP D N 1
ATOM 12708 C CA . ASP D 1 146 ? 38.042 59.369 201.099 1.00 28.54 143 ASP D CA 1
ATOM 12709 C C . ASP D 1 146 ? 38.398 60.442 200.059 1.00 32.52 143 ASP D C 1
ATOM 12710 O O . ASP D 1 146 ? 39.552 60.537 199.639 1.00 28.19 143 ASP D O 1
ATOM 12715 N N . GLU D 1 147 ? 37.414 61.238 199.642 1.00 25.75 144 GLU D N 1
ATOM 12716 C CA . GLU D 1 147 ? 37.652 62.292 198.656 1.00 28.71 144 GLU D CA 1
ATOM 12717 C C . GLU D 1 147 ? 38.614 63.349 199.208 1.00 28.37 144 GLU D C 1
ATOM 12718 O O . GLU D 1 147 ? 39.512 63.828 198.506 1.00 21.25 144 GLU D O 1
ATOM 12724 N N . TRP D 1 148 ? 38.411 63.702 200.470 1.00 25.99 145 TRP D N 1
ATOM 12725 C CA . TRP D 1 148 ? 39.280 64.638 201.161 1.00 24.02 145 TRP D CA 1
ATOM 12726 C C . TRP D 1 148 ? 40.717 64.101 201.129 1.00 27.39 145 TRP D C 1
ATOM 12727 O O . TRP D 1 148 ? 41.661 64.829 200.812 1.00 22.05 145 TRP D O 1
ATOM 12738 N N . ILE D 1 149 ? 40.874 62.815 201.416 1.00 26.95 146 ILE D N 1
ATOM 12739 C CA . ILE D 1 149 ? 42.202 62.215 201.448 1.00 25.92 146 ILE D CA 1
ATOM 12740 C C . ILE D 1 149 ? 42.888 62.314 200.076 1.00 26.80 146 ILE D C 1
ATOM 12741 O O . ILE D 1 149 ? 44.008 62.789 199.978 1.00 22.06 146 ILE D O 1
ATOM 12746 N N . VAL D 1 150 ? 42.207 61.887 199.017 1.00 28.06 147 VAL D N 1
ATOM 12747 C CA . VAL D 1 150 ? 42.823 61.892 197.696 1.00 26.87 147 VAL D CA 1
ATOM 12748 C C . VAL D 1 150 ? 43.101 63.302 197.185 1.00 28.12 147 VAL D C 1
ATOM 12749 O O . VAL D 1 150 ? 44.096 63.515 196.501 1.00 25.21 147 VAL D O 1
ATOM 12753 N N . ARG D 1 151 ? 42.228 64.260 197.510 1.00 18.88 148 ARG D N 1
ATOM 12754 C CA . ARG D 1 151 ? 42.446 65.642 197.104 1.00 24.51 148 ARG D CA 1
ATOM 12755 C C . ARG D 1 151 ? 43.646 66.240 197.812 1.00 25.55 148 ARG D C 1
ATOM 12756 O O . ARG D 1 151 ? 44.340 67.081 197.251 1.00 32.29 148 ARG D O 1
ATOM 12764 N N . MET D 1 152 ? 43.876 65.824 199.053 1.00 24.25 149 MET D N 1
ATOM 12765 C CA . MET D 1 152 ? 45.048 66.282 199.797 1.00 26.52 149 MET D CA 1
ATOM 12766 C C . MET D 1 152 ? 46.361 65.598 199.351 1.00 30.12 149 MET D C 1
ATOM 12767 O O . MET D 1 152 ? 47.391 66.251 199.226 1.00 29.45 149 MET D O 1
ATOM 12772 N N . MET D 1 153 ? 46.331 64.286 199.130 1.00 25.31 150 MET D N 1
ATOM 12773 C CA . MET D 1 153 ? 47.580 63.527 198.948 1.00 24.28 150 MET D CA 1
ATOM 12774 C C . MET D 1 153 ? 47.841 63.054 197.532 1.00 21.46 150 MET D C 1
ATOM 12775 O O . MET D 1 153 ? 48.985 62.811 197.161 1.00 25.99 150 MET D O 1
ATOM 12780 N N . GLY D 1 154 ? 46.779 62.898 196.750 1.00 19.73 151 GLY D N 1
ATOM 12781 C CA . GLY D 1 154 ? 46.874 62.189 195.486 1.00 22.43 151 GLY D CA 1
ATOM 12782 C C . GLY D 1 154 ? 46.737 60.691 195.715 1.00 23.01 151 GLY D C 1
ATOM 12783 O O . GLY D 1 154 ? 46.925 60.222 196.829 1.00 26.31 151 GLY D O 1
ATOM 12784 N N . THR D 1 155 ? 46.427 59.946 194.657 1.00 25.90 152 THR D N 1
ATOM 12785 C CA . THR D 1 155 ? 46.119 58.519 194.746 1.00 24.07 152 THR D CA 1
ATOM 12786 C C . THR D 1 155 ? 47.252 57.692 195.360 1.00 28.16 152 THR D C 1
ATOM 12787 O O . THR D 1 155 ? 47.024 56.938 196.308 1.00 35.01 152 THR D O 1
ATOM 12791 N N . GLY D 1 156 ? 48.465 57.849 194.829 1.00 27.01 153 GLY D N 1
ATOM 12792 C CA . GLY D 1 156 ? 49.623 57.089 195.286 1.00 22.95 153 GLY D CA 1
ATOM 12793 C C . GLY D 1 156 ? 49.918 57.226 196.773 1.00 27.17 153 GLY D C 1
ATOM 12794 O O . GLY D 1 156 ? 50.064 56.234 197.491 1.00 25.06 153 GLY D O 1
ATOM 12795 N N . ILE D 1 157 ? 49.977 58.456 197.258 1.00 24.09 154 ILE D N 1
ATOM 12796 C CA . ILE D 1 157 ? 50.269 58.660 198.663 1.00 21.44 154 ILE D CA 1
ATOM 12797 C C . ILE D 1 157 ? 49.077 58.229 199.530 1.00 26.21 154 ILE D C 1
ATOM 12798 O O . ILE D 1 157 ? 49.265 57.628 200.592 1.00 25.18 154 ILE D O 1
ATOM 12803 N N . ALA D 1 158 ? 47.856 58.520 199.079 1.00 27.44 155 ALA D N 1
ATOM 12804 C CA . ALA D 1 158 ? 46.667 58.077 199.811 1.00 26.63 155 ALA D CA 1
ATOM 12805 C C . ALA D 1 158 ? 46.692 56.564 200.042 1.00 27.15 155 ALA D C 1
ATOM 12806 O O . ALA D 1 158 ? 46.417 56.090 201.142 1.00 28.23 155 ALA D O 1
ATOM 12808 N N . ASP D 1 159 ? 47.038 55.812 199.004 1.00 24.21 156 ASP D N 1
ATOM 12809 C CA . ASP D 1 159 ? 46.981 54.358 199.078 1.00 27.52 156 ASP D CA 1
ATOM 12810 C C . ASP D 1 159 ? 48.030 53.807 200.035 1.00 22.92 156 ASP D C 1
ATOM 12811 O O . ASP D 1 159 ? 47.816 52.766 200.626 1.00 29.82 156 ASP D O 1
ATOM 12816 N N . LEU D 1 160 ? 49.151 54.511 200.209 1.00 23.38 157 LEU D N 1
ATOM 12817 C CA . LEU D 1 160 ? 50.217 54.011 201.084 1.00 28.79 157 LEU D CA 1
ATOM 12818 C C . LEU D 1 160 ? 49.922 54.203 202.562 1.00 26.14 157 LEU D C 1
ATOM 12819 O O . LEU D 1 160 ? 50.279 53.367 203.376 1.00 25.56 157 LEU D O 1
ATOM 12824 N N . PHE D 1 161 ? 49.288 55.309 202.929 1.00 19.78 158 PHE D N 1
ATOM 12825 C CA . PHE D 1 161 ? 49.123 55.562 204.344 1.00 18.34 158 PHE D CA 1
ATOM 12826 C C . PHE D 1 161 ? 47.670 55.866 204.748 1.00 24.38 158 PHE D C 1
ATOM 12827 O O . PHE D 1 161 ? 47.031 55.033 205.377 1.00 22.48 158 PHE D O 1
ATOM 12835 N N . MET D 1 162 ? 47.131 57.037 204.401 1.00 24.94 159 MET D N 1
ATOM 12836 C CA . MET D 1 162 ? 45.874 57.442 205.038 1.00 22.15 159 MET D CA 1
ATOM 12837 C C . MET D 1 162 ? 44.683 56.549 204.704 1.00 22.48 159 MET D C 1
ATOM 12838 O O . MET D 1 162 ? 43.821 56.342 205.551 1.00 28.30 159 MET D O 1
ATOM 12843 N N . ARG D 1 163 ? 44.617 56.004 203.499 1.00 23.24 160 ARG D N 1
ATOM 12844 C CA . ARG D 1 163 ? 43.477 55.129 203.191 1.00 25.28 160 ARG D CA 1
ATOM 12845 C C . ARG D 1 163 ? 43.503 53.820 203.996 1.00 27.25 160 ARG D C 1
ATOM 12846 O O . ARG D 1 163 ? 42.541 53.549 204.723 1.00 21.97 160 ARG D O 1
ATOM 12854 N N . PRO D 1 164 ? 44.596 53.013 203.902 1.00 28.61 161 PRO D N 1
ATOM 12855 C CA . PRO D 1 164 ? 44.550 51.782 204.697 1.00 22.63 161 PRO D CA 1
ATOM 12856 C C . PRO D 1 164 ? 44.662 52.010 206.203 1.00 25.85 161 PRO D C 1
ATOM 12857 O O . PRO D 1 164 ? 44.060 51.251 206.964 1.00 26.73 161 PRO D O 1
ATOM 12861 N N . TYR D 1 165 ? 45.404 53.024 206.639 1.00 24.88 162 TYR D N 1
ATOM 12862 C CA . TYR D 1 165 ? 45.468 53.304 208.075 1.00 22.49 162 TYR D CA 1
ATOM 12863 C C . TYR D 1 165 ? 44.092 53.664 208.664 1.00 25.80 162 TYR D C 1
ATOM 12864 O O . TYR D 1 165 ? 43.727 53.169 209.723 1.00 22.49 162 TYR D O 1
ATOM 12873 N N . ASN D 1 166 ? 43.323 54.521 207.994 1.00 22.10 163 ASN D N 1
ATOM 12874 C CA . ASN D 1 166 ? 42.050 54.918 208.576 1.00 24.15 163 ASN D CA 1
ATOM 12875 C C . ASN D 1 166 ? 41.024 53.802 208.571 1.00 22.60 163 ASN D C 1
ATOM 12876 O O . ASN D 1 166 ? 40.224 53.697 209.501 1.00 24.86 163 ASN D O 1
ATOM 12881 N N . PHE D 1 167 ? 41.057 52.933 207.571 1.00 25.01 164 PHE D N 1
ATOM 12882 C CA . PHE D 1 167 ? 40.197 51.761 207.668 1.00 31.66 164 PHE D CA 1
ATOM 12883 C C . PHE D 1 167 ? 40.544 50.939 208.912 1.00 28.65 164 PHE D C 1
ATOM 12884 O O . PHE D 1 167 ? 39.644 50.428 209.587 1.00 29.99 164 PHE D O 1
ATOM 12892 N N . LYS D 1 168 ? 41.838 50.823 209.217 1.00 25.42 165 LYS D N 1
ATOM 12893 C CA . LYS D 1 168 ? 42.298 50.039 210.377 1.00 26.65 165 LYS D CA 1
ATOM 12894 C C . LYS D 1 168 ? 41.939 50.713 211.696 1.00 33.37 165 LYS D C 1
ATOM 12895 O O . LYS D 1 168 ? 41.757 50.045 212.710 1.00 36.57 165 LYS D O 1
ATOM 12901 N N . VAL D 1 169 ? 41.852 52.038 211.683 1.00 31.94 166 VAL D N 1
ATOM 12902 C CA . VAL D 1 169 ? 41.424 52.774 212.868 1.00 31.14 166 VAL D CA 1
ATOM 12903 C C . VAL D 1 169 ? 39.916 52.719 213.055 1.00 25.65 166 VAL D C 1
ATOM 12904 O O . VAL D 1 169 ? 39.421 52.279 214.090 1.00 32.30 166 VAL D O 1
ATOM 12908 N N . TRP D 1 170 ? 39.182 53.180 212.049 1.00 29.67 167 TRP D N 1
ATOM 12909 C CA . TRP D 1 170 ? 37.744 53.420 212.204 1.00 27.31 167 TRP D CA 1
ATOM 12910 C C . TRP D 1 170 ? 36.896 52.178 212.010 1.00 30.02 167 TRP D C 1
ATOM 12911 O O . TRP D 1 170 ? 35.712 52.183 212.334 1.00 30.99 167 TRP D O 1
ATOM 12922 N N . ALA D 1 171 ? 37.501 51.129 211.464 1.00 31.05 168 ALA D N 1
ATOM 12923 C CA . ALA D 1 171 ? 36.806 49.869 211.187 1.00 33.29 168 ALA D CA 1
ATOM 12924 C C . ALA D 1 171 ? 35.615 50.084 210.252 1.00 34.83 168 ALA D C 1
ATOM 12925 O O . ALA D 1 171 ? 34.651 49.319 210.265 1.00 35.13 168 ALA D O 1
ATOM 12927 N N . VAL D 1 172 ? 35.692 51.151 209.461 1.00 34.48 169 VAL D N 1
ATOM 12928 C CA . VAL D 1 172 ? 34.751 51.438 208.378 1.00 34.22 169 VAL D CA 1
ATOM 12929 C C . VAL D 1 172 ? 35.574 52.056 207.243 1.00 30.35 169 VAL D C 1
ATOM 12930 O O . VAL D 1 172 ? 36.604 52.690 207.495 1.00 30.02 169 VAL D O 1
ATOM 12934 N N . PRO D 1 173 ? 35.145 51.863 205.989 1.00 34.51 170 PRO D N 1
ATOM 12935 C CA . PRO D 1 173 ? 35.896 52.422 204.853 1.00 34.29 170 PRO D CA 1
ATOM 12936 C C . PRO D 1 173 ? 35.868 53.954 204.843 1.00 29.75 170 PRO D C 1
ATOM 12937 O O . PRO D 1 173 ? 34.900 54.531 205.320 1.00 29.07 170 PRO D O 1
ATOM 12941 N N . THR D 1 174 ? 36.913 54.594 204.328 1.00 29.48 171 THR D N 1
ATOM 12942 C CA . THR D 1 174 ? 36.962 56.053 204.256 1.00 32.64 171 THR D CA 1
ATOM 12943 C C . THR D 1 174 ? 35.797 56.629 203.445 1.00 31.05 171 THR D C 1
ATOM 12944 O O . THR D 1 174 ? 35.339 57.735 203.698 1.00 28.48 171 THR D O 1
ATOM 12948 N N . THR D 1 175 ? 35.319 55.863 202.469 1.00 30.97 172 THR D N 1
ATOM 12949 C CA . THR D 1 175 ? 34.199 56.285 201.633 1.00 28.42 172 THR D CA 1
ATOM 12950 C C . THR D 1 175 ? 32.871 56.388 202.404 1.00 28.24 172 THR D C 1
ATOM 12951 O O . THR D 1 175 ? 31.899 56.935 201.885 1.00 30.38 172 THR D O 1
ATOM 12955 N N . LYS D 1 176 ? 32.823 55.883 203.635 1.00 26.13 173 LYS D N 1
ATOM 12956 C CA . LYS D 1 176 ? 31.565 55.900 204.397 1.00 33.04 173 LYS D CA 1
ATOM 12957 C C . LYS D 1 176 ? 31.520 57.017 205.452 1.00 29.78 173 LYS D C 1
ATOM 12958 O O . LYS D 1 176 ? 30.536 57.174 206.170 1.00 30.44 173 LYS D O 1
ATOM 12962 N N . MET D 1 177 ? 32.589 57.792 205.539 1.00 30.87 174 MET D N 1
ATOM 12963 C CA . MET D 1 177 ? 32.696 58.831 206.549 1.00 31.60 174 MET D CA 1
ATOM 12964 C C . MET D 1 177 ? 32.658 60.239 205.937 1.00 33.40 174 MET D C 1
ATOM 12965 O O . MET D 1 177 ? 33.050 60.452 204.783 1.00 27.27 174 MET D O 1
ATOM 12970 N N . GLN D 1 178 ? 32.187 61.191 206.727 1.00 28.31 175 GLN D N 1
ATOM 12971 C CA . GLN D 1 178 ? 32.151 62.589 206.327 1.00 28.64 175 GLN D CA 1
ATOM 12972 C C . GLN D 1 178 ? 33.549 63.182 206.473 1.00 28.74 175 GLN D C 1
ATOM 12973 O O . GLN D 1 178 ? 34.459 62.495 206.920 1.00 28.32 175 GLN D O 1
ATOM 12979 N N . CYS D 1 179 ? 33.744 64.442 206.095 1.00 24.50 176 CYS D N 1
ATOM 12980 C CA . CYS D 1 179 ? 35.070 65.036 206.250 1.00 26.58 176 CYS D CA 1
ATOM 12981 C C . CYS D 1 179 ? 35.024 66.441 206.862 1.00 27.83 176 CYS D C 1
ATOM 12982 O O . CYS D 1 179 ? 36.060 67.059 207.077 1.00 28.14 176 CYS D O 1
ATOM 12985 N N . ALA D 1 180 ? 33.821 66.925 207.163 1.00 26.46 177 ALA D N 1
ATOM 12986 C CA . ALA D 1 180 ? 33.660 68.207 207.851 1.00 28.41 177 ALA D CA 1
ATOM 12987 C C . ALA D 1 180 ? 34.382 68.204 209.205 1.00 32.69 177 ALA D C 1
ATOM 12988 O O . ALA D 1 180 ? 34.903 69.230 209.644 1.00 34.67 177 ALA D O 1
ATOM 12990 N N . TRP D 1 181 ? 34.448 67.035 209.838 1.00 31.47 178 TRP D N 1
ATOM 12991 C CA . TRP D 1 181 ? 35.130 66.898 211.121 1.00 32.13 178 TRP D CA 1
ATOM 12992 C C . TRP D 1 181 ? 36.621 67.234 211.052 1.00 34.69 178 TRP D C 1
ATOM 12993 O O . TRP D 1 181 ? 37.252 67.468 212.078 1.00 34.48 178 TRP D O 1
ATOM 13004 N N . LEU D 1 182 ? 37.184 67.256 209.850 1.00 30.20 179 LEU D N 1
ATOM 13005 C CA . LEU D 1 182 ? 38.616 67.490 209.706 1.00 26.01 179 LEU D CA 1
ATOM 13006 C C . LEU D 1 182 ? 38.951 68.989 209.693 1.00 34.77 179 LEU D C 1
ATOM 13007 O O . LEU D 1 182 ? 40.118 69.367 209.758 1.00 41.30 179 LEU D O 1
ATOM 13012 N N . GLY D 1 183 ? 37.927 69.835 209.624 1.00 35.81 180 GLY D N 1
ATOM 13013 C CA . GLY D 1 183 ? 38.133 71.270 209.724 1.00 37.55 180 GLY D CA 1
ATOM 13014 C C . GLY D 1 183 ? 37.998 71.957 208.382 1.00 39.68 180 GLY D C 1
ATOM 13015 O O . GLY D 1 183 ? 37.671 71.302 207.390 1.00 38.53 180 GLY D O 1
ATOM 13016 N N . GLU D 1 184 ? 38.287 73.262 208.344 1.00 43.25 181 GLU D N 1
ATOM 13017 C CA . GLU D 1 184 ? 37.955 74.106 207.191 1.00 40.92 181 GLU D CA 1
ATOM 13018 C C . GLU D 1 184 ? 39.090 74.271 206.161 1.00 40.45 181 GLU D C 1
ATOM 13019 O O . GLU D 1 184 ? 38.893 74.917 205.132 1.00 40.25 181 GLU D O 1
ATOM 13021 N N . ARG D 1 185 ? 40.261 73.690 206.423 1.00 39.42 182 ARG D N 1
ATOM 13022 C CA . ARG D 1 185 ? 41.386 73.791 205.485 1.00 38.68 182 ARG D CA 1
ATOM 13023 C C . ARG D 1 185 ? 41.008 73.203 204.119 1.00 41.57 182 ARG D C 1
ATOM 13024 O O . ARG D 1 185 ? 40.301 72.196 204.043 1.00 40.22 182 ARG D O 1
ATOM 13026 N N . VAL D 1 186 ? 41.455 73.840 203.042 1.00 38.49 183 VAL D N 1
ATOM 13027 C CA . VAL D 1 186 ? 41.117 73.373 201.700 1.00 40.21 183 VAL D CA 1
ATOM 13028 C C . VAL D 1 186 ? 41.818 72.038 201.444 1.00 37.95 183 VAL D C 1
ATOM 13029 O O . VAL D 1 186 ? 42.973 71.853 201.816 1.00 35.44 183 VAL D O 1
ATOM 13033 N N . ALA D 1 187 ? 41.102 71.093 200.848 1.00 37.13 184 ALA D N 1
ATOM 13034 C CA . ALA D 1 187 ? 41.692 69.795 200.517 1.00 36.39 184 ALA D CA 1
ATOM 13035 C C . ALA D 1 187 ? 42.545 69.925 199.251 1.00 33.13 184 ALA D C 1
ATOM 13036 O O . ALA D 1 187 ? 42.050 69.852 198.124 1.00 34.97 184 ALA D O 1
ATOM 13038 N N . ALA D 1 188 ? 43.834 70.151 199.453 1.00 35.85 185 ALA D N 1
ATOM 13039 C CA . ALA D 1 188 ? 44.759 70.386 198.354 1.00 31.20 185 ALA D CA 1
ATOM 13040 C C . ALA D 1 188 ? 46.158 70.080 198.856 1.00 31.45 185 ALA D C 1
ATOM 13041 O O . ALA D 1 188 ? 46.433 70.237 200.049 1.00 30.75 185 ALA D O 1
ATOM 13043 N N . PRO D 1 189 ? 47.038 69.610 197.957 1.00 29.49 186 PRO D N 1
ATOM 13044 C CA . PRO D 1 189 ? 48.394 69.234 198.364 1.00 26.68 186 PRO D CA 1
ATOM 13045 C C . PRO D 1 189 ? 49.343 70.409 198.484 1.00 28.16 186 PRO D C 1
ATOM 13046 O O . PRO D 1 189 ? 49.187 71.397 197.767 1.00 33.23 186 PRO D O 1
ATOM 13050 N N . ASN D 1 190 ? 50.320 70.299 199.378 1.00 30.47 187 ASN D N 1
ATOM 13051 C CA . ASN D 1 190 ? 51.465 71.206 199.363 1.00 27.39 187 ASN D CA 1
ATOM 13052 C C . ASN D 1 190 ? 52.544 70.536 198.526 1.00 28.01 187 ASN D C 1
ATOM 13053 O O . ASN D 1 190 ? 53.480 69.912 199.063 1.00 29.25 187 ASN D O 1
ATOM 13058 N N . LEU D 1 191 ? 52.385 70.638 197.209 1.00 20.01 188 LEU D N 1
ATOM 13059 C CA . LEU D 1 191 ? 53.225 69.903 196.272 1.00 28.85 188 LEU D CA 1
ATOM 13060 C C . LEU D 1 191 ? 54.692 70.297 196.398 1.00 27.57 188 LEU D C 1
ATOM 13061 O O . LEU D 1 191 ? 55.583 69.447 196.300 1.00 27.72 188 LEU D O 1
ATOM 13066 N N . LYS D 1 192 ? 54.939 71.583 196.623 1.00 23.11 189 LYS D N 1
ATOM 13067 C CA . LYS D 1 192 ? 56.313 72.076 196.703 1.00 24.57 189 LYS D CA 1
ATOM 13068 C C . LYS D 1 192 ? 57.011 71.526 197.936 1.00 26.21 189 LYS D C 1
ATOM 13069 O O . LYS D 1 192 ? 58.202 71.203 197.874 1.00 29.05 189 LYS D O 1
ATOM 13075 N N . ALA D 1 193 ? 56.278 71.399 199.049 1.00 25.36 190 ALA D N 1
ATOM 13076 C CA . ALA D 1 193 ? 56.874 70.872 200.280 1.00 24.05 190 ALA D CA 1
ATOM 13077 C C . ALA D 1 193 ? 57.299 69.445 200.055 1.00 24.45 190 ALA D C 1
ATOM 13078 O O . ALA D 1 193 ? 58.391 69.026 200.449 1.00 23.23 190 ALA D O 1
ATOM 13080 N N . VAL D 1 194 ? 56.416 68.699 199.414 1.00 20.91 191 VAL D N 1
ATOM 13081 C CA . VAL D 1 194 ? 56.666 67.297 199.182 1.00 27.66 191 VAL D CA 1
ATOM 13082 C C . VAL D 1 194 ? 57.796 67.099 198.171 1.00 25.92 191 VAL D C 1
ATOM 13083 O O . VAL D 1 194 ? 58.708 66.328 198.429 1.00 24.33 191 VAL D O 1
ATOM 13087 N N . THR D 1 195 ? 57.760 67.802 197.039 1.00 23.44 192 THR D N 1
ATOM 13088 C CA . THR D 1 195 ? 58.831 67.634 196.053 1.00 19.89 192 THR D CA 1
ATOM 13089 C C . THR D 1 195 ? 60.151 68.135 196.603 1.00 24.63 192 THR D C 1
ATOM 13090 O O . THR D 1 195 ? 61.189 67.552 196.311 1.00 24.65 192 THR D O 1
ATOM 13094 N N . THR D 1 196 ? 60.117 69.221 197.380 1.00 22.79 193 THR D N 1
ATOM 13095 C CA . THR D 1 196 ? 61.351 69.783 197.923 1.00 23.96 193 THR D CA 1
ATOM 13096 C C . THR D 1 196 ? 62.097 68.761 198.781 1.00 23.20 193 THR D C 1
ATOM 13097 O O . THR D 1 196 ? 63.300 68.576 198.624 1.00 20.72 193 THR D O 1
ATOM 13101 N N . ASN D 1 197 ? 61.386 68.093 199.684 1.00 22.57 194 ASN D N 1
ATOM 13102 C CA . ASN D 1 197 ? 62.036 67.113 200.543 1.00 26.22 194 ASN D CA 1
ATOM 13103 C C . ASN D 1 197 ? 62.540 65.921 199.765 1.00 22.68 194 ASN D C 1
ATOM 13104 O O . ASN D 1 197 ? 63.610 65.397 200.077 1.00 23.03 194 ASN D O 1
ATOM 13109 N N . VAL D 1 198 ? 61.794 65.507 198.746 1.00 20.84 195 VAL D N 1
ATOM 13110 C CA . VAL D 1 198 ? 62.238 64.405 197.889 1.00 26.37 195 VAL D CA 1
ATOM 13111 C C . VAL D 1 198 ? 63.502 64.790 197.120 1.00 27.76 195 VAL D C 1
ATOM 13112 O O . VAL D 1 198 ? 64.444 64.014 197.031 1.00 21.04 195 VAL D O 1
ATOM 13116 N N . ILE D 1 199 ? 63.540 66.001 196.576 1.00 22.96 196 ILE D N 1
ATOM 13117 C CA . ILE D 1 199 ? 64.714 66.422 195.821 1.00 22.61 196 ILE D CA 1
ATOM 13118 C C . ILE D 1 199 ? 65.932 66.528 196.735 1.00 24.11 196 ILE D C 1
ATOM 13119 O O . ILE D 1 199 ? 67.036 66.151 196.361 1.00 25.23 196 ILE D O 1
ATOM 13124 N N . LEU D 1 200 ? 65.730 67.028 197.946 1.00 25.06 197 LEU D N 1
ATOM 13125 C CA . LEU D 1 200 ? 66.839 67.182 198.878 1.00 20.78 197 LEU D CA 1
ATOM 13126 C C . LEU D 1 200 ? 67.202 65.874 199.612 1.00 27.81 197 LEU D C 1
ATOM 13127 O O . LEU D 1 200 ? 68.244 65.796 200.264 1.00 32.02 197 LEU D O 1
ATOM 13132 N N . GLY D 1 201 ? 66.356 64.855 199.510 1.00 29.97 198 GLY D N 1
ATOM 13133 C CA . GLY D 1 201 ? 66.611 63.595 200.203 1.00 25.98 198 GLY D CA 1
ATOM 13134 C C . GLY D 1 201 ? 66.354 63.746 201.692 1.00 30.36 198 GLY D C 1
ATOM 13135 O O . GLY D 1 201 ? 66.842 62.986 202.525 1.00 34.23 198 GLY D O 1
ATOM 13136 N N . LYS D 1 202 ? 65.553 64.745 202.013 1.00 31.87 199 LYS D N 1
ATOM 13137 C CA . LYS D 1 202 ? 65.304 65.166 203.380 1.00 36.09 199 LYS D CA 1
ATOM 13138 C C . LYS D 1 202 ? 64.254 64.284 204.081 1.00 40.11 199 LYS D C 1
ATOM 13139 O O . LYS D 1 202 ? 63.268 63.843 203.467 1.00 29.68 199 LYS D O 1
ATOM 13145 N N . THR D 1 203 ? 64.496 63.988 205.355 1.00 42.87 200 THR D N 1
ATOM 13146 C CA . THR D 1 203 ? 63.417 63.549 206.235 1.00 42.79 200 THR D CA 1
ATOM 13147 C C . THR D 1 203 ? 63.182 64.622 207.290 1.00 40.76 200 THR D C 1
ATOM 13148 O O . THR D 1 203 ? 64.128 65.218 207.791 1.00 39.13 200 THR D O 1
ATOM 13152 N N . ALA D 1 204 ? 61.922 64.879 207.618 1.00 41.33 201 ALA D N 1
ATOM 13153 C CA . ALA D 1 204 ? 61.609 65.886 208.625 1.00 40.77 201 ALA D CA 1
ATOM 13154 C C . ALA D 1 204 ? 60.298 65.562 209.317 1.00 38.99 201 ALA D C 1
ATOM 13155 O O . ALA D 1 204 ? 59.236 65.492 208.682 1.00 38.79 201 ALA D O 1
ATOM 13157 N N . GLY D 1 205 ? 60.381 65.346 210.623 1.00 37.37 202 GLY D N 1
ATOM 13158 C CA . GLY D 1 205 ? 59.200 65.093 211.421 1.00 39.12 202 GLY D CA 1
ATOM 13159 C C . GLY D 1 205 ? 58.621 66.425 211.836 1.00 39.96 202 GLY D C 1
ATOM 13160 O O . GLY D 1 205 ? 59.339 67.415 211.857 1.00 41.93 202 GLY D O 1
ATOM 13161 N N . ASN D 1 206 ? 57.330 66.455 212.158 1.00 39.63 203 ASN D N 1
ATOM 13162 C CA . ASN D 1 206 ? 56.690 67.692 212.584 1.00 39.20 203 ASN D CA 1
ATOM 13163 C C . ASN D 1 206 ? 56.834 67.906 214.091 1.00 39.41 203 ASN D C 1
ATOM 13164 O O . ASN D 1 206 ? 55.875 68.222 214.786 1.00 44.37 203 ASN D O 1
ATOM 13169 N N . TRP D 1 207 ? 58.046 67.727 214.598 1.00 36.83 204 TRP D N 1
ATOM 13170 C CA . TRP D 1 207 ? 58.287 67.942 216.013 1.00 40.58 204 TRP D CA 1
ATOM 13171 C C . TRP D 1 207 ? 59.649 68.578 216.255 1.00 45.83 204 TRP D C 1
ATOM 13172 O O . TRP D 1 207 ? 60.472 68.691 215.345 1.00 46.34 204 TRP D O 1
ATOM 13183 N N . GLY D 1 208 ? 59.874 68.969 217.503 1.00 46.79 205 GLY D N 1
ATOM 13184 C CA . GLY D 1 208 ? 61.061 69.691 217.910 1.00 45.44 205 GLY D CA 1
ATOM 13185 C C . GLY D 1 208 ? 60.743 70.303 219.258 1.00 48.53 205 GLY D C 1
ATOM 13186 O O . GLY D 1 208 ? 59.699 69.995 219.837 1.00 46.91 205 GLY D O 1
ATOM 13187 N N . PRO D 1 209 ? 61.629 71.175 219.758 1.00 56.31 206 PRO D N 1
ATOM 13188 C CA . PRO D 1 209 ? 61.516 71.865 221.054 1.00 60.80 206 PRO D CA 1
ATOM 13189 C C . PRO D 1 209 ? 60.173 72.574 221.306 1.00 58.21 206 PRO D C 1
ATOM 13190 O O . PRO D 1 209 ? 59.748 72.689 222.454 1.00 59.85 206 PRO D O 1
ATOM 13194 N N . ASN D 1 210 ? 59.518 73.044 220.252 1.00 56.86 207 ASN D N 1
ATOM 13195 C CA . ASN D 1 210 ? 58.228 73.715 220.392 1.00 59.76 207 ASN D CA 1
ATOM 13196 C C . ASN D 1 210 ? 57.044 72.744 220.411 1.00 60.52 207 ASN D C 1
ATOM 13197 O O . ASN D 1 210 ? 56.000 73.024 221.008 1.00 65.71 207 ASN D O 1
ATOM 13202 N N . ALA D 1 211 ? 57.221 71.602 219.753 1.00 50.84 208 ALA D N 1
ATOM 13203 C CA . ALA D 1 211 ? 56.166 70.608 219.621 1.00 38.16 208 ALA D CA 1
ATOM 13204 C C . ALA D 1 211 ? 56.340 69.517 220.667 1.00 38.46 208 ALA D C 1
ATOM 13205 O O . ALA D 1 211 ? 56.913 68.457 220.391 1.00 33.91 208 ALA D O 1
ATOM 13207 N N . THR D 1 212 ? 55.863 69.792 221.876 1.00 36.60 209 THR D N 1
ATOM 13208 C CA . THR D 1 212 ? 56.012 68.859 222.979 1.00 34.40 209 THR D CA 1
ATOM 13209 C C . THR D 1 212 ? 54.679 68.500 223.643 1.00 38.79 209 THR D C 1
ATOM 13210 O O . THR D 1 212 ? 53.648 69.128 223.392 1.00 36.84 209 THR D O 1
ATOM 13214 N N . PHE D 1 213 ? 54.712 67.484 224.498 1.00 34.28 210 PHE D N 1
ATOM 13215 C CA . PHE D 1 213 ? 53.580 67.188 225.366 1.00 30.83 210 PHE D CA 1
ATOM 13216 C C . PHE D 1 213 ? 54.113 66.831 226.739 1.00 34.74 210 PHE D C 1
ATOM 13217 O O . PHE D 1 213 ? 55.273 66.432 226.892 1.00 34.90 210 PHE D O 1
ATOM 13225 N N . ARG D 1 214 ? 53.272 66.975 227.748 1.00 35.33 211 ARG D N 1
ATOM 13226 C CA . ARG D 1 214 ? 53.657 66.562 229.087 1.00 33.86 211 ARG D CA 1
ATOM 13227 C C . ARG D 1 214 ? 52.804 65.372 229.508 1.00 31.10 211 ARG D C 1
ATOM 13228 O O . ARG D 1 214 ? 51.617 65.275 229.169 1.00 29.80 211 ARG D O 1
ATOM 13236 N N . PHE D 1 215 ? 53.427 64.453 230.226 1.00 28.63 212 PHE D N 1
ATOM 13237 C CA . PHE D 1 215 ? 52.769 63.236 230.652 1.00 33.60 212 PHE D CA 1
ATOM 13238 C C . PHE D 1 215 ? 52.984 63.064 232.149 1.00 33.88 212 PHE D C 1
ATOM 13239 O O . PHE D 1 215 ? 54.073 63.349 232.646 1.00 35.02 212 PHE D O 1
ATOM 13247 N N . PRO D 1 216 ? 51.948 62.611 232.875 1.00 31.35 213 PRO D N 1
ATOM 13248 C CA . PRO D 1 216 ? 52.050 62.471 234.330 1.00 34.09 213 PRO D CA 1
ATOM 13249 C C . PRO D 1 216 ? 53.196 61.558 234.732 1.00 38.26 213 PRO D C 1
ATOM 13250 O O . PRO D 1 216 ? 53.416 60.541 234.082 1.00 42.00 213 PRO D O 1
ATOM 13254 N N . ALA D 1 217 ? 53.904 61.917 235.795 1.00 37.66 214 ALA D N 1
ATOM 13255 C CA . ALA D 1 217 ? 55.016 61.114 236.276 1.00 39.70 214 ALA D CA 1
ATOM 13256 C C . ALA D 1 217 ? 54.525 59.779 236.833 1.00 40.31 214 ALA D C 1
ATOM 13257 O O . ALA D 1 217 ? 55.182 58.752 236.670 1.00 40.21 214 ALA D O 1
ATOM 13259 N N . ARG D 1 218 ? 53.361 59.787 237.474 1.00 38.29 215 ARG D N 1
ATOM 13260 C CA . ARG D 1 218 ? 52.889 58.586 238.143 1.00 45.17 215 ARG D CA 1
ATOM 13261 C C . ARG D 1 218 ? 51.422 58.293 237.875 1.00 41.87 215 ARG D C 1
ATOM 13262 O O . ARG D 1 218 ? 50.628 59.207 237.717 1.00 38.80 215 ARG D O 1
ATOM 13270 N N . GLY D 1 219 ? 51.075 57.006 237.827 1.00 38.02 216 GLY D N 1
ATOM 13271 C CA . GLY D 1 219 ? 49.689 56.591 237.700 1.00 34.59 216 GLY D CA 1
ATOM 13272 C C . GLY D 1 219 ? 49.135 56.679 236.286 1.00 37.22 216 GLY D C 1
ATOM 13273 O O . GLY D 1 219 ? 47.945 56.432 236.056 1.00 37.52 216 GLY D O 1
ATOM 13274 N N . GLY D 1 220 ? 49.997 57.031 235.335 1.00 32.82 217 GLY D N 1
ATOM 13275 C CA . GLY D 1 220 ? 49.591 57.173 233.951 1.00 33.91 217 GLY D CA 1
ATOM 13276 C C . GLY D 1 220 ? 48.651 58.347 233.761 1.00 34.90 217 GLY D C 1
ATOM 13277 O O . GLY D 1 220 ? 48.507 59.190 234.648 1.00 34.21 217 GLY D O 1
ATOM 13278 N N . THR D 1 221 ? 47.993 58.388 232.608 1.00 34.45 218 THR D N 1
ATOM 13279 C CA . THR D 1 221 ? 47.007 59.420 232.321 1.00 36.44 218 THR D CA 1
ATOM 13280 C C . THR D 1 221 ? 45.930 59.434 233.403 1.00 38.57 218 THR D C 1
ATOM 13281 O O . THR D 1 221 ? 45.401 60.490 233.760 1.00 39.47 218 THR D O 1
ATOM 13285 N N . GLY D 1 222 ? 45.640 58.258 233.951 1.00 34.83 219 GLY D N 1
ATOM 13286 C CA . GLY D 1 222 ? 44.636 58.115 234.992 1.00 35.75 219 GLY D CA 1
ATOM 13287 C C . GLY D 1 222 ? 44.937 58.890 236.263 1.00 39.39 219 GLY D C 1
ATOM 13288 O O . GLY D 1 222 ? 44.025 59.240 237.018 1.00 41.42 219 GLY D O 1
ATOM 13289 N N . GLY D 1 223 ? 46.216 59.161 236.504 1.00 36.64 220 GLY D N 1
ATOM 13290 C CA . GLY D 1 223 ? 46.630 59.881 237.697 1.00 37.40 220 GLY D CA 1
ATOM 13291 C C . GLY D 1 223 ? 46.173 61.330 237.694 1.00 36.30 220 GLY D C 1
ATOM 13292 O O . GLY D 1 223 ? 45.931 61.916 238.749 1.00 36.39 220 GLY D O 1
ATOM 13293 N N . ILE D 1 224 ? 46.074 61.910 236.502 1.00 35.99 221 ILE D N 1
ATOM 13294 C CA . ILE D 1 224 ? 45.556 63.272 236.338 1.00 35.41 221 ILE D CA 1
ATOM 13295 C C . ILE D 1 224 ? 44.174 63.405 236.935 1.00 38.87 221 ILE D C 1
ATOM 13296 O O . ILE D 1 224 ? 43.900 64.301 237.743 1.00 39.44 221 ILE D O 1
ATOM 13301 N N . TRP D 1 225 ? 43.305 62.485 236.533 1.00 37.33 222 TRP D N 1
ATOM 13302 C CA . TRP D 1 225 ? 41.891 62.602 236.829 1.00 34.56 222 TRP D CA 1
ATOM 13303 C C . TRP D 1 225 ? 41.573 62.202 238.254 1.00 38.04 222 TRP D C 1
ATOM 13304 O O . TRP D 1 225 ? 40.635 62.729 238.852 1.00 41.10 222 TRP D O 1
ATOM 13315 N N . ILE D 1 226 ? 42.373 61.303 238.818 1.00 36.78 223 ILE D N 1
ATOM 13316 C CA . ILE D 1 226 ? 42.277 61.033 240.247 1.00 37.69 223 ILE D CA 1
ATOM 13317 C C . ILE D 1 226 ? 42.598 62.317 241.016 1.00 37.13 223 ILE D C 1
ATOM 13318 O O . ILE D 1 226 ? 41.872 62.702 241.942 1.00 39.21 223 ILE D O 1
ATOM 13323 N N . ALA D 1 227 ? 43.669 62.995 240.601 1.00 34.72 224 ALA D N 1
ATOM 13324 C CA . ALA D 1 227 ? 44.113 64.228 241.262 1.00 37.79 224 ALA D CA 1
ATOM 13325 C C . ALA D 1 227 ? 43.110 65.377 241.078 1.00 36.92 224 ALA D C 1
ATOM 13326 O O . ALA D 1 227 ? 42.848 66.133 242.015 1.00 40.26 224 ALA D O 1
ATOM 13328 N N . VAL D 1 228 ? 42.535 65.497 239.885 1.00 35.25 225 VAL D N 1
ATOM 13329 C CA . VAL D 1 228 ? 41.534 66.533 239.644 1.00 32.12 225 VAL D CA 1
ATOM 13330 C C . VAL D 1 228 ? 40.321 66.276 240.522 1.00 47.87 225 VAL D C 1
ATOM 13331 O O . VAL D 1 228 ? 39.806 67.197 241.174 1.00 41.32 225 VAL D O 1
ATOM 13335 N N . ALA D 1 229 ? 39.875 65.022 240.558 1.00 33.29 226 ALA D N 1
ATOM 13336 C CA . ALA D 1 229 ? 38.705 64.677 241.357 1.00 36.46 226 ALA D CA 1
ATOM 13337 C C . ALA D 1 229 ? 38.952 64.914 242.846 1.00 42.71 226 ALA D C 1
ATOM 13338 O O . ALA D 1 229 ? 38.026 65.268 243.584 1.00 42.68 226 ALA D O 1
ATOM 13340 N N . ASN D 1 230 ? 40.196 64.746 243.290 1.00 44.91 227 ASN D N 1
ATOM 13341 C CA . ASN D 1 230 ? 40.522 64.973 244.703 1.00 49.77 227 ASN D CA 1
ATOM 13342 C C . ASN D 1 230 ? 40.430 66.446 245.122 1.00 50.62 227 ASN D C 1
ATOM 13343 O O . ASN D 1 230 ? 40.518 66.763 246.310 1.00 53.31 227 ASN D O 1
ATOM 13348 N N . THR D 1 231 ? 40.249 67.342 244.153 1.00 43.72 228 THR D N 1
ATOM 13349 C CA . THR D 1 231 ? 40.073 68.758 244.462 1.00 42.63 228 THR D CA 1
ATOM 13350 C C . THR D 1 231 ? 38.602 69.091 244.749 1.00 43.77 228 THR D C 1
ATOM 13351 O O . THR D 1 231 ? 38.291 70.160 245.279 1.00 46.69 228 THR D O 1
ATOM 13355 N N . LEU D 1 232 ? 37.701 68.171 244.420 1.00 40.60 229 LEU D N 1
ATOM 13356 C CA . LEU D 1 232 ? 36.273 68.402 244.640 1.00 44.40 229 LEU D CA 1
ATOM 13357 C C . LEU D 1 232 ? 35.889 68.117 246.083 1.00 49.25 229 LEU D C 1
ATOM 13358 O O . LEU D 1 232 ? 36.483 67.253 246.719 1.00 50.08 229 LEU D O 1
ATOM 13363 N N . PRO D 1 233 ? 34.883 68.836 246.605 1.00 49.24 230 PRO D N 1
ATOM 13364 C CA . PRO D 1 233 ? 34.379 68.508 247.945 1.00 53.35 230 PRO D CA 1
ATOM 13365 C C . PRO D 1 233 ? 33.806 67.093 247.967 1.00 53.35 230 PRO D C 1
ATOM 13366 O O . PRO D 1 233 ? 32.816 66.829 247.278 1.00 50.50 230 PRO D O 1
ATOM 13370 N N . LYS D 1 234 ? 34.423 66.207 248.747 1.00 52.04 231 LYS D N 1
ATOM 13371 C CA . LYS D 1 234 ? 34.143 64.774 248.668 1.00 49.22 231 LYS D CA 1
ATOM 13372 C C . LYS D 1 234 ? 32.656 64.446 248.802 1.00 48.08 231 LYS D C 1
ATOM 13373 O O . LYS D 1 234 ? 32.146 63.581 248.097 1.00 48.32 231 LYS D O 1
ATOM 13375 N N . GLU D 1 235 ? 31.962 65.156 249.684 1.00 52.03 232 GLU D N 1
ATOM 13376 C CA . GLU D 1 235 ? 30.557 64.859 249.970 1.00 55.54 232 GLU D CA 1
ATOM 13377 C C . GLU D 1 235 ? 29.596 65.132 248.800 1.00 53.26 232 GLU D C 1
ATOM 13378 O O . GLU D 1 235 ? 28.445 64.701 248.843 1.00 50.96 232 GLU D O 1
ATOM 13384 N N . LYS D 1 236 ? 30.054 65.832 247.759 1.00 48.04 233 LYS D N 1
ATOM 13385 C CA . LYS D 1 236 ? 29.225 66.037 246.566 1.00 43.04 233 LYS D CA 1
ATOM 13386 C C . LYS D 1 236 ? 29.570 65.009 245.493 1.00 45.92 233 LYS D C 1
ATOM 13387 O O . LYS D 1 236 ? 29.150 65.122 244.340 1.00 45.42 233 LYS D O 1
ATOM 13393 N N . THR D 1 237 ? 30.347 64.007 245.880 1.00 47.38 234 THR D N 1
ATOM 13394 C CA . THR D 1 237 ? 30.707 62.925 244.973 1.00 50.75 234 THR D CA 1
ATOM 13395 C C . THR D 1 237 ? 30.094 61.600 245.430 1.00 49.20 234 THR D C 1
ATOM 13396 O O . THR D 1 237 ? 29.944 61.347 246.620 1.00 44.63 234 THR D O 1
ATOM 13400 N N . ARG D 1 238 ? 29.744 60.756 244.473 1.00 51.50 235 ARG D N 1
ATOM 13401 C CA . ARG D 1 238 ? 29.210 59.443 244.783 1.00 50.15 235 ARG D CA 1
ATOM 13402 C C . ARG D 1 238 ? 29.709 58.450 243.740 1.00 50.33 235 ARG D C 1
ATOM 13403 O O . ARG D 1 238 ? 29.076 58.263 242.702 1.00 50.24 235 ARG D O 1
ATOM 13411 N N . PHE D 1 239 ? 30.862 57.835 244.015 1.00 52.93 236 PHE D N 1
ATOM 13412 C CA . PHE D 1 239 ? 31.554 56.984 243.040 1.00 44.67 236 PHE D CA 1
ATOM 13413 C C . PHE D 1 239 ? 31.584 55.509 243.470 1.00 47.91 236 PHE D C 1
ATOM 13414 O O . PHE D 1 239 ? 31.895 55.200 244.617 1.00 49.64 236 PHE D O 1
ATOM 13422 N N . GLY D 1 240 ? 31.294 54.604 242.538 1.00 46.44 237 GLY D N 1
ATOM 13423 C CA . GLY D 1 240 ? 31.244 53.180 242.832 1.00 52.71 237 GLY D CA 1
ATOM 13424 C C . GLY D 1 240 ? 29.859 52.629 242.553 1.00 52.44 237 GLY D C 1
ATOM 13425 O O . GLY D 1 240 ? 29.044 53.301 241.912 1.00 51.70 237 GLY D O 1
ATOM 13426 N N . GLU D 1 241 ? 29.576 51.424 243.041 1.00 48.62 238 GLU D N 1
ATOM 13427 C CA . GLU D 1 241 ? 28.267 50.810 242.832 1.00 48.62 238 GLU D CA 1
ATOM 13428 C C . GLU D 1 241 ? 27.166 51.718 243.387 1.00 54.56 238 GLU D C 1
ATOM 13429 O O . GLU D 1 241 ? 26.041 51.735 242.885 1.00 56.42 238 GLU D O 1
ATOM 13431 N N . LYS D 1 242 ? 27.512 52.506 244.400 1.00 54.95 239 LYS D N 1
ATOM 13432 C CA . LYS D 1 242 ? 26.564 53.427 245.003 1.00 54.46 239 LYS D CA 1
ATOM 13433 C C . LYS D 1 242 ? 26.259 54.605 244.076 1.00 52.84 239 LYS D C 1
ATOM 13434 O O . LYS D 1 242 ? 25.291 55.332 244.292 1.00 52.40 239 LYS D O 1
ATOM 13440 N N . GLY D 1 243 ? 27.075 54.779 243.039 1.00 46.59 240 GLY D N 1
ATOM 13441 C CA . GLY D 1 243 ? 26.905 55.890 242.120 1.00 49.20 240 GLY D CA 1
ATOM 13442 C C . GLY D 1 243 ? 26.446 55.482 240.732 1.00 53.27 240 GLY D C 1
ATOM 13443 O O . GLY D 1 243 ? 26.468 56.289 239.803 1.00 54.14 240 GLY D O 1
ATOM 13444 N N . LYS D 1 244 ? 26.021 54.230 240.589 1.00 51.00 241 LYS D N 1
ATOM 13445 C CA . LYS D 1 244 ? 25.625 53.705 239.284 1.00 46.22 241 LYS D CA 1
ATOM 13446 C C . LYS D 1 244 ? 24.187 54.087 238.936 1.00 45.44 241 LYS D C 1
ATOM 13447 O O . LYS D 1 244 ? 23.251 53.677 239.613 1.00 44.02 241 LYS D O 1
ATOM 13452 N N . VAL D 1 245 ? 24.020 54.876 237.879 1.00 43.38 242 VAL D N 1
ATOM 13453 C CA . VAL D 1 245 ? 22.695 55.270 237.413 1.00 46.71 242 VAL D CA 1
ATOM 13454 C C . VAL D 1 245 ? 22.049 54.127 236.634 1.00 48.48 242 VAL D C 1
ATOM 13455 O O . VAL D 1 245 ? 22.652 53.563 235.724 1.00 48.92 242 VAL D O 1
ATOM 13459 N N . THR D 1 246 ? 20.819 53.793 237.006 1.00 47.77 243 THR D N 1
ATOM 13460 C CA . THR D 1 246 ? 20.085 52.694 236.395 1.00 47.50 243 THR D CA 1
ATOM 13461 C C . THR D 1 246 ? 18.862 53.184 235.636 1.00 49.84 243 THR D C 1
ATOM 13462 O O . THR D 1 246 ? 18.421 52.550 234.682 1.00 53.20 243 THR D O 1
ATOM 13466 N N . LYS D 1 247 ? 18.309 54.313 236.063 1.00 47.85 244 LYS D N 1
ATOM 13467 C CA . LYS D 1 247 ? 17.102 54.834 235.432 1.00 46.56 244 LYS D CA 1
ATOM 13468 C C . LYS D 1 247 ? 17.077 56.364 235.439 1.00 48.94 244 LYS D C 1
ATOM 13469 O O . LYS D 1 247 ? 17.421 57.006 236.438 1.00 46.09 244 LYS D O 1
ATOM 13472 N N . VAL D 1 248 ? 16.693 56.936 234.302 1.00 42.62 245 VAL D N 1
ATOM 13473 C CA . VAL D 1 248 ? 16.467 58.371 234.195 1.00 44.27 245 VAL D CA 1
ATOM 13474 C C . VAL D 1 248 ? 15.007 58.633 233.836 1.00 48.83 245 VAL D C 1
ATOM 13475 O O . VAL D 1 248 ? 14.512 58.165 232.815 1.00 54.15 245 VAL D O 1
ATOM 13479 N N . ASN D 1 249 ? 14.313 59.363 234.696 1.00 47.15 246 ASN D N 1
ATOM 13480 C CA . ASN D 1 249 ? 12.959 59.807 234.396 1.00 44.73 246 ASN D CA 1
ATOM 13481 C C . ASN D 1 249 ? 12.967 61.282 234.000 1.00 49.11 246 ASN D C 1
ATOM 13482 O O . ASN D 1 249 ? 12.830 62.160 234.853 1.00 50.37 246 ASN D O 1
ATOM 13487 N N . ALA D 1 250 ? 13.127 61.549 232.708 1.00 42.91 247 ALA D N 1
ATOM 13488 C CA . ALA D 1 250 ? 13.260 62.917 232.222 1.00 43.02 247 ALA D CA 1
ATOM 13489 C C . ALA D 1 250 ? 12.016 63.756 232.507 1.00 47.77 247 ALA D C 1
ATOM 13490 O O . ALA D 1 250 ? 12.119 64.960 232.733 1.00 51.06 247 ALA D O 1
ATOM 13492 N N . ASN D 1 251 ? 10.843 63.131 232.503 1.00 47.80 248 ASN D N 1
ATOM 13493 C CA . ASN D 1 251 ? 9.611 63.887 232.726 1.00 51.20 248 ASN D CA 1
ATOM 13494 C C . ASN D 1 251 ? 9.428 64.294 234.186 1.00 53.81 248 ASN D C 1
ATOM 13495 O O . ASN D 1 251 ? 8.763 65.278 234.476 1.00 55.35 248 ASN D O 1
ATOM 13500 N N . ASN D 1 252 ? 10.025 63.538 235.102 1.00 55.46 249 ASN D N 1
ATOM 13501 C CA . ASN D 1 252 ? 9.956 63.862 236.527 1.00 58.26 249 ASN D CA 1
ATOM 13502 C C . ASN D 1 252 ? 11.233 64.517 237.042 1.00 51.84 249 ASN D C 1
ATOM 13503 O O . ASN D 1 252 ? 11.289 64.951 238.200 1.00 48.29 249 ASN D O 1
ATOM 13508 N N . LYS D 1 253 ? 12.243 64.573 236.172 1.00 45.62 250 LYS D N 1
ATOM 13509 C CA . LYS D 1 253 ? 13.570 65.094 236.505 1.00 48.00 250 LYS D CA 1
ATOM 13510 C C . LYS D 1 253 ? 14.071 64.400 237.756 1.00 52.22 250 LYS D C 1
ATOM 13511 O O . LYS D 1 253 ? 14.407 65.031 238.760 1.00 44.74 250 LYS D O 1
ATOM 13517 N N . THR D 1 254 ? 14.094 63.076 237.666 1.00 51.15 251 THR D N 1
ATOM 13518 C CA . THR D 1 254 ? 14.555 62.212 238.735 1.00 52.64 251 THR D CA 1
ATOM 13519 C C . THR D 1 254 ? 15.466 61.141 238.156 1.00 51.76 251 THR D C 1
ATOM 13520 O O . THR D 1 254 ? 15.178 60.585 237.100 1.00 56.00 251 THR D O 1
ATOM 13524 N N . VAL D 1 255 ? 16.572 60.869 238.840 1.00 50.48 252 VAL D N 1
ATOM 13525 C CA . VAL D 1 255 ? 17.458 59.772 238.464 1.00 50.13 252 VAL D CA 1
ATOM 13526 C C . VAL D 1 255 ? 17.437 58.707 239.550 1.00 52.41 252 VAL D C 1
ATOM 13527 O O . VAL D 1 255 ? 17.362 59.029 240.738 1.00 51.99 252 VAL D O 1
ATOM 13531 N N . THR D 1 256 ? 17.479 57.440 239.152 1.00 52.16 253 THR D N 1
ATOM 13532 C CA . THR D 1 256 ? 17.494 56.360 240.127 1.00 53.43 253 THR D CA 1
ATOM 13533 C C . THR D 1 256 ? 18.812 55.592 240.077 1.00 51.21 253 THR D C 1
ATOM 13534 O O . THR D 1 256 ? 19.283 55.203 239.004 1.00 47.93 253 THR D O 1
ATOM 13538 N N . LEU D 1 257 ? 19.409 55.388 241.246 1.00 50.58 254 LEU D N 1
ATOM 13539 C CA . LEU D 1 257 ? 20.684 54.692 241.325 1.00 54.01 254 LEU D CA 1
ATOM 13540 C C . LEU D 1 257 ? 20.497 53.191 241.544 1.00 56.24 254 LEU D C 1
ATOM 13541 O O . LEU D 1 257 ? 19.383 52.713 241.778 1.00 55.45 254 LEU D O 1
ATOM 13546 N N . GLN D 1 258 ? 21.609 52.467 241.461 1.00 62.40 255 GLN D N 1
ATOM 13547 C CA . GLN D 1 258 ? 21.653 51.020 241.648 1.00 60.79 255 GLN D CA 1
ATOM 13548 C C . GLN D 1 258 ? 21.033 50.595 242.965 1.00 60.97 255 GLN D C 1
ATOM 13549 O O . GLN D 1 258 ? 20.225 49.667 243.012 1.00 64.66 255 GLN D O 1
ATOM 13555 N N . ASP D 1 259 ? 21.411 51.282 244.038 1.00 60.64 256 ASP D N 1
ATOM 13556 C CA . ASP D 1 259 ? 20.985 50.879 245.372 1.00 62.94 256 ASP D CA 1
ATOM 13557 C C . ASP D 1 259 ? 19.597 51.393 245.745 1.00 60.48 256 ASP D C 1
ATOM 13558 O O . ASP D 1 259 ? 19.153 51.193 246.868 1.00 66.67 256 ASP D O 1
ATOM 13563 N N . GLY D 1 260 ? 18.914 52.047 244.811 1.00 57.26 257 GLY D N 1
ATOM 13564 C CA . GLY D 1 260 ? 17.556 52.510 245.054 1.00 56.04 257 GLY D CA 1
ATOM 13565 C C . GLY D 1 260 ? 17.429 54.002 245.320 1.00 55.12 257 GLY D C 1
ATOM 13566 O O . GLY D 1 260 ? 16.318 54.546 245.336 1.00 57.03 257 GLY D O 1
ATOM 13567 N N . THR D 1 261 ? 18.565 54.662 245.530 1.00 53.33 258 THR D N 1
ATOM 13568 C CA . THR D 1 261 ? 18.592 56.099 245.792 1.00 56.54 258 THR D CA 1
ATOM 13569 C C . THR D 1 261 ? 18.043 56.902 244.618 1.00 56.31 258 THR D C 1
ATOM 13570 O O . THR D 1 261 ? 18.377 56.641 243.465 1.00 55.71 258 THR D O 1
ATOM 13574 N N . THR D 1 262 ? 17.197 57.881 244.906 1.00 56.26 259 THR D N 1
ATOM 13575 C CA . THR D 1 262 ? 16.669 58.711 243.841 1.00 55.42 259 THR D CA 1
ATOM 13576 C C . THR D 1 262 ? 17.210 60.133 243.987 1.00 58.01 259 THR D C 1
ATOM 13577 O O . THR D 1 262 ? 17.373 60.639 245.101 1.00 57.01 259 THR D O 1
ATOM 13581 N N . ILE D 1 263 ? 17.524 60.759 242.858 1.00 54.45 260 ILE D N 1
ATOM 13582 C CA . ILE D 1 263 ? 18.017 62.130 242.863 1.00 50.84 260 ILE D CA 1
ATOM 13583 C C . ILE D 1 263 ? 17.181 63.008 241.961 1.00 53.35 260 ILE D C 1
ATOM 13584 O O . ILE D 1 263 ? 17.044 62.726 240.775 1.00 57.10 260 ILE D O 1
ATOM 13589 N N . GLY D 1 264 ? 16.624 64.071 242.528 1.00 53.65 261 GLY D N 1
ATOM 13590 C CA . GLY D 1 264 ? 15.912 65.064 241.749 1.00 52.93 261 GLY D CA 1
ATOM 13591 C C . GLY D 1 264 ? 16.862 66.158 241.295 1.00 53.48 261 GLY D C 1
ATOM 13592 O O . GLY D 1 264 ? 17.754 66.572 242.040 1.00 55.67 261 GLY D O 1
ATOM 13593 N N . TYR D 1 265 ? 16.676 66.629 240.067 1.00 48.78 262 TYR D N 1
ATOM 13594 C CA . TYR D 1 265 ? 17.531 67.676 239.522 1.00 47.90 262 TYR D CA 1
ATOM 13595 C C . TYR D 1 265 ? 16.702 68.720 238.799 1.00 47.89 262 TYR D C 1
ATOM 13596 O O . TYR D 1 265 ? 15.557 68.465 238.429 1.00 53.97 262 TYR D O 1
ATOM 13605 N N . LYS D 1 266 ? 17.287 69.891 238.592 1.00 41.33 263 LYS D N 1
ATOM 13606 C CA . LYS D 1 266 ? 16.662 70.910 237.763 1.00 45.25 263 LYS D CA 1
ATOM 13607 C C . LYS D 1 266 ? 17.269 70.861 236.365 1.00 46.04 263 LYS D C 1
ATOM 13608 O O . LYS D 1 266 ? 16.574 71.050 235.364 1.00 48.78 263 LYS D O 1
ATOM 13614 N N . LYS D 1 267 ? 18.573 70.595 236.301 1.00 40.42 264 LYS D N 1
ATOM 13615 C CA . LYS D 1 267 ? 19.270 70.467 235.027 1.00 37.47 264 LYS D CA 1
ATOM 13616 C C . LYS D 1 267 ? 20.182 69.252 235.096 1.00 41.57 264 LYS D C 1
ATOM 13617 O O . LYS D 1 267 ? 20.815 69.000 236.127 1.00 39.36 264 LYS D O 1
ATOM 13623 N N . LEU D 1 268 ? 20.251 68.503 234.002 1.00 41.12 265 LEU D N 1
ATOM 13624 C CA . LEU D 1 268 ? 21.058 67.286 233.970 1.00 40.70 265 LEU D CA 1
ATOM 13625 C C . LEU D 1 268 ? 22.199 67.374 232.952 1.00 37.24 265 LEU D C 1
ATOM 13626 O O . LEU D 1 268 ? 21.974 67.628 231.772 1.00 37.26 265 LEU D O 1
ATOM 13631 N N . VAL D 1 269 ? 23.425 67.180 233.428 1.00 34.38 266 VAL D N 1
ATOM 13632 C CA . VAL D 1 269 ? 24.579 67.024 232.552 1.00 36.14 266 VAL D CA 1
ATOM 13633 C C . VAL D 1 269 ? 24.959 65.556 232.524 1.00 37.69 266 VAL D C 1
ATOM 13634 O O . VAL D 1 269 ? 25.448 65.011 233.513 1.00 37.75 266 VAL D O 1
ATOM 13638 N N . SER D 1 270 ? 24.725 64.911 231.393 1.00 38.00 267 SER D N 1
ATOM 13639 C CA . SER D 1 270 ? 24.939 63.476 231.296 1.00 39.75 267 SER D CA 1
ATOM 13640 C C . SER D 1 270 ? 26.112 63.181 230.384 1.00 38.18 267 SER D C 1
ATOM 13641 O O . SER D 1 270 ? 26.097 63.582 229.222 1.00 34.97 267 SER D O 1
ATOM 13644 N N . THR D 1 271 ? 27.120 62.481 230.909 1.00 34.11 268 THR D N 1
ATOM 13645 C CA . THR D 1 271 ? 28.336 62.209 230.145 1.00 36.17 268 THR D CA 1
ATOM 13646 C C . THR D 1 271 ? 28.537 60.724 229.817 1.00 39.91 268 THR D C 1
ATOM 13647 O O . THR D 1 271 ? 29.562 60.337 229.245 1.00 40.85 268 THR D O 1
ATOM 13651 N N . MET D 1 272 ? 27.577 59.884 230.184 1.00 39.74 269 MET D N 1
ATOM 13652 C CA . MET D 1 272 ? 27.631 58.491 229.750 1.00 40.40 269 MET D CA 1
ATOM 13653 C C . MET D 1 272 ? 27.269 58.443 228.275 1.00 41.04 269 MET D C 1
ATOM 13654 O O . MET D 1 272 ? 26.721 59.415 227.742 1.00 41.04 269 MET D O 1
ATOM 13659 N N . ALA D 1 273 ? 27.570 57.325 227.618 1.00 34.57 270 ALA D N 1
ATOM 13660 C CA . ALA D 1 273 ? 27.250 57.160 226.200 1.00 36.38 270 ALA D CA 1
ATOM 13661 C C . ALA D 1 273 ? 25.756 57.379 225.966 1.00 37.76 270 ALA D C 1
ATOM 13662 O O . ALA D 1 273 ? 24.920 56.874 226.722 1.00 37.42 270 ALA D O 1
ATOM 13664 N N . VAL D 1 274 ? 25.419 58.136 224.926 1.00 34.96 271 VAL D N 1
ATOM 13665 C CA . VAL D 1 274 ? 24.040 58.610 224.784 1.00 31.44 271 VAL D CA 1
ATOM 13666 C C . VAL D 1 274 ? 23.107 57.451 224.414 1.00 35.74 271 VAL D C 1
ATOM 13667 O O . VAL D 1 274 ? 21.901 57.521 224.639 1.00 37.54 271 VAL D O 1
ATOM 13671 N N . ASP D 1 275 ? 23.660 56.363 223.889 1.00 39.05 272 ASP D N 1
ATOM 13672 C CA . ASP D 1 275 ? 22.817 55.222 223.580 1.00 40.77 272 ASP D CA 1
ATOM 13673 C C . ASP D 1 275 ? 22.442 54.508 224.874 1.00 43.96 272 ASP D C 1
ATOM 13674 O O . ASP D 1 275 ? 21.337 53.967 224.988 1.00 46.35 272 ASP D O 1
ATOM 13679 N N . PHE D 1 276 ? 23.345 54.534 225.854 1.00 37.82 273 PHE D N 1
ATOM 13680 C CA . PHE D 1 276 ? 23.021 54.064 227.198 1.00 36.13 273 PHE D CA 1
ATOM 13681 C C . PHE D 1 276 ? 22.026 54.996 227.882 1.00 37.72 273 PHE D C 1
ATOM 13682 O O . PHE D 1 276 ? 21.147 54.541 228.623 1.00 39.58 273 PHE D O 1
ATOM 13690 N N . LEU D 1 277 ? 22.172 56.302 227.662 1.00 37.51 274 LEU D N 1
ATOM 13691 C CA . LEU D 1 277 ? 21.243 57.268 228.259 1.00 38.24 274 LEU D CA 1
ATOM 13692 C C . LEU D 1 277 ? 19.827 56.996 227.774 1.00 37.39 274 LEU D C 1
ATOM 13693 O O . LEU D 1 277 ? 18.884 56.953 228.565 1.00 41.86 274 LEU D O 1
ATOM 13698 N N . ALA D 1 278 ? 19.690 56.791 226.469 1.00 39.50 275 ALA D N 1
ATOM 13699 C CA . ALA D 1 278 ? 18.400 56.475 225.869 1.00 39.58 275 ALA D CA 1
ATOM 13700 C C . ALA D 1 278 ? 17.776 55.247 226.539 1.00 40.94 275 ALA D C 1
ATOM 13701 O O . ALA D 1 278 ? 16.581 55.223 226.838 1.00 43.63 275 ALA D O 1
ATOM 13703 N N . GLU D 1 279 ? 18.601 54.242 226.802 1.00 47.61 276 GLU D N 1
ATOM 13704 C CA . GLU D 1 279 ? 18.125 53.040 227.471 1.00 50.58 276 GLU D CA 1
ATOM 13705 C C . GLU D 1 279 ? 17.677 53.347 228.891 1.00 51.79 276 GLU D C 1
ATOM 13706 O O . GLU D 1 279 ? 16.611 52.898 229.324 1.00 54.31 276 GLU D O 1
ATOM 13712 N N . ALA D 1 280 ? 18.488 54.111 229.616 1.00 46.27 277 ALA D N 1
ATOM 13713 C CA . ALA D 1 280 ? 18.170 54.450 231.000 1.00 46.40 277 ALA D CA 1
ATOM 13714 C C . ALA D 1 280 ? 16.922 55.342 231.092 1.00 43.69 277 ALA D C 1
ATOM 13715 O O . ALA D 1 280 ? 16.216 55.343 232.106 1.00 46.32 277 ALA D O 1
ATOM 13717 N N . MET D 1 281 ? 16.646 56.086 230.027 1.00 46.25 278 MET D N 1
ATOM 13718 C CA . MET D 1 281 ? 15.452 56.928 229.977 1.00 46.01 278 MET D CA 1
ATOM 13719 C C . MET D 1 281 ? 14.199 56.147 229.638 1.00 43.36 278 MET D C 1
ATOM 13720 O O . MET D 1 281 ? 13.099 56.676 229.756 1.00 43.14 278 MET D O 1
ATOM 13725 N N . ASN D 1 282 ? 14.376 54.902 229.199 1.00 46.53 279 ASN D N 1
ATOM 13726 C CA . ASN D 1 282 ? 13.278 54.108 228.653 1.00 49.68 279 ASN D CA 1
ATOM 13727 C C . ASN D 1 282 ? 12.476 54.870 227.598 1.00 48.77 279 ASN D C 1
ATOM 13728 O O . ASN D 1 282 ? 11.254 54.799 227.564 1.00 54.67 279 ASN D O 1
ATOM 13733 N N . ASP D 1 283 ? 13.184 55.597 226.740 1.00 47.01 280 ASP D N 1
ATOM 13734 C CA . ASP D 1 283 ? 12.572 56.405 225.694 1.00 48.63 280 ASP D CA 1
ATOM 13735 C C . ASP D 1 283 ? 12.726 55.703 224.344 1.00 50.90 280 ASP D C 1
ATOM 13736 O O . ASP D 1 283 ? 13.815 55.704 223.771 1.00 50.85 280 ASP D O 1
ATOM 13741 N N . GLN D 1 284 ? 11.643 55.110 223.839 1.00 54.29 281 GLN D N 1
ATOM 13742 C CA . GLN D 1 284 ? 11.703 54.286 222.623 1.00 55.33 281 GLN D CA 1
ATOM 13743 C C . GLN D 1 284 ? 12.244 55.046 221.412 1.00 54.29 281 GLN D C 1
ATOM 13744 O O . GLN D 1 284 ? 13.100 54.542 220.681 1.00 52.99 281 GLN D O 1
ATOM 13746 N N . GLU D 1 285 ? 11.750 56.259 221.203 1.00 53.84 282 GLU D N 1
ATOM 13747 C CA . GLU D 1 285 ? 12.199 57.061 220.075 1.00 53.08 282 GLU D CA 1
ATOM 13748 C C . GLU D 1 285 ? 13.702 57.351 220.139 1.00 51.19 282 GLU D C 1
ATOM 13749 O O . GLU D 1 285 ? 14.400 57.249 219.130 1.00 53.91 282 GLU D O 1
ATOM 13755 N N . LEU D 1 286 ? 14.193 57.707 221.325 1.00 45.52 283 LEU D N 1
ATOM 13756 C CA . LEU D 1 286 ? 15.608 58.012 221.510 1.00 44.00 283 LEU D CA 1
ATOM 13757 C C . LEU D 1 286 ? 16.495 56.776 221.343 1.00 43.77 283 LEU D C 1
ATOM 13758 O O . LEU D 1 286 ? 17.571 56.852 220.745 1.00 40.54 283 LEU D O 1
ATOM 13763 N N . VAL D 1 287 ? 16.039 55.647 221.873 1.00 44.06 284 VAL D N 1
ATOM 13764 C CA . VAL D 1 287 ? 16.728 54.376 221.678 1.00 47.19 284 VAL D CA 1
ATOM 13765 C C . VAL D 1 287 ? 16.848 54.073 220.193 1.00 47.09 284 VAL D C 1
ATOM 13766 O O . VAL D 1 287 ? 17.901 53.637 219.724 1.00 44.08 284 VAL D O 1
ATOM 13770 N N . GLY D 1 288 ? 15.766 54.315 219.456 1.00 47.11 285 GLY D N 1
ATOM 13771 C CA . GLY D 1 288 ? 15.759 54.098 218.021 1.00 48.34 285 GLY D CA 1
ATOM 13772 C C . GLY D 1 288 ? 16.825 54.933 217.337 1.00 44.50 285 GLY D C 1
ATOM 13773 O O . GLY D 1 288 ? 17.616 54.434 216.537 1.00 46.40 285 GLY D O 1
ATOM 13774 N N . LEU D 1 289 ? 16.850 56.214 217.680 1.00 43.21 286 LEU D N 1
ATOM 13775 C CA . LEU D 1 289 ? 17.776 57.158 217.083 1.00 44.72 286 LEU D CA 1
ATOM 13776 C C . LEU D 1 289 ? 19.234 56.871 217.436 1.00 40.76 286 LEU D C 1
ATOM 13777 O O . LEU D 1 289 ? 20.090 56.859 216.552 1.00 34.99 286 LEU D O 1
ATOM 13782 N N . THR D 1 290 ? 19.517 56.650 218.717 1.00 39.02 287 THR D N 1
ATOM 13783 C CA . THR D 1 290 ? 20.894 56.422 219.151 1.00 39.61 287 THR D CA 1
ATOM 13784 C C . THR D 1 290 ? 21.460 55.119 218.591 1.00 46.73 287 THR D C 1
ATOM 13785 O O . THR D 1 290 ? 22.673 54.994 218.429 1.00 44.70 287 THR D O 1
ATOM 13789 N N . LYS D 1 291 ? 20.592 54.157 218.287 1.00 44.98 288 LYS D N 1
ATOM 13790 C CA . LYS D 1 291 ? 21.052 52.915 217.670 1.00 44.66 288 LYS D CA 1
ATOM 13791 C C . LYS D 1 291 ? 21.569 53.142 216.248 1.00 42.90 288 LYS D C 1
ATOM 13792 O O . LYS D 1 291 ? 22.339 52.338 215.724 1.00 45.37 288 LYS D O 1
ATOM 13798 N N . GLN D 1 292 ? 21.153 54.241 215.630 1.00 42.82 289 GLN D N 1
ATOM 13799 C CA . GLN D 1 292 ? 21.630 54.601 214.297 1.00 45.36 289 GLN D CA 1
ATOM 13800 C C . GLN D 1 292 ? 23.032 55.223 214.308 1.00 44.80 289 GLN D C 1
ATOM 13801 O O . GLN D 1 292 ? 23.635 55.413 213.252 1.00 42.54 289 GLN D O 1
ATOM 13807 N N . LEU D 1 293 ? 23.545 55.548 215.492 1.00 35.30 290 LEU D N 1
ATOM 13808 C CA . LEU D 1 293 ? 24.907 56.051 215.603 1.00 35.54 290 LEU D CA 1
ATOM 13809 C C . LEU D 1 293 ? 25.892 54.893 215.436 1.00 39.42 290 LEU D C 1
ATOM 13810 O O . LEU D 1 293 ? 25.610 53.769 215.840 1.00 42.26 290 LEU D O 1
ATOM 13815 N N . PHE D 1 294 ? 27.044 55.165 214.842 1.00 33.84 291 PHE D N 1
ATOM 13816 C CA . PHE D 1 294 ? 28.052 54.125 214.697 1.00 36.37 291 PHE D CA 1
ATOM 13817 C C . PHE D 1 294 ? 29.221 54.346 215.647 1.00 30.43 291 PHE D C 1
ATOM 13818 O O . PHE D 1 294 ? 29.661 55.478 215.861 1.00 31.21 291 PHE D O 1
ATOM 13826 N N . TYR D 1 295 ? 29.736 53.261 216.209 1.00 29.67 292 TYR D N 1
ATOM 13827 C CA . TYR D 1 295 ? 30.967 53.344 216.977 1.00 26.15 292 TYR D CA 1
ATOM 13828 C C . TYR D 1 295 ? 31.807 52.086 216.819 1.00 34.23 292 TYR D C 1
ATOM 13829 O O . TYR D 1 295 ? 31.297 51.037 216.432 1.00 26.63 292 TYR D O 1
ATOM 13838 N N . SER D 1 296 ? 33.101 52.211 217.099 1.00 31.25 293 SER D N 1
ATOM 13839 C CA . SER D 1 296 ? 33.996 51.066 217.133 1.00 33.89 293 SER D CA 1
ATOM 13840 C C . SER D 1 296 ? 34.413 50.791 218.568 1.00 34.06 293 SER D C 1
ATOM 13841 O O . SER D 1 296 ? 34.469 51.716 219.393 1.00 28.08 293 SER D O 1
ATOM 13844 N N . SER D 1 297 ? 34.685 49.520 218.861 1.00 26.52 294 SER D N 1
ATOM 13845 C CA . SER D 1 297 ? 35.249 49.130 220.144 1.00 32.79 294 SER D CA 1
ATOM 13846 C C . SER D 1 297 ? 36.783 49.155 220.069 1.00 35.09 294 SER D C 1
ATOM 13847 O O . SER D 1 297 ? 37.355 49.002 218.989 1.00 31.39 294 SER D O 1
ATOM 13850 N N . THR D 1 298 ? 37.448 49.345 221.207 1.00 29.62 295 THR D N 1
ATOM 13851 C CA . THR D 1 298 ? 38.909 49.358 221.226 1.00 25.78 295 THR D CA 1
ATOM 13852 C C . THR D 1 298 ? 39.510 48.245 222.070 1.00 29.70 295 THR D C 1
ATOM 13853 O O . THR D 1 298 ? 39.210 48.120 223.263 1.00 30.40 295 THR D O 1
ATOM 13857 N N . HIS D 1 299 ? 40.360 47.432 221.447 1.00 32.13 296 HIS D N 1
ATOM 13858 C CA . HIS D 1 299 ? 41.165 46.468 222.183 1.00 28.55 296 HIS D CA 1
ATOM 13859 C C . HIS D 1 299 ? 42.510 47.086 222.513 1.00 29.16 296 HIS D C 1
ATOM 13860 O O . HIS D 1 299 ? 43.237 47.514 221.624 1.00 28.81 296 HIS D O 1
ATOM 13867 N N . VAL D 1 300 ? 42.845 47.144 223.790 1.00 27.18 297 VAL D N 1
ATOM 13868 C CA . VAL D 1 300 ? 44.157 47.626 224.166 1.00 28.70 297 VAL D CA 1
ATOM 13869 C C . VAL D 1 300 ? 45.027 46.421 224.526 1.00 28.79 297 VAL D C 1
ATOM 13870 O O . VAL D 1 300 ? 44.648 45.618 225.356 1.00 28.72 297 VAL D O 1
ATOM 13874 N N . ILE D 1 301 ? 46.170 46.283 223.866 1.00 31.90 298 ILE D N 1
ATOM 13875 C CA . ILE D 1 301 ? 47.101 45.212 224.188 1.00 30.23 298 ILE D CA 1
ATOM 13876 C C . ILE D 1 301 ? 48.399 45.814 224.703 1.00 32.21 298 ILE D C 1
ATOM 13877 O O . ILE D 1 301 ? 48.970 46.723 224.086 1.00 29.09 298 ILE D O 1
ATOM 13882 N N . GLY D 1 302 ? 48.834 45.325 225.859 1.00 26.49 299 GLY D N 1
ATOM 13883 C CA . GLY D 1 302 ? 50.053 45.792 226.478 1.00 27.56 299 GLY D CA 1
ATOM 13884 C C . GLY D 1 302 ? 51.074 44.677 226.523 1.00 29.42 299 GLY D C 1
ATOM 13885 O O . GLY D 1 302 ? 50.739 43.537 226.837 1.00 29.44 299 GLY D O 1
ATOM 13886 N N . VAL D 1 303 ? 52.320 45.006 226.189 1.00 26.33 300 VAL D N 1
ATOM 13887 C CA . VAL D 1 303 ? 53.414 44.043 226.242 1.00 29.55 300 VAL D CA 1
ATOM 13888 C C . VAL D 1 303 ? 54.601 44.641 226.992 1.00 31.34 300 VAL D C 1
ATOM 13889 O O . VAL D 1 303 ? 55.181 45.640 226.557 1.00 30.56 300 VAL D O 1
ATOM 13893 N N . GLY D 1 304 ? 54.951 44.030 228.117 1.00 27.68 301 GLY D N 1
ATOM 13894 C CA . GLY D 1 304 ? 56.137 44.413 228.853 1.00 31.38 301 GLY D CA 1
ATOM 13895 C C . GLY D 1 304 ? 57.301 43.556 228.398 1.00 36.75 301 GLY D C 1
ATOM 13896 O O . GLY D 1 304 ? 57.192 42.320 228.327 1.00 28.45 301 GLY D O 1
ATOM 13897 N N . VAL D 1 305 ? 58.412 44.217 228.091 1.00 30.67 302 VAL D N 1
ATOM 13898 C CA . VAL D 1 305 ? 59.580 43.563 227.511 1.00 31.01 302 VAL D CA 1
ATOM 13899 C C . VAL D 1 305 ? 60.809 43.766 228.402 1.00 32.74 302 VAL D C 1
ATOM 13900 O O . VAL D 1 305 ? 61.015 44.855 228.933 1.00 31.98 302 VAL D O 1
ATOM 13904 N N . ARG D 1 306 ? 61.618 42.726 228.580 1.00 31.71 303 ARG D N 1
ATOM 13905 C CA . ARG D 1 306 ? 62.857 42.879 229.330 1.00 31.42 303 ARG D CA 1
ATOM 13906 C C . ARG D 1 306 ? 63.929 43.563 228.476 1.00 37.60 303 ARG D C 1
ATOM 13907 O O . ARG D 1 306 ? 64.032 43.326 227.268 1.00 37.17 303 ARG D O 1
ATOM 13915 N N . GLY D 1 307 ? 64.734 44.405 229.107 1.00 40.15 304 GLY D N 1
ATOM 13916 C CA . GLY D 1 307 ? 65.863 45.004 228.422 1.00 36.80 304 GLY D CA 1
ATOM 13917 C C . GLY D 1 307 ? 65.828 46.511 228.472 1.00 39.02 304 GLY D C 1
ATOM 13918 O O . GLY D 1 307 ? 64.776 47.121 228.703 1.00 37.10 304 GLY D O 1
ATOM 13919 N N . SER D 1 308 ? 66.986 47.119 228.266 1.00 41.10 305 SER D N 1
ATOM 13920 C CA . SER D 1 308 ? 67.038 48.561 228.108 1.00 44.66 305 SER D CA 1
ATOM 13921 C C . SER D 1 308 ? 66.436 48.880 226.754 1.00 41.37 305 SER D C 1
ATOM 13922 O O . SER D 1 308 ? 66.306 48.005 225.900 1.00 42.49 305 SER D O 1
ATOM 13925 N N . ARG D 1 309 ? 66.044 50.128 226.562 1.00 43.68 306 ARG D N 1
ATOM 13926 C CA . ARG D 1 309 ? 65.350 50.511 225.349 1.00 35.28 306 ARG D CA 1
ATOM 13927 C C . ARG D 1 309 ? 66.196 50.257 224.101 1.00 31.94 306 ARG D C 1
ATOM 13928 O O . ARG D 1 309 ? 67.290 50.797 223.979 1.00 34.15 306 ARG D O 1
ATOM 13936 N N . PRO D 1 310 ? 65.700 49.417 223.177 1.00 31.62 307 PRO D N 1
ATOM 13937 C CA . PRO D 1 310 ? 66.454 49.114 221.952 1.00 36.00 307 PRO D CA 1
ATOM 13938 C C . PRO D 1 310 ? 66.724 50.367 221.124 1.00 35.65 307 PRO D C 1
ATOM 13939 O O . PRO D 1 310 ? 65.877 51.263 221.074 1.00 27.62 307 PRO D O 1
ATOM 13943 N N . GLU D 1 311 ? 67.891 50.418 220.487 1.00 33.63 308 GLU D N 1
ATOM 13944 C CA . GLU D 1 311 ? 68.282 51.568 219.685 1.00 32.37 308 GLU D CA 1
ATOM 13945 C C . GLU D 1 311 ? 67.296 51.803 218.554 1.00 28.29 308 GLU D C 1
ATOM 13946 O O . GLU D 1 311 ? 66.986 52.947 218.221 1.00 31.31 308 GLU D O 1
ATOM 13949 N N . ARG D 1 312 ? 66.771 50.722 217.984 1.00 24.87 309 ARG D N 1
ATOM 13950 C CA . ARG D 1 312 ? 65.828 50.846 216.880 1.00 25.12 309 ARG D CA 1
ATOM 13951 C C . ARG D 1 312 ? 64.536 51.539 217.333 1.00 28.90 309 ARG D C 1
ATOM 13952 O O . ARG D 1 312 ? 63.828 52.138 216.524 1.00 30.24 309 ARG D O 1
ATOM 13960 N N . ILE D 1 313 ? 64.226 51.442 218.622 1.00 30.61 310 ILE D N 1
ATOM 13961 C CA . ILE D 1 313 ? 63.026 52.074 219.165 1.00 29.32 310 ILE D CA 1
ATOM 13962 C C . ILE D 1 313 ? 63.331 53.534 219.446 1.00 27.96 310 ILE D C 1
ATOM 13963 O O . ILE D 1 313 ? 62.674 54.427 218.925 1.00 38.31 310 ILE D O 1
ATOM 13968 N N . GLY D 1 314 ? 64.338 53.760 220.283 1.00 30.49 311 GLY D N 1
ATOM 13969 C CA . GLY D 1 314 ? 64.810 55.097 220.575 1.00 33.70 311 GLY D CA 1
ATOM 13970 C C . GLY D 1 314 ? 63.736 55.946 221.213 1.00 30.39 311 GLY D C 1
ATOM 13971 O O . GLY D 1 314 ? 62.943 55.455 222.026 1.00 28.71 311 GLY D O 1
ATOM 13972 N N . ASP D 1 315 ? 63.694 57.214 220.824 1.00 30.56 312 ASP D N 1
ATOM 13973 C CA . ASP D 1 315 ? 62.796 58.183 221.445 1.00 28.38 312 ASP D CA 1
ATOM 13974 C C . ASP D 1 315 ? 61.388 58.195 220.815 1.00 28.61 312 ASP D C 1
ATOM 13975 O O . ASP D 1 315 ? 60.625 59.119 221.041 1.00 29.25 312 ASP D O 1
ATOM 13980 N N . LYS D 1 316 ? 61.055 57.181 220.020 1.00 28.36 313 LYS D N 1
ATOM 13981 C CA . LYS D 1 316 ? 59.737 57.108 219.393 1.00 25.73 313 LYS D CA 1
ATOM 13982 C C . LYS D 1 316 ? 58.642 57.156 220.448 1.00 29.34 313 LYS D C 1
ATOM 13983 O O . LYS D 1 316 ? 58.780 56.544 221.508 1.00 34.88 313 LYS D O 1
ATOM 13989 N N . CYS D 1 317 ? 57.564 57.879 220.159 1.00 27.45 314 CYS D N 1
ATOM 13990 C CA . CYS D 1 317 ? 56.434 57.964 221.088 1.00 31.45 314 CYS D CA 1
ATOM 13991 C C . CYS D 1 317 ? 55.232 57.174 220.597 1.00 26.18 314 CYS D C 1
ATOM 13992 O O . CYS D 1 317 ? 54.841 56.198 221.230 1.00 32.77 314 CYS D O 1
ATOM 13995 N N . TRP D 1 318 ? 54.625 57.577 219.484 1.00 26.02 315 TRP D N 1
ATOM 13996 C CA . TRP D 1 318 ? 53.580 56.723 218.919 1.00 25.86 315 TRP D CA 1
ATOM 13997 C C . TRP D 1 318 ? 53.842 56.473 217.442 1.00 26.55 315 TRP D C 1
ATOM 13998 O O . TRP D 1 318 ? 54.629 57.174 216.803 1.00 25.37 315 TRP D O 1
ATOM 14009 N N . LEU D 1 319 ? 53.199 55.433 216.922 1.00 27.82 316 LEU D N 1
ATOM 14010 C CA . LEU D 1 319 ? 53.565 54.855 215.644 1.00 23.92 316 LEU D CA 1
ATOM 14011 C C . LEU D 1 319 ? 52.322 54.367 214.921 1.00 19.24 316 LEU D C 1
ATOM 14012 O O . LEU D 1 319 ? 51.461 53.727 215.521 1.00 20.80 316 LEU D O 1
ATOM 14017 N N . TYR D 1 320 ? 52.243 54.650 213.627 1.00 18.87 317 TYR D N 1
ATOM 14018 C CA . TYR D 1 320 ? 51.066 54.301 212.828 1.00 24.51 317 TYR D CA 1
ATOM 14019 C C . TYR D 1 320 ? 51.339 53.109 211.918 1.00 24.13 317 TYR D C 1
ATOM 14020 O O . TYR D 1 320 ? 52.421 53.005 211.351 1.00 22.27 317 TYR D O 1
ATOM 14029 N N . PHE D 1 321 ? 50.348 52.237 211.746 1.00 21.58 318 PHE D N 1
ATOM 14030 C CA . PHE D 1 321 ? 50.559 51.035 210.945 1.00 23.76 318 PHE D CA 1
ATOM 14031 C C . PHE D 1 321 ? 49.500 50.818 209.861 1.00 21.74 318 PHE D C 1
ATOM 14032 O O . PHE D 1 321 ? 48.515 50.118 210.090 1.00 26.99 318 PHE D O 1
ATOM 14040 N N . PRO D 1 322 ? 49.716 51.414 208.671 1.00 22.13 319 PRO D N 1
ATOM 14041 C CA . PRO D 1 322 ? 48.803 51.267 207.535 1.00 26.45 319 PRO D CA 1
ATOM 14042 C C . PRO D 1 322 ? 48.745 49.835 206.997 1.00 29.65 319 PRO D C 1
ATOM 14043 O O . PRO D 1 322 ? 47.724 49.436 206.431 1.00 28.17 319 PRO D O 1
ATOM 14047 N N . GLU D 1 323 ? 49.817 49.073 207.189 1.00 24.66 320 GLU D N 1
ATOM 14048 C CA . GLU D 1 323 ? 49.985 47.818 206.459 1.00 26.68 320 GLU D CA 1
ATOM 14049 C C . GLU D 1 323 ? 49.320 46.637 207.124 1.00 28.13 320 GLU D C 1
ATOM 14050 O O . GLU D 1 323 ? 48.897 46.689 208.288 1.00 25.92 320 GLU D O 1
ATOM 14056 N N . ASP D 1 324 ? 49.266 45.553 206.365 1.00 31.25 321 ASP D N 1
ATOM 14057 C CA . ASP D 1 324 ? 48.459 44.408 206.716 1.00 31.62 321 ASP D CA 1
ATOM 14058 C C . ASP D 1 324 ? 49.239 43.321 207.481 1.00 29.70 321 ASP D C 1
ATOM 14059 O O . ASP D 1 324 ? 48.743 42.216 207.656 1.00 31.07 321 ASP D O 1
ATOM 14064 N N . ASN D 1 325 ? 50.448 43.617 207.950 1.00 29.93 322 ASN D N 1
ATOM 14065 C CA . ASN D 1 325 ? 51.215 42.574 208.633 1.00 32.97 322 ASN D CA 1
ATOM 14066 C C . ASN D 1 325 ? 51.126 42.679 210.148 1.00 29.84 322 ASN D C 1
ATOM 14067 O O . ASN D 1 325 ? 51.873 42.028 210.871 1.00 30.46 322 ASN D O 1
ATOM 14072 N N . CYS D 1 326 ? 50.200 43.499 210.624 1.00 22.39 323 CYS D N 1
ATOM 14073 C CA . CYS D 1 326 ? 49.876 43.545 212.040 1.00 23.00 323 CYS D CA 1
ATOM 14074 C C . CYS D 1 326 ? 48.421 43.965 212.191 1.00 27.76 323 CYS D C 1
ATOM 14075 O O . CYS D 1 326 ? 47.896 44.676 211.342 1.00 27.81 323 CYS D O 1
ATOM 14078 N N . PRO D 1 327 ? 47.762 43.521 213.267 1.00 28.25 324 PRO D N 1
ATOM 14079 C CA . PRO D 1 327 ? 46.348 43.884 213.465 1.00 27.93 324 PRO D CA 1
ATOM 14080 C C . PRO D 1 327 ? 46.140 45.257 214.115 1.00 29.54 324 PRO D C 1
ATOM 14081 O O . PRO D 1 327 ? 45.064 45.820 213.953 1.00 31.99 324 PRO D O 1
ATOM 14085 N N . PHE D 1 328 ? 47.138 45.785 214.822 1.00 29.58 325 PHE D N 1
ATOM 14086 C CA . PHE D 1 328 ? 47.003 47.100 215.456 1.00 25.35 325 PHE D CA 1
ATOM 14087 C C . PHE D 1 328 ? 47.187 48.268 214.475 1.00 26.95 325 PHE D C 1
ATOM 14088 O O . PHE D 1 328 ? 47.950 48.168 213.507 1.00 20.74 325 PHE D O 1
ATOM 14096 N N . TYR D 1 329 ? 46.493 49.381 214.724 1.00 25.60 326 TYR D N 1
ATOM 14097 C CA . TYR D 1 329 ? 46.706 50.581 213.911 1.00 25.42 326 TYR D CA 1
ATOM 14098 C C . TYR D 1 329 ? 47.720 51.506 214.573 1.00 26.93 326 TYR D C 1
ATOM 14099 O O . TYR D 1 329 ? 48.401 52.283 213.899 1.00 26.77 326 TYR D O 1
ATOM 14108 N N . ARG D 1 330 ? 47.815 51.443 215.897 1.00 23.89 327 ARG D N 1
ATOM 14109 C CA . ARG D 1 330 ? 48.737 52.331 216.594 1.00 24.53 327 ARG D CA 1
ATOM 14110 C C . ARG D 1 330 ? 49.501 51.606 217.681 1.00 26.59 327 ARG D C 1
ATOM 14111 O O . ARG D 1 330 ? 48.947 50.741 218.374 1.00 26.46 327 ARG D O 1
ATOM 14119 N N . ALA D 1 331 ? 50.782 51.950 217.802 1.00 22.93 328 ALA D N 1
ATOM 14120 C CA . ALA D 1 331 ? 51.610 51.505 218.916 1.00 23.15 328 ALA D CA 1
ATOM 14121 C C . ALA D 1 331 ? 52.138 52.711 219.672 1.00 26.25 328 ALA D C 1
ATOM 14122 O O . ALA D 1 331 ? 52.446 53.738 219.069 1.00 27.90 328 ALA D O 1
ATOM 14124 N N . THR D 1 332 ? 52.259 52.567 220.988 1.00 23.00 329 THR D N 1
ATOM 14125 C CA . THR D 1 332 ? 52.842 53.593 221.833 1.00 22.55 329 THR D CA 1
ATOM 14126 C C . THR D 1 332 ? 53.998 53.002 222.605 1.00 28.59 329 THR D C 1
ATOM 14127 O O . THR D 1 332 ? 53.879 51.904 223.151 1.00 32.88 329 THR D O 1
ATOM 14131 N N . ILE D 1 333 ? 55.132 53.694 222.632 1.00 26.83 330 ILE D N 1
ATOM 14132 C CA . ILE D 1 333 ? 56.251 53.232 223.453 1.00 25.31 330 ILE D CA 1
ATOM 14133 C C . ILE D 1 333 ? 56.055 53.797 224.855 1.00 28.16 330 ILE D C 1
ATOM 14134 O O . ILE D 1 333 ? 56.649 54.803 225.235 1.00 31.33 330 ILE D O 1
ATOM 14139 N N . PHE D 1 334 ? 55.191 53.136 225.613 1.00 30.23 331 PHE D N 1
ATOM 14140 C CA . PHE D 1 334 ? 54.620 53.707 226.820 1.00 31.26 331 PHE D CA 1
ATOM 14141 C C . PHE D 1 334 ? 55.679 53.923 227.895 1.00 29.44 331 PHE D C 1
ATOM 14142 O O . PHE D 1 334 ? 55.555 54.833 228.724 1.00 26.97 331 PHE D O 1
ATOM 14150 N N . SER D 1 335 ? 56.728 53.102 227.860 1.00 27.40 332 SER D N 1
ATOM 14151 C CA . SER D 1 335 ? 57.848 53.251 228.778 1.00 28.79 332 SER D CA 1
ATOM 14152 C C . SER D 1 335 ? 58.644 54.534 228.518 1.00 28.34 332 SER D C 1
ATOM 14153 O O . SER D 1 335 ? 59.370 54.995 229.394 1.00 33.31 332 SER D O 1
ATOM 14156 N N . ASN D 1 336 ? 58.510 55.104 227.322 1.00 30.02 333 ASN D N 1
ATOM 14157 C CA . ASN D 1 336 ? 59.104 56.404 227.021 1.00 27.86 333 ASN D CA 1
ATOM 14158 C C . ASN D 1 336 ? 58.374 57.583 227.654 1.00 34.16 333 ASN D C 1
ATOM 14159 O O . ASN D 1 336 ? 58.896 58.698 227.684 1.00 33.98 333 ASN D O 1
ATOM 14164 N N . TYR D 1 337 ? 57.160 57.353 228.144 1.00 34.14 334 TYR D N 1
ATOM 14165 C CA . TYR D 1 337 ? 56.344 58.461 228.637 1.00 30.96 334 TYR D CA 1
ATOM 14166 C C . TYR D 1 337 ? 56.623 58.796 230.104 1.00 34.56 334 TYR D C 1
ATOM 14167 O O . TYR D 1 337 ? 56.476 59.942 230.525 1.00 36.27 334 TYR D O 1
ATOM 14176 N N . SER D 1 338 ? 57.004 57.787 230.876 1.00 34.00 335 SER D N 1
ATOM 14177 C CA . SER D 1 338 ? 57.372 57.954 232.280 1.00 33.73 335 SER D CA 1
ATOM 14178 C C . SER D 1 338 ? 58.099 56.711 232.755 1.00 40.02 335 SER D C 1
ATOM 14179 O O . SER D 1 338 ? 57.676 55.590 232.465 1.00 39.13 335 SER D O 1
ATOM 14182 N N . PRO D 1 339 ? 59.198 56.899 233.498 1.00 40.80 336 PRO D N 1
ATOM 14183 C CA . PRO D 1 339 ? 59.913 55.745 234.044 1.00 38.97 336 PRO D CA 1
ATOM 14184 C C . PRO D 1 339 ? 59.063 54.990 235.064 1.00 39.80 336 PRO D C 1
ATOM 14185 O O . PRO D 1 339 ? 59.435 53.899 235.479 1.00 39.26 336 PRO D O 1
ATOM 14189 N N . TYR D 1 340 ? 57.930 55.558 235.466 1.00 38.10 337 TYR D N 1
ATOM 14190 C CA . TYR D 1 340 ? 57.096 54.881 236.446 1.00 36.69 337 TYR D CA 1
ATOM 14191 C C . TYR D 1 340 ? 55.914 54.167 235.808 1.00 31.54 337 TYR D C 1
ATOM 14192 O O . TYR D 1 340 ? 55.025 53.703 236.517 1.00 35.06 337 TYR D O 1
ATOM 14201 N N . ASN D 1 341 ? 55.899 54.073 234.479 1.00 29.25 338 ASN D N 1
ATOM 14202 C CA . ASN D 1 341 ? 54.880 53.263 233.796 1.00 36.50 338 ASN D CA 1
ATOM 14203 C C . ASN D 1 341 ? 55.195 51.764 233.810 1.00 35.66 338 ASN D C 1
ATOM 14204 O O . ASN D 1 341 ? 54.412 50.945 233.316 1.00 33.87 338 ASN D O 1
ATOM 14209 N N . GLN D 1 342 ? 56.351 51.411 234.361 1.00 37.76 339 GLN D N 1
ATOM 14210 C CA . GLN D 1 342 ? 56.781 50.014 234.421 1.00 37.39 339 GLN D CA 1
ATOM 14211 C C . GLN D 1 342 ? 57.724 49.842 235.610 1.00 38.39 339 GLN D C 1
ATOM 14212 O O . GLN D 1 342 ? 58.167 50.835 236.184 1.00 38.90 339 GLN D O 1
ATOM 14218 N N . PRO D 1 343 ? 58.025 48.588 236.003 1.00 38.28 340 PRO D N 1
ATOM 14219 C CA . PRO D 1 343 ? 58.818 48.449 237.231 1.00 40.53 340 PRO D CA 1
ATOM 14220 C C . PRO D 1 343 ? 60.234 48.981 237.070 1.00 42.19 340 PRO D C 1
ATOM 14221 O O . PRO D 1 343 ? 60.697 49.183 235.940 1.00 43.71 340 PRO D O 1
ATOM 14225 N N . GLU D 1 344 ? 60.888 49.231 238.198 1.00 40.36 341 GLU D N 1
ATOM 14226 C CA . GLU D 1 344 ? 62.296 49.610 238.223 1.00 41.95 341 GLU D CA 1
ATOM 14227 C C . GLU D 1 344 ? 63.175 48.432 237.807 1.00 42.68 341 GLU D C 1
ATOM 14228 O O . GLU D 1 344 ? 62.765 47.270 237.912 1.00 44.82 341 GLU D O 1
ATOM 14230 N N . ALA D 1 345 ? 64.390 48.740 237.358 1.00 42.76 342 ALA D N 1
ATOM 14231 C CA . ALA D 1 345 ? 65.342 47.730 236.897 1.00 47.36 342 ALA D CA 1
ATOM 14232 C C . ALA D 1 345 ? 65.602 46.621 237.914 1.00 46.44 342 ALA D C 1
ATOM 14233 O O . ALA D 1 345 ? 65.799 45.468 237.535 1.00 52.68 342 ALA D O 1
ATOM 14235 N N . SER D 1 346 ? 65.596 46.949 239.201 1.00 47.69 343 SER D N 1
ATOM 14236 C CA . SER D 1 346 ? 65.928 45.948 240.219 1.00 49.92 343 SER D CA 1
ATOM 14237 C C . SER D 1 346 ? 64.737 45.063 240.579 1.00 50.93 343 SER D C 1
ATOM 14238 O O . SER D 1 346 ? 64.855 44.181 241.425 1.00 48.04 343 SER D O 1
ATOM 14241 N N . ALA D 1 347 ? 63.587 45.312 239.956 1.00 49.80 344 ALA D N 1
ATOM 14242 C CA . ALA D 1 347 ? 62.434 44.439 240.140 1.00 44.60 344 ALA D CA 1
ATOM 14243 C C . ALA D 1 347 ? 62.648 43.180 239.327 1.00 44.97 344 ALA D C 1
ATOM 14244 O O . ALA D 1 347 ? 62.967 43.254 238.142 1.00 44.43 344 ALA D O 1
ATOM 14246 N N . ALA D 1 348 ? 62.475 42.028 239.967 1.00 41.38 345 ALA D N 1
ATOM 14247 C CA . ALA D 1 348 ? 62.750 40.750 239.322 1.00 39.30 345 ALA D CA 1
ATOM 14248 C C . ALA D 1 348 ? 61.478 40.113 238.785 1.00 37.48 345 ALA D C 1
ATOM 14249 O O . ALA D 1 348 ? 60.488 39.990 239.493 1.00 41.51 345 ALA D O 1
ATOM 14251 N N . LEU D 1 349 ? 61.508 39.714 237.522 1.00 36.56 346 LEU D N 1
ATOM 14252 C CA . LEU D 1 349 ? 60.347 39.112 236.882 1.00 36.49 346 LEU D CA 1
ATOM 14253 C C . LEU D 1 349 ? 60.802 37.990 235.976 1.00 35.94 346 LEU D C 1
ATOM 14254 O O . LEU D 1 349 ? 61.799 38.132 235.267 1.00 38.07 346 LEU D O 1
ATOM 14259 N N . PRO D 1 350 ? 60.065 36.872 235.983 1.00 40.70 347 PRO D N 1
ATOM 14260 C CA . PRO D 1 350 ? 60.360 35.773 235.065 1.00 37.01 347 PRO D CA 1
ATOM 14261 C C . PRO D 1 350 ? 59.920 36.101 233.641 1.00 41.19 347 PRO D C 1
ATOM 14262 O O . PRO D 1 350 ? 58.973 36.872 233.427 1.00 35.36 347 PRO D O 1
ATOM 14266 N N . THR D 1 351 ? 60.610 35.523 232.668 1.00 40.86 348 THR D N 1
ATOM 14267 C CA . THR D 1 351 ? 60.192 35.660 231.285 1.00 40.41 348 THR D CA 1
ATOM 14268 C C . THR D 1 351 ? 58.998 34.748 230.995 1.00 42.49 348 THR D C 1
ATOM 14269 O O . THR D 1 351 ? 59.085 33.532 231.144 1.00 42.46 348 THR D O 1
ATOM 14273 N N . MET D 1 352 ? 57.887 35.342 230.579 1.00 40.66 349 MET D N 1
ATOM 14274 C CA . MET D 1 352 ? 56.697 34.581 230.235 1.00 38.21 349 MET D CA 1
ATOM 14275 C C . MET D 1 352 ? 56.865 33.841 228.922 1.00 36.89 349 MET D C 1
ATOM 14276 O O . MET D 1 352 ? 56.451 32.705 228.797 1.00 38.93 349 MET D O 1
ATOM 14281 N N . GLN D 1 353 ? 57.461 34.500 227.938 1.00 38.67 350 GLN D N 1
ATOM 14282 C CA . GLN D 1 353 ? 57.638 33.913 226.616 1.00 39.23 350 GLN D CA 1
ATOM 14283 C C . GLN D 1 353 ? 58.587 34.796 225.838 1.00 36.40 350 GLN D C 1
ATOM 14284 O O . GLN D 1 353 ? 58.800 35.943 226.220 1.00 29.92 350 GLN D O 1
ATOM 14290 N N . LEU D 1 354 ? 59.153 34.271 224.757 1.00 32.61 351 LEU D N 1
ATOM 14291 C CA . LEU D 1 354 ? 59.872 35.114 223.809 1.00 32.04 351 LEU D CA 1
ATOM 14292 C C . LEU D 1 354 ? 58.891 35.634 222.785 1.00 35.91 351 LEU D C 1
ATOM 14293 O O . LEU D 1 354 ? 57.764 35.142 222.690 1.00 31.71 351 LEU D O 1
ATOM 14298 N N . ALA D 1 355 ? 59.327 36.613 222.004 1.00 27.33 352 ALA D N 1
ATOM 14299 C CA . ALA D 1 355 ? 58.431 37.286 221.064 1.00 34.84 352 ALA D CA 1
ATOM 14300 C C . ALA D 1 355 ? 57.998 36.369 219.927 1.00 31.96 352 ALA D C 1
ATOM 14301 O O . ALA D 1 355 ? 56.931 36.560 219.356 1.00 31.56 352 ALA D O 1
ATOM 14303 N N . ASP D 1 356 ? 58.814 35.376 219.581 1.00 26.76 353 ASP D N 1
ATOM 14304 C CA . ASP D 1 356 ? 58.389 34.442 218.533 1.00 33.00 353 ASP D CA 1
ATOM 14305 C C . ASP D 1 356 ? 57.483 33.355 219.113 1.00 30.81 353 ASP D C 1
ATOM 14306 O O . ASP D 1 356 ? 57.092 32.429 218.413 1.00 40.48 353 ASP D O 1
ATOM 14311 N N . GLY D 1 357 ? 57.160 33.476 220.397 1.00 28.93 354 GLY D N 1
ATOM 14312 C CA . GLY D 1 357 ? 56.276 32.539 221.073 1.00 29.00 354 GLY D CA 1
ATOM 14313 C C . GLY D 1 357 ? 56.964 31.387 221.788 1.00 36.57 354 GLY D C 1
ATOM 14314 O O . GLY D 1 357 ? 56.288 30.560 222.409 1.00 41.36 354 GLY D O 1
ATOM 14315 N N . SER D 1 358 ? 58.294 31.317 221.703 1.00 34.32 355 SER D N 1
ATOM 14316 C CA . SER D 1 358 ? 59.051 30.252 222.371 1.00 34.36 355 SER D CA 1
ATOM 14317 C C . SER D 1 358 ? 58.922 30.355 223.879 1.00 37.55 355 SER D C 1
ATOM 14318 O O . SER D 1 358 ? 58.623 31.433 224.422 1.00 34.08 355 SER D O 1
ATOM 14321 N N . ARG D 1 359 ? 59.168 29.232 224.546 1.00 34.09 356 ARG D N 1
ATOM 14322 C CA . ARG D 1 359 ? 59.365 29.206 225.990 1.00 40.84 356 ARG D CA 1
ATOM 14323 C C . ARG D 1 359 ? 60.758 29.746 226.303 1.00 42.00 356 ARG D C 1
ATOM 14324 O O . ARG D 1 359 ? 61.690 29.549 225.516 1.00 38.64 356 ARG D O 1
ATOM 14328 N N . PRO D 1 360 ? 60.910 30.422 227.453 1.00 39.52 357 PRO D N 1
ATOM 14329 C CA . PRO D 1 360 ? 62.224 30.929 227.855 1.00 39.42 357 PRO D CA 1
ATOM 14330 C C . PRO D 1 360 ? 63.115 29.778 228.283 1.00 44.48 357 PRO D C 1
ATOM 14331 O O . PRO D 1 360 ? 62.584 28.735 228.670 1.00 50.16 357 PRO D O 1
ATOM 14335 N N . GLN D 1 361 ? 64.431 29.951 228.215 1.00 42.63 358 GLN D N 1
ATOM 14336 C CA . GLN D 1 361 ? 65.348 28.885 228.614 1.00 45.81 358 GLN D CA 1
ATOM 14337 C C . GLN D 1 361 ? 65.273 28.698 230.126 1.00 48.48 358 GLN D C 1
ATOM 14338 O O . GLN D 1 361 ? 65.389 27.586 230.632 1.00 46.82 358 GLN D O 1
ATOM 14344 N N . SER D 1 362 ? 65.046 29.796 230.841 1.00 46.20 359 SER D N 1
ATOM 14345 C CA . SER D 1 362 ? 64.901 29.745 232.289 1.00 49.93 359 SER D CA 1
ATOM 14346 C C . SER D 1 362 ? 63.595 30.400 232.729 1.00 50.67 359 SER D C 1
ATOM 14347 O O . SER D 1 362 ? 63.121 31.348 232.104 1.00 45.02 359 SER D O 1
ATOM 14350 N N . THR D 1 363 ? 63.026 29.896 233.816 1.00 55.42 360 THR D N 1
ATOM 14351 C CA . THR D 1 363 ? 61.758 30.402 234.314 1.00 56.23 360 THR D CA 1
ATOM 14352 C C . THR D 1 363 ? 61.926 31.178 235.619 1.00 53.35 360 THR D C 1
ATOM 14353 O O . THR D 1 363 ? 60.943 31.515 236.271 1.00 53.18 360 THR D O 1
ATOM 14357 N N . GLU D 1 364 ? 63.166 31.466 236.003 1.00 49.98 361 GLU D N 1
ATOM 14358 C CA . GLU D 1 364 ? 63.388 32.187 237.250 1.00 50.14 361 GLU D CA 1
ATOM 14359 C C . GLU D 1 364 ? 63.321 33.698 237.059 1.00 44.79 361 GLU D C 1
ATOM 14360 O O . GLU D 1 364 ? 63.551 34.215 235.967 1.00 40.39 361 GLU D O 1
ATOM 14366 N N . ALA D 1 365 ? 62.993 34.397 238.137 1.00 44.43 362 ALA D N 1
ATOM 14367 C CA . ALA D 1 365 ? 62.847 35.840 238.095 1.00 45.96 362 ALA D CA 1
ATOM 14368 C C . ALA D 1 365 ? 64.204 36.481 237.864 1.00 46.81 362 ALA D C 1
ATOM 14369 O O . ALA D 1 365 ? 65.158 36.209 238.588 1.00 49.10 362 ALA D O 1
ATOM 14371 N N . LYS D 1 366 ? 64.289 37.313 236.836 1.00 39.73 363 LYS D N 1
ATOM 14372 C CA . LYS D 1 366 ? 65.508 38.054 236.559 1.00 41.85 363 LYS D CA 1
ATOM 14373 C C . LYS D 1 366 ? 65.187 39.545 236.605 1.00 44.04 363 LYS D C 1
ATOM 14374 O O . LYS D 1 366 ? 64.030 39.950 236.458 1.00 44.20 363 LYS D O 1
ATOM 14378 N N . GLU D 1 367 ? 66.208 40.362 236.815 1.00 41.92 364 GLU D N 1
ATOM 14379 C CA . GLU D 1 367 ? 66.009 41.796 236.907 1.00 43.32 364 GLU D CA 1
ATOM 14380 C C . GLU D 1 367 ? 65.770 42.440 235.541 1.00 44.48 364 GLU D C 1
ATOM 14381 O O . GLU D 1 367 ? 65.879 41.794 234.499 1.00 43.71 364 GLU D O 1
ATOM 14387 N N . GLY D 1 368 ? 65.442 43.725 235.561 1.00 43.62 365 GLY D N 1
ATOM 14388 C CA . GLY D 1 368 ? 65.261 44.481 234.339 1.00 39.22 365 GLY D CA 1
ATOM 14389 C C . GLY D 1 368 ? 66.575 45.019 233.805 1.00 41.90 365 GLY D C 1
ATOM 14390 O O . GLY D 1 368 ? 67.591 44.329 233.855 1.00 47.05 365 GLY D O 1
ATOM 14391 N N . PRO D 1 369 ? 66.568 46.253 233.282 1.00 39.51 366 PRO D N 1
ATOM 14392 C CA . PRO D 1 369 ? 65.408 47.144 233.207 1.00 37.82 366 PRO D CA 1
ATOM 14393 C C . PRO D 1 369 ? 64.345 46.673 232.210 1.00 39.80 366 PRO D C 1
ATOM 14394 O O . PRO D 1 369 ? 64.511 45.636 231.557 1.00 40.92 366 PRO D O 1
ATOM 14398 N N . TYR D 1 370 ? 63.263 47.437 232.105 1.00 38.83 367 TYR D N 1
ATOM 14399 C CA . TYR D 1 370 ? 62.128 47.045 231.287 1.00 35.49 367 TYR D CA 1
ATOM 14400 C C . TYR D 1 370 ? 61.671 48.177 230.407 1.00 28.41 367 TYR D C 1
ATOM 14401 O O . TYR D 1 370 ? 61.845 49.345 230.738 1.00 35.95 367 TYR D O 1
ATOM 14410 N N . TRP D 1 371 ? 61.094 47.816 229.272 1.00 27.66 368 TRP D N 1
ATOM 14411 C CA . TRP D 1 371 ? 60.427 48.784 228.428 1.00 32.70 368 TRP D CA 1
ATOM 14412 C C . TRP D 1 371 ? 59.064 48.191 228.051 1.00 31.09 368 TRP D C 1
ATOM 14413 O O . TRP D 1 371 ? 58.774 47.031 228.376 1.00 32.46 368 TRP D O 1
ATOM 14424 N N . SER D 1 372 ? 58.214 48.986 227.419 1.00 28.80 369 SER D N 1
ATOM 14425 C CA . SER D 1 372 ? 56.802 48.639 227.346 1.00 30.79 369 SER D CA 1
ATOM 14426 C C . SER D 1 372 ? 56.106 49.202 226.124 1.00 32.45 369 SER D C 1
ATOM 14427 O O . SER D 1 372 ? 56.273 50.378 225.784 1.00 30.80 369 SER D O 1
ATOM 14430 N N . ILE D 1 373 ? 55.309 48.347 225.485 1.00 25.48 370 ILE D N 1
ATOM 14431 C CA . ILE D 1 373 ? 54.597 48.687 224.256 1.00 30.39 370 ILE D CA 1
ATOM 14432 C C . ILE D 1 373 ? 53.084 48.595 224.453 1.00 28.47 370 ILE D C 1
ATOM 14433 O O . ILE D 1 373 ? 52.582 47.596 224.967 1.00 27.51 370 ILE D O 1
ATOM 14438 N N . MET D 1 374 ? 52.365 49.638 224.043 1.00 23.76 371 MET D N 1
ATOM 14439 C CA . MET D 1 374 ? 50.912 49.659 224.153 1.00 27.13 371 MET D CA 1
ATOM 14440 C C . MET D 1 374 ? 50.313 49.699 222.760 1.00 31.29 371 MET D C 1
ATOM 14441 O O . MET D 1 374 ? 50.640 50.589 221.969 1.00 27.88 371 MET D O 1
ATOM 14446 N N . LEU D 1 375 ? 49.447 48.735 222.456 1.00 27.52 372 LEU D N 1
ATOM 14447 C CA . LEU D 1 375 ? 48.875 48.610 221.115 1.00 30.73 372 LEU D CA 1
ATOM 14448 C C . LEU D 1 375 ? 47.361 48.773 221.101 1.00 29.89 372 LEU D C 1
ATOM 14449 O O . LEU D 1 375 ? 46.687 48.447 222.078 1.00 31.41 372 LEU D O 1
ATOM 14454 N N . GLU D 1 376 ? 46.823 49.238 219.977 1.00 26.45 373 GLU D N 1
ATOM 14455 C CA . GLU D 1 376 ? 45.380 49.378 219.846 1.00 25.66 373 GLU D CA 1
ATOM 14456 C C . GLU D 1 376 ? 44.869 48.667 218.607 1.00 27.18 373 GLU D C 1
ATOM 14457 O O . GLU D 1 376 ? 45.443 48.808 217.532 1.00 23.85 373 GLU D O 1
ATOM 14463 N N . VAL D 1 377 ? 43.768 47.940 218.763 1.00 25.98 374 VAL D N 1
ATOM 14464 C CA . VAL D 1 377 ? 43.099 47.251 217.662 1.00 25.86 374 VAL D CA 1
ATOM 14465 C C . VAL D 1 377 ? 41.613 47.604 217.661 1.00 26.94 374 VAL D C 1
ATOM 14466 O O . VAL D 1 377 ? 40.946 47.480 218.690 1.00 27.15 374 VAL D O 1
ATOM 14470 N N . SER D 1 378 ? 41.093 48.035 216.518 1.00 23.40 375 SER D N 1
ATOM 14471 C CA . SER D 1 378 ? 39.684 48.405 216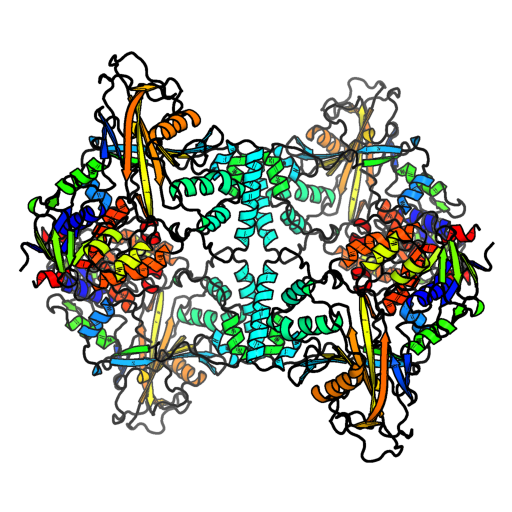.445 1.00 25.96 375 SER D CA 1
ATOM 14472 C C . SER D 1 378 ? 38.797 47.229 216.093 1.00 32.19 375 SER D C 1
ATOM 14473 O O . SER D 1 378 ? 39.220 46.288 215.433 1.00 34.10 375 SER D O 1
ATOM 14476 N N . GLU D 1 379 ? 37.546 47.316 216.521 1.00 33.33 376 GLU D N 1
ATOM 14477 C CA . GLU D 1 379 ? 36.560 46.290 216.231 1.00 33.57 376 GLU D CA 1
ATOM 14478 C C . GLU D 1 379 ? 35.241 46.966 215.902 1.00 29.35 376 GLU D C 1
ATOM 14479 O O . GLU D 1 379 ? 34.903 47.982 216.498 1.00 33.60 376 GLU D O 1
ATOM 14485 N N . SER D 1 380 ? 34.515 46.412 214.939 1.00 33.98 377 SER D N 1
ATOM 14486 C CA . SER D 1 380 ? 33.163 46.862 214.625 1.00 36.80 377 SER D CA 1
ATOM 14487 C C . SER D 1 380 ? 32.387 45.723 213.989 1.00 44.29 377 SER D C 1
ATOM 14488 O O . SER D 1 380 ? 32.912 44.623 213.832 1.00 44.30 377 SER D O 1
ATOM 14491 N N . SER D 1 381 ? 31.149 45.998 213.590 1.00 47.04 378 SER D N 1
ATOM 14492 C CA . SER D 1 381 ? 30.357 45.026 212.844 1.00 49.40 378 SER D CA 1
ATOM 14493 C C . SER D 1 381 ? 30.894 44.816 211.422 1.00 52.00 378 SER D C 1
ATOM 14494 O O . SER D 1 381 ? 30.402 43.970 210.685 1.00 58.67 378 SER D O 1
ATOM 14497 N N . MET D 1 382 ? 31.902 45.591 211.039 1.00 49.96 379 MET D N 1
ATOM 14498 C CA . MET D 1 382 ? 32.533 45.445 209.729 1.00 53.42 379 MET D CA 1
ATOM 14499 C C . MET D 1 382 ? 33.983 44.994 209.860 1.00 53.34 379 MET D C 1
ATOM 14500 O O . MET D 1 382 ? 34.741 45.012 208.888 1.00 52.10 379 MET D O 1
ATOM 14505 N N . LYS D 1 383 ? 34.363 44.603 211.072 1.00 51.63 380 LYS D N 1
ATOM 14506 C CA . LYS D 1 383 ? 35.739 44.219 211.362 1.00 45.19 380 LYS D CA 1
ATOM 14507 C C . LYS D 1 383 ? 35.773 43.491 212.701 1.00 47.12 380 LYS D C 1
ATOM 14508 O O . LYS D 1 383 ? 36.011 44.100 213.744 1.00 45.35 380 LYS D O 1
ATOM 14514 N N . PRO D 1 384 ? 35.497 42.179 212.678 1.00 46.09 381 PRO D N 1
ATOM 14515 C CA . PRO D 1 384 ? 35.505 41.365 213.897 1.00 42.84 381 PRO D CA 1
ATOM 14516 C C . PRO D 1 384 ? 36.903 41.241 214.470 1.00 39.22 381 PRO D C 1
ATOM 14517 O O . PRO D 1 384 ? 37.885 41.432 213.755 1.00 39.99 381 PRO D O 1
ATOM 14521 N N . VAL D 1 385 ? 36.982 40.943 215.759 1.00 40.74 382 VAL D N 1
ATOM 14522 C CA . VAL D 1 385 ? 38.256 40.715 216.424 1.00 41.88 382 VAL D CA 1
ATOM 14523 C C . VAL D 1 385 ? 38.127 39.445 217.241 1.00 41.05 382 VAL D C 1
ATOM 14524 O O . VAL D 1 385 ? 37.224 39.332 218.063 1.00 39.54 382 VAL D O 1
ATOM 14528 N N . ASN D 1 386 ? 39.010 38.481 217.006 1.00 40.88 383 ASN D N 1
ATOM 14529 C CA . ASN D 1 386 ? 39.011 37.255 217.801 1.00 39.71 383 ASN D CA 1
ATOM 14530 C C . ASN D 1 386 ? 39.755 37.486 219.115 1.00 38.18 383 ASN D C 1
ATOM 14531 O O . ASN D 1 386 ? 40.983 37.535 219.136 1.00 37.33 383 ASN D O 1
ATOM 14536 N N . GLN D 1 387 ? 39.000 37.636 220.203 1.00 41.19 384 GLN D N 1
ATOM 14537 C CA . GLN D 1 387 ? 39.577 37.923 221.516 1.00 40.46 384 GLN D CA 1
ATOM 14538 C C . GLN D 1 387 ? 40.493 36.815 222.004 1.00 44.35 384 GLN D C 1
ATOM 14539 O O . GLN D 1 387 ? 41.423 37.066 222.772 1.00 51.40 384 GLN D O 1
ATOM 14545 N N . GLU D 1 388 ? 40.225 35.587 221.575 1.00 39.40 385 GLU D N 1
ATOM 14546 C CA . GLU D 1 388 ? 41.047 34.465 222.003 1.00 44.67 385 GLU D CA 1
ATOM 14547 C C . GLU D 1 388 ? 42.458 34.548 221.397 1.00 45.01 385 GLU D C 1
ATOM 14548 O O . GLU D 1 388 ? 43.421 34.101 222.015 1.00 45.21 385 GLU D O 1
ATOM 14550 N N . THR D 1 389 ? 42.604 35.150 220.219 1.00 40.37 386 THR D N 1
ATOM 14551 C CA . THR D 1 389 ? 43.917 35.138 219.575 1.00 38.86 386 THR D CA 1
ATOM 14552 C C . THR D 1 389 ? 44.557 36.512 219.349 1.00 36.87 386 THR D C 1
ATOM 14553 O O . THR D 1 389 ? 45.687 36.589 218.871 1.00 37.06 386 THR D O 1
ATOM 14557 N N . ILE D 1 390 ? 43.862 37.588 219.700 1.00 28.28 387 ILE D N 1
ATOM 14558 C CA . ILE D 1 390 ? 44.371 38.917 219.363 1.00 34.53 387 ILE D CA 1
ATOM 14559 C C . ILE D 1 390 ? 45.708 39.236 220.061 1.00 30.40 387 ILE D C 1
ATOM 14560 O O . ILE D 1 390 ? 46.573 39.881 219.471 1.00 29.12 387 ILE D O 1
ATOM 14565 N N . LEU D 1 391 ? 45.898 38.763 221.289 1.00 32.58 388 LEU D N 1
ATOM 14566 C CA . LEU D 1 391 ? 47.162 39.000 221.977 1.00 35.76 388 LEU D CA 1
ATOM 14567 C C . LEU D 1 391 ? 48.309 38.374 221.176 1.00 37.15 388 LEU D C 1
ATOM 14568 O O . LEU D 1 391 ? 49.295 39.039 220.853 1.00 34.84 388 LEU D O 1
ATOM 14573 N N . ALA D 1 392 ? 48.154 37.101 220.833 1.00 35.56 389 ALA D N 1
ATOM 14574 C CA . ALA D 1 392 ? 49.161 36.378 220.062 1.00 31.80 389 ALA D CA 1
ATOM 14575 C C . ALA D 1 392 ? 49.389 37.006 218.680 1.00 29.38 389 ALA D C 1
ATOM 14576 O O . ALA D 1 392 ? 50.528 37.118 218.218 1.00 30.37 389 ALA D O 1
ATOM 14578 N N . ASP D 1 393 ? 48.313 37.433 218.026 1.00 26.95 390 ASP D N 1
ATOM 14579 C CA . ASP D 1 393 ? 48.444 38.100 216.733 1.00 28.42 390 ASP D CA 1
ATOM 14580 C C . ASP D 1 393 ? 49.174 39.430 216.882 1.00 30.83 390 ASP D C 1
ATOM 14581 O O . ASP D 1 393 ? 49.950 39.830 216.003 1.00 24.19 390 ASP D O 1
ATOM 14586 N N . CYS D 1 394 ? 48.905 40.127 217.981 1.00 28.94 391 CYS D N 1
ATOM 14587 C CA . CYS D 1 394 ? 49.565 41.406 218.223 1.00 27.30 391 CYS D CA 1
ATOM 14588 C C . CYS D 1 394 ? 51.062 41.194 218.416 1.00 27.37 391 CYS D C 1
ATOM 14589 O O . CYS D 1 394 ? 51.880 41.937 217.881 1.00 27.64 391 CYS D O 1
ATOM 14592 N N . ILE D 1 395 ? 51.414 40.182 219.195 1.00 24.97 392 ILE D N 1
ATOM 14593 C CA . ILE D 1 395 ? 52.821 39.929 219.465 1.00 26.65 392 ILE D CA 1
ATOM 14594 C C . ILE D 1 395 ? 53.522 39.528 218.164 1.00 32.39 392 ILE D C 1
ATOM 14595 O O . ILE D 1 395 ? 54.627 40.013 217.893 1.00 31.50 392 ILE D O 1
ATOM 14600 N N . GLN D 1 396 ? 52.877 38.702 217.336 1.00 28.15 393 GLN D N 1
ATOM 14601 C CA . GLN D 1 396 ? 53.452 38.371 216.020 1.00 31.17 393 GLN D CA 1
ATOM 14602 C C . GLN D 1 396 ? 53.627 39.642 215.173 1.00 31.89 393 GLN D C 1
ATOM 14603 O O . GLN D 1 396 ? 54.602 39.786 214.427 1.00 24.57 393 GLN D O 1
ATOM 14609 N N . GLY D 1 397 ? 52.680 40.567 215.299 1.00 28.21 394 GLY D N 1
ATOM 14610 C CA . GLY D 1 397 ? 52.764 41.849 214.615 1.00 30.56 394 GLY D CA 1
ATOM 14611 C C . GLY D 1 397 ? 54.009 42.634 215.010 1.00 26.40 394 GLY D C 1
ATOM 14612 O O . GLY D 1 397 ? 54.639 43.281 214.169 1.00 24.88 394 GLY D O 1
ATOM 14613 N N . LEU D 1 398 ? 54.363 42.569 216.292 1.00 24.04 395 LEU D N 1
ATOM 14614 C CA . LEU D 1 398 ? 55.553 43.244 216.807 1.00 25.67 395 LEU D CA 1
ATOM 14615 C C . LEU D 1 398 ? 56.818 42.704 216.159 1.00 27.67 395 LEU D C 1
ATOM 14616 O O . LEU D 1 398 ? 57.760 43.461 215.882 1.00 25.28 395 LEU D O 1
ATOM 14621 N N . VAL D 1 399 ? 56.833 41.395 215.914 1.00 24.81 396 VAL D N 1
ATOM 14622 C CA . VAL D 1 399 ? 57.938 40.762 215.208 1.00 22.82 396 VAL D CA 1
ATOM 14623 C C . VAL D 1 399 ? 57.957 41.175 213.735 1.00 25.29 396 VAL D C 1
ATOM 14624 O O . VAL D 1 399 ? 59.016 41.515 213.195 1.00 25.19 396 VAL D O 1
ATOM 14628 N N . ASN D 1 400 ? 56.789 41.142 213.088 1.00 22.93 397 ASN D N 1
ATOM 14629 C CA . ASN D 1 400 ? 56.697 41.469 211.663 1.00 29.01 397 ASN D CA 1
ATOM 14630 C C . ASN D 1 400 ? 57.110 42.903 211.368 1.00 33.11 397 ASN D C 1
ATOM 14631 O O . ASN D 1 400 ? 57.645 43.189 210.291 1.00 29.71 397 ASN D O 1
ATOM 14636 N N . THR D 1 401 ? 56.837 43.803 212.314 1.00 24.53 398 THR D N 1
ATOM 14637 C CA . THR D 1 401 ? 57.140 45.217 212.125 1.00 23.20 398 THR D CA 1
ATOM 14638 C C . THR D 1 401 ? 58.518 45.579 212.667 1.00 30.72 398 THR D C 1
ATOM 14639 O O . THR D 1 401 ? 58.884 46.765 212.706 1.00 28.51 398 THR D O 1
ATOM 14643 N N . GLU D 1 402 ? 59.263 44.556 213.088 1.00 23.21 399 GLU D N 1
ATOM 14644 C CA . GLU D 1 402 ? 60.612 44.723 213.633 1.00 27.31 399 GLU D CA 1
ATOM 14645 C C . GLU D 1 402 ? 60.629 45.626 214.857 1.00 27.17 399 GLU D C 1
ATOM 14646 O O . GLU D 1 402 ? 61.641 46.256 215.159 1.00 28.6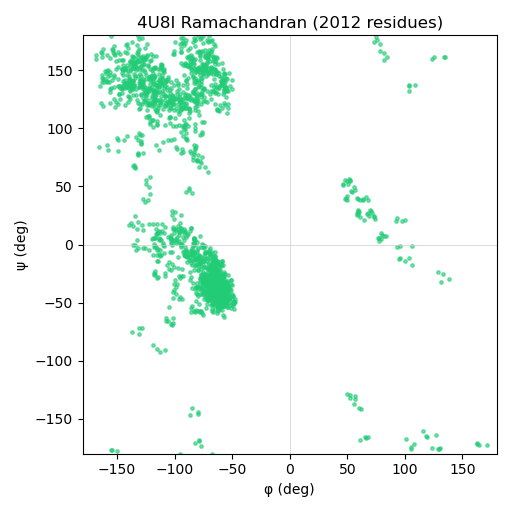8 399 GLU D O 1
ATOM 14652 N N . MET D 1 403 ? 59.511 45.684 215.571 1.00 28.32 400 MET D N 1
ATOM 14653 C CA . MET D 1 403 ? 59.511 46.296 216.898 1.00 27.24 400 MET D CA 1
ATOM 14654 C C . MET D 1 403 ? 60.135 45.358 217.938 1.00 28.96 400 MET D C 1
ATOM 14655 O O . MET D 1 403 ? 60.856 45.810 218.830 1.00 29.76 400 MET D O 1
ATOM 14660 N N . LEU D 1 404 ? 59.872 44.056 217.815 1.00 22.72 401 LEU D N 1
ATOM 14661 C CA . LEU D 1 404 ? 60.557 43.059 218.647 1.00 23.97 401 LEU D CA 1
ATOM 14662 C C . LEU D 1 404 ? 61.383 42.105 217.804 1.00 23.46 401 LEU D C 1
ATOM 14663 O O . LEU D 1 404 ? 60.982 41.735 216.700 1.00 23.70 401 LEU D O 1
ATOM 14668 N N . LYS D 1 405 ? 62.541 41.716 218.328 1.00 24.29 402 LYS D N 1
ATOM 14669 C CA . LYS D 1 405 ? 63.282 40.570 217.817 1.00 27.97 402 LYS D CA 1
ATOM 14670 C C . LYS D 1 405 ? 62.567 39.294 218.249 1.00 29.59 402 LYS D C 1
ATOM 14671 O O . LYS D 1 405 ? 61.889 39.300 219.265 1.00 28.30 402 LYS D O 1
ATOM 14677 N N . PRO D 1 406 ? 62.738 38.188 217.505 1.00 28.58 403 PRO D N 1
ATOM 14678 C CA . PRO D 1 406 ? 62.173 36.905 217.952 1.00 28.13 403 PRO D CA 1
ATOM 14679 C C . PRO D 1 406 ? 62.651 36.500 219.349 1.00 28.23 403 PRO D C 1
ATOM 14680 O O . PRO D 1 406 ? 61.966 35.766 220.061 1.00 26.90 403 PRO D O 1
ATOM 14684 N N . THR D 1 407 ? 63.822 36.999 219.734 1.00 29.81 404 THR D N 1
ATOM 14685 C CA . THR D 1 407 ? 64.447 36.651 221.004 1.00 31.97 404 THR D CA 1
ATOM 14686 C C . THR D 1 407 ? 64.085 37.567 222.174 1.00 32.42 404 THR D C 1
ATOM 14687 O O . THR D 1 407 ? 64.439 37.273 223.319 1.00 31.58 404 THR D O 1
ATOM 14691 N N . ASP D 1 408 ? 63.412 38.684 221.895 1.00 28.05 405 ASP D N 1
ATOM 14692 C CA . ASP D 1 408 ? 63.049 39.618 222.961 1.00 26.85 405 ASP D CA 1
ATOM 14693 C C . ASP D 1 408 ? 62.179 38.912 224.005 1.00 35.65 405 ASP D C 1
ATOM 14694 O O . ASP D 1 408 ? 61.332 38.088 223.662 1.00 27.64 405 ASP D O 1
ATOM 14699 N N . GLU D 1 409 ? 62.424 39.213 225.276 1.00 28.96 406 GLU D N 1
ATOM 14700 C CA . GLU D 1 409 ? 61.789 38.499 226.379 1.00 32.04 406 GLU D CA 1
ATOM 14701 C C . GLU D 1 409 ? 60.592 39.286 226.906 1.00 37.86 406 GLU D C 1
ATOM 14702 O O . GLU D 1 409 ? 60.732 40.417 227.383 1.00 39.96 406 GLU D O 1
ATOM 14708 N N . ILE D 1 410 ? 59.410 38.693 226.798 1.00 29.04 407 ILE D N 1
ATOM 14709 C CA . ILE D 1 410 ? 58.193 39.335 227.280 1.00 32.50 407 ILE D CA 1
ATOM 14710 C C . ILE D 1 410 ? 57.950 38.919 228.726 1.00 36.79 407 ILE D C 1
ATOM 14711 O O . ILE D 1 410 ? 57.980 37.721 229.053 1.00 34.03 407 ILE D O 1
ATOM 14716 N N . VAL D 1 411 ? 57.743 39.907 229.597 1.00 32.66 408 VAL D N 1
ATOM 14717 C CA . VAL D 1 411 ? 57.604 39.650 231.032 1.00 34.36 408 VAL D CA 1
ATOM 14718 C C . VAL D 1 411 ? 56.225 40.032 231.571 1.00 33.85 408 VAL D C 1
ATOM 14719 O O . VAL D 1 411 ? 55.951 39.867 232.757 1.00 35.39 408 VAL D O 1
ATOM 14723 N N . SER D 1 412 ? 55.367 40.557 230.701 1.00 33.77 409 SER D N 1
ATOM 14724 C CA . SER D 1 412 ? 54.019 40.940 231.103 1.00 35.63 409 SER D CA 1
ATOM 14725 C C . SER D 1 412 ? 53.158 41.103 229.861 1.00 31.93 409 SER D C 1
ATOM 14726 O O . SER D 1 412 ? 53.628 41.600 228.834 1.00 31.23 409 SER D O 1
ATOM 14729 N N . THR D 1 413 ? 51.908 40.652 229.935 1.00 33.92 410 THR D N 1
ATOM 14730 C CA . THR D 1 413 ? 50.948 40.941 228.868 1.00 33.21 410 THR D CA 1
ATOM 14731 C C . THR D 1 413 ? 49.675 41.523 229.442 1.00 33.13 410 THR D C 1
ATOM 14732 O O . THR D 1 413 ? 49.345 41.295 230.601 1.00 33.63 410 THR D O 1
ATOM 14736 N N . TYR D 1 414 ? 48.962 42.257 228.599 1.00 33.54 411 TYR D N 1
ATOM 14737 C CA . TYR D 1 414 ? 47.735 42.937 228.974 1.00 35.89 411 TYR D CA 1
ATOM 14738 C C . TYR D 1 414 ? 46.784 42.928 227.794 1.00 34.88 411 TYR D C 1
ATOM 14739 O O . TYR D 1 414 ? 47.197 43.190 226.663 1.00 30.15 411 TYR D O 1
ATOM 14748 N N . HIS D 1 415 ? 45.518 42.616 228.050 1.00 33.70 412 HIS D N 1
ATOM 14749 C CA . HIS D 1 415 ? 44.489 42.786 227.033 1.00 34.26 412 HIS D CA 1
ATOM 14750 C C . HIS D 1 415 ? 43.179 43.192 227.662 1.00 36.73 412 HIS D C 1
ATOM 14751 O O . HIS D 1 415 ? 42.724 42.566 228.613 1.00 40.29 412 HIS D O 1
ATOM 14758 N N . ARG D 1 416 ? 42.566 44.236 227.117 1.00 34.72 413 ARG D N 1
ATOM 14759 C CA . ARG D 1 416 ? 41.257 44.649 227.584 1.00 38.14 413 ARG D CA 1
ATOM 14760 C C . ARG D 1 416 ? 40.464 45.275 226.440 1.00 39.03 413 ARG D C 1
ATOM 14761 O O . ARG D 1 416 ? 40.995 46.059 225.641 1.00 35.47 413 ARG D O 1
ATOM 14769 N N . ARG D 1 417 ? 39.196 44.890 226.360 1.00 32.41 414 ARG D N 1
ATOM 14770 C CA . ARG D 1 417 ? 38.282 45.390 225.353 1.00 35.45 414 ARG D CA 1
ATOM 14771 C C . ARG D 1 417 ? 37.356 46.451 225.936 1.00 35.70 414 ARG D C 1
ATOM 14772 O O . ARG D 1 417 ? 36.650 46.192 226.909 1.00 37.86 414 ARG D O 1
ATOM 14780 N N . PHE D 1 418 ? 37.368 47.637 225.336 1.00 30.96 415 PHE D N 1
ATOM 14781 C CA . PHE D 1 418 ? 36.455 48.717 225.698 1.00 33.09 415 PHE D CA 1
ATOM 14782 C C . PHE D 1 418 ? 35.353 48.825 224.637 1.00 35.33 415 PHE D C 1
ATOM 14783 O O . PHE D 1 418 ? 35.640 49.089 223.466 1.00 35.47 415 PHE D O 1
ATOM 14791 N N . ASP D 1 419 ? 34.102 48.600 225.039 1.00 33.25 416 ASP D N 1
ATOM 14792 C CA . ASP D 1 419 ? 32.991 48.564 224.082 1.00 37.22 416 ASP D CA 1
ATOM 14793 C C . ASP D 1 419 ? 32.832 49.873 223.300 1.00 34.20 416 ASP D C 1
ATOM 14794 O O . ASP D 1 419 ? 32.850 49.883 222.071 1.00 29.13 416 ASP D O 1
ATOM 14799 N N . HIS D 1 420 ? 32.673 50.980 224.006 1.00 34.21 417 HIS D N 1
ATOM 14800 C CA . HIS D 1 420 ? 32.630 52.262 223.331 1.00 32.15 417 HIS D CA 1
ATOM 14801 C C . HIS D 1 420 ? 34.035 52.851 223.258 1.00 29.70 417 HIS D C 1
ATOM 14802 O O . HIS D 1 420 ? 34.552 53.348 224.257 1.00 28.31 417 HIS D O 1
ATOM 14809 N N . GLY D 1 421 ? 34.658 52.775 222.083 1.00 26.90 418 GLY D N 1
ATOM 14810 C CA . GLY D 1 421 ? 36.022 53.251 221.916 1.00 28.50 418 GLY D CA 1
ATOM 14811 C C . GLY D 1 421 ? 36.107 54.570 221.161 1.00 31.79 418 GLY D C 1
ATOM 14812 O O . GLY D 1 421 ? 36.521 55.594 221.711 1.00 30.34 418 GLY D O 1
ATOM 14813 N N . TYR D 1 422 ? 35.716 54.530 219.892 1.00 27.99 419 TYR D N 1
ATOM 14814 C CA . TYR D 1 422 ? 35.679 55.705 219.025 1.00 33.00 419 TYR D CA 1
ATOM 14815 C C . TYR D 1 422 ? 34.244 55.970 218.577 1.00 32.32 419 TYR D C 1
ATOM 14816 O O . TYR D 1 422 ? 33.574 55.045 218.119 1.00 36.83 419 TYR D O 1
ATOM 14825 N N . PRO D 1 423 ? 33.769 57.226 218.695 1.00 31.04 420 PRO D N 1
ATOM 14826 C CA . PRO D 1 423 ? 32.526 57.579 217.997 1.00 30.10 420 PRO D CA 1
ATOM 14827 C C . PRO D 1 423 ? 32.834 57.910 216.528 1.00 26.77 420 PRO D C 1
ATOM 14828 O O . PRO D 1 423 ? 33.659 58.774 216.258 1.00 25.07 420 PRO D O 1
ATOM 14832 N N . THR D 1 424 ? 32.189 57.223 215.593 1.00 24.04 421 THR D N 1
ATOM 14833 C CA . THR D 1 424 ? 32.570 57.300 214.182 1.00 28.49 421 THR D CA 1
ATOM 14834 C C . THR D 1 424 ? 31.934 58.469 213.418 1.00 31.57 421 THR D C 1
ATOM 14835 O O . THR D 1 424 ? 30.708 58.612 213.406 1.00 32.51 421 THR D O 1
ATOM 14839 N N . PRO D 1 425 ? 32.759 59.318 212.779 1.00 26.92 422 PRO D N 1
ATOM 14840 C CA . PRO D 1 425 ? 32.166 60.378 211.944 1.00 27.40 422 PRO D CA 1
ATOM 14841 C C . PRO D 1 425 ? 31.675 59.832 210.614 1.00 30.24 422 PRO D C 1
ATOM 14842 O O . PRO D 1 425 ? 32.260 60.118 209.560 1.00 25.48 422 PRO D O 1
ATOM 14846 N N . THR D 1 426 ? 30.605 59.048 210.662 1.00 29.27 423 THR D N 1
ATOM 14847 C CA . THR D 1 426 ? 30.002 58.537 209.443 1.00 27.07 423 THR D CA 1
ATOM 14848 C C . THR D 1 426 ? 29.324 59.658 208.688 1.00 28.47 423 THR D C 1
ATOM 14849 O O . THR D 1 426 ? 29.107 60.746 209.226 1.00 29.23 423 THR D O 1
ATOM 14853 N N . LEU D 1 427 ? 28.966 59.374 207.443 1.00 32.54 424 LEU D N 1
ATOM 14854 C CA . LEU D 1 427 ? 28.159 60.294 206.664 1.00 32.48 424 LEU D CA 1
ATOM 14855 C C . LEU D 1 427 ? 26.838 60.601 207.369 1.00 32.70 424 LEU D C 1
ATOM 14856 O O . LEU D 1 427 ? 26.334 61.713 207.258 1.00 32.61 424 LEU D O 1
ATOM 14861 N N . GLU D 1 428 ? 26.295 59.631 208.112 1.00 26.97 425 GLU D N 1
ATOM 14862 C CA . GLU D 1 428 ? 24.974 59.792 208.740 1.00 34.43 425 GLU D CA 1
ATOM 14863 C C . GLU D 1 428 ? 24.998 60.490 210.101 1.00 31.99 425 GLU D C 1
ATOM 14864 O O . GLU D 1 428 ? 23.959 60.940 210.579 1.00 35.65 425 GLU D O 1
ATOM 14870 N N . ARG D 1 429 ? 26.173 60.585 210.716 1.00 34.02 426 ARG D N 1
ATOM 14871 C CA . ARG D 1 429 ? 26.292 61.032 212.108 1.00 32.97 426 ARG D CA 1
ATOM 14872 C C . ARG D 1 429 ? 25.526 62.301 212.449 1.00 32.20 426 ARG D C 1
ATOM 14873 O O . ARG D 1 429 ? 24.726 62.311 213.386 1.00 35.78 426 ARG D O 1
ATOM 14881 N N . GLU D 1 430 ? 25.781 63.376 211.710 1.00 27.42 427 GLU D N 1
ATOM 14882 C CA . GLU D 1 430 ? 25.147 64.648 212.026 1.00 30.83 427 GLU D CA 1
ATOM 14883 C C . GLU D 1 430 ? 23.633 64.609 211.843 1.00 31.16 427 GLU D C 1
ATOM 14884 O O . GLU D 1 430 ? 22.895 65.210 212.625 1.00 31.80 427 GLU D O 1
ATOM 14890 N N . GLY D 1 431 ? 23.170 63.898 210.824 1.00 32.30 428 GLY D N 1
ATOM 14891 C CA . GLY D 1 431 ? 21.741 63.732 210.612 1.00 37.72 428 GLY D CA 1
ATOM 14892 C C . GLY D 1 431 ? 21.066 63.133 211.832 1.00 38.92 428 GLY D C 1
ATOM 14893 O O . GLY D 1 431 ? 19.951 63.507 212.189 1.00 38.81 428 GLY D O 1
ATOM 14894 N N . THR D 1 432 ? 21.766 62.209 212.484 1.00 36.80 429 THR D N 1
ATOM 14895 C CA . THR D 1 432 ? 21.249 61.535 213.669 1.00 34.52 429 THR D CA 1
ATOM 14896 C C . THR D 1 432 ? 21.369 62.414 214.926 1.00 35.90 429 THR D C 1
ATOM 14897 O O . THR D 1 432 ? 20.392 62.604 215.643 1.00 33.56 429 THR D O 1
ATOM 14901 N N . LEU D 1 433 ? 22.562 62.953 215.183 1.00 32.88 430 LEU D N 1
ATOM 14902 C CA . LEU D 1 433 ? 22.808 63.775 216.375 1.00 29.75 430 LEU D CA 1
ATOM 14903 C C . LEU D 1 433 ? 21.928 65.015 216.448 1.00 33.33 430 LEU D C 1
ATOM 14904 O O . LEU D 1 433 ? 21.536 65.443 217.536 1.00 37.96 430 LEU D O 1
ATOM 14909 N N . THR D 1 434 ? 21.635 65.618 215.300 1.00 38.53 431 THR D N 1
ATOM 14910 C CA . THR D 1 434 ? 20.790 66.812 215.294 1.00 37.34 431 THR D CA 1
ATOM 14911 C C . THR D 1 434 ? 19.321 66.453 215.518 1.00 41.09 431 THR D C 1
ATOM 14912 O O . THR D 1 434 ? 18.473 67.336 215.577 1.00 44.10 431 THR D O 1
ATOM 14916 N N . GLN D 1 435 ? 19.024 65.160 215.632 1.00 41.02 432 GLN D N 1
ATOM 14917 C CA . GLN D 1 435 ? 17.702 64.707 216.063 1.00 44.63 432 GLN D CA 1
ATOM 14918 C C . GLN D 1 435 ? 17.708 64.324 217.539 1.00 48.68 432 GLN D C 1
ATOM 14919 O O . GLN D 1 435 ? 16.694 64.439 218.220 1.00 54.10 432 GLN D O 1
ATOM 14925 N N . ILE D 1 436 ? 18.850 63.844 218.022 1.00 40.53 433 ILE D N 1
ATOM 14926 C CA . ILE D 1 436 ? 18.959 63.387 219.404 1.00 39.08 433 ILE D CA 1
ATOM 14927 C C . ILE D 1 436 ? 19.181 64.544 220.375 1.00 36.80 433 ILE D C 1
ATOM 14928 O O . ILE D 1 436 ? 18.418 64.733 221.320 1.00 35.61 433 ILE D O 1
ATOM 14933 N N . LEU D 1 437 ? 20.234 65.315 220.143 1.00 30.61 434 LEU D N 1
ATOM 14934 C CA . LEU D 1 437 ? 20.642 66.329 221.109 1.00 37.02 434 LEU D CA 1
ATOM 14935 C C . LEU D 1 437 ? 19.568 67.402 221.381 1.00 37.08 434 LEU D C 1
ATOM 14936 O O . LEU D 1 437 ? 19.408 67.823 222.534 1.00 37.43 434 LEU D O 1
ATOM 14941 N N . PRO D 1 438 ? 18.817 67.841 220.347 1.00 42.22 435 PRO D N 1
ATOM 14942 C CA . PRO D 1 438 ? 17.730 68.781 220.672 1.00 40.89 435 PRO D CA 1
ATOM 14943 C C . PRO D 1 438 ? 16.619 68.179 221.523 1.00 42.72 435 PRO D C 1
ATOM 14944 O O . PRO D 1 438 ? 16.060 68.888 222.364 1.00 44.91 435 PRO D O 1
ATOM 14948 N N . LYS D 1 439 ? 16.298 66.903 221.317 1.00 36.66 436 LYS D N 1
ATOM 14949 C CA . LYS D 1 439 ? 15.236 66.283 222.104 1.00 41.43 436 LYS D CA 1
ATOM 14950 C C . LYS D 1 439 ? 15.647 66.184 223.571 1.00 44.26 436 LYS D C 1
ATOM 14951 O O . LYS D 1 439 ? 14.828 66.377 224.468 1.00 48.68 436 LYS D O 1
ATOM 14957 N N . LEU D 1 440 ? 16.919 65.892 223.818 1.00 41.78 437 LEU D N 1
ATOM 14958 C CA . LEU D 1 440 ? 17.420 65.843 225.187 1.00 37.93 437 LEU D CA 1
ATOM 14959 C C . LEU D 1 440 ? 17.413 67.244 225.789 1.00 39.90 437 LEU D C 1
ATOM 14960 O O . LEU D 1 440 ? 17.018 67.439 226.942 1.00 36.20 437 LEU D O 1
ATOM 14965 N N . GLN D 1 441 ? 17.841 68.212 224.982 1.00 36.97 438 GLN D N 1
ATOM 14966 C CA . GLN D 1 441 ? 17.916 69.611 225.381 1.00 40.66 438 GLN D CA 1
ATOM 14967 C C . GLN D 1 441 ? 16.554 70.138 225.835 1.00 40.48 438 GLN D C 1
ATOM 14968 O O . GLN D 1 441 ? 16.454 70.845 226.839 1.00 35.96 438 GLN D O 1
ATOM 14974 N N . ASP D 1 442 ? 15.501 69.760 225.113 1.00 39.49 439 ASP D N 1
ATOM 14975 C CA . ASP D 1 442 ? 14.144 70.168 225.465 1.00 41.91 439 ASP D CA 1
ATOM 14976 C C . ASP D 1 442 ? 13.677 69.579 226.797 1.00 43.85 439 ASP D C 1
ATOM 14977 O O . ASP D 1 442 ? 12.636 69.963 227.313 1.00 42.50 439 ASP D O 1
ATOM 14982 N N . LYS D 1 443 ? 14.442 68.648 227.354 1.00 40.72 440 LYS D N 1
ATOM 14983 C CA . LYS D 1 443 ? 14.100 68.081 228.655 1.00 43.49 440 LYS D CA 1
ATOM 14984 C C . LYS D 1 443 ? 15.111 68.513 229.723 1.00 41.59 440 LYS D C 1
ATOM 14985 O O . LYS D 1 443 ? 15.181 67.920 230.799 1.00 41.38 440 LYS D O 1
ATOM 14989 N N . ASP D 1 444 ? 15.871 69.565 229.416 1.00 48.00 441 ASP D N 1
ATOM 14990 C CA . ASP D 1 444 ? 16.941 70.070 230.278 1.00 36.37 441 ASP D CA 1
ATOM 14991 C C . ASP D 1 444 ? 17.992 68.990 230.537 1.00 41.57 441 ASP D C 1
ATOM 14992 O O . ASP D 1 444 ? 18.508 68.853 231.652 1.00 40.83 441 ASP D O 1
ATOM 14997 N N . ILE D 1 445 ? 18.300 68.230 229.490 1.00 37.25 442 ILE D N 1
ATOM 14998 C CA . ILE D 1 445 ? 19.390 67.267 229.536 1.00 39.08 442 ILE D CA 1
ATOM 14999 C C . ILE D 1 445 ? 20.524 67.698 228.612 1.00 35.85 442 ILE D C 1
ATOM 15000 O O . ILE D 1 445 ? 20.376 67.715 227.392 1.00 33.77 442 ILE D O 1
ATOM 15005 N N . TRP D 1 446 ? 21.646 68.071 229.214 1.00 33.69 443 TRP D N 1
ATOM 15006 C CA . TRP D 1 446 ? 22.863 68.375 228.481 1.00 33.46 443 TRP D CA 1
ATOM 15007 C C . TRP D 1 446 ? 23.696 67.095 228.333 1.00 37.70 443 TRP D C 1
ATOM 15008 O O . TRP D 1 446 ? 24.492 66.772 229.209 1.00 37.42 443 TRP D O 1
ATOM 15019 N N . SER D 1 447 ? 23.503 66.365 227.241 1.00 31.08 444 SER D N 1
ATOM 15020 C CA . SER D 1 447 ? 24.273 65.149 226.996 1.00 33.62 444 SER D CA 1
ATOM 15021 C C . SER D 1 447 ? 25.574 65.490 226.281 1.00 29.57 444 SER D C 1
ATOM 15022 O O . SER D 1 447 ? 25.554 65.921 225.135 1.00 30.37 444 SER D O 1
ATOM 15025 N N . ARG D 1 448 ? 26.701 65.295 226.962 1.00 29.31 445 ARG D N 1
ATOM 15026 C CA . ARG D 1 448 ? 27.983 65.827 226.503 1.00 31.67 445 ARG D CA 1
ATOM 15027 C C . ARG D 1 448 ? 29.133 64.855 226.732 1.00 30.16 445 ARG D C 1
ATOM 15028 O O . ARG D 1 448 ? 29.137 64.098 227.701 1.00 31.74 445 ARG D O 1
ATOM 15036 N N . GLY D 1 449 ? 30.133 64.901 225.859 1.00 29.85 446 GLY D N 1
ATOM 15037 C CA . GLY D 1 449 ? 31.314 64.072 226.035 1.00 26.82 446 GLY D CA 1
ATOM 15038 C C . GLY D 1 449 ? 31.664 63.275 224.795 1.00 31.94 446 GLY D C 1
ATOM 15039 O O . GLY D 1 449 ? 31.034 63.436 223.750 1.00 29.64 446 GLY D O 1
ATOM 15040 N N . ARG D 1 450 ? 32.682 62.423 224.902 1.00 30.26 447 ARG D N 1
ATOM 15041 C CA . ARG D 1 450 ? 33.138 61.661 223.750 1.00 28.05 447 ARG D CA 1
ATOM 15042 C C . ARG D 1 450 ? 32.014 60.791 223.235 1.00 26.59 447 ARG D C 1
ATOM 15043 O O . ARG D 1 450 ? 31.835 60.677 222.028 1.00 27.42 447 ARG D O 1
ATOM 15051 N N . PHE D 1 451 ? 31.247 60.191 224.140 1.00 28.44 448 PHE D N 1
ATOM 15052 C CA . PHE D 1 451 ? 30.052 59.460 223.720 1.00 29.85 448 PHE D CA 1
ATOM 15053 C C . PHE D 1 451 ? 28.766 60.126 224.223 1.00 34.21 448 PHE D C 1
ATOM 15054 O O . PHE D 1 451 ? 27.665 59.757 223.818 1.00 30.29 448 PHE D O 1
ATOM 15062 N N . GLY D 1 452 ? 28.919 61.131 225.079 1.00 36.63 449 GLY D N 1
ATOM 15063 C CA . GLY D 1 452 ? 27.801 61.972 225.463 1.00 32.96 449 GLY D CA 1
ATOM 15064 C C . GLY D 1 452 ? 27.265 62.774 224.284 1.00 30.08 449 GLY D C 1
ATOM 15065 O O . GLY D 1 452 ? 26.053 62.847 224.075 1.00 29.83 449 GLY D O 1
ATOM 15066 N N . SER D 1 453 ? 28.173 63.365 223.509 1.00 27.33 450 SER D N 1
ATOM 15067 C CA . SER D 1 453 ? 27.805 64.152 222.336 1.00 28.02 450 SER D CA 1
ATOM 15068 C C . SER D 1 453 ? 28.447 63.630 221.049 1.00 27.80 450 SER D C 1
ATOM 15069 O O . SER D 1 453 ? 28.183 64.163 219.971 1.00 27.82 450 SER D O 1
ATOM 15072 N N . TRP D 1 454 ? 29.313 62.621 221.173 1.00 31.97 451 TRP D N 1
ATOM 15073 C CA . TRP D 1 454 ? 29.653 61.724 220.060 1.00 32.26 451 TRP D CA 1
ATOM 15074 C C . TRP D 1 454 ? 30.466 62.338 218.910 1.00 32.47 451 TRP D C 1
ATOM 15075 O O . TRP D 1 454 ? 30.412 61.837 217.789 1.00 28.95 451 TRP D O 1
ATOM 15086 N N . ARG D 1 455 ? 31.226 63.400 219.166 1.00 30.54 452 ARG D N 1
ATOM 15087 C CA . ARG D 1 455 ? 31.958 64.043 218.079 1.00 24.29 452 ARG D CA 1
ATOM 15088 C C . ARG D 1 455 ? 33.457 63.925 218.282 1.00 30.48 452 ARG D C 1
ATOM 15089 O O . ARG D 1 455 ? 34.051 64.609 219.121 1.00 33.56 452 ARG D O 1
ATOM 15097 N N . TYR D 1 456 ? 34.058 63.022 217.517 1.00 24.84 453 TYR D N 1
ATOM 15098 C CA . TYR D 1 456 ? 35.464 62.718 217.667 1.00 23.18 453 TYR D CA 1
ATOM 15099 C C . TYR D 1 456 ? 36.352 63.954 217.526 1.00 25.23 453 TYR D C 1
ATOM 15100 O O . TYR D 1 456 ? 37.398 64.019 218.156 1.00 25.35 453 TYR D O 1
ATOM 15109 N N . GLU D 1 457 ? 35.938 64.935 216.725 1.00 29.10 454 GLU D N 1
ATOM 15110 C CA . GLU D 1 457 ? 36.811 66.086 216.449 1.00 31.23 454 GLU D CA 1
ATOM 15111 C C . GLU D 1 457 ? 36.959 66.977 217.681 1.00 29.03 454 GLU D C 1
ATOM 15112 O O . GLU D 1 457 ? 37.875 67.796 217.769 1.00 27.42 454 GLU D O 1
ATOM 15118 N N . VAL D 1 458 ? 36.054 66.808 218.635 1.00 30.45 455 VAL D N 1
ATOM 15119 C CA . VAL D 1 458 ? 36.239 67.388 219.950 1.00 25.17 455 VAL D CA 1
ATOM 15120 C C . VAL D 1 458 ? 36.130 66.265 220.971 1.00 25.36 455 VAL D C 1
ATOM 15121 O O . VAL D 1 458 ? 35.383 66.349 221.953 1.00 29.88 455 VAL D O 1
ATOM 15125 N N . GLY D 1 459 ? 36.902 65.208 220.736 1.00 26.00 456 GLY D N 1
ATOM 15126 C CA . GLY D 1 459 ? 36.819 64.018 221.559 1.00 29.11 456 GLY D CA 1
ATOM 15127 C C . GLY D 1 459 ? 38.037 63.707 222.410 1.00 28.42 456 GLY D C 1
ATOM 15128 O O . GLY D 1 459 ? 38.118 62.619 222.984 1.00 27.93 456 GLY D O 1
ATOM 15129 N N . ASN D 1 460 ? 38.986 64.638 222.495 1.00 25.71 457 ASN D N 1
ATOM 15130 C CA . ASN D 1 460 ? 40.135 64.450 223.384 1.00 32.91 457 ASN D CA 1
ATOM 15131 C C . ASN D 1 460 ? 39.819 64.848 224.812 1.00 30.12 457 ASN D C 1
ATOM 15132 O O . ASN D 1 460 ? 38.717 65.319 225.103 1.00 28.37 457 ASN D O 1
ATOM 15137 N N . GLN D 1 461 ? 40.790 64.667 225.702 1.00 23.52 458 GLN D N 1
ATOM 15138 C CA . GLN D 1 461 ? 40.567 64.935 227.122 1.00 27.59 458 GLN D CA 1
ATOM 15139 C C . GLN D 1 461 ? 40.228 66.393 227.366 1.00 26.92 458 GLN D C 1
ATOM 15140 O O . GLN D 1 461 ? 39.349 66.714 228.162 1.00 28.21 458 GLN D O 1
ATOM 15146 N N . ASP D 1 462 ? 40.942 67.279 226.685 1.00 25.21 459 ASP D N 1
ATOM 15147 C CA . ASP D 1 462 ? 40.742 68.698 226.903 1.00 23.96 459 ASP D CA 1
ATOM 15148 C C . ASP D 1 462 ? 39.393 69.133 226.333 1.00 29.25 459 ASP D C 1
ATOM 15149 O O . ASP D 1 462 ? 38.659 69.892 226.978 1.00 29.67 459 ASP D O 1
ATOM 15154 N N . HIS D 1 463 ? 39.060 68.650 225.137 1.00 28.54 460 HIS D N 1
ATOM 15155 C CA . HIS D 1 463 ? 37.728 68.866 224.576 1.00 23.92 460 HIS D CA 1
ATOM 15156 C C . HIS D 1 463 ? 36.618 68.405 225.531 1.00 29.39 460 HIS D C 1
ATOM 15157 O O . HIS D 1 463 ? 35.629 69.121 225.760 1.00 28.71 460 HIS D O 1
ATOM 15164 N N . SER D 1 464 ? 36.782 67.195 226.059 1.00 28.34 461 SER D N 1
ATOM 15165 C CA . SER D 1 464 ? 35.765 66.553 226.889 1.00 27.98 461 SER D CA 1
ATOM 15166 C C . SER D 1 464 ? 35.544 67.334 228.186 1.00 30.81 461 SER D C 1
ATOM 15167 O O . SER D 1 464 ? 34.413 67.658 228.542 1.00 30.03 461 SER D O 1
ATOM 15170 N N . PHE D 1 465 ? 36.640 67.638 228.875 1.00 27.84 462 PHE D N 1
ATOM 15171 C CA . PHE D 1 465 ? 36.627 68.460 230.080 1.00 27.26 462 PHE D CA 1
ATOM 15172 C C . PHE D 1 465 ? 35.838 69.761 229.822 1.00 28.63 462 PHE D C 1
ATOM 15173 O O . PHE D 1 465 ? 34.924 70.113 230.579 1.00 27.78 462 PHE D O 1
ATOM 15181 N N . MET D 1 466 ? 36.165 70.429 228.715 1.00 25.99 463 MET D N 1
ATOM 15182 C CA . MET D 1 466 ? 35.589 71.723 228.387 1.00 33.46 463 MET D CA 1
ATOM 15183 C C . MET D 1 466 ? 34.122 71.626 227.959 1.00 32.32 463 MET D C 1
ATOM 15184 O O . MET D 1 466 ? 33.353 72.562 228.162 1.00 30.81 463 MET D O 1
ATOM 15189 N N . LEU D 1 467 ? 33.744 70.499 227.366 1.00 29.67 464 LEU D N 1
ATOM 15190 C CA . LEU D 1 467 ? 32.339 70.219 227.097 1.00 30.57 464 LEU D CA 1
ATOM 15191 C C . LEU D 1 467 ? 31.528 70.244 228.392 1.00 32.17 464 LEU D C 1
ATOM 15192 O O . LEU D 1 467 ? 30.428 70.793 228.436 1.00 31.99 464 LEU D O 1
ATOM 15197 N N . GLY D 1 468 ? 32.074 69.652 229.447 1.00 29.85 465 GLY D N 1
ATOM 15198 C CA . GLY D 1 468 ? 31.429 69.709 230.747 1.00 34.82 465 GLY D CA 1
ATOM 15199 C C . GLY D 1 468 ? 31.425 71.122 231.307 1.00 33.49 465 GLY D C 1
ATOM 15200 O O . GLY D 1 468 ? 30.401 71.624 231.797 1.00 31.37 465 GLY D O 1
ATOM 15201 N N . VAL D 1 469 ? 32.584 71.763 231.239 1.00 28.39 466 VAL D N 1
ATOM 15202 C CA . VAL D 1 469 ? 32.745 73.129 231.720 1.00 33.09 466 VAL D CA 1
ATOM 15203 C C . VAL D 1 469 ? 31.770 74.072 231.032 1.00 28.57 466 VAL D C 1
ATOM 15204 O O . VAL D 1 469 ? 31.085 74.858 231.685 1.00 32.24 466 VAL D O 1
ATOM 15208 N N . GLU D 1 470 ? 31.696 73.976 229.709 1.00 27.88 467 GLU D N 1
ATOM 15209 C CA . GLU D 1 470 ? 30.865 74.890 228.929 1.00 29.37 467 GLU D CA 1
ATOM 15210 C C . GLU D 1 470 ? 29.388 74.583 229.096 1.00 28.44 467 GLU D C 1
ATOM 15211 O O . GLU D 1 470 ? 28.565 75.482 229.008 1.00 28.76 467 GLU D O 1
ATOM 15217 N N . ALA D 1 471 ? 29.050 73.316 229.331 1.00 31.40 468 ALA D N 1
ATOM 15218 C CA . ALA D 1 471 ? 27.654 72.975 229.577 1.00 37.09 468 ALA D CA 1
ATOM 15219 C C . ALA D 1 471 ? 27.183 73.644 230.873 1.00 35.51 468 ALA D C 1
ATOM 15220 O O . ALA D 1 471 ? 26.069 74.182 230.943 1.00 34.24 468 ALA D O 1
ATOM 15222 N N . VAL D 1 472 ? 28.039 73.633 231.892 1.00 32.61 469 VAL D N 1
ATOM 15223 C CA . VAL D 1 472 ? 27.701 74.291 233.150 1.00 31.40 469 VAL D CA 1
ATOM 15224 C C . VAL D 1 472 ? 27.602 75.802 232.946 1.00 34.89 469 VAL D C 1
ATOM 15225 O O . VAL D 1 472 ? 26.666 76.453 233.427 1.00 38.16 469 VAL D O 1
ATOM 15229 N N . ASP D 1 473 ? 28.568 76.345 232.215 1.00 31.57 470 ASP D N 1
ATOM 15230 C CA . ASP D 1 473 ? 28.617 77.775 231.940 1.00 39.32 470 ASP D CA 1
ATOM 15231 C C . ASP D 1 473 ? 27.395 78.219 231.155 1.00 32.73 470 ASP D C 1
ATOM 15232 O O . ASP D 1 473 ? 26.939 79.350 231.298 1.00 32.86 470 ASP D O 1
ATOM 15237 N N . ASN D 1 474 ? 26.880 77.328 230.312 1.00 34.05 471 ASN D N 1
ATOM 15238 C CA . ASN D 1 474 ? 25.652 77.594 229.581 1.00 30.42 471 ASN D CA 1
ATOM 15239 C C . ASN D 1 474 ? 24.464 77.536 230.532 1.00 36.15 471 ASN D C 1
ATOM 15240 O O . ASN D 1 474 ? 23.606 78.432 230.535 1.00 33.18 471 ASN D O 1
ATOM 15245 N N . ILE D 1 475 ? 24.430 76.493 231.355 1.00 31.92 472 ILE D N 1
ATOM 15246 C CA . ILE D 1 475 ? 23.368 76.342 232.343 1.00 40.38 472 ILE D CA 1
ATOM 15247 C C . ILE D 1 475 ? 23.277 77.542 233.294 1.00 41.60 472 ILE D C 1
ATOM 15248 O O . ILE D 1 475 ? 22.179 78.030 233.605 1.00 39.09 472 ILE D O 1
ATOM 15253 N N . VAL D 1 476 ? 24.429 78.036 233.736 1.00 36.50 473 VAL D N 1
ATOM 15254 C CA . VAL D 1 476 ? 24.451 79.052 234.783 1.00 35.87 473 VAL D CA 1
ATOM 15255 C C . VAL D 1 476 ? 24.615 80.480 234.255 1.00 38.63 473 VAL D C 1
ATOM 15256 O O . VAL D 1 476 ? 23.943 81.388 234.728 1.00 37.48 473 VAL D O 1
ATOM 15260 N N . ASN D 1 477 ? 25.502 80.667 233.279 1.00 39.10 474 ASN D N 1
ATOM 15261 C CA . ASN D 1 477 ? 25.896 82.004 232.840 1.00 38.21 474 ASN D CA 1
ATOM 15262 C C . ASN D 1 477 ? 25.451 82.364 231.416 1.00 38.28 474 ASN D C 1
ATOM 15263 O O . ASN D 1 477 ? 25.801 83.432 230.910 1.00 39.06 474 ASN D O 1
ATOM 15268 N N . GLY D 1 478 ? 24.689 81.479 230.775 1.00 38.52 475 GLY D N 1
ATOM 15269 C CA . GLY D 1 478 ? 24.221 81.703 229.412 1.00 35.81 475 GLY D CA 1
ATOM 15270 C C . GLY D 1 478 ? 25.336 81.702 228.370 1.00 35.89 475 GLY D C 1
ATOM 15271 O O . GLY D 1 478 ? 25.214 82.319 227.318 1.00 34.74 475 GLY D O 1
ATOM 15272 N N . ALA D 1 479 ? 26.427 81.000 228.661 1.00 32.94 476 ALA D N 1
ATOM 15273 C CA . ALA D 1 479 ? 27.572 80.946 227.752 1.00 31.04 476 ALA D CA 1
ATOM 15274 C C . ALA D 1 479 ? 27.278 80.128 226.497 1.00 32.06 476 ALA D C 1
ATOM 15275 O O . ALA D 1 479 ? 26.464 79.213 226.524 1.00 31.77 476 ALA D O 1
ATOM 15277 N N . VAL D 1 480 ? 27.947 80.453 225.397 1.00 27.77 477 VAL D N 1
ATOM 15278 C CA . VAL D 1 480 ? 27.825 79.645 224.184 1.00 31.96 477 VAL D CA 1
ATOM 15279 C C . VAL D 1 480 ? 28.627 78.342 224.348 1.00 36.08 477 VAL D C 1
ATOM 15280 O O . VAL D 1 480 ? 29.770 78.365 224.818 1.00 27.21 477 VAL D O 1
ATOM 15284 N N . GLU D 1 481 ? 28.021 77.213 223.986 1.00 26.85 478 GLU D N 1
ATOM 15285 C CA . GLU D 1 481 ? 28.731 75.929 224.031 1.00 26.49 478 GLU D CA 1
ATOM 15286 C C . GLU D 1 481 ? 29.545 75.766 222.756 1.00 27.81 478 GLU D C 1
ATOM 15287 O O . GLU D 1 481 ? 29.142 75.079 221.818 1.00 31.38 478 GLU D O 1
ATOM 15293 N N . LEU D 1 482 ? 30.696 76.428 222.738 1.00 26.66 479 LEU D N 1
ATOM 15294 C CA . LEU D 1 482 ? 31.494 76.583 221.532 1.00 24.57 479 LEU D CA 1
ATOM 15295 C C . LEU D 1 482 ? 32.124 75.262 221.115 1.00 27.60 479 LEU D C 1
ATOM 15296 O O . LEU D 1 482 ? 32.156 74.930 219.928 1.00 26.67 479 LEU D O 1
ATOM 15301 N N . THR D 1 483 ? 32.621 74.512 222.092 1.00 26.23 480 THR D N 1
ATOM 15302 C CA . THR D 1 483 ? 33.249 73.228 221.793 1.00 28.13 480 THR D CA 1
ATOM 15303 C C . THR D 1 483 ? 32.232 72.253 221.195 1.00 29.30 480 THR D C 1
ATOM 15304 O O . THR D 1 483 ? 32.520 71.572 220.214 1.00 24.79 480 THR D O 1
ATOM 15308 N N . LEU D 1 484 ? 31.025 72.221 221.750 1.00 30.79 481 LEU D N 1
ATOM 15309 C CA . LEU D 1 484 ? 29.987 71.333 221.232 1.00 24.85 481 LEU D CA 1
ATOM 15310 C C . LEU D 1 484 ? 29.597 71.646 219.788 1.00 28.22 481 LEU D C 1
ATOM 15311 O O . LEU D 1 484 ? 29.538 70.752 218.946 1.00 31.38 481 LEU D O 1
ATOM 15316 N N . ASN D 1 485 ? 29.337 72.919 219.502 1.00 30.21 482 ASN D N 1
ATOM 15317 C CA . ASN D 1 485 ? 28.715 73.294 218.231 1.00 31.07 482 ASN D CA 1
ATOM 15318 C C . ASN D 1 485 ? 29.682 73.818 217.178 1.00 26.73 482 ASN D C 1
ATOM 15319 O O . ASN D 1 485 ? 29.363 73.830 215.996 1.00 25.37 482 ASN D O 1
ATOM 15324 N N . TYR D 1 486 ? 30.859 74.257 217.598 1.00 26.62 483 TYR D N 1
ATOM 15325 C CA . TYR D 1 486 ? 31.817 74.807 216.643 1.00 29.55 483 TYR D CA 1
ATOM 15326 C C . TYR D 1 486 ? 33.225 74.276 216.878 1.00 31.17 483 TYR D C 1
ATOM 15327 O O . TYR D 1 486 ? 34.115 75.026 217.293 1.00 28.05 483 TYR D O 1
ATOM 15336 N N . PRO D 1 487 ? 33.429 72.973 216.616 1.00 30.82 484 PRO D N 1
ATOM 15337 C CA . PRO D 1 487 ? 34.735 72.339 216.829 1.00 25.52 484 PRO D CA 1
ATOM 15338 C C . PRO D 1 487 ? 35.874 73.100 216.150 1.00 27.70 484 PRO D C 1
ATOM 15339 O O . PRO D 1 487 ? 36.934 73.282 216.764 1.00 24.99 484 PRO D O 1
ATOM 15343 N N . ASP D 1 488 ? 35.645 73.548 214.916 1.00 25.82 485 ASP D N 1
ATOM 15344 C CA . ASP D 1 488 ? 36.664 74.280 214.159 1.00 32.26 485 ASP D CA 1
ATOM 15345 C C . ASP D 1 488 ? 37.041 75.582 214.840 1.00 33.23 485 ASP D C 1
ATOM 15346 O O . ASP D 1 488 ? 38.176 76.038 214.744 1.00 28.47 485 ASP D O 1
ATOM 15351 N N . PHE D 1 489 ? 36.068 76.202 215.496 1.00 32.06 486 PHE D N 1
ATOM 15352 C CA . PHE D 1 489 ? 36.329 77.434 216.216 1.00 29.93 486 PHE D CA 1
ATOM 15353 C C . PHE D 1 489 ? 37.335 77.194 217.342 1.00 29.79 486 PHE D C 1
ATOM 15354 O O . PHE D 1 489 ? 38.385 77.837 217.387 1.00 28.19 486 PHE D O 1
ATOM 15362 N N . VAL D 1 490 ? 37.020 76.267 218.244 1.00 23.27 487 VAL D N 1
ATOM 15363 C CA . VAL D 1 490 ? 37.836 76.097 219.431 1.00 26.98 487 VAL D CA 1
ATOM 15364 C C . VAL D 1 490 ? 39.176 75.464 219.087 1.00 28.13 487 VAL D C 1
ATOM 15365 O O . VAL D 1 490 ? 40.176 75.742 219.751 1.00 33.71 487 VAL D O 1
ATOM 15369 N N . ASN D 1 491 ? 39.219 74.647 218.041 1.00 23.58 488 ASN D N 1
ATOM 15370 C CA . ASN D 1 491 ? 40.485 73.987 217.693 1.00 27.29 488 ASN D CA 1
ATOM 15371 C C . ASN D 1 491 ? 41.412 74.910 216.917 1.00 29.93 488 ASN D C 1
ATOM 15372 O O . ASN D 1 491 ? 42.588 74.611 216.743 1.00 28.85 488 ASN D O 1
ATOM 15377 N N . GLY D 1 492 ? 40.887 76.035 216.452 1.00 23.47 489 GLY D N 1
ATOM 15378 C CA . GLY D 1 492 ? 41.673 76.932 215.627 1.00 25.69 489 GLY D CA 1
ATOM 15379 C C . GLY D 1 492 ? 42.260 78.112 216.383 1.00 33.62 489 GLY D C 1
ATOM 15380 O O . GLY D 1 492 ? 42.881 78.980 215.772 1.00 32.96 489 GLY D O 1
ATOM 15381 N N . ARG D 1 493 ? 42.079 78.143 217.706 1.00 31.30 490 ARG D N 1
ATOM 15382 C CA . ARG D 1 493 ? 42.486 79.301 218.511 1.00 31.22 490 ARG D CA 1
ATOM 15383 C C . ARG D 1 493 ? 43.031 78.885 219.877 1.00 34.42 490 ARG D C 1
ATOM 15384 O O . ARG D 1 493 ? 42.858 77.746 220.309 1.00 27.98 490 ARG D O 1
ATOM 15392 N N . GLN D 1 494 ? 43.692 79.815 220.558 1.00 36.72 491 GLN D N 1
ATOM 15393 C CA . GLN D 1 494 ? 44.045 79.603 221.951 1.00 37.94 491 GLN D CA 1
ATOM 15394 C C . GLN D 1 494 ? 42.867 80.067 222.801 1.00 36.62 491 GLN D C 1
ATOM 15395 O O . GLN D 1 494 ? 42.505 81.235 222.780 1.00 35.26 491 GLN D O 1
ATOM 15401 N N . ASN D 1 495 ? 42.251 79.146 223.532 1.00 34.73 492 ASN D N 1
ATOM 15402 C CA . ASN D 1 495 ? 41.101 79.506 224.360 1.00 32.06 492 ASN D CA 1
ATOM 15403 C C . ASN D 1 495 ? 41.541 79.917 225.768 1.00 32.61 492 ASN D C 1
ATOM 15404 O O . ASN D 1 495 ? 41.659 79.089 226.672 1.00 31.53 492 ASN D O 1
ATOM 15409 N N . THR D 1 496 ? 41.789 81.214 225.920 1.00 26.75 493 THR D N 1
ATOM 15410 C CA . THR D 1 496 ? 42.504 81.756 227.062 1.00 27.85 493 THR D CA 1
ATOM 15411 C C . THR D 1 496 ? 41.626 82.554 228.011 1.00 33.27 493 THR D C 1
ATOM 15412 O O . THR D 1 496 ? 42.077 82.967 229.077 1.00 36.00 493 THR D O 1
ATOM 15416 N N . GLU D 1 497 ? 40.379 82.796 227.629 1.00 31.87 494 GLU D N 1
ATOM 15417 C CA . GLU D 1 497 ? 39.568 83.738 228.395 1.00 33.63 494 GLU D CA 1
ATOM 15418 C C . GLU D 1 497 ? 39.077 83.151 229.708 1.00 36.15 494 GLU D C 1
ATOM 15419 O O . GLU D 1 497 ? 39.093 83.827 230.736 1.00 34.62 494 GLU D O 1
ATOM 15425 N N . ARG D 1 498 ? 38.640 81.896 229.673 1.00 30.69 495 ARG D N 1
ATOM 15426 C CA . ARG D 1 498 ? 38.044 81.285 230.849 1.00 31.49 495 ARG D CA 1
ATOM 15427 C C . ARG D 1 498 ? 39.136 80.695 231.738 1.00 35.30 495 ARG D C 1
ATOM 15428 O O . ARG D 1 498 ? 39.955 79.905 231.270 1.00 30.14 495 ARG D O 1
ATOM 15436 N N . ARG D 1 499 ? 39.147 81.083 233.012 1.00 33.36 496 ARG D N 1
ATOM 15437 C CA . ARG D 1 499 ? 40.188 80.650 233.945 1.00 35.73 496 ARG D CA 1
ATOM 15438 C C . ARG D 1 499 ? 39.580 79.977 235.175 1.00 38.17 496 ARG D C 1
ATOM 15439 O O . ARG D 1 499 ? 38.403 80.170 235.474 1.00 35.73 496 ARG D O 1
ATOM 15447 N N . LEU D 1 500 ? 40.387 79.187 235.884 1.00 39.96 497 LEU D N 1
ATOM 15448 C CA . LEU D 1 500 ? 39.939 78.525 237.109 1.00 34.96 497 LEU D CA 1
ATOM 15449 C C . LEU D 1 500 ? 39.658 79.556 238.191 1.00 35.53 497 LEU D C 1
ATOM 15450 O O . LEU D 1 500 ? 38.854 79.320 239.083 1.00 33.59 497 LEU D O 1
ATOM 15455 N N . VAL D 1 501 ? 40.314 80.711 238.109 1.00 40.68 498 VAL D N 1
ATOM 15456 C CA . VAL D 1 501 ? 39.903 81.865 238.912 1.00 38.16 498 VAL D CA 1
ATOM 15457 C C . VAL D 1 501 ? 39.519 83.019 237.991 1.00 39.34 498 VAL D C 1
ATOM 15458 O O . VAL D 1 501 ? 40.383 83.633 237.364 1.00 41.37 498 VAL D O 1
ATOM 15462 N N . ASP D 1 502 ? 38.219 83.287 237.895 1.00 38.13 499 ASP D N 1
ATOM 15463 C CA . ASP D 1 502 ? 37.706 84.368 237.051 1.00 37.27 499 ASP D CA 1
ATOM 15464 C C . ASP D 1 502 ? 37.509 85.640 237.875 1.00 37.11 499 ASP D C 1
ATOM 15465 O O . ASP D 1 502 ? 37.758 85.657 239.071 1.00 39.76 499 ASP D O 1
ATOM 15470 N N . GLY D 1 503 ? 37.043 86.701 237.231 1.00 33.12 500 GLY D N 1
ATOM 15471 C CA . GLY D 1 503 ? 36.755 87.939 237.924 1.00 33.99 500 GLY D CA 1
ATOM 15472 C C . GLY D 1 503 ? 35.739 87.751 239.037 1.00 41.81 500 GLY D C 1
ATOM 15473 O O . GLY D 1 503 ? 35.898 88.304 240.127 1.00 36.26 500 GLY D O 1
ATOM 15474 N N . ALA D 1 504 ? 34.699 86.968 238.769 1.00 34.61 501 ALA D N 1
ATOM 15475 C CA . ALA D 1 504 ? 33.668 86.700 239.771 1.00 41.91 501 ALA D CA 1
ATOM 15476 C C . ALA D 1 504 ? 34.267 86.324 241.120 1.00 40.35 501 ALA D C 1
ATOM 15477 O O . ALA D 1 504 ? 33.898 86.880 242.151 1.00 43.41 501 ALA D O 1
ATOM 15479 N N . GLN D 1 505 ? 35.211 85.388 241.114 1.00 40.40 502 GLN D N 1
ATOM 15480 C CA . GLN D 1 505 ? 35.791 84.924 242.368 1.00 39.08 502 GLN D CA 1
ATOM 15481 C C . GLN D 1 505 ? 36.713 85.969 242.992 1.00 42.50 502 GLN D C 1
ATOM 15482 O O . GLN D 1 505 ? 36.793 86.067 244.204 1.00 43.08 502 GLN D O 1
ATOM 15488 N N . VAL D 1 506 ? 37.387 86.765 242.169 1.00 45.66 503 VAL D N 1
ATOM 15489 C CA . VAL D 1 506 ? 38.252 87.823 242.692 1.00 41.78 503 VAL D CA 1
ATOM 15490 C C . VAL D 1 506 ? 37.451 88.919 243.384 1.00 45.52 503 VAL D C 1
ATOM 15491 O O . VAL D 1 506 ? 37.752 89.298 244.520 1.00 48.49 503 VAL D O 1
ATOM 15495 N N . PHE D 1 507 ? 36.430 89.431 242.702 1.00 41.91 504 PHE D N 1
ATOM 15496 C CA . PHE D 1 507 ? 35.583 90.465 243.288 1.00 45.58 504 PHE D CA 1
ATOM 15497 C C . PHE D 1 507 ? 34.832 89.952 244.516 1.00 52.52 504 PHE D C 1
ATOM 15498 O O . PHE D 1 507 ? 34.503 90.726 245.410 1.00 52.86 504 PHE D O 1
ATOM 15506 N N . ALA D 1 508 ? 34.560 88.652 244.561 1.00 52.09 505 ALA D N 1
ATOM 15507 C CA . ALA D 1 508 ? 33.826 88.084 245.689 1.00 55.42 505 ALA D CA 1
ATOM 15508 C C . ALA D 1 508 ? 34.659 88.139 246.967 1.00 57.01 505 ALA D C 1
ATOM 15509 O O . ALA D 1 508 ? 34.162 88.530 248.023 1.00 55.76 505 ALA D O 1
ATOM 15511 N N . LYS D 1 509 ? 35.932 87.756 246.855 1.00 63.64 506 LYS D N 1
ATOM 15512 C CA . LYS D 1 509 ? 36.848 87.711 247.998 1.00 68.75 506 LYS D CA 1
ATOM 15513 C C . LYS D 1 509 ? 37.183 89.114 248.524 1.00 77.85 506 LYS D C 1
ATOM 15514 O O . LYS D 1 509 ? 37.660 89.267 249.651 1.00 80.10 506 LYS D O 1
ATOM 15516 N N . SER D 1 510 ? 36.922 90.131 247.707 1.00 80.44 507 SER D N 1
ATOM 15517 C CA . SER D 1 510 ? 37.157 91.520 248.091 1.00 80.37 507 SER D CA 1
ATOM 15518 C C . SER D 1 510 ? 35.849 92.228 248.441 1.00 82.39 507 SER D C 1
ATOM 15519 O O . SER D 1 510 ? 35.423 92.239 249.596 1.00 83.79 507 SER D O 1
#

Sequence (2020 aa):
HPDISVDVLVIGAGPTGLGAAKRLNQIDGPSWMIVDSNETPGGLASTDVTPEGFLYDVGGHVIASHYKYFDDCLDEALPKEDDWYTHQRISYVRCQGQWVPYPFQNNISMLPKEEQVKCIDGMIDAALEARVANTKPKTFDEWIVRMMGTGIADLFMRPYNFKVWAVPTTKMQCAWLGERVAAPNLKAVTTNVILGKTAGNWGPNATFRFPARGGTGGIWIAVANTLPKEKTRFGEKGKVTKVNANNKTVTLQDGTTIGYKKLVSTMAVDFLAEAMNDQELVGLTKQLFYSSTHVIGVGVRGSRPERIGDKCWLYFPEDNCPFYRATIFSNYSPYNQPEASAALPTMQLADGSRPQSTEAKEGPYWSIMLEVSESSMKPVNQETILADCIQGLVNTEMLKPTDEIVSTYHRRFDHGYPTPTLEREGTLTQILPKLQDKDIWSRGRFGSWRYEVGNQDHSFMLGVEAVDNIVNGAVELTLNYPDFVNGRQNTERRLVDGAQVFAKSHPDISVDVLVIGAGPTGLGAAKRLNQIDGPSWMIVDSNETPGGLASTDVTPEGFLYDVGGHVIASHYKYFDDCLDEALPKEDDWYTHQRISYVRCQGQWVPYPFQNNISMLPKEEQVKCIDGMIDAALEARVANTKPKTFDEWIVRMMGTGIADLFMRPYNFKVWAVPTTKMQCAWLGERVAAPNLKAVTTNVILGKTAGNWGPNATFRFPARGGTGGIWIAVANTLPKEKTRFGEKGKVTKVNANNKTVTLQDGTTIGYKKLVSTMAVDFLAEAMNDQELVGLTKQLFYSSTHVIGVGVRGSRPERIGDKCWLYFPEDNCPFYRATIFSNYSPYNQPEASAALPTMQLADGSRPQSTEAKEGPYWSIMLEVSESSMKPVNQETILADCIQGLVNTEMLKPTDEIVSTYHRRFDHGYPTPTLEREGTLTQILPKLQDKDIWSRGRFGSWRYEVGNQDHSFMLGVEAVDNIVNGAVELTLNYPDFVNGRQNTERRLVDGAQVFAKSHPDISVDVLVIGAGPTGLGAAKRLNQIDGPSWMIVDSNETPGGLASTDVTPEGFLYDVGGHVIASHYKYFDDCLDEALPKEDDWYTHQRISYVRCQGQWVPYPFQNNISMLPKEEQVKCIDGMIDAALEARVANTKPKTFDEWIVRMMGTGIADLFMRPYNFKVWAVPTTKMQCAWLGERVAAPNLKAVTTNVILGKTAGNWGPNATFRFPARGGTGGIWIAVANTLPKEKTRFGEKGKVTKVNANNKTVTLQDGTTIGYKKLVSTMAVDFLAEAMNDQELVGLTKQLFYSSTHVIGVGVRGSRPERIGDKCWLYFPEDNCPFYRATIFSNYSPYNQPEASAALPTMQLADGSRPQSTEAKEGPYWSIMLEVSESSMKPVNQETILADCIQGLVNTEMLKPTDEIVSTYHRRFDHGYPTPTLEREGTLTQILPKLQDKDIWSRGRFGSWRYEVGNQDHSFMLGVEAVDNIVNGAVELTLNYPDFVNGRQNTERRLVDGAQVFAKSHPDISVDVLVIGAGPTGLGAAKRLNQIDGPSWMIVDSNETPGGLASTDVTPEGFLYDVGGHVIASHYKYFDDCLDEALPKEDDWYTHQRISYVRCQGQWVPYPFQNNISMLPKEEQVKCIDGMIDAALEARVANTKPKTFDEWIVRMMGTGIADLFMRPYNFKVWAVPTTKMQCAWLGERVAAPNLKAVTTNVILGKTAGNWGPNATFRFPARGGTGGIWIAVANTLPKEKTRFGEKGKVTKVNANNKTVTLQDGTTIGYKKLVSTMAVDFLAEAMNDQELVGLTKQLFYSSTHVIGVGVRGSRPERIGDKCWLYFPEDNCPFYRATIFSNYSPYNQPEASAALPTMQLADGSRPQSTEAKEGPYWSIMLEVSESSMKPVNQETILADCIQGLVNTEMLKPTDEIVSTYHRRFDHGYPTPTLEREGTLTQILPKLQDKDIWSRGRFGSWRYEVGNQDHSFMLGVEAVDNIVNGAVELTLNYPDFVNGRQNTERRLVDGAQVFAKS

Radius of gyration: 47.05 Å; Cα contacts (8 Å, |Δi|>4): 4700; chains: 4; bounding box: 122×107×128 Å

GO terms:
  GO:0008767 UDP-galactopyranose mutase activity (F, EXP)

InterPro domains:
  IPR036188 FAD/NAD(P)-binding domain superfamily [G3DSA:3.50.50.60] (9-510)

Foldseek 3Di:
DFPAEWAEEEEAQALQSLLLQLLCQLVVDTGYFYFYAAQAGHVQLAWDAFPQQFIDHNFDAFDDFQEQALVQLLCVLQVDPQQKDKAKQWEFEQFDQDTAAPPNLLGCLVPDVVLVVVQLVQQVVLQVCLVPDDDADFFQLSLLCNARGDSRCLGAVQLLVCFVFVDGRRFFGCCLVFDDGRHYPSCSSVVSNVVSHGDHPIDPPRMTMFGQDRGSSSSSSSSVVVGDCVSYHYHQRRAWQAAALVQQWTAGPVGGIYHYNAYEYAPFQCVVCVRHVPVVSVVLSVPFFFKKKKKKKWKFFEDQDPVCPQHAKYAYSDDLAQFGMKGFVCNNYVSSHDAQAFWFFFCAFLLRHRDPDRGTHGGDMTMMMTIGIDGPSRHDDPVCNNNRRSSSCCVSVVHPRGITTRTMDIDMGGGDQRGRGSCLVVSLVVNQVVCVVSNYHQAACSSSRRVSLHHSNSSSVLSNQSSCCVPVVHDSCSRPPSNVSVVHRHYQDHSDDVVVVVVVD/DFPAEWAEEEEAQALQSLLLQLLCQLVVDTGYFYFYAAQAHHVQLAWDAFPQQFIDHNFDAFDDFQEQAVVQLLCVLQVDPLFKDKAKQWEFEQFDLDTFAPPNLLGCLPPDPVLLVVQLVQQVVLQVCLVPDDDADFWQLRLQCNAGGDSSCLGAVQLLVCQVFVDGRRFFGCCLVFDDGSHYPSCSSVVCNVVSHGDHPIDPPRMTMFTQPRTSSSSSNSSVVVGDPVSYHYHQRRAWQAQALVQQWTAGNVGGIYHYNFYEYAPFQCSVCVNNVPPVSVVLSVPFFFKKKKKKKWKFFEDQDPVCPLHAKYAYSDPQAQFGMKGFVCNNYVSSHDDQARWFAFQAFLLGHGDPDRGTHGGDMTMMMTIGIGGPSRHDDVVCNNNRRSSSCCVSVVHPRGITTRDMDIDMGGGDQGGNGSCLVVSLVVNQVVCVVSNYNQAACSSRRRVSQHHSNSSSVLSNVSSCCVPVVHDSCSRPPSNVSVVHRHYQDHSDDVVNVVVVD/DFPAEWAEEEEAQALQSLLLQLLCQLVVDTGYFYFAQAQAGHVQLAWDAFPQQFIDHNFDAFDDFLEQALVQLLCQLQVDPLFKDKAKQWEFEQFDLDTAAPPNLLGCLVPDPVLLVVQLVQQVVLQVCLVPDDDADFWQLSLQCSARGDSVCVGAVQLLVCFVFVDGRRFFGCVLVFDDGSHYPSCSNVVCNVVSHGDHPIDPPRMTMWTQDRTSSSSSNSSCVVGDPVRYHYHQRRAWQAAQLVQQWTAGNVGGIYHYNFYEYAPFQLVVCVRNVPPVLVVLSVPFFFKKKKKKKWKWFEDQDPVCPLHAKYAYSDDQAQFGMKGFVCNNYVSSHDDQARWFFFPAFLLRHDDPDRGTHGGDMTMMMTMGIGGPSRHDDPVCNNNRRSSSCCVSVVGPSGITTGTMDIDMGGGDAGGRGSCNCVSLVVNQVVCVVSNYNQAACSSSRRVSLHHSNSSSVLSNQSSCCVPVVHDSCSRPPSNVSVVHRHYQDHSDHVVNVVVVD/DFPAEWAEEEEAQALQSLLLLLLCQLVVDTGYFYFYAAQAGHVQLAWDAFPQQFIDRNPDAFDDFQEQALVQLLCVLQVDPLFKDKAKQWEFEQFDLDGAAPPNLLGCLPPPPVLLVVQLVQQVVLQVCLVVDDDADFWQLSLLCNARGDSVCLGAVQLLVCFVFVDGRRFFGCCLVFDDGSHYPSCSNVVSNVVSHGDHPIDPVRMTMWTQPRTSSSSSSSSVVVGDPVSYHYHQRRAWQAAALVQQWTAGNVGGIYHYNFYEYAPFQCVVCVRNVPVVLVVLSVPFFFKKKKKKKWKWFEDQDPVCPLHAKYAYSDDQAQFGMKGFVCNGYVSSHDAQQRWFFFPAFLLGHDDPDGGTDGGDMTMMMTMGIDGPSRHDDPVCNNVRRSSSCCVSVVGPSGITTGDMDIDMGGGDAGGRGSCNVVSLVVNQVVCVVSNYNQAACSSSRRRSLHHSNSSSVLSNQSSCCVPVVHDSCSNPPSNVSVVHRHYQDHSNHVVNVVVVD

B-factor: mean 34.21, std 10.04, range [14.76, 93.93]

Nearest PDB structures (foldseek):
  4u8i-assembly1_D  TM=1.000E+00  e=0.000E+00  Aspergillus fumigatus
  4u8m-assembly1_B  TM=1.002E+00  e=0.000E+00  Aspergillus fumigatus
  4u8k-assembly1_C  TM=1.000E+00  e=0.000E+00  Aspergillus fumigatus
  4gde-assembly1_C  TM=1.000E+00  e=0.000E+00  Aspergillus fumigatus
  4u8j-assembly1_C  TM=1.000E+00  e=0.000E+00  Aspergillus fumigatus

Organism: Aspergillus fumigatus (NCBI:txid746128)

CATH classification: 3.50.50.60